Protein 6QP3 (pdb70)

Structure (mmCIF, N/CA/C/O backbone):
data_6QP3
#
_entry.id   6QP3
#
_cell.length_a   75.279
_cell.length_b   105.526
_cell.length_c   209.576
_cell.angle_alpha   90.000
_cell.angle_beta   90.000
_cell.angle_gamma   90.000
#
_symmetry.space_group_name_H-M   'P 21 21 21'
#
loop_
_entity.id
_entity.type
_entity.pdbx_description
1 polymer 'Cystathionine beta-lyase PatB'
2 non-polymer 'ACETATE ION'
3 non-polymer "PYRIDOXAL-5'-PHOSPHATE"
4 water water
#
loop_
_atom_site.group_PDB
_atom_site.id
_atom_site.type_symbol
_atom_site.label_atom_id
_atom_site.label_alt_id
_atom_site.label_comp_id
_atom_site.label_asym_id
_atom_site.label_entity_id
_atom_site.label_seq_id
_atom_site.pdbx_PDB_ins_code
_atom_site.Cartn_x
_atom_site.Cartn_y
_atom_site.Cartn_z
_atom_site.occupancy
_atom_site.B_iso_or_equiv
_atom_site.auth_seq_id
_atom_site.auth_comp_id
_atom_site.auth_asym_id
_atom_site.auth_atom_id
_atom_site.pdbx_PDB_model_num
ATOM 1 N N . MET A 1 1 ? -1.650 -21.272 -1.973 1.00 68.86 1 MET A N 1
ATOM 2 C CA . MET A 1 1 ? -3.026 -21.813 -1.914 1.00 67.94 1 MET A CA 1
ATOM 3 C C . MET A 1 1 ? -3.667 -21.597 -3.292 1.00 65.78 1 MET A C 1
ATOM 4 O O . MET A 1 1 ? -2.968 -21.107 -4.215 1.00 56.29 1 MET A O 1
ATOM 9 N N . ASN A 1 2 ? -4.946 -21.956 -3.426 1.00 61.33 2 ASN A N 1
ATOM 10 C CA . ASN A 1 2 ? -5.647 -22.037 -4.727 1.00 51.86 2 ASN A CA 1
ATOM 11 C C . ASN A 1 2 ? -7.117 -21.698 -4.502 1.00 42.19 2 ASN A C 1
ATOM 12 O O . ASN A 1 2 ? -7.900 -22.627 -4.313 1.00 36.48 2 ASN A O 1
ATOM 17 N N . PHE A 1 3 ? -7.487 -20.417 -4.555 1.00 38.97 3 PHE A N 1
ATOM 18 C CA . PHE A 1 3 ? -8.850 -19.954 -4.171 1.00 34.48 3 PHE A CA 1
ATOM 19 C C . PHE A 1 3 ? -9.793 -20.031 -5.371 1.00 36.83 3 PHE A C 1
ATOM 20 O O . PHE A 1 3 ? -11.022 -19.778 -5.171 1.00 34.25 3 PHE A O 1
ATOM 28 N N . ASP A 1 4 ? -9.240 -20.366 -6.553 1.00 39.73 4 ASP A N 1
ATOM 29 C CA . ASP A 1 4 ? -9.949 -20.482 -7.863 1.00 41.07 4 ASP A CA 1
ATOM 30 C C . ASP A 1 4 ? -10.557 -21.883 -7.998 1.00 43.65 4 ASP A C 1
ATOM 31 O O . ASP A 1 4 ? -11.590 -22.005 -8.689 1.00 44.27 4 ASP A O 1
ATOM 36 N N . LYS A 1 5 ? -9.921 -22.881 -7.371 1.00 48.21 5 LYS A N 1
ATOM 37 C CA . LYS A 1 5 ? -10.467 -24.242 -7.105 1.00 53.51 5 LYS A CA 1
ATOM 38 C C . LYS A 1 5 ? -11.985 -24.132 -6.863 1.00 52.51 5 LYS A C 1
ATOM 39 O O . LYS A 1 5 ? -12.422 -23.267 -6.087 1.00 50.89 5 LYS A O 1
ATOM 45 N N . ARG A 1 6 ? -12.777 -24.954 -7.540 1.00 55.31 6 ARG A N 1
ATOM 46 C CA . ARG A 1 6 ? -14.263 -24.876 -7.499 1.00 58.14 6 ARG A CA 1
ATOM 47 C C . ARG A 1 6 ? -14.741 -25.965 -6.530 1.00 55.65 6 ARG A C 1
ATOM 48 O O . ARG A 1 6 ? -14.358 -27.136 -6.721 1.00 56.73 6 ARG A O 1
ATOM 56 N N . GLU A 1 7 ? -15.500 -25.585 -5.501 1.00 45.73 7 GLU A N 1
ATOM 57 C CA . GLU A 1 7 ? -15.978 -26.498 -4.433 1.00 42.93 7 GLU A CA 1
ATOM 58 C C . GLU A 1 7 ? -17.464 -26.775 -4.646 1.00 43.22 7 GLU A C 1
ATOM 59 O O . GLU A 1 7 ? -18.182 -25.838 -5.018 1.00 41.85 7 GLU A O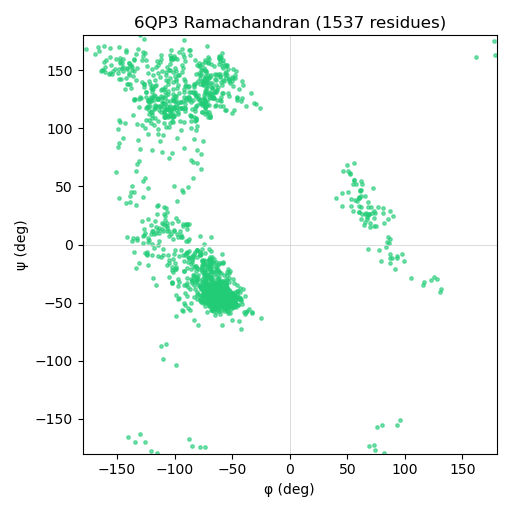 1
ATOM 65 N N . GLU A 1 8 ? -17.918 -28.006 -4.420 1.00 43.96 8 GLU A N 1
ATOM 66 C CA . GLU A 1 8 ? -19.374 -28.292 -4.353 1.00 44.96 8 GLU A CA 1
ATOM 67 C C . GLU A 1 8 ? -19.816 -28.277 -2.884 1.00 38.56 8 GLU A C 1
ATOM 68 O O . GLU A 1 8 ? -19.340 -29.107 -2.123 1.00 34.87 8 GLU A O 1
ATOM 74 N N . ARG A 1 9 ? -20.708 -27.347 -2.531 1.00 36.42 9 ARG A N 1
ATOM 75 C CA . ARG A 1 9 ? -21.200 -27.114 -1.153 1.00 34.76 9 ARG A CA 1
ATOM 76 C C . ARG A 1 9 ? -22.661 -27.555 -1.031 1.00 33.82 9 ARG A C 1
ATOM 77 O O . ARG A 1 9 ? -23.173 -27.578 0.099 1.00 33.21 9 ARG A O 1
ATOM 85 N N . LEU A 1 10 ? -23.328 -27.881 -2.135 1.00 33.99 10 LEU A N 1
ATOM 86 C CA . LEU A 1 10 ? -24.721 -28.403 -2.084 1.00 36.72 10 LEU A CA 1
ATOM 87 C C . LEU A 1 10 ? -24.701 -29.815 -1.465 1.00 33.12 10 LEU A C 1
ATOM 88 O O . LEU A 1 10 ? -23.940 -30.655 -1.959 1.00 30.04 10 LEU A O 1
ATOM 93 N N . GLY A 1 11 ? -25.488 -30.031 -0.418 1.00 30.97 11 GLY A N 1
ATOM 94 C CA . GLY A 1 11 ? -25.527 -31.311 0.300 1.00 30.55 11 GLY A CA 1
ATOM 95 C C . GLY A 1 11 ? -24.519 -31.370 1.431 1.00 32.16 11 GLY A C 1
ATOM 96 O O . GLY A 1 11 ? -24.123 -32.466 1.783 1.00 29.42 11 GLY A O 1
ATOM 97 N N . THR A 1 12 ? -24.113 -30.224 1.976 1.00 31.41 12 THR A N 1
ATOM 98 C CA . THR A 1 12 ? -23.154 -30.233 3.109 1.00 31.36 12 THR A CA 1
ATOM 99 C C . THR A 1 12 ? -23.809 -29.657 4.361 1.00 29.27 12 THR A C 1
ATOM 100 O O . THR A 1 12 ? -23.092 -29.380 5.280 1.00 31.28 12 THR A O 1
ATOM 104 N N . GLN A 1 13 ? -25.129 -29.534 4.358 1.00 27.97 13 GLN A N 1
ATOM 105 C CA . GLN A 1 13 ? -25.932 -28.940 5.454 1.00 27.72 13 GLN A CA 1
ATOM 106 C C . GLN A 1 13 ? -25.499 -27.491 5.655 1.00 27.27 13 GLN A C 1
ATOM 107 O O . GLN A 1 13 ? -25.613 -27.001 6.763 1.00 24.81 13 GLN A O 1
ATOM 113 N N . SER A 1 14 ? -25.008 -26.880 4.583 1.00 26.90 14 SER A N 1
ATOM 114 C CA . SER A 1 14 ? -24.566 -25.458 4.578 1.00 28.29 14 SER A CA 1
ATOM 115 C C . SER A 1 14 ? -25.798 -24.552 4.580 1.00 27.27 14 SER A C 1
ATOM 116 O O . SER A 1 14 ? -26.600 -24.619 3.625 1.00 28.20 14 SER A O 1
ATOM 119 N N . VAL A 1 15 ? -25.907 -23.703 5.596 1.00 25.24 15 VAL A N 1
ATOM 120 C CA . VAL A 1 15 ? -26.967 -22.662 5.713 1.00 24.38 15 VAL A CA 1
ATOM 121 C C . VAL A 1 15 ? -26.947 -21.828 4.433 1.00 22.23 15 VAL A C 1
ATOM 122 O O . VAL A 1 15 ? -28.011 -21.620 3.895 1.00 21.90 15 VAL A O 1
ATOM 126 N N . LYS A 1 16 ? -25.771 -21.452 3.932 1.00 22.46 16 LYS A N 1
ATOM 127 C CA . LYS A 1 16 ? -25.587 -20.567 2.745 1.00 24.44 16 LYS A CA 1
ATOM 128 C C . LYS A 1 16 ? -26.134 -21.219 1.460 1.00 25.05 16 LYS A C 1
ATOM 129 O O . LYS A 1 16 ? -26.804 -20.519 0.689 1.00 28.49 16 LYS A O 1
ATOM 135 N N . TRP A 1 17 ? -25.849 -22.496 1.201 1.00 27.31 17 TRP A N 1
ATOM 136 C CA . TRP A 1 17 ? -26.128 -23.179 -0.100 1.00 25.27 17 TRP A CA 1
ATOM 137 C C . TRP A 1 17 ? -27.366 -24.080 -0.044 1.00 26.15 17 TRP A C 1
ATOM 138 O O . TRP A 1 17 ? -28.026 -24.227 -1.112 1.00 26.52 17 TRP A O 1
ATOM 149 N N . ASP A 1 18 ? -27.627 -24.687 1.125 1.00 27.40 18 ASP A N 1
ATOM 150 C CA . ASP A 1 18 ? -28.594 -25.806 1.302 1.00 29.09 18 ASP A CA 1
ATOM 151 C C . ASP A 1 18 ? -29.885 -25.315 1.969 1.00 29.88 18 ASP A C 1
ATOM 152 O O . ASP A 1 18 ? -30.819 -26.055 1.923 1.00 29.08 18 ASP A O 1
ATOM 157 N N . LYS A 1 19 ? -29.950 -24.117 2.558 1.00 35.14 19 LYS A N 1
ATOM 158 C CA . LYS A 1 19 ? -31.194 -23.617 3.217 1.00 37.20 19 LYS A CA 1
ATOM 159 C C . LYS A 1 19 ? -31.823 -22.474 2.402 1.00 35.93 19 LYS A C 1
ATOM 160 O O . LYS A 1 19 ? -32.439 -21.594 3.031 1.00 31.72 19 LYS A O 1
ATOM 166 N N . THR A 1 20 ? -31.712 -22.466 1.067 1.00 33.37 20 THR A N 1
ATOM 167 C CA . THR A 1 20 ? -32.177 -21.313 0.252 1.00 31.98 20 THR A CA 1
ATOM 168 C C . THR A 1 20 ? -33.685 -21.455 0.045 1.00 34.85 20 THR A C 1
ATOM 169 O O . THR A 1 20 ? -34.396 -20.412 0.094 1.00 38.66 20 THR A O 1
ATOM 173 N N . GLY A 1 21 ? -34.154 -22.684 -0.160 1.00 37.13 21 GLY A N 1
ATOM 174 C CA . GLY A 1 21 ? -35.589 -23.027 -0.229 1.00 40.61 21 GLY A CA 1
ATOM 175 C C . GLY A 1 21 ? -36.340 -22.488 0.974 1.00 42.94 21 GLY A C 1
ATOM 176 O O . GLY A 1 21 ? -37.244 -21.653 0.770 1.00 47.80 21 GLY A O 1
ATOM 177 N N . GLU A 1 22 ? -35.949 -22.902 2.184 1.00 46.40 22 GLU A N 1
ATOM 178 C CA . GLU A 1 22 ? -36.605 -22.499 3.464 1.00 51.11 22 GLU A CA 1
ATOM 179 C C . GLU A 1 22 ? -36.642 -20.967 3.566 1.00 50.59 22 GLU A C 1
ATOM 180 O O . GLU A 1 22 ? -37.699 -20.445 3.951 1.00 48.80 22 GLU A O 1
ATOM 186 N N . LEU A 1 23 ? -35.538 -20.279 3.243 1.00 45.79 23 LEU A N 1
ATOM 187 C CA . LEU A 1 23 ? -35.265 -18.899 3.729 1.00 45.26 23 LEU A CA 1
ATOM 188 C C . LEU A 1 23 ? -35.549 -17.830 2.657 1.00 42.76 23 LEU A C 1
ATOM 189 O O . LEU A 1 23 ? -35.788 -16.673 3.080 1.00 31.58 23 LEU A O 1
ATOM 194 N N . PHE A 1 24 ? -35.604 -18.200 1.364 1.00 43.53 24 PHE A N 1
ATOM 195 C CA . PHE A 1 24 ? -35.700 -17.262 0.204 1.00 41.58 24 PHE A CA 1
ATOM 196 C C . PHE A 1 24 ? -36.760 -17.656 -0.847 1.00 39.70 24 PHE A C 1
ATOM 197 O O . PHE A 1 24 ? -37.137 -16.790 -1.635 1.00 43.25 24 PHE A O 1
ATOM 205 N N . GLY A 1 25 ? -37.215 -18.907 -0.911 1.00 38.81 25 GLY A N 1
ATOM 206 C CA . GLY A 1 25 ? -38.232 -19.349 -1.891 1.00 40.21 25 GLY A CA 1
ATOM 207 C C . GLY A 1 25 ? -37.651 -19.637 -3.275 1.00 39.80 25 GLY A C 1
ATOM 208 O O . GLY A 1 25 ? -38.389 -19.507 -4.271 1.00 41.85 25 GLY A O 1
ATOM 209 N N . VAL A 1 26 ? -36.371 -20.012 -3.353 1.00 39.45 26 VAL A N 1
ATOM 210 C CA . VAL A 1 26 ? -35.683 -20.378 -4.629 1.00 39.13 26 VAL A CA 1
ATOM 211 C C . VAL A 1 26 ? -34.623 -21.442 -4.325 1.00 39.77 26 VAL A C 1
ATOM 212 O O . VAL A 1 26 ? -34.117 -21.473 -3.157 1.00 36.31 26 VAL A O 1
ATOM 216 N N . THR A 1 27 ? -34.353 -22.289 -5.330 1.00 38.59 27 THR A N 1
ATOM 217 C CA . THR A 1 27 ? -33.441 -23.462 -5.273 1.00 35.49 27 THR A CA 1
ATOM 218 C C . THR A 1 27 ? -32.383 -23.301 -6.373 1.00 35.19 27 THR A C 1
ATOM 219 O O . THR A 1 27 ? -31.419 -24.061 -6.346 1.00 35.34 27 THR A O 1
ATOM 223 N N . ASP A 1 28 ? -32.537 -22.324 -7.277 1.00 36.39 28 ASP A N 1
ATOM 224 C CA . ASP A 1 28 ? -31.741 -22.209 -8.537 1.00 36.93 28 ASP A CA 1
ATOM 225 C C . ASP A 1 28 ? -30.944 -20.898 -8.553 1.00 35.53 28 ASP A C 1
ATOM 226 O O . ASP A 1 28 ? -30.380 -20.545 -9.621 1.00 31.35 28 ASP A O 1
ATOM 231 N N . ALA A 1 29 ? -30.874 -20.204 -7.416 1.00 33.65 29 ALA A N 1
ATOM 232 C CA . ALA A 1 29 ? -30.149 -18.917 -7.306 1.00 32.48 29 ALA A CA 1
ATOM 233 C C . ALA A 1 29 ? -28.731 -19.121 -6.729 1.00 28.95 29 ALA A C 1
ATOM 234 O O . ALA A 1 29 ? -28.535 -19.986 -5.881 1.00 28.58 29 ALA A O 1
ATOM 236 N N . LEU A 1 30 ? -27.774 -18.313 -7.180 1.00 28.40 30 LEU A N 1
ATOM 237 C CA . LEU A 1 30 ? -26.385 -18.259 -6.644 1.00 29.30 30 LEU A CA 1
ATOM 238 C C . LEU A 1 30 ? -26.393 -17.605 -5.251 1.00 29.18 30 LEU A C 1
ATOM 239 O O . LEU A 1 30 ? -26.709 -16.415 -5.117 1.00 26.82 30 LEU A O 1
ATOM 244 N N . PRO A 1 31 ? -26.076 -18.363 -4.165 1.00 26.53 31 PRO A N 1
ATOM 245 C CA . PRO A 1 31 ? -26.040 -17.828 -2.806 1.00 25.14 31 PRO A CA 1
ATOM 246 C C . PRO A 1 31 ? -24.761 -17.008 -2.572 1.00 23.12 31 PRO A C 1
ATOM 247 O O . PRO A 1 31 ? -23.668 -17.519 -2.783 1.00 21.61 31 PRO A O 1
ATOM 251 N N . MET A 1 32 ? -24.963 -15.740 -2.205 1.00 22.47 32 MET A N 1
ATOM 252 C CA . MET A 1 32 ? -23.913 -14.721 -1.950 1.00 24.33 32 MET A CA 1
ATOM 253 C C . MET A 1 32 ? -24.341 -13.846 -0.755 1.00 24.42 32 MET A C 1
ATOM 254 O O . MET A 1 32 ? -24.048 -12.615 -0.710 1.00 22.25 32 MET A O 1
ATOM 259 N N . TRP A 1 33 ? -25.002 -14.475 0.215 1.00 24.41 33 TRP A N 1
ATOM 260 C CA . TRP A 1 33 ? -25.692 -13.746 1.298 1.00 25.54 33 TRP A CA 1
ATOM 261 C C . TRP A 1 33 ? -24.919 -13.982 2.598 1.00 23.85 33 TRP A C 1
ATOM 262 O O . TRP A 1 33 ? -23.953 -13.238 2.799 1.00 24.35 33 TRP A O 1
ATOM 273 N N . VAL A 1 34 ? -25.359 -14.914 3.434 1.00 24.02 34 VAL A N 1
ATOM 274 C CA . VAL A 1 34 ? -24.750 -15.177 4.768 1.00 24.60 34 VAL A CA 1
ATOM 275 C C . VAL A 1 34 ? -23.216 -15.125 4.707 1.00 23.71 34 VAL A C 1
ATOM 276 O O . VAL A 1 34 ? -22.657 -15.642 3.760 1.00 22.32 34 VAL A O 1
ATOM 280 N N . ALA A 1 35 ? -22.592 -14.553 5.735 1.00 23.39 35 ALA A N 1
ATOM 281 C CA . ALA A 1 35 ? -21.126 -14.364 5.811 1.00 24.04 35 ALA A CA 1
ATOM 282 C C . ALA A 1 35 ? -20.351 -15.604 6.248 1.00 24.81 35 ALA A C 1
ATOM 283 O O . ALA A 1 35 ? -20.047 -15.757 7.402 1.00 26.09 35 ALA A O 1
ATOM 285 N N . ASP A 1 36 ? -20.135 -16.464 5.279 1.00 26.36 36 ASP A N 1
ATOM 286 C CA . ASP A 1 36 ? -19.211 -17.622 5.249 1.00 25.08 36 ASP A CA 1
ATOM 287 C C . ASP A 1 36 ? -18.647 -17.626 3.818 1.00 25.06 36 ASP A C 1
ATOM 288 O O . ASP A 1 36 ? -19.293 -17.112 2.902 1.00 22.76 36 ASP A O 1
ATOM 293 N N . MET A 1 37 ? -17.438 -18.130 3.660 1.00 24.66 37 MET A N 1
ATOM 294 C CA . MET A 1 37 ? -16.704 -18.078 2.381 1.00 23.38 37 MET A CA 1
ATOM 295 C C . MET A 1 37 ? -17.015 -19.380 1.654 1.00 24.01 37 MET A C 1
ATOM 296 O O . MET A 1 37 ? -17.505 -20.293 2.321 1.00 23.82 37 MET A O 1
ATOM 301 N N . ASP A 1 38 ? -16.754 -19.449 0.347 1.00 23.11 38 ASP A N 1
ATOM 302 C CA . ASP A 1 38 ? -16.910 -20.692 -0.451 1.00 24.78 38 ASP A CA 1
ATOM 303 C C . ASP A 1 38 ? -15.584 -21.478 -0.401 1.00 24.91 38 ASP A C 1
ATOM 304 O O . ASP A 1 38 ? -15.419 -22.362 -1.230 1.00 31.36 38 ASP A O 1
ATOM 309 N N . PHE A 1 39 ? -14.666 -21.197 0.535 1.00 25.47 39 PHE A N 1
ATOM 310 C CA . PHE A 1 39 ? -13.262 -21.720 0.521 1.00 24.72 39 PHE A CA 1
ATOM 311 C C . PHE A 1 39 ? -13.030 -22.794 1.605 1.00 24.44 39 PHE A C 1
ATOM 312 O O . PHE A 1 39 ? -13.651 -22.799 2.672 1.00 24.86 39 PHE A O 1
ATOM 320 N N . ARG A 1 40 ? -12.183 -23.759 1.274 1.00 25.46 40 ARG A N 1
ATOM 321 C CA . ARG A 1 40 ? -11.634 -24.744 2.222 1.00 26.82 40 ARG A CA 1
ATOM 322 C C . ARG A 1 40 ? -10.905 -23.966 3.307 1.00 24.68 40 ARG A C 1
ATOM 323 O O . ARG A 1 40 ? -10.235 -22.964 2.975 1.00 19.98 40 ARG A O 1
ATOM 331 N N . ALA A 1 41 ? -11.089 -24.384 4.559 1.00 25.04 41 ALA A N 1
ATOM 332 C CA . ALA A 1 41 ? -10.331 -23.851 5.699 1.00 24.72 41 ALA A CA 1
ATOM 333 C C . ALA A 1 41 ? -8.874 -24.030 5.312 1.00 27.15 41 ALA A C 1
ATOM 334 O O . ALA A 1 41 ? -8.581 -24.874 4.481 1.00 28.65 41 ALA A O 1
ATOM 336 N N . PRO A 1 42 ? -7.913 -23.238 5.822 1.00 29.80 42 PRO A N 1
ATOM 337 C CA . PRO A 1 42 ? -6.506 -23.533 5.573 1.00 30.18 42 PRO A CA 1
ATOM 338 C C . PRO A 1 42 ? -6.146 -24.961 6.009 1.00 30.49 42 PRO A C 1
ATOM 339 O O . PRO A 1 42 ? -6.756 -25.460 6.956 1.00 30.93 42 PRO A O 1
ATOM 343 N N . GLU A 1 43 ? -5.183 -25.573 5.307 1.00 32.68 43 GLU A N 1
ATOM 344 C CA . GLU A 1 43 ? -4.643 -26.931 5.600 1.00 32.88 43 GLU A CA 1
ATOM 345 C C . GLU A 1 43 ? -4.064 -26.936 7.021 1.00 30.58 43 GLU A C 1
ATOM 346 O O . GLU A 1 43 ? -4.188 -27.956 7.681 1.00 32.55 43 GLU A O 1
ATOM 352 N N . ALA A 1 44 ? -3.528 -25.822 7.515 1.00 30.95 44 ALA A N 1
ATOM 353 C CA . ALA A 1 44 ? -3.012 -25.738 8.905 1.00 29.75 44 ALA A CA 1
ATOM 354 C C . ALA A 1 44 ? -4.135 -26.045 9.905 1.00 27.23 44 ALA A C 1
ATOM 355 O O . ALA A 1 44 ? -3.854 -26.742 10.863 1.00 31.17 44 ALA A O 1
ATOM 357 N N . ILE A 1 45 ? -5.379 -25.639 9.658 1.00 25.44 45 ILE A N 1
ATOM 358 C CA . ILE A 1 45 ? -6.517 -25.983 10.564 1.00 23.32 45 ILE A CA 1
ATOM 359 C C . ILE A 1 45 ? -6.968 -27.436 10.364 1.00 23.10 45 ILE A C 1
ATOM 360 O O . ILE A 1 45 ? -7.190 -28.094 11.378 1.00 21.31 45 ILE A O 1
ATOM 365 N N . THR A 1 46 ? -7.183 -27.897 9.124 1.00 25.01 46 THR A N 1
ATOM 366 C CA . THR A 1 46 ? -7.764 -29.242 8.826 1.00 26.65 46 THR A CA 1
ATOM 367 C C . THR A 1 46 ? -6.765 -30.343 9.234 1.00 27.48 46 THR A C 1
ATOM 368 O O . THR A 1 46 ? -7.241 -31.303 9.879 1.00 27.68 46 THR A O 1
ATOM 372 N N . GLU A 1 47 ? -5.454 -30.207 8.931 1.00 28.19 47 GLU A N 1
ATOM 373 C CA . GLU A 1 47 ? -4.373 -31.100 9.446 1.00 31.51 47 GLU A CA 1
ATOM 374 C C . GLU A 1 47 ? -4.699 -31.431 10.912 1.00 31.32 47 GLU A C 1
ATOM 375 O O . GLU A 1 47 ? -4.857 -32.618 11.251 1.00 29.04 47 GLU A O 1
ATOM 381 N N . ALA A 1 48 ? -4.777 -30.392 11.751 1.00 29.80 48 ALA A N 1
ATOM 382 C CA . ALA A 1 48 ? -4.886 -30.517 13.215 1.00 27.87 48 ALA A CA 1
ATOM 383 C C . ALA A 1 48 ? -6.277 -31.053 13.574 1.00 26.41 48 ALA A C 1
ATOM 384 O O . ALA A 1 48 ? -6.356 -31.865 14.503 1.00 29.78 48 ALA A O 1
ATOM 386 N N . LEU A 1 49 ? -7.341 -30.699 12.859 1.00 23.05 49 LEU A N 1
ATOM 387 C CA . LEU A 1 49 ? -8.649 -31.344 13.157 1.00 23.50 49 LEU A CA 1
ATOM 388 C C . LEU A 1 49 ? -8.542 -32.856 12.885 1.00 23.90 49 LEU A C 1
ATOM 389 O O . LEU A 1 49 ? -8.962 -33.650 13.753 1.00 21.94 49 LEU A O 1
ATOM 394 N N . LYS A 1 50 ? -7.961 -33.256 11.750 1.00 26.48 50 LYS A N 1
ATOM 395 C CA . LYS A 1 50 ? -7.805 -34.692 11.389 1.00 28.33 50 LYS A CA 1
ATOM 396 C C . LYS A 1 50 ? -6.997 -35.397 12.482 1.00 29.25 50 LYS A C 1
ATOM 397 O O . LYS A 1 50 ? -7.333 -36.540 12.826 1.00 28.86 50 LYS A O 1
ATOM 403 N N . GLU A 1 51 ? -5.978 -34.723 13.006 1.00 30.52 51 GLU A N 1
ATOM 404 C CA . GLU A 1 51 ? -5.169 -35.163 14.164 1.00 33.14 51 GLU A CA 1
ATOM 405 C C . GLU A 1 51 ? -6.107 -35.390 15.367 1.00 33.71 51 GLU A C 1
ATOM 406 O O . GLU A 1 51 ? -6.030 -36.457 15.973 1.00 35.14 51 GLU A O 1
ATOM 412 N N . ARG A 1 52 ? -7.001 -34.453 15.684 1.00 31.05 52 ARG A N 1
ATOM 413 C CA . ARG A 1 52 ? -7.930 -34.609 16.831 1.00 31.24 52 ARG A CA 1
ATOM 414 C C . ARG A 1 52 ? -8.874 -35.782 16.559 1.00 30.13 52 ARG A C 1
ATOM 415 O O . ARG A 1 52 ? -9.174 -36.535 17.498 1.00 29.68 52 ARG A O 1
ATOM 423 N N . LEU A 1 53 ? -9.361 -35.916 15.333 1.00 27.33 53 LEU A N 1
ATOM 424 C CA . LEU A 1 53 ? -10.248 -37.046 14.996 1.00 29.81 53 LEU A CA 1
ATOM 425 C C . LEU A 1 53 ? -9.481 -38.356 15.245 1.00 29.78 53 LEU A C 1
ATOM 426 O O . LEU A 1 53 ? -10.061 -39.286 15.814 1.00 31.71 53 LEU A O 1
ATOM 431 N N . ASP A 1 54 ? -8.205 -38.422 14.871 1.00 31.08 54 ASP A N 1
ATOM 432 C CA . ASP A 1 54 ? -7.407 -39.676 14.924 1.00 29.87 54 ASP A CA 1
ATOM 433 C C . ASP A 1 54 ? -7.275 -40.163 16.370 1.00 28.66 54 ASP A C 1
ATOM 434 O O . ASP A 1 54 ? -7.260 -41.382 16.541 1.00 26.44 54 ASP A O 1
ATOM 439 N N . HIS A 1 55 ? -7.187 -39.273 17.372 1.00 28.52 55 HIS A N 1
ATOM 440 C CA . HIS A 1 55 ? -7.055 -39.687 18.793 1.00 27.46 55 HIS A CA 1
ATOM 441 C C . HIS A 1 55 ? -8.315 -40.476 19.167 1.00 27.63 55 HIS A C 1
ATOM 442 O O . HIS A 1 55 ? -8.158 -41.487 19.874 1.00 29.26 55 HIS A O 1
ATOM 449 N N . GLY A 1 56 ? -9.494 -40.082 18.665 1.00 25.05 56 GLY A N 1
ATOM 450 C CA . GLY A 1 56 ? -10.700 -40.935 18.649 1.00 24.53 56 GLY A CA 1
ATOM 451 C C . GLY A 1 56 ? -11.556 -40.821 19.899 1.00 26.13 56 GLY A C 1
ATOM 452 O O . GLY A 1 56 ? -12.728 -41.300 19.877 1.00 24.59 56 GLY A O 1
ATOM 453 N N . ILE A 1 57 ? -11.031 -40.179 20.944 1.00 28.04 57 ILE A N 1
ATOM 454 C CA . ILE A 1 57 ? -11.781 -39.880 22.203 1.00 29.09 57 ILE A CA 1
ATOM 455 C C . ILE A 1 57 ? -12.238 -38.414 22.198 1.00 25.56 57 ILE A C 1
ATOM 456 O O . ILE A 1 57 ? -11.391 -37.526 22.059 1.00 24.41 57 ILE A O 1
ATOM 461 N N . PHE A 1 58 ? -13.533 -38.190 22.400 1.00 24.51 58 PHE A N 1
ATOM 462 C CA . PHE A 1 58 ? -14.190 -36.861 22.385 1.00 23.12 58 PHE A CA 1
ATOM 463 C C . PHE A 1 58 ? -14.968 -36.646 23.682 1.00 22.73 58 PHE A C 1
ATOM 464 O O . PHE A 1 58 ? -16.171 -36.422 23.618 1.00 21.94 58 PHE A O 1
ATOM 472 N N . GLY A 1 59 ? -14.280 -36.738 24.820 1.00 23.25 59 GLY A N 1
ATOM 473 C CA . GLY A 1 59 ? -14.815 -36.345 26.135 1.00 24.69 59 GLY A CA 1
ATOM 474 C C . GLY A 1 59 ? -14.595 -34.864 26.434 1.00 24.71 59 GLY A C 1
ATOM 475 O O . GLY A 1 59 ? -14.292 -34.102 25.486 1.00 28.71 59 GLY A O 1
ATOM 476 N N . TYR A 1 60 ? -14.803 -34.454 27.692 1.00 24.16 60 TYR A N 1
ATOM 477 C CA . TYR A 1 60 ? -14.889 -33.028 28.104 1.00 23.88 60 TYR A CA 1
ATOM 478 C C . TYR A 1 60 ? -13.505 -32.444 27.828 1.00 24.09 60 TYR A C 1
ATOM 479 O O . TYR A 1 60 ? -12.494 -32.985 28.305 1.00 23.88 60 TYR A O 1
ATOM 488 N N . THR A 1 61 ? -13.475 -31.445 26.951 1.00 25.85 61 THR A N 1
ATOM 489 C CA . THR A 1 61 ? -12.248 -30.825 26.413 1.00 25.92 61 THR A CA 1
ATOM 490 C C . THR A 1 61 ? -12.262 -29.361 26.825 1.00 26.19 61 THR A C 1
ATOM 491 O O . THR A 1 61 ? -13.303 -28.720 26.714 1.00 29.40 61 THR A O 1
ATOM 495 N N . THR A 1 62 ? -11.133 -28.894 27.322 1.00 28.25 62 THR A N 1
ATOM 496 C CA . THR A 1 62 ? -10.920 -27.525 27.855 1.00 30.47 62 THR A CA 1
ATOM 497 C C . THR A 1 62 ? -9.720 -26.883 27.157 1.00 28.84 62 THR A C 1
ATOM 498 O O . THR A 1 62 ? -8.664 -27.500 27.006 1.00 25.69 62 THR A O 1
ATOM 502 N N . PRO A 1 63 ? -9.846 -25.607 26.737 1.00 29.32 63 PRO A N 1
ATOM 503 C CA . PRO A 1 63 ? -8.670 -24.770 26.455 1.00 29.58 63 PRO A CA 1
ATOM 504 C C . PRO A 1 63 ? -7.641 -24.685 27.604 1.00 32.09 63 PRO A C 1
ATOM 505 O O . PRO A 1 63 ? -8.006 -24.836 28.766 1.00 38.63 63 PRO A O 1
ATOM 509 N N . ASP A 1 64 ? -6.364 -24.479 27.288 1.00 31.35 64 ASP A N 1
ATOM 510 C CA . ASP A 1 64 ? -5.274 -24.638 28.287 1.00 35.12 64 ASP A CA 1
ATOM 511 C C . ASP A 1 64 ? -4.268 -23.517 28.042 1.00 36.61 64 ASP A C 1
ATOM 512 O O . ASP A 1 64 ? -4.626 -22.589 27.293 1.00 34.72 64 ASP A O 1
ATOM 517 N N . GLN A 1 65 ? -3.066 -23.606 28.619 1.00 38.52 65 GLN A N 1
ATOM 518 C CA . GLN A 1 65 ? -2.062 -22.518 28.520 1.00 44.14 65 GLN A CA 1
ATOM 519 C C . GLN A 1 65 ? -1.658 -22.282 27.054 1.00 43.22 65 GLN A C 1
ATOM 520 O O . GLN A 1 65 ? -1.379 -21.120 26.716 1.00 39.72 65 GLN A O 1
ATOM 526 N N . LYS A 1 66 ? -1.617 -23.318 26.214 1.00 42.59 66 LYS A N 1
ATOM 527 C CA . LYS A 1 66 ? -1.097 -23.209 24.820 1.00 43.96 66 LYS A CA 1
ATOM 528 C C . LYS A 1 66 ? -2.173 -22.597 23.910 1.00 38.01 66 LYS A C 1
ATOM 529 O O . LYS A 1 66 ? -1.772 -21.933 22.934 1.00 40.57 66 LYS A O 1
ATOM 535 N N . THR A 1 67 ? -3.469 -22.806 24.209 1.00 31.07 67 THR A N 1
ATOM 536 C CA . THR A 1 67 ? -4.637 -22.220 23.474 1.00 28.76 67 THR A CA 1
ATOM 537 C C . THR A 1 67 ? -4.652 -20.689 23.672 1.00 28.35 67 THR A C 1
ATOM 538 O O . THR A 1 67 ? -4.684 -19.932 22.680 1.00 27.78 67 THR A O 1
ATOM 542 N N . LYS A 1 68 ? -4.585 -20.238 24.924 1.00 28.84 68 LYS A N 1
ATOM 543 C CA . LYS A 1 68 ? -4.503 -18.806 25.290 1.00 28.99 68 LYS A CA 1
ATOM 544 C C . LYS A 1 68 ? -3.270 -18.161 24.624 1.00 28.68 68 LYS A C 1
ATOM 545 O O . LYS A 1 68 ? -3.450 -17.108 23.989 1.00 26.88 68 LYS A O 1
ATOM 551 N N . ASP A 1 69 ? -2.084 -18.786 24.687 1.00 28.53 69 ASP A N 1
ATOM 552 C CA . ASP A 1 69 ? -0.830 -18.237 24.097 1.00 29.23 69 ASP A CA 1
ATOM 553 C C . ASP A 1 69 ? -0.975 -18.076 22.579 1.00 28.85 69 ASP A C 1
ATOM 554 O O . ASP A 1 69 ? -0.369 -17.155 22.030 1.00 28.90 69 ASP A O 1
ATOM 559 N N . ALA A 1 70 ? -1.745 -18.923 21.901 1.00 27.72 70 ALA A N 1
ATOM 560 C CA . ALA A 1 70 ? -1.982 -18.761 20.449 1.00 28.25 70 ALA A CA 1
ATOM 561 C C . ALA A 1 70 ? -2.835 -17.500 20.232 1.00 25.81 70 ALA A C 1
ATOM 562 O O . ALA A 1 70 ? -2.481 -16.692 19.372 1.00 25.69 70 ALA A O 1
ATOM 564 N N . VAL A 1 71 ? -3.871 -17.289 21.038 1.00 22.61 71 VAL A N 1
ATOM 565 C CA . VAL A 1 71 ? -4.703 -16.051 20.971 1.00 22.21 71 VAL A CA 1
ATOM 566 C C . VAL A 1 71 ? -3.792 -14.835 21.240 1.00 23.17 71 VAL A C 1
ATOM 567 O O . VAL A 1 71 ? -3.692 -13.927 20.415 1.00 23.53 71 VAL A O 1
ATOM 571 N N . CYS A 1 72 ? -3.106 -14.824 22.363 1.00 23.86 72 CYS A N 1
ATOM 572 C CA . CYS A 1 72 ? -2.188 -13.728 22.733 1.00 25.61 72 CYS A CA 1
ATOM 573 C C . CYS A 1 72 ? -1.168 -13.506 21.615 1.00 25.34 72 CYS A C 1
ATOM 574 O O . CYS A 1 72 ? -1.000 -12.342 21.213 1.00 27.93 72 CYS A O 1
ATOM 577 N N . GLY A 1 73 ? -0.481 -14.562 21.203 1.00 22.68 73 GLY A N 1
ATOM 578 C CA . GLY A 1 73 ? 0.543 -14.466 20.160 1.00 22.27 73 GLY A CA 1
ATOM 579 C C . GLY A 1 73 ? 0.005 -13.836 18.899 1.00 21.28 73 GLY A C 1
ATOM 580 O O . GLY A 1 73 ? 0.658 -12.999 18.358 1.00 21.57 73 GLY A O 1
ATOM 581 N N . TRP A 1 74 ? -1.178 -14.247 18.498 1.00 19.29 74 TRP A N 1
ATOM 582 C CA . TRP A 1 74 ? -1.822 -13.724 17.279 1.00 20.69 74 TRP A CA 1
ATOM 583 C C . TRP A 1 74 ? -2.116 -12.219 17.408 1.00 20.95 74 TRP A C 1
ATOM 584 O O . TRP A 1 74 ? -1.820 -11.503 16.484 1.00 19.77 74 TRP A O 1
ATOM 595 N N . MET A 1 75 ? -2.669 -11.788 18.536 1.00 22.03 75 MET A N 1
ATOM 596 C CA . MET A 1 75 ? -3.061 -10.373 18.715 1.00 25.72 75 MET A CA 1
ATOM 597 C C . MET A 1 75 ? -1.818 -9.490 18.721 1.00 27.61 75 MET A C 1
ATOM 598 O O . MET A 1 75 ? -1.899 -8.383 18.225 1.00 28.65 75 MET A O 1
ATOM 603 N N . GLN A 1 76 ? -0.717 -10.006 19.249 1.00 30.45 76 GLN A N 1
ATOM 604 C CA . GLN A 1 76 ? 0.557 -9.252 19.305 1.00 31.98 76 GLN A CA 1
ATOM 605 C C . GLN A 1 76 ? 1.169 -9.182 17.910 1.00 31.57 76 GLN A C 1
ATOM 606 O O . GLN A 1 76 ? 1.613 -8.142 17.535 1.00 34.61 76 GLN A O 1
ATOM 612 N N . ASN A 1 77 ? 1.110 -10.274 17.171 1.00 34.41 77 ASN A N 1
ATOM 613 C CA . ASN A 1 77 ? 1.699 -10.372 15.818 1.00 39.00 77 ASN A CA 1
ATOM 614 C C . ASN A 1 77 ? 0.861 -9.656 14.760 1.00 33.59 77 ASN A C 1
ATOM 615 O O . ASN A 1 77 ? 1.444 -8.960 13.990 1.00 40.26 77 ASN A O 1
ATOM 620 N N . ARG A 1 78 ? -0.444 -9.806 14.784 1.00 30.57 78 ARG A N 1
ATOM 621 C CA . ARG A 1 78 ? -1.310 -9.210 13.751 1.00 31.18 78 ARG A CA 1
ATOM 622 C C . ARG A 1 78 ? -1.697 -7.776 14.083 1.00 30.22 78 ARG A C 1
ATOM 623 O O . ARG A 1 78 ? -1.708 -6.974 13.181 1.00 28.66 78 ARG A O 1
ATOM 631 N N . HIS A 1 79 ? -1.958 -7.491 15.355 1.00 32.40 79 HIS A N 1
ATOM 632 C CA . HIS A 1 79 ? -2.522 -6.169 15.727 1.00 29.20 79 HIS A CA 1
ATOM 633 C C . HIS A 1 79 ? -1.656 -5.345 16.673 1.00 28.78 79 HIS A C 1
ATOM 634 O O . HIS A 1 79 ? -2.115 -4.303 17.029 1.00 32.01 79 HIS A O 1
ATOM 641 N N . GLY A 1 80 ? -0.489 -5.821 17.083 1.00 26.84 80 GLY A N 1
ATOM 642 C CA . GLY A 1 80 ? 0.411 -5.056 17.983 1.00 26.97 80 GLY A CA 1
ATOM 643 C C . GLY A 1 80 ? -0.117 -4.901 19.417 1.00 27.00 80 GLY A C 1
ATOM 644 O O . GLY A 1 80 ? 0.517 -4.139 20.187 1.00 22.85 80 GLY A O 1
ATOM 645 N N . TRP A 1 81 ? -1.132 -5.703 19.796 1.00 27.04 81 TRP A N 1
ATOM 646 C CA . TRP A 1 81 ? -1.950 -5.609 21.036 1.00 26.45 81 TRP A CA 1
ATOM 647 C C . TRP A 1 81 ? -1.528 -6.689 22.056 1.00 28.11 81 TRP A C 1
ATOM 648 O O . TRP A 1 81 ? -1.606 -7.906 21.740 1.00 27.92 81 TRP A O 1
ATOM 659 N N . LYS A 1 82 ? -1.073 -6.261 23.239 1.00 29.63 82 LYS A N 1
ATOM 660 C CA . LYS A 1 82 ? -0.708 -7.164 24.364 1.00 30.60 82 LYS A CA 1
ATOM 661 C C . LYS A 1 82 ? -1.997 -7.585 25.085 1.00 28.20 82 LYS A C 1
ATOM 662 O O . LYS A 1 82 ? -2.775 -6.714 25.547 1.00 26.80 82 LYS A O 1
ATOM 668 N N . VAL A 1 83 ? -2.226 -8.897 25.109 1.00 26.65 83 VAL A N 1
ATOM 669 C CA . VAL A 1 83 ? -3.290 -9.578 25.894 1.00 26.40 83 VAL A CA 1
ATOM 670 C C . VAL A 1 83 ? -2.583 -10.525 26.858 1.00 25.81 83 VAL A C 1
ATOM 671 O O . VAL A 1 83 ? -1.682 -11.250 26.397 1.00 22.13 83 VAL A O 1
ATOM 675 N N . ASN A 1 84 ? -2.900 -10.405 28.154 1.00 30.27 84 ASN A N 1
ATOM 676 C CA . ASN A 1 84 ? -2.581 -11.409 29.201 1.00 32.24 84 ASN A CA 1
ATOM 677 C C . ASN A 1 84 ? -3.545 -12.572 29.012 1.00 29.94 84 ASN A C 1
ATOM 678 O O . ASN A 1 84 ? -4.752 -12.372 28.895 1.00 25.81 84 ASN A O 1
ATOM 683 N N . PRO A 1 85 ? -3.020 -13.812 28.941 1.00 28.57 85 PRO A N 1
ATOM 684 C CA . PRO A 1 85 ? -3.855 -15.009 28.849 1.00 29.25 85 PRO A CA 1
ATOM 685 C C . PRO A 1 85 ? -5.105 -14.967 29.736 1.00 28.13 85 PRO A C 1
ATOM 686 O O . PRO A 1 85 ? -6.135 -15.457 29.334 1.00 27.16 85 PRO A O 1
ATOM 690 N N . GLU A 1 86 ? -4.927 -14.405 30.931 1.00 30.15 86 GLU A N 1
ATOM 691 C CA . GLU A 1 86 ? -5.901 -14.343 32.045 1.00 31.73 86 GLU A CA 1
ATOM 692 C C . GLU A 1 86 ? -7.110 -13.467 31.634 1.00 27.37 86 GLU A C 1
ATOM 693 O O . GLU A 1 86 ? -8.216 -13.644 32.209 1.00 26.21 86 GLU A O 1
ATOM 699 N N . SER A 1 87 ? -6.931 -12.565 30.670 1.00 25.44 87 SER A N 1
ATOM 700 C CA . SER A 1 87 ? -8.004 -11.693 30.116 1.00 25.27 87 SER A CA 1
ATOM 701 C C . SER A 1 87 ? -9.014 -12.518 29.315 1.00 23.33 87 SER A C 1
ATOM 702 O O . SER A 1 87 ? -10.115 -11.982 29.096 1.00 22.44 87 SER A O 1
ATOM 705 N N . ILE A 1 88 ? -8.661 -13.731 28.863 1.00 21.04 88 ILE A N 1
ATOM 706 C CA . ILE A 1 88 ? -9.431 -14.434 27.798 1.00 20.76 88 ILE A CA 1
ATOM 707 C C . ILE A 1 88 ? -10.430 -15.385 28.432 1.00 20.49 88 ILE A C 1
ATOM 708 O O . ILE A 1 88 ? -9.987 -16.277 29.145 1.00 21.33 88 ILE A O 1
ATOM 713 N N . THR A 1 89 ? -11.711 -15.211 28.114 1.00 20.20 89 THR A N 1
ATOM 714 C CA . THR A 1 89 ? -12.784 -16.207 28.328 1.00 20.18 89 THR A CA 1
ATOM 715 C C . THR A 1 89 ? -13.198 -16.709 26.945 1.00 20.84 89 THR A C 1
ATOM 716 O O . THR A 1 89 ? -13.478 -15.867 26.101 1.00 21.46 89 THR A O 1
ATOM 720 N N . PHE A 1 90 ? -13.197 -18.017 26.717 1.00 19.89 90 PHE A N 1
ATOM 721 C CA . PHE A 1 90 ? -13.721 -18.622 25.471 1.00 21.17 90 PHE A CA 1
ATOM 722 C C . PHE A 1 90 ? -15.255 -18.658 25.496 1.00 20.59 90 PHE A C 1
ATOM 723 O O . PHE A 1 90 ? -15.863 -18.746 26.579 1.00 17.78 90 PHE A O 1
ATOM 731 N N . SER A 1 91 ? -15.850 -18.581 24.304 1.00 21.47 91 SER A N 1
ATOM 732 C CA . SER A 1 91 ? -17.309 -18.699 24.068 1.00 23.33 91 SER A CA 1
ATOM 733 C C . SER A 1 91 ? -17.561 -19.493 22.788 1.00 23.66 91 SER A C 1
ATOM 734 O O . SER A 1 91 ? -16.728 -19.488 21.871 1.00 21.08 91 SER A O 1
ATOM 737 N N . PRO A 1 92 ? -18.715 -20.206 22.695 1.00 23.70 92 PRO A N 1
ATOM 738 C CA . PRO A 1 92 ? -19.073 -20.935 21.483 1.00 24.03 92 PRO A CA 1
ATOM 739 C C . PRO A 1 92 ? -19.400 -20.026 20.290 1.00 23.89 92 PRO A C 1
ATOM 740 O O . PRO A 1 92 ? -19.758 -20.524 19.267 1.00 30.43 92 PRO A O 1
ATOM 744 N N . GLY A 1 93 ? -19.207 -18.717 20.414 1.00 24.26 93 GLY A N 1
ATOM 745 C CA . GLY A 1 93 ? -19.530 -17.759 19.344 1.00 22.59 93 GLY A CA 1
ATOM 746 C C . GLY A 1 93 ? -19.646 -16.352 19.879 1.00 23.78 93 GLY A C 1
ATOM 747 O O . GLY A 1 93 ? -19.825 -16.168 21.127 1.00 23.11 93 GLY A O 1
ATOM 748 N N . VAL A 1 94 ? -19.550 -15.379 18.980 1.00 22.05 94 VAL A N 1
ATOM 749 C CA . VAL A 1 94 ? -19.591 -13.941 19.340 1.00 22.99 94 VAL A CA 1
ATOM 750 C C . VAL A 1 94 ? -21.028 -13.492 19.615 1.00 22.57 94 VAL A C 1
ATOM 751 O O . VAL A 1 94 ? -21.228 -12.608 20.484 1.00 25.68 94 VAL A O 1
ATOM 755 N N . VAL A 1 95 ? -22.014 -14.038 18.921 1.00 21.52 95 VAL A N 1
ATOM 756 C CA . VAL A 1 95 ? -23.419 -13.629 19.183 1.00 21.46 95 VAL A CA 1
ATOM 757 C C . VAL A 1 95 ? -23.757 -14.021 20.627 1.00 21.01 95 VAL A C 1
ATOM 758 O O . VAL A 1 95 ? -24.382 -13.189 21.314 1.00 20.41 95 VAL A O 1
ATOM 762 N N . THR A 1 96 ? -23.295 -15.195 21.085 1.00 19.85 96 THR A N 1
ATOM 763 C CA . THR A 1 96 ? -23.482 -15.691 22.474 1.00 20.32 96 THR A CA 1
ATOM 764 C C . THR A 1 96 ? -22.840 -14.682 23.434 1.00 21.10 96 THR A C 1
ATOM 765 O O . THR A 1 96 ? -23.514 -14.255 24.387 1.00 20.21 96 THR A O 1
ATOM 769 N N . ALA A 1 97 ? -21.605 -14.268 23.146 1.00 21.08 97 ALA A N 1
ATOM 770 C CA . ALA A 1 97 ? -20.841 -13.280 23.941 1.00 21.08 97 ALA A CA 1
ATOM 771 C C . ALA A 1 97 ? -21.612 -11.954 23.959 1.00 21.60 97 ALA A C 1
ATOM 772 O O . ALA A 1 97 ? -21.747 -11.394 25.052 1.00 22.54 97 ALA A O 1
ATOM 774 N N . LEU A 1 98 ? -22.132 -11.487 22.819 1.00 22.50 98 LEU A N 1
ATOM 775 C CA . LEU A 1 98 ? -22.986 -10.264 22.802 1.00 22.97 98 LEU A CA 1
ATOM 776 C C . LEU A 1 98 ? -24.081 -10.465 23.847 1.00 22.65 98 LEU A C 1
ATOM 777 O O . LEU A 1 98 ? -24.197 -9.594 24.695 1.00 22.97 98 LEU A O 1
ATOM 782 N N . SER A 1 99 ? -24.809 -11.593 23.821 1.00 21.71 99 SER A N 1
ATOM 783 C CA . SER A 1 99 ? -25.930 -11.861 24.756 1.00 20.26 99 SER A CA 1
ATOM 784 C C . SER A 1 99 ? -25.416 -11.841 26.190 1.00 19.83 99 SER A C 1
ATOM 785 O O . SER A 1 99 ? -26.096 -11.266 27.071 1.00 20.06 99 SER A O 1
ATOM 788 N N . MET A 1 100 ? -24.307 -12.524 26.430 1.00 19.68 100 MET A N 1
ATOM 789 C CA . MET A 1 100 ? -23.790 -12.673 27.807 1.00 20.98 100 MET A CA 1
ATOM 790 C C . MET A 1 100 ? -23.456 -11.265 28.311 1.00 21.97 100 MET A C 1
ATOM 791 O O . MET A 1 100 ? -23.819 -10.964 29.465 1.00 23.20 100 MET A O 1
ATOM 796 N N . ALA A 1 101 ? -22.792 -10.447 27.482 1.00 20.56 101 ALA A N 1
ATOM 797 C CA . ALA A 1 101 ? -22.307 -9.094 27.857 1.00 20.60 101 ALA A CA 1
ATOM 798 C C . ALA A 1 101 ? -23.515 -8.198 28.173 1.00 20.78 101 ALA A C 1
ATOM 799 O O . ALA A 1 101 ? -23.473 -7.372 29.117 1.00 18.52 101 ALA A O 1
ATOM 801 N N . VAL A 1 102 ? -24.593 -8.353 27.412 1.00 20.94 102 VAL A N 1
ATOM 802 C CA . VAL A 1 102 ? -25.805 -7.537 27.655 1.00 19.92 102 VAL A CA 1
ATOM 803 C C . VAL A 1 102 ? -26.248 -7.894 29.073 1.00 22.13 102 VAL A C 1
ATOM 804 O O . VAL A 1 102 ? -26.458 -6.983 29.892 1.00 22.14 102 VAL A O 1
ATOM 808 N N . GLN A 1 103 ? -26.332 -9.189 29.347 1.00 22.36 103 GLN A N 1
ATOM 809 C CA . GLN A 1 103 ? -26.948 -9.699 30.579 1.00 23.55 103 GLN A CA 1
ATOM 810 C C . GLN A 1 103 ? -26.072 -9.287 31.760 1.00 23.22 103 GLN A C 1
ATOM 811 O O . GLN A 1 103 ? -26.636 -9.040 32.823 1.00 23.33 103 GLN A O 1
ATOM 817 N N . ALA A 1 104 ? -24.752 -9.250 31.573 1.00 22.03 104 ALA A N 1
ATOM 818 C CA . ALA A 1 104 ? -23.750 -9.067 32.645 1.00 20.04 104 ALA A CA 1
ATOM 819 C C . ALA A 1 104 ? -23.639 -7.589 33.002 1.00 20.18 104 ALA A C 1
ATOM 820 O O . ALA A 1 104 ? -23.542 -7.323 34.192 1.00 22.20 104 ALA A O 1
ATOM 822 N N . PHE A 1 105 ? -23.662 -6.668 32.025 1.00 20.46 105 PHE A N 1
ATOM 823 C CA . PHE A 1 105 ? -23.239 -5.242 32.197 1.00 18.81 105 PHE A CA 1
ATOM 824 C C . PHE A 1 105 ? -24.384 -4.251 32.055 1.00 18.66 105 PHE A C 1
ATOM 825 O O . PHE A 1 105 ? -24.040 -3.051 31.975 1.00 22.23 105 PHE A O 1
ATOM 833 N N . THR A 1 106 ? -25.636 -4.704 32.009 1.00 18.90 106 THR A N 1
ATOM 834 C CA . THR A 1 106 ? -26.848 -3.842 31.919 1.00 20.54 106 THR A CA 1
ATOM 835 C C . THR A 1 106 ? -27.983 -4.472 32.714 1.00 22.29 106 THR A C 1
ATOM 836 O O . THR A 1 106 ? -27.951 -5.691 32.899 1.00 22.41 106 THR A O 1
ATOM 840 N N . GLU A 1 107 ? -28.978 -3.674 33.094 1.00 24.99 107 GLU A N 1
ATOM 841 C CA . GLU A 1 107 ? -30.167 -4.163 33.827 1.00 27.85 107 GLU A CA 1
ATOM 842 C C . GLU A 1 107 ? -31.362 -4.171 32.891 1.00 26.72 107 GLU A C 1
ATOM 843 O O . GLU A 1 107 ? -31.412 -3.381 31.960 1.00 26.81 107 GLU A O 1
ATOM 849 N N . PRO A 1 108 ? -32.364 -5.046 33.112 1.00 25.90 108 PRO A N 1
ATOM 850 C CA . PRO A 1 108 ? -33.627 -4.948 32.393 1.00 25.98 108 PRO A CA 1
ATOM 851 C C . PRO A 1 108 ? -34.103 -3.487 32.377 1.00 24.89 108 PRO A C 1
ATOM 852 O O . PRO A 1 108 ? -34.149 -2.893 33.408 1.00 20.77 108 PRO A O 1
ATOM 856 N N . GLY A 1 109 ? -34.398 -2.950 31.192 1.00 25.18 109 GLY A N 1
ATOM 857 C CA . GLY A 1 109 ? -34.953 -1.599 31.019 1.00 25.82 109 GLY A CA 1
ATOM 858 C C . GLY A 1 109 ? -33.885 -0.591 30.637 1.00 26.32 109 GLY A C 1
ATOM 859 O O . GLY A 1 109 ? -34.270 0.491 30.188 1.00 27.34 109 GLY A O 1
ATOM 860 N N . ASP A 1 110 ? -32.598 -0.926 30.781 1.00 24.74 110 ASP A N 1
ATOM 861 C CA . ASP A 1 110 ? -31.481 -0.061 30.318 1.00 24.92 110 ASP A CA 1
ATOM 862 C C . ASP A 1 110 ? -31.640 0.169 28.807 1.00 23.47 110 ASP A C 1
ATOM 863 O O . ASP A 1 110 ? -32.444 -0.562 28.193 1.00 20.76 110 ASP A O 1
ATOM 868 N N . GLN A 1 111 ? -30.921 1.167 28.267 1.00 22.14 111 GLN A N 1
ATOM 869 C CA . GLN A 1 111 ? -30.748 1.431 26.814 1.00 20.85 111 GLN A CA 1
ATOM 870 C C . GLN A 1 111 ? -29.312 1.048 26.400 1.00 21.05 111 GLN A C 1
ATOM 871 O O . GLN A 1 111 ? -28.355 1.216 27.200 1.00 17.22 111 GLN A O 1
ATOM 877 N N . VAL A 1 112 ? -29.189 0.474 25.199 1.00 21.00 112 VAL A N 1
ATOM 878 C CA . VAL A 1 112 ? -27.891 0.096 24.572 1.00 21.29 112 VAL A CA 1
ATOM 879 C C . VAL A 1 112 ? -27.770 0.848 23.256 1.00 20.34 112 VAL A C 1
ATOM 880 O O . VAL A 1 112 ? -28.684 0.722 22.421 1.00 21.24 112 VAL A O 1
ATOM 884 N N . VAL A 1 113 ? -26.671 1.568 23.060 1.00 20.10 113 VAL A N 1
ATOM 885 C CA . VAL A 1 113 ? -26.477 2.344 21.808 1.00 19.95 113 VAL A CA 1
ATOM 886 C C . VAL A 1 113 ? -25.720 1.468 20.806 1.00 19.40 113 VAL A C 1
ATOM 887 O O . VAL A 1 113 ? -24.708 0.866 21.170 1.00 20.24 113 VAL A O 1
ATOM 891 N N . VAL A 1 114 ? -26.234 1.403 19.580 1.00 20.39 114 VAL A N 1
ATOM 892 C CA . VAL A 1 114 ? -25.574 0.831 18.372 1.00 20.41 114 VAL A CA 1
ATOM 893 C C . VAL A 1 114 ? -25.619 1.880 17.254 1.00 19.41 114 VAL A C 1
ATOM 894 O O . VAL A 1 114 ? -26.294 2.876 17.381 1.00 18.97 114 VAL A O 1
ATOM 898 N N . GLN A 1 115 ? -24.841 1.679 16.208 1.00 21.58 115 GLN A N 1
ATOM 899 C CA . GLN A 1 115 ? -24.729 2.639 15.091 1.00 21.27 115 GLN A CA 1
ATOM 900 C C . GLN A 1 115 ? -25.306 1.960 13.861 1.00 21.43 115 GLN A C 1
ATOM 901 O O . GLN A 1 115 ? -24.593 1.201 13.216 1.00 23.38 115 GLN A O 1
ATOM 907 N N . PRO A 1 116 ? -26.598 2.176 13.519 1.00 20.03 116 PRO A N 1
ATOM 908 C CA . PRO A 1 116 ? -27.220 1.486 12.390 1.00 20.12 116 PRO A CA 1
ATOM 909 C C . PRO A 1 116 ? -26.868 2.121 11.050 1.00 21.36 116 PRO A C 1
ATOM 910 O O . PRO A 1 116 ? -26.578 3.315 10.990 1.00 24.68 116 PRO A O 1
ATOM 914 N N . PRO A 1 117 ? -26.899 1.376 9.925 1.00 22.03 117 PRO A N 1
ATOM 915 C CA . PRO A 1 117 ? -27.240 -0.049 9.910 1.00 21.29 117 PRO A CA 1
ATOM 916 C C . PRO A 1 117 ? -26.135 -0.940 10.467 1.00 20.55 117 PRO A C 1
ATOM 917 O O . PRO A 1 117 ? -24.973 -0.610 10.392 1.00 21.83 117 PRO A O 1
ATOM 921 N N . VAL A 1 118 ? -26.517 -2.059 11.048 1.00 20.20 118 VAL A N 1
ATOM 922 C CA . VAL A 1 118 ? -25.513 -2.913 11.724 1.00 20.93 118 VAL A CA 1
ATOM 923 C C . VAL A 1 118 ? -26.052 -4.337 11.741 1.00 21.48 118 VAL A C 1
ATOM 924 O O . VAL A 1 118 ? -27.301 -4.508 11.621 1.00 17.98 118 VAL A O 1
ATOM 928 N N . TYR A 1 119 ? -25.109 -5.287 11.814 1.00 22.57 119 TYR A N 1
ATOM 929 C CA . TYR A 1 119 ? -25.312 -6.737 12.076 1.00 23.63 119 TYR A CA 1
ATOM 930 C C . TYR A 1 119 ? -26.564 -6.927 12.946 1.00 23.85 119 TYR A C 1
ATOM 931 O O . TYR A 1 119 ? -26.592 -6.372 14.099 1.00 23.04 119 TYR A O 1
ATOM 940 N N . THR A 1 120 ? -27.548 -7.684 12.421 1.00 21.06 120 THR A N 1
ATOM 941 C CA . THR A 1 120 ? -28.916 -7.852 12.992 1.00 20.40 120 THR A CA 1
ATOM 942 C C . THR A 1 120 ? -28.889 -8.344 14.441 1.00 19.43 120 THR A C 1
ATOM 943 O O . THR A 1 120 ? -29.596 -7.809 15.282 1.00 21.58 120 THR A O 1
ATOM 947 N N . PRO A 1 121 ? -28.135 -9.394 14.815 1.00 19.16 121 PRO A N 1
ATOM 948 C CA . PRO A 1 121 ? -28.099 -9.827 16.214 1.00 18.00 121 PRO A CA 1
ATOM 949 C C . PRO A 1 121 ? -27.783 -8.751 17.262 1.00 17.59 121 PRO A C 1
ATOM 950 O O . PRO A 1 121 ? -28.137 -8.959 18.384 1.00 17.44 121 PRO A O 1
ATOM 954 N N . PHE A 1 122 ? -27.129 -7.648 16.899 1.00 16.82 122 PHE A N 1
ATOM 955 C CA . PHE A 1 122 ? -26.955 -6.507 17.829 1.00 18.07 122 PHE A CA 1
ATOM 956 C C . PHE A 1 122 ? -28.333 -6.081 18.371 1.00 18.81 122 PHE A C 1
ATOM 957 O O . PHE A 1 122 ? -28.448 -5.771 19.576 1.00 17.13 122 PHE A O 1
ATOM 965 N N . TYR A 1 123 ? -29.343 -6.036 17.505 1.00 18.95 123 TYR A N 1
ATOM 966 C CA . TYR A 1 123 ? -30.716 -5.605 17.882 1.00 20.42 123 TYR A CA 1
ATOM 967 C C . TYR A 1 123 ? -31.288 -6.678 18.791 1.00 20.23 123 TYR A C 1
ATOM 968 O O . TYR A 1 123 ? -31.679 -6.368 19.922 1.00 23.17 123 TYR A O 1
ATOM 977 N N . HIS A 1 124 ? -31.237 -7.911 18.304 1.00 18.68 124 HIS A N 1
ATOM 978 C CA . HIS A 1 124 ? -31.881 -9.096 18.910 1.00 20.04 124 HIS A CA 1
ATOM 979 C C . HIS A 1 124 ? -31.322 -9.354 20.328 1.00 19.87 124 HIS A C 1
ATOM 980 O O . HIS A 1 124 ? -32.145 -9.530 21.245 1.00 19.18 124 HIS A O 1
ATOM 987 N N . MET A 1 125 ? -30.002 -9.274 20.552 1.00 19.67 125 MET A N 1
ATOM 988 C CA . MET A 1 125 ? -29.386 -9.663 21.849 1.00 20.50 125 MET A CA 1
ATOM 989 C C . MET A 1 125 ? -29.664 -8.604 22.933 1.00 21.05 125 MET A C 1
ATOM 990 O O . MET A 1 125 ? -29.507 -8.909 24.154 1.00 20.37 125 MET A O 1
ATOM 995 N N . VAL A 1 126 ? -30.130 -7.430 22.511 1.00 22.80 126 VAL A N 1
ATOM 996 C CA . VAL A 1 126 ? -30.585 -6.319 23.383 1.00 22.55 126 VAL A CA 1
ATOM 997 C C . VAL A 1 126 ? -32.090 -6.462 23.567 1.00 24.67 126 VAL A C 1
ATOM 998 O O . VAL A 1 126 ? -32.518 -6.556 24.729 1.00 25.42 126 VAL A O 1
ATOM 1002 N N . GLU A 1 127 ? -32.861 -6.492 22.474 1.00 28.12 127 GLU A N 1
ATOM 1003 C CA . GLU A 1 127 ? -34.352 -6.451 22.551 1.00 31.47 127 GLU A CA 1
ATOM 1004 C C . GLU A 1 127 ? -34.841 -7.736 23.238 1.00 28.56 127 GLU A C 1
ATOM 1005 O O . GLU A 1 127 ? -35.691 -7.628 24.157 1.00 24.89 127 GLU A O 1
ATOM 1011 N N . LYS A 1 128 ? -34.308 -8.902 22.856 1.00 26.29 128 LYS A N 1
ATOM 1012 C CA . LYS A 1 128 ? -34.825 -10.201 23.351 1.00 26.49 128 LYS A CA 1
ATOM 1013 C C . LYS A 1 128 ? -34.464 -10.363 24.833 1.00 24.20 128 LYS A C 1
ATOM 1014 O O . LYS A 1 128 ? -35.080 -11.180 25.465 1.00 19.96 128 LYS A O 1
ATOM 1020 N N . ASN A 1 129 ? -33.569 -9.543 25.389 1.00 24.58 129 ASN A N 1
ATOM 1021 C CA . ASN A 1 129 ? -33.235 -9.563 26.841 1.00 24.13 129 ASN A CA 1
ATOM 1022 C C . ASN A 1 129 ? -33.919 -8.402 27.599 1.00 24.66 129 ASN A C 1
ATOM 1023 O O . ASN A 1 129 ? -33.492 -8.100 28.733 1.00 24.59 129 ASN A O 1
ATOM 1028 N N . GLY A 1 130 ? -34.960 -7.780 27.028 1.00 23.23 130 GLY A N 1
ATOM 1029 C CA . GLY A 1 130 ? -35.718 -6.705 27.681 1.00 23.55 130 GLY A CA 1
ATOM 1030 C C . GLY A 1 130 ? -34.888 -5.451 27.945 1.00 25.52 130 GLY A C 1
ATOM 1031 O O . GLY A 1 130 ? -35.347 -4.645 28.762 1.00 30.07 130 GLY A O 1
ATOM 1032 N N . ARG A 1 131 ? -33.726 -5.277 27.300 1.00 24.26 131 ARG A N 1
ATOM 1033 C CA . ARG A 1 131 ? -33.037 -3.964 27.113 1.00 23.60 131 ARG A CA 1
ATOM 1034 C C . ARG A 1 131 ? -33.555 -3.272 25.824 1.00 22.74 131 ARG A C 1
ATOM 1035 O O . ARG A 1 131 ? -34.220 -3.941 25.039 1.00 22.87 131 ARG A O 1
ATOM 1043 N N . HIS A 1 132 ? -33.253 -1.978 25.621 1.00 21.68 132 HIS A N 1
ATOM 1044 C CA . HIS A 1 132 ? -33.789 -1.114 24.538 1.00 22.18 132 HIS A CA 1
ATOM 1045 C C . HIS A 1 132 ? -32.652 -0.526 23.697 1.00 21.90 132 HIS A C 1
ATOM 1046 O O . HIS A 1 132 ? -31.784 0.175 24.269 1.00 23.38 132 HIS A O 1
ATOM 1053 N N . ILE A 1 133 ? -32.701 -0.775 22.387 1.00 20.61 133 ILE A N 1
ATOM 1054 C CA . ILE A 1 133 ? -31.847 -0.142 21.338 1.00 20.01 133 ILE A CA 1
ATOM 1055 C C . ILE A 1 133 ? -32.082 1.377 21.361 1.00 21.20 133 ILE A C 1
ATOM 1056 O O . ILE A 1 133 ? -33.250 1.816 21.276 1.00 20.18 133 ILE A O 1
ATOM 1061 N N . LEU A 1 134 ? -31.007 2.162 21.466 1.00 22.56 134 LEU A N 1
ATOM 1062 C CA . LEU A 1 134 ? -31.010 3.597 21.107 1.00 22.48 134 LEU A CA 1
ATOM 1063 C C . LEU A 1 134 ? -30.047 3.782 19.932 1.00 21.84 134 LEU A C 1
ATOM 1064 O O . LEU A 1 134 ? -28.867 3.484 20.098 1.00 20.63 134 LEU A O 1
ATOM 1069 N N . HIS A 1 135 ? -30.543 4.244 18.798 1.00 23.87 135 HIS A N 1
ATOM 1070 C CA . HIS A 1 135 ? -29.695 4.356 17.589 1.00 22.61 135 HIS A CA 1
ATOM 1071 C C . HIS A 1 135 ? -28.872 5.645 17.535 1.00 22.06 135 HIS A C 1
ATOM 1072 O O . HIS A 1 135 ? -29.387 6.666 17.903 1.00 20.33 135 HIS A O 1
ATOM 1079 N N . ASN A 1 136 ? -27.586 5.492 17.250 1.00 22.36 136 ASN A N 1
ATOM 1080 C CA . ASN A 1 136 ? -26.668 6.568 16.786 1.00 22.27 136 ASN A CA 1
ATOM 1081 C C . ASN A 1 136 ? -26.403 6.398 15.281 1.00 24.02 136 ASN A C 1
ATOM 1082 O O . ASN A 1 136 ? -25.322 5.956 14.887 1.00 22.37 136 ASN A O 1
ATOM 1087 N N . PRO A 1 137 ? -27.365 6.736 14.384 1.00 24.03 137 PRO A N 1
ATOM 1088 C CA . PRO A 1 137 ? -27.197 6.479 12.956 1.00 24.28 137 PRO A CA 1
ATOM 1089 C C . PRO A 1 137 ? -25.824 6.954 12.459 1.00 25.51 137 PRO A C 1
ATOM 1090 O O . PRO A 1 137 ? -25.334 7.972 12.927 1.00 26.07 137 PRO A O 1
ATOM 1094 N N . LEU A 1 138 ? -25.237 6.195 11.534 1.00 26.67 138 LEU A N 1
ATOM 1095 C CA . LEU A 1 138 ? -24.016 6.613 10.802 1.00 27.63 138 LEU A CA 1
ATOM 1096 C C . LEU A 1 138 ? -24.430 7.577 9.702 1.00 27.93 138 LEU A C 1
ATOM 1097 O O . LEU A 1 138 ? -25.582 7.490 9.242 1.00 25.41 138 LEU A O 1
ATOM 1102 N N . LEU A 1 139 ? -23.507 8.454 9.318 1.00 31.80 139 LEU A N 1
ATOM 1103 C CA . LEU A 1 139 ? -23.677 9.450 8.225 1.00 35.82 139 LEU A CA 1
ATOM 1104 C C . LEU A 1 139 ? -22.970 8.932 6.984 1.00 35.71 139 LEU A C 1
ATOM 1105 O O . LEU A 1 139 ? -21.815 8.493 7.124 1.00 37.85 139 LEU A O 1
ATOM 1110 N N . GLU A 1 140 ? -23.631 9.002 5.833 1.00 37.08 140 GLU A N 1
ATOM 1111 C CA . GLU A 1 140 ? -22.985 8.769 4.524 1.00 41.56 140 GLU A CA 1
ATOM 1112 C C . GLU A 1 140 ? -22.304 10.088 4.165 1.00 41.86 140 GLU A C 1
ATOM 1113 O O . GLU A 1 140 ? -23.033 11.056 3.953 1.00 40.72 140 GLU A O 1
ATOM 1119 N N . LYS A 1 141 ? -20.970 10.136 4.205 1.00 44.58 141 LYS A N 1
ATOM 1120 C CA . LYS A 1 141 ? -20.159 11.325 3.820 1.00 51.86 141 LYS A CA 1
ATOM 1121 C C . LYS A 1 141 ? -19.105 10.873 2.809 1.00 51.43 141 LYS A C 1
ATOM 1122 O O . LYS A 1 141 ? -18.112 10.236 3.251 1.00 47.21 141 LYS A O 1
ATOM 1128 N N . ASP A 1 142 ? -19.341 11.176 1.520 1.00 51.17 142 ASP A N 1
ATOM 1129 C CA . ASP A 1 142 ? -18.383 10.984 0.394 1.00 51.96 142 ASP A CA 1
ATOM 1130 C C . ASP A 1 142 ? -18.248 9.495 0.066 1.00 46.29 142 ASP A C 1
ATOM 1131 O O . ASP A 1 142 ? -17.091 9.023 -0.005 1.00 43.65 142 ASP A O 1
ATOM 1136 N N . GLY A 1 143 ? -19.374 8.786 -0.088 1.00 43.92 143 GLY A N 1
ATOM 1137 C CA . GLY A 1 143 ? -19.413 7.344 -0.420 1.00 45.49 143 GLY A CA 1
ATOM 1138 C C . GLY A 1 143 ? -18.768 6.452 0.641 1.00 42.68 143 GLY A C 1
ATOM 1139 O O . GLY A 1 143 ? -18.401 5.293 0.310 1.00 44.31 143 GLY A O 1
ATOM 1140 N N . ALA A 1 144 ? -18.655 6.943 1.883 1.00 38.00 144 ALA A N 1
ATOM 1141 C CA . ALA A 1 144 ? -18.170 6.183 3.058 1.00 33.61 144 ALA A CA 1
ATOM 1142 C C . ALA A 1 144 ? -18.914 6.624 4.323 1.00 29.81 144 ALA A C 1
ATOM 1143 O O . ALA A 1 144 ? -19.424 7.758 4.413 1.00 29.65 144 ALA A O 1
ATOM 1145 N N . TYR A 1 145 ? -19.014 5.724 5.285 1.00 28.06 145 TYR A N 1
ATOM 1146 C CA . TYR A 1 145 ? -19.755 5.995 6.536 1.00 25.25 145 TYR A CA 1
ATOM 1147 C C . TYR A 1 145 ? -18.799 6.741 7.460 1.00 23.85 145 TYR A C 1
ATOM 1148 O O . TYR A 1 145 ? -17.591 6.381 7.465 1.00 24.12 145 TYR A O 1
ATOM 1157 N N . ALA A 1 146 ? -19.310 7.779 8.132 1.00 22.75 146 ALA A N 1
ATOM 1158 C CA . ALA A 1 146 ? -18.632 8.473 9.251 1.00 22.69 146 ALA A CA 1
ATOM 1159 C C . ALA A 1 146 ? -19.560 8.421 10.468 1.00 22.01 146 ALA A C 1
ATOM 1160 O O . ALA A 1 146 ? -20.773 8.373 10.288 1.00 22.42 146 ALA A O 1
ATOM 1162 N N . ILE A 1 147 ? -18.989 8.352 11.661 1.00 24.06 147 ILE A N 1
ATOM 1163 C CA . ILE A 1 147 ? -19.717 8.422 12.958 1.00 23.72 147 ILE A CA 1
ATOM 1164 C C . ILE A 1 147 ? -20.191 9.859 13.166 1.00 24.45 147 ILE A C 1
ATOM 1165 O O . ILE A 1 147 ? -19.393 10.765 12.906 1.00 23.84 147 ILE A O 1
ATOM 1170 N N . ASP A 1 148 ? -21.412 10.046 13.692 1.00 27.30 148 ASP A N 1
ATOM 1171 C CA . ASP A 1 148 ? -22.011 11.367 14.055 1.00 26.59 148 ASP A CA 1
ATOM 1172 C C . ASP A 1 148 ? -21.824 11.624 15.560 1.00 27.24 148 ASP A C 1
ATOM 1173 O O . ASP A 1 148 ? -22.709 11.225 16.359 1.00 27.06 148 ASP A O 1
ATOM 1178 N N . PHE A 1 149 ? -20.730 12.286 15.943 1.00 27.00 149 PHE A N 1
ATOM 1179 C CA . PHE A 1 149 ? -20.307 12.441 17.362 1.00 29.50 149 PHE A CA 1
ATOM 1180 C C . PHE A 1 149 ? -21.268 13.315 18.175 1.00 32.67 149 PHE A C 1
ATOM 1181 O O . PHE A 1 149 ? -21.341 13.051 19.396 1.00 36.84 149 PHE A O 1
ATOM 1189 N N . GLU A 1 150 ? -21.988 14.267 17.560 1.00 36.89 150 GLU A N 1
ATOM 1190 C CA . GLU A 1 150 ? -22.910 15.211 18.267 1.00 36.72 150 GLU A CA 1
ATOM 1191 C C . GLU A 1 150 ? -24.117 14.405 18.756 1.00 33.64 150 GLU A C 1
ATOM 1192 O O . GLU A 1 150 ? -24.502 14.565 19.932 1.00 33.22 150 GLU A O 1
ATOM 1198 N N . ASP A 1 151 ? -24.673 13.568 17.879 1.00 30.77 151 ASP A N 1
ATOM 1199 C CA . ASP A 1 151 ? -25.791 12.642 18.189 1.00 33.43 151 ASP A CA 1
ATOM 1200 C C . ASP A 1 151 ? -25.348 11.650 19.282 1.00 32.18 151 ASP A C 1
ATOM 1201 O O . ASP A 1 151 ? -26.086 11.482 20.270 1.00 33.83 151 ASP A O 1
ATOM 1206 N N . LEU A 1 152 ? -24.165 11.055 19.133 1.00 29.39 152 LEU A N 1
ATOM 1207 C CA . LEU A 1 152 ? -23.628 10.034 20.068 1.00 29.86 152 LEU A CA 1
ATOM 1208 C C . LEU A 1 152 ? -23.574 10.625 21.489 1.00 30.10 152 LEU A C 1
ATOM 1209 O O . LEU A 1 152 ? -24.186 10.021 22.380 1.00 28.56 152 LEU A O 1
ATOM 1214 N N . GLU A 1 153 ? -22.908 11.774 21.690 1.00 32.44 153 GLU A N 1
ATOM 1215 C CA . GLU A 1 153 ? -22.848 12.499 22.994 1.00 32.05 153 GLU A CA 1
ATOM 1216 C C . GLU A 1 153 ? -24.266 12.707 23.539 1.00 31.05 153 GLU A C 1
ATOM 1217 O O . GLU A 1 153 ? -24.496 12.388 24.723 1.00 32.03 153 GLU A O 1
ATOM 1223 N N . THR A 1 154 ? -25.192 13.203 22.716 1.00 30.40 154 THR A N 1
ATOM 1224 C CA . THR A 1 154 ? -26.603 13.392 23.139 1.00 32.04 154 THR A CA 1
ATOM 1225 C C . THR A 1 154 ? -27.141 12.056 23.641 1.00 33.00 154 THR A C 1
ATOM 1226 O O . THR A 1 154 ? -27.775 12.066 24.699 1.00 32.82 154 THR A O 1
ATOM 1230 N N . LYS A 1 155 ? -26.921 10.984 22.882 1.00 31.72 155 LYS A N 1
ATOM 1231 C CA . LYS A 1 155 ? -27.467 9.639 23.187 1.00 30.57 155 LYS A CA 1
ATOM 1232 C C . LYS A 1 155 ? -26.774 8.984 24.388 1.00 29.25 155 LYS A C 1
ATOM 1233 O O . LYS A 1 155 ? -27.485 8.485 25.218 1.00 28.44 155 LYS A O 1
ATOM 1239 N N . LEU A 1 156 ? -25.441 9.053 24.466 1.00 26.90 156 LEU A N 1
ATOM 1240 C CA . LEU A 1 156 ? -24.593 8.406 25.499 1.00 24.67 156 LEU A CA 1
ATOM 1241 C C . LEU A 1 156 ? -24.795 9.021 26.884 1.00 26.47 156 LEU A C 1
ATOM 1242 O O . LEU A 1 156 ? -24.498 8.349 27.836 1.00 27.20 156 LEU A O 1
ATOM 1247 N N . SER A 1 157 ? -25.280 10.255 26.961 1.00 27.74 157 SER A N 1
ATOM 1248 C CA . SER A 1 157 ? -25.423 10.993 28.232 1.00 30.79 157 SER A CA 1
ATOM 1249 C C . SER A 1 157 ? -26.772 10.755 28.903 1.00 30.29 157 SER A C 1
ATOM 1250 O O . SER A 1 157 ? -26.943 11.241 29.985 1.00 30.85 157 SER A O 1
ATOM 1253 N N . ASP A 1 158 ? -27.688 10.061 28.252 1.00 30.00 158 ASP A N 1
ATOM 1254 C CA . ASP A 1 158 ? -28.961 9.710 28.922 1.00 30.81 158 ASP A CA 1
ATOM 1255 C C . ASP A 1 158 ? -28.593 8.694 30.012 1.00 28.98 158 ASP A C 1
ATOM 1256 O O . ASP A 1 158 ? -27.897 7.758 29.703 1.00 29.16 158 ASP A O 1
ATOM 1261 N N . PRO A 1 159 ? -29.017 8.873 31.275 1.00 27.43 159 PRO A N 1
ATOM 1262 C CA . PRO A 1 159 ? -28.637 7.999 32.390 1.00 26.90 159 PRO A CA 1
ATOM 1263 C C . PRO A 1 159 ? -28.989 6.503 32.310 1.00 25.83 159 PRO A C 1
ATOM 1264 O O . PRO A 1 159 ? -28.344 5.745 32.930 1.00 23.63 159 PRO A O 1
ATOM 1268 N N . SER A 1 160 ? -30.006 6.150 31.538 1.00 25.73 160 SER A N 1
ATOM 1269 C CA . SER A 1 160 ? -30.416 4.736 31.368 1.00 26.96 160 SER A CA 1
ATOM 1270 C C . SER A 1 160 ? -29.539 4.049 30.315 1.00 28.28 160 SER A C 1
ATOM 1271 O O . SER A 1 160 ? -29.683 2.871 30.120 1.00 26.57 160 SER A O 1
ATOM 1274 N N . VAL A 1 161 ? -28.683 4.807 29.638 1.00 29.11 161 VAL A N 1
ATOM 1275 C CA . VAL A 1 161 ? -27.722 4.198 28.669 1.00 28.91 161 VAL A CA 1
ATOM 1276 C C . VAL A 1 161 ? -26.472 3.717 29.432 1.00 29.38 161 VAL A C 1
ATOM 1277 O O . VAL A 1 161 ? -25.712 4.570 29.952 1.00 26.40 161 VAL A O 1
ATOM 1281 N N . THR A 1 162 ? -26.267 2.412 29.388 1.00 27.33 162 THR A N 1
ATOM 1282 C CA . THR A 1 162 ? -25.256 1.697 30.178 1.00 27.63 162 THR A CA 1
ATOM 1283 C C . THR A 1 162 ? -24.308 0.893 29.279 1.00 25.62 162 THR A C 1
ATOM 1284 O O . THR A 1 162 ? -23.320 0.386 29.785 1.00 23.36 162 THR A O 1
ATOM 1288 N N . LEU A 1 163 ? -24.613 0.807 27.990 1.00 24.21 163 LEU A N 1
ATOM 1289 C CA . LEU A 1 163 ? -23.826 -0.030 27.061 1.00 22.93 163 LEU A CA 1
ATOM 1290 C C . LEU A 1 163 ? -23.821 0.555 25.652 1.00 22.90 163 LEU A C 1
ATOM 1291 O O . LEU A 1 163 ? -24.790 1.147 25.246 1.00 21.94 163 LEU A O 1
ATOM 1296 N N . PHE A 1 164 ? -22.716 0.340 24.960 1.00 22.60 164 PHE A N 1
ATOM 1297 C CA . PHE A 1 164 ? -22.516 0.742 23.557 1.00 22.67 164 PHE A CA 1
ATOM 1298 C C . PHE A 1 164 ? -21.865 -0.436 22.838 1.00 21.87 164 PHE A C 1
ATOM 1299 O O . PHE A 1 164 ? -20.852 -0.907 23.307 1.00 22.86 164 PHE A O 1
ATOM 1307 N N . ILE A 1 165 ? -22.461 -0.896 21.752 1.00 19.08 165 ILE A N 1
ATOM 1308 C CA . ILE A 1 165 ? -21.836 -2.022 21.001 1.00 19.41 165 ILE A CA 1
ATOM 1309 C C . ILE A 1 165 ? -21.195 -1.463 19.729 1.00 19.33 165 ILE A C 1
ATOM 1310 O O . ILE A 1 165 ? -21.906 -0.971 18.860 1.00 19.71 165 ILE A O 1
ATOM 1315 N N . LEU A 1 166 ? -19.873 -1.567 19.656 1.00 19.92 166 LEU A N 1
ATOM 1316 C CA . LEU A 1 166 ? -19.057 -1.096 18.517 1.00 22.26 166 LEU A CA 1
ATOM 1317 C C . LEU A 1 166 ? -18.819 -2.293 17.606 1.00 22.72 166 LEU A C 1
ATOM 1318 O O . LEU A 1 166 ? -18.461 -3.364 18.098 1.00 26.39 166 LEU A O 1
ATOM 1323 N N . CYS A 1 167 ? -19.065 -2.114 16.324 1.00 23.47 167 CYS A N 1
ATOM 1324 C CA . CYS A 1 167 ? -18.723 -3.078 15.257 1.00 21.21 167 CYS A CA 1
ATOM 1325 C C . CYS A 1 167 ? -17.568 -2.480 14.464 1.00 20.13 167 CYS A C 1
ATOM 1326 O O . CYS A 1 167 ? -17.766 -1.428 13.893 1.00 18.67 167 CYS A O 1
ATOM 1329 N N . ASN A 1 168 ? -16.380 -3.058 14.582 1.00 19.77 168 ASN A N 1
ATOM 1330 C CA . ASN A 1 168 ? -15.122 -2.496 14.032 1.00 18.78 168 ASN A CA 1
ATOM 1331 C C . ASN A 1 168 ? -14.230 -3.670 13.642 1.00 17.76 168 ASN A C 1
ATOM 1332 O O . ASN A 1 168 ? -13.630 -4.295 14.515 1.00 16.20 168 ASN A O 1
ATOM 1337 N N . PRO A 1 169 ? -14.076 -3.985 12.335 1.00 16.67 169 PRO A N 1
ATOM 1338 C CA . PRO A 1 169 ? -14.790 -3.312 11.260 1.00 16.20 169 PRO A CA 1
ATOM 1339 C C . PRO A 1 169 ? -16.317 -3.434 11.341 1.00 17.96 169 PRO A C 1
ATOM 1340 O O . PRO A 1 169 ? -16.840 -4.439 11.771 1.00 19.13 169 PRO A O 1
ATOM 1344 N N . HIS A 1 170 ? -16.990 -2.384 10.896 1.00 19.58 170 HIS A N 1
ATOM 1345 C CA . HIS A 1 170 ? -18.464 -2.273 10.874 1.00 19.85 170 HIS A CA 1
ATOM 1346 C C . HIS A 1 170 ? -19.093 -3.173 9.803 1.00 21.64 170 HIS A C 1
ATOM 1347 O O . HIS A 1 170 ? -18.618 -3.200 8.698 1.00 24.85 170 HIS A O 1
ATOM 1354 N N . ASN A 1 171 ? -20.157 -3.868 10.179 1.00 23.38 171 ASN A N 1
ATOM 1355 C CA . ASN A 1 171 ? -20.945 -4.772 9.313 1.00 22.58 171 ASN A CA 1
ATOM 1356 C C . ASN A 1 171 ? -22.397 -4.293 9.291 1.00 21.92 171 ASN A C 1
ATOM 1357 O O . ASN A 1 171 ? -23.025 -4.381 10.302 1.00 22.93 171 ASN A O 1
ATOM 1362 N N . PRO A 1 172 ? -22.934 -3.788 8.165 1.00 20.46 172 PRO A N 1
ATOM 1363 C CA . PRO A 1 172 ? -22.252 -3.833 6.881 1.00 20.65 172 PRO A CA 1
ATOM 1364 C C . PRO A 1 172 ? -21.390 -2.592 6.579 1.00 21.08 172 PRO A C 1
ATOM 1365 O O . PRO A 1 172 ? -21.390 -1.743 7.408 1.00 19.90 172 PRO A O 1
ATOM 1369 N N . SER A 1 173 ? -20.686 -2.630 5.440 1.00 19.59 173 SER A N 1
ATOM 1370 C CA . SER A 1 173 ? -19.768 -1.667 4.761 1.00 21.14 173 SER A CA 1
ATOM 1371 C C . SER A 1 173 ? -18.300 -2.065 4.886 1.00 21.35 173 SER A C 1
ATOM 1372 O O . SER A 1 173 ? -17.546 -1.679 4.025 1.00 23.29 173 SER A O 1
ATOM 1375 N N . GLY A 1 174 ? -17.931 -2.756 5.949 1.00 20.74 174 GLY A N 1
ATOM 1376 C CA . GLY A 1 174 ? -16.523 -3.078 6.198 1.00 21.36 174 GLY A CA 1
ATOM 1377 C C . GLY A 1 174 ? -15.716 -1.844 6.555 1.00 22.14 174 GLY A C 1
ATOM 1378 O O . GLY A 1 174 ? -14.557 -1.847 6.269 1.00 22.12 174 GLY A O 1
ATOM 1379 N N . ARG A 1 175 ? -16.344 -0.807 7.109 1.00 23.24 175 ARG A N 1
ATOM 1380 C CA . ARG A 1 175 ? -15.632 0.425 7.538 1.00 27.09 175 ARG A CA 1
ATOM 1381 C C . ARG A 1 175 ? -14.725 0.107 8.725 1.00 25.17 175 ARG A C 1
ATOM 1382 O O . ARG A 1 175 ? -15.235 -0.457 9.697 1.00 23.80 175 ARG A O 1
ATOM 1390 N N . SER A 1 176 ? -13.442 0.462 8.625 1.00 24.26 176 SER A N 1
ATOM 1391 C CA . SER A 1 176 ? -12.443 0.378 9.714 1.00 24.40 176 SER A CA 1
ATOM 1392 C C . SER A 1 176 ? -12.353 1.763 10.343 1.00 25.59 176 SER A C 1
ATOM 1393 O O . SER A 1 176 ? -11.945 2.727 9.648 1.00 26.03 176 SER A O 1
ATOM 1396 N N . TRP A 1 177 ? -12.770 1.880 11.601 1.00 26.78 177 TRP A N 1
ATOM 1397 C CA . TRP A 1 177 ? -12.778 3.188 12.305 1.00 24.59 177 TRP A CA 1
ATOM 1398 C C . TRP A 1 177 ? -11.332 3.644 12.551 1.00 23.35 177 TRP A C 1
ATOM 1399 O O . TRP A 1 177 ? -10.447 2.798 12.674 1.00 20.00 177 TRP A O 1
ATOM 1410 N N . SER A 1 178 ? -11.101 4.956 12.495 1.00 26.74 178 SER A N 1
ATOM 1411 C CA . SER A 1 178 ? -9.775 5.596 12.702 1.00 28.36 178 SER A CA 1
ATOM 1412 C C . SER A 1 178 ? -9.437 5.547 14.198 1.00 30.65 178 SER A C 1
ATOM 1413 O O . SER A 1 178 ? -10.366 5.397 15.035 1.00 25.32 178 SER A O 1
ATOM 1416 N N . ARG A 1 179 ? -8.155 5.668 14.526 1.00 33.56 179 ARG A N 1
ATOM 1417 C CA . ARG A 1 179 ? -7.729 5.796 15.934 1.00 34.98 179 ARG A CA 1
ATOM 1418 C C . ARG A 1 179 ? -8.566 6.920 16.556 1.00 30.11 179 ARG A C 1
ATOM 1419 O O . ARG A 1 179 ? -9.197 6.669 17.584 1.00 28.82 179 ARG A O 1
ATOM 1427 N N . GLU A 1 180 ? -8.698 8.058 15.885 1.00 28.52 180 GLU A N 1
ATOM 1428 C CA . GLU A 1 180 ? -9.288 9.280 16.506 1.00 33.33 180 GLU A CA 1
ATOM 1429 C C . GLU A 1 180 ? -10.783 9.044 16.781 1.00 28.54 180 GLU A C 1
ATOM 1430 O O . GLU A 1 180 ? -11.242 9.473 17.856 1.00 27.04 180 GLU A O 1
ATOM 1436 N N . ASP A 1 181 ? -11.500 8.357 15.882 1.00 24.69 181 ASP A N 1
ATOM 1437 C CA . ASP A 1 181 ? -12.921 7.959 16.073 1.00 24.46 181 ASP A CA 1
ATOM 1438 C C . ASP A 1 181 ? -13.057 7.180 17.404 1.00 23.62 181 ASP A C 1
ATOM 1439 O O . ASP A 1 181 ? -13.959 7.502 18.224 1.00 21.22 181 ASP A O 1
ATOM 1444 N N . LEU A 1 182 ? -12.166 6.215 17.652 1.00 21.74 182 LEU A N 1
ATOM 1445 C CA . LEU A 1 182 ? -12.251 5.286 18.806 1.00 22.13 182 LEU A CA 1
ATOM 1446 C C . LEU A 1 182 ? -11.979 6.057 20.099 1.00 21.21 182 LEU A C 1
ATOM 1447 O O . LEU A 1 182 ? -12.793 5.924 21.045 1.00 19.47 182 LEU A O 1
ATOM 1452 N N . LEU A 1 183 ? -10.871 6.810 20.120 1.00 21.87 183 LEU A N 1
ATOM 1453 C CA . LEU A 1 183 ? -10.524 7.791 21.187 1.00 23.32 183 LEU A CA 1
ATOM 1454 C C . LEU A 1 183 ? -11.715 8.719 21.498 1.00 22.14 183 LEU A C 1
ATOM 1455 O O . LEU A 1 183 ? -11.974 8.946 22.670 1.00 20.89 183 LEU A O 1
ATOM 1460 N N . LYS A 1 184 ? -12.421 9.249 20.510 1.00 21.61 184 LYS A N 1
ATOM 1461 C CA . LYS A 1 184 ? -13.576 10.140 20.797 1.00 25.06 184 LYS A CA 1
ATOM 1462 C C . LYS A 1 184 ? -14.683 9.294 21.445 1.00 24.25 184 LYS A C 1
ATOM 1463 O O . LYS A 1 184 ? -15.252 9.723 22.455 1.00 23.46 184 LYS A O 1
ATOM 1469 N N . LEU A 1 185 ? -14.956 8.120 20.897 1.00 25.51 185 LEU A N 1
ATOM 1470 C CA . LEU A 1 185 ? -15.997 7.215 21.424 1.00 26.19 185 LEU A CA 1
ATOM 1471 C C . LEU A 1 185 ? -15.666 6.820 22.860 1.00 26.81 185 LEU A C 1
ATOM 1472 O O . LEU A 1 185 ? -16.553 6.903 23.704 1.00 24.08 185 LEU A O 1
ATOM 1477 N N . GLY A 1 186 ? -14.428 6.378 23.068 1.00 26.48 186 GLY A N 1
ATOM 1478 C CA . GLY A 1 186 ? -13.933 5.935 24.376 1.00 28.34 186 GLY A CA 1
ATOM 1479 C C . GLY A 1 186 ? -14.102 6.990 25.444 1.00 30.12 186 GLY A C 1
ATOM 1480 O O . GLY A 1 186 ? -14.614 6.666 26.482 1.00 32.84 186 GLY A O 1
ATOM 1481 N N . GLU A 1 187 ? -13.683 8.216 25.169 1.00 29.98 187 GLU A N 1
ATOM 1482 C CA . GLU A 1 187 ? -13.767 9.286 26.179 1.00 31.71 187 GLU A CA 1
ATOM 1483 C C . GLU A 1 187 ? -15.221 9.559 26.518 1.00 27.75 187 GLU A C 1
ATOM 1484 O O . GLU A 1 187 ? -15.492 9.762 27.663 1.00 26.70 187 GLU A O 1
ATOM 1490 N N . LEU A 1 188 ? -16.092 9.572 25.525 1.00 25.82 188 LEU A N 1
ATOM 1491 C CA . LEU A 1 188 ? -17.536 9.808 25.763 1.00 25.82 188 LEU A CA 1
ATOM 1492 C C . LEU A 1 188 ? -18.080 8.744 26.717 1.00 24.13 188 LEU A C 1
ATOM 1493 O O . LEU A 1 188 ? -18.781 9.090 27.621 1.00 21.36 188 LEU A O 1
ATOM 1498 N N . CYS A 1 189 ? -17.691 7.498 26.482 1.00 24.83 189 CYS A N 1
ATOM 1499 C CA . CYS A 1 189 ? -18.138 6.316 27.252 1.00 24.73 189 CYS A CA 1
ATOM 1500 C C . CYS A 1 189 ? -17.571 6.362 28.684 1.00 26.25 189 CYS A C 1
ATOM 1501 O O . CYS A 1 189 ? -18.333 6.031 29.637 1.00 25.71 189 CYS A O 1
ATOM 1504 N N . LEU A 1 190 ? -16.318 6.785 28.852 1.00 27.88 190 LEU A N 1
ATOM 1505 C CA . LEU A 1 190 ? -15.755 6.912 30.221 1.00 28.01 190 LEU A CA 1
ATOM 1506 C C . LEU A 1 190 ? -16.589 7.960 30.965 1.00 29.34 190 LEU A C 1
ATOM 1507 O O . LEU A 1 190 ? -17.119 7.665 32.013 1.00 29.78 190 LEU A O 1
ATOM 1512 N N . GLU A 1 191 ? -16.678 9.147 30.385 1.00 31.32 191 GLU A N 1
ATOM 1513 C CA . GLU A 1 191 ? -17.426 10.305 30.914 1.00 32.98 191 GLU A CA 1
ATOM 1514 C C . GLU A 1 191 ? -18.832 9.896 31.327 1.00 30.41 191 GLU A C 1
ATOM 1515 O O . GLU A 1 191 ? -19.202 10.209 32.428 1.00 31.22 191 GLU A O 1
ATOM 1521 N N . HIS A 1 192 ? -19.546 9.190 30.462 1.00 29.00 192 HIS A N 1
ATOM 1522 C CA . HIS A 1 192 ? -20.972 8.849 30.679 1.00 27.67 192 HIS A CA 1
ATOM 1523 C C . HIS A 1 192 ? -21.219 7.489 31.338 1.00 26.65 192 HIS A C 1
ATOM 1524 O O . HIS A 1 192 ? -22.375 7.129 31.436 1.00 24.92 192 HIS A O 1
ATOM 1531 N N . GLY A 1 193 ? -20.178 6.781 31.773 1.00 26.73 193 GLY A N 1
ATOM 1532 C CA . GLY A 1 193 ? -20.319 5.485 32.465 1.00 26.31 193 GLY A CA 1
ATOM 1533 C C . GLY A 1 193 ? -20.975 4.420 31.613 1.00 26.18 193 GLY A C 1
ATOM 1534 O O . GLY A 1 193 ? -21.939 3.794 32.031 1.00 27.17 193 GLY A O 1
ATOM 1535 N N . VAL A 1 194 ? -20.416 4.205 30.448 1.00 24.59 194 VAL A N 1
ATOM 1536 C CA . VAL A 1 194 ? -20.959 3.230 29.478 1.00 21.58 194 VAL A CA 1
ATOM 1537 C C . VAL A 1 194 ? -19.905 2.175 29.186 1.00 20.18 194 VAL A C 1
ATOM 1538 O O . VAL A 1 194 ? -18.813 2.546 28.784 1.00 19.16 194 VAL A O 1
ATOM 1542 N N . THR A 1 195 ? -20.249 0.914 29.413 1.00 20.94 195 THR A N 1
ATOM 1543 C CA . THR A 1 195 ? -19.374 -0.222 29.044 1.00 20.63 195 THR A CA 1
ATOM 1544 C C . THR A 1 195 ? -19.447 -0.361 27.525 1.00 18.47 195 THR A C 1
ATOM 1545 O O . THR A 1 195 ? -20.527 -0.127 26.964 1.00 15.85 195 THR A O 1
ATOM 1549 N N . VAL A 1 196 ? -18.317 -0.704 26.937 1.00 18.28 196 VAL A N 1
ATOM 1550 C CA . VAL A 1 196 ? -18.144 -0.886 25.477 1.00 19.32 196 VAL A CA 1
ATOM 1551 C C . VAL A 1 196 ? -17.939 -2.359 25.111 1.00 19.49 196 VAL A C 1
ATOM 1552 O O . VAL A 1 196 ? -17.013 -2.966 25.606 1.00 19.55 196 VAL A O 1
ATOM 1556 N N . VAL A 1 197 ? -18.816 -2.881 24.267 1.00 19.35 197 VAL A N 1
ATOM 1557 C CA . VAL A 1 197 ? -18.599 -4.212 23.651 1.00 18.84 197 VAL A CA 1
ATOM 1558 C C . VAL A 1 197 ? -18.075 -3.919 22.241 1.00 20.21 197 VAL A C 1
ATOM 1559 O O . VAL A 1 197 ? -18.740 -3.230 21.505 1.00 20.58 197 VAL A O 1
ATOM 1563 N N . SER A 1 198 ? -16.859 -4.361 21.954 1.00 22.05 198 SER A N 1
ATOM 1564 C CA . SER A 1 198 ? -16.217 -4.191 20.633 1.00 21.41 198 SER A CA 1
ATOM 1565 C C . SER A 1 198 ? -16.270 -5.528 19.894 1.00 23.37 198 SER A C 1
ATOM 1566 O O . SER A 1 198 ? -15.715 -6.497 20.362 1.00 22.65 198 SER A O 1
ATOM 1569 N N . ASP A 1 199 ? -17.004 -5.548 18.796 1.00 24.33 199 ASP A N 1
ATOM 1570 C CA . ASP A 1 199 ? -17.135 -6.764 17.948 1.00 22.95 199 ASP A CA 1
ATOM 1571 C C . ASP A 1 199 ? -16.087 -6.609 16.859 1.00 19.57 199 ASP A C 1
ATOM 1572 O O . ASP A 1 199 ? -16.319 -5.829 15.970 1.00 18.39 199 ASP A O 1
ATOM 1577 N N . GLU A 1 200 ? -14.943 -7.263 17.033 1.00 19.20 200 GLU A N 1
ATOM 1578 C CA . GLU A 1 200 ? -13.774 -7.155 16.144 1.00 18.57 200 GLU A CA 1
ATOM 1579 C C . GLU A 1 200 ? -13.617 -8.426 15.314 1.00 17.95 200 GLU A C 1
ATOM 1580 O O . GLU A 1 200 ? -12.477 -8.650 14.906 1.00 17.90 200 GLU A O 1
ATOM 1586 N N . ILE A 1 201 ? -14.710 -9.122 14.962 1.00 17.49 201 ILE A N 1
ATOM 1587 C CA . ILE A 1 201 ? -14.686 -10.448 14.265 1.00 18.66 201 ILE A CA 1
ATOM 1588 C C . ILE A 1 201 ? -14.164 -10.316 12.828 1.00 18.01 201 ILE A C 1
ATOM 1589 O O . ILE A 1 201 ? -13.579 -11.290 12.352 1.00 17.34 201 ILE A O 1
ATOM 1594 N N . HIS A 1 202 ? -14.364 -9.178 12.157 1.00 17.52 202 HIS A N 1
ATOM 1595 C CA . HIS A 1 202 ? -13.840 -8.940 10.783 1.00 17.21 202 HIS A CA 1
ATOM 1596 C C . HIS A 1 202 ? -12.424 -8.346 10.803 1.00 15.99 202 HIS A C 1
ATOM 1597 O O . HIS A 1 202 ? -11.931 -8.024 9.697 1.00 13.66 202 HIS A O 1
ATOM 1604 N N . SER A 1 203 ? -11.816 -8.167 11.982 1.00 16.36 203 SER A N 1
ATOM 1605 C CA . SER A 1 203 ? -10.628 -7.284 12.167 1.00 18.08 203 SER A CA 1
ATOM 1606 C C . SER A 1 203 ? -9.360 -7.904 11.585 1.00 18.31 203 SER A C 1
ATOM 1607 O O . SER A 1 203 ? -8.402 -7.165 11.459 1.00 22.06 203 SER A O 1
ATOM 1610 N N . ASP A 1 204 ? -9.326 -9.191 11.259 1.00 20.35 204 ASP A N 1
ATOM 1611 C CA . ASP A 1 204 ? -8.102 -9.844 10.708 1.00 21.99 204 ASP A CA 1
ATOM 1612 C C . ASP A 1 204 ? -8.079 -9.644 9.192 1.00 22.48 204 ASP A C 1
ATOM 1613 O O . ASP A 1 204 ? -6.969 -9.724 8.609 1.00 23.15 204 ASP A O 1
ATOM 1618 N N . LEU A 1 205 ? -9.249 -9.371 8.601 1.00 23.51 205 LEU A N 1
ATOM 1619 C CA . LEU A 1 205 ? -9.477 -9.360 7.121 1.00 25.50 205 LEU A CA 1
ATOM 1620 C C . LEU A 1 205 ? -9.270 -7.943 6.561 1.00 26.41 205 LEU A C 1
ATOM 1621 O O . LEU A 1 205 ? -10.141 -7.479 5.779 1.00 26.32 205 LEU A O 1
ATOM 1626 N N . MET A 1 206 ? -8.189 -7.266 6.976 1.00 25.78 206 MET A N 1
ATOM 1627 C CA . MET A 1 206 ? -7.930 -5.845 6.645 1.00 24.68 206 MET A CA 1
ATOM 1628 C C . MET A 1 206 ? -7.403 -5.792 5.199 1.00 25.81 206 MET A C 1
ATOM 1629 O O . MET A 1 206 ? -6.399 -6.496 4.905 1.00 25.72 206 MET A O 1
ATOM 1634 N N . LEU A 1 207 ? -8.044 -5.004 4.325 1.00 24.00 207 LEU A N 1
ATOM 1635 C CA . LEU A 1 207 ? -7.686 -4.858 2.879 1.00 25.39 207 LEU A CA 1
ATOM 1636 C C . LEU A 1 207 ? -6.791 -3.625 2.638 1.00 25.99 207 LEU A C 1
ATOM 1637 O O . LEU A 1 207 ? -7.000 -2.599 3.301 1.00 27.02 207 LEU A O 1
ATOM 1642 N N . TYR A 1 208 ? -5.862 -3.712 1.683 1.00 26.85 208 TYR A N 1
ATOM 1643 C CA . TYR A 1 208 ? -5.057 -2.584 1.128 1.00 28.79 208 TYR A CA 1
ATOM 1644 C C . TYR A 1 208 ? -4.095 -2.008 2.191 1.00 30.05 208 TYR A C 1
ATOM 1645 O O . TYR A 1 208 ? -3.675 -0.875 2.046 1.00 34.90 208 TYR A O 1
ATOM 1654 N N . GLY A 1 209 ? -3.738 -2.762 3.231 1.00 32.17 209 GLY A N 1
ATOM 1655 C CA . GLY A 1 209 ? -2.909 -2.283 4.355 1.00 30.88 209 GLY A CA 1
ATOM 1656 C C . GLY A 1 209 ? -3.629 -1.243 5.211 1.00 31.90 209 GLY A C 1
ATOM 1657 O O . GLY A 1 209 ? -2.959 -0.438 5.878 1.00 29.67 209 GLY A O 1
ATOM 1658 N N . HIS A 1 210 ? -4.960 -1.247 5.229 1.00 33.59 210 HIS A N 1
ATOM 1659 C CA . HIS A 1 210 ? -5.747 -0.607 6.313 1.00 33.65 210 HIS A CA 1
ATOM 1660 C C . HIS A 1 210 ? -5.328 -1.217 7.661 1.00 32.94 210 HIS A C 1
ATOM 1661 O O . HIS A 1 210 ? -5.046 -2.427 7.738 1.00 35.85 210 HIS A O 1
ATOM 1668 N N . LYS A 1 211 ? -5.234 -0.388 8.691 1.00 33.15 211 LYS A N 1
ATOM 1669 C CA . LYS A 1 211 ? -4.718 -0.778 10.021 1.00 32.49 211 LYS A CA 1
ATOM 1670 C C . LYS A 1 211 ? -5.907 -0.874 10.967 1.00 29.52 211 LYS A C 1
ATOM 1671 O O . LYS A 1 211 ? -6.761 0.045 10.975 1.00 27.37 211 LYS A O 1
ATOM 1677 N N . HIS A 1 212 ? -5.987 -1.995 11.672 1.00 26.48 212 HIS A N 1
ATOM 1678 C CA . HIS A 1 212 ? -7.031 -2.224 12.692 1.00 25.38 212 HIS A CA 1
ATOM 1679 C C . HIS A 1 212 ? -6.486 -1.743 14.034 1.00 24.51 212 HIS A C 1
ATOM 1680 O O . HIS A 1 212 ? -5.319 -2.040 14.365 1.00 26.07 212 HIS A O 1
ATOM 1687 N N . THR A 1 213 ? -7.315 -1.041 14.782 1.00 22.77 213 THR A N 1
ATOM 1688 C CA . THR A 1 213 ? -6.985 -0.556 16.140 1.00 23.01 213 THR A CA 1
ATOM 1689 C C . THR A 1 213 ? -8.015 -1.163 17.086 1.00 22.35 213 THR A C 1
ATOM 1690 O O . THR A 1 213 ? -9.197 -0.787 17.081 1.00 20.75 213 THR A O 1
ATOM 1694 N N . PRO A 1 214 ? -7.636 -2.187 17.874 1.00 21.14 214 PRO A N 1
ATOM 1695 C CA . PRO A 1 214 ? -8.562 -2.729 18.861 1.00 21.54 214 PRO A CA 1
ATOM 1696 C C . PRO A 1 214 ? -8.774 -1.625 19.921 1.00 20.87 214 PRO A C 1
ATOM 1697 O O . PRO A 1 214 ? -7.796 -1.055 20.402 1.00 19.71 214 PRO A O 1
ATOM 1701 N N . PHE A 1 215 ? -10.033 -1.275 20.174 1.00 19.37 215 PHE A N 1
ATOM 1702 C CA . PHE A 1 215 ? -10.475 -0.245 21.152 1.00 19.46 215 PHE A CA 1
ATOM 1703 C C . PHE A 1 215 ? -9.727 -0.360 22.493 1.00 19.01 215 PHE A C 1
ATOM 1704 O O . PHE A 1 215 ? -9.255 0.655 23.015 1.00 18.29 215 PHE A O 1
ATOM 1712 N N . ALA A 1 216 ? -9.585 -1.578 23.001 1.00 20.37 216 ALA A N 1
ATOM 1713 C CA . ALA A 1 216 ? -9.001 -1.875 24.327 1.00 24.37 216 ALA A CA 1
ATOM 1714 C C . ALA A 1 216 ? -7.491 -1.603 24.325 1.00 25.04 216 ALA A C 1
ATOM 1715 O O . ALA A 1 216 ? -6.931 -1.447 25.428 1.00 26.24 216 ALA A O 1
ATOM 1717 N N . SER A 1 217 ? -6.862 -1.516 23.151 1.00 23.36 217 SER A N 1
ATOM 1718 C CA . SER A 1 217 ? -5.389 -1.346 22.996 1.00 22.54 217 SER A CA 1
ATOM 1719 C C . SER A 1 217 ? -4.965 0.098 23.296 1.00 20.55 217 SER A C 1
ATOM 1720 O O . SER A 1 217 ? -3.760 0.331 23.446 1.00 20.12 217 SER A O 1
ATOM 1723 N N . LEU A 1 218 ? -5.921 1.031 23.346 1.00 21.71 218 LEU A N 1
ATOM 1724 C CA . LEU A 1 218 ? -5.684 2.500 23.269 1.00 22.90 218 LEU A CA 1
ATOM 1725 C C . LEU A 1 218 ? -5.340 3.098 24.633 1.00 24.54 218 LEU A C 1
ATOM 1726 O O . LEU A 1 218 ? -4.566 4.043 24.639 1.00 25.35 218 LEU A O 1
ATOM 1731 N N . SER A 1 219 ? -5.879 2.578 25.736 1.00 27.01 219 SER A N 1
ATOM 1732 C CA . SER A 1 219 ? -5.462 2.972 27.113 1.00 28.23 219 SER A CA 1
ATOM 1733 C C . SER A 1 219 ? -5.901 1.907 28.112 1.00 28.83 219 SER A C 1
ATOM 1734 O O . SER A 1 219 ? -6.848 1.178 27.816 1.00 31.96 219 SER A O 1
ATOM 1737 N N . ASP A 1 220 ? -5.234 1.865 29.256 1.00 28.38 220 ASP A N 1
ATOM 1738 C CA . ASP A 1 220 ? -5.731 1.224 30.498 1.00 31.68 220 ASP A CA 1
ATOM 1739 C C . ASP A 1 220 ? -7.243 1.429 30.678 1.00 29.61 220 ASP A C 1
ATOM 1740 O O . ASP A 1 220 ? -7.961 0.429 30.876 1.00 28.76 220 ASP A O 1
ATOM 1745 N N . ASP A 1 221 ? -7.667 2.687 30.707 1.00 29.27 221 ASP A N 1
ATOM 1746 C CA . ASP A 1 221 ? -9.070 3.082 30.969 1.00 30.83 221 ASP A CA 1
ATOM 1747 C C . ASP A 1 221 ? -10.009 2.400 29.985 1.00 28.10 221 ASP A C 1
ATOM 1748 O O . ASP A 1 221 ? -11.036 1.938 30.419 1.00 30.14 221 ASP A O 1
ATOM 1753 N N . PHE A 1 222 ? -9.651 2.404 28.708 1.00 27.29 222 PHE A N 1
ATOM 1754 C CA . PHE A 1 222 ? -10.471 1.782 27.649 1.00 25.39 222 PHE A CA 1
ATOM 1755 C C . PHE A 1 222 ? -10.544 0.279 27.928 1.00 25.20 222 PHE A C 1
ATOM 1756 O O . PHE A 1 222 ? -11.637 -0.267 27.880 1.00 23.51 222 PHE A O 1
ATOM 1764 N N . ALA A 1 223 ? -9.388 -0.320 28.201 1.00 22.09 223 ALA A N 1
ATOM 1765 C CA . ALA A 1 223 ? -9.255 -1.760 28.507 1.00 24.69 223 ALA A CA 1
ATOM 1766 C C . ALA A 1 223 ? -10.215 -2.105 29.669 1.00 24.61 223 ALA A C 1
ATOM 1767 O O . ALA A 1 223 ? -10.997 -3.090 29.521 1.00 26.34 223 ALA A O 1
ATOM 1769 N N . ASP A 1 224 ? -10.297 -1.246 30.694 1.00 24.16 224 ASP A N 1
ATOM 1770 C CA . ASP A 1 224 ? -11.095 -1.510 31.925 1.00 24.16 224 ASP A CA 1
ATOM 1771 C C . ASP A 1 224 ? -12.585 -1.332 31.698 1.00 22.20 224 ASP A C 1
ATOM 1772 O O . ASP A 1 224 ? -13.332 -1.788 32.566 1.00 19.37 224 ASP A O 1
ATOM 1777 N N . ILE A 1 225 ? -13.015 -0.731 30.590 1.00 22.77 225 ILE A N 1
ATOM 1778 C CA . ILE A 1 225 ? -14.481 -0.666 30.293 1.00 22.92 225 ILE A CA 1
ATOM 1779 C C . ILE A 1 225 ? -14.844 -1.477 29.033 1.00 21.85 225 ILE A C 1
ATOM 1780 O O . ILE A 1 225 ? -16.006 -1.345 28.585 1.00 20.23 225 ILE A O 1
ATOM 1785 N N . SER A 1 226 ? -13.945 -2.320 28.497 1.00 21.62 226 SER A N 1
ATOM 1786 C CA . SER A 1 226 ? -14.191 -3.001 27.187 1.00 22.03 226 SER A CA 1
ATOM 1787 C C . SER A 1 226 ? -14.326 -4.519 27.323 1.00 19.59 226 SER A C 1
ATOM 1788 O O . SER A 1 226 ? -13.792 -5.114 28.256 1.00 20.25 226 SER A O 1
ATOM 1791 N N . VAL A 1 227 ? -15.037 -5.072 26.358 1.00 18.18 227 VAL A N 1
ATOM 1792 C CA . VAL A 1 227 ? -15.261 -6.513 26.106 1.00 17.90 227 VAL A CA 1
ATOM 1793 C C . VAL A 1 227 ? -14.992 -6.672 24.609 1.00 20.07 227 VAL A C 1
ATOM 1794 O O . VAL A 1 227 ? -15.767 -6.149 23.797 1.00 21.66 227 VAL A O 1
ATOM 1798 N N . THR A 1 228 ? -13.842 -7.216 24.241 1.00 20.88 228 THR A N 1
ATOM 1799 C CA . THR A 1 228 ? -13.481 -7.379 22.820 1.00 20.08 228 THR A CA 1
ATOM 1800 C C . THR A 1 228 ? -13.882 -8.781 22.401 1.00 19.80 228 THR A C 1
ATOM 1801 O O . THR A 1 228 ? -13.413 -9.729 23.056 1.00 20.38 228 THR A O 1
ATOM 1805 N N . CYS A 1 229 ? -14.729 -8.900 21.384 1.00 19.38 229 CYS A N 1
ATOM 1806 C CA . CYS A 1 229 ? -15.117 -10.210 20.787 1.00 19.27 229 CYS A CA 1
ATOM 1807 C C . CYS A 1 229 ? -14.265 -10.412 19.528 1.00 19.53 229 CYS A C 1
ATOM 1808 O O . CYS A 1 229 ? -14.343 -9.552 18.625 1.00 17.43 229 CYS A O 1
ATOM 1811 N N . ALA A 1 230 ? -13.408 -11.443 19.558 1.00 20.10 230 ALA A N 1
ATOM 1812 C CA . ALA A 1 230 ? -12.501 -11.889 18.475 1.00 21.03 230 ALA A CA 1
ATOM 1813 C C . ALA A 1 230 ? -12.805 -13.359 18.185 1.00 20.67 230 ALA A C 1
ATOM 1814 O O . ALA A 1 230 ? -13.307 -14.020 19.085 1.00 19.37 230 ALA A O 1
ATOM 1816 N N . ALA A 1 231 ? -12.544 -13.843 16.973 1.00 22.20 231 ALA A N 1
ATOM 1817 C CA . ALA A 1 231 ? -12.784 -15.250 16.592 1.00 23.83 231 ALA A CA 1
ATOM 1818 C C . ALA A 1 231 ? -12.002 -15.573 15.338 1.00 25.07 231 ALA A C 1
ATOM 1819 O O . ALA A 1 231 ? -11.753 -14.703 14.520 1.00 25.12 231 ALA A O 1
ATOM 1821 N N . PRO A 1 232 ? -11.586 -16.841 15.172 1.00 25.68 232 PRO A N 1
ATOM 1822 C CA . PRO A 1 232 ? -10.999 -17.287 13.924 1.00 25.50 232 PRO A CA 1
ATOM 1823 C C . PRO A 1 232 ? -12.056 -17.526 12.860 1.00 25.96 232 PRO A C 1
ATOM 1824 O O . PRO A 1 232 ? -11.630 -17.866 11.771 1.00 26.54 232 PRO A O 1
ATOM 1828 N N . SER A 1 233 ? -13.334 -17.473 13.216 1.00 26.98 233 SER A N 1
ATOM 1829 C CA . SER A 1 233 ? -14.415 -17.938 12.309 1.00 29.75 233 SER A CA 1
ATOM 1830 C C . SER A 1 233 ? -14.549 -17.170 10.991 1.00 28.83 233 SER A C 1
ATOM 1831 O O . SER A 1 233 ? -14.726 -17.791 9.990 1.00 27.44 233 SER A O 1
ATOM 1834 N N . LYS A 1 234 ? -14.459 -15.856 11.013 1.00 20.00 234 LYS A N 1
ATOM 1835 C CA . LYS A 1 234 ? -14.642 -15.126 9.746 1.00 20.00 234 LYS A CA 1
ATOM 1836 C C . LYS A 1 234 ? -13.348 -15.101 8.951 1.00 20.00 234 LYS A C 1
ATOM 1837 O O . LYS A 1 234 ? -13.561 -15.264 7.693 1.00 20.00 234 LYS A O 1
ATOM 1843 N N . THR A 1 235 ? -12.287 -15.023 9.777 1.00 21.08 235 THR A N 1
ATOM 1844 C CA . THR A 1 235 ? -10.928 -14.988 9.216 1.00 21.29 235 THR A CA 1
ATOM 1845 C C . THR A 1 235 ? -10.607 -16.277 8.465 1.00 22.13 235 THR A C 1
ATOM 1846 O O . THR A 1 235 ? -10.090 -16.177 7.374 1.00 23.71 235 THR A O 1
ATOM 1850 N N . PHE A 1 236 ? -11.000 -17.420 9.001 1.00 21.08 236 PHE A N 1
ATOM 1851 C CA . PHE A 1 236 ? -10.524 -18.712 8.426 1.00 21.07 236 PHE A CA 1
ATOM 1852 C C . PHE A 1 236 ? -11.702 -19.577 7.938 1.00 20.14 236 PHE A C 1
ATOM 1853 O O . PHE A 1 236 ? -11.524 -20.754 7.611 1.00 18.34 236 PHE A O 1
ATOM 1861 N N . ASN A 1 237 ? -12.886 -18.981 7.864 1.00 21.02 237 ASN A N 1
ATOM 1862 C CA . ASN A 1 237 ? -14.139 -19.629 7.418 1.00 22.35 237 ASN A CA 1
ATOM 1863 C C . ASN A 1 237 ? -14.360 -20.914 8.213 1.00 23.48 237 ASN A C 1
ATOM 1864 O O . ASN A 1 237 ? -14.424 -21.976 7.612 1.00 26.70 237 ASN A O 1
ATOM 1869 N N . ILE A 1 238 ? -14.490 -20.805 9.531 1.00 24.96 238 ILE A N 1
ATOM 1870 C CA . ILE A 1 238 ? -14.776 -21.955 10.437 1.00 24.11 238 ILE A CA 1
ATOM 1871 C C . ILE A 1 238 ? -15.862 -21.531 11.432 1.00 23.48 238 ILE A C 1
ATOM 1872 O O . ILE A 1 238 ? -15.733 -21.853 12.636 1.00 24.45 238 ILE A O 1
ATOM 1877 N N . ALA A 1 239 ? -16.924 -20.879 10.954 1.00 22.97 239 ALA A N 1
ATOM 1878 C CA . ALA A 1 239 ? -18.075 -20.513 11.807 1.00 23.04 239 ALA A CA 1
ATOM 1879 C C . ALA A 1 239 ? -18.679 -21.809 12.328 1.00 22.61 239 ALA A C 1
ATOM 1880 O O . ALA A 1 239 ? -19.334 -21.805 13.377 1.00 22.70 239 ALA A O 1
ATOM 1882 N N . GLY A 1 240 ? -18.448 -22.890 11.600 1.00 23.06 240 GLY A N 1
ATOM 1883 C CA . GLY A 1 240 ? -19.108 -24.177 11.870 1.00 23.55 240 GLY A CA 1
ATOM 1884 C C . GLY A 1 240 ? -18.594 -24.786 13.153 1.00 21.67 240 GLY A C 1
ATOM 1885 O O . GLY A 1 240 ? -19.244 -25.695 13.683 1.00 21.24 240 GLY A O 1
ATOM 1886 N N . LEU A 1 241 ? -17.481 -24.274 13.647 1.00 20.24 241 LEU A N 1
ATOM 1887 C CA . LEU A 1 241 ? -16.762 -24.899 14.770 1.00 20.91 241 LEU A CA 1
ATOM 1888 C C . LEU A 1 241 ? -17.139 -24.270 16.115 1.00 20.90 241 LEU A C 1
ATOM 1889 O O . LEU A 1 241 ? -16.758 -24.874 17.143 1.00 20.54 241 LEU A O 1
ATOM 1894 N N . GLN A 1 242 ? -17.882 -23.151 16.125 1.00 20.39 242 GLN A N 1
ATOM 1895 C CA . GLN A 1 242 ? -18.309 -22.422 17.367 1.00 20.52 242 GLN A CA 1
ATOM 1896 C C . GLN A 1 242 ? -17.100 -22.191 18.283 1.00 19.62 242 GLN A C 1
ATOM 1897 O O . GLN A 1 242 ? -17.028 -22.870 19.348 1.00 18.21 242 GLN A O 1
ATOM 1903 N N . ALA A 1 243 ? -16.162 -21.333 17.846 1.00 18.90 243 ALA A N 1
ATOM 1904 C CA . ALA A 1 243 ? -14.953 -20.908 18.598 1.00 20.61 243 ALA A CA 1
ATOM 1905 C C . ALA A 1 243 ? -14.826 -19.378 18.619 1.00 20.41 243 ALA A C 1
ATOM 1906 O O . ALA A 1 243 ? -14.804 -18.766 17.532 1.00 22.29 243 ALA A O 1
ATOM 1908 N N . SER A 1 244 ? -14.712 -18.809 19.827 1.00 21.29 244 SER A N 1
ATOM 1909 C CA . SER A 1 244 ? -14.594 -17.358 20.150 1.00 20.97 244 SER A CA 1
ATOM 1910 C C . SER A 1 244 ? -13.605 -17.204 21.297 1.00 20.66 244 SER A C 1
ATOM 1911 O O . SER A 1 244 ? -13.688 -18.032 22.215 1.00 17.72 244 SER A O 1
ATOM 1914 N N . ALA A 1 245 ? -12.727 -16.193 21.229 1.00 19.95 245 ALA A N 1
ATOM 1915 C CA . ALA A 1 245 ? -11.965 -15.664 22.380 1.00 20.89 245 ALA A CA 1
ATOM 1916 C C . ALA A 1 245 ? -12.572 -14.309 22.741 1.00 20.95 245 ALA A C 1
ATOM 1917 O O . ALA A 1 245 ? -12.523 -13.396 21.886 1.00 25.71 245 ALA A O 1
ATOM 1919 N N . ILE A 1 246 ? -13.142 -14.168 23.931 1.00 18.98 246 ILE A N 1
ATOM 1920 C CA . ILE A 1 246 ? -13.687 -12.864 24.412 1.00 18.30 246 ILE A CA 1
ATOM 1921 C C . ILE A 1 246 ? -12.714 -12.252 25.419 1.00 18.47 246 ILE A C 1
ATOM 1922 O O . ILE A 1 246 ? -12.504 -12.853 26.478 1.00 20.15 246 ILE A O 1
ATOM 1927 N N . ILE A 1 247 ? -12.140 -11.099 25.089 1.00 18.51 247 ILE A N 1
ATOM 1928 C CA . ILE A 1 247 ? -11.087 -10.436 25.909 1.00 18.41 247 ILE A CA 1
ATOM 1929 C C . ILE A 1 247 ? -11.696 -9.317 26.767 1.00 18.90 247 ILE A C 1
ATOM 1930 O O . ILE A 1 247 ? -12.495 -8.514 26.244 1.00 18.32 247 ILE A O 1
ATOM 1935 N N . ILE A 1 248 ? -11.409 -9.367 28.074 1.00 19.34 248 ILE A N 1
ATOM 1936 C CA . ILE A 1 248 ? -11.990 -8.489 29.123 1.00 19.47 248 ILE A CA 1
ATOM 1937 C C . ILE A 1 248 ? -10.940 -8.325 30.199 1.00 20.08 248 ILE A C 1
ATOM 1938 O O . ILE A 1 248 ? -10.949 -9.054 31.182 1.00 20.34 248 ILE A O 1
ATOM 1943 N N . PRO A 1 249 ? -10.002 -7.380 30.000 1.00 21.01 249 PRO A N 1
ATOM 1944 C CA . PRO A 1 249 ? -8.938 -7.094 30.963 1.00 19.80 249 PRO A CA 1
ATOM 1945 C C . PRO A 1 249 ? -9.385 -6.765 32.395 1.00 20.90 249 PRO A C 1
ATOM 1946 O O . PRO A 1 249 ? -8.668 -7.079 33.276 1.00 20.69 249 PRO A O 1
ATOM 1950 N N . ASP A 1 250 ? -10.552 -6.167 32.609 1.00 23.75 250 ASP A N 1
ATOM 1951 C CA . ASP A 1 250 ? -11.019 -5.880 33.995 1.00 24.13 250 ASP A CA 1
ATOM 1952 C C . ASP A 1 250 ? -11.463 -7.198 34.652 1.00 24.06 250 ASP A C 1
ATOM 1953 O O . ASP A 1 250 ? -12.376 -7.874 34.115 1.00 22.25 250 ASP A O 1
ATOM 1958 N N . ARG A 1 251 ? -10.875 -7.524 35.799 1.00 25.29 251 ARG A N 1
ATOM 1959 C CA . ARG A 1 251 ? -11.180 -8.783 36.508 1.00 25.86 251 ARG A CA 1
ATOM 1960 C C . ARG A 1 251 ? -12.670 -8.808 36.860 1.00 23.87 251 ARG A C 1
ATOM 1961 O O . ARG A 1 251 ? -13.323 -9.805 36.561 1.00 23.68 251 ARG A O 1
ATOM 1969 N N . LEU A 1 252 ? -13.199 -7.740 37.458 1.00 23.50 252 LEU A N 1
ATOM 1970 C CA . LEU A 1 252 ? -14.631 -7.683 37.857 1.00 22.79 252 LEU A CA 1
ATOM 1971 C C . LEU A 1 252 ? -15.516 -7.883 36.618 1.00 21.92 252 LEU A C 1
ATOM 1972 O O . LEU A 1 252 ? -16.451 -8.670 36.694 1.00 20.54 252 LEU A O 1
ATOM 1977 N N . LYS A 1 253 ? -15.250 -7.179 35.520 1.00 22.86 253 LYS A N 1
ATOM 1978 C CA . LYS A 1 253 ? -16.051 -7.349 34.275 1.00 22.43 253 LYS A CA 1
ATOM 1979 C C . LYS A 1 253 ? -15.923 -8.792 33.766 1.00 19.98 253 LYS A C 1
ATOM 1980 O O . LYS A 1 253 ? -16.969 -9.357 33.400 1.00 18.17 253 LYS A O 1
ATOM 1986 N N . ARG A 1 254 ? -14.727 -9.390 33.775 1.00 19.20 254 ARG A N 1
ATOM 1987 C CA . ARG A 1 254 ? -14.524 -10.797 33.336 1.00 18.81 254 ARG A CA 1
ATOM 1988 C C . ARG A 1 254 ? -15.383 -11.733 34.197 1.00 18.64 254 ARG A C 1
ATOM 1989 O O . ARG A 1 254 ? -16.030 -12.620 33.616 1.00 19.81 254 ARG A O 1
ATOM 1997 N N . ALA A 1 255 ? -15.383 -11.561 35.530 1.00 19.32 255 ALA A N 1
ATOM 1998 C CA . ALA A 1 255 ? -16.099 -12.423 36.500 1.00 18.77 255 ALA A CA 1
ATOM 1999 C C . ALA A 1 255 ? -17.610 -12.301 36.270 1.00 19.21 255 ALA A C 1
ATOM 2000 O O . ALA A 1 255 ? -18.353 -13.327 36.445 1.00 18.68 255 ALA A O 1
ATOM 2002 N N . LYS A 1 256 ? -18.066 -11.110 35.880 1.00 18.39 256 LYS A N 1
ATOM 2003 C CA . LYS A 1 256 ? -19.503 -10.877 35.632 1.00 20.17 256 LYS A CA 1
ATOM 2004 C C . LYS A 1 256 ? -19.911 -11.611 34.350 1.00 21.02 256 LYS A C 1
ATOM 2005 O O . LYS A 1 256 ? -21.033 -12.188 34.311 1.00 19.28 256 LYS A O 1
ATOM 2011 N N . PHE A 1 257 ? -19.040 -11.554 33.343 1.00 21.11 257 PHE A N 1
ATOM 2012 C CA . PHE A 1 257 ? -19.254 -12.184 32.023 1.00 22.58 257 PHE A CA 1
ATOM 2013 C C . PHE A 1 257 ? -19.251 -13.711 32.218 1.00 23.74 257 PHE A C 1
ATOM 2014 O O . PHE A 1 257 ? -20.228 -14.345 31.754 1.00 24.14 257 PHE A O 1
ATOM 2022 N N . SER A 1 258 ? -18.267 -14.265 32.947 1.00 26.01 258 SER A N 1
ATOM 2023 C CA . SER A 1 258 ? -18.153 -15.718 33.301 1.00 26.11 258 SER A CA 1
ATOM 2024 C C . SER A 1 258 ? -19.425 -16.204 33.988 1.00 26.52 258 SER A C 1
ATOM 2025 O O . SER A 1 258 ? -19.948 -17.256 33.587 1.00 25.06 258 SER A O 1
ATOM 2028 N N . ALA A 1 259 ? -19.884 -15.438 34.984 1.00 28.28 259 ALA A N 1
ATOM 2029 C CA . ALA A 1 259 ? -21.114 -15.685 35.775 1.00 26.91 259 ALA A CA 1
ATOM 2030 C C . ALA A 1 259 ? -22.305 -15.796 34.833 1.00 25.32 259 ALA A C 1
ATOM 2031 O O . ALA A 1 259 ? -23.124 -16.716 35.029 1.00 23.75 259 ALA A O 1
ATOM 2033 N N . SER A 1 260 ? -22.415 -14.903 33.849 1.00 25.05 260 SER A N 1
ATOM 2034 C CA . SER A 1 260 ? -23.513 -15.000 32.843 1.00 25.19 260 SER A CA 1
ATOM 2035 C C . SER A 1 260 ? -23.407 -16.327 32.086 1.00 22.75 260 SER A C 1
ATOM 2036 O O . SER A 1 260 ? -24.441 -16.971 31.932 1.00 20.27 260 SER A O 1
ATOM 2039 N N . LEU A 1 261 ? -22.196 -16.732 31.688 1.00 23.53 261 LEU A N 1
ATOM 2040 C CA . LEU A 1 261 ? -21.969 -18.029 30.981 1.00 24.98 261 LEU A CA 1
ATOM 2041 C C . LEU A 1 261 ? -22.467 -19.181 31.872 1.00 26.74 261 LEU A C 1
ATOM 2042 O O . LEU A 1 261 ? -23.301 -19.990 31.377 1.00 25.77 261 LEU A O 1
ATOM 2047 N N . GLN A 1 262 ? -22.005 -19.220 33.135 1.00 29.60 262 GLN A N 1
ATOM 2048 C CA . GLN A 1 262 ? -22.269 -20.309 34.119 1.00 30.32 262 GLN A CA 1
ATOM 2049 C C . GLN A 1 262 ? -23.779 -20.466 34.267 1.00 26.59 262 GLN A C 1
ATOM 2050 O O . GLN A 1 262 ? -24.269 -21.574 34.054 1.00 27.13 262 GLN A O 1
ATOM 2056 N N . ARG A 1 263 ? -24.462 -19.364 34.559 1.00 24.82 263 ARG A N 1
ATOM 2057 C CA . ARG A 1 263 ? -25.932 -19.245 34.784 1.00 24.56 263 ARG A CA 1
ATOM 2058 C C . ARG A 1 263 ? -26.739 -19.903 33.662 1.00 23.34 263 ARG A C 1
ATOM 2059 O O . ARG A 1 263 ? -27.712 -20.597 33.969 1.00 22.51 263 ARG A O 1
ATOM 2067 N N . ASN A 1 264 ? -26.350 -19.669 32.405 1.00 24.50 264 ASN A N 1
ATOM 2068 C CA . ASN A 1 264 ? -27.043 -20.150 31.179 1.00 23.60 264 ASN A CA 1
ATOM 2069 C C . ASN A 1 264 ? -26.530 -21.534 30.750 1.00 24.10 264 ASN A C 1
ATOM 2070 O O . ASN A 1 264 ? -26.826 -21.953 29.586 1.00 24.86 264 ASN A O 1
ATOM 2075 N N . GLY A 1 265 ? -25.782 -22.222 31.620 1.00 23.72 265 GLY A N 1
ATOM 2076 C CA . GLY A 1 265 ? -25.231 -23.569 31.357 1.00 23.99 265 GLY A CA 1
ATOM 2077 C C . GLY A 1 265 ? -24.261 -23.606 30.187 1.00 25.29 265 GLY A C 1
ATOM 2078 O O . GLY A 1 265 ? -24.374 -24.530 29.337 1.00 25.16 265 GLY A O 1
ATOM 2079 N N . LEU A 1 266 ? -23.321 -22.654 30.145 1.00 27.01 266 LEU A N 1
ATOM 2080 C CA . LEU A 1 266 ? -22.278 -22.522 29.084 1.00 24.89 266 LEU A CA 1
ATOM 2081 C C . LEU A 1 266 ? -20.906 -22.369 29.719 1.00 25.02 266 LEU A C 1
ATOM 2082 O O . LEU A 1 266 ? -20.816 -22.301 30.968 1.00 24.75 266 LEU A O 1
ATOM 2087 N N . GLY A 1 267 ? -19.894 -22.244 28.866 1.00 28.31 267 GLY A N 1
ATOM 2088 C CA . GLY A 1 267 ? -18.477 -22.116 29.257 1.00 29.07 267 GLY A CA 1
ATOM 2089 C C . GLY A 1 267 ? -17.629 -23.170 28.576 1.00 29.45 267 GLY A C 1
ATOM 2090 O O . GLY A 1 267 ? -16.439 -22.912 28.368 1.00 30.72 267 GLY A O 1
ATOM 2091 N N . GLY A 1 268 ? -18.206 -24.325 28.234 1.00 29.94 268 GLY A N 1
ATOM 2092 C CA . GLY A 1 268 ? -17.471 -25.324 27.439 1.00 30.67 268 GLY A CA 1
ATOM 2093 C C . GLY A 1 268 ? -17.302 -24.870 25.998 1.00 31.00 268 GLY A C 1
ATOM 2094 O O . GLY A 1 268 ? -18.264 -24.235 25.477 1.00 31.00 268 GLY A O 1
ATOM 2095 N N . LEU A 1 269 ? -16.136 -25.154 25.378 1.00 28.83 269 LEU A N 1
ATOM 2096 C CA . LEU A 1 269 ? -15.987 -25.261 23.892 1.00 25.63 269 LEU A CA 1
ATOM 2097 C C . LEU A 1 269 ? -16.015 -26.747 23.512 1.00 23.63 269 LEU A C 1
ATOM 2098 O O . LEU A 1 269 ? -15.421 -27.543 24.227 1.00 20.23 269 LEU A O 1
ATOM 2103 N N . ASN A 1 270 ? -16.588 -27.106 22.368 1.00 22.40 270 ASN A N 1
ATOM 2104 C CA . ASN A 1 270 ? -16.403 -28.466 21.800 1.00 20.24 270 ASN A CA 1
ATOM 2105 C C . ASN A 1 270 ? -14.914 -28.699 21.510 1.00 18.18 270 ASN A C 1
ATOM 2106 O O . ASN A 1 270 ? -14.193 -27.736 21.369 1.00 15.82 270 ASN A O 1
ATOM 2111 N N . ALA A 1 271 ? -14.506 -29.957 21.374 1.00 17.73 271 ALA A N 1
ATOM 2112 C CA . ALA A 1 271 ? -13.094 -30.395 21.277 1.00 18.70 271 ALA A CA 1
ATOM 2113 C C . ALA A 1 271 ? -12.468 -29.935 19.959 1.00 18.88 271 ALA A C 1
ATOM 2114 O O . ALA A 1 271 ? -11.259 -29.706 19.912 1.00 19.03 271 ALA A O 1
ATOM 2116 N N . PHE A 1 272 ? -13.268 -29.810 18.908 1.00 20.38 272 PHE A N 1
ATOM 2117 C CA . PHE A 1 272 ? -12.797 -29.334 17.586 1.00 20.63 272 PHE A CA 1
ATOM 2118 C C . PHE A 1 272 ? -12.552 -27.829 17.660 1.00 20.38 272 PHE A C 1
ATOM 2119 O O . PHE A 1 272 ? -11.454 -27.383 17.217 1.00 17.87 272 PHE A O 1
ATOM 2127 N N . ALA A 1 273 ? -13.482 -27.087 18.278 1.00 19.88 273 ALA A N 1
ATOM 2128 C CA . ALA A 1 273 ? -13.280 -25.652 18.594 1.00 21.21 273 ALA A CA 1
ATOM 2129 C C . ALA A 1 273 ? -11.895 -25.450 19.229 1.00 21.94 273 ALA A C 1
ATOM 2130 O O . ALA A 1 273 ? -11.166 -24.555 18.789 1.00 20.17 273 ALA A O 1
ATOM 2132 N N . VAL A 1 274 ? -11.526 -26.289 20.197 1.00 22.16 274 VAL A N 1
ATOM 2133 C CA . VAL A 1 274 ? -10.300 -26.086 21.019 1.00 25.31 274 VAL A CA 1
ATOM 2134 C C . VAL A 1 274 ? -9.057 -26.304 20.153 1.00 23.51 274 VAL A C 1
ATOM 2135 O O . VAL A 1 274 ? -8.146 -25.461 20.207 1.00 23.70 274 VAL A O 1
ATOM 2139 N N . THR A 1 275 ? -9.032 -27.372 19.360 1.00 24.71 275 THR A N 1
ATOM 2140 C CA . THR A 1 275 ? -7.969 -27.615 18.343 1.00 24.20 275 THR A CA 1
ATOM 2141 C C . THR A 1 275 ? -7.955 -26.471 17.307 1.00 23.36 275 THR A C 1
ATOM 2142 O O . THR A 1 275 ? -6.866 -26.004 16.949 1.00 23.79 275 THR A O 1
ATOM 2146 N N . ALA A 1 276 ? -9.119 -26.031 16.830 1.00 22.55 276 ALA A N 1
ATOM 2147 C CA . ALA A 1 276 ? -9.239 -25.129 15.666 1.00 23.46 276 ALA A CA 1
ATOM 2148 C C . ALA A 1 276 ? -8.638 -23.756 15.986 1.00 23.55 276 ALA A C 1
ATOM 2149 O O . ALA A 1 276 ? -8.014 -23.164 15.105 1.00 24.59 276 ALA A O 1
ATOM 2151 N N . ILE A 1 277 ? -8.855 -23.249 17.190 1.00 25.87 277 ILE A N 1
ATOM 2152 C CA . ILE A 1 277 ? -8.490 -21.847 17.561 1.00 28.07 277 ILE A CA 1
ATOM 2153 C C . ILE A 1 277 ? -7.000 -21.809 17.894 1.00 27.11 277 ILE A C 1
ATOM 2154 O O . ILE A 1 277 ? -6.366 -20.810 17.637 1.00 30.49 277 ILE A O 1
ATOM 2159 N N . GLU A 1 278 ? -6.445 -22.900 18.390 1.00 27.84 278 GLU A N 1
ATOM 2160 C CA . GLU A 1 278 ? -4.980 -23.041 18.546 1.00 29.70 278 GLU A CA 1
ATOM 2161 C C . GLU A 1 278 ? -4.310 -23.125 17.165 1.00 27.49 278 GLU A C 1
ATOM 2162 O O . GLU A 1 278 ? -3.339 -22.393 16.957 1.00 24.67 278 GLU A O 1
ATOM 2168 N N . ALA A 1 279 ? -4.783 -23.979 16.250 1.00 25.86 279 ALA A N 1
ATOM 2169 C CA . ALA A 1 279 ? -4.146 -24.158 14.917 1.00 25.52 279 ALA A CA 1
ATOM 2170 C C . ALA A 1 279 ? -4.232 -22.845 14.127 1.00 24.99 279 ALA A C 1
ATOM 2171 O O . ALA A 1 279 ? -3.184 -22.393 13.597 1.00 22.63 279 ALA A O 1
ATOM 2173 N N . ALA A 1 280 ? -5.426 -22.236 14.113 1.00 24.77 280 ALA A N 1
ATOM 2174 C CA . ALA A 1 280 ? -5.764 -21.012 13.345 1.00 24.70 280 ALA A CA 1
ATOM 2175 C C . ALA A 1 280 ? -4.843 -19.856 13.732 1.00 25.38 280 ALA A C 1
ATOM 2176 O O . ALA A 1 280 ? -4.297 -19.179 12.841 1.00 25.25 280 ALA A O 1
ATOM 2178 N N . TYR A 1 281 ? -4.708 -19.598 15.023 1.00 25.39 281 TYR A N 1
ATOM 2179 C CA . TYR A 1 281 ? -3.980 -18.403 15.510 1.00 26.89 281 TYR A CA 1
ATOM 2180 C C . TYR A 1 281 ? -2.471 -18.712 15.552 1.00 27.49 281 TYR A C 1
ATOM 2181 O O . TYR A 1 281 ? -1.673 -17.776 15.748 1.00 30.92 281 TYR A O 1
ATOM 2190 N N . SER A 1 282 ? -2.090 -19.984 15.360 1.00 29.13 282 SER A N 1
ATOM 2191 C CA . SER A 1 282 ? -0.692 -20.499 15.393 1.00 29.66 282 SER A CA 1
ATOM 2192 C C . SER A 1 282 ? -0.100 -20.465 13.987 1.00 30.87 282 SER A C 1
ATOM 2193 O O . SER A 1 282 ? 1.038 -19.950 13.859 1.00 28.76 282 SER A O 1
ATOM 2196 N N . LYS A 1 283 ? -0.828 -21.027 13.004 1.00 32.67 283 LYS A N 1
ATOM 2197 C CA . LYS A 1 283 ? -0.293 -21.294 11.641 1.00 35.73 283 LYS A CA 1
ATOM 2198 C C . LYS A 1 283 ? -1.182 -20.704 10.536 1.00 31.68 283 LYS A C 1
ATOM 2199 O O . LYS A 1 283 ? -0.857 -20.913 9.346 1.00 31.24 283 LYS A O 1
ATOM 2205 N N . GLY A 1 284 ? -2.203 -19.929 10.897 1.00 28.02 284 GLY A N 1
ATOM 2206 C CA . GLY A 1 284 ? -3.139 -19.302 9.941 1.00 27.74 284 GLY A CA 1
ATOM 2207 C C . GLY A 1 284 ? -2.517 -18.171 9.126 1.00 27.74 284 GLY A C 1
ATOM 2208 O O . GLY A 1 284 ? -3.014 -17.915 8.010 1.00 29.61 284 GLY A O 1
ATOM 2209 N N . GLY A 1 285 ? -1.486 -17.505 9.646 1.00 26.32 285 GLY A N 1
ATOM 2210 C CA . GLY A 1 285 ? -0.929 -16.289 9.049 1.00 25.69 285 GLY A CA 1
ATOM 2211 C C . GLY A 1 285 ? -0.825 -16.407 7.529 1.00 26.76 285 GLY A C 1
ATOM 2212 O O . GLY A 1 285 ? -1.570 -15.754 6.798 1.00 24.47 285 GLY A O 1
ATOM 2213 N N . PRO A 1 286 ? 0.134 -17.215 7.028 1.00 27.17 286 PRO A N 1
ATOM 2214 C CA . PRO A 1 286 ? 0.449 -17.267 5.597 1.00 26.49 286 PRO A CA 1
ATOM 2215 C C . PRO A 1 286 ? -0.769 -17.382 4.661 1.00 26.69 286 PRO A C 1
ATOM 2216 O O . PRO A 1 286 ? -0.806 -16.711 3.612 1.00 25.83 286 PRO A O 1
ATOM 2220 N N . TRP A 1 287 ? -1.742 -18.208 5.051 1.00 25.53 287 TRP A N 1
ATOM 2221 C CA . TRP A 1 287 ? -3.005 -18.416 4.303 1.00 24.47 287 TRP A CA 1
ATOM 2222 C C . TRP A 1 287 ? -3.845 -17.138 4.328 1.00 25.79 287 TRP A C 1
ATOM 2223 O O . TRP A 1 287 ? -4.256 -16.695 3.251 1.00 29.80 287 TRP A O 1
ATOM 2234 N N . LEU A 1 288 ? -4.036 -16.521 5.491 1.00 24.96 288 LEU A N 1
ATOM 2235 C CA . LEU A 1 288 ? -4.715 -15.204 5.583 1.00 24.73 288 LEU A CA 1
ATOM 2236 C C . LEU A 1 288 ? -4.069 -14.227 4.598 1.00 24.38 288 LEU A C 1
ATOM 2237 O O . LEU A 1 288 ? -4.816 -13.512 3.919 1.00 24.26 288 LEU A O 1
ATOM 2242 N N . ASP A 1 289 ? -2.743 -14.140 4.547 1.00 25.65 289 ASP A N 1
ATOM 2243 C CA . ASP A 1 289 ? -2.083 -13.066 3.755 1.00 29.50 289 ASP A CA 1
ATOM 2244 C C . ASP A 1 289 ? -2.384 -13.278 2.264 1.00 29.35 289 ASP A C 1
ATOM 2245 O O . ASP A 1 289 ? -2.510 -12.275 1.579 1.00 29.46 289 ASP A O 1
ATOM 2250 N N . GLU A 1 290 ? -2.535 -14.527 1.815 1.00 30.27 290 GLU A N 1
ATOM 2251 C CA . GLU A 1 290 ? -2.948 -14.891 0.429 1.00 34.28 290 GLU A CA 1
ATOM 2252 C C . GLU A 1 290 ? -4.434 -14.595 0.232 1.00 33.56 290 GLU A C 1
ATOM 2253 O O . GLU A 1 290 ? -4.779 -14.190 -0.883 1.00 38.49 290 GLU A O 1
ATOM 2259 N N . LEU A 1 291 ? -5.273 -14.802 1.254 1.00 29.81 291 LEU A N 1
ATOM 2260 C CA . LEU A 1 291 ? -6.731 -14.498 1.187 1.00 29.36 291 LEU A CA 1
ATOM 2261 C C . LEU A 1 291 ? -6.942 -12.984 1.010 1.00 27.89 291 LEU A C 1
ATOM 2262 O O . LEU A 1 291 ? -7.780 -12.604 0.184 1.00 27.36 291 LEU A O 1
ATOM 2267 N N . ILE A 1 292 ? -6.218 -12.149 1.756 1.00 27.52 292 ILE A N 1
ATOM 2268 C CA . ILE A 1 292 ? -6.322 -10.667 1.654 1.00 26.15 292 ILE A CA 1
ATOM 2269 C C . ILE A 1 292 ? -6.122 -10.297 0.178 1.00 25.34 292 ILE A C 1
ATOM 2270 O O . ILE A 1 292 ? -7.036 -9.743 -0.430 1.00 25.93 292 ILE A O 1
ATOM 2275 N N . THR A 1 293 ? -4.980 -10.653 -0.399 1.00 24.94 293 THR A N 1
ATOM 2276 C CA . THR A 1 293 ? -4.599 -10.334 -1.805 1.00 24.94 293 THR A CA 1
ATOM 2277 C C . THR A 1 293 ? -5.700 -10.785 -2.761 1.00 24.46 293 THR A C 1
ATOM 2278 O O . THR A 1 293 ? -5.992 -10.060 -3.730 1.00 21.74 293 THR A O 1
ATOM 2282 N N . TYR A 1 294 ? -6.241 -11.977 -2.505 1.00 24.38 294 TYR A N 1
ATOM 2283 C CA . TYR A 1 294 ? -7.326 -12.576 -3.302 1.00 23.56 294 TYR A CA 1
ATOM 2284 C C . TYR A 1 294 ? -8.576 -11.727 -3.152 1.00 24.67 294 TYR A C 1
ATOM 2285 O O . TYR A 1 294 ? -9.244 -11.487 -4.174 1.00 25.90 294 TYR A O 1
ATOM 2294 N N . ILE A 1 295 ? -8.885 -11.287 -1.932 1.00 24.92 295 ILE A N 1
ATOM 2295 C CA . ILE A 1 295 ? -10.118 -10.489 -1.675 1.00 25.36 295 ILE A CA 1
ATOM 2296 C C . ILE A 1 295 ? -9.902 -9.094 -2.275 1.00 24.26 295 ILE A C 1
ATOM 2297 O O . ILE A 1 295 ? -10.845 -8.568 -2.850 1.00 25.72 295 ILE A O 1
ATOM 2302 N N . GLU A 1 296 ? -8.708 -8.515 -2.154 1.00 23.56 296 GLU A N 1
ATOM 2303 C CA . GLU A 1 296 ? -8.382 -7.198 -2.756 1.00 24.29 296 GLU A CA 1
ATOM 2304 C C . GLU A 1 296 ? -8.754 -7.258 -4.248 1.00 24.26 296 GLU A C 1
ATOM 2305 O O . GLU A 1 296 ? -9.473 -6.384 -4.712 1.00 24.31 296 GLU A O 1
ATOM 2311 N N . LYS A 1 297 ? -8.279 -8.276 -4.972 1.00 26.19 297 LYS A N 1
ATOM 2312 C CA . LYS A 1 297 ? -8.446 -8.416 -6.443 1.00 25.69 297 LYS A CA 1
ATOM 2313 C C . LYS A 1 297 ? -9.911 -8.670 -6.771 1.00 24.36 297 LYS A C 1
ATOM 2314 O O . LYS A 1 297 ? -10.305 -8.319 -7.880 1.00 27.49 297 LYS A O 1
ATOM 2320 N N . ASN A 1 298 ? -10.659 -9.307 -5.874 1.00 21.79 298 ASN A N 1
ATOM 2321 C CA . ASN A 1 298 ? -12.118 -9.488 -6.040 1.00 22.23 298 ASN A CA 1
ATOM 2322 C C . ASN A 1 298 ? -12.820 -8.143 -5.890 1.00 22.29 298 ASN A C 1
ATOM 2323 O O . ASN A 1 298 ? -13.732 -7.872 -6.649 1.00 23.98 298 ASN A O 1
ATOM 2328 N N . MET A 1 299 ? -12.429 -7.360 -4.893 1.00 24.24 299 MET A N 1
ATOM 2329 C CA . MET A 1 299 ? -12.983 -6.013 -4.621 1.00 24.61 299 MET A CA 1
ATOM 2330 C C . MET A 1 299 ? -12.640 -5.055 -5.784 1.00 26.47 299 MET A C 1
ATOM 2331 O O . MET A 1 299 ? -13.521 -4.237 -6.168 1.00 29.68 299 MET A O 1
ATOM 2336 N N . ASN A 1 300 ? -11.446 -5.147 -6.364 1.00 25.60 300 ASN A N 1
ATOM 2337 C CA . ASN A 1 300 ? -11.052 -4.298 -7.525 1.00 26.62 300 ASN A CA 1
ATOM 2338 C C . ASN A 1 300 ? -11.936 -4.657 -8.732 1.00 27.19 300 ASN A C 1
ATOM 2339 O O . ASN A 1 300 ? -12.339 -3.745 -9.467 1.00 27.48 300 ASN A O 1
ATOM 2344 N N . GLU A 1 301 ? -12.271 -5.935 -8.902 1.00 26.09 301 GLU A N 1
ATOM 2345 C CA . GLU A 1 301 ? -13.081 -6.408 -10.046 1.00 27.42 301 GLU A CA 1
ATOM 2346 C C . GLU A 1 301 ? -14.532 -5.925 -9.893 1.00 26.22 301 GLU A C 1
ATOM 2347 O O . GLU A 1 301 ? -15.143 -5.546 -10.907 1.00 25.80 301 GLU A O 1
ATOM 2353 N N . ALA A 1 302 ? -15.094 -5.961 -8.688 1.00 23.29 302 ALA A N 1
ATOM 2354 C CA . ALA A 1 302 ? -16.498 -5.564 -8.445 1.00 24.50 302 ALA A CA 1
ATOM 2355 C C . ALA A 1 302 ? -16.633 -4.050 -8.692 1.00 25.06 302 ALA A C 1
ATOM 2356 O O . ALA A 1 302 ? -17.651 -3.611 -9.243 1.00 23.50 302 ALA A O 1
ATOM 2358 N N . GLU A 1 303 ? -15.636 -3.284 -8.238 1.00 27.46 303 GLU A N 1
ATOM 2359 C CA . GLU A 1 303 ? -15.548 -1.805 -8.363 1.00 28.75 303 GLU A CA 1
ATOM 2360 C C . GLU A 1 303 ? -15.376 -1.468 -9.848 1.00 29.26 303 GLU A C 1
ATOM 2361 O O . GLU A 1 303 ? -16.231 -0.735 -10.371 1.00 30.79 303 GLU A O 1
ATOM 2367 N N . ALA A 1 304 ? -14.352 -2.012 -10.518 1.00 28.29 304 ALA A N 1
ATOM 2368 C CA . ALA A 1 304 ? -14.219 -1.934 -11.997 1.00 25.76 304 ALA A CA 1
ATOM 2369 C C . ALA A 1 304 ? -15.620 -2.114 -12.615 1.00 25.79 304 ALA A C 1
ATOM 2370 O O . ALA A 1 304 ? -16.126 -1.196 -13.274 1.00 26.99 304 ALA A O 1
ATOM 2372 N N . PHE A 1 305 ? -16.285 -3.225 -12.331 1.00 26.04 305 PHE A N 1
ATOM 2373 C CA . PHE A 1 305 ? -17.443 -3.694 -13.122 1.00 26.84 305 PHE A CA 1
ATOM 2374 C C . PHE A 1 305 ? -18.645 -2.779 -12.855 1.00 30.49 305 PHE A C 1
ATOM 2375 O O . PHE A 1 305 ? -19.314 -2.384 -13.815 1.00 29.24 305 PHE A O 1
ATOM 2383 N N . LEU A 1 306 ? -18.951 -2.468 -11.595 1.00 34.75 306 LEU A N 1
ATOM 2384 C CA . LEU A 1 306 ? -20.195 -1.726 -11.251 1.00 36.73 306 LEU A CA 1
ATOM 2385 C C . LEU A 1 306 ? -20.095 -0.297 -11.796 1.00 40.72 306 LEU A C 1
ATOM 2386 O O . LEU A 1 306 ? -21.133 0.214 -12.296 1.00 43.48 306 LEU A O 1
ATOM 2391 N N . SER A 1 307 ? -18.904 0.317 -11.730 1.00 39.60 307 SER A N 1
ATOM 2392 C CA . SER A 1 307 ? -18.699 1.747 -12.080 1.00 43.70 307 SER A CA 1
ATOM 2393 C C . SER A 1 307 ? -18.745 1.906 -13.607 1.00 41.43 307 SER A C 1
ATOM 2394 O O . SER A 1 307 ? -19.122 2.992 -14.084 1.00 46.07 307 SER A O 1
ATOM 2397 N N . THR A 1 308 ? -18.392 0.845 -14.326 1.00 40.61 308 THR A N 1
ATOM 2398 C CA . THR A 1 308 ? -18.487 0.708 -15.802 1.00 40.51 308 THR A CA 1
ATOM 2399 C C . THR A 1 308 ? -19.923 0.368 -16.189 1.00 39.35 308 THR A C 1
ATOM 2400 O O . THR A 1 308 ? -20.586 1.259 -16.690 1.00 47.37 308 THR A O 1
ATOM 2404 N N . GLU A 1 309 ? -20.379 -0.849 -15.857 1.00 37.10 309 GLU A N 1
ATOM 2405 C CA . GLU A 1 309 ? -21.618 -1.508 -16.344 1.00 33.30 309 GLU A CA 1
ATOM 2406 C C . GLU A 1 309 ? -22.882 -1.069 -15.602 1.00 31.47 309 GLU A C 1
ATOM 2407 O O . GLU A 1 309 ? -23.943 -1.136 -16.251 1.00 29.66 309 GLU A O 1
ATOM 2413 N N . LEU A 1 310 ? -22.809 -0.718 -14.303 1.00 32.56 310 LEU A N 1
ATOM 2414 C CA . LEU A 1 310 ? -23.999 -0.408 -13.444 1.00 32.76 310 LEU A CA 1
ATOM 2415 C C . LEU A 1 310 ? -23.819 0.898 -12.689 1.00 33.80 310 LEU A C 1
ATOM 2416 O O . LEU A 1 310 ? -23.720 0.914 -11.472 1.00 35.93 310 LEU A O 1
ATOM 2421 N N . PRO A 1 311 ? -23.888 2.043 -13.384 1.00 36.75 311 PRO A N 1
ATOM 2422 C CA . PRO A 1 311 ? -23.471 3.320 -12.807 1.00 34.64 311 PRO A CA 1
ATOM 2423 C C . PRO A 1 311 ? -24.486 3.970 -11.839 1.00 32.29 311 PRO A C 1
ATOM 2424 O O . PRO A 1 311 ? -24.156 4.944 -11.192 1.00 28.72 311 PRO A O 1
ATOM 2428 N N . LYS A 1 312 ? -25.700 3.430 -11.756 1.00 32.34 312 LYS A N 1
ATOM 2429 C CA . LYS A 1 312 ? -26.723 3.842 -10.762 1.00 32.08 312 LYS A CA 1
ATOM 2430 C C . LYS A 1 312 ? -26.549 3.042 -9.459 1.00 31.66 312 LYS A C 1
ATOM 2431 O O . LYS A 1 312 ? -27.162 3.406 -8.444 1.00 31.79 312 LYS A O 1
ATOM 2437 N N . VAL A 1 313 ? -25.740 1.988 -9.470 1.00 31.12 313 VAL A N 1
ATOM 2438 C CA . VAL A 1 313 ? -25.416 1.217 -8.238 1.00 31.96 313 VAL A CA 1
ATOM 2439 C C . VAL A 1 313 ? -24.173 1.853 -7.621 1.00 33.28 313 VAL A C 1
ATOM 2440 O O . VAL A 1 313 ? -23.177 1.978 -8.353 1.00 33.74 313 VAL A O 1
ATOM 2444 N N . LYS A 1 314 ? -24.236 2.266 -6.349 1.00 33.34 314 LYS A N 1
ATOM 2445 C CA . LYS A 1 314 ? -23.076 2.903 -5.661 1.00 35.89 314 LYS A CA 1
ATOM 2446 C C . LYS A 1 314 ? -22.532 1.911 -4.631 1.00 29.26 314 LYS A C 1
ATOM 2447 O O . LYS A 1 314 ? -23.252 1.557 -3.687 1.00 27.57 314 LYS A O 1
ATOM 2453 N N . MET A 1 315 ? -21.298 1.476 -4.868 1.00 25.56 315 MET A N 1
ATOM 2454 C CA . MET A 1 315 ? -20.572 0.475 -4.074 1.00 24.53 315 MET A CA 1
ATOM 2455 C C . MET A 1 315 ? -19.660 1.216 -3.102 1.00 27.12 315 MET A C 1
ATOM 2456 O O . MET A 1 315 ? -18.766 1.921 -3.575 1.00 28.11 315 MET A O 1
ATOM 2461 N N . MET A 1 316 ? -19.882 1.032 -1.802 1.00 29.19 316 MET A N 1
ATOM 2462 C CA . MET A 1 316 ? -18.874 1.278 -0.746 1.00 30.38 316 MET A CA 1
ATOM 2463 C C . MET A 1 316 ? -17.810 0.199 -0.874 1.00 30.66 316 MET A C 1
ATOM 2464 O O . MET A 1 316 ? -18.129 -0.980 -0.680 1.00 29.82 316 MET A O 1
ATOM 2469 N N . LYS A 1 317 ? -16.606 0.615 -1.222 1.00 31.12 317 LYS A N 1
ATOM 2470 C CA . LYS A 1 317 ? -15.434 -0.271 -1.208 1.00 32.79 317 LYS A CA 1
ATOM 2471 C C . LYS A 1 317 ? -15.084 -0.511 0.260 1.00 32.84 317 LYS A C 1
ATOM 2472 O O . LYS A 1 317 ? -14.803 0.447 0.975 1.00 37.11 317 LYS A O 1
ATOM 2478 N N . PRO A 1 318 ? -15.096 -1.766 0.767 1.00 26.84 318 PRO A N 1
ATOM 2479 C CA . PRO A 1 318 ? -14.802 -2.007 2.170 1.00 26.07 318 PRO A CA 1
ATOM 2480 C C . PRO A 1 318 ? -13.307 -1.838 2.456 1.00 26.02 318 PRO A C 1
ATOM 2481 O O . PRO A 1 318 ? -12.507 -2.128 1.600 1.00 25.24 318 PRO A O 1
ATOM 2485 N N . ASP A 1 319 ? -12.995 -1.327 3.651 1.00 26.51 319 ASP A N 1
ATOM 2486 C CA . ASP A 1 319 ? -11.618 -1.245 4.203 1.00 24.67 319 ASP A CA 1
ATOM 2487 C C . ASP A 1 319 ? -11.214 -2.632 4.685 1.00 23.09 319 ASP A C 1
ATOM 2488 O O . ASP A 1 319 ? -10.010 -2.904 4.778 1.00 21.33 319 ASP A O 1
ATOM 2493 N N . ALA A 1 320 ? -12.200 -3.469 4.992 1.00 22.57 320 ALA A N 1
ATOM 2494 C CA . ALA A 1 320 ? -11.957 -4.838 5.478 1.00 22.00 320 ALA A CA 1
ATOM 2495 C C . ALA A 1 320 ? -13.088 -5.790 5.095 1.00 22.16 320 ALA A C 1
ATOM 2496 O O . ALA A 1 320 ? -14.236 -5.368 4.858 1.00 20.24 320 ALA A O 1
ATOM 2498 N N . SER A 1 321 ? -12.715 -7.065 5.135 1.00 22.75 321 SER A N 1
ATOM 2499 C CA . SER A 1 321 ? -13.584 -8.248 5.012 1.00 23.22 321 SER A CA 1
ATOM 2500 C C . SER A 1 321 ? -14.027 -8.386 3.543 1.00 22.98 321 SER A C 1
ATOM 2501 O O . SER A 1 321 ? -13.443 -7.715 2.668 1.00 21.20 321 SER A O 1
ATOM 2504 N N . TYR A 1 322 ? -14.946 -9.307 3.276 1.00 22.26 322 TYR A N 1
ATOM 2505 C CA . TYR A 1 322 ? -15.223 -9.829 1.918 1.00 21.72 322 TYR A CA 1
ATOM 2506 C C . TYR A 1 322 ? -16.679 -9.542 1.593 1.00 20.90 322 TYR A C 1
ATOM 2507 O O . TYR A 1 322 ? -17.136 -9.994 0.562 1.00 24.73 322 TYR A O 1
ATOM 2516 N N . LEU A 1 323 ? -17.351 -8.760 2.424 1.00 21.92 323 LEU A N 1
ATOM 2517 C CA . LEU A 1 323 ? -18.757 -8.339 2.189 1.00 25.35 323 LEU A CA 1
ATOM 2518 C C . LEU A 1 323 ? -18.815 -6.894 1.651 1.00 26.23 323 LEU A C 1
ATOM 2519 O O . LEU A 1 323 ? -18.191 -6.001 2.250 1.00 28.67 323 LEU A O 1
ATOM 2524 N N . ILE A 1 324 ? -19.553 -6.697 0.554 1.00 23.91 324 ILE A N 1
ATOM 2525 C CA . ILE A 1 324 ? -19.712 -5.396 -0.133 1.00 21.56 324 ILE A CA 1
ATOM 2526 C C . ILE A 1 324 ? -21.139 -4.911 0.099 1.00 21.04 324 ILE A C 1
ATOM 2527 O O . ILE A 1 324 ? -22.073 -5.517 -0.453 1.00 21.43 324 ILE A O 1
ATOM 2532 N N . TRP A 1 325 ? -21.280 -3.809 0.824 1.00 20.79 325 TRP A N 1
ATOM 2533 C CA . TRP A 1 325 ? -22.540 -3.041 0.977 1.00 19.46 325 TRP A CA 1
ATOM 2534 C C . TRP A 1 325 ? -22.813 -2.248 -0.306 1.00 19.93 325 TRP A C 1
ATOM 2535 O O . TRP A 1 325 ? -21.952 -1.378 -0.637 1.00 19.81 325 TRP A O 1
ATOM 2546 N N . LEU A 1 326 ? -23.949 -2.499 -0.968 1.00 19.76 326 LEU A N 1
ATOM 2547 C CA . LEU A 1 326 ? -24.285 -1.888 -2.290 1.00 22.12 326 LEU A CA 1
ATOM 2548 C C . LEU A 1 326 ? -25.531 -1.020 -2.204 1.00 21.21 326 LEU A C 1
ATOM 2549 O O . LEU A 1 326 ? -26.522 -1.500 -1.681 1.00 21.39 326 LEU A O 1
ATOM 2554 N N . ASP A 1 327 ? -25.494 0.159 -2.820 1.00 23.68 327 ASP A N 1
ATOM 2555 C CA . ASP A 1 327 ? -26.605 1.148 -2.801 1.00 24.78 327 ASP A CA 1
ATOM 2556 C C . ASP A 1 327 ? -27.358 1.094 -4.130 1.00 23.15 327 ASP A C 1
ATOM 2557 O O . ASP A 1 327 ? -26.763 1.483 -5.128 1.00 24.68 327 ASP A O 1
ATOM 2562 N N . PHE A 1 328 ? -28.620 0.643 -4.123 1.00 24.34 328 PHE A N 1
ATOM 2563 C CA . PHE A 1 328 ? -29.552 0.618 -5.293 1.00 24.25 328 PHE A CA 1
ATOM 2564 C C . PHE A 1 328 ? -30.661 1.695 -5.200 1.00 25.40 328 PHE A C 1
ATOM 2565 O O . PHE A 1 328 ? -31.604 1.623 -6.008 1.00 25.36 328 PHE A O 1
ATOM 2573 N N . SER A 1 329 ? -30.567 2.658 -4.270 1.00 27.56 329 SER A N 1
ATOM 2574 C CA . SER A 1 329 ? -31.484 3.827 -4.092 1.00 27.79 329 SER A CA 1
ATOM 2575 C C . SER A 1 329 ? -31.883 4.474 -5.422 1.00 26.39 329 SER A C 1
ATOM 2576 O O . SER A 1 329 ? -33.059 4.793 -5.617 1.00 26.66 329 SER A O 1
ATOM 2579 N N . ALA A 1 330 ? -30.904 4.703 -6.283 1.00 27.21 330 ALA A N 1
ATOM 2580 C CA . ALA A 1 330 ? -31.063 5.388 -7.582 1.00 27.63 330 ALA A CA 1
ATOM 2581 C C . ALA A 1 330 ? -32.155 4.725 -8.433 1.00 26.40 330 ALA A C 1
ATOM 2582 O O . ALA A 1 330 ? -32.625 5.377 -9.343 1.00 30.24 330 ALA A O 1
ATOM 2584 N N . TYR A 1 331 ? -32.523 3.469 -8.193 1.00 27.96 331 TYR A N 1
ATOM 2585 C CA . TYR A 1 331 ? -33.491 2.718 -9.041 1.00 25.62 331 TYR A CA 1
ATOM 2586 C C . TYR A 1 331 ? -34.924 3.003 -8.591 1.00 25.04 331 TYR A C 1
ATOM 2587 O O . TYR A 1 331 ? -35.816 2.689 -9.377 1.00 25.38 331 TYR A O 1
ATOM 2596 N N . GLY A 1 332 ? -35.128 3.547 -7.378 1.00 25.28 332 GLY A N 1
ATOM 2597 C CA . GLY A 1 332 ? -36.453 3.961 -6.854 1.00 24.36 332 GLY A CA 1
ATOM 2598 C C . GLY A 1 332 ? -37.382 2.785 -6.596 1.00 23.88 332 GLY A C 1
ATOM 2599 O O . GLY A 1 332 ? -38.600 2.955 -6.707 1.00 23.97 332 GLY A O 1
ATOM 2600 N N . LEU A 1 333 ? -36.823 1.640 -6.211 1.00 24.62 333 LEU A N 1
ATOM 2601 C CA . LEU A 1 333 ? -37.546 0.371 -5.951 1.00 25.19 333 LEU A CA 1
ATOM 2602 C C . LEU A 1 333 ? -37.728 0.149 -4.447 1.00 24.73 333 LEU A C 1
ATOM 2603 O O . LEU A 1 333 ? -36.871 0.552 -3.664 1.00 22.36 333 LEU A O 1
ATOM 2608 N N . SER A 1 334 ? -38.818 -0.506 -4.058 1.00 25.80 334 SER A N 1
ATOM 2609 C CA . SER A 1 334 ? -38.994 -1.022 -2.680 1.00 25.11 334 SER A CA 1
ATOM 2610 C C . SER A 1 334 ? -37.869 -2.035 -2.433 1.00 27.89 334 SER A C 1
ATOM 2611 O O . SER A 1 334 ? -37.276 -2.510 -3.421 1.00 28.81 334 SER A O 1
ATOM 2614 N N . ASP A 1 335 ? -37.572 -2.326 -1.161 1.00 30.45 335 ASP A N 1
ATOM 2615 C CA . ASP A 1 335 ? -36.660 -3.411 -0.723 1.00 29.39 335 ASP A CA 1
ATOM 2616 C C . ASP A 1 335 ? -37.308 -4.757 -1.097 1.00 30.89 335 ASP A C 1
ATOM 2617 O O . ASP A 1 335 ? -36.553 -5.685 -1.575 1.00 27.71 335 ASP A O 1
ATOM 2622 N N . ALA A 1 336 ? -38.647 -4.837 -0.975 1.00 30.00 336 ALA A N 1
ATOM 2623 C CA . ALA A 1 336 ? -39.447 -6.026 -1.347 1.00 31.37 336 ALA A CA 1
ATOM 2624 C C . ALA A 1 336 ? -39.221 -6.350 -2.836 1.00 36.58 336 ALA A C 1
ATOM 2625 O O . ALA A 1 336 ? -38.946 -7.547 -3.129 1.00 40.17 336 ALA A O 1
ATOM 2627 N N . GLU A 1 337 ? -39.275 -5.335 -3.727 1.00 34.71 337 GLU A N 1
ATOM 2628 C CA . GLU A 1 337 ? -39.139 -5.486 -5.213 1.00 32.82 337 GLU A CA 1
ATOM 2629 C C . GLU A 1 337 ? -37.664 -5.711 -5.584 1.00 27.05 337 GLU A C 1
ATOM 2630 O O . GLU A 1 337 ? -37.363 -6.621 -6.326 1.00 26.88 337 GLU A O 1
ATOM 2636 N N . LEU A 1 338 ? -36.747 -4.942 -5.037 1.00 28.79 338 LEU A N 1
ATOM 2637 C CA . LEU A 1 338 ? -35.299 -5.158 -5.290 1.00 29.23 338 LEU A CA 1
ATOM 2638 C C . LEU A 1 338 ? -34.995 -6.647 -5.086 1.00 28.70 338 LEU A C 1
ATOM 2639 O O . LEU A 1 338 ? -34.445 -7.258 -5.999 1.00 25.90 338 LEU A O 1
ATOM 2644 N N . GLN A 1 339 ? -35.415 -7.225 -3.960 1.00 32.20 339 GLN A N 1
ATOM 2645 C CA . GLN A 1 339 ? -35.033 -8.611 -3.583 1.00 35.06 339 GLN A CA 1
ATOM 2646 C C . GLN A 1 339 ? -35.647 -9.617 -4.551 1.00 32.67 339 GLN A C 1
ATOM 2647 O O . GLN A 1 339 ? -34.960 -10.597 -4.813 1.00 33.70 339 GLN A O 1
ATOM 2653 N N . GLN A 1 340 ? -36.870 -9.389 -5.035 1.00 35.82 340 GLN A N 1
ATOM 2654 C CA . GLN A 1 340 ? -37.563 -10.315 -5.981 1.00 39.41 340 GLN A CA 1
ATOM 2655 C C . GLN A 1 340 ? -36.847 -10.272 -7.337 1.00 39.47 340 GLN A C 1
ATOM 2656 O O . GLN A 1 340 ? -36.701 -11.338 -7.943 1.00 41.03 340 GLN A O 1
ATOM 2662 N N . ARG A 1 341 ? -36.383 -9.092 -7.765 1.00 39.98 341 ARG A N 1
ATOM 2663 C CA . ARG A 1 341 ? -35.596 -8.914 -9.009 1.00 36.26 341 ARG A CA 1
ATOM 2664 C C . ARG A 1 341 ? -34.269 -9.676 -8.879 1.00 35.35 341 ARG A C 1
ATOM 2665 O O . ARG A 1 341 ? -33.817 -10.285 -9.865 1.00 36.58 341 ARG A O 1
ATOM 2673 N N . MET A 1 342 ? -33.661 -9.707 -7.700 1.00 34.56 342 MET A N 1
ATOM 2674 C CA . MET A 1 342 ? -32.402 -10.473 -7.519 1.00 33.32 342 MET A CA 1
ATOM 2675 C C . MET A 1 342 ? -32.708 -11.975 -7.470 1.00 32.24 342 MET A C 1
ATOM 2676 O O . MET A 1 342 ? -31.994 -12.725 -8.181 1.00 27.40 342 MET A O 1
ATOM 2681 N N . LEU A 1 343 ? -33.755 -12.380 -6.735 1.00 31.97 343 LEU A N 1
ATOM 2682 C CA . LEU A 1 343 ? -34.125 -13.816 -6.546 1.00 36.18 343 LEU A CA 1
ATOM 2683 C C . LEU A 1 343 ? -34.671 -14.426 -7.848 1.00 37.83 343 LEU A C 1
ATOM 2684 O O . LEU A 1 343 ? -34.150 -15.466 -8.244 1.00 39.88 343 LEU A O 1
ATOM 2689 N N . LYS A 1 344 ? -35.664 -13.815 -8.489 1.00 39.01 344 LYS A N 1
ATOM 2690 C CA . LYS A 1 344 ? -36.404 -14.417 -9.629 1.00 40.07 344 LYS A CA 1
ATOM 2691 C C . LYS A 1 344 ? -35.741 -14.052 -10.973 1.00 38.83 344 LYS A C 1
ATOM 2692 O O . LYS A 1 344 ? -35.647 -14.946 -11.829 1.00 35.54 344 LYS A O 1
ATOM 2698 N N . LYS A 1 345 ? -35.285 -12.807 -11.178 1.00 40.61 345 LYS A N 1
ATOM 2699 C CA . LYS A 1 345 ? -34.802 -12.328 -12.510 1.00 39.76 345 LYS A CA 1
ATOM 2700 C C . LYS A 1 345 ? -33.264 -12.413 -12.644 1.00 38.88 345 LYS A C 1
ATOM 2701 O O . LYS A 1 345 ? -32.762 -12.683 -13.738 1.00 42.23 345 LYS A O 1
ATOM 2707 N N . GLY A 1 346 ? -32.482 -12.179 -11.606 1.00 36.33 346 GLY A N 1
ATOM 2708 C CA . GLY A 1 346 ? -31.021 -12.364 -11.733 1.00 35.44 346 GLY A CA 1
ATOM 2709 C C . GLY A 1 346 ? -30.579 -13.767 -11.332 1.00 32.09 346 GLY A C 1
ATOM 2710 O O . GLY A 1 346 ? -29.483 -14.185 -11.756 1.00 27.07 346 GLY A O 1
ATOM 2711 N N . LYS A 1 347 ? -31.385 -14.447 -10.511 1.00 30.55 347 LYS A N 1
ATOM 2712 C CA . LYS A 1 347 ? -31.065 -15.772 -9.911 1.00 32.39 347 LYS A CA 1
ATOM 2713 C C . LYS A 1 347 ? -29.872 -15.603 -8.956 1.00 30.23 347 LYS A C 1
ATOM 2714 O O . LYS A 1 347 ? -28.977 -16.479 -8.972 1.00 34.54 347 LYS A O 1
ATOM 2720 N N . VAL A 1 348 ? -29.834 -14.531 -8.161 1.00 24.56 348 VAL A N 1
ATOM 2721 C CA . VAL A 1 348 ? -28.740 -14.320 -7.176 1.00 24.16 348 VAL A CA 1
ATOM 2722 C C . VAL A 1 348 ? -29.364 -13.908 -5.823 1.00 24.54 348 VAL A C 1
ATOM 2723 O O . VAL A 1 348 ? -30.375 -13.195 -5.833 1.00 23.54 348 VAL A O 1
ATOM 2727 N N . ILE A 1 349 ? -28.799 -14.404 -4.708 1.00 24.65 349 ILE A N 1
ATOM 2728 C CA . ILE A 1 349 ? -29.209 -14.127 -3.296 1.00 23.63 349 ILE A CA 1
ATOM 2729 C C . ILE A 1 349 ? -28.149 -13.243 -2.614 1.00 22.47 349 ILE A C 1
ATOM 2730 O O . ILE A 1 349 ? -27.040 -13.749 -2.270 1.00 20.22 349 ILE A O 1
ATOM 2735 N N . LEU A 1 350 ? -28.481 -11.959 -2.446 1.00 22.55 350 LEU A N 1
ATOM 2736 C CA . LEU A 1 350 ? -27.745 -10.992 -1.591 1.00 23.78 350 LEU A CA 1
ATOM 2737 C C . LEU A 1 350 ? -28.522 -10.851 -0.274 1.00 22.72 350 LEU A C 1
ATOM 2738 O O . LEU A 1 350 ? -29.741 -11.222 -0.259 1.00 22.73 350 LEU A O 1
ATOM 2743 N N . GLU A 1 351 ? -27.881 -10.332 0.781 1.00 22.24 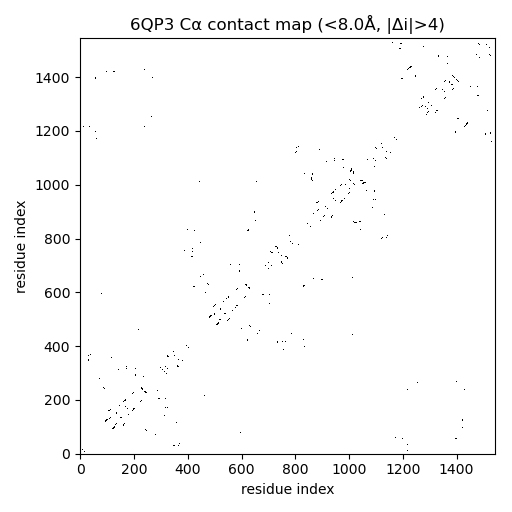351 GLU A N 1
ATOM 2744 C CA . GLU A 1 351 ? -28.580 -9.979 2.049 1.00 23.08 351 GLU A CA 1
ATOM 2745 C C . GLU A 1 351 ? -29.366 -8.699 1.780 1.00 21.85 351 GLU A C 1
ATOM 2746 O O . GLU A 1 351 ? -28.815 -7.712 1.286 1.00 21.60 351 GLU A O 1
ATOM 2752 N N . PRO A 1 352 ? -30.695 -8.695 2.036 1.00 22.60 352 PRO A N 1
ATOM 2753 C CA . PRO A 1 352 ? -31.492 -7.475 1.932 1.00 22.72 352 PRO A CA 1
ATOM 2754 C C . PRO A 1 352 ? -31.107 -6.470 3.023 1.00 22.02 352 PRO A C 1
ATOM 2755 O O . PRO A 1 352 ? -30.953 -6.849 4.141 1.00 23.41 352 PRO A O 1
ATOM 2759 N N . GLY A 1 353 ? -30.934 -5.208 2.668 1.00 22.59 353 GLY A N 1
ATOM 2760 C CA . GLY A 1 353 ? -30.359 -4.192 3.568 1.00 23.51 353 GLY A CA 1
ATOM 2761 C C . GLY A 1 353 ? -31.267 -3.820 4.738 1.00 24.77 353 GLY A C 1
ATOM 2762 O O . GLY A 1 353 ? -30.719 -3.278 5.722 1.00 22.06 353 GLY A O 1
ATOM 2763 N N . THR A 1 354 ? -32.588 -4.059 4.643 1.00 26.56 354 THR A N 1
ATOM 2764 C CA . THR A 1 354 ? -33.581 -3.819 5.734 1.00 29.64 354 THR A CA 1
ATOM 2765 C C . THR A 1 354 ? -33.278 -4.697 6.963 1.00 30.50 354 THR A C 1
ATOM 2766 O O . THR A 1 354 ? -33.568 -4.271 8.079 1.00 31.55 354 THR A O 1
ATOM 2770 N N . LYS A 1 355 ? -32.690 -5.873 6.757 1.00 33.06 355 LYS A N 1
ATOM 2771 C CA . LYS A 1 355 ? -32.130 -6.771 7.804 1.00 32.93 355 LYS A CA 1
ATOM 2772 C C . LYS A 1 355 ? -31.344 -5.954 8.835 1.00 29.23 355 LYS A C 1
ATOM 2773 O O . LYS A 1 355 ? -31.388 -6.319 10.031 1.00 30.36 355 LYS A O 1
ATOM 2779 N N . TYR A 1 356 ? -30.623 -4.920 8.401 1.00 23.47 356 TYR A N 1
ATOM 2780 C CA . TYR A 1 356 ? -29.665 -4.187 9.261 1.00 24.01 356 TYR A CA 1
ATOM 2781 C C . TYR A 1 356 ? -30.311 -2.953 9.911 1.00 23.09 356 TYR A C 1
ATOM 2782 O O . TYR A 1 356 ? -29.580 -2.194 10.535 1.00 20.56 356 TYR A O 1
ATOM 2791 N N . GLY A 1 357 ? -31.631 -2.766 9.796 1.00 24.44 357 GLY A N 1
ATOM 2792 C CA . GLY A 1 357 ? -32.374 -1.650 10.430 1.00 26.07 357 GLY A CA 1
ATOM 2793 C C . GLY A 1 357 ? -32.192 -0.291 9.743 1.00 26.17 357 GLY A C 1
ATOM 2794 O O . GLY A 1 357 ? -31.861 -0.214 8.567 1.00 27.91 357 GLY A O 1
ATOM 2795 N N . PRO A 1 358 ? -32.415 0.841 10.448 1.00 28.35 358 PRO A N 1
ATOM 2796 C CA . PRO A 1 358 ? -32.442 2.163 9.814 1.00 27.57 358 PRO A CA 1
ATOM 2797 C C . PRO A 1 358 ? -31.156 2.546 9.073 1.00 27.64 358 PRO A C 1
ATOM 2798 O O . PRO A 1 358 ? -30.111 2.478 9.697 1.00 28.80 358 PRO A O 1
ATOM 2802 N N . GLY A 1 359 ? -31.287 2.998 7.814 1.00 25.54 359 GLY A N 1
ATOM 2803 C CA . GLY A 1 359 ? -30.172 3.283 6.888 1.00 23.23 359 GLY A CA 1
ATOM 2804 C C . GLY A 1 359 ? -29.920 2.116 5.934 1.00 22.51 359 GLY A C 1
ATOM 2805 O O . GLY A 1 359 ? -29.146 2.278 5.004 1.00 20.86 359 GLY A O 1
ATOM 2806 N N . GLY A 1 360 ? -30.573 0.977 6.139 1.00 22.18 360 GLY A N 1
ATOM 2807 C CA . GLY A 1 360 ? -30.413 -0.210 5.281 1.00 23.87 360 GLY A CA 1
ATOM 2808 C C . GLY A 1 360 ? -31.294 -0.187 4.044 1.00 24.19 360 GLY A C 1
ATOM 2809 O O . GLY A 1 360 ? -31.034 -0.999 3.133 1.00 22.46 360 GLY A O 1
ATOM 2810 N N . GLU A 1 361 ? -32.276 0.724 4.016 1.00 27.49 361 GLU A N 1
ATOM 2811 C CA . GLU A 1 361 ? -33.252 0.985 2.911 1.00 28.39 361 GLU A CA 1
ATOM 2812 C C . GLU A 1 361 ? -32.513 1.223 1.579 1.00 25.75 361 GLU A C 1
ATOM 2813 O O . GLU A 1 361 ? -31.577 2.036 1.547 1.00 23.72 361 GLU A O 1
ATOM 2819 N N . GLY A 1 362 ? -32.899 0.494 0.532 1.00 25.13 362 GLY A N 1
ATOM 2820 C CA . GLY A 1 362 ? -32.301 0.628 -0.811 1.00 25.53 362 GLY A CA 1
ATOM 2821 C C . GLY A 1 362 ? -30.940 -0.055 -0.954 1.00 24.42 362 GLY A C 1
ATOM 2822 O O . GLY A 1 362 ? -30.411 -0.078 -2.083 1.00 25.87 362 GLY A O 1
ATOM 2823 N N . PHE A 1 363 ? -30.369 -0.610 0.108 1.00 22.16 363 PHE A N 1
ATOM 2824 C CA . PHE A 1 363 ? -29.084 -1.343 0.002 1.00 22.94 363 PHE A CA 1
ATOM 2825 C C . PHE A 1 363 ? -29.338 -2.852 0.032 1.00 21.35 363 PHE A C 1
ATOM 2826 O O . PHE A 1 363 ? -30.415 -3.325 0.475 1.00 22.48 363 PHE A O 1
ATOM 2834 N N . MET A 1 364 ? -28.357 -3.577 -0.482 1.00 20.26 364 MET A N 1
ATOM 2835 C CA . MET A 1 364 ? -28.183 -5.029 -0.284 1.00 21.31 364 MET A CA 1
ATOM 2836 C C . MET A 1 364 ? -26.691 -5.291 -0.079 1.00 21.33 364 MET A C 1
ATOM 2837 O O . MET A 1 364 ? -25.877 -4.398 -0.454 1.00 18.35 364 MET A O 1
ATOM 2842 N N . ARG A 1 365 ? -26.359 -6.407 0.594 1.00 21.18 365 ARG A N 1
ATOM 2843 C CA . ARG A 1 365 ? -24.953 -6.840 0.846 1.00 21.75 365 ARG A CA 1
ATOM 2844 C C . ARG A 1 365 ? -24.583 -8.076 0.009 1.00 21.20 365 ARG A C 1
ATOM 2845 O O . ARG A 1 365 ? -25.341 -9.057 0.054 1.00 24.18 365 ARG A O 1
ATOM 2853 N N . LEU A 1 366 ? -23.416 -8.059 -0.640 1.00 20.62 366 LEU A N 1
ATOM 2854 C CA . LEU A 1 366 ? -22.939 -9.094 -1.603 1.00 20.57 366 LEU A CA 1
ATOM 2855 C C . LEU A 1 366 ? -21.713 -9.820 -1.033 1.00 19.83 366 LEU A C 1
ATOM 2856 O O . LEU A 1 366 ? -20.727 -9.152 -0.701 1.00 21.66 366 LEU A O 1
ATOM 2861 N N . ASN A 1 367 ? -21.768 -11.150 -0.953 1.00 20.11 367 ASN A N 1
ATOM 2862 C CA . ASN A 1 367 ? -20.693 -11.993 -0.378 1.00 18.39 367 ASN A CA 1
ATOM 2863 C C . ASN A 1 367 ? -19.696 -12.272 -1.491 1.00 18.41 367 ASN A C 1
ATOM 2864 O O . ASN A 1 367 ? -19.955 -13.142 -2.274 1.00 19.32 367 ASN A O 1
ATOM 2869 N N . ALA A 1 368 ? -18.590 -11.534 -1.508 1.00 19.33 368 ALA A N 1
ATOM 2870 C CA . ALA A 1 368 ? -17.486 -11.660 -2.487 1.00 20.12 368 ALA A CA 1
ATOM 2871 C C . ALA A 1 368 ? -16.426 -12.671 -2.017 1.00 19.80 368 ALA A C 1
ATOM 2872 O O . ALA A 1 368 ? -15.262 -12.567 -2.477 1.00 19.71 368 ALA A O 1
ATOM 2874 N N . GLY A 1 369 ? -16.781 -13.530 -1.063 1.00 21.75 369 GLY A N 1
ATOM 2875 C CA . GLY A 1 369 ? -15.886 -14.531 -0.450 1.00 22.52 369 GLY A CA 1
ATOM 2876 C C . GLY A 1 369 ? -15.915 -15.827 -1.237 1.00 23.77 369 GLY A C 1
ATOM 2877 O O . GLY A 1 369 ? -16.137 -16.903 -0.652 1.00 24.13 369 GLY A O 1
ATOM 2878 N N . CYS A 1 370 ? -15.749 -15.702 -2.545 1.00 25.81 370 CYS A N 1
ATOM 2879 C CA . CYS A 1 370 ? -15.882 -16.782 -3.540 1.00 24.76 370 CYS A CA 1
ATOM 2880 C C . CYS A 1 370 ? -14.812 -16.546 -4.586 1.00 23.91 370 CYS A C 1
ATOM 2881 O O . CYS A 1 370 ? -14.222 -15.491 -4.546 1.00 23.54 370 CYS A O 1
ATOM 2884 N N . SER A 1 371 ? -14.569 -17.527 -5.438 1.00 24.55 371 SER A N 1
ATOM 2885 C CA . SER A 1 371 ? -13.619 -17.436 -6.568 1.00 25.76 371 SER A CA 1
ATOM 2886 C C . SER A 1 371 ? -14.005 -16.238 -7.431 1.00 26.94 371 SER A C 1
ATOM 2887 O O . SER A 1 371 ? -15.227 -15.996 -7.597 1.00 27.74 371 SER A O 1
ATOM 2890 N N . LEU A 1 372 ? -13.011 -15.537 -7.974 1.00 27.68 372 LEU A N 1
ATOM 2891 C CA . LEU A 1 372 ? -13.217 -14.514 -9.032 1.00 30.03 372 LEU A CA 1
ATOM 2892 C C . LEU A 1 372 ? -14.397 -14.927 -9.929 1.00 31.56 372 LEU A C 1
ATOM 2893 O O . LEU A 1 372 ? -15.398 -14.172 -10.005 1.00 33.20 372 LEU A O 1
ATOM 2898 N N . ALA A 1 373 ? -14.312 -16.107 -10.545 1.00 31.33 373 ALA A N 1
ATOM 2899 C CA . ALA A 1 373 ? -15.320 -16.662 -11.476 1.00 30.64 373 ALA A CA 1
ATOM 2900 C C . ALA A 1 373 ? -16.739 -16.582 -10.869 1.00 30.57 373 ALA A C 1
ATOM 2901 O O . ALA A 1 373 ? -17.678 -16.151 -11.590 1.00 33.07 373 ALA A O 1
ATOM 2903 N N . THR A 1 374 ? -16.935 -16.992 -9.612 1.00 27.48 374 THR A N 1
ATOM 2904 C CA . THR A 1 374 ? -18.266 -16.938 -8.955 1.00 25.74 374 THR A CA 1
ATOM 2905 C C . THR A 1 374 ? -18.674 -15.465 -8.817 1.00 24.62 374 THR A C 1
ATOM 2906 O O . THR A 1 374 ? -19.825 -15.130 -9.180 1.00 24.71 374 THR A O 1
ATOM 2910 N N . LEU A 1 375 ? -17.748 -14.590 -8.424 1.00 22.84 375 LEU A N 1
ATOM 2911 C CA . LEU A 1 375 ? -18.030 -13.127 -8.330 1.00 21.97 375 LEU A CA 1
ATOM 2912 C C . LEU A 1 375 ? -18.473 -12.549 -9.694 1.00 22.04 375 LEU A C 1
ATOM 2913 O O . LEU A 1 375 ? -19.553 -11.896 -9.747 1.00 21.24 375 LEU A O 1
ATOM 2918 N N . GLN A 1 376 ? -17.700 -12.782 -10.763 1.00 23.38 376 GLN A N 1
ATOM 2919 C CA . GLN A 1 376 ? -18.052 -12.379 -12.161 1.00 24.11 376 GLN A CA 1
ATOM 2920 C C . GLN A 1 376 ? -19.460 -12.877 -12.531 1.00 22.24 376 GLN A C 1
ATOM 2921 O O . GLN A 1 376 ? -20.251 -12.100 -13.068 1.00 22.85 376 GLN A O 1
ATOM 2927 N N . ASP A 1 377 ? -19.804 -14.104 -12.187 1.00 22.28 377 ASP A N 1
ATOM 2928 C CA . ASP A 1 377 ? -21.146 -14.663 -12.482 1.00 22.73 377 ASP A CA 1
ATOM 2929 C C . ASP A 1 377 ? -22.200 -13.828 -11.741 1.00 23.46 377 ASP A C 1
ATOM 2930 O O . ASP A 1 377 ? -23.222 -13.492 -12.351 1.00 22.44 377 ASP A O 1
ATOM 2935 N N . GLY A 1 378 ? -21.964 -13.539 -10.458 1.00 23.48 378 GLY A N 1
ATOM 2936 C CA . GLY A 1 378 ? -22.907 -12.833 -9.582 1.00 23.37 378 GLY A CA 1
ATOM 2937 C C . GLY A 1 378 ? -23.087 -11.399 -10.027 1.00 24.21 378 GLY A C 1
ATOM 2938 O O . GLY A 1 378 ? -24.231 -10.917 -10.042 1.00 25.44 378 GLY A O 1
ATOM 2939 N N . LEU A 1 379 ? -22.002 -10.729 -10.403 1.00 25.40 379 LEU A N 1
ATOM 2940 C CA . LEU A 1 379 ? -22.062 -9.333 -10.928 1.00 25.59 379 LEU A CA 1
ATOM 2941 C C . LEU A 1 379 ? -22.965 -9.283 -12.168 1.00 26.18 379 LEU A C 1
ATOM 2942 O O . LEU A 1 379 ? -23.831 -8.389 -12.190 1.00 24.99 379 LEU A O 1
ATOM 2947 N N . ARG A 1 380 ? -22.791 -10.221 -13.118 1.00 27.97 380 ARG A N 1
ATOM 2948 C CA . ARG A 1 380 ? -23.644 -10.392 -14.323 1.00 32.09 380 ARG A CA 1
ATOM 2949 C C . ARG A 1 380 ? -25.095 -10.643 -13.886 1.00 32.47 380 ARG A C 1
ATOM 2950 O O . ARG A 1 380 ? -26.023 -10.108 -14.529 1.00 34.39 380 ARG A O 1
ATOM 2958 N N . ARG A 1 381 ? -25.311 -11.390 -12.810 1.00 29.63 381 ARG A N 1
ATOM 2959 C CA . ARG A 1 381 ? -26.684 -11.681 -12.317 1.00 31.61 381 ARG A CA 1
ATOM 2960 C C . ARG A 1 381 ? -27.329 -10.400 -11.750 1.00 29.96 381 ARG A C 1
ATOM 2961 O O . ARG A 1 381 ? -28.574 -10.188 -11.949 1.00 27.07 381 ARG A O 1
ATOM 2969 N N . ILE A 1 382 ? -26.533 -9.558 -11.088 1.00 27.42 382 ILE A N 1
ATOM 2970 C CA . ILE A 1 382 ? -27.034 -8.262 -10.544 1.00 27.70 382 ILE A CA 1
ATOM 2971 C C . ILE A 1 382 ? -27.422 -7.382 -11.741 1.00 26.00 382 ILE A C 1
ATOM 2972 O O . ILE A 1 382 ? -28.514 -6.832 -11.711 1.00 27.27 382 ILE A O 1
ATOM 2977 N N . LYS A 1 383 ? -26.584 -7.284 -12.772 1.00 26.97 383 LYS A N 1
ATOM 2978 C CA . LYS A 1 383 ? -26.895 -6.469 -13.985 1.00 30.18 383 LYS A CA 1
ATOM 2979 C C . LYS A 1 383 ? -28.197 -6.975 -14.619 1.00 27.75 383 LYS A C 1
ATOM 2980 O O . LYS A 1 383 ? -29.101 -6.163 -14.864 1.00 28.61 383 LYS A O 1
ATOM 2986 N N . ALA A 1 384 ? -28.273 -8.280 -14.856 1.00 25.18 384 ALA A N 1
ATOM 2987 C CA . ALA A 1 384 ? -29.462 -8.984 -15.376 1.00 24.39 384 ALA A CA 1
ATOM 2988 C C . ALA A 1 384 ? -30.664 -8.583 -14.531 1.00 24.98 384 ALA A C 1
ATOM 2989 O O . ALA A 1 384 ? -31.710 -8.268 -15.108 1.00 27.35 384 ALA A O 1
ATOM 2991 N N . ALA A 1 385 ? -30.509 -8.571 -13.207 1.00 25.53 385 ALA A N 1
ATOM 2992 C CA . ALA A 1 385 ? -31.621 -8.335 -12.257 1.00 26.57 385 ALA A CA 1
ATOM 2993 C C . ALA A 1 385 ? -32.317 -7.006 -12.581 1.00 27.89 385 ALA A C 1
ATOM 2994 O O . ALA A 1 385 ? -33.554 -6.933 -12.417 1.00 27.39 385 ALA A O 1
ATOM 2996 N N . LEU A 1 386 ? -31.550 -6.021 -13.057 1.00 31.08 386 LEU A N 1
ATOM 2997 C CA . LEU A 1 386 ? -31.990 -4.631 -13.359 1.00 35.37 386 LEU A CA 1
ATOM 2998 C C . LEU A 1 386 ? -32.103 -4.444 -14.896 1.00 41.41 386 LEU A C 1
ATOM 2999 O O . LEU A 1 386 ? -31.066 -4.580 -15.573 1.00 45.29 386 LEU A O 1
ATOM 3004 N N . SER A 1 387 ? -33.314 -4.180 -15.440 1.00 47.32 387 SER A N 1
ATOM 3005 C CA . SER A 1 387 ? -33.754 -4.542 -16.830 1.00 45.25 387 SER A CA 1
ATOM 3006 C C . SER A 1 387 ? -32.591 -4.415 -17.815 1.00 44.17 387 SER A C 1
ATOM 3007 O O . SER A 1 387 ? -31.815 -5.371 -17.830 1.00 41.50 387 SER A O 1
ATOM 3010 N N . ASN B 1 2 ? -1.566 17.781 2.875 1.00 47.27 2 ASN B N 1
ATOM 3011 C CA . ASN B 1 2 ? -0.987 17.711 1.485 1.00 46.39 2 ASN B CA 1
ATOM 3012 C C . ASN B 1 2 ? 0.553 17.828 1.514 1.00 42.30 2 ASN B C 1
ATOM 3013 O O . ASN B 1 2 ? 1.065 18.978 1.578 1.00 36.82 2 ASN B O 1
ATOM 3018 N N . PHE B 1 3 ? 1.266 16.693 1.387 1.00 35.06 3 PHE B N 1
ATOM 3019 C CA . PHE B 1 3 ? 2.752 16.591 1.459 1.00 31.88 3 PHE B CA 1
ATOM 3020 C C . PHE B 1 3 ? 3.390 16.834 0.081 1.00 32.12 3 PHE B C 1
ATOM 3021 O O . PHE B 1 3 ? 4.618 16.692 -0.049 1.00 31.35 3 PHE B O 1
ATOM 3029 N N . ASP B 1 4 ? 2.587 17.192 -0.923 1.00 36.44 4 ASP B N 1
ATOM 3030 C CA . ASP B 1 4 ? 3.020 17.337 -2.343 1.00 39.83 4 ASP B CA 1
ATOM 3031 C C . ASP B 1 4 ? 3.440 18.786 -2.621 1.00 42.18 4 ASP B C 1
ATOM 3032 O O . ASP B 1 4 ? 4.173 19.011 -3.599 1.00 41.08 4 ASP B O 1
ATOM 3037 N N . LYS B 1 5 ? 2.959 19.735 -1.820 1.00 48.95 5 LYS B N 1
ATOM 3038 C CA . LYS B 1 5 ? 3.470 21.128 -1.818 1.00 57.10 5 LYS B CA 1
ATOM 3039 C C . LYS B 1 5 ? 4.993 21.073 -1.915 1.00 61.07 5 LYS B C 1
ATOM 3040 O O . LYS B 1 5 ? 5.609 20.370 -1.088 1.00 60.94 5 LYS B O 1
ATOM 3046 N N . ARG B 1 6 ? 5.545 21.743 -2.930 1.00 68.48 6 ARG B N 1
ATOM 3047 C CA . ARG B 1 6 ? 6.968 22.171 -3.002 1.00 72.63 6 ARG B CA 1
ATOM 3048 C C . ARG B 1 6 ? 7.158 23.236 -1.912 1.00 60.08 6 ARG B C 1
ATOM 3049 O O . ARG B 1 6 ? 6.247 24.061 -1.763 1.00 52.00 6 ARG B O 1
ATOM 3057 N N . GLU B 1 7 ? 8.236 23.154 -1.122 1.00 52.70 7 GLU B N 1
ATOM 3058 C CA . GLU B 1 7 ? 8.557 24.114 -0.027 1.00 49.72 7 GLU B CA 1
ATOM 3059 C C . GLU B 1 7 ? 10.001 24.597 -0.227 1.00 51.57 7 GLU B C 1
ATOM 3060 O O . GLU B 1 7 ? 10.862 23.772 -0.611 1.00 49.24 7 GLU B O 1
ATOM 3066 N N . GLU B 1 8 ? 10.252 25.893 -0.000 1.00 54.34 8 GLU B N 1
ATOM 3067 C CA . GLU B 1 8 ? 11.609 26.505 -0.063 1.00 53.84 8 GLU B CA 1
ATOM 3068 C C . GLU B 1 8 ? 12.253 26.448 1.334 1.00 42.55 8 GLU B C 1
ATOM 3069 O O . GLU B 1 8 ? 11.695 27.053 2.278 1.00 33.15 8 GLU B O 1
ATOM 3075 N N . ARG B 1 9 ? 13.377 25.730 1.443 1.00 34.62 9 ARG B N 1
ATOM 3076 C CA . ARG B 1 9 ? 14.134 25.578 2.704 1.00 34.05 9 ARG B CA 1
ATOM 3077 C C . ARG B 1 9 ? 15.495 26.296 2.596 1.00 34.47 9 ARG B C 1
ATOM 3078 O O . ARG B 1 9 ? 16.107 26.512 3.680 1.00 31.76 9 ARG B O 1
ATOM 3086 N N . LEU B 1 10 ? 15.877 26.719 1.392 1.00 32.93 10 LEU B N 1
ATOM 3087 C CA . LEU B 1 10 ? 17.089 27.553 1.233 1.00 36.53 10 LEU B CA 1
ATOM 3088 C C . LEU B 1 10 ? 16.788 28.903 1.888 1.00 35.53 10 LEU B C 1
ATOM 3089 O O . LEU B 1 10 ? 15.709 29.423 1.679 1.00 36.32 10 LEU B O 1
ATOM 3094 N N . GLY B 1 11 ? 17.718 29.435 2.661 1.00 37.21 11 GLY B N 1
ATOM 3095 C CA . GLY B 1 11 ? 17.523 30.721 3.349 1.00 38.60 11 GLY B CA 1
ATOM 3096 C C . GLY B 1 11 ? 16.630 30.605 4.571 1.00 37.41 11 GLY B C 1
ATOM 3097 O O . GLY B 1 11 ? 15.907 31.546 4.858 1.00 36.99 11 GLY B O 1
ATOM 3098 N N . THR B 1 12 ? 16.680 29.470 5.252 1.00 35.11 12 THR B N 1
ATOM 3099 C CA . THR B 1 12 ? 15.907 29.276 6.496 1.00 33.19 12 THR B CA 1
ATOM 3100 C C . THR B 1 12 ? 16.856 28.844 7.611 1.00 32.01 12 THR B C 1
ATOM 3101 O O . THR B 1 12 ? 16.365 28.487 8.672 1.00 33.55 12 THR B O 1
ATOM 3105 N N . GLN B 1 13 ? 18.161 28.918 7.355 1.00 30.57 13 GLN B N 1
ATOM 3106 C CA . GLN B 1 13 ? 19.240 28.487 8.282 1.00 27.69 13 GLN B CA 1
ATOM 3107 C C . GLN B 1 13 ? 19.085 26.995 8.575 1.00 26.82 13 GLN B C 1
ATOM 3108 O O . GLN B 1 13 ? 19.371 26.573 9.675 1.00 27.38 13 GLN B O 1
ATOM 3114 N N . SER B 1 14 ? 18.604 26.252 7.592 1.00 26.12 14 SER B N 1
ATOM 3115 C CA . SER B 1 14 ? 18.455 24.777 7.704 1.00 27.35 14 SER B CA 1
ATOM 3116 C C . SER B 1 14 ? 19.847 24.115 7.619 1.00 27.93 14 SER B C 1
ATOM 3117 O O . SER B 1 14 ? 20.622 24.455 6.696 1.00 24.86 14 SER B O 1
ATOM 3120 N N . VAL B 1 15 ? 20.191 23.210 8.542 1.00 27.83 15 VAL B N 1
ATOM 3121 C CA . VAL B 1 15 ? 21.449 22.401 8.432 1.00 27.79 15 VAL B CA 1
ATOM 3122 C C . VAL B 1 15 ? 21.378 21.605 7.115 1.00 28.26 15 VAL B C 1
ATOM 3123 O O . VAL B 1 15 ? 22.374 21.613 6.364 1.00 30.24 15 VAL B O 1
ATOM 3127 N N . LYS B 1 16 ? 20.231 20.987 6.824 1.00 26.11 16 LYS B N 1
ATOM 3128 C CA . LYS B 1 16 ? 20.036 20.096 5.653 1.00 26.74 16 LYS B CA 1
ATOM 3129 C C . LYS B 1 16 ? 20.268 20.866 4.346 1.00 26.77 16 LYS B C 1
ATOM 3130 O O . LYS B 1 16 ? 21.024 20.353 3.524 1.00 27.88 16 LYS B O 1
ATOM 3136 N N . TRP B 1 17 ? 19.680 22.056 4.182 1.00 27.19 17 TRP B N 1
ATOM 3137 C CA . TRP B 1 17 ? 19.633 22.820 2.896 1.00 26.85 17 TRP B CA 1
ATOM 3138 C C . TRP B 1 17 ? 20.682 23.954 2.802 1.00 26.35 17 TRP B C 1
ATOM 3139 O O . TRP B 1 17 ? 21.013 24.356 1.656 1.00 28.79 17 TRP B O 1
ATOM 3150 N N . ASP B 1 18 ? 21.225 24.466 3.913 1.00 25.41 18 ASP B N 1
ATOM 3151 C CA . ASP B 1 18 ? 22.019 25.734 3.905 1.00 24.95 18 ASP B CA 1
ATOM 3152 C C . ASP B 1 18 ? 23.476 25.529 4.350 1.00 25.45 18 ASP B C 1
ATOM 3153 O O . ASP B 1 18 ? 24.246 26.486 4.220 1.00 25.26 18 ASP B O 1
ATOM 3158 N N . LYS B 1 19 ? 23.871 24.319 4.746 1.00 26.69 19 LYS B N 1
ATOM 3159 C CA . LYS B 1 19 ? 25.236 24.028 5.257 1.00 31.57 19 LYS B CA 1
ATOM 3160 C C . LYS B 1 19 ? 25.874 22.913 4.404 1.00 30.28 19 LYS B C 1
ATOM 3161 O O . LYS B 1 19 ? 26.873 22.307 4.852 1.00 29.45 19 LYS B O 1
ATOM 3167 N N . THR B 1 20 ? 25.384 22.715 3.176 1.00 29.21 20 THR B N 1
ATOM 3168 C CA . THR B 1 20 ? 25.928 21.744 2.187 1.00 27.62 20 THR B CA 1
ATOM 3169 C C . THR B 1 20 ? 27.313 22.218 1.732 1.00 29.13 20 THR B C 1
ATOM 3170 O O . THR B 1 20 ? 28.171 21.359 1.450 1.00 29.66 20 THR B O 1
ATOM 3174 N N . GLY B 1 21 ? 27.509 23.537 1.641 1.00 32.24 21 GLY B N 1
ATOM 3175 C CA . GLY B 1 21 ? 28.800 24.179 1.310 1.00 33.19 21 GLY B CA 1
ATOM 3176 C C . GLY B 1 21 ? 29.864 23.794 2.313 1.00 34.70 21 GLY B C 1
ATOM 3177 O O . GLY B 1 21 ? 30.748 23.012 1.943 1.00 33.36 21 GLY B O 1
ATOM 3178 N N . GLU B 1 22 ? 29.724 24.287 3.549 1.00 40.13 22 GLU B N 1
ATOM 3179 C CA . GLU B 1 22 ? 30.600 24.005 4.716 1.00 41.94 22 GLU B CA 1
ATOM 3180 C C . GLU B 1 22 ? 30.831 22.497 4.842 1.00 41.07 22 GLU B C 1
ATOM 3181 O O . GLU B 1 22 ? 31.994 22.094 5.029 1.00 38.57 22 GLU B O 1
ATOM 3187 N N . LEU B 1 23 ? 29.772 21.686 4.765 1.00 38.46 23 LEU B N 1
ATOM 3188 C CA . LEU B 1 23 ? 29.816 20.291 5.280 1.00 38.99 23 LEU B CA 1
ATOM 3189 C C . LEU B 1 23 ? 30.233 19.280 4.204 1.00 37.12 23 LEU B C 1
ATOM 3190 O O . LEU B 1 23 ? 30.924 18.343 4.596 1.00 32.58 23 LEU B O 1
ATOM 3195 N N . PHE B 1 24 ? 29.854 19.451 2.924 1.00 36.03 24 PHE B N 1
ATOM 3196 C CA . PHE B 1 24 ? 30.079 18.454 1.830 1.00 32.67 24 PHE B CA 1
ATOM 3197 C C . PHE B 1 24 ? 30.819 19.055 0.620 1.00 33.11 24 PHE B C 1
ATOM 3198 O O . PHE B 1 24 ? 31.126 18.299 -0.349 1.00 33.99 24 PHE B O 1
ATOM 3206 N N . GLY B 1 25 ? 31.034 20.374 0.625 1.00 32.16 25 GLY B N 1
ATOM 3207 C CA . GLY B 1 25 ? 31.757 21.115 -0.424 1.00 32.97 25 GLY B CA 1
ATOM 3208 C C . GLY B 1 25 ? 30.975 21.235 -1.726 1.00 30.99 25 GLY B C 1
ATOM 3209 O O . GLY B 1 25 ? 31.616 21.389 -2.772 1.00 29.38 25 GLY B O 1
ATOM 3210 N N . VAL B 1 26 ? 29.643 21.200 -1.677 1.00 31.35 26 VAL B N 1
ATOM 3211 C CA . VAL B 1 26 ? 28.781 21.483 -2.864 1.00 31.37 26 VAL B CA 1
ATOM 3212 C C . VAL B 1 26 ? 27.587 22.346 -2.463 1.00 31.72 26 VAL B C 1
ATOM 3213 O O . VAL B 1 26 ? 27.145 22.260 -1.291 1.00 34.72 26 VAL B O 1
ATOM 3217 N N . THR B 1 27 ? 27.040 23.090 -3.421 1.00 29.90 27 THR B N 1
ATOM 3218 C CA . THR B 1 27 ? 25.822 23.908 -3.208 1.00 29.40 27 THR B CA 1
ATOM 3219 C C . THR B 1 27 ? 24.808 23.708 -4.339 1.00 28.57 27 THR B C 1
ATOM 3220 O O . THR B 1 27 ? 23.773 24.402 -4.273 1.00 30.27 27 THR B O 1
ATOM 3224 N N . ASP B 1 28 ? 25.073 22.813 -5.306 1.00 28.06 28 ASP B N 1
ATOM 3225 C CA . ASP B 1 28 ? 24.175 22.491 -6.458 1.00 29.88 28 ASP B CA 1
ATOM 3226 C C . ASP B 1 28 ? 23.553 21.081 -6.362 1.00 29.01 28 ASP B C 1
ATOM 3227 O O . ASP B 1 28 ? 22.979 20.618 -7.356 1.00 32.95 28 ASP B O 1
ATOM 3232 N N . ALA B 1 29 ? 23.659 20.402 -5.224 1.00 28.08 29 ALA B N 1
ATOM 3233 C CA . ALA B 1 29 ? 23.143 19.029 -5.020 1.00 26.65 29 ALA B CA 1
ATOM 3234 C C . ALA B 1 29 ? 21.803 19.110 -4.312 1.00 25.42 29 ALA B C 1
ATOM 3235 O O . ALA B 1 29 ? 21.619 20.055 -3.589 1.00 28.43 29 ALA B O 1
ATOM 3237 N N . LEU B 1 30 ? 20.912 18.165 -4.571 1.00 24.24 30 LEU B N 1
ATOM 3238 C CA . LEU B 1 30 ? 19.672 17.963 -3.800 1.00 24.96 30 LEU B CA 1
ATOM 3239 C C . LEU B 1 30 ? 20.048 17.332 -2.456 1.00 25.93 30 LEU B C 1
ATOM 3240 O O . LEU B 1 30 ? 20.544 16.208 -2.428 1.00 25.79 30 LEU B O 1
ATOM 3245 N N . PRO B 1 31 ? 19.896 18.030 -1.302 1.00 25.26 31 PRO B N 1
ATOM 3246 C CA . PRO B 1 31 ? 20.194 17.424 0.002 1.00 24.47 31 PRO B CA 1
ATOM 3247 C C . PRO B 1 31 ? 19.155 16.395 0.505 1.00 23.26 31 PRO B C 1
ATOM 3248 O O . PRO B 1 31 ? 17.960 16.704 0.579 1.00 21.17 31 PRO B O 1
ATOM 3252 N N . MET B 1 32 ? 19.620 15.173 0.769 1.00 22.07 32 MET B N 1
ATOM 3253 C CA . MET B 1 32 ? 18.770 14.048 1.249 1.00 24.46 32 MET B CA 1
ATOM 3254 C C . MET B 1 32 ? 19.531 13.285 2.334 1.00 25.58 32 MET B C 1
ATOM 3255 O O . MET B 1 32 ? 19.428 12.088 2.387 1.00 27.44 32 MET B O 1
ATOM 3260 N N . TRP B 1 33 ? 20.287 14.004 3.148 1.00 25.01 33 TRP B N 1
ATOM 3261 C CA . TRP B 1 33 ? 21.172 13.382 4.160 1.00 25.68 33 TRP B CA 1
ATOM 3262 C C . TRP B 1 33 ? 20.529 13.368 5.564 1.00 22.57 33 TRP B C 1
ATOM 3263 O O . TRP B 1 33 ? 19.665 12.568 5.771 1.00 21.53 33 TRP B O 1
ATOM 3274 N N . VAL B 1 34 ? 20.941 14.252 6.462 1.00 22.69 34 VAL B N 1
ATOM 3275 C CA . VAL B 1 34 ? 20.522 14.466 7.871 1.00 23.09 34 VAL B CA 1
ATOM 3276 C C . VAL B 1 34 ? 19.006 14.329 8.021 1.00 21.59 34 VAL B C 1
ATOM 3277 O O . VAL B 1 34 ? 18.256 14.893 7.238 1.00 20.19 34 VAL B O 1
ATOM 3281 N N . ALA B 1 35 ? 18.622 13.652 9.086 1.00 21.62 35 ALA B N 1
ATOM 3282 C CA . ALA B 1 35 ? 17.213 13.290 9.334 1.00 22.58 35 ALA B CA 1
ATOM 3283 C C . ALA B 1 35 ? 16.282 14.386 9.862 1.00 20.82 35 ALA B C 1
ATOM 3284 O O . ALA B 1 35 ? 16.097 14.461 11.047 1.00 19.59 35 ALA B O 1
ATOM 3286 N N . ASP B 1 36 ? 15.846 15.259 8.967 1.00 20.85 36 ASP B N 1
ATOM 3287 C CA . ASP B 1 36 ? 14.622 16.083 9.140 1.00 19.90 36 ASP B CA 1
ATOM 3288 C C . ASP B 1 36 ? 13.926 16.042 7.778 1.00 20.05 36 ASP B C 1
ATOM 3289 O O . ASP B 1 36 ? 14.599 15.798 6.751 1.00 18.21 36 ASP B O 1
ATOM 3294 N N . MET B 1 37 ? 12.607 16.148 7.794 1.00 22.68 37 MET B N 1
ATOM 3295 C CA . MET B 1 37 ? 11.745 16.083 6.597 1.00 22.89 37 MET B CA 1
ATOM 3296 C C . MET B 1 37 ? 11.651 17.492 5.996 1.00 23.23 37 MET B C 1
ATOM 3297 O O . MET B 1 37 ? 11.956 18.440 6.723 1.00 22.67 37 MET B O 1
ATOM 3302 N N . ASP B 1 38 ? 11.218 17.578 4.731 1.00 22.50 38 ASP B N 1
ATOM 3303 C CA . ASP B 1 38 ? 10.993 18.799 3.932 1.00 23.16 38 ASP B CA 1
ATOM 3304 C C . ASP B 1 38 ? 9.536 19.227 4.068 1.00 23.52 38 ASP B C 1
ATOM 3305 O O . ASP B 1 38 ? 9.079 19.989 3.194 1.00 25.41 38 ASP B O 1
ATOM 3310 N N . PHE B 1 39 ? 8.819 18.712 5.062 1.00 23.16 39 PHE B N 1
ATOM 3311 C CA . PHE B 1 39 ? 7.372 18.981 5.252 1.00 23.74 39 PHE B CA 1
ATOM 3312 C C . PHE B 1 39 ? 7.183 19.950 6.417 1.00 25.17 39 PHE B C 1
ATOM 3313 O O . PHE B 1 39 ? 7.986 19.966 7.380 1.00 22.82 39 PHE B O 1
ATOM 3321 N N . ARG B 1 40 ? 6.110 20.728 6.306 1.00 27.28 40 ARG B N 1
ATOM 3322 C CA . ARG B 1 40 ? 5.576 21.602 7.367 1.00 27.51 40 ARG B CA 1
ATOM 3323 C C . ARG B 1 40 ? 5.121 20.721 8.522 1.00 26.65 40 ARG B C 1
ATOM 3324 O O . ARG B 1 40 ? 4.427 19.735 8.268 1.00 27.98 40 ARG B O 1
ATOM 3332 N N . ALA B 1 41 ? 5.500 21.070 9.745 1.00 26.43 41 ALA B N 1
ATOM 3333 C CA . ALA B 1 41 ? 4.882 20.515 10.961 1.00 27.49 41 ALA B CA 1
ATOM 3334 C C . ALA B 1 41 ? 3.369 20.554 10.790 1.00 26.29 41 ALA B C 1
ATOM 3335 O O . ALA B 1 41 ? 2.854 21.400 10.073 1.00 28.74 41 ALA B O 1
ATOM 3337 N N . PRO B 1 42 ? 2.625 19.607 11.398 1.00 27.69 42 PRO B N 1
ATOM 3338 C CA . PRO B 1 42 ? 1.163 19.612 11.369 1.00 28.40 42 PRO B CA 1
ATOM 3339 C C . PRO B 1 42 ? 0.530 20.912 11.878 1.00 29.86 42 PRO B C 1
ATOM 3340 O O . PRO B 1 42 ? 1.125 21.559 12.720 1.00 27.47 42 PRO B O 1
ATOM 3344 N N . GLU B 1 43 ? -0.683 21.230 11.420 1.00 31.51 43 GLU B N 1
ATOM 3345 C CA . GLU B 1 43 ? -1.336 22.504 11.804 1.00 32.76 43 GLU B CA 1
ATOM 3346 C C . GLU B 1 43 ? -1.681 22.476 13.301 1.00 29.64 43 GLU B C 1
ATOM 3347 O O . GLU B 1 43 ? -1.901 23.525 13.843 1.00 30.14 43 GLU B O 1
ATOM 3353 N N . ALA B 1 44 ? -1.662 21.330 13.980 1.00 29.88 44 ALA B N 1
ATOM 3354 C CA . ALA B 1 44 ? -2.016 21.239 15.415 1.00 26.34 44 ALA B CA 1
ATOM 3355 C C . ALA B 1 44 ? -0.863 21.826 16.199 1.00 27.37 44 ALA B C 1
ATOM 3356 O O . ALA B 1 44 ? -1.111 22.547 17.195 1.00 28.66 44 ALA B O 1
ATOM 3358 N N . ILE B 1 45 ? 0.358 21.541 15.760 1.00 27.38 45 ILE B N 1
ATOM 3359 C CA . ILE B 1 45 ? 1.560 22.089 16.447 1.00 27.10 45 ILE B CA 1
ATOM 3360 C C . ILE B 1 45 ? 1.633 23.599 16.159 1.00 27.74 45 ILE B C 1
ATOM 3361 O O . ILE B 1 45 ? 1.737 24.370 17.137 1.00 26.39 45 ILE B O 1
ATOM 3366 N N . THR B 1 46 ? 1.488 24.022 14.894 1.00 29.34 46 THR B N 1
ATOM 3367 C CA . THR B 1 46 ? 1.799 25.401 14.437 1.00 29.32 46 THR B CA 1
ATOM 3368 C C . THR B 1 46 ? 0.718 26.365 14.930 1.00 29.22 46 THR B C 1
ATOM 3369 O O . THR B 1 46 ? 1.092 27.482 15.178 1.00 34.97 46 THR B O 1
ATOM 3373 N N . GLU B 1 47 ? -0.546 25.963 15.081 1.00 30.98 47 GLU B N 1
ATOM 3374 C CA . GLU B 1 47 ? -1.599 26.826 15.694 1.00 35.85 47 GLU B CA 1
ATOM 3375 C C . GLU B 1 47 ? -1.300 27.018 17.192 1.00 35.75 47 GLU B C 1
ATOM 3376 O O . GLU B 1 47 ? -1.529 28.148 17.706 1.00 35.16 47 GLU B O 1
ATOM 3382 N N . ALA B 1 48 ? -0.810 25.979 17.884 1.00 31.19 48 ALA B N 1
ATOM 3383 C CA . ALA B 1 48 ? -0.467 26.072 19.319 1.00 27.52 48 ALA B CA 1
ATOM 3384 C C . ALA B 1 48 ? 0.734 27.013 19.476 1.00 25.86 48 ALA B C 1
ATOM 3385 O O . ALA B 1 48 ? 0.713 27.799 20.422 1.00 30.04 48 ALA B O 1
ATOM 3387 N N . LEU B 1 49 ? 1.706 26.993 18.564 1.00 23.88 49 LEU B N 1
ATOM 3388 C CA . LEU B 1 49 ? 2.868 27.920 18.614 1.00 25.26 49 LEU B CA 1
ATOM 3389 C C . LEU B 1 49 ? 2.392 29.362 18.368 1.00 28.90 49 LEU B C 1
ATOM 3390 O O . LEU B 1 49 ? 2.849 30.248 19.135 1.00 26.74 49 LEU B O 1
ATOM 3395 N N . LYS B 1 50 ? 1.515 29.567 17.365 1.00 30.14 50 LYS B N 1
ATOM 3396 C CA . LYS B 1 50 ? 0.852 30.859 17.037 1.00 32.78 50 LYS B CA 1
ATOM 3397 C C . LYS B 1 50 ? 0.225 31.449 18.291 1.00 33.55 50 LYS B C 1
ATOM 3398 O O . LYS B 1 50 ? 0.419 32.637 18.516 1.00 38.21 50 LYS B O 1
ATOM 3404 N N . GLU B 1 51 ? -0.505 30.646 19.057 1.00 36.40 51 GLU B N 1
ATOM 3405 C CA . GLU B 1 51 ? -1.290 31.133 20.213 1.00 39.78 51 GLU B CA 1
ATOM 3406 C C . GLU B 1 51 ? -0.316 31.516 21.329 1.00 36.43 51 GLU B C 1
ATOM 3407 O O . GLU B 1 51 ? -0.526 32.545 21.973 1.00 38.40 51 GLU B O 1
ATOM 3413 N N . ARG B 1 52 ? 0.771 30.776 21.456 1.00 33.82 52 ARG B N 1
ATOM 3414 C CA . ARG B 1 52 ? 1.832 31.131 22.419 1.00 36.55 52 ARG B CA 1
ATOM 3415 C C . ARG B 1 52 ? 2.447 32.457 21.961 1.00 36.61 52 ARG B C 1
ATOM 3416 O O . ARG B 1 52 ? 2.711 33.298 22.780 1.00 35.55 52 ARG B O 1
ATOM 3424 N N . LEU B 1 53 ? 2.627 32.610 20.657 1.00 36.92 53 LEU B N 1
ATOM 3425 C CA . LEU B 1 53 ? 3.206 33.834 20.074 1.00 39.21 53 LEU B CA 1
ATOM 3426 C C . LEU B 1 53 ? 2.227 34.988 20.279 1.00 39.23 53 LEU B C 1
ATOM 3427 O O . LEU B 1 53 ? 2.685 36.058 20.590 1.00 44.11 53 LEU B O 1
ATOM 3432 N N . ASP B 1 54 ? 0.932 34.762 20.079 1.00 35.83 54 ASP B N 1
ATOM 3433 C CA . ASP B 1 54 ? -0.081 35.822 20.277 1.00 35.61 54 ASP B CA 1
ATOM 3434 C C . ASP B 1 54 ? -0.056 36.316 21.732 1.00 32.60 54 ASP B C 1
ATOM 3435 O O . ASP B 1 54 ? -0.119 37.499 21.914 1.00 28.33 54 ASP B O 1
ATOM 3440 N N . HIS B 1 55 ? 0.004 35.423 22.714 1.00 30.81 55 HIS B N 1
ATOM 3441 C CA . HIS B 1 55 ? 0.106 35.827 24.141 1.00 33.58 55 HIS B CA 1
ATOM 3442 C C . HIS B 1 55 ? 1.248 36.852 24.325 1.00 32.59 55 HIS B C 1
ATOM 3443 O O . HIS B 1 55 ? 1.025 37.826 25.074 1.00 33.25 55 HIS B O 1
ATOM 3450 N N . GLY B 1 56 ? 2.413 36.661 23.681 1.00 29.41 56 GLY B N 1
ATOM 3451 C CA . GLY B 1 56 ? 3.472 37.688 23.525 1.00 28.22 56 GLY B CA 1
ATOM 3452 C C . GLY B 1 56 ? 4.587 37.699 24.584 1.00 27.72 56 GLY B C 1
ATOM 3453 O O . GLY B 1 56 ? 5.623 38.409 24.363 1.00 25.15 56 GLY B O 1
ATOM 3454 N N . ILE B 1 57 ? 4.435 36.974 25.700 1.00 26.97 57 ILE B N 1
ATOM 3455 C CA . ILE B 1 57 ? 5.438 36.959 26.813 1.00 26.62 57 ILE B CA 1
ATOM 3456 C C . ILE B 1 57 ? 6.170 35.617 26.808 1.00 24.57 57 ILE B C 1
ATOM 3457 O O . ILE B 1 57 ? 5.483 34.590 26.849 1.00 21.77 57 ILE B O 1
ATOM 3462 N N . PHE B 1 58 ? 7.508 35.641 26.819 1.00 25.21 58 PHE B N 1
ATOM 3463 C CA . PHE B 1 58 ? 8.380 34.442 26.663 1.00 27.86 58 PHE B CA 1
ATOM 3464 C C . PHE B 1 58 ? 9.392 34.360 27.804 1.00 26.41 58 PHE B C 1
ATOM 3465 O O . PHE B 1 58 ? 10.611 34.233 27.564 1.00 24.39 58 PHE B O 1
ATOM 3473 N N . GLY B 1 59 ? 8.857 34.379 29.024 1.00 26.57 59 GLY B N 1
ATOM 3474 C CA . GLY B 1 59 ? 9.602 34.149 30.275 1.00 25.17 59 GLY B CA 1
ATOM 3475 C C . GLY B 1 59 ? 9.720 32.668 30.583 1.00 24.00 59 GLY B C 1
ATOM 3476 O O . GLY B 1 59 ? 9.331 31.841 29.751 1.00 24.29 59 GLY B O 1
ATOM 3477 N N . TYR B 1 60 ? 10.247 32.352 31.758 1.00 25.10 60 TYR B N 1
ATOM 3478 C CA . TYR B 1 60 ? 10.499 30.979 32.259 1.00 23.85 60 TYR B CA 1
ATOM 3479 C C . TYR B 1 60 ? 9.186 30.197 32.229 1.00 24.77 60 TYR B C 1
ATOM 3480 O O . TYR B 1 60 ? 8.198 30.532 32.927 1.00 25.69 60 TYR B O 1
ATOM 3489 N N . THR B 1 61 ? 9.182 29.162 31.399 1.00 27.51 61 THR B N 1
ATOM 3490 C CA . THR B 1 61 ? 8.041 28.258 31.152 1.00 27.05 61 THR B CA 1
ATOM 3491 C C . THR B 1 61 ? 8.460 26.875 31.627 1.00 28.15 61 THR B C 1
ATOM 3492 O O . THR B 1 61 ? 9.625 26.474 31.359 1.00 26.17 61 THR B O 1
ATOM 3496 N N . THR B 1 62 ? 7.561 26.175 32.311 1.00 30.52 62 THR B N 1
ATOM 3497 C CA . THR B 1 62 ? 7.807 24.784 32.781 1.00 33.18 62 THR B CA 1
ATOM 3498 C C . THR B 1 62 ? 6.749 23.821 32.235 1.00 32.81 62 THR B C 1
ATOM 3499 O O . THR B 1 62 ? 5.551 24.108 32.189 1.00 31.00 62 THR B O 1
ATOM 3503 N N . PRO B 1 63 ? 7.169 22.604 31.844 1.00 35.21 63 PRO B N 1
ATOM 3504 C CA . PRO B 1 63 ? 6.223 21.499 31.699 1.00 35.51 63 PRO B CA 1
ATOM 3505 C C . PRO B 1 63 ? 5.353 21.364 32.965 1.00 34.38 63 PRO B C 1
ATOM 3506 O O . PRO B 1 63 ? 5.830 21.600 34.053 1.00 30.14 63 PRO B O 1
ATOM 3510 N N . ASP B 1 64 ? 4.085 21.004 32.802 1.00 34.44 64 ASP B N 1
ATOM 3511 C CA . ASP B 1 64 ? 3.179 20.767 33.948 1.00 35.72 64 ASP B CA 1
ATOM 3512 C C . ASP B 1 64 ? 2.485 19.408 33.744 1.00 37.88 64 ASP B C 1
ATOM 3513 O O . ASP B 1 64 ? 2.964 18.587 32.919 1.00 37.59 64 ASP B O 1
ATOM 3518 N N . GLN B 1 65 ? 1.392 19.179 34.467 1.00 39.04 65 GLN B N 1
ATOM 3519 C CA . GLN B 1 65 ? 0.669 17.885 34.496 1.00 41.44 65 GLN B CA 1
ATOM 3520 C C . GLN B 1 65 ? 0.083 17.636 33.108 1.00 37.92 65 GLN B C 1
ATOM 3521 O O . GLN B 1 65 ? 0.177 16.497 32.658 1.00 35.62 65 GLN B O 1
ATOM 3527 N N . LYS B 1 66 ? -0.463 18.671 32.466 1.00 37.22 66 LYS B N 1
ATOM 3528 C CA . LYS B 1 66 ? -1.044 18.601 31.099 1.00 40.01 66 LYS B CA 1
ATOM 3529 C C . LYS B 1 66 ? 0.027 18.154 30.099 1.00 36.36 66 LYS B C 1
ATOM 3530 O O . LYS B 1 66 ? -0.320 17.384 29.186 1.00 37.04 66 LYS B O 1
ATOM 3536 N N . THR B 1 67 ? 1.273 18.607 30.261 1.00 33.04 67 THR B N 1
ATOM 3537 C CA . THR B 1 67 ? 2.406 18.225 29.381 1.00 31.87 67 THR B CA 1
ATOM 3538 C C . THR B 1 67 ? 2.750 16.739 29.569 1.00 31.93 67 THR B C 1
ATOM 3539 O O . THR B 1 67 ? 2.758 15.983 28.561 1.00 29.10 67 THR B O 1
ATOM 3543 N N . LYS B 1 68 ? 3.042 16.344 30.807 1.00 32.70 68 LYS B N 1
ATOM 3544 C CA . LYS B 1 68 ? 3.281 14.934 31.211 1.00 31.51 68 LYS B CA 1
ATOM 3545 C C . LYS B 1 68 ? 2.107 14.034 30.770 1.00 27.82 68 LYS B C 1
ATOM 3546 O O . LYS B 1 68 ? 2.382 12.910 30.318 1.00 23.31 68 LYS B O 1
ATOM 3552 N N . ASP B 1 69 ? 0.855 14.504 30.852 1.00 26.93 69 ASP B N 1
ATOM 3553 C CA . ASP B 1 69 ? -0.359 13.686 30.554 1.00 27.66 69 ASP B CA 1
ATOM 3554 C C . ASP B 1 69 ? -0.501 13.427 29.041 1.00 26.45 69 ASP B C 1
ATOM 3555 O O . ASP B 1 69 ? -1.010 12.359 28.669 1.00 23.40 69 ASP B O 1
ATOM 3560 N N . ALA B 1 70 ? -0.102 14.366 28.186 1.00 25.62 70 ALA B N 1
ATOM 3561 C CA . ALA B 1 70 ? -0.114 14.167 26.724 1.00 25.33 70 ALA B CA 1
ATOM 3562 C C . ALA B 1 70 ? 0.966 13.130 26.354 1.00 25.88 70 ALA B C 1
ATOM 3563 O O . ALA B 1 70 ? 0.703 12.265 25.452 1.00 25.73 70 ALA B O 1
ATOM 3565 N N . VAL B 1 71 ? 2.121 13.150 27.039 1.00 21.97 71 VAL B N 1
ATOM 3566 C CA . VAL B 1 71 ? 3.133 12.084 26.828 1.00 21.72 71 VAL B CA 1
ATOM 3567 C C . VAL B 1 71 ? 2.508 10.734 27.211 1.00 21.35 71 VAL B C 1
ATOM 3568 O O . VAL B 1 71 ? 2.570 9.810 26.394 1.00 20.54 71 VAL B O 1
ATOM 3572 N N . CYS B 1 72 ? 1.871 10.611 28.372 1.00 21.24 72 CYS B N 1
ATOM 3573 C CA . CYS B 1 72 ? 1.331 9.308 28.832 1.00 22.66 72 CYS B CA 1
ATOM 3574 C C . CYS B 1 72 ? 0.209 8.864 27.901 1.00 21.85 72 CYS B C 1
ATOM 3575 O O . CYS B 1 72 ? 0.238 7.722 27.483 1.00 25.89 72 CYS B O 1
ATOM 3578 N N . GLY B 1 73 ? -0.762 9.745 27.665 1.00 22.25 73 GLY B N 1
ATOM 3579 C CA . GLY B 1 73 ? -1.849 9.589 26.681 1.00 21.99 73 GLY B CA 1
ATOM 3580 C C . GLY B 1 73 ? -1.308 9.088 25.358 1.00 22.09 73 GLY B C 1
ATOM 3581 O O . GLY B 1 73 ? -1.920 8.176 24.798 1.00 22.02 73 GLY B O 1
ATOM 3582 N N . TRP B 1 74 ? -0.170 9.621 24.903 1.00 21.73 74 TRP B N 1
ATOM 3583 C CA . TRP B 1 74 ? 0.484 9.182 23.642 1.00 21.84 74 TRP B CA 1
ATOM 3584 C C . TRP B 1 74 ? 0.988 7.739 23.758 1.00 22.91 74 TRP B C 1
ATOM 3585 O O . TRP B 1 74 ? 0.746 6.960 22.808 1.00 22.10 74 TRP B O 1
ATOM 3596 N N . MET B 1 75 ? 1.702 7.393 24.837 1.00 23.04 75 MET B N 1
ATOM 3597 C CA . MET B 1 75 ? 2.400 6.081 24.931 1.00 23.69 75 MET B CA 1
ATOM 3598 C C . MET B 1 75 ? 1.362 4.963 25.120 1.00 23.23 75 MET B C 1
ATOM 3599 O O . MET B 1 75 ? 1.593 3.843 24.623 1.00 21.49 75 MET B O 1
ATOM 3604 N N . GLN B 1 76 ? 0.218 5.266 25.732 1.00 24.03 76 GLN B N 1
ATOM 3605 C CA . GLN B 1 76 ? -0.932 4.326 25.804 1.00 25.91 76 GLN B CA 1
ATOM 3606 C C . GLN B 1 76 ? -1.566 4.165 24.415 1.00 26.03 76 GLN B C 1
ATOM 3607 O O . GLN B 1 76 ? -1.782 2.991 23.999 1.00 28.28 76 GLN B O 1
ATOM 3613 N N . ASN B 1 77 ? -1.854 5.270 23.721 1.00 25.68 77 ASN B N 1
ATOM 3614 C CA . ASN B 1 77 ? -2.696 5.289 22.488 1.00 28.12 77 ASN B CA 1
ATOM 3615 C C . ASN B 1 77 ? -1.934 4.648 21.326 1.00 28.53 77 ASN B C 1
ATOM 3616 O O . ASN B 1 77 ? -2.520 3.777 20.624 1.00 27.53 77 ASN B O 1
ATOM 3621 N N . ARG B 1 78 ? -0.673 5.042 21.190 1.00 28.66 78 ARG B N 1
ATOM 3622 C CA . ARG B 1 78 ? 0.260 4.674 20.105 1.00 28.45 78 ARG B CA 1
ATOM 3623 C C . ARG B 1 78 ? 1.079 3.415 20.397 1.00 30.24 78 ARG B C 1
ATOM 3624 O O . ARG B 1 78 ? 1.321 2.692 19.444 1.00 31.04 78 ARG B O 1
ATOM 3632 N N . HIS B 1 79 ? 1.476 3.155 21.640 1.00 29.14 79 HIS B N 1
ATOM 3633 C CA . HIS B 1 79 ? 2.329 1.963 21.896 1.00 30.49 79 HIS B CA 1
ATOM 3634 C C . HIS B 1 79 ? 1.746 0.970 22.909 1.00 29.01 79 HIS B C 1
ATOM 3635 O O . HIS B 1 79 ? 2.390 -0.017 23.167 1.00 29.57 79 HIS B O 1
ATOM 3642 N N . GLY B 1 80 ? 0.545 1.206 23.398 1.00 29.02 80 GLY B N 1
ATOM 3643 C CA . GLY B 1 80 ? -0.101 0.323 24.391 1.00 31.27 80 GLY B CA 1
ATOM 3644 C C . GLY B 1 80 ? 0.752 0.188 25.651 1.00 32.08 80 GLY B C 1
ATOM 3645 O O . GLY B 1 80 ? 0.819 -0.912 26.221 1.00 34.33 80 GLY B O 1
ATOM 3646 N N . TRP B 1 81 ? 1.399 1.284 26.057 1.00 30.20 81 TRP B N 1
ATOM 3647 C CA . TRP B 1 81 ? 2.427 1.338 27.126 1.00 27.24 81 TRP B CA 1
ATOM 3648 C C . TRP B 1 81 ? 1.967 2.326 28.211 1.00 26.58 81 TRP B C 1
ATOM 3649 O O . TRP B 1 81 ? 1.963 3.549 27.959 1.00 27.96 81 TRP B O 1
ATOM 3660 N N . LYS B 1 82 ? 1.562 1.803 29.367 1.00 27.97 82 LYS B N 1
ATOM 3661 C CA . LYS B 1 82 ? 1.188 2.588 30.574 1.00 29.79 82 LYS B CA 1
ATOM 3662 C C . LYS B 1 82 ? 2.469 3.157 31.206 1.00 27.42 82 LYS B C 1
ATOM 3663 O O . LYS B 1 82 ? 3.325 2.380 31.649 1.00 26.85 82 LYS B O 1
ATOM 3669 N N . VAL B 1 83 ? 2.592 4.476 31.209 1.00 27.05 83 VAL B N 1
ATOM 3670 C CA . VAL B 1 83 ? 3.701 5.237 31.846 1.00 28.15 83 VAL B CA 1
ATOM 3671 C C . VAL B 1 83 ? 3.074 6.118 32.921 1.00 28.18 83 VAL B C 1
ATOM 3672 O O . VAL B 1 83 ? 2.082 6.798 32.619 1.00 30.18 83 VAL B O 1
ATOM 3676 N N . ASN B 1 84 ? 3.610 6.054 34.132 1.00 28.30 84 ASN B N 1
ATOM 3677 C CA . ASN B 1 84 ? 3.282 6.974 35.246 1.00 28.51 84 ASN B CA 1
ATOM 3678 C C . ASN B 1 84 ? 3.902 8.336 34.919 1.00 28.20 84 ASN B C 1
ATOM 3679 O O . ASN B 1 84 ? 5.075 8.413 34.533 1.00 26.25 84 ASN B O 1
ATOM 3684 N N . PRO B 1 85 ? 3.117 9.439 34.994 1.00 27.60 85 PRO B N 1
ATOM 3685 C CA . PRO B 1 85 ? 3.644 10.792 34.812 1.00 29.65 85 PRO B CA 1
ATOM 3686 C C . PRO B 1 85 ? 4.983 11.098 35.519 1.00 30.65 85 PRO B C 1
ATOM 3687 O O . PRO B 1 85 ? 5.846 11.689 34.870 1.00 29.92 85 PRO B O 1
ATOM 3691 N N . GLU B 1 86 ? 5.137 10.726 36.804 1.00 29.10 86 GLU B N 1
ATOM 3692 C CA . GLU B 1 86 ? 6.397 10.932 37.564 1.00 30.99 86 GLU B CA 1
ATOM 3693 C C . GLU B 1 86 ? 7.581 10.238 36.871 1.00 29.21 86 GLU B C 1
ATOM 3694 O O . GLU B 1 86 ? 8.741 10.513 37.265 1.00 32.34 86 GLU B O 1
ATOM 3700 N N . SER B 1 87 ? 7.335 9.324 35.927 1.00 28.93 87 SER B N 1
ATOM 3701 C CA . SER B 1 87 ? 8.395 8.573 35.197 1.00 27.97 87 SER B CA 1
ATOM 3702 C C . SER B 1 87 ? 9.164 9.528 34.270 1.00 26.37 87 SER B C 1
ATOM 3703 O O . SER B 1 87 ? 10.311 9.180 33.868 1.00 22.42 87 SER B O 1
ATOM 3706 N N . ILE B 1 88 ? 8.547 10.653 33.890 1.00 24.54 88 ILE B N 1
ATOM 3707 C CA . ILE B 1 88 ? 9.043 11.516 32.775 1.00 25.22 88 ILE B CA 1
ATOM 3708 C C . ILE B 1 88 ? 10.009 12.566 33.328 1.00 24.63 88 ILE B C 1
ATOM 3709 O O . ILE B 1 88 ? 9.664 13.203 34.302 1.00 25.17 88 ILE B O 1
ATOM 3714 N N . THR B 1 89 ? 11.094 12.779 32.611 1.00 24.14 89 THR B N 1
ATOM 3715 C CA . THR B 1 89 ? 12.024 13.900 32.835 1.00 22.90 89 THR B CA 1
ATOM 3716 C C . THR B 1 89 ? 12.236 14.529 31.458 1.00 22.44 89 THR B C 1
ATOM 3717 O O . THR B 1 89 ? 12.673 13.847 30.574 1.00 26.15 89 THR B O 1
ATOM 3721 N N . PHE B 1 90 ? 11.865 15.777 31.284 1.00 20.01 90 PHE B N 1
ATOM 3722 C CA . PHE B 1 90 ? 12.032 16.448 29.978 1.00 19.03 90 PHE B CA 1
ATOM 3723 C C . PHE B 1 90 ? 13.512 16.733 29.692 1.00 17.87 90 PHE B C 1
ATOM 3724 O O . PHE B 1 90 ? 14.291 16.962 30.591 1.00 17.17 90 PHE B O 1
ATOM 3732 N N . SER B 1 91 ? 13.856 16.651 28.417 1.00 17.20 91 SER B N 1
ATOM 3733 C CA . SER B 1 91 ? 15.218 16.903 27.908 1.00 18.45 91 SER B CA 1
ATOM 3734 C C . SER B 1 91 ? 15.131 17.776 26.657 1.00 19.23 91 SER B C 1
ATOM 3735 O O . SER B 1 91 ? 14.200 17.641 25.918 1.00 18.48 91 SER B O 1
ATOM 3738 N N . PRO B 1 92 ? 16.131 18.627 26.367 1.00 18.86 92 PRO B N 1
ATOM 3739 C CA . PRO B 1 92 ? 16.112 19.457 25.184 1.00 20.60 92 PRO B CA 1
ATOM 3740 C C . PRO B 1 92 ? 16.387 18.656 23.899 1.00 21.67 92 PRO B C 1
ATOM 3741 O O . PRO B 1 92 ? 16.109 19.141 22.886 1.00 22.50 92 PRO B O 1
ATOM 3745 N N . GLY B 1 93 ? 16.944 17.452 24.027 1.00 20.52 93 GLY B N 1
ATOM 3746 C CA . GLY B 1 93 ? 17.214 16.530 22.920 1.00 19.58 93 GLY B CA 1
ATOM 3747 C C . GLY B 1 93 ? 17.512 15.141 23.429 1.00 18.33 93 GLY B C 1
ATOM 3748 O O . GLY B 1 93 ? 17.723 14.985 24.600 1.00 16.10 93 GLY B O 1
ATOM 3749 N N . VAL B 1 94 ? 17.492 14.177 22.528 1.00 17.58 94 VAL B N 1
ATOM 3750 C CA . VAL B 1 94 ? 17.750 12.751 22.834 1.00 18.08 94 VAL B CA 1
ATOM 3751 C C . VAL B 1 94 ? 19.262 12.514 22.853 1.00 19.09 94 VAL B C 1
ATOM 3752 O O . VAL B 1 94 ? 19.701 11.630 23.585 1.00 19.17 94 VAL B O 1
ATOM 3756 N N . VAL B 1 95 ? 20.031 13.298 22.108 1.00 20.64 95 VAL B N 1
ATOM 3757 C CA . VAL B 1 95 ? 21.520 13.193 22.117 1.00 23.12 95 VAL B CA 1
ATOM 3758 C C . VAL B 1 95 ? 21.981 13.685 23.492 1.00 22.90 95 VAL B C 1
ATOM 3759 O O . VAL B 1 95 ? 22.923 13.077 24.061 1.00 22.36 95 VAL B O 1
ATOM 3763 N N . THR B 1 96 ? 21.324 14.723 24.012 1.00 20.41 96 THR B N 1
ATOM 3764 C CA . THR B 1 96 ? 21.654 15.317 25.331 1.00 20.02 96 THR B CA 1
ATOM 3765 C C . THR B 1 96 ? 21.435 14.219 26.383 1.00 19.63 96 THR B C 1
ATOM 3766 O O . THR B 1 96 ? 22.371 13.902 27.103 1.00 20.09 96 THR B O 1
ATOM 3770 N N . ALA B 1 97 ? 20.266 13.579 26.357 1.00 20.13 97 ALA B N 1
ATOM 3771 C CA . ALA B 1 97 ? 19.861 12.447 27.216 1.00 19.97 97 ALA B CA 1
ATOM 3772 C C . ALA B 1 97 ? 20.882 11.311 27.138 1.00 22.16 97 ALA B C 1
ATOM 3773 O O . ALA B 1 97 ? 21.226 10.758 28.204 1.00 25.29 97 ALA B O 1
ATOM 3775 N N . LEU B 1 98 ? 21.333 10.919 25.943 1.00 23.25 98 LEU B N 1
ATOM 3776 C CA . LEU B 1 98 ? 22.304 9.794 25.830 1.00 23.32 98 LEU B CA 1
ATOM 3777 C C . LEU B 1 98 ? 23.510 10.158 26.685 1.00 23.27 98 LEU B C 1
ATOM 3778 O O . LEU B 1 98 ? 23.867 9.341 27.534 1.00 23.05 98 LEU B O 1
ATOM 3783 N N . SER B 1 99 ? 24.034 11.376 26.521 1.00 21.99 99 SER B N 1
ATOM 3784 C CA . SER B 1 99 ? 25.228 11.863 27.254 1.00 23.03 99 SER B CA 1
ATOM 3785 C C . SER B 1 99 ? 24.921 11.830 28.751 1.00 23.48 99 SER B C 1
ATOM 3786 O O . SER B 1 99 ? 25.782 11.344 29.524 1.00 25.01 99 SER B O 1
ATOM 3789 N N . MET B 1 100 ? 23.756 12.343 29.149 1.00 21.51 100 MET B N 1
ATOM 3790 C CA . MET B 1 100 ? 23.363 12.345 30.572 1.00 20.97 100 MET B CA 1
ATOM 3791 C C . MET B 1 100 ? 23.291 10.878 31.056 1.00 20.88 100 MET B C 1
ATOM 3792 O O . MET B 1 100 ? 23.807 10.583 32.148 1.00 20.80 100 MET B O 1
ATOM 3797 N N . ALA B 1 101 ? 22.726 9.952 30.279 1.00 20.94 101 ALA B N 1
ATOM 3798 C CA . ALA B 1 101 ? 22.591 8.524 30.682 1.00 20.69 101 ALA B CA 1
ATOM 3799 C C . ALA B 1 101 ? 23.972 7.868 30.875 1.00 20.96 101 ALA B C 1
ATOM 3800 O O . ALA B 1 101 ? 24.142 7.097 31.865 1.00 21.24 101 ALA B O 1
ATOM 3802 N N . VAL B 1 102 ? 24.945 8.166 30.007 1.00 20.31 102 VAL B N 1
ATOM 3803 C CA . VAL B 1 102 ? 26.335 7.629 30.129 1.00 20.48 102 VAL B CA 1
ATOM 3804 C C . VAL B 1 102 ? 26.941 8.163 31.429 1.00 20.99 102 VAL B C 1
ATOM 3805 O O . VAL B 1 102 ? 27.699 7.436 32.093 1.00 25.89 102 VAL B O 1
ATOM 3809 N N . GLN B 1 103 ? 26.670 9.414 31.768 1.00 19.62 103 GLN B N 1
ATOM 3810 C CA . GLN B 1 103 ? 27.290 10.047 32.954 1.00 19.64 103 GLN B CA 1
ATOM 3811 C C . GLN B 1 103 ? 26.630 9.468 34.204 1.00 18.73 103 GLN B C 1
ATOM 3812 O O . GLN B 1 103 ? 27.328 9.186 35.137 1.00 18.78 103 GLN B O 1
ATOM 3818 N N . ALA B 1 104 ? 25.316 9.267 34.186 1.00 19.10 104 ALA B N 1
ATOM 3819 C CA . ALA B 1 104 ? 24.525 8.862 35.364 1.00 19.46 104 ALA B CA 1
ATOM 3820 C C . ALA B 1 104 ? 24.724 7.370 35.692 1.00 19.26 104 ALA B C 1
ATOM 3821 O O . ALA B 1 104 ? 24.751 7.079 36.870 1.00 19.39 104 ALA B O 1
ATOM 3823 N N . PHE B 1 105 ? 24.896 6.471 34.716 1.00 20.16 105 PHE B N 1
ATOM 3824 C CA . PHE B 1 105 ? 24.708 5.003 34.911 1.00 21.34 105 PHE B CA 1
ATOM 3825 C C . PHE B 1 105 ? 25.990 4.202 34.671 1.00 22.66 105 PHE B C 1
ATOM 3826 O O . PHE B 1 105 ? 25.910 2.962 34.710 1.00 26.27 105 PHE B O 1
ATOM 3834 N N . THR B 1 106 ? 27.127 4.863 34.505 1.00 21.74 106 THR B N 1
ATOM 3835 C CA . THR B 1 106 ? 28.440 4.227 34.248 1.00 23.53 106 THR B CA 1
ATOM 3836 C C . THR B 1 106 ? 29.539 5.082 34.883 1.00 24.31 106 THR B C 1
ATOM 3837 O O . THR B 1 106 ? 29.284 6.281 35.126 1.00 24.47 106 THR B O 1
ATOM 3841 N N . GLU B 1 107 ? 30.718 4.505 35.106 1.00 26.69 107 GLU B N 1
ATOM 3842 C CA . GLU B 1 107 ? 31.885 5.219 35.686 1.00 30.99 107 GLU B CA 1
ATOM 3843 C C . GLU B 1 107 ? 32.835 5.501 34.538 1.00 28.17 107 GLU B C 1
ATOM 3844 O O . GLU B 1 107 ? 32.854 4.748 33.589 1.00 28.99 107 GLU B O 1
ATOM 3850 N N . PRO B 1 108 ? 33.708 6.521 34.631 1.00 27.97 108 PRO B N 1
ATOM 3851 C CA . PRO B 1 108 ? 34.749 6.692 33.627 1.00 27.18 108 PRO B CA 1
ATOM 3852 C C . PRO B 1 108 ? 35.474 5.345 33.520 1.00 26.62 108 PRO B C 1
ATOM 3853 O O . PRO B 1 108 ? 35.666 4.725 34.547 1.00 27.21 108 PRO B O 1
ATOM 3857 N N . GLY B 1 109 ? 35.811 4.929 32.292 1.00 25.47 109 GLY B N 1
ATOM 3858 C CA . GLY B 1 109 ? 36.579 3.709 31.971 1.00 23.65 109 GLY B CA 1
ATOM 3859 C C . GLY B 1 109 ? 35.681 2.515 31.694 1.00 22.73 109 GLY B C 1
ATOM 3860 O O . GLY B 1 109 ? 36.200 1.484 31.286 1.00 23.39 109 GLY B O 1
ATOM 3861 N N . ASP B 1 110 ? 34.379 2.621 31.960 1.00 22.69 110 ASP B N 1
ATOM 3862 C CA . ASP B 1 110 ? 33.419 1.495 31.808 1.00 23.15 110 ASP B CA 1
ATOM 3863 C C . ASP B 1 110 ? 33.218 1.268 30.308 1.00 23.62 110 ASP B C 1
ATOM 3864 O O . ASP B 1 110 ? 33.639 2.131 29.491 1.00 21.12 110 ASP B O 1
ATOM 3869 N N . GLN B 1 111 ? 32.541 0.184 29.985 1.00 22.26 111 GLN B N 1
ATOM 3870 C CA . GLN B 1 111 ? 32.234 -0.139 28.584 1.00 23.97 111 GLN B CA 1
ATOM 3871 C C . GLN B 1 111 ? 30.741 0.026 28.364 1.00 23.78 111 GLN B C 1
ATOM 3872 O O . GLN B 1 111 ? 29.990 -0.159 29.299 1.00 22.26 111 GLN B O 1
ATOM 3878 N N . VAL B 1 112 ? 30.388 0.394 27.144 1.00 22.27 112 VAL B N 1
ATOM 3879 C CA . VAL B 1 112 ? 28.987 0.573 26.700 1.00 21.35 112 VAL B CA 1
ATOM 3880 C C . VAL B 1 112 ? 28.834 -0.187 25.387 1.00 20.97 112 VAL B C 1
ATOM 3881 O O . VAL B 1 112 ? 29.607 0.056 24.495 1.00 19.14 112 VAL B O 1
ATOM 3885 N N . VAL B 1 113 ? 27.864 -1.089 25.341 1.00 20.05 113 VAL B N 1
ATOM 3886 C CA . VAL B 1 113 ? 27.574 -1.935 24.156 1.00 20.27 113 VAL B CA 1
ATOM 3887 C C . VAL B 1 113 ? 26.610 -1.226 23.204 1.00 20.43 113 VAL B C 1
ATOM 3888 O O . VAL B 1 113 ? 25.595 -0.740 23.640 1.00 19.43 113 VAL B O 1
ATOM 3892 N N . VAL B 1 114 ? 27.028 -1.141 21.951 1.00 20.45 114 VAL B N 1
ATOM 3893 C CA . VAL B 1 114 ? 26.225 -0.612 20.817 1.00 20.62 114 VAL B CA 1
ATOM 3894 C C . VAL B 1 114 ? 26.271 -1.662 19.700 1.00 19.69 114 VAL B C 1
ATOM 3895 O O . VAL B 1 114 ? 27.149 -2.511 19.716 1.00 19.57 114 VAL B O 1
ATOM 3899 N N . GLN B 1 115 ? 25.309 -1.610 18.793 1.00 19.53 115 GLN B N 1
ATOM 3900 C CA . GLN B 1 115 ? 25.157 -2.604 17.700 1.00 19.75 115 GLN B CA 1
ATOM 3901 C C . GLN B 1 115 ? 25.433 -1.903 16.374 1.00 19.99 115 GLN B C 1
ATOM 3902 O O . GLN B 1 115 ? 24.498 -1.398 15.745 1.00 21.71 115 GLN B O 1
ATOM 3908 N N . PRO B 1 116 ? 26.696 -1.856 15.884 1.00 20.33 116 PRO B N 1
ATOM 3909 C CA . PRO B 1 116 ? 27.000 -1.195 14.617 1.00 20.40 116 PRO B CA 1
ATOM 3910 C C . PRO B 1 116 ? 26.453 -1.974 13.433 1.00 20.35 116 PRO B C 1
ATOM 3911 O O . PRO B 1 116 ? 26.126 -3.154 13.560 1.00 20.49 116 PRO B O 1
ATOM 3915 N N . PRO B 1 117 ? 26.281 -1.317 12.269 1.00 21.20 117 PRO B N 1
ATOM 3916 C CA . PRO B 1 117 ? 26.444 0.137 12.168 1.00 21.85 117 PRO B CA 1
ATOM 3917 C C . PRO B 1 117 ? 25.267 0.845 12.850 1.00 21.76 117 PRO B C 1
ATOM 3918 O O . PRO B 1 117 ? 24.162 0.263 12.905 1.00 21.61 117 PRO B O 1
ATOM 3922 N N . VAL B 1 118 ? 25.524 2.041 13.398 1.00 22.36 118 VAL B N 1
ATOM 3923 C CA . VAL B 1 118 ? 24.544 2.783 14.250 1.00 21.09 118 VAL B CA 1
ATOM 3924 C C . VAL B 1 118 ? 24.847 4.285 14.244 1.00 20.68 118 VAL B C 1
ATOM 3925 O O . VAL B 1 118 ? 26.038 4.680 14.144 1.00 18.62 118 VAL B O 1
ATOM 3929 N N . TYR B 1 119 ? 23.769 5.068 14.353 1.00 21.35 119 TYR B N 1
ATOM 3930 C CA . TYR B 1 119 ? 23.721 6.545 14.565 1.00 22.15 119 TYR B CA 1
ATOM 3931 C C . TYR B 1 119 ? 24.978 7.069 15.281 1.00 20.99 119 TYR B C 1
ATOM 3932 O O . TYR B 1 119 ? 25.187 6.745 16.454 1.00 22.32 119 TYR B O 1
ATOM 3941 N N . THR B 1 120 ? 25.742 7.933 14.618 1.00 18.70 120 THR B N 1
ATOM 3942 C CA . THR B 1 120 ? 27.119 8.324 15.007 1.00 18.26 120 THR B CA 1
ATOM 3943 C C . THR B 1 120 ? 27.198 8.850 16.444 1.00 18.09 120 THR B C 1
ATOM 3944 O O . THR B 1 120 ? 28.109 8.459 17.172 1.00 17.33 120 THR B O 1
ATOM 3948 N N . PRO B 1 121 ? 26.317 9.760 16.923 1.00 18.55 121 PRO B N 1
ATOM 3949 C CA . PRO B 1 121 ? 26.448 10.284 18.282 1.00 18.80 121 PRO B CA 1
ATOM 3950 C C . PRO B 1 121 ? 26.489 9.176 19.347 1.00 19.30 121 PRO B C 1
ATOM 3951 O O . PRO B 1 121 ? 27.039 9.461 20.390 1.00 20.65 121 PRO B O 1
ATOM 3955 N N . PHE B 1 122 ? 25.956 7.966 19.084 1.00 19.55 122 PHE B N 1
ATOM 3956 C CA . PHE B 1 122 ? 26.092 6.795 20.004 1.00 18.57 122 PHE B CA 1
ATOM 3957 C C . PHE B 1 122 ? 27.574 6.650 20.359 1.00 20.21 122 PHE B C 1
ATOM 3958 O O . PHE B 1 122 ? 27.877 6.626 21.554 1.00 20.72 122 PHE B O 1
ATOM 3966 N N . TYR B 1 123 ? 28.481 6.661 19.380 1.00 21.62 123 TYR B N 1
ATOM 3967 C CA . TYR B 1 123 ? 29.948 6.539 19.645 1.00 23.58 123 TYR B CA 1
ATOM 3968 C C . TYR B 1 123 ? 30.422 7.729 20.479 1.00 25.04 123 TYR B C 1
ATOM 3969 O O . TYR B 1 123 ? 31.137 7.497 21.458 1.00 28.16 123 TYR B O 1
ATOM 3978 N N . HIS B 1 124 ? 30.048 8.960 20.114 1.00 26.53 124 HIS B N 1
ATOM 3979 C CA . HIS B 1 124 ? 30.685 10.200 20.658 1.00 27.35 124 HIS B CA 1
ATOM 3980 C C . HIS B 1 124 ? 30.272 10.438 22.121 1.00 25.83 124 HIS B C 1
ATOM 3981 O O . HIS B 1 124 ? 31.110 10.919 22.933 1.00 25.77 124 HIS B O 1
ATOM 3988 N N . MET B 1 125 ? 29.041 10.077 22.467 1.00 23.88 125 MET B N 1
ATOM 3989 C CA . MET B 1 125 ? 28.450 10.378 23.798 1.00 22.82 125 MET B CA 1
ATOM 3990 C C . MET B 1 125 ? 29.054 9.413 24.824 1.00 22.77 125 MET B C 1
ATOM 3991 O O . MET B 1 125 ? 29.218 9.818 26.007 1.00 24.22 125 MET B O 1
ATOM 3996 N N . VAL B 1 126 ? 29.417 8.207 24.365 1.00 21.69 126 VAL B N 1
ATOM 3997 C CA . VAL B 1 126 ? 30.252 7.232 25.117 1.00 19.56 126 VAL B CA 1
ATOM 3998 C C . VAL B 1 126 ? 31.697 7.756 25.165 1.00 19.61 126 VAL B C 1
ATOM 3999 O O . VAL B 1 126 ? 32.217 7.987 26.292 1.00 20.50 126 VAL B O 1
ATOM 4003 N N . GLU B 1 127 ? 32.325 7.993 24.023 1.00 19.36 127 GLU B N 1
ATOM 4004 C CA . GLU B 1 127 ? 33.807 8.166 23.949 1.00 21.75 127 GLU B CA 1
ATOM 4005 C C . GLU B 1 127 ? 34.220 9.519 24.523 1.00 21.47 127 GLU B C 1
ATOM 4006 O O . GLU B 1 127 ? 35.220 9.560 25.250 1.00 23.12 127 GLU B O 1
ATOM 4012 N N . LYS B 1 128 ? 33.469 10.583 24.249 1.00 22.30 128 LYS B N 1
ATOM 4013 C CA . LYS B 1 128 ? 33.836 11.948 24.724 1.00 21.97 128 LYS B CA 1
ATOM 4014 C C . LYS B 1 128 ? 33.648 12.049 26.258 1.00 21.60 128 LYS B C 1
ATOM 4015 O O . LYS B 1 128 ? 34.254 12.976 26.839 1.00 20.11 128 LYS B O 1
ATOM 4021 N N . ASN B 1 129 ? 32.875 11.151 26.908 1.00 20.64 129 ASN B N 1
ATOM 4022 C CA . ASN B 1 129 ? 32.733 11.107 28.395 1.00 19.15 129 ASN B CA 1
ATOM 4023 C C . ASN B 1 129 ? 33.666 10.081 29.026 1.00 20.73 129 ASN B C 1
ATOM 4024 O O . ASN B 1 129 ? 33.351 9.657 30.166 1.00 21.16 129 ASN B O 1
ATOM 4029 N N . GLY B 1 130 ? 34.727 9.678 28.303 1.00 23.26 130 GLY B N 1
ATOM 4030 C CA . GLY B 1 130 ? 35.797 8.762 28.748 1.00 23.20 130 GLY B CA 1
ATOM 4031 C C . GLY B 1 130 ? 35.331 7.339 29.032 1.00 22.79 130 GLY B C 1
ATOM 4032 O O . GLY B 1 130 ? 36.069 6.648 29.737 1.00 26.46 130 GLY B O 1
ATOM 4033 N N . ARG B 1 131 ? 34.176 6.903 28.525 1.00 20.96 131 ARG B N 1
ATOM 4034 C CA . ARG B 1 131 ? 33.792 5.464 28.444 1.00 20.78 131 ARG B CA 1
ATOM 4035 C C . ARG B 1 131 ? 34.182 4.879 27.065 1.00 22.67 131 ARG B C 1
ATOM 4036 O O . ARG B 1 131 ? 34.249 5.637 26.062 1.00 23.03 131 ARG B O 1
ATOM 4044 N N . HIS B 1 132 ? 34.392 3.562 26.992 1.00 22.09 132 HIS B N 1
ATOM 4045 C CA . HIS B 1 132 ? 34.805 2.827 25.770 1.00 20.68 132 HIS B CA 1
ATOM 4046 C C . HIS B 1 132 ? 33.595 2.175 25.110 1.00 21.24 132 HIS B C 1
ATOM 4047 O O . HIS B 1 132 ? 32.696 1.645 25.841 1.00 19.25 132 HIS B O 1
ATOM 4054 N N . ILE B 1 133 ? 33.602 2.189 23.775 1.00 22.23 133 ILE B N 1
ATOM 4055 C CA . ILE B 1 133 ? 32.586 1.485 22.952 1.00 21.03 133 ILE B CA 1
ATOM 4056 C C . ILE B 1 133 ? 33.012 0.025 22.823 1.00 21.23 133 ILE B C 1
ATOM 4057 O O . ILE B 1 133 ? 34.173 -0.230 22.535 1.00 20.46 133 ILE B O 1
ATOM 4062 N N . LEU B 1 134 ? 32.090 -0.892 23.099 1.00 21.96 134 LEU B N 1
ATOM 4063 C CA . LEU B 1 134 ? 32.247 -2.321 22.790 1.00 24.00 134 LEU B CA 1
ATOM 4064 C C . LEU B 1 134 ? 31.103 -2.706 21.837 1.00 24.28 134 LEU B C 1
ATOM 4065 O O . LEU B 1 134 ? 29.915 -2.619 22.236 1.00 22.44 134 LEU B O 1
ATOM 4070 N N . HIS B 1 135 ? 31.470 -3.010 20.583 1.00 26.03 135 HIS B N 1
ATOM 4071 C CA . HIS B 1 135 ? 30.553 -3.294 19.448 1.00 24.71 135 HIS B CA 1
ATOM 4072 C C . HIS B 1 135 ? 29.912 -4.675 19.635 1.00 26.10 135 HIS B C 1
ATOM 4073 O O . HIS B 1 135 ? 30.667 -5.637 19.955 1.00 29.20 135 HIS B O 1
ATOM 4080 N N . ASN B 1 136 ? 28.596 -4.790 19.431 1.00 23.78 136 ASN B N 1
ATOM 4081 C CA . ASN B 1 136 ? 27.896 -6.084 19.185 1.00 23.09 136 ASN B CA 1
ATOM 4082 C C . ASN B 1 136 ? 27.421 -6.068 17.734 1.00 22.93 136 ASN B C 1
ATOM 4083 O O . ASN B 1 136 ? 26.249 -5.782 17.493 1.00 23.68 136 ASN B O 1
ATOM 4088 N N . PRO B 1 137 ? 28.278 -6.345 16.717 1.00 21.80 137 PRO B N 1
ATOM 4089 C CA . PRO B 1 137 ? 27.911 -6.042 15.334 1.00 23.23 137 PRO B CA 1
ATOM 4090 C C . PRO B 1 137 ? 26.585 -6.730 14.964 1.00 23.18 137 PRO B C 1
ATOM 4091 O O . PRO B 1 137 ? 26.285 -7.778 15.535 1.00 24.01 137 PRO B O 1
ATOM 4095 N N . LEU B 1 138 ? 25.781 -6.070 14.124 1.00 23.31 138 LEU B N 1
ATOM 4096 C CA . LEU B 1 138 ? 24.537 -6.666 13.558 1.00 25.11 138 LEU B CA 1
ATOM 4097 C C . LEU B 1 138 ? 24.948 -7.604 12.416 1.00 24.54 138 LEU B C 1
ATOM 4098 O O . LEU B 1 138 ? 25.984 -7.345 11.771 1.00 21.03 138 LEU B O 1
ATOM 4103 N N . LEU B 1 139 ? 24.184 -8.680 12.216 1.00 26.80 139 LEU B N 1
ATOM 4104 C CA . LEU B 1 139 ? 24.393 -9.637 11.100 1.00 29.14 139 LEU B CA 1
ATOM 4105 C C . LEU B 1 139 ? 23.404 -9.274 10.007 1.00 29.89 139 LEU B C 1
ATOM 4106 O O . LEU B 1 139 ? 22.232 -8.967 10.345 1.00 27.65 139 LEU B O 1
ATOM 4111 N N . GLU B 1 140 ? 23.835 -9.347 8.757 1.00 32.99 140 GLU B N 1
ATOM 4112 C CA . GLU B 1 140 ? 22.897 -9.193 7.625 1.00 36.00 140 GLU B CA 1
ATOM 4113 C C . GLU B 1 140 ? 22.448 -10.599 7.244 1.00 36.58 140 GLU B C 1
ATOM 4114 O O . GLU B 1 140 ? 23.322 -11.373 6.923 1.00 32.68 140 GLU B O 1
ATOM 4120 N N . LYS B 1 141 ? 21.163 -10.927 7.360 1.00 42.15 141 LYS B N 1
ATOM 4121 C CA . LYS B 1 141 ? 20.613 -12.251 6.959 1.00 51.28 141 LYS B CA 1
ATOM 4122 C C . LYS B 1 141 ? 19.381 -12.025 6.077 1.00 49.46 141 LYS B C 1
ATOM 4123 O O . LYS B 1 141 ? 18.483 -11.309 6.546 1.00 47.27 141 LYS B O 1
ATOM 4129 N N . ASP B 1 142 ? 19.335 -12.624 4.875 1.00 48.59 142 ASP B N 1
ATOM 4130 C CA . ASP B 1 142 ? 18.193 -12.513 3.920 1.00 48.97 142 ASP B CA 1
ATOM 4131 C C . ASP B 1 142 ? 17.840 -11.034 3.733 1.00 43.77 142 ASP B C 1
ATOM 4132 O O . ASP B 1 142 ? 16.638 -10.706 3.842 1.00 42.40 142 ASP B O 1
ATOM 4137 N N . GLY B 1 143 ? 18.852 -10.175 3.541 1.00 43.73 143 GLY B N 1
ATOM 4138 C CA . GLY B 1 143 ? 18.714 -8.749 3.152 1.00 42.17 143 GLY B CA 1
ATOM 4139 C C . GLY B 1 143 ? 18.205 -7.830 4.265 1.00 38.11 143 GLY B C 1
ATOM 4140 O O . GLY B 1 143 ? 17.663 -6.770 3.932 1.00 38.11 143 GLY B O 1
ATOM 4141 N N . ALA B 1 144 ? 18.364 -8.212 5.537 1.00 34.15 144 ALA B N 1
ATOM 4142 C CA . ALA B 1 144 ? 17.848 -7.492 6.730 1.00 29.09 144 ALA B CA 1
ATOM 4143 C C . ALA B 1 144 ? 18.781 -7.796 7.896 1.00 27.07 144 ALA B C 1
ATOM 4144 O O . ALA B 1 144 ? 19.397 -8.867 7.910 1.00 29.75 144 ALA B O 1
ATOM 4146 N N . TYR B 1 145 ? 18.893 -6.874 8.832 1.00 26.82 145 TYR B N 1
ATOM 4147 C CA . TYR B 1 145 ? 19.781 -7.012 10.006 1.00 25.02 145 TYR B CA 1
ATOM 4148 C C . TYR B 1 145 ? 19.055 -7.910 10.995 1.00 25.74 145 TYR B C 1
ATOM 4149 O O . TYR B 1 145 ? 17.796 -7.794 11.070 1.00 26.03 145 TYR B O 1
ATOM 4158 N N . ALA B 1 146 ? 19.802 -8.796 11.665 1.00 25.52 146 ALA B N 1
ATOM 4159 C CA . ALA B 1 146 ? 19.352 -9.528 12.875 1.00 26.07 146 ALA B CA 1
ATOM 4160 C C . ALA B 1 146 ? 20.350 -9.284 13.998 1.00 23.98 146 ALA B C 1
ATOM 4161 O O . ALA B 1 146 ? 21.525 -8.958 13.687 1.00 23.89 146 ALA B O 1
ATOM 4163 N N . ILE B 1 147 ? 19.919 -9.484 15.245 1.00 23.56 147 ILE B N 1
ATOM 4164 C CA . ILE B 1 147 ? 20.810 -9.375 16.437 1.00 23.28 147 ILE B CA 1
ATOM 4165 C C . ILE B 1 147 ? 21.582 -10.696 16.577 1.00 25.10 147 ILE B C 1
ATOM 4166 O O . ILE B 1 147 ? 20.931 -11.758 16.529 1.00 24.41 147 ILE B O 1
ATOM 4171 N N . ASP B 1 148 ? 22.919 -10.625 16.680 1.00 27.15 148 ASP B N 1
ATOM 4172 C CA . ASP B 1 148 ? 23.821 -11.745 17.070 1.00 26.82 148 ASP B CA 1
ATOM 4173 C C . ASP B 1 148 ? 23.868 -11.858 18.608 1.00 30.05 148 ASP B C 1
ATOM 4174 O O . ASP B 1 148 ? 24.774 -11.235 19.244 1.00 29.85 148 ASP B O 1
ATOM 4179 N N . PHE B 1 149 ? 22.960 -12.669 19.164 1.00 29.97 149 PHE B N 1
ATOM 4180 C CA . PHE B 1 149 ? 22.674 -12.863 20.608 1.00 31.20 149 PHE B CA 1
ATOM 4181 C C . PHE B 1 149 ? 23.755 -13.674 21.335 1.00 30.37 149 PHE B C 1
ATOM 4182 O O . PHE B 1 149 ? 23.829 -13.562 22.570 1.00 32.78 149 PHE B O 1
ATOM 4190 N N . GLU B 1 150 ? 24.534 -14.504 20.651 1.00 30.29 150 GLU B N 1
ATOM 4191 C CA . GLU B 1 150 ? 25.642 -15.251 21.313 1.00 34.02 150 GLU B CA 1
ATOM 4192 C C . GLU B 1 150 ? 26.813 -14.287 21.511 1.00 32.60 150 GLU B C 1
ATOM 4193 O O . GLU B 1 150 ? 27.338 -14.260 22.639 1.00 35.73 150 GLU B O 1
ATOM 4199 N N . ASP B 1 151 ? 27.204 -13.522 20.479 1.00 30.36 151 ASP B N 1
ATOM 4200 C CA . ASP B 1 151 ? 28.205 -12.422 20.618 1.00 27.76 151 ASP B CA 1
ATOM 4201 C C . ASP B 1 151 ? 27.726 -11.530 21.768 1.00 26.02 151 ASP B C 1
ATOM 4202 O O . ASP B 1 151 ? 28.530 -11.182 22.608 1.00 25.77 151 ASP B O 1
ATOM 4207 N N . LEU B 1 152 ? 26.436 -11.229 21.822 1.00 25.09 152 LEU B N 1
ATOM 4208 C CA . LEU B 1 152 ? 25.894 -10.305 22.834 1.00 29.01 152 LEU B CA 1
ATOM 4209 C C . LEU B 1 152 ? 26.011 -10.918 24.253 1.00 31.21 152 LEU B C 1
ATOM 4210 O O . LEU B 1 152 ? 26.595 -10.231 25.129 1.00 28.60 152 LEU B O 1
ATOM 4215 N N . GLU B 1 153 ? 25.465 -12.127 24.484 1.00 33.29 153 GLU B N 1
ATOM 4216 C CA . GLU B 1 153 ? 25.577 -12.915 25.751 1.00 36.48 153 GLU B CA 1
ATOM 4217 C C . GLU B 1 153 ? 27.030 -12.857 26.235 1.00 38.12 153 GLU B C 1
ATOM 4218 O O . GLU B 1 153 ? 27.258 -12.563 27.425 1.00 36.24 153 GLU B O 1
ATOM 4224 N N . THR B 1 154 ? 27.979 -13.086 25.325 1.00 37.54 154 THR B N 1
ATOM 4225 C CA . THR B 1 154 ? 29.430 -13.063 25.622 1.00 37.02 154 THR B CA 1
ATOM 4226 C C . THR B 1 154 ? 29.816 -11.654 26.093 1.00 37.02 154 THR B C 1
ATOM 4227 O O . THR B 1 154 ? 30.357 -11.519 27.210 1.00 41.34 154 THR B O 1
ATOM 4231 N N . LYS B 1 155 ? 29.517 -10.631 25.302 1.00 36.46 155 LYS B N 1
ATOM 4232 C CA . LYS B 1 155 ? 30.024 -9.252 25.539 1.00 34.07 155 LYS B CA 1
ATOM 4233 C C . LYS B 1 155 ? 29.397 -8.706 26.837 1.00 32.70 155 LYS B C 1
ATOM 4234 O O . LYS B 1 155 ? 30.109 -8.041 27.598 1.00 32.49 155 LYS B O 1
ATOM 4240 N N . LEU B 1 156 ? 28.119 -9.004 27.099 1.00 33.17 156 LEU B N 1
ATOM 4241 C CA . LEU B 1 156 ? 27.366 -8.515 28.286 1.00 34.41 156 LEU B CA 1
ATOM 4242 C C . LEU B 1 156 ? 27.882 -9.150 29.589 1.00 40.87 156 LEU B C 1
ATOM 4243 O O . LEU B 1 156 ? 27.544 -8.596 30.663 1.00 42.63 156 LEU B O 1
ATOM 4248 N N . SER B 1 157 ? 28.644 -10.253 29.518 1.00 44.90 157 SER B N 1
ATOM 4249 C CA . SER B 1 157 ? 29.177 -11.011 30.687 1.00 45.88 157 SER B CA 1
ATOM 4250 C C . SER B 1 157 ? 30.091 -10.111 31.514 1.00 39.66 157 SER B C 1
ATOM 4251 O O . SER B 1 157 ? 29.836 -9.941 32.706 1.00 44.26 157 SER B O 1
ATOM 4254 N N . ASP B 1 158 ? 31.114 -9.578 30.851 1.00 40.45 158 ASP B N 1
ATOM 4255 C CA . ASP B 1 158 ? 32.268 -8.831 31.414 1.00 38.51 158 ASP B CA 1
ATOM 4256 C C . ASP B 1 158 ? 31.717 -7.823 32.426 1.00 37.59 158 ASP B C 1
ATOM 4257 O O . ASP B 1 158 ? 30.837 -7.023 32.117 1.00 33.30 158 ASP B O 1
ATOM 4262 N N . PRO B 1 159 ? 32.186 -7.857 33.692 1.00 38.76 159 PRO B N 1
ATOM 4263 C CA . PRO B 1 159 ? 31.657 -6.971 34.736 1.00 37.32 159 PRO B CA 1
ATOM 4264 C C . PRO B 1 159 ? 31.890 -5.465 34.502 1.00 36.01 159 PRO B C 1
ATOM 4265 O O . PRO B 1 159 ? 31.240 -4.668 35.170 1.00 36.81 159 PRO B O 1
ATOM 4269 N N . SER B 1 160 ? 32.786 -5.085 33.579 1.00 35.73 160 SER B N 1
ATOM 4270 C CA . SER B 1 160 ? 33.070 -3.659 33.265 1.00 33.27 160 SER B CA 1
ATOM 4271 C C . SER B 1 160 ? 32.130 -3.184 32.152 1.00 30.46 160 SER B C 1
ATOM 4272 O O . SER B 1 160 ? 32.256 -2.027 31.766 1.00 30.43 160 SER B O 1
ATOM 4275 N N . VAL B 1 161 ? 31.206 -4.020 31.685 1.00 27.20 161 VAL B N 1
ATOM 4276 C CA . VAL B 1 161 ? 30.092 -3.549 30.823 1.00 27.97 161 VAL B CA 1
ATOM 4277 C C . VAL B 1 161 ? 28.882 -3.262 31.709 1.00 27.34 161 VAL B C 1
ATOM 4278 O O . VAL B 1 161 ? 28.352 -4.220 32.247 1.00 24.12 161 VAL B O 1
ATOM 4282 N N . THR B 1 162 ? 28.427 -2.012 31.748 1.00 27.96 162 THR B N 1
ATOM 4283 C CA . THR B 1 162 ? 27.318 -1.575 32.628 1.00 24.13 162 THR B CA 1
ATOM 4284 C C . THR B 1 162 ? 26.187 -0.914 31.837 1.00 22.15 162 THR B C 1
ATOM 4285 O O . THR B 1 162 ? 25.158 -0.661 32.416 1.00 20.02 162 THR B O 1
ATOM 4289 N N . LEU B 1 163 ? 26.378 -0.696 30.546 1.00 21.38 163 LEU B N 1
ATOM 4290 C CA . LEU B 1 163 ? 25.354 0.010 29.746 1.00 21.84 163 LEU B CA 1
ATOM 4291 C C . LEU B 1 163 ? 25.221 -0.551 28.324 1.00 21.22 163 LEU B C 1
ATOM 4292 O O . LEU B 1 163 ? 26.201 -0.765 27.661 1.00 21.57 163 LEU B O 1
ATOM 4297 N N . PHE B 1 164 ? 23.991 -0.757 27.908 1.00 20.52 164 PHE B N 1
ATOM 4298 C CA . PHE B 1 164 ? 23.674 -1.192 26.538 1.00 21.50 164 PHE B CA 1
ATOM 4299 C C . PHE B 1 164 ? 22.746 -0.135 25.945 1.00 20.50 164 PHE B C 1
ATOM 4300 O O . PHE B 1 164 ? 21.763 0.165 26.567 1.00 20.49 164 PHE B O 1
ATOM 4308 N N . ILE B 1 165 ? 23.116 0.445 24.815 1.00 19.97 165 ILE B N 1
ATOM 4309 C CA . ILE B 1 165 ? 22.263 1.483 24.179 1.00 19.94 165 ILE B CA 1
ATOM 4310 C C . ILE B 1 165 ? 21.628 0.817 22.971 1.00 19.21 165 ILE B C 1
ATOM 4311 O O . ILE B 1 165 ? 22.354 0.464 22.040 1.00 16.81 165 ILE B O 1
ATOM 4316 N N . LEU B 1 166 ? 20.324 0.593 23.094 1.00 18.97 166 LEU B N 1
ATOM 4317 C CA . LEU B 1 166 ? 19.458 0.008 22.056 1.00 20.42 166 LEU B CA 1
ATOM 4318 C C . LEU B 1 166 ? 18.977 1.171 21.200 1.00 20.59 166 LEU B C 1
ATOM 4319 O O . LEU B 1 166 ? 18.605 2.206 21.806 1.00 20.40 166 LEU B O 1
ATOM 4324 N N . CYS B 1 167 ? 19.077 1.041 19.873 1.00 20.45 167 CYS B N 1
ATOM 4325 C CA . CYS B 1 167 ? 18.401 1.939 18.907 1.00 20.28 167 CYS B CA 1
ATOM 4326 C C . CYS B 1 167 ? 17.242 1.133 18.323 1.00 20.19 167 CYS B C 1
ATOM 4327 O O . CYS B 1 167 ? 17.545 0.136 17.687 1.00 20.21 167 CYS B O 1
ATOM 4330 N N . ASN B 1 168 ? 15.990 1.499 18.630 1.00 19.93 168 ASN B N 1
ATOM 4331 C CA . ASN B 1 168 ? 14.774 0.747 18.223 1.00 19.06 168 ASN B CA 1
ATOM 4332 C C . ASN B 1 168 ? 13.598 1.698 18.013 1.00 18.59 168 ASN B C 1
ATOM 4333 O O . ASN B 1 168 ? 12.988 2.161 18.992 1.00 18.48 168 ASN B O 1
ATOM 4338 N N . PRO B 1 169 ? 13.179 1.945 16.749 1.00 16.75 169 PRO B N 1
ATOM 4339 C CA . PRO B 1 169 ? 13.817 1.380 15.563 1.00 17.05 169 PRO B CA 1
ATOM 4340 C C . PRO B 1 169 ? 15.274 1.795 15.374 1.00 17.85 169 PRO B C 1
ATOM 4341 O O . PRO B 1 169 ? 15.677 2.814 15.884 1.00 17.43 169 PRO B O 1
ATOM 4345 N N . HIS B 1 170 ? 16.028 0.966 14.655 1.00 18.57 170 HIS B N 1
ATOM 4346 C CA . HIS B 1 170 ? 17.498 1.102 14.511 1.00 18.20 170 HIS B CA 1
ATOM 4347 C C . HIS B 1 170 ? 17.797 2.038 13.333 1.00 21.08 170 HIS B C 1
ATOM 4348 O O . HIS B 1 170 ? 17.162 1.919 12.253 1.00 21.30 170 HIS B O 1
ATOM 4355 N N . ASN B 1 171 ? 18.759 2.939 13.550 1.00 23.43 171 ASN B N 1
ATOM 4356 C CA . ASN B 1 171 ? 19.271 3.941 12.590 1.00 23.10 171 ASN B CA 1
ATOM 4357 C C . ASN B 1 171 ? 20.755 3.653 12.389 1.00 22.58 171 ASN B C 1
ATOM 4358 O O . ASN B 1 171 ? 21.550 3.772 13.321 1.00 22.71 171 ASN B O 1
ATOM 4363 N N . PRO B 1 172 ? 21.207 3.235 11.185 1.00 23.87 172 PRO B N 1
ATOM 4364 C CA . PRO B 1 172 ? 20.357 3.129 10.000 1.00 23.42 172 PRO B CA 1
ATOM 4365 C C . PRO B 1 172 ? 19.697 1.752 9.785 1.00 22.32 172 PRO B C 1
ATOM 4366 O O . PRO B 1 172 ? 20.177 0.779 10.330 1.00 20.63 172 PRO B O 1
ATOM 4370 N N . SER B 1 173 ? 18.639 1.733 8.960 1.00 22.19 173 SER B N 1
ATOM 4371 C CA . SER B 1 173 ? 17.937 0.562 8.351 1.00 20.84 173 SER B CA 1
ATOM 4372 C C . SER B 1 173 ? 16.437 0.742 8.565 1.00 21.22 173 SER B C 1
ATOM 4373 O O . SER B 1 173 ? 15.650 0.421 7.654 1.00 22.68 173 SER B O 1
ATOM 4376 N N . GLY B 1 174 ? 16.070 1.263 9.736 1.00 21.86 174 GLY B N 1
ATOM 4377 C CA . GLY B 1 174 ? 14.667 1.461 10.142 1.00 23.30 174 GLY B CA 1
ATOM 4378 C C . GLY B 1 174 ? 14.118 0.198 10.764 1.00 24.99 174 GLY B C 1
ATOM 4379 O O . GLY B 1 174 ? 12.880 -0.011 10.757 1.00 25.01 174 GLY B O 1
ATOM 4380 N N . ARG B 1 175 ? 15.025 -0.647 11.249 1.00 27.73 175 ARG B N 1
ATOM 4381 C CA . ARG B 1 175 ? 14.705 -2.035 11.656 1.00 28.96 175 ARG B CA 1
ATOM 4382 C C . ARG B 1 175 ? 14.021 -1.982 13.025 1.00 28.26 175 ARG B C 1
ATOM 4383 O O . ARG B 1 175 ? 14.605 -1.411 13.990 1.00 27.01 175 ARG B O 1
ATOM 4391 N N . SER B 1 176 ? 12.805 -2.515 13.081 1.00 26.15 176 SER B N 1
ATOM 4392 C CA . SER B 1 176 ? 11.980 -2.629 14.302 1.00 26.59 176 SER B CA 1
ATOM 4393 C C . SER B 1 176 ? 12.230 -4.013 14.906 1.00 27.20 176 SER B C 1
ATOM 4394 O O . SER B 1 176 ? 11.953 -5.034 14.196 1.00 27.48 176 SER B O 1
ATOM 4397 N N . TRP B 1 177 ? 12.769 -4.066 16.136 1.00 27.13 177 TRP B N 1
ATOM 4398 C CA . TRP B 1 177 ? 13.116 -5.340 16.838 1.00 23.26 177 TRP B CA 1
ATOM 4399 C C . TRP B 1 177 ? 11.829 -6.025 17.304 1.00 22.03 177 TRP B C 1
ATOM 4400 O O . TRP B 1 177 ? 10.868 -5.318 17.676 1.00 22.53 177 TRP B O 1
ATOM 4411 N N . SER B 1 178 ? 11.775 -7.355 17.181 1.00 22.70 178 SER B N 1
ATOM 4412 C CA . SER B 1 178 ? 10.608 -8.194 17.577 1.00 22.72 178 SER B CA 1
ATOM 4413 C C . SER B 1 178 ? 10.496 -8.168 19.092 1.00 23.64 178 SER B C 1
ATOM 4414 O O . SER B 1 178 ? 11.523 -7.953 19.753 1.00 24.98 178 SER B O 1
ATOM 4417 N N . ARG B 1 179 ? 9.298 -8.403 19.611 1.00 26.60 179 ARG B N 1
ATOM 4418 C CA . ARG B 1 179 ? 9.066 -8.723 21.043 1.00 28.21 179 ARG B CA 1
ATOM 4419 C C . ARG B 1 179 ? 10.104 -9.770 21.507 1.00 28.61 179 ARG B C 1
ATOM 4420 O O . ARG B 1 179 ? 10.610 -9.656 22.654 1.00 29.04 179 ARG B O 1
ATOM 4428 N N . GLU B 1 180 ? 10.404 -10.757 20.661 1.00 28.12 180 GLU B N 1
ATOM 4429 C CA . GLU B 1 180 ? 11.207 -11.951 21.028 1.00 30.80 180 GLU B CA 1
ATOM 4430 C C . GLU B 1 180 ? 12.635 -11.450 21.166 1.00 27.96 180 GLU B C 1
ATOM 4431 O O . GLU B 1 180 ? 13.275 -11.766 22.149 1.00 25.67 180 GLU B O 1
ATOM 4437 N N . ASP B 1 181 ? 13.086 -10.660 20.198 1.00 27.36 181 ASP B N 1
ATOM 4438 C CA . ASP B 1 181 ? 14.410 -9.989 20.252 1.00 28.20 181 ASP B CA 1
ATOM 4439 C C . ASP B 1 181 ? 14.536 -9.315 21.627 1.00 28.31 181 ASP B C 1
ATOM 4440 O O . ASP B 1 181 ? 15.535 -9.535 22.314 1.00 29.42 181 ASP B O 1
ATOM 4445 N N . LEU B 1 182 ? 13.551 -8.507 22.004 1.00 26.93 182 LEU B N 1
ATOM 4446 C CA . LEU B 1 182 ? 13.681 -7.565 23.133 1.00 29.63 182 LEU B CA 1
ATOM 4447 C C . LEU B 1 182 ? 13.692 -8.375 24.424 1.00 31.79 182 LEU B C 1
ATOM 4448 O O . LEU B 1 182 ? 14.498 -8.025 25.295 1.00 32.24 182 LEU B O 1
ATOM 4453 N N . LEU B 1 183 ? 12.836 -9.406 24.519 1.00 31.71 183 LEU B N 1
ATOM 4454 C CA . LEU B 1 183 ? 12.716 -10.293 25.708 1.00 29.89 183 LEU B CA 1
ATOM 4455 C C . LEU B 1 183 ? 14.080 -10.918 25.975 1.00 29.97 183 LEU B C 1
ATOM 4456 O O . LEU B 1 183 ? 14.508 -10.928 27.135 1.00 32.14 183 LEU B O 1
ATOM 4461 N N . LYS B 1 184 ? 14.767 -11.354 24.930 1.00 32.74 184 LYS B N 1
ATOM 4462 C CA . LYS B 1 184 ? 16.092 -12.017 25.071 1.00 36.77 184 LYS B CA 1
ATOM 4463 C C . LYS B 1 184 ? 17.150 -11.003 25.547 1.00 30.88 184 LYS B C 1
ATOM 4464 O O . LYS B 1 184 ? 17.900 -11.307 26.484 1.00 31.74 184 LYS B O 1
ATOM 4470 N N . LEU B 1 185 ? 17.222 -9.846 24.913 1.00 27.88 185 LEU B N 1
ATOM 4471 C CA . LEU B 1 185 ? 18.119 -8.748 25.334 1.00 27.72 185 LEU B CA 1
ATOM 4472 C C . LEU B 1 185 ? 17.899 -8.429 26.825 1.00 26.58 185 LEU B C 1
ATOM 4473 O O . LEU B 1 185 ? 18.891 -8.350 27.592 1.00 25.98 185 LEU B O 1
ATOM 4478 N N . GLY B 1 186 ? 16.644 -8.257 27.237 1.00 26.87 186 GLY B N 1
ATOM 4479 C CA . GLY B 1 186 ? 16.277 -7.973 28.638 1.00 29.12 186 GLY B CA 1
ATOM 4480 C C . GLY B 1 186 ? 16.796 -9.029 29.613 1.00 32.41 186 GLY B C 1
ATOM 4481 O O . GLY B 1 186 ? 17.392 -8.632 30.604 1.00 30.53 186 GLY B O 1
ATOM 4482 N N . GLU B 1 187 ? 16.562 -10.323 29.339 1.00 34.75 187 GLU B N 1
ATOM 4483 C CA . GLU B 1 187 ? 17.039 -11.471 30.149 1.00 37.71 187 GLU B CA 1
ATOM 4484 C C . GLU B 1 187 ? 18.559 -11.365 30.330 1.00 33.93 187 GLU B C 1
ATOM 4485 O O . GLU B 1 187 ? 19.013 -11.514 31.452 1.00 32.51 187 GLU B O 1
ATOM 4491 N N . LEU B 1 188 ? 19.315 -11.086 29.271 1.00 29.19 188 LEU B N 1
ATOM 4492 C CA . LEU B 1 188 ? 20.795 -10.967 29.352 1.00 28.30 188 LEU B CA 1
ATOM 4493 C C . LEU B 1 188 ? 21.196 -9.741 30.172 1.00 29.17 188 LEU B C 1
ATOM 4494 O O . LEU B 1 188 ? 22.194 -9.824 30.898 1.00 31.11 188 LEU B O 1
ATOM 4499 N N . CYS B 1 189 ? 20.469 -8.632 30.028 1.00 28.07 189 CYS B N 1
ATOM 4500 C CA . CYS B 1 189 ? 20.784 -7.351 30.705 1.00 29.88 189 CYS B CA 1
ATOM 4501 C C . CYS B 1 189 ? 20.400 -7.422 32.202 1.00 32.38 189 CYS B C 1
ATOM 4502 O O . CYS B 1 189 ? 21.229 -7.026 33.050 1.00 31.19 189 CYS B O 1
ATOM 4505 N N . LEU B 1 190 ? 19.223 -7.965 32.519 1.00 33.85 190 LEU B N 1
ATOM 4506 C CA . LEU B 1 190 ? 18.779 -8.296 33.900 1.00 37.03 190 LEU B CA 1
ATOM 4507 C C . LEU B 1 190 ? 19.864 -9.163 34.546 1.00 41.80 190 LEU B C 1
ATOM 4508 O O . LEU B 1 190 ? 20.364 -8.786 35.614 1.00 48.39 190 LEU B O 1
ATOM 4513 N N . GLU B 1 191 ? 20.264 -10.238 33.867 1.00 41.96 191 GLU B N 1
ATOM 4514 C CA . GLU B 1 191 ? 21.185 -11.276 34.387 1.00 41.29 191 GLU B CA 1
ATOM 4515 C C . GLU B 1 191 ? 22.563 -10.673 34.665 1.00 37.15 191 GLU B C 1
ATOM 4516 O O . GLU B 1 191 ? 23.117 -11.026 35.702 1.00 34.25 191 GLU B O 1
ATOM 4522 N N . HIS B 1 192 ? 23.081 -9.823 33.778 1.00 33.19 192 HIS B N 1
ATOM 4523 C CA . HIS B 1 192 ? 24.463 -9.292 33.924 1.00 30.89 192 HIS B CA 1
ATOM 4524 C C . HIS B 1 192 ? 24.540 -7.874 34.504 1.00 29.40 192 HIS B C 1
ATOM 4525 O O . HIS B 1 192 ? 25.604 -7.268 34.398 1.00 29.18 192 HIS B O 1
ATOM 4532 N N . GLY B 1 193 ? 23.437 -7.365 35.034 1.00 25.29 193 GLY B N 1
ATOM 4533 C CA . GLY B 1 193 ? 23.353 -6.060 35.720 1.00 24.98 193 GLY B CA 1
ATOM 4534 C C . GLY B 1 193 ? 23.739 -4.892 34.819 1.00 25.85 193 GLY B C 1
ATOM 4535 O O . GLY B 1 193 ? 24.441 -3.963 35.299 1.00 25.43 193 GLY B O 1
ATOM 4536 N N . VAL B 1 194 ? 23.301 -4.931 33.557 1.00 25.61 194 VAL B N 1
ATOM 4537 C CA . VAL B 1 194 ? 23.497 -3.849 32.544 1.00 23.85 194 VAL B CA 1
ATOM 4538 C C . VAL B 1 194 ? 22.216 -3.008 32.423 1.00 22.20 194 VAL B C 1
ATOM 4539 O O . VAL B 1 194 ? 21.132 -3.556 32.130 1.00 20.25 194 VAL B O 1
ATOM 4543 N N . THR B 1 195 ? 22.346 -1.701 32.619 1.00 22.04 195 THR B N 1
ATOM 4544 C CA . THR B 1 195 ? 21.290 -0.681 32.362 1.00 21.56 195 THR B CA 1
ATOM 4545 C C . THR B 1 195 ? 21.053 -0.557 30.836 1.00 21.76 195 THR B C 1
ATOM 4546 O O . THR B 1 195 ? 22.045 -0.589 30.066 1.00 18.58 195 THR B O 1
ATOM 4550 N N . VAL B 1 196 ? 19.782 -0.441 30.416 1.00 22.09 196 VAL B N 1
ATOM 4551 C CA . VAL B 1 196 ? 19.337 -0.364 28.991 1.00 21.92 196 VAL B CA 1
ATOM 4552 C C . VAL B 1 196 ? 18.917 1.072 28.714 1.00 21.97 196 VAL B C 1
ATOM 4553 O O . VAL B 1 196 ? 18.008 1.566 29.359 1.00 26.43 196 VAL B O 1
ATOM 4557 N N . VAL B 1 197 ? 19.579 1.726 27.787 1.00 22.99 197 VAL B N 1
ATOM 4558 C CA . VAL B 1 197 ? 19.071 2.973 27.170 1.00 22.41 197 VAL B CA 1
ATOM 4559 C C . VAL B 1 197 ? 18.502 2.543 25.825 1.00 22.40 197 VAL B C 1
ATOM 4560 O O . VAL B 1 197 ? 19.241 1.931 25.046 1.00 24.43 197 VAL B O 1
ATOM 4564 N N . SER B 1 198 ? 17.196 2.730 25.649 1.00 23.57 198 SER B N 1
ATOM 4565 C CA . SER B 1 198 ? 16.414 2.456 24.421 1.00 23.96 198 SER B CA 1
ATOM 4566 C C . SER B 1 198 ? 16.056 3.815 23.791 1.00 24.24 198 SER B C 1
ATOM 4567 O O . SER B 1 198 ? 15.324 4.633 24.419 1.00 24.86 198 SER B O 1
ATOM 4570 N N . ASP B 1 199 ? 16.649 4.086 22.632 1.00 22.69 199 ASP B N 1
ATOM 4571 C CA . ASP B 1 199 ? 16.410 5.296 21.821 1.00 21.30 199 ASP B CA 1
ATOM 4572 C C . ASP B 1 199 ? 15.293 4.938 20.840 1.00 20.05 199 ASP B C 1
ATOM 4573 O O . ASP B 1 199 ? 15.568 4.197 19.896 1.00 18.96 199 ASP B O 1
ATOM 4578 N N . GLU B 1 200 ? 14.084 5.450 21.095 1.00 20.56 200 GLU B N 1
ATOM 4579 C CA . GLU B 1 200 ? 12.815 5.114 20.405 1.00 20.01 200 GLU B CA 1
ATOM 4580 C C . GLU B 1 200 ? 12.314 6.362 19.666 1.00 19.90 200 GLU B C 1
ATOM 4581 O O . GLU B 1 200 ? 11.101 6.474 19.392 1.00 20.21 200 GLU B O 1
ATOM 4587 N N . ILE B 1 201 ? 13.222 7.254 19.288 1.00 19.95 201 ILE B N 1
ATOM 4588 C CA . ILE B 1 201 ? 12.864 8.501 18.552 1.00 20.26 201 ILE B CA 1
ATOM 4589 C C . ILE B 1 201 ? 12.241 8.148 17.187 1.00 21.28 201 ILE B C 1
ATOM 4590 O O . ILE B 1 201 ? 11.501 9.016 16.652 1.00 24.06 201 ILE B O 1
ATOM 4595 N N . HIS B 1 202 ? 12.457 6.944 16.619 1.00 21.21 202 HIS B N 1
ATOM 4596 C CA . HIS B 1 202 ? 11.844 6.603 15.298 1.00 21.05 202 HIS B CA 1
ATOM 4597 C C . HIS B 1 202 ? 10.558 5.792 15.479 1.00 20.43 202 HIS B C 1
ATOM 4598 O O . HIS B 1 202 ? 9.996 5.392 14.458 1.00 20.11 202 HIS B O 1
ATOM 4605 N N . SER B 1 203 ? 10.081 5.612 16.704 1.00 20.83 203 SER B N 1
ATOM 4606 C CA . SER B 1 203 ? 9.065 4.584 17.067 1.00 23.03 203 SER B CA 1
ATOM 4607 C C . SER B 1 203 ? 7.662 4.932 16.543 1.00 23.68 203 SER B C 1
ATOM 4608 O O . SER B 1 203 ? 6.874 4.007 16.336 1.00 26.12 203 SER B O 1
ATOM 4611 N N . ASP B 1 204 ? 7.335 6.197 16.308 1.00 25.37 204 ASP B N 1
ATOM 4612 C CA . ASP B 1 204 ? 5.945 6.603 15.930 1.00 25.15 204 ASP B CA 1
ATOM 4613 C C . ASP B 1 204 ? 5.724 6.397 14.424 1.00 24.97 204 ASP B C 1
ATOM 4614 O O . ASP B 1 204 ? 4.555 6.374 13.970 1.00 27.99 204 ASP B O 1
ATOM 4619 N N . LEU B 1 205 ? 6.797 6.291 13.652 1.00 23.61 205 LEU B N 1
ATOM 4620 C CA . LEU B 1 205 ? 6.713 6.231 12.181 1.00 22.63 205 LEU B CA 1
ATOM 4621 C C . LEU B 1 205 ? 6.789 4.767 11.770 1.00 23.77 205 LEU B C 1
ATOM 4622 O O . LEU B 1 205 ? 7.414 4.506 10.731 1.00 24.63 205 LEU B O 1
ATOM 4627 N N . MET B 1 206 ? 6.174 3.859 12.540 1.00 23.22 206 MET B N 1
ATOM 4628 C CA . MET B 1 206 ? 5.971 2.449 12.106 1.00 26.42 206 MET B CA 1
ATOM 4629 C C . MET B 1 206 ? 5.264 2.423 10.739 1.00 27.57 206 MET B C 1
ATOM 4630 O O . MET B 1 206 ? 4.212 3.091 10.572 1.00 29.02 206 MET B O 1
ATOM 4635 N N . LEU B 1 207 ? 5.814 1.659 9.795 1.00 28.97 207 LEU B N 1
ATOM 4636 C CA . LEU B 1 207 ? 5.269 1.478 8.418 1.00 28.32 207 LEU B CA 1
ATOM 4637 C C . LEU B 1 207 ? 4.497 0.157 8.310 1.00 29.15 207 LEU B C 1
ATOM 4638 O O . LEU B 1 207 ? 4.823 -0.756 9.057 1.00 28.14 207 LEU B O 1
ATOM 4643 N N . TYR B 1 208 ? 3.651 0.066 7.292 1.00 31.92 208 TYR B N 1
ATOM 4644 C CA . TYR B 1 208 ? 2.915 -1.149 6.876 1.00 34.33 208 TYR B CA 1
ATOM 4645 C C . TYR B 1 208 ? 2.399 -1.955 8.057 1.00 35.47 208 TYR B C 1
ATOM 4646 O O . TYR B 1 208 ? 2.455 -3.161 8.004 1.00 35.56 208 TYR B O 1
ATOM 4655 N N . GLY B 1 209 ? 1.897 -1.299 9.082 1.00 38.39 209 GLY B N 1
ATOM 4656 C CA . GLY B 1 209 ? 1.426 -2.083 10.229 1.00 47.04 209 GLY B CA 1
ATOM 4657 C C . GLY B 1 209 ? 2.505 -2.915 10.915 1.00 47.03 209 GLY B C 1
ATOM 4658 O O . GLY B 1 209 ? 2.206 -4.022 11.303 1.00 53.50 209 GLY B O 1
ATOM 4659 N N . HIS B 1 210 ? 3.748 -2.456 10.935 1.00 44.92 210 HIS B N 1
ATOM 4660 C CA . HIS B 1 210 ? 4.767 -3.073 11.817 1.00 42.80 210 HIS B CA 1
ATOM 4661 C C . HIS B 1 210 ? 4.438 -2.537 13.217 1.00 41.56 210 HIS B C 1
ATOM 4662 O O . HIS B 1 210 ? 3.864 -1.454 13.333 1.00 41.46 210 HIS B O 1
ATOM 4669 N N . LYS B 1 211 ? 4.809 -3.241 14.270 1.00 38.38 211 LYS B N 1
ATOM 4670 C CA . LYS B 1 211 ? 4.404 -2.767 15.619 1.00 37.39 211 LYS B CA 1
ATOM 4671 C C . LYS B 1 211 ? 5.663 -2.519 16.448 1.00 31.04 211 LYS B C 1
ATOM 4672 O O . LYS B 1 211 ? 6.519 -3.391 16.492 1.00 30.57 211 LYS B O 1
ATOM 4678 N N . HIS B 1 212 ? 5.799 -1.327 17.011 1.00 26.15 212 HIS B N 1
ATOM 4679 C CA . HIS B 1 212 ? 6.912 -0.987 17.925 1.00 25.29 212 HIS B CA 1
ATOM 4680 C C . HIS B 1 212 ? 6.608 -1.550 19.306 1.00 25.43 212 HIS B C 1
ATOM 4681 O O . HIS B 1 212 ? 5.511 -1.296 19.859 1.00 24.31 212 HIS B O 1
ATOM 4688 N N . THR B 1 213 ? 7.571 -2.275 19.853 1.00 26.22 213 THR B N 1
ATOM 4689 C CA . THR B 1 213 ? 7.504 -2.737 21.252 1.00 24.36 213 THR B CA 1
ATOM 4690 C C . THR B 1 213 ? 8.468 -1.875 22.044 1.00 24.51 213 THR B C 1
ATOM 4691 O O . THR B 1 213 ? 9.689 -1.979 21.863 1.00 25.87 213 THR B O 1
ATOM 4695 N N . PRO B 1 214 ? 7.949 -0.992 22.931 1.00 25.47 214 PRO B N 1
ATOM 4696 C CA . PRO B 1 214 ? 8.806 -0.246 23.848 1.00 24.06 214 PRO B CA 1
ATOM 4697 C C . PRO B 1 214 ? 9.375 -1.283 24.815 1.00 22.62 214 PRO B C 1
ATOM 4698 O O . PRO B 1 214 ? 8.606 -2.100 25.340 1.00 22.80 214 PRO B O 1
ATOM 4702 N N . PHE B 1 215 ? 10.695 -1.299 24.949 1.00 21.42 215 PHE B N 1
ATOM 4703 C CA . PHE B 1 215 ? 11.427 -2.313 25.737 1.00 22.24 215 PHE B CA 1
ATOM 4704 C C . PHE B 1 215 ? 11.020 -2.286 27.217 1.00 21.06 215 PHE B C 1
ATOM 4705 O O . PHE B 1 215 ? 11.207 -3.295 27.855 1.00 21.17 215 PHE B O 1
ATOM 4713 N N . ALA B 1 216 ? 10.505 -1.188 27.747 1.00 21.09 216 ALA B N 1
ATOM 4714 C CA . ALA B 1 216 ? 10.112 -1.067 29.166 1.00 23.30 216 ALA B CA 1
ATOM 4715 C C . ALA B 1 216 ? 8.685 -1.590 29.409 1.00 24.69 216 ALA B C 1
ATOM 4716 O O . ALA B 1 216 ? 8.297 -1.761 30.615 1.00 23.78 216 ALA B O 1
ATOM 4718 N N . SER B 1 217 ? 7.934 -1.873 28.339 1.00 24.50 217 SER B N 1
ATOM 4719 C CA . SER B 1 217 ? 6.502 -2.284 28.405 1.00 25.06 217 SER B CA 1
ATOM 4720 C C . SER B 1 217 ? 6.376 -3.788 28.693 1.00 25.47 217 SER B C 1
ATOM 4721 O O . SER B 1 217 ? 5.215 -4.260 28.903 1.00 26.15 217 SER B O 1
ATOM 4724 N N . LEU B 1 218 ? 7.500 -4.513 28.668 1.00 25.23 218 LEU B N 1
ATOM 4725 C CA . LEU B 1 218 ? 7.535 -6.000 28.605 1.00 25.51 218 LEU B CA 1
ATOM 4726 C C . LEU B 1 218 ? 7.409 -6.620 30.006 1.00 28.57 218 LEU B C 1
ATOM 4727 O O . LEU B 1 218 ? 6.832 -7.747 30.110 1.00 28.97 218 LEU B O 1
ATOM 4732 N N . SER B 1 219 ? 7.893 -5.930 31.048 1.00 28.06 219 SER B N 1
ATOM 4733 C CA . SER B 1 219 ? 7.666 -6.321 32.460 1.00 28.96 219 SER B CA 1
ATOM 4734 C C . SER B 1 219 ? 8.106 -5.204 33.401 1.00 29.70 219 SER B C 1
ATOM 4735 O O . SER B 1 219 ? 8.865 -4.314 32.982 1.00 30.89 219 SER B O 1
ATOM 4738 N N . ASP B 1 220 ? 7.653 -5.292 34.645 1.00 31.18 220 ASP B N 1
ATOM 4739 C CA . ASP B 1 220 ? 8.084 -4.413 35.754 1.00 33.91 220 ASP B CA 1
ATOM 4740 C C . ASP B 1 220 ? 9.620 -4.428 35.824 1.00 30.79 220 ASP B C 1
ATOM 4741 O O . ASP B 1 220 ? 10.196 -3.356 35.957 1.00 29.99 220 ASP B O 1
ATOM 4746 N N . ASP B 1 221 ? 10.258 -5.587 35.688 1.00 30.71 221 ASP B N 1
ATOM 4747 C CA . ASP B 1 221 ? 11.731 -5.758 35.797 1.00 32.14 221 ASP B CA 1
ATOM 4748 C C . ASP B 1 221 ? 12.450 -5.068 34.640 1.00 31.30 221 ASP B C 1
ATOM 4749 O O . ASP B 1 221 ? 13.555 -4.533 34.853 1.00 32.41 221 ASP B O 1
ATOM 4754 N N . PHE B 1 222 ? 11.872 -5.102 33.444 1.00 28.95 222 PHE B N 1
ATOM 4755 C CA . PHE B 1 222 ? 12.455 -4.437 32.250 1.00 28.30 222 PHE B CA 1
ATOM 4756 C C . PHE B 1 222 ? 12.360 -2.928 32.472 1.00 27.48 222 PHE B C 1
ATOM 4757 O O . PHE B 1 222 ? 13.388 -2.240 32.338 1.00 26.65 222 PHE B O 1
ATOM 4765 N N . ALA B 1 223 ? 11.178 -2.474 32.894 1.00 26.00 223 ALA B N 1
ATOM 4766 C CA . ALA B 1 223 ? 10.890 -1.068 33.252 1.00 27.13 223 ALA B CA 1
ATOM 4767 C C . ALA B 1 223 ? 11.975 -0.541 34.191 1.00 27.86 223 ALA B C 1
ATOM 4768 O O . ALA B 1 223 ? 12.479 0.576 33.940 1.00 31.20 223 ALA B O 1
ATOM 4770 N N . ASP B 1 224 ? 12.352 -1.339 35.189 1.00 27.78 224 ASP B N 1
ATOM 4771 C CA . ASP B 1 224 ? 13.174 -0.905 36.349 1.00 27.96 224 ASP B CA 1
ATOM 4772 C C . ASP B 1 224 ? 14.646 -0.751 35.959 1.00 25.18 224 ASP B C 1
ATOM 4773 O O . ASP B 1 224 ? 15.346 -0.037 36.680 1.00 24.93 224 ASP B O 1
ATOM 4778 N N . ILE B 1 225 ? 15.112 -1.369 34.876 1.00 25.19 225 ILE B N 1
ATOM 4779 C CA . ILE B 1 225 ? 16.543 -1.240 34.452 1.00 25.62 225 ILE B CA 1
ATOM 4780 C C . ILE B 1 225 ? 16.660 -0.352 33.206 1.00 24.41 225 ILE B C 1
ATOM 4781 O O . ILE B 1 225 ? 17.764 -0.367 32.609 1.00 22.56 225 ILE B O 1
ATOM 4786 N N . SER B 1 226 ? 15.599 0.393 32.848 1.00 24.08 226 SER B N 1
ATOM 4787 C CA . SER B 1 226 ? 15.410 0.972 31.490 1.00 25.19 226 SER B CA 1
ATOM 4788 C C . SER B 1 226 ? 15.292 2.497 31.540 1.00 24.08 226 SER B C 1
ATOM 4789 O O . SER B 1 226 ? 14.593 3.041 32.399 1.00 25.57 226 SER B O 1
ATOM 4792 N N . VAL B 1 227 ? 15.958 3.131 30.587 1.0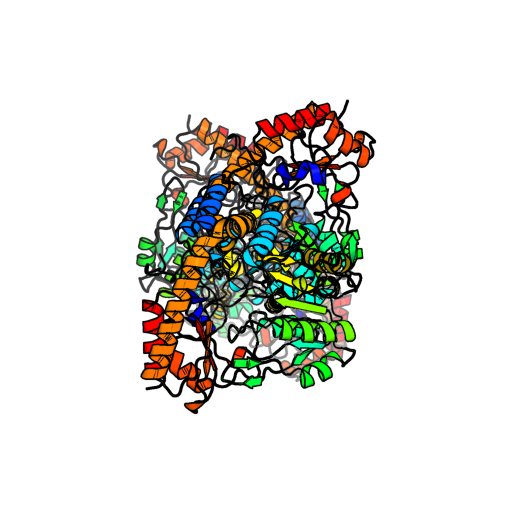0 23.63 227 VAL B N 1
ATOM 4793 C CA . VAL B 1 227 ? 15.866 4.576 30.250 1.00 22.81 227 VAL B CA 1
ATOM 4794 C C . VAL B 1 227 ? 15.352 4.667 28.808 1.00 23.66 227 VAL B C 1
ATOM 4795 O O . VAL B 1 227 ? 16.054 4.159 27.893 1.00 20.48 227 VAL B O 1
ATOM 4799 N N . THR B 1 228 ? 14.162 5.255 28.602 1.00 23.63 228 THR B N 1
ATOM 4800 C CA . THR B 1 228 ? 13.518 5.302 27.269 1.00 22.00 228 THR B CA 1
ATOM 4801 C C . THR B 1 228 ? 13.536 6.726 26.739 1.00 22.03 228 THR B C 1
ATOM 4802 O O . THR B 1 228 ? 12.958 7.589 27.362 1.00 22.37 228 THR B O 1
ATOM 4806 N N . CYS B 1 229 ? 14.135 6.928 25.575 1.00 23.02 229 CYS B N 1
ATOM 4807 C CA . CYS B 1 229 ? 14.218 8.257 24.920 1.00 22.61 229 CYS B CA 1
ATOM 4808 C C . CYS B 1 229 ? 13.191 8.305 23.811 1.00 22.52 229 CYS B C 1
ATOM 4809 O O . CYS B 1 229 ? 13.364 7.574 22.795 1.00 19.81 229 CYS B O 1
ATOM 4812 N N . ALA B 1 230 ? 12.162 9.117 24.065 1.00 24.46 230 ALA B N 1
ATOM 4813 C CA . ALA B 1 230 ? 11.024 9.425 23.179 1.00 25.68 230 ALA B CA 1
ATOM 4814 C C . ALA B 1 230 ? 11.020 10.928 22.899 1.00 25.78 230 ALA B C 1
ATOM 4815 O O . ALA B 1 230 ? 11.477 11.692 23.769 1.00 27.01 230 ALA B O 1
ATOM 4817 N N . ALA B 1 231 ? 10.520 11.341 21.737 1.00 26.12 231 ALA B N 1
ATOM 4818 C CA . ALA B 1 231 ? 10.437 12.768 21.328 1.00 25.69 231 ALA B CA 1
ATOM 4819 C C . ALA B 1 231 ? 9.396 12.918 20.226 1.00 25.90 231 ALA B C 1
ATOM 4820 O O . ALA B 1 231 ? 8.989 11.938 19.605 1.00 29.22 231 ALA B O 1
ATOM 4822 N N . PRO B 1 232 ? 8.856 14.134 20.017 1.00 25.74 232 PRO B N 1
ATOM 4823 C CA . PRO B 1 232 ? 8.056 14.414 18.834 1.00 22.84 232 PRO B CA 1
ATOM 4824 C C . PRO B 1 232 ? 8.940 14.794 17.647 1.00 21.95 232 PRO B C 1
ATOM 4825 O O . PRO B 1 232 ? 8.378 14.807 16.574 1.00 21.66 232 PRO B O 1
ATOM 4829 N N . SER B 1 233 ? 10.215 15.112 17.881 1.00 21.79 233 SER B N 1
ATOM 4830 C CA . SER B 1 233 ? 11.200 15.608 16.880 1.00 25.41 233 SER B CA 1
ATOM 4831 C C . SER B 1 233 ? 11.072 14.943 15.498 1.00 25.23 233 SER B C 1
ATOM 4832 O O . SER B 1 233 ? 10.919 15.637 14.527 1.00 26.40 233 SER B O 1
ATOM 4835 N N . LYS B 1 234 ? 11.185 13.627 15.444 1.00 20.00 234 LYS B N 1
ATOM 4836 C CA . LYS B 1 234 ? 11.328 12.929 14.158 1.00 20.00 234 LYS B CA 1
ATOM 4837 C C . LYS B 1 234 ? 9.954 12.720 13.534 1.00 20.00 234 LYS B C 1
ATOM 4838 O O . LYS B 1 234 ? 9.960 13.055 12.295 1.00 20.00 234 LYS B O 1
ATOM 4844 N N . THR B 1 235 ? 9.072 12.276 14.453 1.00 20.98 235 THR B N 1
ATOM 4845 C CA . THR B 1 235 ? 7.663 12.000 14.115 1.00 21.78 235 THR B CA 1
ATOM 4846 C C . THR B 1 235 ? 7.005 13.227 13.487 1.00 21.96 235 THR B C 1
ATOM 4847 O O . THR B 1 235 ? 6.279 13.060 12.548 1.00 23.09 235 THR B O 1
ATOM 4851 N N . PHE B 1 236 ? 7.402 14.417 13.910 1.00 21.65 236 PHE B N 1
ATOM 4852 C CA . PHE B 1 236 ? 6.621 15.612 13.477 1.00 22.45 236 PHE B CA 1
ATOM 4853 C C . PHE B 1 236 ? 7.504 16.649 12.759 1.00 21.27 236 PHE B C 1
ATOM 4854 O O . PHE B 1 236 ? 6.992 17.739 12.419 1.00 19.35 236 PHE B O 1
ATOM 4862 N N . ASN B 1 237 ? 8.780 16.314 12.521 1.00 21.42 237 ASN B N 1
ATOM 4863 C CA . ASN B 1 237 ? 9.762 17.213 11.867 1.00 21.25 237 ASN B CA 1
ATOM 4864 C C . ASN B 1 237 ? 9.852 18.499 12.677 1.00 20.93 237 ASN B C 1
ATOM 4865 O O . ASN B 1 237 ? 9.662 19.531 12.087 1.00 20.84 237 ASN B O 1
ATOM 4870 N N . ILE B 1 238 ? 10.086 18.408 13.990 1.00 23.30 238 ILE B N 1
ATOM 4871 C CA . ILE B 1 238 ? 10.201 19.565 14.931 1.00 23.31 238 ILE B CA 1
ATOM 4872 C C . ILE B 1 238 ? 11.428 19.380 15.830 1.00 22.81 238 ILE B C 1
ATOM 4873 O O . ILE B 1 238 ? 11.374 19.856 16.977 1.00 23.55 238 ILE B O 1
ATOM 4878 N N . ALA B 1 239 ? 12.510 18.788 15.317 1.00 21.98 239 ALA B N 1
ATOM 4879 C CA . ALA B 1 239 ? 13.850 18.772 15.959 1.00 22.88 239 ALA B CA 1
ATOM 4880 C C . ALA B 1 239 ? 14.317 20.205 16.266 1.00 24.61 239 ALA B C 1
ATOM 4881 O O . ALA B 1 239 ? 15.171 20.381 17.168 1.00 25.93 239 ALA B O 1
ATOM 4883 N N . GLY B 1 240 ? 13.838 21.202 15.517 1.00 23.82 240 GLY B N 1
ATOM 4884 C CA . GLY B 1 240 ? 14.264 22.596 15.709 1.00 23.81 240 GLY B CA 1
ATOM 4885 C C . GLY B 1 240 ? 13.756 23.177 17.021 1.00 23.14 240 GLY B C 1
ATOM 4886 O O . GLY B 1 240 ? 14.209 24.285 17.390 1.00 23.03 240 GLY B O 1
ATOM 4887 N N . LEU B 1 241 ? 12.844 22.480 17.708 1.00 22.01 241 LEU B N 1
ATOM 4888 C CA . LEU B 1 241 ? 12.159 23.005 18.917 1.00 21.55 241 LEU B CA 1
ATOM 4889 C C . LEU B 1 241 ? 12.775 22.450 20.203 1.00 20.56 241 LEU B C 1
ATOM 4890 O O . LEU B 1 241 ? 12.415 22.982 21.272 1.00 22.35 241 LEU B O 1
ATOM 4895 N N . GLN B 1 242 ? 13.687 21.484 20.103 1.00 18.14 242 GLN B N 1
ATOM 4896 C CA . GLN B 1 242 ? 14.476 20.959 21.241 1.00 18.89 242 GLN B CA 1
ATOM 4897 C C . GLN B 1 242 ? 13.536 20.461 22.347 1.00 18.05 242 GLN B C 1
ATOM 4898 O O . GLN B 1 242 ? 13.506 21.058 23.417 1.00 18.38 242 GLN B O 1
ATOM 4904 N N . ALA B 1 243 ? 12.838 19.359 22.096 1.00 18.52 243 ALA B N 1
ATOM 4905 C CA . ALA B 1 243 ? 11.839 18.743 22.997 1.00 18.97 243 ALA B CA 1
ATOM 4906 C C . ALA B 1 243 ? 12.077 17.229 23.053 1.00 19.62 243 ALA B C 1
ATOM 4907 O O . ALA B 1 243 ? 12.079 16.625 21.992 1.00 19.48 243 ALA B O 1
ATOM 4909 N N . SER B 1 244 ? 12.242 16.659 24.250 1.00 21.00 244 SER B N 1
ATOM 4910 C CA . SER B 1 244 ? 12.403 15.205 24.528 1.00 21.60 244 SER B CA 1
ATOM 4911 C C . SER B 1 244 ? 11.619 14.859 25.783 1.00 21.84 244 SER B C 1
ATOM 4912 O O . SER B 1 244 ? 11.639 15.725 26.695 1.00 22.41 244 SER B O 1
ATOM 4915 N N . ALA B 1 245 ? 11.044 13.645 25.835 1.00 19.82 245 ALA B N 1
ATOM 4916 C CA . ALA B 1 245 ? 10.510 13.001 27.059 1.00 19.25 245 ALA B CA 1
ATOM 4917 C C . ALA B 1 245 ? 11.310 11.724 27.335 1.00 19.00 245 ALA B C 1
ATOM 4918 O O . ALA B 1 245 ? 11.282 10.778 26.536 1.00 21.01 245 ALA B O 1
ATOM 4920 N N . ILE B 1 246 ? 11.989 11.701 28.467 1.00 19.30 246 ILE B N 1
ATOM 4921 C CA . ILE B 1 246 ? 12.892 10.600 28.905 1.00 19.41 246 ILE B CA 1
ATOM 4922 C C . ILE B 1 246 ? 12.196 9.886 30.065 1.00 18.98 246 ILE B C 1
ATOM 4923 O O . ILE B 1 246 ? 12.001 10.513 31.129 1.00 19.46 246 ILE B O 1
ATOM 4928 N N . ILE B 1 247 ? 11.798 8.639 29.817 1.00 20.65 247 ILE B N 1
ATOM 4929 C CA . ILE B 1 247 ? 10.927 7.815 30.690 1.00 21.90 247 ILE B CA 1
ATOM 4930 C C . ILE B 1 247 ? 11.812 6.804 31.414 1.00 22.47 247 ILE B C 1
ATOM 4931 O O . ILE B 1 247 ? 12.403 5.949 30.721 1.00 24.63 247 ILE B O 1
ATOM 4936 N N . ILE B 1 248 ? 11.942 6.977 32.739 1.00 21.66 248 ILE B N 1
ATOM 4937 C CA . ILE B 1 248 ? 12.770 6.142 33.657 1.00 21.94 248 ILE B CA 1
ATOM 4938 C C . ILE B 1 248 ? 11.924 5.778 34.860 1.00 23.05 248 ILE B C 1
ATOM 4939 O O . ILE B 1 248 ? 11.883 6.554 35.823 1.00 23.10 248 ILE B O 1
ATOM 4944 N N . PRO B 1 249 ? 11.192 4.642 34.801 1.00 22.42 249 PRO B N 1
ATOM 4945 C CA . PRO B 1 249 ? 10.236 4.270 35.845 1.00 22.57 249 PRO B CA 1
ATOM 4946 C C . PRO B 1 249 ? 10.889 4.026 37.210 1.00 21.69 249 PRO B C 1
ATOM 4947 O O . PRO B 1 249 ? 10.237 4.250 38.190 1.00 21.45 249 PRO B O 1
ATOM 4951 N N . ASP B 1 250 ? 12.157 3.623 37.250 1.00 21.50 250 ASP B N 1
ATOM 4952 C CA . ASP B 1 250 ? 12.882 3.445 38.531 1.00 21.08 250 ASP B CA 1
ATOM 4953 C C . ASP B 1 250 ? 13.215 4.824 39.097 1.00 22.24 250 ASP B C 1
ATOM 4954 O O . ASP B 1 250 ? 13.996 5.545 38.461 1.00 24.14 250 ASP B O 1
ATOM 4959 N N . ARG B 1 251 ? 12.691 5.146 40.274 1.00 23.19 251 ARG B N 1
ATOM 4960 C CA . ARG B 1 251 ? 12.926 6.440 40.967 1.00 24.21 251 ARG B CA 1
ATOM 4961 C C . ARG B 1 251 ? 14.436 6.669 41.179 1.00 22.91 251 ARG B C 1
ATOM 4962 O O . ARG B 1 251 ? 14.888 7.789 40.940 1.00 19.47 251 ARG B O 1
ATOM 4970 N N . LEU B 1 252 ? 15.214 5.669 41.590 1.00 22.79 252 LEU B N 1
ATOM 4971 C CA . LEU B 1 252 ? 16.658 5.890 41.864 1.00 24.97 252 LEU B CA 1
ATOM 4972 C C . LEU B 1 252 ? 17.337 6.310 40.564 1.00 25.16 252 LEU B C 1
ATOM 4973 O O . LEU B 1 252 ? 18.036 7.362 40.531 1.00 27.67 252 LEU B O 1
ATOM 4978 N N . LYS B 1 253 ? 17.126 5.510 39.529 1.00 23.96 253 LYS B N 1
ATOM 4979 C CA . LYS B 1 253 ? 17.676 5.787 38.185 1.00 23.29 253 LYS B CA 1
ATOM 4980 C C . LYS B 1 253 ? 17.274 7.195 37.762 1.00 21.90 253 LYS B C 1
ATOM 4981 O O . LYS B 1 253 ? 18.146 7.900 37.279 1.00 20.01 253 LYS B O 1
ATOM 4987 N N . ARG B 1 254 ? 16.000 7.535 37.902 1.00 22.65 254 ARG B N 1
ATOM 4988 C CA . ARG B 1 254 ? 15.462 8.846 37.482 1.00 22.03 254 ARG B CA 1
ATOM 4989 C C . ARG B 1 254 ? 16.196 9.994 38.182 1.00 21.82 254 ARG B C 1
ATOM 4990 O O . ARG B 1 254 ? 16.385 10.983 37.540 1.00 23.41 254 ARG B O 1
ATOM 4998 N N . ALA B 1 255 ? 16.633 9.804 39.423 1.00 21.89 255 ALA B N 1
ATOM 4999 C CA . ALA B 1 255 ? 17.277 10.866 40.240 1.00 23.03 255 ALA B CA 1
ATOM 5000 C C . ALA B 1 255 ? 18.732 11.068 39.788 1.00 22.14 255 ALA B C 1
ATOM 5001 O O . ALA B 1 255 ? 19.178 12.226 39.778 1.00 19.98 255 ALA B O 1
ATOM 5003 N N . LYS B 1 256 ? 19.428 9.979 39.442 1.00 22.79 256 LYS B N 1
ATOM 5004 C CA . LYS B 1 256 ? 20.802 10.012 38.882 1.00 23.13 256 LYS B CA 1
ATOM 5005 C C . LYS B 1 256 ? 20.816 10.774 37.544 1.00 24.28 256 LYS B C 1
ATOM 5006 O O . LYS B 1 256 ? 21.811 11.529 37.274 1.00 23.62 256 LYS B O 1
ATOM 5012 N N . PHE B 1 257 ? 19.776 10.573 36.725 1.00 23.24 257 PHE B N 1
ATOM 5013 C CA . PHE B 1 257 ? 19.593 11.225 35.399 1.00 22.03 257 PHE B CA 1
ATOM 5014 C C . PHE B 1 257 ? 19.312 12.709 35.648 1.00 22.46 257 PHE B C 1
ATOM 5015 O O . PHE B 1 257 ? 19.920 13.549 34.997 1.00 25.41 257 PHE B O 1
ATOM 5023 N N . SER B 1 258 ? 18.392 13.005 36.565 1.00 23.32 258 SER B N 1
ATOM 5024 C CA . SER B 1 258 ? 18.015 14.381 36.980 1.00 23.20 258 SER B CA 1
ATOM 5025 C C . SER B 1 258 ? 19.238 15.091 37.563 1.00 22.77 258 SER B C 1
ATOM 5026 O O . SER B 1 258 ? 19.395 16.280 37.281 1.00 23.12 258 SER B O 1
ATOM 5029 N N . ALA B 1 259 ? 20.084 14.384 38.316 1.00 22.56 259 ALA B N 1
ATOM 5030 C CA . ALA B 1 259 ? 21.297 14.973 38.921 1.00 22.69 259 ALA B CA 1
ATOM 5031 C C . ALA B 1 259 ? 22.229 15.347 37.768 1.00 24.35 259 ALA B C 1
ATOM 5032 O O . ALA B 1 259 ? 22.717 16.476 37.767 1.00 24.02 259 ALA B O 1
ATOM 5034 N N . SER B 1 260 ? 22.330 14.497 36.740 1.00 27.03 260 SER B N 1
ATOM 5035 C CA . SER B 1 260 ? 23.158 14.758 35.535 1.00 26.32 260 SER B CA 1
ATOM 5036 C C . SER B 1 260 ? 22.635 15.986 34.786 1.00 26.94 260 SER B C 1
ATOM 5037 O O . SER B 1 260 ? 23.465 16.831 34.419 1.00 25.71 260 SER B O 1
ATOM 5040 N N . LEU B 1 261 ? 21.323 16.092 34.563 1.00 26.11 261 LEU B N 1
ATOM 5041 C CA . LEU B 1 261 ? 20.745 17.286 33.905 1.00 26.99 261 LEU B CA 1
ATOM 5042 C C . LEU B 1 261 ? 21.086 18.536 34.727 1.00 29.47 261 LEU B C 1
ATOM 5043 O O . LEU B 1 261 ? 21.583 19.511 34.091 1.00 28.97 261 LEU B O 1
ATOM 5048 N N . GLN B 1 262 ? 20.764 18.531 36.046 1.00 30.88 262 GLN B N 1
ATOM 5049 C CA . GLN B 1 262 ? 20.933 19.677 36.982 1.00 31.16 262 GLN B CA 1
ATOM 5050 C C . GLN B 1 262 ? 22.360 20.212 37.022 1.00 27.66 262 GLN B C 1
ATOM 5051 O O . GLN B 1 262 ? 22.529 21.383 36.828 1.00 30.33 262 GLN B O 1
ATOM 5057 N N . ARG B 1 263 ? 23.320 19.317 37.229 1.00 24.59 263 ARG B N 1
ATOM 5058 C CA . ARG B 1 263 ? 24.782 19.528 37.305 1.00 23.82 263 ARG B CA 1
ATOM 5059 C C . ARG B 1 263 ? 25.289 20.245 36.048 1.00 23.90 263 ARG B C 1
ATOM 5060 O O . ARG B 1 263 ? 26.102 21.109 36.163 1.00 24.90 263 ARG B O 1
ATOM 5068 N N . ASN B 1 264 ? 24.762 19.895 34.892 1.00 22.20 264 ASN B N 1
ATOM 5069 C CA . ASN B 1 264 ? 25.169 20.456 33.575 1.00 22.85 264 ASN B CA 1
ATOM 5070 C C . ASN B 1 264 ? 24.343 21.683 33.205 1.00 23.98 264 ASN B C 1
ATOM 5071 O O . ASN B 1 264 ? 24.307 22.017 32.058 1.00 27.17 264 ASN B O 1
ATOM 5076 N N . GLY B 1 265 ? 23.679 22.281 34.177 1.00 24.03 265 GLY B N 1
ATOM 5077 C CA . GLY B 1 265 ? 22.917 23.526 34.024 1.00 22.53 265 GLY B CA 1
ATOM 5078 C C . GLY B 1 265 ? 21.788 23.345 33.044 1.00 22.20 265 GLY B C 1
ATOM 5079 O O . GLY B 1 265 ? 21.562 24.274 32.275 1.00 22.89 265 GLY B O 1
ATOM 5080 N N . LEU B 1 266 ? 21.092 22.207 33.109 1.00 22.27 266 LEU B N 1
ATOM 5081 C CA . LEU B 1 266 ? 19.975 21.819 32.196 1.00 21.67 266 LEU B CA 1
ATOM 5082 C C . LEU B 1 266 ? 18.731 21.444 32.996 1.00 20.81 266 LEU B C 1
ATOM 5083 O O . LEU B 1 266 ? 18.839 21.364 34.211 1.00 22.02 266 LEU B O 1
ATOM 5088 N N . GLY B 1 267 ? 17.633 21.133 32.302 1.00 21.44 267 GLY B N 1
ATOM 5089 C CA . GLY B 1 267 ? 16.356 20.671 32.877 1.00 22.31 267 GLY B CA 1
ATOM 5090 C C . GLY B 1 267 ? 15.196 21.495 32.371 1.00 22.15 267 GLY B C 1
ATOM 5091 O O . GLY B 1 267 ? 14.101 20.969 32.292 1.00 22.83 267 GLY B O 1
ATOM 5092 N N . GLY B 1 268 ? 15.426 22.759 32.046 1.00 26.32 268 GLY B N 1
ATOM 5093 C CA . GLY B 1 268 ? 14.439 23.625 31.365 1.00 29.71 268 GLY B CA 1
ATOM 5094 C C . GLY B 1 268 ? 14.078 23.147 29.950 1.00 31.48 268 GLY B C 1
ATOM 5095 O O . GLY B 1 268 ? 14.959 22.562 29.256 1.00 30.97 268 GLY B O 1
ATOM 5096 N N . LEU B 1 269 ? 12.815 23.355 29.541 1.00 28.75 269 LEU B N 1
ATOM 5097 C CA . LEU B 1 269 ? 12.401 23.418 28.114 1.00 27.73 269 LEU B CA 1
ATOM 5098 C C . LEU B 1 269 ? 12.115 24.872 27.725 1.00 26.26 269 LEU B C 1
ATOM 5099 O O . LEU B 1 269 ? 11.458 25.595 28.497 1.00 24.72 269 LEU B O 1
ATOM 5104 N N . ASN B 1 270 ? 12.546 25.288 26.543 1.00 23.96 270 ASN B N 1
ATOM 5105 C CA . ASN B 1 270 ? 12.118 26.591 25.988 1.00 22.75 270 ASN B CA 1
ATOM 5106 C C . ASN B 1 270 ? 10.589 26.577 25.905 1.00 22.50 270 ASN B C 1
ATOM 5107 O O . ASN B 1 270 ? 10.007 25.479 25.933 1.00 21.86 270 ASN B O 1
ATOM 5112 N N . ALA B 1 271 ? 9.963 27.754 25.846 1.00 22.59 271 ALA B N 1
ATOM 5113 C CA . ALA B 1 271 ? 8.493 27.935 25.907 1.00 22.58 271 ALA B CA 1
ATOM 5114 C C . ALA B 1 271 ? 7.801 27.213 24.741 1.00 22.25 271 ALA B C 1
ATOM 5115 O O . ALA B 1 271 ? 6.692 26.647 24.950 1.00 21.93 271 ALA B O 1
ATOM 5117 N N . PHE B 1 272 ? 8.393 27.252 23.546 1.00 21.98 272 PHE B N 1
ATOM 5118 C CA . PHE B 1 272 ? 7.801 26.651 22.320 1.00 22.68 272 PHE B CA 1
ATOM 5119 C C . PHE B 1 272 ? 7.833 25.122 22.387 1.00 21.34 272 PHE B C 1
ATOM 5120 O O . PHE B 1 272 ? 6.834 24.515 22.067 1.00 20.77 272 PHE B O 1
ATOM 5128 N N . ALA B 1 273 ? 8.947 24.527 22.801 1.00 21.56 273 ALA B N 1
ATOM 5129 C CA . ALA B 1 273 ? 9.042 23.081 23.097 1.00 22.34 273 ALA B CA 1
ATOM 5130 C C . ALA B 1 273 ? 7.888 22.671 24.003 1.00 21.91 273 ALA B C 1
ATOM 5131 O O . ALA B 1 273 ? 7.262 21.629 23.702 1.00 22.19 273 ALA B O 1
ATOM 5133 N N . VAL B 1 274 ? 7.627 23.436 25.064 1.00 20.81 274 VAL B N 1
ATOM 5134 C CA . VAL B 1 274 ? 6.609 23.043 26.081 1.00 21.65 274 VAL B CA 1
ATOM 5135 C C . VAL B 1 274 ? 5.238 22.950 25.423 1.00 22.35 274 VAL B C 1
ATOM 5136 O O . VAL B 1 274 ? 4.494 21.999 25.731 1.00 21.86 274 VAL B O 1
ATOM 5140 N N . THR B 1 275 ? 4.890 23.906 24.566 1.00 23.60 275 THR B N 1
ATOM 5141 C CA . THR B 1 275 ? 3.568 23.892 23.900 1.00 24.01 275 THR B CA 1
ATOM 5142 C C . THR B 1 275 ? 3.630 22.912 22.730 1.00 23.75 275 THR B C 1
ATOM 5143 O O . THR B 1 275 ? 2.616 22.222 22.524 1.00 26.49 275 THR B O 1
ATOM 5147 N N . ALA B 1 276 ? 4.763 22.777 22.031 1.00 22.51 276 ALA B N 1
ATOM 5148 C CA . ALA B 1 276 ? 4.876 21.871 20.847 1.00 23.16 276 ALA B CA 1
ATOM 5149 C C . ALA B 1 276 ? 4.640 20.410 21.265 1.00 24.45 276 ALA B C 1
ATOM 5150 O O . ALA B 1 276 ? 3.882 19.696 20.583 1.00 22.03 276 ALA B O 1
ATOM 5152 N N . ILE B 1 277 ? 5.277 19.987 22.361 1.00 26.05 277 ILE B N 1
ATOM 5153 C CA . ILE B 1 277 ? 5.306 18.568 22.796 1.00 26.07 277 ILE B CA 1
ATOM 5154 C C . ILE B 1 277 ? 3.902 18.169 23.248 1.00 25.69 277 ILE B C 1
ATOM 5155 O O . ILE B 1 277 ? 3.481 17.065 22.902 1.00 26.37 277 ILE B O 1
ATOM 5160 N N . GLU B 1 278 ? 3.179 19.034 23.944 1.00 27.32 278 GLU B N 1
ATOM 5161 C CA . GLU B 1 278 ? 1.796 18.684 24.355 1.00 29.03 278 GLU B CA 1
ATOM 5162 C C . GLU B 1 278 ? 0.843 18.722 23.154 1.00 26.68 278 GLU B C 1
ATOM 5163 O O . GLU B 1 278 ? -0.058 17.928 23.114 1.00 27.95 278 GLU B O 1
ATOM 5169 N N . ALA B 1 279 ? 1.071 19.615 22.205 1.00 25.61 279 ALA B N 1
ATOM 5170 C CA . ALA B 1 279 ? 0.197 19.720 21.018 1.00 23.29 279 ALA B CA 1
ATOM 5171 C C . ALA B 1 279 ? 0.443 18.505 20.096 1.00 22.93 279 ALA B C 1
ATOM 5172 O O . ALA B 1 279 ? -0.550 17.844 19.682 1.00 22.09 279 ALA B O 1
ATOM 5174 N N . ALA B 1 280 ? 1.714 18.216 19.785 1.00 21.55 280 ALA B N 1
ATOM 5175 C CA . ALA B 1 280 ? 2.137 17.044 18.992 1.00 21.78 280 ALA B CA 1
ATOM 5176 C C . ALA B 1 280 ? 1.386 15.817 19.504 1.00 23.70 280 ALA B C 1
ATOM 5177 O O . ALA B 1 280 ? 0.747 15.121 18.688 1.00 23.65 280 ALA B O 1
ATOM 5179 N N . TYR B 1 281 ? 1.439 15.591 20.820 1.00 23.95 281 TYR B N 1
ATOM 5180 C CA . TYR B 1 281 ? 1.083 14.300 21.444 1.00 23.44 281 TYR B CA 1
ATOM 5181 C C . TYR B 1 281 ? -0.423 14.267 21.754 1.00 26.57 281 TYR B C 1
ATOM 5182 O O . TYR B 1 281 ? -0.926 13.152 21.978 1.00 31.60 281 TYR B O 1
ATOM 5191 N N . SER B 1 282 ? -1.149 15.387 21.745 1.00 26.87 282 SER B N 1
ATOM 5192 C CA . SER B 1 282 ? -2.627 15.354 21.953 1.00 26.46 282 SER B CA 1
ATOM 5193 C C . SER B 1 282 ? -3.399 15.500 20.636 1.00 24.05 282 SER B C 1
ATOM 5194 O O . SER B 1 282 ? -4.538 15.051 20.630 1.00 24.41 282 SER B O 1
ATOM 5197 N N . LYS B 1 283 ? -2.830 16.051 19.560 1.00 22.89 283 LYS B N 1
ATOM 5198 C CA . LYS B 1 283 ? -3.589 16.270 18.294 1.00 23.98 283 LYS B CA 1
ATOM 5199 C C . LYS B 1 283 ? -2.792 15.888 17.034 1.00 21.91 283 LYS B C 1
ATOM 5200 O O . LYS B 1 283 ? -3.316 16.055 15.930 1.00 18.78 283 LYS B O 1
ATOM 5206 N N . GLY B 1 284 ? -1.581 15.354 17.186 1.00 22.43 284 GLY B N 1
ATOM 5207 C CA . GLY B 1 284 ? -0.689 14.988 16.073 1.00 22.33 284 GLY B CA 1
ATOM 5208 C C . GLY B 1 284 ? -1.156 13.763 15.321 1.00 21.95 284 GLY B C 1
ATOM 5209 O O . GLY B 1 284 ? -0.713 13.622 14.195 1.00 18.92 284 GLY B O 1
ATOM 5210 N N . GLY B 1 285 ? -2.029 12.938 15.921 1.00 23.71 285 GLY B N 1
ATOM 5211 C CA . GLY B 1 285 ? -2.402 11.585 15.457 1.00 23.39 285 GLY B CA 1
ATOM 5212 C C . GLY B 1 285 ? -2.800 11.516 13.977 1.00 23.76 285 GLY B C 1
ATOM 5213 O O . GLY B 1 285 ? -2.154 10.827 13.171 1.00 20.89 285 GLY B O 1
ATOM 5214 N N . PRO B 1 286 ? -3.916 12.179 13.598 1.00 24.25 286 PRO B N 1
ATOM 5215 C CA . PRO B 1 286 ? -4.398 12.174 12.207 1.00 23.42 286 PRO B CA 1
ATOM 5216 C C . PRO B 1 286 ? -3.368 12.547 11.116 1.00 23.75 286 PRO B C 1
ATOM 5217 O O . PRO B 1 286 ? -3.326 11.844 10.111 1.00 23.68 286 PRO B O 1
ATOM 5221 N N . TRP B 1 287 ? -2.572 13.610 11.317 1.00 23.11 287 TRP B N 1
ATOM 5222 C CA . TRP B 1 287 ? -1.475 14.012 10.398 1.00 21.87 287 TRP B CA 1
ATOM 5223 C C . TRP B 1 287 ? -0.402 12.928 10.369 1.00 22.73 287 TRP B C 1
ATOM 5224 O O . TRP B 1 287 ? 0.149 12.675 9.269 1.00 24.14 287 TRP B O 1
ATOM 5235 N N . LEU B 1 288 ? -0.094 12.315 11.514 1.00 23.58 288 LEU B N 1
ATOM 5236 C CA . LEU B 1 288 ? 0.890 11.199 11.546 1.00 24.05 288 LEU B CA 1
ATOM 5237 C C . LEU B 1 288 ? 0.349 10.026 10.712 1.00 25.61 288 LEU B C 1
ATOM 5238 O O . LEU B 1 288 ? 1.127 9.476 9.940 1.00 26.77 288 LEU B O 1
ATOM 5243 N N . ASP B 1 289 ? -0.937 9.683 10.784 1.00 28.09 289 ASP B N 1
ATOM 5244 C CA . ASP B 1 289 ? -1.430 8.463 10.085 1.00 28.90 289 ASP B CA 1
ATOM 5245 C C . ASP B 1 289 ? -1.393 8.671 8.567 1.00 30.78 289 ASP B C 1
ATOM 5246 O O . ASP B 1 289 ? -1.244 7.664 7.827 1.00 32.43 289 ASP B O 1
ATOM 5251 N N . GLU B 1 290 ? -1.502 9.924 8.121 1.00 31.91 290 GLU B N 1
ATOM 5252 C CA . GLU B 1 290 ? -1.436 10.309 6.687 1.00 30.25 290 GLU B CA 1
ATOM 5253 C C . GLU B 1 290 ? 0.017 10.476 6.253 1.00 26.95 290 GLU B C 1
ATOM 5254 O O . GLU B 1 290 ? 0.305 10.233 5.074 1.00 27.97 290 GLU B O 1
ATOM 5260 N N . LEU B 1 291 ? 0.893 10.903 7.154 1.00 24.93 291 LEU B N 1
ATOM 5261 C CA . LEU B 1 291 ? 2.349 10.907 6.863 1.00 25.35 291 LEU B CA 1
ATOM 5262 C C . LEU B 1 291 ? 2.832 9.464 6.672 1.00 23.63 291 LEU B C 1
ATOM 5263 O O . LEU B 1 291 ? 3.593 9.235 5.720 1.00 22.71 291 LEU B O 1
ATOM 5268 N N . ILE B 1 292 ? 2.433 8.542 7.555 1.00 23.13 292 ILE B N 1
ATOM 5269 C CA . ILE B 1 292 ? 2.752 7.091 7.405 1.00 22.40 292 ILE B CA 1
ATOM 5270 C C . ILE B 1 292 ? 2.290 6.651 6.008 1.00 21.90 292 ILE B C 1
ATOM 5271 O O . ILE B 1 292 ? 3.104 6.049 5.282 1.00 24.21 292 ILE B O 1
ATOM 5276 N N . THR B 1 293 ? 1.074 6.981 5.587 1.00 20.69 293 THR B N 1
ATOM 5277 C CA . THR B 1 293 ? 0.572 6.547 4.258 1.00 22.25 293 THR B CA 1
ATOM 5278 C C . THR B 1 293 ? 1.483 7.109 3.159 1.00 21.05 293 THR B C 1
ATOM 5279 O O . THR B 1 293 ? 1.762 6.375 2.201 1.00 20.77 293 THR B O 1
ATOM 5283 N N . TYR B 1 294 ? 1.951 8.351 3.310 1.00 22.78 294 TYR B N 1
ATOM 5284 C CA . TYR B 1 294 ? 2.824 9.042 2.322 1.00 24.04 294 TYR B CA 1
ATOM 5285 C C . TYR B 1 294 ? 4.225 8.413 2.326 1.00 22.33 294 TYR B C 1
ATOM 5286 O O . TYR B 1 294 ? 4.720 8.165 1.215 1.00 23.33 294 TYR B O 1
ATOM 5295 N N . ILE B 1 295 ? 4.844 8.195 3.491 1.00 20.87 295 ILE B N 1
ATOM 5296 C CA . ILE B 1 295 ? 6.171 7.514 3.592 1.00 23.55 295 ILE B CA 1
ATOM 5297 C C . ILE B 1 295 ? 6.096 6.184 2.838 1.00 23.52 295 ILE B C 1
ATOM 5298 O O . ILE B 1 295 ? 7.069 5.886 2.131 1.00 22.77 295 ILE B O 1
ATOM 5303 N N . GLU B 1 296 ? 5.030 5.401 3.081 1.00 25.36 296 GLU B N 1
ATOM 5304 C CA . GLU B 1 296 ? 4.784 4.044 2.512 1.00 27.94 296 GLU B CA 1
ATOM 5305 C C . GLU B 1 296 ? 4.840 4.136 0.983 1.00 29.93 296 GLU B C 1
ATOM 5306 O O . GLU B 1 296 ? 5.569 3.316 0.347 1.00 27.90 296 GLU B O 1
ATOM 5312 N N . LYS B 1 297 ? 4.117 5.103 0.406 1.00 29.03 297 LYS B N 1
ATOM 5313 C CA . LYS B 1 297 ? 4.074 5.263 -1.072 1.00 29.10 297 LYS B CA 1
ATOM 5314 C C . LYS B 1 297 ? 5.487 5.594 -1.562 1.00 27.07 297 LYS B C 1
ATOM 5315 O O . LYS B 1 297 ? 5.882 5.006 -2.581 1.00 32.70 297 LYS B O 1
ATOM 5321 N N . ASN B 1 298 ? 6.241 6.423 -0.838 1.00 22.96 298 ASN B N 1
ATOM 5322 C CA . ASN B 1 298 ? 7.640 6.804 -1.194 1.00 22.74 298 ASN B CA 1
ATOM 5323 C C . ASN B 1 298 ? 8.558 5.579 -1.113 1.00 21.85 298 ASN B C 1
ATOM 5324 O O . ASN B 1 298 ? 9.491 5.484 -1.933 1.00 20.85 298 ASN B O 1
ATOM 5329 N N . MET B 1 299 ? 8.350 4.706 -0.127 1.00 22.10 299 MET B N 1
ATOM 5330 C CA . MET B 1 299 ? 9.131 3.444 -0.016 1.00 22.67 299 MET B CA 1
ATOM 5331 C C . MET B 1 299 ? 8.767 2.534 -1.202 1.00 22.88 299 MET B C 1
ATOM 5332 O O . MET B 1 299 ? 9.708 2.051 -1.866 1.00 23.17 299 MET B O 1
ATOM 5337 N N . ASN B 1 300 ? 7.478 2.383 -1.545 1.00 24.25 300 ASN B N 1
ATOM 5338 C CA . ASN B 1 300 ? 7.051 1.521 -2.685 1.00 25.36 300 ASN B CA 1
ATOM 5339 C C . ASN B 1 300 ? 7.747 2.019 -3.963 1.00 27.28 300 ASN B C 1
ATOM 5340 O O . ASN B 1 300 ? 8.262 1.175 -4.737 1.00 29.83 300 ASN B O 1
ATOM 5345 N N . GLU B 1 301 ? 7.861 3.336 -4.132 1.00 29.17 301 GLU B N 1
ATOM 5346 C CA . GLU B 1 301 ? 8.444 3.959 -5.345 1.00 30.07 301 GLU B CA 1
ATOM 5347 C C . GLU B 1 301 ? 9.949 3.667 -5.398 1.00 28.20 301 GLU B C 1
ATOM 5348 O O . GLU B 1 301 ? 10.455 3.220 -6.438 1.00 26.65 301 GLU B O 1
ATOM 5354 N N . ALA B 1 302 ? 10.650 3.973 -4.321 1.00 27.67 302 ALA B N 1
ATOM 5355 C CA . ALA B 1 302 ? 12.096 3.737 -4.169 1.00 27.84 302 ALA B CA 1
ATOM 5356 C C . ALA B 1 302 ? 12.412 2.248 -4.417 1.00 29.43 302 ALA B C 1
ATOM 5357 O O . ALA B 1 302 ? 13.494 1.936 -4.995 1.00 28.07 302 ALA B O 1
ATOM 5359 N N . GLU B 1 303 ? 11.511 1.349 -3.993 1.00 31.13 303 GLU B N 1
ATOM 5360 C CA . GLU B 1 303 ? 11.668 -0.118 -4.164 1.00 31.10 303 GLU B CA 1
ATOM 5361 C C . GLU B 1 303 ? 11.512 -0.472 -5.644 1.00 28.47 303 GLU B C 1
ATOM 5362 O O . GLU B 1 303 ? 12.388 -1.186 -6.154 1.00 26.04 303 GLU B O 1
ATOM 5368 N N . ALA B 1 304 ? 10.449 -0.002 -6.304 1.00 27.79 304 ALA B N 1
ATOM 5369 C CA . ALA B 1 304 ? 10.159 -0.319 -7.727 1.00 29.03 304 ALA B CA 1
ATOM 5370 C C . ALA B 1 304 ? 11.281 0.234 -8.622 1.00 29.08 304 ALA B C 1
ATOM 5371 O O . ALA B 1 304 ? 11.744 -0.477 -9.550 1.00 28.36 304 ALA B O 1
ATOM 5373 N N . PHE B 1 305 ? 11.678 1.481 -8.368 1.00 27.98 305 PHE B N 1
ATOM 5374 C CA . PHE B 1 305 ? 12.703 2.221 -9.140 1.00 25.35 305 PHE B CA 1
ATOM 5375 C C . PHE B 1 305 ? 14.054 1.517 -8.982 1.00 27.10 305 PHE B C 1
ATOM 5376 O O . PHE B 1 305 ? 14.706 1.248 -9.999 1.00 25.91 305 PHE B O 1
ATOM 5384 N N . LEU B 1 306 ? 14.507 1.261 -7.745 1.00 26.06 306 LEU B N 1
ATOM 5385 C CA . LEU B 1 306 ? 15.874 0.714 -7.552 1.00 24.63 306 LEU B CA 1
ATOM 5386 C C . LEU B 1 306 ? 15.966 -0.704 -8.125 1.00 25.81 306 LEU B C 1
ATOM 5387 O O . LEU B 1 306 ? 16.968 -0.963 -8.767 1.00 28.88 306 LEU B O 1
ATOM 5392 N N . SER B 1 307 ? 14.966 -1.577 -7.924 1.00 24.12 307 SER B N 1
ATOM 5393 C CA . SER B 1 307 ? 15.024 -3.014 -8.291 1.00 25.03 307 SER B CA 1
ATOM 5394 C C . SER B 1 307 ? 14.808 -3.233 -9.800 1.00 25.62 307 SER B C 1
ATOM 5395 O O . SER B 1 307 ? 14.974 -4.386 -10.227 1.00 28.42 307 SER B O 1
ATOM 5398 N N . THR B 1 308 ? 14.479 -2.182 -10.559 1.00 26.15 308 THR B N 1
ATOM 5399 C CA . THR B 1 308 ? 14.216 -2.185 -12.031 1.00 26.35 308 THR B CA 1
ATOM 5400 C C . THR B 1 308 ? 15.265 -1.339 -12.780 1.00 24.13 308 THR B C 1
ATOM 5401 O O . THR B 1 308 ? 15.573 -1.685 -13.924 1.00 24.97 308 THR B O 1
ATOM 5405 N N . GLU B 1 309 ? 15.756 -0.243 -12.203 1.00 22.00 309 GLU B N 1
ATOM 5406 C CA . GLU B 1 309 ? 16.722 0.680 -12.867 1.00 23.01 309 GLU B CA 1
ATOM 5407 C C . GLU B 1 309 ? 18.143 0.441 -12.344 1.00 22.00 309 GLU B C 1
ATOM 5408 O O . GLU B 1 309 ? 19.104 0.675 -13.112 1.00 20.13 309 GLU B O 1
ATOM 5414 N N . LEU B 1 310 ? 18.277 0.062 -11.065 1.00 22.94 310 LEU B N 1
ATOM 5415 C CA . LEU B 1 310 ? 19.589 -0.206 -10.397 1.00 25.90 310 LEU B CA 1
ATOM 5416 C C . LEU B 1 310 ? 19.549 -1.515 -9.596 1.00 25.96 310 LEU B C 1
ATOM 5417 O O . LEU B 1 310 ? 19.721 -1.524 -8.373 1.00 26.00 310 LEU B O 1
ATOM 5422 N N . PRO B 1 311 ? 19.354 -2.669 -10.274 1.00 23.57 311 PRO B N 1
ATOM 5423 C CA . PRO B 1 311 ? 19.200 -3.947 -9.587 1.00 23.93 311 PRO B CA 1
ATOM 5424 C C . PRO B 1 311 ? 20.354 -4.306 -8.638 1.00 24.15 311 PRO B C 1
ATOM 5425 O O . PRO B 1 311 ? 20.086 -5.000 -7.667 1.00 21.37 311 PRO B O 1
ATOM 5429 N N . LYS B 1 312 ? 21.575 -3.827 -8.947 1.00 23.85 312 LYS B N 1
ATOM 5430 C CA . LYS B 1 312 ? 22.815 -4.053 -8.164 1.00 24.59 312 LYS B CA 1
ATOM 5431 C C . LYS B 1 312 ? 22.760 -3.314 -6.817 1.00 26.61 312 LYS B C 1
ATOM 5432 O O . LYS B 1 312 ? 23.560 -3.646 -5.928 1.00 26.87 312 LYS B O 1
ATOM 5438 N N . VAL B 1 313 ? 21.889 -2.310 -6.678 1.00 28.24 313 VAL B N 1
ATOM 5439 C CA . VAL B 1 313 ? 21.643 -1.610 -5.383 1.00 28.34 313 VAL B CA 1
ATOM 5440 C C . VAL B 1 313 ? 20.626 -2.441 -4.590 1.00 27.03 313 VAL B C 1
ATOM 5441 O O . VAL B 1 313 ? 19.565 -2.783 -5.139 1.00 26.69 313 VAL B O 1
ATOM 5445 N N . LYS B 1 314 ? 21.001 -2.816 -3.374 1.00 26.11 314 LYS B N 1
ATOM 5446 C CA . LYS B 1 314 ? 20.136 -3.561 -2.428 1.00 30.00 314 LYS B CA 1
ATOM 5447 C C . LYS B 1 314 ? 19.569 -2.560 -1.421 1.00 27.81 314 LYS B C 1
ATOM 5448 O O . LYS B 1 314 ? 20.343 -2.053 -0.561 1.00 25.04 314 LYS B O 1
ATOM 5454 N N . MET B 1 315 ? 18.266 -2.332 -1.515 1.00 24.55 315 MET B N 1
ATOM 5455 C CA . MET B 1 315 ? 17.499 -1.499 -0.574 1.00 23.84 315 MET B CA 1
ATOM 5456 C C . MET B 1 315 ? 16.956 -2.381 0.549 1.00 23.42 315 MET B C 1
ATOM 5457 O O . MET B 1 315 ? 16.106 -3.251 0.246 1.00 22.44 315 MET B O 1
ATOM 5462 N N . MET B 1 316 ? 17.385 -2.119 1.788 1.00 23.55 316 MET B N 1
ATOM 5463 C CA . MET B 1 316 ? 16.647 -2.500 3.023 1.00 23.92 316 MET B CA 1
ATOM 5464 C C . MET B 1 316 ? 15.378 -1.664 3.142 1.00 25.08 316 MET B C 1
ATOM 5465 O O . MET B 1 316 ? 15.475 -0.460 3.407 1.00 25.52 316 MET B O 1
ATOM 5470 N N . LYS B 1 317 ? 14.238 -2.312 2.960 1.00 30.28 317 LYS B N 1
ATOM 5471 C CA . LYS B 1 317 ? 12.873 -1.748 3.092 1.00 31.60 317 LYS B CA 1
ATOM 5472 C C . LYS B 1 317 ? 12.617 -1.494 4.575 1.00 28.58 317 LYS B C 1
ATOM 5473 O O . LYS B 1 317 ? 12.517 -2.400 5.395 1.00 27.23 317 LYS B O 1
ATOM 5479 N N . PRO B 1 318 ? 12.562 -0.225 4.987 1.00 27.04 318 PRO B N 1
ATOM 5480 C CA . PRO B 1 318 ? 12.466 0.086 6.408 1.00 26.44 318 PRO B CA 1
ATOM 5481 C C . PRO B 1 318 ? 11.161 -0.429 7.027 1.00 24.93 318 PRO B C 1
ATOM 5482 O O . PRO B 1 318 ? 10.158 -0.357 6.387 1.00 27.91 318 PRO B O 1
ATOM 5486 N N . ASP B 1 319 ? 11.234 -0.936 8.261 1.00 23.92 319 ASP B N 1
ATOM 5487 C CA . ASP B 1 319 ? 10.061 -1.223 9.123 1.00 22.69 319 ASP B CA 1
ATOM 5488 C C . ASP B 1 319 ? 9.477 0.087 9.668 1.00 21.70 319 ASP B C 1
ATOM 5489 O O . ASP B 1 319 ? 8.280 0.101 9.979 1.00 19.14 319 ASP B O 1
ATOM 5494 N N . ALA B 1 320 ? 10.293 1.149 9.770 1.00 22.32 320 ALA B N 1
ATOM 5495 C CA . ALA B 1 320 ? 9.947 2.416 10.453 1.00 22.27 320 ALA B CA 1
ATOM 5496 C C . ALA B 1 320 ? 10.722 3.600 9.877 1.00 23.72 320 ALA B C 1
ATOM 5497 O O . ALA B 1 320 ? 11.880 3.424 9.403 1.00 23.44 320 ALA B O 1
ATOM 5499 N N . SER B 1 321 ? 10.081 4.766 9.935 1.00 21.16 321 SER B N 1
ATOM 5500 C CA . SER B 1 321 ? 10.674 6.067 9.583 1.00 22.36 321 SER B CA 1
ATOM 5501 C C . SER B 1 321 ? 10.944 6.178 8.076 1.00 22.16 321 SER B C 1
ATOM 5502 O O . SER B 1 321 ? 10.470 5.322 7.283 1.00 20.76 321 SER B O 1
ATOM 5505 N N . TYR B 1 322 ? 11.614 7.266 7.693 1.00 21.53 322 TYR B N 1
ATOM 5506 C CA . TYR B 1 322 ? 11.612 7.793 6.305 1.00 21.71 322 TYR B CA 1
ATOM 5507 C C . TYR B 1 322 ? 13.015 7.715 5.712 1.00 21.67 322 TYR B C 1
ATOM 5508 O O . TYR B 1 322 ? 13.187 8.253 4.619 1.00 21.23 322 TYR B O 1
ATOM 5517 N N . LEU B 1 323 ? 13.950 7.032 6.386 1.00 22.76 323 LEU B N 1
ATOM 5518 C CA . LEU B 1 323 ? 15.371 6.914 5.943 1.00 24.59 323 LEU B CA 1
ATOM 5519 C C . LEU B 1 323 ? 15.620 5.507 5.397 1.00 25.13 323 LEU B C 1
ATOM 5520 O O . LEU B 1 323 ? 15.185 4.546 6.042 1.00 27.72 323 LEU B O 1
ATOM 5525 N N . ILE B 1 324 ? 16.246 5.409 4.224 1.00 24.20 324 ILE B N 1
ATOM 5526 C CA . ILE B 1 324 ? 16.490 4.112 3.537 1.00 22.28 324 ILE B CA 1
ATOM 5527 C C . ILE B 1 324 ? 17.978 3.822 3.536 1.00 20.58 324 ILE B C 1
ATOM 5528 O O . ILE B 1 324 ? 18.757 4.671 3.125 1.00 22.09 324 ILE B O 1
ATOM 5533 N N . TRP B 1 325 ? 18.341 2.649 3.996 1.00 19.86 325 TRP B N 1
ATOM 5534 C CA . TRP B 1 325 ? 19.739 2.171 4.004 1.00 20.14 325 TRP B CA 1
ATOM 5535 C C . TRP B 1 325 ? 19.956 1.425 2.677 1.00 20.72 325 TRP B C 1
ATOM 5536 O O . TRP B 1 325 ? 19.160 0.512 2.379 1.00 20.96 325 TRP B O 1
ATOM 5547 N N . LEU B 1 326 ? 20.910 1.873 1.856 1.00 20.39 326 LEU B N 1
ATOM 5548 C CA . LEU B 1 326 ? 21.142 1.362 0.474 1.00 20.32 326 LEU B CA 1
ATOM 5549 C C . LEU B 1 326 ? 22.558 0.795 0.404 1.00 21.30 326 LEU B C 1
ATOM 5550 O O . LEU B 1 326 ? 23.485 1.501 0.805 1.00 21.94 326 LEU B O 1
ATOM 5555 N N . ASP B 1 327 ? 22.709 -0.414 -0.126 1.00 22.21 327 ASP B N 1
ATOM 5556 C CA . ASP B 1 327 ? 24.003 -1.124 -0.284 1.00 23.46 327 ASP B CA 1
ATOM 5557 C C . ASP B 1 327 ? 24.491 -0.984 -1.737 1.00 23.40 327 ASP B C 1
ATOM 5558 O O . ASP B 1 327 ? 23.854 -1.557 -2.635 1.00 21.25 327 ASP B O 1
ATOM 5563 N N . PHE B 1 328 ? 25.567 -0.221 -1.962 1.00 25.10 328 PHE B N 1
ATOM 5564 C CA . PHE B 1 328 ? 26.208 -0.023 -3.291 1.00 27.24 328 PHE B CA 1
ATOM 5565 C C . PHE B 1 328 ? 27.419 -0.951 -3.458 1.00 29.27 328 PHE B C 1
ATOM 5566 O O . PHE B 1 328 ? 28.112 -0.737 -4.479 1.00 31.33 328 PHE B O 1
ATOM 5574 N N . SER B 1 329 ? 27.636 -1.909 -2.530 1.00 28.25 329 SER B N 1
ATOM 5575 C CA . SER B 1 329 ? 28.737 -2.915 -2.506 1.00 29.21 329 SER B CA 1
ATOM 5576 C C . SER B 1 329 ? 29.030 -3.429 -3.910 1.00 25.32 329 SER B C 1
ATOM 5577 O O . SER B 1 329 ? 30.209 -3.574 -4.256 1.00 23.97 329 SER B O 1
ATOM 5580 N N . ALA B 1 330 ? 27.965 -3.732 -4.642 1.00 23.02 330 ALA B N 1
ATOM 5581 C CA . ALA B 1 330 ? 27.992 -4.543 -5.871 1.00 22.37 330 ALA B CA 1
ATOM 5582 C C . ALA B 1 330 ? 28.630 -3.755 -7.028 1.00 20.46 330 ALA B C 1
ATOM 5583 O O . ALA B 1 330 ? 29.033 -4.399 -8.014 1.00 19.40 330 ALA B O 1
ATOM 5585 N N . TYR B 1 331 ? 28.737 -2.426 -6.905 1.00 20.10 331 TYR B N 1
ATOM 5586 C CA . TYR B 1 331 ? 29.373 -1.526 -7.903 1.00 20.22 331 TYR B CA 1
ATOM 5587 C C . TYR B 1 331 ? 30.893 -1.526 -7.743 1.00 19.64 331 TYR B C 1
ATOM 5588 O O . TYR B 1 331 ? 31.570 -1.037 -8.664 1.00 18.82 331 TYR B O 1
ATOM 5597 N N . GLY B 1 332 ? 31.389 -1.975 -6.590 1.00 18.79 332 GLY B N 1
ATOM 5598 C CA . GLY B 1 332 ? 32.831 -2.159 -6.329 1.00 20.89 332 GLY B CA 1
ATOM 5599 C C . GLY B 1 332 ? 33.622 -0.856 -6.284 1.00 22.40 332 GLY B C 1
ATOM 5600 O O . GLY B 1 332 ? 34.838 -0.896 -6.506 1.00 23.37 332 GLY B O 1
ATOM 5601 N N . LEU B 1 333 ? 32.965 0.263 -5.991 1.00 26.28 333 LEU B N 1
ATOM 5602 C CA . LEU B 1 333 ? 33.586 1.604 -5.849 1.00 26.81 333 LEU B CA 1
ATOM 5603 C C . LEU B 1 333 ? 33.951 1.813 -4.375 1.00 25.73 333 LEU B C 1
ATOM 5604 O O . LEU B 1 333 ? 33.182 1.353 -3.527 1.00 26.38 333 LEU B O 1
ATOM 5609 N N . SER B 1 334 ? 35.086 2.453 -4.082 1.00 24.37 334 SER B N 1
ATOM 5610 C CA . SER B 1 334 ? 35.486 2.849 -2.701 1.00 23.88 334 SER B CA 1
ATOM 5611 C C . SER B 1 334 ? 34.385 3.755 -2.125 1.00 24.92 334 SER B C 1
ATOM 5612 O O . SER B 1 334 ? 33.624 4.356 -2.941 1.00 21.29 334 SER B O 1
ATOM 5615 N N . ASP B 1 335 ? 34.278 3.830 -0.786 1.00 25.14 335 ASP B N 1
ATOM 5616 C CA . ASP B 1 335 ? 33.315 4.730 -0.090 1.00 25.38 335 ASP B CA 1
ATOM 5617 C C . ASP B 1 335 ? 33.562 6.202 -0.479 1.00 24.63 335 ASP B C 1
ATOM 5618 O O . ASP B 1 335 ? 32.549 6.934 -0.655 1.00 24.48 335 ASP B O 1
ATOM 5623 N N . ALA B 1 336 ? 34.828 6.624 -0.618 1.00 24.48 336 ALA B N 1
ATOM 5624 C CA . ALA B 1 336 ? 35.242 7.975 -1.082 1.00 27.13 336 ALA B CA 1
ATOM 5625 C C . ALA B 1 336 ? 34.762 8.213 -2.515 1.00 29.61 336 ALA B C 1
ATOM 5626 O O . ALA B 1 336 ? 34.221 9.319 -2.810 1.00 31.65 336 ALA B O 1
ATOM 5628 N N . GLU B 1 337 ? 34.987 7.230 -3.388 1.00 30.26 337 GLU B N 1
ATOM 5629 C CA . GLU B 1 337 ? 34.702 7.371 -4.837 1.00 29.71 337 GLU B CA 1
ATOM 5630 C C . GLU B 1 337 ? 33.186 7.342 -5.049 1.00 28.78 337 GLU B C 1
ATOM 5631 O O . GLU B 1 337 ? 32.697 8.145 -5.823 1.00 30.38 337 GLU B O 1
ATOM 5637 N N . LEU B 1 338 ? 32.462 6.458 -4.369 1.00 27.52 338 LEU B N 1
ATOM 5638 C CA . LEU B 1 338 ? 30.979 6.438 -4.412 1.00 26.81 338 LEU B CA 1
ATOM 5639 C C . LEU B 1 338 ? 30.439 7.808 -4.011 1.00 28.60 338 LEU B C 1
ATOM 5640 O O . LEU B 1 338 ? 29.559 8.340 -4.726 1.00 29.75 338 LEU B O 1
ATOM 5645 N N . GLN B 1 339 ? 30.886 8.327 -2.878 1.00 30.37 339 GLN B N 1
ATOM 5646 C CA . GLN B 1 339 ? 30.388 9.634 -2.403 1.00 32.15 339 GLN B CA 1
ATOM 5647 C C . GLN B 1 339 ? 30.712 10.724 -3.431 1.00 30.95 339 GLN B C 1
ATOM 5648 O O . GLN B 1 339 ? 29.836 11.505 -3.697 1.00 28.31 339 GLN B O 1
ATOM 5654 N N . GLN B 1 340 ? 31.929 10.738 -3.975 1.00 31.36 340 GLN B N 1
ATOM 5655 C CA . GLN B 1 340 ? 32.350 11.744 -4.997 1.00 33.93 340 GLN B CA 1
ATOM 5656 C C . GLN B 1 340 ? 31.382 11.723 -6.190 1.00 30.75 340 GLN B C 1
ATOM 5657 O O . GLN B 1 340 ? 31.015 12.807 -6.675 1.00 27.86 340 GLN B O 1
ATOM 5663 N N . ARG B 1 341 ? 30.938 10.550 -6.632 1.00 29.37 341 ARG B N 1
ATOM 5664 C CA . ARG B 1 341 ? 30.044 10.450 -7.816 1.00 32.54 341 ARG B CA 1
ATOM 5665 C C . ARG B 1 341 ? 28.641 10.938 -7.452 1.00 33.05 341 ARG B C 1
ATOM 5666 O O . ARG B 1 341 ? 27.954 11.525 -8.320 1.00 35.24 341 ARG B O 1
ATOM 5674 N N . MET B 1 342 ? 28.230 10.729 -6.212 1.00 31.14 342 MET B N 1
ATOM 5675 C CA . MET B 1 342 ? 26.891 11.159 -5.763 1.00 30.96 342 MET B CA 1
ATOM 5676 C C . MET B 1 342 ? 26.815 12.692 -5.738 1.00 30.89 342 MET B C 1
ATOM 5677 O O . MET B 1 342 ? 25.871 13.235 -6.312 1.00 32.37 342 MET B O 1
ATOM 5682 N N . LEU B 1 343 ? 27.823 13.360 -5.190 1.00 30.06 343 LEU B N 1
ATOM 5683 C CA . LEU B 1 343 ? 27.857 14.839 -5.055 1.00 30.20 343 LEU B CA 1
ATOM 5684 C C . LEU B 1 343 ? 28.133 15.516 -6.403 1.00 31.50 343 LEU B C 1
ATOM 5685 O O . LEU B 1 343 ? 27.530 16.585 -6.633 1.00 30.90 343 LEU B O 1
ATOM 5690 N N . LYS B 1 344 ? 29.044 14.963 -7.220 1.00 36.83 344 LYS B N 1
ATOM 5691 C CA . LYS B 1 344 ? 29.636 15.636 -8.419 1.00 43.02 344 LYS B CA 1
ATOM 5692 C C . LYS B 1 344 ? 28.919 15.220 -9.710 1.00 41.81 344 LYS B C 1
ATOM 5693 O O . LYS B 1 344 ? 28.653 16.114 -10.533 1.00 45.67 344 LYS B O 1
ATOM 5699 N N . LYS B 1 345 ? 28.679 13.927 -9.936 1.00 41.09 345 LYS B N 1
ATOM 5700 C CA . LYS B 1 345 ? 27.989 13.484 -11.176 1.00 41.17 345 LYS B CA 1
ATOM 5701 C C . LYS B 1 345 ? 26.460 13.465 -10.939 1.00 38.30 345 LYS B C 1
ATOM 5702 O O . LYS B 1 345 ? 25.736 13.954 -11.818 1.00 37.90 345 LYS B O 1
ATOM 5708 N N . GLY B 1 346 ? 25.954 12.944 -9.815 1.00 34.49 346 GLY B N 1
ATOM 5709 C CA . GLY B 1 346 ? 24.497 12.888 -9.567 1.00 31.23 346 GLY B CA 1
ATOM 5710 C C . GLY B 1 346 ? 23.979 14.191 -8.984 1.00 29.21 346 GLY B C 1
ATOM 5711 O O . GLY B 1 346 ? 22.786 14.499 -9.126 1.00 25.04 346 GLY B O 1
ATOM 5712 N N . LYS B 1 347 ? 24.850 14.923 -8.296 1.00 31.12 347 LYS B N 1
ATOM 5713 C CA . LYS B 1 347 ? 24.474 16.129 -7.518 1.00 33.43 347 LYS B CA 1
ATOM 5714 C C . LYS B 1 347 ? 23.324 15.728 -6.585 1.00 32.06 347 LYS B C 1
ATOM 5715 O O . LYS B 1 347 ? 22.186 16.262 -6.716 1.00 31.09 347 LYS B O 1
ATOM 5721 N N . VAL B 1 348 ? 23.619 14.783 -5.694 1.00 29.14 348 VAL B N 1
ATOM 5722 C CA . VAL B 1 348 ? 22.707 14.378 -4.592 1.00 30.46 348 VAL B CA 1
ATOM 5723 C C . VAL B 1 348 ? 23.567 14.134 -3.348 1.00 30.39 348 VAL B C 1
ATOM 5724 O O . VAL B 1 348 ? 24.673 13.555 -3.502 1.00 28.21 348 VAL B O 1
ATOM 5728 N N . ILE B 1 349 ? 23.087 14.593 -2.182 1.00 30.37 349 ILE B N 1
ATOM 5729 C CA . ILE B 1 349 ? 23.759 14.424 -0.854 1.00 31.20 349 ILE B CA 1
ATOM 5730 C C . ILE B 1 349 ? 23.029 13.335 -0.066 1.00 29.37 349 ILE B C 1
ATOM 5731 O O . ILE B 1 349 ? 21.903 13.557 0.470 1.00 26.07 349 ILE B O 1
ATOM 5736 N N . LEU B 1 350 ? 23.672 12.189 -0.023 1.00 30.95 350 LEU B N 1
ATOM 5737 C CA . LEU B 1 350 ? 23.238 11.092 0.854 1.00 27.73 350 LEU B CA 1
ATOM 5738 C C . LEU B 1 350 ? 24.202 11.097 2.042 1.00 25.79 350 LEU B C 1
ATOM 5739 O O . LEU B 1 350 ? 25.288 11.680 1.942 1.00 24.25 350 LEU B O 1
ATOM 5744 N N . GLU B 1 351 ? 23.797 10.484 3.144 1.00 23.44 351 GLU B N 1
ATOM 5745 C CA . GLU B 1 351 ? 24.726 10.302 4.276 1.00 26.17 351 GLU B CA 1
ATOM 5746 C C . GLU B 1 351 ? 25.643 9.109 3.946 1.00 26.28 351 GLU B C 1
ATOM 5747 O O . GLU B 1 351 ? 25.118 8.087 3.586 1.00 27.32 351 GLU B O 1
ATOM 5753 N N . PRO B 1 352 ? 26.985 9.231 3.962 1.00 25.43 352 PRO B N 1
ATOM 5754 C CA . PRO B 1 352 ? 27.876 8.103 3.723 1.00 26.52 352 PRO B CA 1
ATOM 5755 C C . PRO B 1 352 ? 27.892 7.131 4.913 1.00 27.90 352 PRO B C 1
ATOM 5756 O O . PRO B 1 352 ? 28.034 7.574 6.055 1.00 26.06 352 PRO B O 1
ATOM 5760 N N . GLY B 1 353 ? 27.757 5.838 4.618 1.00 25.98 353 GLY B N 1
ATOM 5761 C CA . GLY B 1 353 ? 27.544 4.781 5.609 1.00 25.94 353 GLY B CA 1
ATOM 5762 C C . GLY B 1 353 ? 28.697 4.685 6.582 1.00 27.85 353 GLY B C 1
ATOM 5763 O O . GLY B 1 353 ? 28.441 4.203 7.706 1.00 30.84 353 GLY B O 1
ATOM 5764 N N . THR B 1 354 ? 29.896 5.066 6.149 1.00 27.27 354 THR B N 1
ATOM 5765 C CA . THR B 1 354 ? 31.124 5.023 6.981 1.00 30.93 354 THR B CA 1
ATOM 5766 C C . THR B 1 354 ? 30.895 5.762 8.305 1.00 31.01 354 THR B C 1
ATOM 5767 O O . THR B 1 354 ? 31.380 5.313 9.326 1.00 29.90 354 THR B O 1
ATOM 5771 N N . LYS B 1 355 ? 30.072 6.798 8.273 1.00 33.02 355 LYS B N 1
ATOM 5772 C CA . LYS B 1 355 ? 29.607 7.576 9.445 1.00 34.46 355 LYS B CA 1
ATOM 5773 C C . LYS B 1 355 ? 29.173 6.666 10.590 1.00 32.90 355 LYS B C 1
ATOM 5774 O O . LYS B 1 355 ? 29.501 6.984 11.716 1.00 33.78 355 LYS B O 1
ATOM 5780 N N . TYR B 1 356 ? 28.381 5.642 10.282 1.00 26.62 356 TYR B N 1
ATOM 5781 C CA . TYR B 1 356 ? 27.809 4.700 11.261 1.00 23.47 356 TYR B CA 1
ATOM 5782 C C . TYR B 1 356 ? 28.798 3.639 11.744 1.00 21.53 356 TYR B C 1
ATOM 5783 O O . TYR B 1 356 ? 28.356 2.775 12.443 1.00 18.51 356 TYR B O 1
ATOM 5792 N N . GLY B 1 357 ? 30.076 3.731 11.392 1.00 22.35 357 GLY B N 1
ATOM 5793 C CA . GLY B 1 357 ? 31.070 2.769 11.917 1.00 23.92 357 GLY B CA 1
ATOM 5794 C C . GLY B 1 357 ? 31.056 1.435 11.165 1.00 25.24 357 GLY B C 1
ATOM 5795 O O . GLY B 1 357 ? 30.689 1.371 9.988 1.00 24.69 357 GLY B O 1
ATOM 5796 N N . PRO B 1 358 ? 31.506 0.333 11.810 1.00 27.83 358 PRO B N 1
ATOM 5797 C CA . PRO B 1 358 ? 31.605 -0.974 11.159 1.00 27.63 358 PRO B CA 1
ATOM 5798 C C . PRO B 1 358 ? 30.264 -1.549 10.683 1.00 26.54 358 PRO B C 1
ATOM 5799 O O . PRO B 1 358 ? 29.276 -1.505 11.446 1.00 23.13 358 PRO B O 1
ATOM 5803 N N . GLY B 1 359 ? 30.301 -2.080 9.449 1.00 26.13 359 GLY B N 1
ATOM 5804 C CA . GLY B 1 359 ? 29.137 -2.459 8.626 1.00 27.84 359 GLY B CA 1
ATOM 5805 C C . GLY B 1 359 ? 28.593 -1.296 7.793 1.00 28.77 359 GLY B C 1
ATOM 5806 O O . GLY B 1 359 ? 27.539 -1.468 7.149 1.00 34.63 359 GLY B O 1
ATOM 5807 N N . GLY B 1 360 ? 29.250 -0.138 7.806 1.00 26.98 360 GLY B N 1
ATOM 5808 C CA . GLY B 1 360 ? 28.817 1.039 7.029 1.00 27.52 360 GLY B CA 1
ATOM 5809 C C . GLY B 1 360 ? 29.422 1.026 5.641 1.00 25.92 360 GLY B C 1
ATOM 5810 O O . GLY B 1 360 ? 28.804 1.582 4.741 1.00 26.73 360 GLY B O 1
ATOM 5811 N N . GLU B 1 361 ? 30.599 0.423 5.504 1.00 23.97 361 GLU B N 1
ATOM 5812 C CA . GLU B 1 361 ? 31.321 0.219 4.228 1.00 26.63 361 GLU B CA 1
ATOM 5813 C C . GLU B 1 361 ? 30.310 -0.196 3.163 1.00 25.63 361 GLU B C 1
ATOM 5814 O O . GLU B 1 361 ? 29.541 -1.134 3.411 1.00 28.15 361 GLU B O 1
ATOM 5820 N N . GLY B 1 362 ? 30.282 0.520 2.042 1.00 24.49 362 GLY B N 1
ATOM 5821 C CA . GLY B 1 362 ? 29.494 0.156 0.856 1.00 23.61 362 GLY B CA 1
ATOM 5822 C C . GLY B 1 362 ? 28.070 0.680 0.916 1.00 23.18 362 GLY B C 1
ATOM 5823 O O . GLY B 1 362 ? 27.389 0.666 -0.124 1.00 25.29 362 GLY B O 1
ATOM 5824 N N . PHE B 1 363 ? 27.627 1.165 2.069 1.00 21.77 363 PHE B N 1
ATOM 5825 C CA . PHE B 1 363 ? 26.252 1.699 2.253 1.00 21.60 363 PHE B CA 1
ATOM 5826 C C . PHE B 1 363 ? 26.231 3.230 2.134 1.00 20.95 363 PHE B C 1
ATOM 5827 O O . PHE B 1 363 ? 27.276 3.908 2.266 1.00 20.15 363 PHE B O 1
ATOM 5835 N N . MET B 1 364 ? 25.042 3.763 1.868 1.00 21.24 364 MET B N 1
ATOM 5836 C CA . MET B 1 364 ? 24.713 5.201 2.006 1.00 23.07 364 MET B CA 1
ATOM 5837 C C . MET B 1 364 ? 23.256 5.275 2.465 1.00 22.55 364 MET B C 1
ATOM 5838 O O . MET B 1 364 ? 22.501 4.359 2.103 1.00 22.96 364 MET B O 1
ATOM 5843 N N . ARG B 1 365 ? 22.869 6.327 3.196 1.00 21.85 365 ARG B N 1
ATOM 5844 C CA . ARG B 1 365 ? 21.484 6.495 3.714 1.00 21.62 365 ARG B CA 1
ATOM 5845 C C . ARG B 1 365 ? 20.791 7.620 2.931 1.00 21.56 365 ARG B C 1
ATOM 5846 O O . ARG B 1 365 ? 21.386 8.712 2.768 1.00 23.18 365 ARG B O 1
ATOM 5854 N N . LEU B 1 366 ? 19.571 7.346 2.465 1.00 20.87 366 LEU B N 1
ATOM 5855 C CA . LEU B 1 366 ? 18.767 8.240 1.591 1.00 21.72 366 LEU B CA 1
ATOM 5856 C C . LEU B 1 366 ? 17.549 8.753 2.376 1.00 22.20 366 LEU B C 1
ATOM 5857 O O . LEU B 1 366 ? 16.704 7.921 2.800 1.00 22.96 366 LEU B O 1
ATOM 5862 N N . ASN B 1 367 ? 17.455 10.079 2.557 1.00 20.69 367 ASN B N 1
ATOM 5863 C CA . ASN B 1 367 ? 16.337 10.717 3.298 1.00 18.93 367 ASN B CA 1
ATOM 5864 C C . ASN B 1 367 ? 15.174 10.843 2.319 1.00 19.70 367 ASN B C 1
ATOM 5865 O O . ASN B 1 367 ? 15.243 11.654 1.352 1.00 20.87 367 ASN B O 1
ATOM 5870 N N . ALA B 1 368 ? 14.177 9.989 2.511 1.00 20.10 368 ALA B N 1
ATOM 5871 C CA . ALA B 1 368 ? 12.961 9.955 1.677 1.00 20.98 368 ALA B CA 1
ATOM 5872 C C . ALA B 1 368 ? 11.843 10.713 2.405 1.00 21.61 368 ALA B C 1
ATOM 5873 O O . ALA B 1 368 ? 10.666 10.436 2.128 1.00 20.85 368 ALA B O 1
ATOM 5875 N N . GLY B 1 369 ? 12.224 11.618 3.320 1.00 23.09 369 GLY B N 1
ATOM 5876 C CA . GLY B 1 369 ? 11.331 12.541 4.048 1.00 23.85 369 GLY B CA 1
ATOM 5877 C C . GLY B 1 369 ? 11.027 13.798 3.240 1.00 23.51 369 GLY B C 1
ATOM 5878 O O . GLY B 1 369 ? 11.278 14.923 3.740 1.00 21.04 369 GLY B O 1
ATOM 5879 N N . CYS B 1 370 ? 10.486 13.602 2.043 1.00 22.83 370 CYS B N 1
ATOM 5880 C CA . CYS B 1 370 ? 10.258 14.634 1.007 1.00 23.41 370 CYS B CA 1
ATOM 5881 C C . CYS B 1 370 ? 9.020 14.288 0.177 1.00 22.58 370 CYS B C 1
ATOM 5882 O O . CYS B 1 370 ? 8.463 13.169 0.338 1.00 23.75 370 CYS B O 1
ATOM 5885 N N . SER B 1 371 ? 8.578 15.224 -0.653 1.00 22.23 371 SER B N 1
ATOM 5886 C CA . SER B 1 371 ? 7.517 14.982 -1.667 1.00 24.05 371 SER B CA 1
ATOM 5887 C C . SER B 1 371 ? 7.966 13.819 -2.551 1.00 23.53 371 SER B C 1
ATOM 5888 O O . SER B 1 371 ? 9.187 13.721 -2.811 1.00 22.64 371 SER B O 1
ATOM 5891 N N . LEU B 1 372 ? 7.016 13.021 -3.042 1.00 24.53 372 LEU B N 1
ATOM 5892 C CA . LEU B 1 372 ? 7.290 12.010 -4.098 1.00 23.66 372 LEU B CA 1
ATOM 5893 C C . LEU B 1 372 ? 8.145 12.625 -5.225 1.00 22.17 372 LEU B C 1
ATOM 5894 O O . LEU B 1 372 ? 9.139 11.988 -5.598 1.00 22.05 372 LEU B O 1
ATOM 5899 N N . ALA B 1 373 ? 7.822 13.827 -5.708 1.00 21.90 373 ALA B N 1
ATOM 5900 C CA . ALA B 1 373 ? 8.546 14.482 -6.827 1.00 23.26 373 ALA B CA 1
ATOM 5901 C C . ALA B 1 373 ? 10.047 14.542 -6.521 1.00 24.25 373 ALA B C 1
ATOM 5902 O O . ALA B 1 373 ? 10.854 14.197 -7.397 1.00 25.82 373 ALA B O 1
ATOM 5904 N N . THR B 1 374 ? 10.408 15.012 -5.334 1.00 24.37 374 THR B N 1
ATOM 5905 C CA . THR B 1 374 ? 11.815 15.245 -4.923 1.00 25.03 374 THR B CA 1
ATOM 5906 C C . THR B 1 374 ? 12.519 13.880 -4.877 1.00 24.44 374 THR B C 1
ATOM 5907 O O . THR B 1 374 ? 13.714 13.759 -5.299 1.00 23.22 374 THR B O 1
ATOM 5911 N N . LEU B 1 375 ? 11.832 12.888 -4.323 1.00 24.26 375 LEU B N 1
ATOM 5912 C CA . LEU B 1 375 ? 12.404 11.529 -4.185 1.00 24.85 375 LEU B CA 1
ATOM 5913 C C . LEU B 1 375 ? 12.681 11.008 -5.590 1.00 23.54 375 LEU B C 1
ATOM 5914 O O . LEU B 1 375 ? 13.835 10.683 -5.856 1.00 24.32 375 LEU B O 1
ATOM 5919 N N . GLN B 1 376 ? 11.677 11.014 -6.461 1.00 22.47 376 GLN B N 1
ATOM 5920 C CA . GLN B 1 376 ? 11.849 10.600 -7.875 1.00 22.08 376 GLN B CA 1
ATOM 5921 C C . GLN B 1 376 ? 13.024 11.371 -8.468 1.00 21.09 376 GLN B C 1
ATOM 5922 O O . GLN B 1 376 ? 13.752 10.788 -9.208 1.00 24.09 376 GLN B O 1
ATOM 5928 N N . ASP B 1 377 ? 13.151 12.651 -8.140 1.00 20.82 377 ASP B N 1
ATOM 5929 C CA . ASP B 1 377 ? 14.316 13.456 -8.608 1.00 21.07 377 ASP B CA 1
ATOM 5930 C C . ASP B 1 377 ? 15.596 12.837 -8.014 1.00 19.87 377 ASP B C 1
ATOM 5931 O O . ASP B 1 377 ? 16.501 12.538 -8.786 1.00 18.47 377 ASP B O 1
ATOM 5936 N N . GLY B 1 378 ? 15.645 12.612 -6.699 1.00 20.90 378 GLY B N 1
ATOM 5937 C CA . GLY B 1 378 ? 16.745 11.899 -6.015 1.00 21.36 378 GLY B CA 1
ATOM 5938 C C . GLY B 1 378 ? 17.099 10.566 -6.663 1.00 21.29 378 GLY B C 1
ATOM 5939 O O . GLY B 1 378 ? 18.291 10.281 -6.861 1.00 20.93 378 GLY B O 1
ATOM 5940 N N . LEU B 1 379 ? 16.106 9.753 -6.982 1.00 22.97 379 LEU B N 1
ATOM 5941 C CA . LEU B 1 379 ? 16.347 8.441 -7.624 1.00 26.06 379 LEU B CA 1
ATOM 5942 C C . LEU B 1 379 ? 16.998 8.614 -9.007 1.00 26.04 379 LEU B C 1
ATOM 5943 O O . LEU B 1 379 ? 17.978 7.872 -9.289 1.00 24.23 379 LEU B O 1
ATOM 5948 N N . ARG B 1 380 ? 16.519 9.541 -9.847 1.00 27.81 380 ARG B N 1
ATOM 5949 C CA . ARG B 1 380 ? 17.119 9.747 -11.197 1.00 29.38 380 ARG B CA 1
ATOM 5950 C C . ARG B 1 380 ? 18.576 10.184 -11.010 1.00 28.53 380 ARG B C 1
ATOM 5951 O O . ARG B 1 380 ? 19.426 9.819 -11.856 1.00 30.66 380 ARG B O 1
ATOM 5959 N N . ARG B 1 381 ? 18.858 10.914 -9.923 1.00 28.80 381 ARG B N 1
ATOM 5960 C CA . ARG B 1 381 ? 20.195 11.496 -9.614 1.00 27.63 381 ARG B CA 1
ATOM 5961 C C . ARG B 1 381 ? 21.151 10.415 -9.109 1.00 26.33 381 ARG B C 1
ATOM 5962 O O . ARG B 1 381 ? 22.342 10.463 -9.455 1.00 24.85 381 ARG B O 1
ATOM 5970 N N . ILE B 1 382 ? 20.659 9.475 -8.305 1.00 27.96 382 ILE B N 1
ATOM 5971 C CA . ILE B 1 382 ? 21.461 8.280 -7.915 1.00 27.88 382 ILE B CA 1
ATOM 5972 C C . ILE B 1 382 ? 21.757 7.499 -9.191 1.00 27.02 382 ILE B C 1
ATOM 5973 O O . ILE B 1 382 ? 22.870 7.049 -9.328 1.00 26.76 382 ILE B O 1
ATOM 5978 N N . LYS B 1 383 ? 20.794 7.346 -10.098 1.00 29.78 383 LYS B N 1
ATOM 5979 C CA . LYS B 1 383 ? 21.024 6.588 -11.360 1.00 31.96 383 LYS B CA 1
ATOM 5980 C C . LYS B 1 383 ? 22.118 7.275 -12.190 1.00 27.73 383 LYS B C 1
ATOM 5981 O O . LYS B 1 383 ? 22.993 6.587 -12.709 1.00 26.31 383 LYS B O 1
ATOM 5987 N N . ALA B 1 384 ? 22.051 8.594 -12.300 1.00 26.57 384 ALA B N 1
ATOM 5988 C CA . ALA B 1 384 ? 22.993 9.429 -13.071 1.00 26.42 384 ALA B CA 1
ATOM 5989 C C . ALA B 1 384 ? 24.405 9.243 -12.517 1.00 26.24 384 ALA B C 1
ATOM 5990 O O . ALA B 1 384 ? 25.369 9.171 -13.306 1.00 27.60 384 ALA B O 1
ATOM 5992 N N . ALA B 1 385 ? 24.514 9.180 -11.198 1.00 26.49 385 ALA B N 1
ATOM 5993 C CA . ALA B 1 385 ? 25.799 9.038 -10.483 1.00 27.95 385 ALA B CA 1
ATOM 5994 C C . ALA B 1 385 ? 26.479 7.698 -10.779 1.00 26.32 385 ALA B C 1
ATOM 5995 O O . ALA B 1 385 ? 27.685 7.651 -10.777 1.00 25.09 385 ALA B O 1
ATOM 5997 N N . LEU B 1 386 ? 25.696 6.664 -11.049 1.00 27.06 386 LEU B N 1
ATOM 5998 C CA . LEU B 1 386 ? 26.251 5.304 -11.214 1.00 27.51 386 LEU B CA 1
ATOM 5999 C C . LEU B 1 386 ? 26.372 4.929 -12.689 1.00 29.23 386 LEU B C 1
ATOM 6000 O O . LEU B 1 386 ? 26.849 3.844 -12.956 1.00 30.68 386 LEU B O 1
ATOM 6005 N N . SER B 1 387 ? 26.075 5.857 -13.591 1.00 34.06 387 SER B N 1
ATOM 6006 C CA . SER B 1 387 ? 26.081 5.572 -15.048 1.00 35.46 387 SER B CA 1
ATOM 6007 C C . SER B 1 387 ? 27.385 4.932 -15.524 1.00 32.39 387 SER B C 1
ATOM 6008 O O . SER B 1 387 ? 28.297 5.664 -15.705 1.00 34.27 387 SER B O 1
ATOM 6011 N N . MET C 1 1 ? 6.872 51.095 24.092 1.00 65.55 1 MET C N 1
ATOM 6012 C CA . MET C 1 1 ? 5.513 50.479 23.894 1.00 75.07 1 MET C CA 1
ATOM 6013 C C . MET C 1 1 ? 4.562 50.943 25.011 1.00 70.53 1 MET C C 1
ATOM 6014 O O . MET C 1 1 ? 4.849 51.998 25.624 1.00 63.23 1 MET C O 1
ATOM 6019 N N . ASN C 1 2 ? 3.471 50.191 25.242 1.00 66.04 2 ASN C N 1
ATOM 6020 C CA . ASN C 1 2 ? 2.419 50.457 26.268 1.00 63.12 2 ASN C CA 1
ATOM 6021 C C . ASN C 1 2 ? 2.631 49.529 27.481 1.00 54.29 2 ASN C C 1
ATOM 6022 O O . ASN C 1 2 ? 1.900 48.522 27.618 1.00 50.31 2 ASN C O 1
ATOM 6027 N N . PHE C 1 3 ? 3.583 49.870 28.354 1.00 48.63 3 PHE C N 1
ATOM 6028 C CA . PHE C 1 3 ? 3.962 49.066 29.550 1.00 43.63 3 PHE C CA 1
ATOM 6029 C C . PHE C 1 3 ? 2.887 49.113 30.641 1.00 44.23 3 PHE C C 1
ATOM 6030 O O . PHE C 1 3 ? 2.915 48.210 31.500 1.00 46.21 3 PHE C O 1
ATOM 6038 N N . ASP C 1 4 ? 2.001 50.116 30.644 1.00 43.79 4 ASP C N 1
ATOM 6039 C CA . ASP C 1 4 ? 0.974 50.266 31.708 1.00 48.90 4 ASP C CA 1
ATOM 6040 C C . ASP C 1 4 ? -0.060 49.148 31.519 1.00 55.34 4 ASP C C 1
ATOM 6041 O O . ASP C 1 4 ? -0.594 48.685 32.548 1.00 58.18 4 ASP C O 1
ATOM 6046 N N . LYS C 1 5 ? -0.271 48.683 30.273 1.00 65.71 5 LYS C N 1
ATOM 6047 C CA . LYS C 1 5 ? -1.187 47.553 29.938 1.00 67.66 5 LYS C CA 1
ATOM 6048 C C . LYS C 1 5 ? -0.731 46.317 30.709 1.00 67.11 5 LYS C C 1
ATOM 6049 O O . LYS C 1 5 ? 0.438 45.873 30.560 1.00 60.48 5 LYS C O 1
ATOM 6055 N N . ARG C 1 6 ? -1.630 45.833 31.555 1.00 67.98 6 ARG C N 1
ATOM 6056 C CA . ARG C 1 6 ? -1.385 44.672 32.427 1.00 67.85 6 ARG C CA 1
ATOM 6057 C C . ARG C 1 6 ? -1.779 43.428 31.627 1.00 64.43 6 ARG C C 1
ATOM 6058 O O . ARG C 1 6 ? -2.892 43.390 31.039 1.00 51.59 6 ARG C O 1
ATOM 6066 N N . GLU C 1 7 ? -0.849 42.480 31.557 1.00 56.97 7 GLU C N 1
ATOM 6067 C CA . GLU C 1 7 ? -0.984 41.235 30.771 1.00 49.34 7 GLU C CA 1
ATOM 6068 C C . GLU C 1 7 ? -1.434 40.139 31.746 1.00 46.62 7 GLU C C 1
ATOM 6069 O O . GLU C 1 7 ? -0.915 40.115 32.888 1.00 49.96 7 GLU C O 1
ATOM 6075 N N . GLU C 1 8 ? -2.429 39.341 31.356 1.00 41.66 8 GLU C N 1
ATOM 6076 C CA . GLU C 1 8 ? -2.800 38.084 32.052 1.00 43.56 8 GLU C CA 1
ATOM 6077 C C . GLU C 1 8 ? -1.681 37.045 31.838 1.00 42.50 8 GLU C C 1
ATOM 6078 O O . GLU C 1 8 ? -1.525 36.564 30.691 1.00 42.02 8 GLU C O 1
ATOM 6084 N N . ARG C 1 9 ? -0.922 36.707 32.891 1.00 36.95 9 ARG C N 1
ATOM 6085 C CA . ARG C 1 9 ? 0.144 35.671 32.835 1.00 33.92 9 ARG C CA 1
ATOM 6086 C C . ARG C 1 9 ? -0.300 34.386 33.541 1.00 35.30 9 ARG C C 1
ATOM 6087 O O . ARG C 1 9 ? 0.421 33.378 33.401 1.00 38.22 9 ARG C O 1
ATOM 6095 N N . LEU C 1 10 ? -1.434 34.391 34.250 1.00 35.97 10 LEU C N 1
ATOM 6096 C CA . LEU C 1 10 ? -2.020 33.155 34.835 1.00 36.54 10 LEU C CA 1
ATOM 6097 C C . LEU C 1 10 ? -2.374 32.210 33.684 1.00 35.69 10 LEU C C 1
ATOM 6098 O O . LEU C 1 10 ? -2.712 32.712 32.585 1.00 35.62 10 LEU C O 1
ATOM 6103 N N . GLY C 1 11 ? -2.249 30.900 33.916 1.00 34.54 11 GLY C N 1
ATOM 6104 C CA . GLY C 1 11 ? -2.620 29.853 32.944 1.00 33.19 11 GLY C CA 1
ATOM 6105 C C . GLY C 1 11 ? -1.709 29.811 31.729 1.00 31.52 11 GLY C C 1
ATOM 6106 O O . GLY C 1 11 ? -2.176 29.335 30.711 1.00 32.32 11 GLY C O 1
ATOM 6107 N N . THR C 1 12 ? -0.446 30.246 31.834 1.00 32.12 12 THR C N 1
ATOM 6108 C CA . THR C 1 12 ? 0.515 30.308 30.689 1.00 33.93 12 THR C CA 1
ATOM 6109 C C . THR C 1 12 ? 1.771 29.449 30.948 1.00 32.05 12 THR C C 1
ATOM 6110 O O . THR C 1 12 ? 2.781 29.635 30.243 1.00 28.57 12 THR C O 1
ATOM 6114 N N . GLN C 1 13 ? 1.710 28.539 31.919 1.00 33.05 13 GLN C N 1
ATOM 6115 C CA . GLN C 1 13 ? 2.837 27.669 32.349 1.00 34.18 13 GLN C CA 1
ATOM 6116 C C . GLN C 1 13 ? 4.051 28.556 32.678 1.00 30.15 13 GLN C C 1
ATOM 6117 O O . GLN C 1 13 ? 5.188 28.089 32.512 1.00 27.41 13 GLN C O 1
ATOM 6123 N N . SER C 1 14 ? 3.802 29.766 33.198 1.00 28.04 14 SER C N 1
ATOM 6124 C CA . SER C 1 14 ? 4.820 30.668 33.798 1.00 28.36 14 SER C CA 1
ATOM 6125 C C . SER C 1 14 ? 5.317 30.086 35.122 1.00 26.87 14 SER C C 1
ATOM 6126 O O . SER C 1 14 ? 4.446 29.749 35.951 1.00 27.37 14 SER C O 1
ATOM 6129 N N . VAL C 1 15 ? 6.641 30.026 35.324 1.00 23.82 15 VAL C N 1
ATOM 6130 C CA . VAL C 1 15 ? 7.240 29.643 36.637 1.00 24.69 15 VAL C CA 1
ATOM 6131 C C . VAL C 1 15 ? 6.756 30.671 37.661 1.00 23.41 15 VAL C C 1
ATOM 6132 O O . VAL C 1 15 ? 6.189 30.259 38.659 1.00 23.47 15 VAL C O 1
ATOM 6136 N N . LYS C 1 16 ? 6.926 31.958 37.363 1.00 24.20 16 LYS C N 1
ATOM 6137 C CA . LYS C 1 16 ? 6.600 33.119 38.237 1.00 25.32 16 LYS C CA 1
ATOM 6138 C C . LYS C 1 16 ? 5.140 33.088 38.682 1.00 24.75 16 LYS C C 1
ATOM 6139 O O . LYS C 1 16 ? 4.909 33.184 39.879 1.00 24.21 16 LYS C O 1
ATOM 6145 N N . TRP C 1 17 ? 4.204 32.933 37.748 1.00 25.77 17 TRP C N 1
ATOM 6146 C CA . TRP C 1 17 ? 2.749 33.105 38.009 1.00 28.21 17 TRP C CA 1
ATOM 6147 C C . TRP C 1 17 ? 2.055 31.774 38.301 1.00 29.14 17 TRP C C 1
ATOM 6148 O O . TRP C 1 17 ? 1.082 31.825 39.082 1.00 33.69 17 TRP C O 1
ATOM 6159 N N . ASP C 1 18 ? 2.492 30.648 37.723 1.00 28.21 18 ASP C N 1
ATOM 6160 C CA . ASP C 1 18 ? 1.683 29.402 37.792 1.00 29.67 18 ASP C CA 1
ATOM 6161 C C . ASP C 1 18 ? 2.264 28.389 38.791 1.00 30.76 18 ASP C C 1
ATOM 6162 O O . ASP C 1 18 ? 1.546 27.459 39.164 1.00 32.41 18 ASP C O 1
ATOM 6167 N N . LYS C 1 19 ? 3.504 28.537 39.229 1.00 32.65 19 LYS C N 1
ATOM 6168 C CA . LYS C 1 19 ? 4.156 27.497 40.063 1.00 36.80 19 LYS C CA 1
ATOM 6169 C C . LYS C 1 19 ? 4.253 27.981 41.513 1.00 34.75 19 LYS C C 1
ATOM 6170 O O . LYS C 1 19 ? 5.190 27.521 42.196 1.00 32.66 19 LYS C O 1
ATOM 6176 N N . THR C 1 20 ? 3.332 28.850 41.966 1.00 34.57 20 THR C N 1
ATOM 6177 C CA . THR C 1 20 ? 3.364 29.478 43.323 1.00 33.51 20 THR C CA 1
ATOM 6178 C C . THR C 1 20 ? 2.914 28.459 44.386 1.00 34.34 20 THR C C 1
ATOM 6179 O O . THR C 1 20 ? 3.526 28.470 45.459 1.00 33.69 20 THR C O 1
ATOM 6183 N N . GLY C 1 21 ? 1.911 27.609 44.103 1.00 37.56 21 GLY C N 1
ATOM 6184 C CA . GLY C 1 21 ? 1.423 26.523 44.992 1.00 37.81 21 GLY C CA 1
ATOM 6185 C C . GLY C 1 21 ? 2.526 25.537 45.363 1.00 41.98 21 GLY C C 1
ATOM 6186 O O . GLY C 1 21 ? 2.739 25.287 46.583 1.00 42.19 21 GLY C O 1
ATOM 6187 N N . GLU C 1 22 ? 3.246 25.051 44.347 1.00 41.98 22 GLU C N 1
ATOM 6188 C CA . GLU C 1 22 ? 4.354 24.064 44.448 1.00 41.76 22 GLU C CA 1
ATOM 6189 C C . GLU C 1 22 ? 5.552 24.655 45.223 1.00 38.48 22 GLU C C 1
ATOM 6190 O O . GLU C 1 22 ? 6.096 23.927 46.093 1.00 38.11 22 GLU C O 1
ATOM 6196 N N . LEU C 1 23 ? 5.965 25.910 44.969 1.00 34.37 23 LEU C N 1
ATOM 6197 C CA . LEU C 1 23 ? 7.272 26.433 45.482 1.00 32.16 23 LEU C CA 1
ATOM 6198 C C . LEU C 1 23 ? 7.101 27.324 46.723 1.00 30.08 23 LEU C C 1
ATOM 6199 O O . LEU C 1 23 ? 8.093 27.461 47.467 1.00 28.50 23 LEU C O 1
ATOM 6204 N N . PHE C 1 24 ? 5.932 27.934 46.945 1.00 29.34 24 PHE C N 1
ATOM 6205 C CA . PHE C 1 24 ? 5.692 28.851 48.100 1.00 29.91 24 PHE C CA 1
ATOM 6206 C C . PHE C 1 24 ? 4.371 28.531 48.825 1.00 32.16 24 PHE C C 1
ATOM 6207 O O . PHE C 1 24 ? 4.042 29.283 49.733 1.00 35.78 24 PHE C O 1
ATOM 6215 N N . GLY C 1 25 ? 3.642 27.466 48.467 1.00 35.43 25 GLY C N 1
ATOM 6216 C CA . GLY C 1 25 ? 2.432 27.016 49.193 1.00 34.76 25 GLY C CA 1
ATOM 6217 C C . GLY C 1 25 ? 1.314 28.057 49.237 1.00 36.01 25 GLY C C 1
ATOM 6218 O O . GLY C 1 25 ? 0.514 28.001 50.194 1.00 35.30 25 GLY C O 1
ATOM 6219 N N . VAL C 1 26 ? 1.215 28.961 48.250 1.00 34.98 26 VAL C N 1
ATOM 6220 C CA . VAL C 1 26 ? 0.100 29.958 48.129 1.00 35.79 26 VAL C CA 1
ATOM 6221 C C . VAL C 1 26 ? -0.328 30.109 46.651 1.00 37.37 26 VAL C C 1
ATOM 6222 O O . VAL C 1 26 ? 0.487 29.798 45.763 1.00 36.97 26 VAL C O 1
ATOM 6226 N N . THR C 1 27 ? -1.570 30.554 46.395 1.00 38.54 27 THR C N 1
ATOM 6227 C CA . THR C 1 27 ? -2.133 30.869 45.048 1.00 38.76 27 THR C CA 1
ATOM 6228 C C . THR C 1 27 ? -3.025 32.128 45.104 1.00 38.90 27 THR C C 1
ATOM 6229 O O . THR C 1 27 ? -3.627 32.471 44.065 1.00 38.09 27 THR C O 1
ATOM 6233 N N . ASP C 1 28 ? -3.067 32.821 46.242 1.00 35.04 28 ASP C N 1
ATOM 6234 C CA . ASP C 1 28 ? -3.763 34.122 46.408 1.00 39.66 28 ASP C CA 1
ATOM 6235 C C . ASP C 1 28 ? -2.727 35.250 46.558 1.00 37.26 28 ASP C C 1
ATOM 6236 O O . ASP C 1 28 ? -3.075 36.271 47.190 1.00 38.67 28 ASP C O 1
ATOM 6241 N N . ALA C 1 29 ? -1.511 35.089 46.008 1.00 33.66 29 ALA C N 1
ATOM 6242 C CA . ALA C 1 29 ? -0.365 35.999 46.252 1.00 32.23 29 ALA C CA 1
ATOM 6243 C C . ALA C 1 29 ? 0.127 36.637 44.947 1.00 31.29 29 ALA C C 1
ATOM 6244 O O . ALA C 1 29 ? 0.217 35.933 43.948 1.00 30.31 29 ALA C O 1
ATOM 6246 N N . LEU C 1 30 ? 0.410 37.947 44.967 1.00 32.10 30 LEU C N 1
ATOM 6247 C CA . LEU C 1 30 ? 1.036 38.679 43.839 1.00 28.94 30 LEU C CA 1
ATOM 6248 C C . LEU C 1 30 ? 2.487 38.228 43.675 1.00 29.17 30 LEU C C 1
ATOM 6249 O O . LEU C 1 30 ? 3.337 38.499 44.527 1.00 27.35 30 LEU C O 1
ATOM 6254 N N . PRO C 1 31 ? 2.828 37.520 42.577 1.00 28.42 31 PRO C N 1
ATOM 6255 C CA . PRO C 1 31 ? 4.188 37.022 42.371 1.00 28.16 31 PRO C CA 1
ATOM 6256 C C . PRO C 1 31 ? 5.162 38.083 41.849 1.00 27.13 31 PRO C C 1
ATOM 6257 O O . PRO C 1 31 ? 4.898 38.642 40.834 1.00 29.64 31 PRO C O 1
ATOM 6261 N N . MET C 1 32 ? 6.280 38.287 42.549 1.00 26.98 32 MET C N 1
ATOM 6262 C CA . MET C 1 32 ? 7.271 39.352 42.259 1.00 26.18 32 MET C CA 1
ATOM 6263 C C . MET C 1 32 ? 8.658 38.830 42.654 1.00 27.20 32 MET C C 1
ATOM 6264 O O . MET C 1 32 ? 9.518 39.637 43.182 1.00 25.24 32 MET C O 1
ATOM 6269 N N . TRP C 1 33 ? 8.894 37.548 42.350 1.00 25.12 33 TRP C N 1
ATOM 6270 C CA . TRP C 1 33 ? 10.084 36.789 42.815 1.00 25.15 33 TRP C CA 1
ATOM 6271 C C . TRP C 1 33 ? 11.050 36.569 41.641 1.00 26.43 33 TRP C C 1
ATOM 6272 O O . TRP C 1 33 ? 11.951 37.415 41.447 1.00 26.06 33 TRP C O 1
ATOM 6283 N N . VAL C 1 34 ? 10.843 35.514 40.843 1.00 28.66 34 VAL C N 1
ATOM 6284 C CA . VAL C 1 34 ? 11.823 35.032 39.822 1.00 28.16 34 VAL C CA 1
ATOM 6285 C C . VAL C 1 34 ? 11.962 36.135 38.771 1.00 24.86 34 VAL C C 1
ATOM 6286 O O . VAL C 1 34 ? 10.940 36.815 38.519 1.00 23.77 34 VAL C O 1
ATOM 6290 N N . ALA C 1 35 ? 13.166 36.276 38.203 1.00 21.90 35 ALA C N 1
ATOM 6291 C CA . ALA C 1 35 ? 13.555 37.381 37.303 1.00 22.49 35 ALA C CA 1
ATOM 6292 C C . ALA C 1 35 ? 13.151 37.074 35.850 1.00 23.79 35 ALA C C 1
ATOM 6293 O O . ALA C 1 35 ? 14.030 36.768 35.024 1.00 26.74 35 ALA C O 1
ATOM 6295 N N . ASP C 1 36 ? 11.845 37.138 35.557 1.00 25.56 36 ASP C N 1
ATOM 6296 C CA . ASP C 1 36 ? 11.272 37.447 34.215 1.00 26.84 36 ASP C CA 1
ATOM 6297 C C . ASP C 1 36 ? 10.304 38.637 34.418 1.00 27.89 36 ASP C C 1
ATOM 6298 O O . ASP C 1 36 ? 9.995 38.952 35.617 1.00 24.65 36 ASP C O 1
ATOM 6303 N N . MET C 1 37 ? 9.882 39.327 33.341 1.00 25.60 37 MET C N 1
ATOM 6304 C CA . MET C 1 37 ? 9.044 40.553 33.477 1.00 26.29 37 MET C CA 1
ATOM 6305 C C . MET C 1 37 ? 7.589 40.230 33.131 1.00 25.89 37 MET C C 1
ATOM 6306 O O . MET C 1 37 ? 7.359 39.227 32.438 1.00 25.13 37 MET C O 1
ATOM 6311 N N . ASP C 1 38 ? 6.653 41.099 33.516 1.00 27.03 38 ASP C N 1
ATOM 6312 C CA . ASP C 1 38 ? 5.216 40.949 33.166 1.00 30.07 38 ASP C CA 1
ATOM 6313 C C . ASP C 1 38 ? 4.924 41.614 31.803 1.00 30.47 38 ASP C C 1
ATOM 6314 O O . ASP C 1 38 ? 3.729 41.844 31.509 1.00 34.15 38 ASP C O 1
ATOM 6319 N N . PHE C 1 39 ? 5.937 41.889 30.970 1.00 29.88 39 PHE C N 1
ATOM 6320 C CA . PHE C 1 39 ? 5.776 42.627 29.683 1.00 30.99 39 PHE C CA 1
ATOM 6321 C C . PHE C 1 39 ? 5.937 41.742 28.434 1.00 31.86 39 PHE C C 1
ATOM 6322 O O . PHE C 1 39 ? 6.938 40.972 28.328 1.00 29.57 39 PHE C O 1
ATOM 6330 N N . ARG C 1 40 ? 5.013 41.941 27.479 1.00 31.75 40 ARG C N 1
ATOM 6331 C CA . ARG C 1 40 ? 5.119 41.470 26.073 1.00 31.79 40 ARG C CA 1
ATOM 6332 C C . ARG C 1 40 ? 6.534 41.779 25.602 1.00 28.88 40 ARG C C 1
ATOM 6333 O O . ARG C 1 40 ? 6.990 42.880 25.859 1.00 29.30 40 ARG C O 1
ATOM 6341 N N . ALA C 1 41 ? 7.202 40.833 24.955 1.00 29.13 41 ALA C N 1
ATOM 6342 C CA . ALA C 1 41 ? 8.513 41.071 24.312 1.00 28.67 41 ALA C CA 1
ATOM 6343 C C . ALA C 1 41 ? 8.347 42.141 23.237 1.00 26.25 41 ALA C C 1
ATOM 6344 O O . ALA C 1 41 ? 7.223 42.423 22.825 1.00 24.99 41 ALA C O 1
ATOM 6346 N N . PRO C 1 42 ? 9.451 42.787 22.790 1.00 25.15 42 PRO C N 1
ATOM 6347 C CA . PRO C 1 42 ? 9.411 43.763 21.703 1.00 27.82 42 PRO C CA 1
ATOM 6348 C C . PRO C 1 42 ? 8.667 43.283 20.450 1.00 29.60 42 PRO C C 1
ATOM 6349 O O . PRO C 1 42 ? 8.686 42.110 20.196 1.00 28.96 42 PRO C O 1
ATOM 6353 N N . GLU C 1 43 ? 8.071 44.195 19.681 1.00 33.96 43 GLU C N 1
ATOM 6354 C CA . GLU C 1 43 ? 7.444 43.829 18.386 1.00 38.52 43 GLU C CA 1
ATOM 6355 C C . GLU C 1 43 ? 8.550 43.239 17.493 1.00 35.04 43 GLU C C 1
ATOM 6356 O O . GLU C 1 43 ? 8.300 42.209 16.868 1.00 34.50 43 GLU C O 1
ATOM 6362 N N . ALA C 1 44 ? 9.750 43.816 17.489 1.00 28.46 44 ALA C N 1
ATOM 6363 C CA . ALA C 1 44 ? 10.880 43.368 16.653 1.00 26.27 44 ALA C CA 1
ATOM 6364 C C . ALA C 1 44 ? 11.095 41.860 16.790 1.00 26.86 44 ALA C C 1
ATOM 6365 O O . ALA C 1 44 ? 11.162 41.214 15.752 1.00 26.83 44 ALA C O 1
ATOM 6367 N N . ILE C 1 45 ? 11.227 41.329 18.015 1.00 26.99 45 ILE C N 1
ATOM 6368 C CA . ILE C 1 45 ? 11.395 39.864 18.260 1.00 26.55 45 ILE C CA 1
ATOM 6369 C C . ILE C 1 45 ? 10.127 39.104 17.829 1.00 27.39 45 ILE C C 1
ATOM 6370 O O . ILE C 1 45 ? 10.266 38.122 17.067 1.00 29.35 45 ILE C O 1
ATOM 6375 N N . THR C 1 46 ? 8.933 39.472 18.291 1.00 26.35 46 THR C N 1
ATOM 6376 C CA . THR C 1 46 ? 7.718 38.657 17.987 1.00 30.57 46 THR C CA 1
ATOM 6377 C C . THR C 1 46 ? 7.437 38.651 16.475 1.00 27.59 46 THR C C 1
ATOM 6378 O O . THR C 1 46 ? 6.978 37.616 15.988 1.00 23.13 46 THR C O 1
ATOM 6382 N N . GLU C 1 47 ? 7.688 39.756 15.768 1.00 29.39 47 GLU C N 1
ATOM 6383 C CA . GLU C 1 47 ? 7.497 39.831 14.295 1.00 30.32 47 GLU C CA 1
ATOM 6384 C C . GLU C 1 47 ? 8.374 38.759 13.660 1.00 27.39 47 GLU C C 1
ATOM 6385 O O . GLU C 1 47 ? 7.832 38.024 12.832 1.00 26.43 47 GLU C O 1
ATOM 6391 N N . ALA C 1 48 ? 9.656 38.687 14.037 1.00 25.13 48 ALA C N 1
ATOM 6392 C CA . ALA C 1 48 ? 10.654 37.741 13.484 1.00 23.88 48 ALA C CA 1
ATOM 6393 C C . ALA C 1 48 ? 10.230 36.278 13.737 1.00 25.47 48 ALA C C 1
ATOM 6394 O O . ALA C 1 48 ? 10.438 35.424 12.836 1.00 24.43 48 ALA C O 1
ATOM 6396 N N . LEU C 1 49 ? 9.621 35.994 14.897 1.00 24.99 49 LEU C N 1
ATOM 6397 C CA . LEU C 1 49 ? 9.137 34.642 15.287 1.00 23.65 49 LEU C CA 1
ATOM 6398 C C . LEU C 1 49 ? 7.889 34.253 14.495 1.00 25.44 49 LEU C C 1
ATOM 6399 O O . LEU C 1 49 ? 7.797 33.042 14.173 1.00 25.25 49 LEU C O 1
ATOM 6404 N N . LYS C 1 50 ? 7.033 35.211 14.188 1.00 29.46 50 LYS C N 1
ATOM 6405 C CA . LYS C 1 50 ? 5.842 34.955 13.366 1.00 35.86 50 LYS C CA 1
ATOM 6406 C C . LYS C 1 50 ? 6.301 34.635 11.938 1.00 36.68 50 LYS C C 1
ATOM 6407 O O . LYS C 1 50 ? 5.614 33.913 11.256 1.00 36.63 50 LYS C O 1
ATOM 6413 N N . GLU C 1 51 ? 7.470 35.126 11.552 1.00 36.33 51 GLU C N 1
ATOM 6414 C CA . GLU C 1 51 ? 8.037 34.931 10.188 1.00 41.39 51 GLU C CA 1
ATOM 6415 C C . GLU C 1 51 ? 8.558 33.497 10.077 1.00 39.45 51 GLU C C 1
ATOM 6416 O O . GLU C 1 51 ? 8.216 32.818 9.086 1.00 34.67 51 GLU C O 1
ATOM 6422 N N . ARG C 1 52 ? 9.339 33.057 11.068 1.00 35.51 52 ARG C N 1
ATOM 6423 C CA . ARG C 1 52 ? 9.805 31.655 11.155 1.00 33.22 52 ARG C CA 1
ATOM 6424 C C . ARG C 1 52 ? 8.583 30.738 11.264 1.00 30.73 52 ARG C C 1
ATOM 6425 O O . ARG C 1 52 ? 8.605 29.640 10.667 1.00 26.25 52 ARG C O 1
ATOM 6433 N N . LEU C 1 53 ? 7.550 31.182 11.963 1.00 30.03 53 LEU C N 1
ATOM 6434 C CA . LEU C 1 53 ? 6.343 30.355 12.176 1.00 33.97 53 LEU C CA 1
ATOM 6435 C C . LEU C 1 53 ? 5.532 30.216 10.889 1.00 33.68 53 LEU C C 1
ATOM 6436 O O . LEU C 1 53 ? 4.953 29.175 10.705 1.00 35.12 53 LEU C O 1
ATOM 6441 N N . ASP C 1 54 ? 5.512 31.239 10.043 1.00 36.12 54 ASP C N 1
ATOM 6442 C CA . ASP C 1 54 ? 4.765 31.192 8.759 1.00 35.99 54 ASP C CA 1
ATOM 6443 C C . ASP C 1 54 ? 5.455 30.211 7.817 1.00 30.56 54 ASP C C 1
ATOM 6444 O O . ASP C 1 54 ? 4.773 29.581 7.063 1.00 28.16 54 ASP C O 1
ATOM 6449 N N . HIS C 1 55 ? 6.776 30.112 7.903 1.00 28.91 55 HIS C N 1
ATOM 6450 C CA . HIS C 1 55 ? 7.564 29.142 7.106 1.00 28.55 55 HIS C CA 1
ATOM 6451 C C . HIS C 1 55 ? 7.043 27.720 7.370 1.00 27.75 55 HIS C C 1
ATOM 6452 O O . HIS C 1 55 ? 6.938 26.978 6.423 1.00 29.02 55 HIS C O 1
ATOM 6459 N N . GLY C 1 56 ? 6.776 27.370 8.629 1.00 23.94 56 GLY C N 1
ATOM 6460 C CA . GLY C 1 56 ? 6.093 26.126 9.014 1.00 21.94 56 GLY C CA 1
ATOM 6461 C C . GLY C 1 56 ? 6.971 24.907 9.134 1.00 23.15 56 GLY C C 1
ATOM 6462 O O . GLY C 1 56 ? 6.436 23.858 9.402 1.00 20.96 56 GLY C O 1
ATOM 6463 N N . ILE C 1 57 ? 8.270 25.061 8.925 1.00 23.01 57 ILE C N 1
ATOM 6464 C CA . ILE C 1 57 ? 9.199 23.900 8.954 1.00 23.13 57 ILE C CA 1
ATOM 6465 C C . ILE C 1 57 ? 10.216 24.169 10.052 1.00 22.24 57 ILE C C 1
ATOM 6466 O O . ILE C 1 57 ? 10.861 25.189 9.996 1.00 21.89 57 ILE C O 1
ATOM 6471 N N . PHE C 1 58 ? 10.329 23.233 10.983 1.00 23.02 58 PHE C N 1
ATOM 6472 C CA . PHE C 1 58 ? 11.164 23.355 12.205 1.00 24.37 58 PHE C CA 1
ATOM 6473 C C . PHE C 1 58 ? 12.190 22.220 12.316 1.00 23.91 58 PHE C C 1
ATOM 6474 O O . PHE C 1 58 ? 12.345 21.679 13.409 1.00 29.52 58 PHE C O 1
ATOM 6482 N N . GLY C 1 59 ? 12.936 21.944 11.248 1.00 23.07 59 GLY C N 1
ATOM 6483 C CA . GLY C 1 59 ? 14.100 21.038 11.249 1.00 21.38 59 GLY C CA 1
ATOM 6484 C C . GLY C 1 59 ? 15.306 21.654 11.929 1.00 21.69 59 GLY C C 1
ATOM 6485 O O . GLY C 1 59 ? 15.178 22.746 12.511 1.00 20.17 59 GLY C O 1
ATOM 6486 N N . TYR C 1 60 ? 16.445 20.959 11.881 1.00 22.75 60 TYR C N 1
ATOM 6487 C CA . TYR C 1 60 ? 17.733 21.398 12.486 1.00 23.62 60 TYR C CA 1
ATOM 6488 C C . TYR C 1 60 ? 18.079 22.789 11.932 1.00 24.62 60 TYR C C 1
ATOM 6489 O O . TYR C 1 60 ? 18.249 22.921 10.708 1.00 25.01 60 TYR C O 1
ATOM 6498 N N . THR C 1 61 ? 18.111 23.783 12.820 1.00 24.17 61 THR C N 1
ATOM 6499 C CA . THR C 1 61 ? 18.421 25.210 12.554 1.00 25.66 61 THR C CA 1
ATOM 6500 C C . THR C 1 61 ? 19.690 25.599 13.316 1.00 26.98 61 THR C C 1
ATOM 6501 O O . THR C 1 61 ? 19.874 25.154 14.460 1.00 29.22 61 THR C O 1
ATOM 6505 N N . THR C 1 62 ? 20.531 26.411 12.693 1.00 28.45 62 THR C N 1
ATOM 6506 C CA . THR C 1 62 ? 21.909 26.700 13.157 1.00 28.75 62 THR C CA 1
ATOM 6507 C C . THR C 1 62 ? 22.187 28.196 13.000 1.00 30.44 62 THR C C 1
ATOM 6508 O O . THR C 1 62 ? 21.867 28.811 11.982 1.00 30.12 62 THR C O 1
ATOM 6512 N N . PRO C 1 63 ? 22.785 28.858 14.007 1.00 31.87 63 PRO C N 1
ATOM 6513 C CA . PRO C 1 63 ? 23.233 30.236 13.825 1.00 32.68 63 PRO C CA 1
ATOM 6514 C C . PRO C 1 63 ? 24.175 30.324 12.617 1.00 31.33 63 PRO C C 1
ATOM 6515 O O . PRO C 1 63 ? 24.779 29.327 12.277 1.00 30.63 63 PRO C O 1
ATOM 6519 N N . ASP C 1 64 ? 24.256 31.499 11.993 1.00 33.05 64 ASP C N 1
ATOM 6520 C CA . ASP C 1 64 ? 25.228 31.794 10.908 1.00 33.87 64 ASP C CA 1
ATOM 6521 C C . ASP C 1 64 ? 25.846 33.163 11.186 1.00 35.00 64 ASP C C 1
ATOM 6522 O O . ASP C 1 64 ? 25.614 33.699 12.290 1.00 32.01 64 ASP C O 1
ATOM 6527 N N . GLN C 1 65 ? 26.581 33.685 10.200 1.00 38.56 65 GLN C N 1
ATOM 6528 C CA . GLN C 1 65 ? 27.336 34.957 10.258 1.00 37.98 65 GLN C CA 1
ATOM 6529 C C . GLN C 1 65 ? 26.432 36.095 10.726 1.00 39.78 65 GLN C C 1
ATOM 6530 O O . GLN C 1 65 ? 26.898 36.856 11.585 1.00 41.16 65 GLN C O 1
ATOM 6536 N N . LYS C 1 66 ? 25.207 36.217 10.201 1.00 38.37 66 LYS C N 1
ATOM 6537 C CA . LYS C 1 66 ? 24.356 37.407 10.490 1.00 40.94 66 LYS C CA 1
ATOM 6538 C C . LYS C 1 66 ? 23.795 37.288 11.930 1.00 37.54 66 LYS C C 1
ATOM 6539 O O . LYS C 1 66 ? 23.314 38.315 12.486 1.00 40.08 66 LYS C O 1
ATOM 6545 N N . THR C 1 67 ? 23.877 36.100 12.540 1.00 30.80 67 THR C N 1
ATOM 6546 C CA . THR C 1 67 ? 23.493 35.847 13.950 1.00 27.62 67 THR C CA 1
ATOM 6547 C C . THR C 1 67 ? 24.617 36.397 14.836 1.00 26.39 67 THR C C 1
ATOM 6548 O O . THR C 1 67 ? 24.331 37.142 15.788 1.00 25.24 67 THR C O 1
ATOM 6552 N N . LYS C 1 68 ? 25.850 36.023 14.517 1.00 26.62 68 LYS C N 1
ATOM 6553 C CA . LYS C 1 68 ? 27.088 36.411 15.234 1.00 28.73 68 LYS C CA 1
ATOM 6554 C C . LYS C 1 68 ? 27.300 37.916 15.053 1.00 30.21 68 LYS C C 1
ATOM 6555 O O . LYS C 1 68 ? 27.865 38.543 15.962 1.00 32.41 68 LYS C O 1
ATOM 6561 N N . ASP C 1 69 ? 26.899 38.468 13.907 1.00 32.38 69 ASP C N 1
ATOM 6562 C CA . ASP C 1 69 ? 27.155 39.892 13.553 1.00 32.27 69 ASP C CA 1
ATOM 6563 C C . ASP C 1 69 ? 26.192 40.739 14.374 1.00 29.39 69 ASP C C 1
ATOM 6564 O O . ASP C 1 69 ? 26.630 41.758 14.866 1.00 31.07 69 ASP C O 1
ATOM 6569 N N . ALA C 1 70 ? 24.938 40.301 14.516 1.00 28.46 70 ALA C N 1
ATOM 6570 C CA . ALA C 1 70 ? 23.876 40.984 15.297 1.00 27.31 70 ALA C CA 1
ATOM 6571 C C . ALA C 1 70 ? 24.355 41.207 16.747 1.00 28.46 70 ALA C C 1
ATOM 6572 O O . ALA C 1 70 ? 24.004 42.266 17.331 1.00 30.69 70 ALA C O 1
ATOM 6574 N N . VAL C 1 71 ? 25.153 40.262 17.276 1.00 28.12 71 VAL C N 1
ATOM 6575 C CA . VAL C 1 71 ? 25.730 40.222 18.657 1.00 27.76 71 VAL C CA 1
ATOM 6576 C C . VAL C 1 71 ? 26.881 41.228 18.711 1.00 26.91 71 VAL C C 1
ATOM 6577 O O . VAL C 1 71 ? 26.978 41.977 19.696 1.00 20.89 71 VAL C O 1
ATOM 6581 N N . CYS C 1 72 ? 27.767 41.127 17.730 1.00 29.65 72 CYS C N 1
ATOM 6582 C CA . CYS C 1 72 ? 29.020 41.922 17.662 1.00 29.96 72 CYS C CA 1
ATOM 6583 C C . CYS C 1 72 ? 28.654 43.396 17.543 1.00 30.56 72 CYS C C 1
ATOM 6584 O O . CYS C 1 72 ? 29.299 44.203 18.195 1.00 32.28 72 CYS C O 1
ATOM 6587 N N . GLY C 1 73 ? 27.606 43.668 16.771 1.00 28.83 73 GLY C N 1
ATOM 6588 C CA . GLY C 1 73 ? 27.061 45.005 16.539 1.00 27.74 73 GLY C CA 1
ATOM 6589 C C . GLY C 1 73 ? 26.502 45.568 17.808 1.00 26.35 73 GLY C C 1
ATOM 6590 O O . GLY C 1 73 ? 26.798 46.677 18.088 1.00 26.53 73 GLY C O 1
ATOM 6591 N N . TRP C 1 74 ? 25.772 44.756 18.559 1.00 27.10 74 TRP C N 1
ATOM 6592 C CA . TRP C 1 74 ? 25.145 45.185 19.831 1.00 26.83 74 TRP C CA 1
ATOM 6593 C C . TRP C 1 74 ? 26.225 45.504 20.865 1.00 26.50 74 TRP C C 1
ATOM 6594 O O . TRP C 1 74 ? 26.133 46.526 21.467 1.00 30.53 74 TRP C O 1
ATOM 6605 N N . MET C 1 75 ? 27.252 44.682 20.974 1.00 27.05 75 MET C N 1
ATOM 6606 C CA . MET C 1 75 ? 28.353 44.913 21.934 1.00 31.15 75 MET C CA 1
ATOM 6607 C C . MET C 1 75 ? 29.079 46.231 21.627 1.00 33.64 75 MET C C 1
ATOM 6608 O O . MET C 1 75 ? 29.477 46.910 22.559 1.00 32.29 75 MET C O 1
ATOM 6613 N N . GLN C 1 76 ? 29.253 46.534 20.347 1.00 36.58 76 GLN C N 1
ATOM 6614 C CA . GLN C 1 76 ? 29.886 47.773 19.848 1.00 36.55 76 GLN C CA 1
ATOM 6615 C C . GLN C 1 76 ? 28.957 48.964 20.084 1.00 36.69 76 GLN C C 1
ATOM 6616 O O . GLN C 1 76 ? 29.416 49.924 20.643 1.00 36.43 76 GLN C O 1
ATOM 6622 N N . ASN C 1 77 ? 27.688 48.857 19.711 1.00 34.14 77 ASN C N 1
ATOM 6623 C CA . ASN C 1 77 ? 26.729 49.983 19.791 1.00 33.45 77 ASN C CA 1
ATOM 6624 C C . ASN C 1 77 ? 26.402 50.369 21.229 1.00 34.82 77 ASN C C 1
ATOM 6625 O O . ASN C 1 77 ? 26.594 51.515 21.556 1.00 37.61 77 ASN C O 1
ATOM 6630 N N . ARG C 1 78 ? 25.928 49.423 22.036 1.00 36.51 78 ARG C N 1
ATOM 6631 C CA . ARG C 1 78 ? 25.463 49.659 23.423 1.00 32.97 78 ARG C CA 1
ATOM 6632 C C . ARG C 1 78 ? 26.584 49.729 24.453 1.00 33.84 78 ARG C C 1
ATOM 6633 O O . ARG C 1 78 ? 26.379 50.451 25.391 1.00 34.18 78 ARG C O 1
ATOM 6641 N N . HIS C 1 79 ? 27.698 49.010 24.294 1.00 33.59 79 HIS C N 1
ATOM 6642 C CA . HIS C 1 79 ? 28.752 49.006 25.346 1.00 31.58 79 HIS C CA 1
ATOM 6643 C C . HIS C 1 79 ? 30.130 49.435 24.834 1.00 31.47 79 HIS C C 1
ATOM 6644 O O . HIS C 1 79 ? 31.075 49.305 25.579 1.00 33.39 79 HIS C O 1
ATOM 6651 N N . GLY C 1 80 ? 30.265 49.810 23.569 1.00 28.57 80 GLY C N 1
ATOM 6652 C CA . GLY C 1 80 ? 31.545 50.280 23.009 1.00 27.62 80 GLY C CA 1
ATOM 6653 C C . GLY C 1 80 ? 32.633 49.230 22.972 1.00 27.27 80 GLY C C 1
ATOM 6654 O O . GLY C 1 80 ? 33.787 49.599 22.892 1.00 27.38 80 GLY C O 1
ATOM 6655 N N . TRP C 1 81 ? 32.248 47.968 22.918 1.00 26.85 81 TRP C N 1
ATOM 6656 C CA . TRP C 1 81 ? 33.162 46.817 23.010 1.00 26.30 81 TRP C CA 1
ATOM 6657 C C . TRP C 1 81 ? 33.228 46.122 21.662 1.00 30.02 81 TRP C C 1
ATOM 6658 O O . TRP C 1 81 ? 32.223 45.892 21.040 1.00 30.55 81 TRP C O 1
ATOM 6669 N N . LYS C 1 82 ? 34.435 45.823 21.260 1.00 35.43 82 LYS C N 1
ATOM 6670 C CA . LYS C 1 82 ? 34.669 45.188 19.961 1.00 43.36 82 LYS C CA 1
ATOM 6671 C C . LYS C 1 82 ? 34.898 43.686 20.142 1.00 43.18 82 LYS C C 1
ATOM 6672 O O . LYS C 1 82 ? 35.877 43.300 20.746 1.00 43.93 82 LYS C O 1
ATOM 6678 N N . VAL C 1 83 ? 34.028 42.893 19.546 1.00 39.79 83 VAL C N 1
ATOM 6679 C CA . VAL C 1 83 ? 34.034 41.415 19.639 1.00 35.93 83 VAL C CA 1
ATOM 6680 C C . VAL C 1 83 ? 34.247 40.860 18.220 1.00 34.64 83 VAL C C 1
ATOM 6681 O O . VAL C 1 83 ? 33.471 41.243 17.314 1.00 30.12 83 VAL C O 1
ATOM 6685 N N . ASN C 1 84 ? 35.271 40.031 18.014 1.00 34.59 84 ASN C N 1
ATOM 6686 C CA . ASN C 1 84 ? 35.403 39.226 16.777 1.00 40.53 84 ASN C CA 1
ATOM 6687 C C . ASN C 1 84 ? 34.277 38.214 16.791 1.00 39.71 84 ASN C C 1
ATOM 6688 O O . ASN C 1 84 ? 34.027 37.623 17.835 1.00 36.65 84 ASN C O 1
ATOM 6693 N N . PRO C 1 85 ? 33.622 37.949 15.641 1.00 40.66 85 PRO C N 1
ATOM 6694 C CA . PRO C 1 85 ? 32.566 36.939 15.579 1.00 38.45 85 PRO C CA 1
ATOM 6695 C C . PRO C 1 85 ? 33.095 35.535 15.920 1.00 35.76 85 PRO C C 1
ATOM 6696 O O . PRO C 1 85 ? 32.290 34.702 16.334 1.00 30.53 85 PRO C O 1
ATOM 6700 N N . GLU C 1 86 ? 34.411 35.313 15.784 1.00 34.40 86 GLU C N 1
ATOM 6701 C CA . GLU C 1 86 ? 35.040 33.975 15.953 1.00 35.59 86 GLU C CA 1
ATOM 6702 C C . GLU C 1 86 ? 35.081 33.598 17.443 1.00 31.74 86 GLU C C 1
ATOM 6703 O O . GLU C 1 86 ? 35.131 32.377 17.747 1.00 28.17 86 GLU C O 1
ATOM 6709 N N . SER C 1 87 ? 35.006 34.604 18.323 1.00 29.34 87 SER C N 1
ATOM 6710 C CA . SER C 1 87 ? 35.040 34.508 19.812 1.00 26.31 87 SER C CA 1
ATOM 6711 C C . SER C 1 87 ? 33.713 33.993 20.362 1.00 24.64 87 SER C C 1
ATOM 6712 O O . SER C 1 87 ? 33.689 33.611 21.522 1.00 27.02 87 SER C O 1
ATOM 6715 N N . ILE C 1 88 ? 32.642 34.030 19.580 1.00 23.54 88 ILE C N 1
ATOM 6716 C CA . ILE C 1 88 ? 31.266 33.736 20.066 1.00 24.01 88 ILE C CA 1
ATOM 6717 C C . ILE C 1 88 ? 30.955 32.230 19.995 1.00 23.78 88 ILE C C 1
ATOM 6718 O O . ILE C 1 88 ? 30.978 31.669 18.880 1.00 23.03 88 ILE C O 1
ATOM 6723 N N . THR C 1 89 ? 30.567 31.617 21.124 1.00 22.38 89 THR C N 1
ATOM 6724 C CA . THR C 1 89 ? 29.908 30.287 21.149 1.00 20.40 89 THR C CA 1
ATOM 6725 C C . THR C 1 89 ? 28.485 30.469 21.663 1.00 20.30 89 THR C C 1
ATOM 6726 O O . THR C 1 89 ? 28.323 31.067 22.737 1.00 20.45 89 THR C O 1
ATOM 6730 N N . PHE C 1 90 ? 27.479 30.015 20.928 1.00 20.36 90 PHE C N 1
ATOM 6731 C CA . PHE C 1 90 ? 26.084 30.019 21.439 1.00 24.72 90 PHE C CA 1
ATOM 6732 C C . PHE C 1 90 ? 25.938 28.946 22.544 1.00 24.70 90 PHE C C 1
ATOM 6733 O O . PHE C 1 90 ? 26.767 28.021 22.613 1.00 26.21 90 PHE C O 1
ATOM 6741 N N . SER C 1 91 ? 24.949 29.143 23.425 1.00 23.12 91 SER C N 1
ATOM 6742 C CA . SER C 1 91 ? 24.601 28.309 24.603 1.00 22.43 91 SER C CA 1
ATOM 6743 C C . SER C 1 91 ? 23.091 28.414 24.793 1.00 21.41 91 SER C C 1
ATOM 6744 O O . SER C 1 91 ? 22.513 29.469 24.520 1.00 22.63 91 SER C O 1
ATOM 6747 N N . PRO C 1 92 ? 22.381 27.338 25.190 1.00 20.29 92 PRO C N 1
ATOM 6748 C CA . PRO C 1 92 ? 20.947 27.450 25.466 1.00 20.02 92 PRO C CA 1
ATOM 6749 C C . PRO C 1 92 ? 20.662 28.265 26.740 1.00 21.12 92 PRO C C 1
ATOM 6750 O O . PRO C 1 92 ? 19.506 28.528 27.049 1.00 22.85 92 PRO C O 1
ATOM 6754 N N . GLY C 1 93 ? 21.700 28.679 27.458 1.00 21.72 93 GLY C N 1
ATOM 6755 C CA . GLY C 1 93 ? 21.535 29.679 28.533 1.00 22.50 93 GLY C CA 1
ATOM 6756 C C . GLY C 1 93 ? 22.831 29.963 29.272 1.00 23.70 93 GLY C C 1
ATOM 6757 O O . GLY C 1 93 ? 23.851 29.308 29.038 1.00 24.51 93 GLY C O 1
ATOM 6758 N N . VAL C 1 94 ? 22.779 30.925 30.179 1.00 26.31 94 VAL C N 1
ATOM 6759 C CA . VAL C 1 94 ? 23.949 31.375 30.973 1.00 24.99 94 VAL C CA 1
ATOM 6760 C C . VAL C 1 94 ? 24.268 30.304 32.011 1.00 22.45 94 VAL C C 1
ATOM 6761 O O . VAL C 1 94 ? 25.433 29.931 32.078 1.00 22.01 94 VAL C O 1
ATOM 6765 N N . VAL C 1 95 ? 23.262 29.848 32.771 1.00 22.55 95 VAL C N 1
ATOM 6766 C CA . VAL C 1 95 ? 23.377 28.763 33.801 1.00 23.79 95 VAL C CA 1
ATOM 6767 C C . VAL C 1 95 ? 24.121 27.551 33.188 1.00 21.94 95 VAL C C 1
ATOM 6768 O O . VAL C 1 95 ? 25.062 27.060 33.829 1.00 22.71 95 VAL C O 1
ATOM 6772 N N . THR C 1 96 ? 23.728 27.095 31.992 1.00 21.20 96 THR C N 1
ATOM 6773 C CA . THR C 1 96 ? 24.400 26.003 31.231 1.00 20.56 96 THR C CA 1
ATOM 6774 C C . THR C 1 96 ? 25.848 26.411 30.963 1.00 20.16 96 THR C C 1
ATOM 6775 O O . THR C 1 96 ? 26.728 25.562 31.179 1.00 19.40 96 THR C O 1
ATOM 6779 N N . ALA C 1 97 ? 26.069 27.654 30.514 1.00 19.76 97 ALA C N 1
ATOM 6780 C CA . ALA C 1 97 ? 27.403 28.238 30.235 1.00 19.74 97 ALA C CA 1
ATOM 6781 C C . ALA C 1 97 ? 28.283 28.174 31.495 1.00 20.41 97 ALA C C 1
ATOM 6782 O O . ALA C 1 97 ? 29.468 27.698 31.411 1.00 21.20 97 ALA C O 1
ATOM 6784 N N . LEU C 1 98 ? 27.725 28.576 32.634 1.00 21.72 98 LEU C N 1
ATOM 6785 C CA . LEU C 1 98 ? 28.405 28.527 33.961 1.00 22.81 98 LEU C CA 1
ATOM 6786 C C . LEU C 1 98 ? 28.886 27.104 34.221 1.00 22.04 98 LEU C C 1
ATOM 6787 O O . LEU C 1 98 ? 30.089 26.913 34.535 1.00 23.09 98 LEU C O 1
ATOM 6792 N N . SER C 1 99 ? 28.000 26.132 34.040 1.00 20.99 99 SER C N 1
ATOM 6793 C CA . SER C 1 99 ? 28.327 24.702 34.226 1.00 21.58 99 SER C CA 1
ATOM 6794 C C . SER C 1 99 ? 29.465 24.301 33.281 1.00 22.01 99 SER C C 1
ATOM 6795 O O . SER C 1 99 ? 30.458 23.724 33.751 1.00 23.52 99 SER C O 1
ATOM 6798 N N . MET C 1 100 ? 29.336 24.565 31.978 1.00 21.82 100 MET C N 1
ATOM 6799 C CA . MET C 1 100 ? 30.366 24.149 30.990 1.00 20.34 100 MET C CA 1
ATOM 6800 C C . MET C 1 100 ? 31.700 24.790 31.393 1.00 19.78 100 MET C C 1
ATOM 6801 O O . MET C 1 100 ? 32.749 24.150 31.225 1.00 18.26 100 MET C O 1
ATOM 6806 N N . ALA C 1 101 ? 31.662 26.019 31.906 1.00 19.99 101 ALA C N 1
ATOM 6807 C CA . ALA C 1 101 ? 32.883 26.784 32.238 1.00 21.65 101 ALA C CA 1
ATOM 6808 C C . ALA C 1 101 ? 33.538 26.155 33.466 1.00 22.32 101 ALA C C 1
ATOM 6809 O O . ALA C 1 101 ? 34.781 26.030 33.508 1.00 23.18 101 ALA C O 1
ATOM 6811 N N . VAL C 1 102 ? 32.736 25.747 34.445 1.00 23.13 102 VAL C N 1
ATOM 6812 C CA . VAL C 1 102 ? 33.284 25.010 35.623 1.00 22.86 102 VAL C CA 1
ATOM 6813 C C . VAL C 1 102 ? 33.994 23.750 35.098 1.00 24.41 102 VAL C C 1
ATOM 6814 O O . VAL C 1 102 ? 35.138 23.465 35.525 1.00 24.47 102 VAL C O 1
ATOM 6818 N N . GLN C 1 103 ? 33.311 22.997 34.248 1.00 24.41 103 GLN C N 1
ATOM 6819 C CA . GLN C 1 103 ? 33.835 21.716 33.732 1.00 25.19 103 GLN C CA 1
ATOM 6820 C C . GLN C 1 103 ? 35.056 21.948 32.856 1.00 26.35 103 GLN C C 1
ATOM 6821 O O . GLN C 1 103 ? 35.971 21.190 32.967 1.00 27.68 103 GLN C O 1
ATOM 6827 N N . ALA C 1 104 ? 35.047 23.008 32.069 1.00 26.72 104 ALA C N 1
ATOM 6828 C CA . ALA C 1 104 ? 36.155 23.356 31.159 1.00 27.14 104 ALA C CA 1
ATOM 6829 C C . ALA C 1 104 ? 37.402 23.805 31.920 1.00 27.77 104 ALA C C 1
ATOM 6830 O O . ALA C 1 104 ? 38.489 23.404 31.473 1.00 27.32 104 ALA C O 1
ATOM 6832 N N . PHE C 1 105 ? 37.275 24.647 32.963 1.00 28.46 105 PHE C N 1
ATOM 6833 C CA . PHE C 1 105 ? 38.407 25.503 33.437 1.00 27.83 105 PHE C CA 1
ATOM 6834 C C . PHE C 1 105 ? 38.889 25.098 34.828 1.00 28.12 105 PHE C C 1
ATOM 6835 O O . PHE C 1 105 ? 39.819 25.746 35.328 1.00 29.86 105 PHE C O 1
ATOM 6843 N N . THR C 1 106 ? 38.316 24.047 35.411 1.00 28.64 106 THR C N 1
ATOM 6844 C CA . THR C 1 106 ? 38.664 23.581 36.773 1.00 30.36 106 THR C CA 1
ATOM 6845 C C . THR C 1 106 ? 38.767 22.055 36.767 1.00 34.40 106 THR C C 1
ATOM 6846 O O . THR C 1 106 ? 38.125 21.410 35.936 1.00 34.34 106 THR C O 1
ATOM 6850 N N . GLU C 1 107 ? 39.579 21.513 37.667 1.00 38.79 107 GLU C N 1
ATOM 6851 C CA . GLU C 1 107 ? 39.603 20.071 37.988 1.00 35.83 107 GLU C CA 1
ATOM 6852 C C . GLU C 1 107 ? 38.653 19.851 39.160 1.00 32.88 107 GLU C C 1
ATOM 6853 O O . GLU C 1 107 ? 38.413 20.747 39.963 1.00 29.38 107 GLU C O 1
ATOM 6859 N N . PRO C 1 108 ? 38.056 18.649 39.270 1.00 29.68 108 PRO C N 1
ATOM 6860 C CA . PRO C 1 108 ? 37.312 18.263 40.465 1.00 28.64 108 PRO C CA 1
ATOM 6861 C C . PRO C 1 108 ? 38.136 18.510 41.734 1.00 27.36 108 PRO C C 1
ATOM 6862 O O . PRO C 1 108 ? 39.327 18.310 41.695 1.00 29.60 108 PRO C O 1
ATOM 6866 N N . GLY C 1 109 ? 37.492 18.987 42.801 1.00 27.20 109 GLY C N 1
ATOM 6867 C CA . GLY C 1 109 ? 38.150 19.300 44.084 1.00 28.24 109 GLY C CA 1
ATOM 6868 C C . GLY C 1 109 ? 38.714 20.708 44.109 1.00 28.09 109 GLY C C 1
ATOM 6869 O O . GLY C 1 109 ? 38.995 21.215 45.230 1.00 31.08 109 GLY C O 1
ATOM 6870 N N . ASP C 1 110 ? 38.849 21.335 42.939 1.00 25.69 110 ASP C N 1
ATOM 6871 C CA . ASP C 1 110 ? 39.294 22.745 42.824 1.00 25.34 110 ASP C CA 1
ATOM 6872 C C . ASP C 1 110 ? 38.300 23.654 43.552 1.00 24.83 110 ASP C C 1
ATOM 6873 O O . ASP C 1 110 ? 37.126 23.264 43.760 1.00 27.69 110 ASP C O 1
ATOM 6878 N N . GLN C 1 111 ? 38.770 24.839 43.938 1.00 23.77 111 GLN C N 1
ATOM 6879 C CA . GLN C 1 111 ? 37.950 25.841 44.634 1.00 23.51 111 GLN C CA 1
ATOM 6880 C C . GLN C 1 111 ? 37.571 26.938 43.644 1.00 23.54 111 GLN C C 1
ATOM 6881 O O . GLN C 1 111 ? 38.399 27.279 42.803 1.00 21.52 111 GLN C O 1
ATOM 6887 N N . VAL C 1 112 ? 36.352 27.445 43.786 1.00 25.39 112 VAL C N 1
ATOM 6888 C CA . VAL C 1 112 ? 35.794 28.562 42.983 1.00 24.37 112 VAL C CA 1
ATOM 6889 C C . VAL C 1 112 ? 35.309 29.663 43.924 1.00 25.16 112 VAL C C 1
ATOM 6890 O O . VAL C 1 112 ? 34.535 29.388 44.822 1.00 24.93 112 VAL C O 1
ATOM 6894 N N . VAL C 1 113 ? 35.793 30.868 43.673 1.00 23.78 113 VAL C N 1
ATOM 6895 C CA . VAL C 1 113 ? 35.456 32.069 44.476 1.00 22.85 113 VAL C CA 1
ATOM 6896 C C . VAL C 1 113 ? 34.250 32.764 43.850 1.00 22.07 113 VAL C C 1
ATOM 6897 O O . VAL C 1 113 ? 34.212 32.900 42.632 1.00 24.01 113 VAL C O 1
ATOM 6901 N N . VAL C 1 114 ? 33.288 33.124 44.685 1.00 21.59 114 VAL C N 1
ATOM 6902 C CA . VAL C 1 114 ? 32.086 33.933 44.328 1.00 20.30 114 VAL C CA 1
ATOM 6903 C C . VAL C 1 114 ? 31.927 35.010 45.405 1.00 20.30 114 VAL C C 1
ATOM 6904 O O . VAL C 1 114 ? 32.509 34.896 46.455 1.00 21.14 114 VAL C O 1
ATOM 6908 N N . GLN C 1 115 ? 31.143 36.028 45.144 1.00 19.65 115 GLN C N 1
ATOM 6909 C CA . GLN C 1 115 ? 30.999 37.102 46.144 1.00 20.43 115 GLN C CA 1
ATOM 6910 C C . GLN C 1 115 ? 29.567 37.142 46.677 1.00 21.13 115 GLN C C 1
ATOM 6911 O O . GLN C 1 115 ? 28.727 37.698 46.020 1.00 18.63 115 GLN C O 1
ATOM 6917 N N . PRO C 1 116 ? 29.294 36.558 47.863 1.00 21.46 116 PRO C N 1
ATOM 6918 C CA . PRO C 1 116 ? 27.951 36.549 48.444 1.00 20.47 116 PRO C CA 1
ATOM 6919 C C . PRO C 1 116 ? 27.522 37.907 49.020 1.00 20.19 116 PRO C C 1
ATOM 6920 O O . PRO C 1 116 ? 28.350 38.674 49.501 1.00 19.17 116 PRO C O 1
ATOM 6924 N N . PRO C 1 117 ? 26.200 38.211 49.044 1.00 18.45 117 PRO C N 1
ATOM 6925 C CA . PRO C 1 117 ? 25.183 37.299 48.516 1.00 20.01 117 PRO C CA 1
ATOM 6926 C C . PRO C 1 117 ? 25.157 37.318 46.974 1.00 20.83 117 PRO C C 1
ATOM 6927 O O . PRO C 1 117 ? 25.509 38.315 46.384 1.00 21.25 117 PRO C O 1
ATOM 6931 N N . VAL C 1 118 ? 24.778 36.205 46.346 1.00 21.59 118 VAL C N 1
ATOM 6932 C CA . VAL C 1 118 ? 24.944 36.019 44.879 1.00 21.85 118 VAL C CA 1
ATOM 6933 C C . VAL C 1 118 ? 23.900 35.023 44.373 1.00 21.29 118 VAL C C 1
ATOM 6934 O O . VAL C 1 118 ? 23.525 34.135 45.139 1.00 19.49 118 VAL C O 1
ATOM 6938 N N . TYR C 1 119 ? 23.440 35.230 43.133 1.00 21.23 119 TYR C N 1
ATOM 6939 C CA . TYR C 1 119 ? 22.595 34.312 42.318 1.00 21.02 119 TYR C CA 1
ATOM 6940 C C . TYR C 1 119 ? 22.906 32.851 42.679 1.00 19.98 119 TYR C C 1
ATOM 6941 O O . TYR C 1 119 ? 24.073 32.410 42.555 1.00 19.56 119 TYR C O 1
ATOM 6950 N N . THR C 1 120 ? 21.863 32.136 43.106 1.00 20.50 120 THR C N 1
ATOM 6951 C CA . THR C 1 120 ? 21.886 30.794 43.758 1.00 21.03 120 THR C CA 1
ATOM 6952 C C . THR C 1 120 ? 22.538 29.746 42.854 1.00 21.53 120 THR C C 1
ATOM 6953 O O . THR C 1 120 ? 23.221 28.858 43.355 1.00 20.32 120 THR C O 1
ATOM 6957 N N . PRO C 1 121 ? 22.302 29.734 41.514 1.00 21.76 121 PRO C N 1
ATOM 6958 C CA . PRO C 1 121 ? 22.971 28.767 40.640 1.00 19.95 121 PRO C CA 1
ATOM 6959 C C . PRO C 1 121 ? 24.510 28.841 40.569 1.00 19.70 121 PRO C C 1
ATOM 6960 O O . PRO C 1 121 ? 25.105 27.874 40.173 1.00 21.34 121 PRO C O 1
ATOM 6964 N N . PHE C 1 122 ? 25.150 29.928 40.974 1.00 19.01 122 PHE C N 1
ATOM 6965 C CA . PHE C 1 122 ? 26.641 29.998 41.065 1.00 19.92 122 PHE C CA 1
ATOM 6966 C C . PHE C 1 122 ? 27.155 28.881 41.996 1.00 20.86 122 PHE C C 1
ATOM 6967 O O . PHE C 1 122 ? 28.134 28.196 41.665 1.00 18.90 122 PHE C O 1
ATOM 6975 N N . TYR C 1 123 ? 26.481 28.710 43.148 1.00 22.88 123 TYR C N 1
ATOM 6976 C CA . TYR C 1 123 ? 26.771 27.706 44.205 1.00 24.12 123 TYR C CA 1
ATOM 6977 C C . TYR C 1 123 ? 26.537 26.304 43.630 1.00 25.95 123 TYR C C 1
ATOM 6978 O O . TYR C 1 123 ? 27.480 25.490 43.548 1.00 27.65 123 TYR C O 1
ATOM 6987 N N . HIS C 1 124 ? 25.306 26.040 43.201 1.00 27.04 124 HIS C N 1
ATOM 6988 C CA . HIS C 1 124 ? 24.907 24.770 42.536 1.00 28.72 124 HIS C CA 1
ATOM 6989 C C . HIS C 1 124 ? 25.877 24.395 41.408 1.00 29.35 124 HIS C C 1
ATOM 6990 O O . HIS C 1 124 ? 26.395 23.252 41.451 1.00 32.84 124 HIS C O 1
ATOM 6997 N N . MET C 1 125 ? 26.154 25.274 40.445 1.00 27.23 125 MET C N 1
ATOM 6998 C CA . MET C 1 125 ? 26.928 24.838 39.249 1.00 27.68 125 MET C CA 1
ATOM 6999 C C . MET C 1 125 ? 28.372 24.518 39.659 1.00 26.80 125 MET C C 1
ATOM 7000 O O . MET C 1 125 ? 29.042 23.796 38.878 1.00 23.83 125 MET C O 1
ATOM 7005 N N . VAL C 1 126 ? 28.821 24.978 40.844 1.00 24.58 126 VAL C N 1
ATOM 7006 C CA . VAL C 1 126 ? 30.185 24.658 41.365 1.00 25.26 126 VAL C CA 1
ATOM 7007 C C . VAL C 1 126 ? 30.122 23.344 42.158 1.00 26.60 126 VAL C C 1
ATOM 7008 O O . VAL C 1 126 ? 30.911 22.422 41.843 1.00 23.83 126 VAL C O 1
ATOM 7012 N N . GLU C 1 127 ? 29.232 23.278 43.153 1.00 28.27 127 GLU C N 1
ATOM 7013 C CA . GLU C 1 127 ? 29.170 22.187 44.172 1.00 32.01 127 GLU C CA 1
ATOM 7014 C C . GLU C 1 127 ? 28.772 20.855 43.520 1.00 28.41 127 GLU C C 1
ATOM 7015 O O . GLU C 1 127 ? 29.381 19.850 43.844 1.00 26.71 127 GLU C O 1
ATOM 7021 N N . LYS C 1 128 ? 27.761 20.882 42.661 1.00 26.66 128 LYS C N 1
ATOM 7022 C CA . LYS C 1 128 ? 27.218 19.696 41.970 1.00 26.61 128 LYS C CA 1
ATOM 7023 C C . LYS C 1 128 ? 28.242 19.139 40.990 1.00 26.46 128 LYS C C 1
ATOM 7024 O O . LYS C 1 128 ? 28.111 17.993 40.630 1.00 27.46 128 LYS C O 1
ATOM 7030 N N . ASN C 1 129 ? 29.228 19.929 40.588 1.00 23.90 129 ASN C N 1
ATOM 7031 C CA . ASN C 1 129 ? 30.273 19.384 39.690 1.00 23.08 129 ASN C CA 1
ATOM 7032 C C . ASN C 1 129 ? 31.466 18.903 40.522 1.00 21.97 129 ASN C C 1
ATOM 7033 O O . ASN C 1 129 ? 32.436 18.527 39.954 1.00 21.88 129 ASN C O 1
ATOM 7038 N N . GLY C 1 130 ? 31.353 18.904 41.839 1.00 23.00 130 GLY C N 1
ATOM 7039 C CA . GLY C 1 130 ? 32.440 18.430 42.700 1.00 23.91 130 GLY C CA 1
ATOM 7040 C C . GLY C 1 130 ? 33.499 19.482 42.923 1.00 27.62 130 GLY C C 1
ATOM 7041 O O . GLY C 1 130 ? 34.611 19.127 43.183 1.00 28.73 130 GLY C O 1
ATOM 7042 N N . ARG C 1 131 ? 33.167 20.735 42.679 1.00 27.59 131 ARG C N 1
ATOM 7043 C CA . ARG C 1 131 ? 34.089 21.854 43.017 1.00 26.79 131 ARG C CA 1
ATOM 7044 C C . ARG C 1 131 ? 33.528 22.484 44.281 1.00 25.85 131 ARG C C 1
ATOM 7045 O O . ARG C 1 131 ? 32.340 22.188 44.597 1.00 23.77 131 ARG C O 1
ATOM 7053 N N . HIS C 1 132 ? 34.360 23.229 45.003 1.00 25.73 132 HIS C N 1
ATOM 7054 C CA . HIS C 1 132 ? 33.996 23.787 46.329 1.00 26.91 132 HIS C CA 1
ATOM 7055 C C . HIS C 1 132 ? 33.940 25.311 46.237 1.00 27.06 132 HIS C C 1
ATOM 7056 O O . HIS C 1 132 ? 34.951 25.925 45.842 1.00 26.88 132 HIS C O 1
ATOM 7063 N N . ILE C 1 133 ? 32.813 25.869 46.648 1.00 27.47 133 ILE C N 1
ATOM 7064 C CA . ILE C 1 133 ? 32.562 27.333 46.641 1.00 26.72 133 ILE C CA 1
ATOM 7065 C C . ILE C 1 133 ? 33.425 28.013 47.704 1.00 27.33 133 ILE C C 1
ATOM 7066 O O . ILE C 1 133 ? 33.446 27.580 48.831 1.00 30.97 133 ILE C O 1
ATOM 7071 N N . LEU C 1 134 ? 34.138 29.052 47.326 1.00 28.24 134 LEU C N 1
ATOM 7072 C CA . LEU C 1 134 ? 34.932 29.802 48.324 1.00 28.15 134 LEU C CA 1
ATOM 7073 C C . LEU C 1 134 ? 34.444 31.256 48.321 1.00 28.94 134 LEU C C 1
ATOM 7074 O O . LEU C 1 134 ? 34.596 31.942 47.336 1.00 27.70 134 LEU C O 1
ATOM 7079 N N . HIS C 1 135 ? 33.854 31.673 49.429 1.00 30.51 135 HIS C N 1
ATOM 7080 C CA . HIS C 1 135 ? 33.267 33.023 49.571 1.00 33.39 135 HIS C CA 1
ATOM 7081 C C . HIS C 1 135 ? 34.312 34.132 49.725 1.00 31.17 135 HIS C C 1
ATOM 7082 O O . HIS C 1 135 ? 35.326 33.922 50.357 1.00 28.69 135 HIS C O 1
ATOM 7089 N N . ASN C 1 136 ? 34.031 35.249 49.075 1.00 28.71 136 ASN C N 1
ATOM 7090 C CA . ASN C 1 136 ? 34.730 36.546 49.198 1.00 28.96 136 ASN C CA 1
ATOM 7091 C C . ASN C 1 136 ? 33.558 37.493 49.401 1.00 29.49 136 ASN C C 1
ATOM 7092 O O . ASN C 1 136 ? 33.123 38.101 48.449 1.00 28.92 136 ASN C O 1
ATOM 7097 N N . PRO C 1 137 ? 33.061 37.598 50.643 1.00 27.61 137 PRO C N 1
ATOM 7098 C CA . PRO C 1 137 ? 31.816 38.291 50.952 1.00 27.06 137 PRO C CA 1
ATOM 7099 C C . PRO C 1 137 ? 31.871 39.794 50.653 1.00 27.06 137 PRO C C 1
ATOM 7100 O O . PRO C 1 137 ? 32.869 40.425 50.994 1.00 24.60 137 PRO C O 1
ATOM 7104 N N . LEU C 1 138 ? 30.788 40.314 50.064 1.00 26.57 138 LEU C N 1
ATOM 7105 C CA . LEU C 1 138 ? 30.602 41.762 49.829 1.00 27.88 138 LEU C CA 1
ATOM 7106 C C . LEU C 1 138 ? 30.393 42.480 51.170 1.00 30.51 138 LEU C C 1
ATOM 7107 O O . LEU C 1 138 ? 29.797 41.880 52.074 1.00 27.20 138 LEU C O 1
ATOM 7112 N N . LEU C 1 139 ? 30.935 43.704 51.259 1.00 33.99 139 LEU C N 1
ATOM 7113 C CA . LEU C 1 139 ? 30.803 44.686 52.365 1.00 34.52 139 LEU C CA 1
ATOM 7114 C C . LEU C 1 139 ? 29.741 45.704 51.986 1.00 32.00 139 LEU C C 1
ATOM 7115 O O . LEU C 1 139 ? 29.873 46.271 50.899 1.00 29.02 139 LEU C O 1
ATOM 7120 N N . GLU C 1 140 ? 28.757 45.918 52.858 1.00 34.94 140 GLU C N 1
ATOM 7121 C CA . GLU C 1 140 ? 27.701 46.964 52.725 1.00 36.88 140 GLU C CA 1
ATOM 7122 C C . GLU C 1 140 ? 28.293 48.300 53.199 1.00 38.66 140 GLU C C 1
ATOM 7123 O O . GLU C 1 140 ? 28.431 48.457 54.413 1.00 40.25 140 GLU C O 1
ATOM 7129 N N . LYS C 1 141 ? 28.680 49.190 52.270 1.00 44.30 141 LYS C N 1
ATOM 7130 C CA . LYS C 1 141 ? 29.319 50.517 52.525 1.00 47.61 141 LYS C CA 1
ATOM 7131 C C . LYS C 1 141 ? 28.440 51.637 51.960 1.00 48.86 141 LYS C C 1
ATOM 7132 O O . LYS C 1 141 ? 28.374 51.787 50.720 1.00 46.40 141 LYS C O 1
ATOM 7138 N N . ASP C 1 142 ? 27.809 52.402 52.850 1.00 54.29 142 ASP C N 1
ATOM 7139 C CA . ASP C 1 142 ? 27.045 53.634 52.522 1.00 56.16 142 ASP C CA 1
ATOM 7140 C C . ASP C 1 142 ? 25.783 53.249 51.731 1.00 56.15 142 ASP C C 1
ATOM 7141 O O . ASP C 1 142 ? 25.380 54.022 50.820 1.00 49.81 142 ASP C O 1
ATOM 7146 N N . GLY C 1 143 ? 25.167 52.111 52.085 1.00 52.47 143 GLY C N 1
ATOM 7147 C CA . GLY C 1 143 ? 23.903 51.633 51.486 1.00 50.79 143 GLY C CA 1
ATOM 7148 C C . GLY C 1 143 ? 24.097 51.105 50.074 1.00 44.38 143 GLY C C 1
ATOM 7149 O O . GLY C 1 143 ? 23.100 50.978 49.357 1.00 45.51 143 GLY C O 1
ATOM 7150 N N . ALA C 1 144 ? 25.340 50.827 49.677 1.00 41.91 144 ALA C N 1
ATOM 7151 C CA . ALA C 1 144 ? 25.676 50.080 48.443 1.00 41.24 144 ALA C CA 1
ATOM 7152 C C . ALA C 1 144 ? 26.768 49.038 48.749 1.00 36.00 144 ALA C C 1
ATOM 7153 O O . ALA C 1 144 ? 27.458 49.150 49.779 1.00 35.49 144 ALA C O 1
ATOM 7155 N N . TYR C 1 145 ? 26.900 48.025 47.897 1.00 32.07 145 TYR C N 1
ATOM 7156 C CA . TYR C 1 145 ? 27.882 46.930 48.080 1.00 29.52 145 TYR C CA 1
ATOM 7157 C C . TYR C 1 145 ? 29.231 47.446 47.560 1.00 28.22 145 TYR C C 1
ATOM 7158 O O . TYR C 1 145 ? 29.204 48.405 46.814 1.00 31.98 145 TYR C O 1
ATOM 7167 N N . ALA C 1 146 ? 30.351 46.857 47.989 1.00 26.33 146 ALA C N 1
ATOM 7168 C CA . ALA C 1 146 ? 31.738 47.209 47.599 1.00 27.23 146 ALA C CA 1
ATOM 7169 C C . ALA C 1 146 ? 32.633 45.986 47.837 1.00 26.87 146 ALA C C 1
ATOM 7170 O O . ALA C 1 146 ? 32.369 45.228 48.772 1.00 28.37 146 ALA C O 1
ATOM 7172 N N . ILE C 1 147 ? 33.656 45.783 47.027 1.00 26.34 147 ILE C N 1
ATOM 7173 C CA . ILE C 1 147 ? 34.440 44.524 47.081 1.00 27.81 147 ILE C CA 1
ATOM 7174 C C . ILE C 1 147 ? 35.466 44.642 48.209 1.00 29.28 147 ILE C C 1
ATOM 7175 O O . ILE C 1 147 ? 36.162 45.669 48.276 1.00 33.53 147 ILE C O 1
ATOM 7180 N N . ASP C 1 148 ? 35.538 43.619 49.057 1.00 28.34 148 ASP C N 1
ATOM 7181 C CA . ASP C 1 148 ? 36.635 43.383 50.028 1.00 29.06 148 ASP C CA 1
ATOM 7182 C C . ASP C 1 148 ? 37.868 42.849 49.301 1.00 26.98 148 ASP C C 1
ATOM 7183 O O . ASP C 1 148 ? 38.026 41.628 49.255 1.00 27.50 148 ASP C O 1
ATOM 7188 N N . PHE C 1 149 ? 38.738 43.728 48.825 1.00 26.61 149 PHE C N 1
ATOM 7189 C CA . PHE C 1 149 ? 39.901 43.376 47.977 1.00 29.03 149 PHE C CA 1
ATOM 7190 C C . PHE C 1 149 ? 41.008 42.671 48.783 1.00 30.66 149 PHE C C 1
ATOM 7191 O O . PHE C 1 149 ? 41.756 41.881 48.165 1.00 30.17 149 PHE C O 1
ATOM 7199 N N . GLU C 1 150 ? 41.141 42.948 50.087 1.00 35.39 150 GLU C N 1
ATOM 7200 C CA . GLU C 1 150 ? 42.168 42.317 50.969 1.00 37.46 150 GLU C CA 1
ATOM 7201 C C . GLU C 1 150 ? 41.729 40.876 51.257 1.00 36.29 150 GLU C C 1
ATOM 7202 O O . GLU C 1 150 ? 42.601 39.969 51.282 1.00 32.45 150 GLU C O 1
ATOM 7208 N N . ASP C 1 151 ? 40.428 40.643 51.430 1.00 32.92 151 ASP C N 1
ATOM 7209 C CA . ASP C 1 151 ? 39.912 39.258 51.567 1.00 34.88 151 ASP C CA 1
ATOM 7210 C C . ASP C 1 151 ? 40.107 38.521 50.233 1.00 35.88 151 ASP C C 1
ATOM 7211 O O . ASP C 1 151 ? 40.653 37.373 50.224 1.00 38.67 151 ASP C O 1
ATOM 7216 N N . LEU C 1 152 ? 39.691 39.164 49.141 1.00 34.28 152 LEU C N 1
ATOM 7217 C CA . LEU C 1 152 ? 39.770 38.598 47.777 1.00 33.79 152 LEU C CA 1
ATOM 7218 C C . LEU C 1 152 ? 41.205 38.241 47.454 1.00 32.60 152 LEU C C 1
ATOM 7219 O O . LEU C 1 152 ? 41.381 37.178 46.877 1.00 37.10 152 LEU C O 1
ATOM 7224 N N . GLU C 1 153 ? 42.153 39.137 47.734 1.00 33.76 153 GLU C N 1
ATOM 7225 C CA . GLU C 1 153 ? 43.591 38.865 47.502 1.00 34.81 153 GLU C CA 1
ATOM 7226 C C . GLU C 1 153 ? 43.940 37.572 48.239 1.00 31.48 153 GLU C C 1
ATOM 7227 O O . GLU C 1 153 ? 44.372 36.654 47.568 1.00 33.00 153 GLU C O 1
ATOM 7233 N N . THR C 1 154 ? 43.719 37.496 49.553 1.00 30.82 154 THR C N 1
ATOM 7234 C CA . THR C 1 154 ? 43.957 36.273 50.373 1.00 33.85 154 THR C CA 1
ATOM 7235 C C . THR C 1 154 ? 43.352 35.043 49.673 1.00 33.03 154 THR C C 1
ATOM 7236 O O . THR C 1 154 ? 44.078 34.042 49.492 1.00 27.45 154 THR C O 1
ATOM 7240 N N . LYS C 1 155 ? 42.067 35.105 49.321 1.00 32.41 155 LYS C N 1
ATOM 7241 C CA . LYS C 1 155 ? 41.337 33.932 48.770 1.00 35.47 155 LYS C CA 1
ATOM 7242 C C . LYS C 1 155 ? 41.878 33.541 47.370 1.00 35.09 155 LYS C C 1
ATOM 7243 O O . LYS C 1 155 ? 42.121 32.341 47.168 1.00 30.37 155 LYS C O 1
ATOM 7249 N N . LEU C 1 156 ? 42.173 34.473 46.456 1.00 33.12 156 LEU C N 1
ATOM 7250 C CA . LEU C 1 156 ? 42.642 34.093 45.093 1.00 35.22 156 LEU C CA 1
ATOM 7251 C C . LEU C 1 156 ? 44.046 33.464 45.158 1.00 37.33 156 LEU C C 1
ATOM 7252 O O . LEU C 1 156 ? 44.461 32.851 44.161 1.00 35.54 156 LEU C O 1
ATOM 7257 N N . SER C 1 157 ? 44.761 33.594 46.273 1.00 39.99 157 SER C N 1
ATOM 7258 C CA . SER C 1 157 ? 46.185 33.183 46.390 1.00 43.13 157 SER C CA 1
ATOM 7259 C C . SER C 1 157 ? 46.255 31.745 46.898 1.00 43.54 157 SER C C 1
ATOM 7260 O O . SER C 1 157 ? 47.329 31.124 46.795 1.00 45.09 157 SER C O 1
ATOM 7263 N N . ASP C 1 158 ? 45.149 31.224 47.419 1.00 44.50 158 ASP C N 1
ATOM 7264 C CA . ASP C 1 158 ? 45.048 29.784 47.768 1.00 47.31 158 ASP C CA 1
ATOM 7265 C C . ASP C 1 158 ? 45.271 29.021 46.461 1.00 47.66 158 ASP C C 1
ATOM 7266 O O . ASP C 1 158 ? 44.596 29.294 45.470 1.00 46.75 158 ASP C O 1
ATOM 7271 N N . PRO C 1 159 ? 46.255 28.088 46.392 1.00 47.02 159 PRO C N 1
ATOM 7272 C CA . PRO C 1 159 ? 46.610 27.445 45.121 1.00 39.89 159 PRO C CA 1
ATOM 7273 C C . PRO C 1 159 ? 45.535 26.504 44.542 1.00 36.63 159 PRO C C 1
ATOM 7274 O O . PRO C 1 159 ? 45.651 26.117 43.397 1.00 34.69 159 PRO C O 1
ATOM 7278 N N . SER C 1 160 ? 44.517 26.129 45.320 1.00 35.01 160 SER C N 1
ATOM 7279 C CA . SER C 1 160 ? 43.375 25.314 44.825 1.00 35.44 160 SER C CA 1
ATOM 7280 C C . SER C 1 160 ? 42.302 26.202 44.162 1.00 32.95 160 SER C C 1
ATOM 7281 O O . SER C 1 160 ? 41.412 25.644 43.508 1.00 31.41 160 SER C O 1
ATOM 7284 N N . VAL C 1 161 ? 42.369 27.532 44.308 1.00 31.06 161 VAL C N 1
ATOM 7285 C CA . VAL C 1 161 ? 41.484 28.483 43.566 1.00 29.36 161 VAL C CA 1
ATOM 7286 C C . VAL C 1 161 ? 41.964 28.560 42.114 1.00 28.92 161 VAL C C 1
ATOM 7287 O O . VAL C 1 161 ? 43.144 28.811 41.886 1.00 29.42 161 VAL C O 1
ATOM 7291 N N . THR C 1 162 ? 41.065 28.307 41.173 1.00 27.53 162 THR C N 1
ATOM 7292 C CA . THR C 1 162 ? 41.346 28.201 39.722 1.00 27.60 162 THR C CA 1
ATOM 7293 C C . THR C 1 162 ? 40.349 29.046 38.935 1.00 23.18 162 THR C C 1
ATOM 7294 O O . THR C 1 162 ? 40.584 29.306 37.791 1.00 26.65 162 THR C O 1
ATOM 7298 N N . LEU C 1 163 ? 39.256 29.448 39.549 1.00 23.69 163 LEU C N 1
ATOM 7299 C CA . LEU C 1 163 ? 38.137 30.120 38.866 1.00 23.91 163 LEU C CA 1
ATOM 7300 C C . LEU C 1 163 ? 37.515 31.133 39.822 1.00 22.96 163 LEU C C 1
ATOM 7301 O O . LEU C 1 163 ? 37.440 30.865 41.037 1.00 21.41 163 LEU C O 1
ATOM 7306 N N . PHE C 1 164 ? 37.110 32.258 39.245 1.00 21.34 164 PHE C N 1
ATOM 7307 C CA . PHE C 1 164 ? 36.304 33.310 39.885 1.00 22.01 164 PHE C CA 1
ATOM 7308 C C . PHE C 1 164 ? 35.055 33.544 39.036 1.00 21.56 164 PHE C C 1
ATOM 7309 O O . PHE C 1 164 ? 35.239 33.800 37.818 1.00 21.25 164 PHE C O 1
ATOM 7317 N N . ILE C 1 165 ? 33.871 33.568 39.653 1.00 21.15 165 ILE C N 1
ATOM 7318 C CA . ILE C 1 165 ? 32.590 33.923 38.961 1.00 21.92 165 ILE C CA 1
ATOM 7319 C C . ILE C 1 165 ? 32.091 35.293 39.419 1.00 21.14 165 ILE C C 1
ATOM 7320 O O . ILE C 1 165 ? 31.624 35.436 40.560 1.00 19.55 165 ILE C O 1
ATOM 7325 N N . LEU C 1 166 ? 32.169 36.254 38.497 1.00 22.53 166 LEU C N 1
ATOM 7326 C CA . LEU C 1 166 ? 31.743 37.659 38.670 1.00 20.88 166 LEU C CA 1
ATOM 7327 C C . LEU C 1 166 ? 30.294 37.752 38.224 1.00 22.32 166 LEU C C 1
ATOM 7328 O O . LEU C 1 166 ? 29.943 37.143 37.204 1.00 23.13 166 LEU C O 1
ATOM 7333 N N . CYS C 1 167 ? 29.489 38.520 38.936 1.00 22.57 167 CYS C N 1
ATOM 7334 C CA . CYS C 1 167 ? 28.121 38.883 38.512 1.00 21.29 167 CYS C CA 1
ATOM 7335 C C . CYS C 1 167 ? 28.121 40.406 38.335 1.00 22.31 167 CYS C C 1
ATOM 7336 O O . CYS C 1 167 ? 28.292 41.123 39.349 1.00 21.41 167 CYS C O 1
ATOM 7339 N N . ASN C 1 168 ? 28.048 40.882 37.084 1.00 22.17 168 ASN C N 1
ATOM 7340 C CA . ASN C 1 168 ? 28.248 42.316 36.740 1.00 22.10 168 ASN C CA 1
ATOM 7341 C C . ASN C 1 168 ? 27.305 42.738 35.621 1.00 22.47 168 ASN C C 1
ATOM 7342 O O . ASN C 1 168 ? 27.577 42.395 34.474 1.00 24.90 168 ASN C O 1
ATOM 7347 N N . PRO C 1 169 ? 26.211 43.505 35.897 1.00 22.87 169 PRO C N 1
ATOM 7348 C CA . PRO C 1 169 ? 25.769 43.815 37.265 1.00 23.81 169 PRO C CA 1
ATOM 7349 C C . PRO C 1 169 ? 25.460 42.585 38.151 1.00 24.04 169 PRO C C 1
ATOM 7350 O O . PRO C 1 169 ? 25.113 41.523 37.640 1.00 21.85 169 PRO C O 1
ATOM 7354 N N . HIS C 1 170 ? 25.635 42.772 39.469 1.00 25.32 170 HIS C N 1
ATOM 7355 C CA . HIS C 1 170 ? 25.569 41.742 40.540 1.00 23.05 170 HIS C CA 1
ATOM 7356 C C . HIS C 1 170 ? 24.107 41.500 40.901 1.00 22.00 170 HIS C C 1
ATOM 7357 O O . HIS C 1 170 ? 23.390 42.457 41.150 1.00 25.08 170 HIS C O 1
ATOM 7364 N N . ASN C 1 171 ? 23.699 40.245 40.879 1.00 22.19 171 ASN C N 1
ATOM 7365 C CA . ASN C 1 171 ? 22.365 39.764 41.304 1.00 21.30 171 ASN C CA 1
ATOM 7366 C C . ASN C 1 171 ? 22.610 39.044 42.627 1.00 20.49 171 ASN C C 1
ATOM 7367 O O . ASN C 1 171 ? 23.381 38.092 42.649 1.00 22.21 171 ASN C O 1
ATOM 7372 N N . PRO C 1 172 ? 22.058 39.489 43.776 1.00 19.37 172 PRO C N 1
ATOM 7373 C CA . PRO C 1 172 ? 21.107 40.598 43.854 1.00 20.33 172 PRO C CA 1
ATOM 7374 C C . PRO C 1 172 ? 21.768 41.965 44.149 1.00 20.55 172 PRO C C 1
ATOM 7375 O O . PRO C 1 172 ? 22.968 41.986 44.453 1.00 19.66 172 PRO C O 1
ATOM 7379 N N . SER C 1 173 ? 20.991 43.054 43.990 1.00 20.40 173 SER C N 1
ATOM 7380 C CA . SER C 1 173 ? 21.366 44.484 44.221 1.00 22.79 173 SER C CA 1
ATOM 7381 C C . SER C 1 173 ? 21.307 45.291 42.908 1.00 25.38 173 SER C C 1
ATOM 7382 O O . SER C 1 173 ? 20.980 46.492 42.988 1.00 23.38 173 SER C O 1
ATOM 7385 N N . GLY C 1 174 ? 21.605 44.657 41.758 1.00 28.38 174 GLY C N 1
ATOM 7386 C CA . GLY C 1 174 ? 21.830 45.325 40.458 1.00 30.22 174 GLY C CA 1
ATOM 7387 C C . GLY C 1 174 ? 23.039 46.267 40.487 1.00 31.31 174 GLY C C 1
ATOM 7388 O O . GLY C 1 174 ? 23.092 47.257 39.703 1.00 31.72 174 GLY C O 1
ATOM 7389 N N . ARG C 1 175 ? 23.986 45.987 41.370 1.00 30.81 175 ARG C N 1
ATOM 7390 C CA . ARG C 1 175 ? 25.222 46.772 41.508 1.00 29.94 175 ARG C CA 1
ATOM 7391 C C . ARG C 1 175 ? 26.018 46.632 40.213 1.00 28.76 175 ARG C C 1
ATOM 7392 O O . ARG C 1 175 ? 26.383 45.503 39.885 1.00 27.87 175 ARG C O 1
ATOM 7400 N N . SER C 1 176 ? 26.285 47.746 39.518 1.00 29.03 176 SER C N 1
ATOM 7401 C CA . SER C 1 176 ? 27.226 47.826 38.374 1.00 26.27 176 SER C CA 1
ATOM 7402 C C . SER C 1 176 ? 28.582 48.234 38.917 1.00 25.71 176 SER C C 1
ATOM 7403 O O . SER C 1 176 ? 28.624 49.279 39.567 1.00 27.59 176 SER C O 1
ATOM 7406 N N . TRP C 1 177 ? 29.630 47.443 38.680 1.00 25.58 177 TRP C N 1
ATOM 7407 C CA . TRP C 1 177 ? 30.963 47.673 39.298 1.00 27.05 177 TRP C CA 1
ATOM 7408 C C . TRP C 1 177 ? 31.663 48.819 38.582 1.00 26.12 177 TRP C C 1
ATOM 7409 O O . TRP C 1 177 ? 31.543 48.902 37.369 1.00 29.14 177 TRP C O 1
ATOM 7420 N N . SER C 1 178 ? 32.453 49.606 39.302 1.00 26.57 178 SER C N 1
ATOM 7421 C CA . SER C 1 178 ? 33.409 50.570 38.688 1.00 26.46 178 SER C CA 1
ATOM 7422 C C . SER C 1 178 ? 34.452 49.822 37.833 1.00 28.34 178 SER C C 1
ATOM 7423 O O . SER C 1 178 ? 34.616 48.591 37.962 1.00 28.69 178 SER C O 1
ATOM 7426 N N . ARG C 1 179 ? 35.129 50.550 36.954 1.00 30.28 179 ARG C N 1
ATOM 7427 C CA . ARG C 1 179 ? 36.253 50.029 36.138 1.00 31.65 179 ARG C CA 1
ATOM 7428 C C . ARG C 1 179 ? 37.428 49.725 37.076 1.00 31.72 179 ARG C C 1
ATOM 7429 O O . ARG C 1 179 ? 38.139 48.716 36.824 1.00 29.81 179 ARG C O 1
ATOM 7437 N N . GLU C 1 180 ? 37.624 50.569 38.102 1.00 31.80 180 GLU C N 1
ATOM 7438 C CA . GLU C 1 180 ? 38.690 50.425 39.135 1.00 33.19 180 GLU C CA 1
ATOM 7439 C C . GLU C 1 180 ? 38.532 49.059 39.812 1.00 28.85 180 GLU C C 1
ATOM 7440 O O . GLU C 1 180 ? 39.531 48.309 39.852 1.00 28.57 180 GLU C O 1
ATOM 7446 N N . ASP C 1 181 ? 37.314 48.751 40.269 1.00 29.20 181 ASP C N 1
ATOM 7447 C CA . ASP C 1 181 ? 36.894 47.432 40.843 1.00 28.38 181 ASP C CA 1
ATOM 7448 C C . ASP C 1 181 ? 37.361 46.289 39.918 1.00 26.60 181 ASP C C 1
ATOM 7449 O O . ASP C 1 181 ? 38.079 45.382 40.403 1.00 24.13 181 ASP C O 1
ATOM 7454 N N . LEU C 1 182 ? 37.045 46.371 38.612 1.00 27.76 182 LEU C N 1
ATOM 7455 C CA . LEU C 1 182 ? 37.225 45.272 37.608 1.00 26.26 182 LEU C CA 1
ATOM 7456 C C . LEU C 1 182 ? 38.715 45.055 37.284 1.00 27.10 182 LEU C C 1
ATOM 7457 O O . LEU C 1 182 ? 39.118 43.882 37.141 1.00 22.59 182 LEU C O 1
ATOM 7462 N N . LEU C 1 183 ? 39.490 46.147 37.226 1.00 28.00 183 LEU C N 1
ATOM 7463 C CA . LEU C 1 183 ? 40.951 46.185 36.946 1.00 28.45 183 LEU C CA 1
ATOM 7464 C C . LEU C 1 183 ? 41.755 45.579 38.106 1.00 32.15 183 LEU C C 1
ATOM 7465 O O . LEU C 1 183 ? 42.750 44.852 37.816 1.00 29.53 183 LEU C O 1
ATOM 7470 N N . LYS C 1 184 ? 41.380 45.878 39.365 1.00 33.31 184 LYS C N 1
ATOM 7471 C CA . LYS C 1 184 ? 42.004 45.250 40.565 1.00 34.10 184 LYS C CA 1
ATOM 7472 C C . LYS C 1 184 ? 41.641 43.764 40.557 1.00 32.41 184 LYS C C 1
ATOM 7473 O O . LYS C 1 184 ? 42.517 42.901 40.741 1.00 32.79 184 LYS C O 1
ATOM 7479 N N . LEU C 1 185 ? 40.359 43.476 40.361 1.00 33.57 185 LEU C 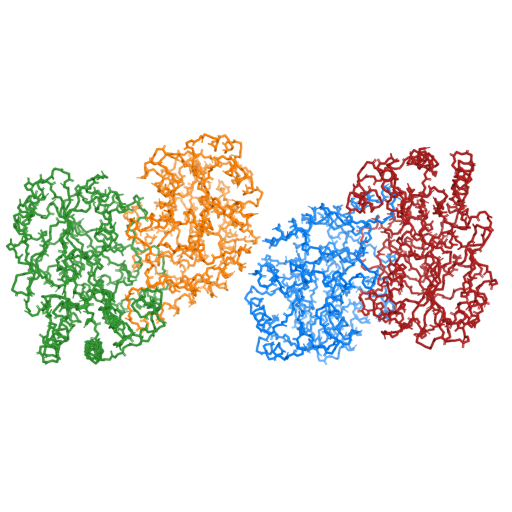N 1
ATOM 7480 C CA . LEU C 1 185 ? 39.878 42.084 40.230 1.00 33.17 185 LEU C CA 1
ATOM 7481 C C . LEU C 1 185 ? 40.760 41.352 39.215 1.00 33.13 185 LEU C C 1
ATOM 7482 O O . LEU C 1 185 ? 41.286 40.269 39.566 1.00 33.47 185 LEU C O 1
ATOM 7487 N N . GLY C 1 186 ? 40.901 41.929 38.012 1.00 32.27 186 GLY C N 1
ATOM 7488 C CA . GLY C 1 186 ? 41.697 41.383 36.891 1.00 32.41 186 GLY C CA 1
ATOM 7489 C C . GLY C 1 186 ? 43.164 41.168 37.253 1.00 34.61 186 GLY C C 1
ATOM 7490 O O . GLY C 1 186 ? 43.698 40.087 36.932 1.00 35.35 186 GLY C O 1
ATOM 7491 N N . GLU C 1 187 ? 43.798 42.171 37.872 1.00 38.37 187 GLU C N 1
ATOM 7492 C CA . GLU C 1 187 ? 45.228 42.184 38.298 1.00 40.35 187 GLU C CA 1
ATOM 7493 C C . GLU C 1 187 ? 45.481 40.996 39.246 1.00 36.55 187 GLU C C 1
ATOM 7494 O O . GLU C 1 187 ? 46.577 40.363 39.166 1.00 31.74 187 GLU C O 1
ATOM 7500 N N . LEU C 1 188 ? 44.507 40.684 40.106 1.00 31.16 188 LEU C N 1
ATOM 7501 C CA . LEU C 1 188 ? 44.643 39.582 41.095 1.00 31.61 188 LEU C CA 1
ATOM 7502 C C . LEU C 1 188 ? 44.489 38.218 40.397 1.00 29.88 188 LEU C C 1
ATOM 7503 O O . LEU C 1 188 ? 45.385 37.337 40.593 1.00 27.79 188 LEU C O 1
ATOM 7508 N N . CYS C 1 189 ? 43.445 38.049 39.575 1.00 29.45 189 CYS C N 1
ATOM 7509 C CA . CYS C 1 189 ? 43.148 36.773 38.866 1.00 28.37 189 CYS C CA 1
ATOM 7510 C C . CYS C 1 189 ? 44.296 36.397 37.935 1.00 30.40 189 CYS C C 1
ATOM 7511 O O . CYS C 1 189 ? 44.583 35.182 37.845 1.00 29.65 189 CYS C O 1
ATOM 7514 N N . LEU C 1 190 ? 44.915 37.388 37.276 1.00 33.00 190 LEU C N 1
ATOM 7515 C CA . LEU C 1 190 ? 46.011 37.158 36.297 1.00 35.13 190 LEU C CA 1
ATOM 7516 C C . LEU C 1 190 ? 47.253 36.709 37.062 1.00 35.30 190 LEU C C 1
ATOM 7517 O O . LEU C 1 190 ? 47.838 35.662 36.693 1.00 33.47 190 LEU C O 1
ATOM 7522 N N . GLU C 1 191 ? 47.584 37.439 38.128 1.00 40.31 191 GLU C N 1
ATOM 7523 C CA . GLU C 1 191 ? 48.788 37.186 38.960 1.00 44.20 191 GLU C CA 1
ATOM 7524 C C . GLU C 1 191 ? 48.691 35.795 39.582 1.00 40.18 191 GLU C C 1
ATOM 7525 O O . GLU C 1 191 ? 49.737 35.151 39.731 1.00 36.81 191 GLU C O 1
ATOM 7531 N N . HIS C 1 192 ? 47.487 35.349 39.927 1.00 37.22 192 HIS C N 1
ATOM 7532 C CA . HIS C 1 192 ? 47.308 34.069 40.661 1.00 41.15 192 HIS C CA 1
ATOM 7533 C C . HIS C 1 192 ? 46.708 32.973 39.769 1.00 35.83 192 HIS C C 1
ATOM 7534 O O . HIS C 1 192 ? 46.264 31.980 40.332 1.00 35.96 192 HIS C O 1
ATOM 7541 N N . GLY C 1 193 ? 46.723 33.128 38.439 1.00 34.42 193 GLY C N 1
ATOM 7542 C CA . GLY C 1 193 ? 46.426 32.043 37.481 1.00 31.62 193 GLY C CA 1
ATOM 7543 C C . GLY C 1 193 ? 45.000 31.546 37.634 1.00 30.51 193 GLY C C 1
ATOM 7544 O O . GLY C 1 193 ? 44.798 30.335 37.773 1.00 28.70 193 GLY C O 1
ATOM 7545 N N . VAL C 1 194 ? 44.041 32.468 37.611 1.00 30.09 194 VAL C N 1
ATOM 7546 C CA . VAL C 1 194 ? 42.594 32.219 37.881 1.00 29.53 194 VAL C CA 1
ATOM 7547 C C . VAL C 1 194 ? 41.816 32.681 36.657 1.00 27.43 194 VAL C C 1
ATOM 7548 O O . VAL C 1 194 ? 41.970 33.846 36.263 1.00 29.46 194 VAL C O 1
ATOM 7552 N N . THR C 1 195 ? 41.018 31.787 36.091 1.00 24.44 195 THR C N 1
ATOM 7553 C CA . THR C 1 195 ? 40.079 32.109 34.998 1.00 23.34 195 THR C CA 1
ATOM 7554 C C . THR C 1 195 ? 38.878 32.856 35.596 1.00 21.78 195 THR C C 1
ATOM 7555 O O . THR C 1 195 ? 38.378 32.458 36.662 1.00 21.96 195 THR C O 1
ATOM 7559 N N . VAL C 1 196 ? 38.438 33.902 34.906 1.00 20.95 196 VAL C N 1
ATOM 7560 C CA . VAL C 1 196 ? 37.287 34.781 35.270 1.00 20.46 196 VAL C CA 1
ATOM 7561 C C . VAL C 1 196 ? 36.122 34.407 34.364 1.00 19.31 196 VAL C C 1
ATOM 7562 O O . VAL C 1 196 ? 36.310 34.490 33.145 1.00 22.88 196 VAL C O 1
ATOM 7566 N N . VAL C 1 197 ? 34.984 34.039 34.936 1.00 17.79 197 VAL C N 1
ATOM 7567 C CA . VAL C 1 197 ? 33.694 33.922 34.205 1.00 19.19 197 VAL C CA 1
ATOM 7568 C C . VAL C 1 197 ? 32.796 35.091 34.615 1.00 18.33 197 VAL C C 1
ATOM 7569 O O . VAL C 1 197 ? 32.525 35.212 35.809 1.00 20.02 197 VAL C O 1
ATOM 7573 N N . SER C 1 198 ? 32.326 35.892 33.666 1.00 17.80 198 SER C N 1
ATOM 7574 C CA . SER C 1 198 ? 31.611 37.160 33.946 1.00 18.86 198 SER C CA 1
ATOM 7575 C C . SER C 1 198 ? 30.166 37.033 33.461 1.00 20.44 198 SER C C 1
ATOM 7576 O O . SER C 1 198 ? 29.941 36.930 32.260 1.00 23.98 198 SER C O 1
ATOM 7579 N N . ASP C 1 199 ? 29.228 36.886 34.389 1.00 22.22 199 ASP C N 1
ATOM 7580 C CA . ASP C 1 199 ? 27.785 36.760 34.088 1.00 22.32 199 ASP C CA 1
ATOM 7581 C C . ASP C 1 199 ? 27.332 38.206 33.884 1.00 23.91 199 ASP C C 1
ATOM 7582 O O . ASP C 1 199 ? 27.353 38.944 34.890 1.00 24.71 199 ASP C O 1
ATOM 7587 N N . GLU C 1 200 ? 27.042 38.607 32.635 1.00 23.40 200 GLU C N 1
ATOM 7588 C CA . GLU C 1 200 ? 26.700 40.009 32.266 1.00 24.19 200 GLU C CA 1
ATOM 7589 C C . GLU C 1 200 ? 25.243 40.089 31.769 1.00 23.35 200 GLU C C 1
ATOM 7590 O O . GLU C 1 200 ? 24.962 40.893 30.882 1.00 24.90 200 GLU C O 1
ATOM 7596 N N . ILE C 1 201 ? 24.338 39.283 32.321 1.00 23.57 201 ILE C N 1
ATOM 7597 C CA . ILE C 1 201 ? 22.984 39.035 31.735 1.00 24.58 201 ILE C CA 1
ATOM 7598 C C . ILE C 1 201 ? 22.098 40.239 32.018 1.00 24.21 201 ILE C C 1
ATOM 7599 O O . ILE C 1 201 ? 21.215 40.499 31.195 1.00 24.72 201 ILE C O 1
ATOM 7604 N N . HIS C 1 202 ? 22.331 40.906 33.152 1.00 23.34 202 HIS C N 1
ATOM 7605 C CA . HIS C 1 202 ? 21.649 42.160 33.554 1.00 24.19 202 HIS C CA 1
ATOM 7606 C C . HIS C 1 202 ? 22.268 43.380 32.853 1.00 23.44 202 HIS C C 1
ATOM 7607 O O . HIS C 1 202 ? 21.671 44.449 32.970 1.00 24.65 202 HIS C O 1
ATOM 7614 N N . SER C 1 203 ? 23.351 43.211 32.091 1.00 23.60 203 SER C N 1
ATOM 7615 C CA . SER C 1 203 ? 24.307 44.289 31.725 1.00 26.59 203 SER C CA 1
ATOM 7616 C C . SER C 1 203 ? 23.744 45.262 30.691 1.00 28.75 203 SER C C 1
ATOM 7617 O O . SER C 1 203 ? 24.495 46.190 30.370 1.00 34.59 203 SER C O 1
ATOM 7620 N N . ASP C 1 204 ? 22.563 45.009 30.109 1.00 29.24 204 ASP C N 1
ATOM 7621 C CA . ASP C 1 204 ? 21.982 45.863 29.040 1.00 27.00 204 ASP C CA 1
ATOM 7622 C C . ASP C 1 204 ? 20.963 46.798 29.686 1.00 28.71 204 ASP C C 1
ATOM 7623 O O . ASP C 1 204 ? 20.627 47.833 29.090 1.00 26.79 204 ASP C O 1
ATOM 7628 N N . LEU C 1 205 ? 20.505 46.443 30.885 1.00 30.21 205 LEU C N 1
ATOM 7629 C CA . LEU C 1 205 ? 19.417 47.161 31.579 1.00 28.85 205 LEU C CA 1
ATOM 7630 C C . LEU C 1 205 ? 20.010 48.213 32.517 1.00 27.87 205 LEU C C 1
ATOM 7631 O O . LEU C 1 205 ? 19.530 48.298 33.672 1.00 26.39 205 LEU C O 1
ATOM 7636 N N . MET C 1 206 ? 20.968 49.002 32.010 1.00 27.34 206 MET C N 1
ATOM 7637 C CA . MET C 1 206 ? 21.614 50.121 32.751 1.00 28.37 206 MET C CA 1
ATOM 7638 C C . MET C 1 206 ? 20.600 51.261 32.986 1.00 27.57 206 MET C C 1
ATOM 7639 O O . MET C 1 206 ? 19.905 51.663 32.009 1.00 26.63 206 MET C O 1
ATOM 7644 N N . LEU C 1 207 ? 20.505 51.729 34.244 1.00 24.85 207 LEU C N 1
ATOM 7645 C CA . LEU C 1 207 ? 19.623 52.839 34.694 1.00 26.90 207 LEU C CA 1
ATOM 7646 C C . LEU C 1 207 ? 20.435 54.130 34.849 1.00 27.51 207 LEU C C 1
ATOM 7647 O O . LEU C 1 207 ? 21.681 54.036 34.967 1.00 27.66 207 LEU C O 1
ATOM 7652 N N . TYR C 1 208 ? 19.749 55.281 34.842 1.00 27.90 208 TYR C N 1
ATOM 7653 C CA . TYR C 1 208 ? 20.219 56.591 35.387 1.00 29.16 208 TYR C CA 1
ATOM 7654 C C . TYR C 1 208 ? 21.585 56.966 34.807 1.00 29.70 208 TYR C C 1
ATOM 7655 O O . TYR C 1 208 ? 22.422 57.422 35.573 1.00 31.97 208 TYR C O 1
ATOM 7664 N N . GLY C 1 209 ? 21.814 56.711 33.520 1.00 32.75 209 GLY C N 1
ATOM 7665 C CA . GLY C 1 209 ? 23.078 57.008 32.817 1.00 35.47 209 GLY C CA 1
ATOM 7666 C C . GLY C 1 209 ? 24.286 56.171 33.260 1.00 39.55 209 GLY C C 1
ATOM 7667 O O . GLY C 1 209 ? 25.349 56.331 32.622 1.00 41.26 209 GLY C O 1
ATOM 7668 N N . HIS C 1 210 ? 24.182 55.298 34.276 1.00 41.85 210 HIS C N 1
ATOM 7669 C CA . HIS C 1 210 ? 25.252 54.315 34.628 1.00 40.36 210 HIS C CA 1
ATOM 7670 C C . HIS C 1 210 ? 25.694 53.562 33.360 1.00 39.01 210 HIS C C 1
ATOM 7671 O O . HIS C 1 210 ? 24.839 53.301 32.477 1.00 33.36 210 HIS C O 1
ATOM 7678 N N . LYS C 1 211 ? 26.989 53.249 33.251 1.00 40.84 211 LYS C N 1
ATOM 7679 C CA . LYS C 1 211 ? 27.597 52.636 32.037 1.00 41.41 211 LYS C CA 1
ATOM 7680 C C . LYS C 1 211 ? 28.259 51.306 32.416 1.00 35.03 211 LYS C C 1
ATOM 7681 O O . LYS C 1 211 ? 29.161 51.304 33.264 1.00 33.66 211 LYS C O 1
ATOM 7687 N N . HIS C 1 212 ? 27.833 50.227 31.755 1.00 32.15 212 HIS C N 1
ATOM 7688 C CA . HIS C 1 212 ? 28.348 48.848 31.940 1.00 29.20 212 HIS C CA 1
ATOM 7689 C C . HIS C 1 212 ? 29.755 48.746 31.376 1.00 26.22 212 HIS C C 1
ATOM 7690 O O . HIS C 1 212 ? 29.979 49.291 30.303 1.00 27.55 212 HIS C O 1
ATOM 7697 N N . THR C 1 213 ? 30.620 47.995 32.045 1.00 25.33 213 THR C N 1
ATOM 7698 C CA . THR C 1 213 ? 32.027 47.762 31.633 1.00 26.44 213 THR C CA 1
ATOM 7699 C C . THR C 1 213 ? 32.311 46.266 31.554 1.00 28.02 213 THR C C 1
ATOM 7700 O O . THR C 1 213 ? 32.592 45.608 32.558 1.00 32.00 213 THR C O 1
ATOM 7704 N N . PRO C 1 214 ? 32.304 45.670 30.350 1.00 27.97 214 PRO C N 1
ATOM 7705 C CA . PRO C 1 214 ? 32.540 44.239 30.240 1.00 26.54 214 PRO C CA 1
ATOM 7706 C C . PRO C 1 214 ? 33.981 43.974 30.701 1.00 26.05 214 PRO C C 1
ATOM 7707 O O . PRO C 1 214 ? 34.865 44.656 30.246 1.00 26.87 214 PRO C O 1
ATOM 7711 N N . PHE C 1 215 ? 34.190 43.004 31.585 1.00 25.87 215 PHE C N 1
ATOM 7712 C CA . PHE C 1 215 ? 35.535 42.591 32.062 1.00 26.87 215 PHE C CA 1
ATOM 7713 C C . PHE C 1 215 ? 36.499 42.431 30.873 1.00 28.36 215 PHE C C 1
ATOM 7714 O O . PHE C 1 215 ? 37.618 42.951 30.914 1.00 28.66 215 PHE C O 1
ATOM 7722 N N . ALA C 1 216 ? 36.101 41.675 29.849 1.00 31.70 216 ALA C N 1
ATOM 7723 C CA . ALA C 1 216 ? 36.966 41.297 28.702 1.00 31.86 216 ALA C CA 1
ATOM 7724 C C . ALA C 1 216 ? 37.377 42.539 27.901 1.00 32.28 216 ALA C C 1
ATOM 7725 O O . ALA C 1 216 ? 38.409 42.455 27.226 1.00 32.11 216 ALA C O 1
ATOM 7727 N N . SER C 1 217 ? 36.618 43.643 27.989 1.00 30.97 217 SER C N 1
ATOM 7728 C CA . SER C 1 217 ? 36.868 44.905 27.242 1.00 32.99 217 SER C CA 1
ATOM 7729 C C . SER C 1 217 ? 38.030 45.725 27.825 1.00 33.29 217 SER C C 1
ATOM 7730 O O . SER C 1 217 ? 38.349 46.761 27.234 1.00 38.32 217 SER C O 1
ATOM 7733 N N . LEU C 1 218 ? 38.642 45.313 28.932 1.00 34.55 218 LEU C N 1
ATOM 7734 C CA . LEU C 1 218 ? 39.553 46.182 29.729 1.00 36.80 218 LEU C CA 1
ATOM 7735 C C . LEU C 1 218 ? 40.952 46.239 29.089 1.00 36.80 218 LEU C C 1
ATOM 7736 O O . LEU C 1 218 ? 41.513 47.341 28.969 1.00 39.79 218 LEU C O 1
ATOM 7741 N N . SER C 1 219 ? 41.505 45.094 28.705 1.00 36.06 219 SER C N 1
ATOM 7742 C CA . SER C 1 219 ? 42.871 44.958 28.142 1.00 35.59 219 SER C CA 1
ATOM 7743 C C . SER C 1 219 ? 42.943 43.617 27.418 1.00 38.01 219 SER C C 1
ATOM 7744 O O . SER C 1 219 ? 42.000 42.828 27.602 1.00 34.53 219 SER C O 1
ATOM 7747 N N . ASP C 1 220 ? 44.026 43.365 26.670 1.00 40.74 220 ASP C N 1
ATOM 7748 C CA . ASP C 1 220 ? 44.266 42.081 25.954 1.00 44.82 220 ASP C CA 1
ATOM 7749 C C . ASP C 1 220 ? 44.427 40.947 26.977 1.00 45.46 220 ASP C C 1
ATOM 7750 O O . ASP C 1 220 ? 43.760 39.910 26.820 1.00 41.64 220 ASP C O 1
ATOM 7755 N N . ASP C 1 221 ? 45.255 41.156 28.002 1.00 46.06 221 ASP C N 1
ATOM 7756 C CA . ASP C 1 221 ? 45.519 40.174 29.086 1.00 42.47 221 ASP C CA 1
ATOM 7757 C C . ASP C 1 221 ? 44.200 39.693 29.703 1.00 39.09 221 ASP C C 1
ATOM 7758 O O . ASP C 1 221 ? 44.067 38.489 29.957 1.00 40.89 221 ASP C O 1
ATOM 7763 N N . PHE C 1 222 ? 43.256 40.598 29.939 1.00 41.04 222 PHE C N 1
ATOM 7764 C CA . PHE C 1 222 ? 42.009 40.317 30.707 1.00 43.25 222 PHE C CA 1
ATOM 7765 C C . PHE C 1 222 ? 40.979 39.607 29.814 1.00 39.47 222 PHE C C 1
ATOM 7766 O O . PHE C 1 222 ? 40.323 38.654 30.300 1.00 39.68 222 PHE C O 1
ATOM 7774 N N . ALA C 1 223 ? 40.828 40.054 28.569 1.00 30.97 223 ALA C N 1
ATOM 7775 C CA . ALA C 1 223 ? 40.075 39.337 27.529 1.00 31.96 223 ALA C CA 1
ATOM 7776 C C . ALA C 1 223 ? 40.548 37.873 27.493 1.00 33.27 223 ALA C C 1
ATOM 7777 O O . ALA C 1 223 ? 39.670 36.964 27.500 1.00 32.78 223 ALA C O 1
ATOM 7779 N N . ASP C 1 224 ? 41.874 37.647 27.551 1.00 34.63 224 ASP C N 1
ATOM 7780 C CA . ASP C 1 224 ? 42.531 36.330 27.288 1.00 35.07 224 ASP C CA 1
ATOM 7781 C C . ASP C 1 224 ? 42.330 35.364 28.456 1.00 32.68 224 ASP C C 1
ATOM 7782 O O . ASP C 1 224 ? 42.531 34.169 28.252 1.00 37.02 224 ASP C O 1
ATOM 7787 N N . ILE C 1 225 ? 41.948 35.834 29.638 1.00 31.40 225 ILE C N 1
ATOM 7788 C CA . ILE C 1 225 ? 41.637 34.906 30.759 1.00 29.25 225 ILE C CA 1
ATOM 7789 C C . ILE C 1 225 ? 40.129 34.947 31.057 1.00 27.58 225 ILE C C 1
ATOM 7790 O O . ILE C 1 225 ? 39.759 34.466 32.108 1.00 27.36 225 ILE C O 1
ATOM 7795 N N . SER C 1 226 ? 39.275 35.436 30.147 1.00 28.17 226 SER C N 1
ATOM 7796 C CA . SER C 1 226 ? 37.837 35.720 30.445 1.00 26.31 226 SER C CA 1
ATOM 7797 C C . SER C 1 226 ? 36.893 34.802 29.659 1.00 22.05 226 SER C C 1
ATOM 7798 O O . SER C 1 226 ? 37.131 34.538 28.469 1.00 19.59 226 SER C O 1
ATOM 7801 N N . VAL C 1 227 ? 35.765 34.505 30.284 1.00 20.27 227 VAL C N 1
ATOM 7802 C CA . VAL C 1 227 ? 34.567 33.910 29.643 1.00 20.94 227 VAL C CA 1
ATOM 7803 C C . VAL C 1 227 ? 33.378 34.822 29.950 1.00 20.40 227 VAL C C 1
ATOM 7804 O O . VAL C 1 227 ? 33.068 34.998 31.104 1.00 22.75 227 VAL C O 1
ATOM 7808 N N . THR C 1 228 ? 32.751 35.418 28.954 1.00 20.39 228 THR C N 1
ATOM 7809 C CA . THR C 1 228 ? 31.747 36.490 29.181 1.00 21.25 228 THR C CA 1
ATOM 7810 C C . THR C 1 228 ? 30.386 35.937 28.779 1.00 19.36 228 THR C C 1
ATOM 7811 O O . THR C 1 228 ? 30.224 35.628 27.623 1.00 19.39 228 THR C O 1
ATOM 7815 N N . CYS C 1 229 ? 29.466 35.776 29.712 1.00 19.68 229 CYS C N 1
ATOM 7816 C CA . CYS C 1 229 ? 28.119 35.233 29.412 1.00 21.83 229 CYS C CA 1
ATOM 7817 C C . CYS C 1 229 ? 27.197 36.437 29.198 1.00 22.23 229 CYS C C 1
ATOM 7818 O O . CYS C 1 229 ? 26.912 37.172 30.168 1.00 22.52 229 CYS C O 1
ATOM 7821 N N . ALA C 1 230 ? 26.826 36.707 27.951 1.00 22.78 230 ALA C N 1
ATOM 7822 C CA . ALA C 1 230 ? 25.801 37.727 27.610 1.00 21.27 230 ALA C CA 1
ATOM 7823 C C . ALA C 1 230 ? 24.583 37.021 27.046 1.00 20.36 230 ALA C C 1
ATOM 7824 O O . ALA C 1 230 ? 24.712 35.869 26.558 1.00 21.37 230 ALA C O 1
ATOM 7826 N N . ALA C 1 231 ? 23.432 37.660 27.125 1.00 20.23 231 ALA C N 1
ATOM 7827 C CA . ALA C 1 231 ? 22.191 37.065 26.596 1.00 21.65 231 ALA C CA 1
ATOM 7828 C C . ALA C 1 231 ? 21.128 38.131 26.447 1.00 22.25 231 ALA C C 1
ATOM 7829 O O . ALA C 1 231 ? 21.113 39.116 27.175 1.00 24.27 231 ALA C O 1
ATOM 7831 N N . PRO C 1 232 ? 20.233 37.969 25.454 1.00 24.03 232 PRO C N 1
ATOM 7832 C CA . PRO C 1 232 ? 19.080 38.855 25.328 1.00 23.87 232 PRO C CA 1
ATOM 7833 C C . PRO C 1 232 ? 17.965 38.514 26.324 1.00 21.64 232 PRO C C 1
ATOM 7834 O O . PRO C 1 232 ? 17.006 39.246 26.357 1.00 23.07 232 PRO C O 1
ATOM 7838 N N . SER C 1 233 ? 18.071 37.398 27.021 1.00 22.58 233 SER C N 1
ATOM 7839 C CA . SER C 1 233 ? 16.936 36.907 27.846 1.00 24.17 233 SER C CA 1
ATOM 7840 C C . SER C 1 233 ? 16.472 37.871 28.940 1.00 24.05 233 SER C C 1
ATOM 7841 O O . SER C 1 233 ? 15.297 38.047 29.041 1.00 23.51 233 SER C O 1
ATOM 7844 N N . LYS C 1 234 ? 17.365 38.458 29.729 1.00 20.00 234 LYS C N 1
ATOM 7845 C CA . LYS C 1 234 ? 16.884 39.364 30.804 1.00 20.00 234 LYS C CA 1
ATOM 7846 C C . LYS C 1 234 ? 16.439 40.708 30.234 1.00 20.00 234 LYS C C 1
ATOM 7847 O O . LYS C 1 234 ? 15.360 41.128 30.804 1.00 20.00 234 LYS C O 1
ATOM 7853 N N . THR C 1 235 ? 17.234 41.102 29.212 1.00 22.99 235 THR C N 1
ATOM 7854 C CA . THR C 1 235 ? 17.076 42.408 28.545 1.00 21.23 235 THR C CA 1
ATOM 7855 C C . THR C 1 235 ? 15.706 42.551 27.882 1.00 21.12 235 THR C C 1
ATOM 7856 O O . THR C 1 235 ? 15.102 43.577 28.044 1.00 17.60 235 THR C O 1
ATOM 7860 N N . PHE C 1 236 ? 15.182 41.462 27.344 1.00 21.15 236 PHE C N 1
ATOM 7861 C CA . PHE C 1 236 ? 14.032 41.557 26.416 1.00 21.15 236 PHE C CA 1
ATOM 7862 C C . PHE C 1 236 ? 12.903 40.644 26.882 1.00 20.64 236 PHE C C 1
ATOM 7863 O O . PHE C 1 236 ? 11.913 40.521 26.122 1.00 22.01 236 PHE C O 1
ATOM 7871 N N . ASN C 1 237 ? 13.038 40.065 28.081 1.00 19.99 237 ASN C N 1
ATOM 7872 C CA . ASN C 1 237 ? 12.014 39.195 28.714 1.00 19.00 237 ASN C CA 1
ATOM 7873 C C . ASN C 1 237 ? 11.767 37.976 27.823 1.00 18.59 237 ASN C C 1
ATOM 7874 O O . ASN C 1 237 ? 10.562 37.647 27.578 1.00 18.67 237 ASN C O 1
ATOM 7879 N N . ILE C 1 238 ? 12.850 37.342 27.356 1.00 18.18 238 ILE C N 1
ATOM 7880 C CA . ILE C 1 238 ? 12.785 36.117 26.499 1.00 20.95 238 ILE C CA 1
ATOM 7881 C C . ILE C 1 238 ? 13.644 34.962 27.061 1.00 21.64 238 ILE C C 1
ATOM 7882 O O . ILE C 1 238 ? 14.263 34.230 26.231 1.00 20.34 238 ILE C O 1
ATOM 7887 N N . ALA C 1 239 ? 13.625 34.770 28.393 1.00 21.23 239 ALA C N 1
ATOM 7888 C CA . ALA C 1 239 ? 14.233 33.652 29.144 1.00 20.49 239 ALA C CA 1
ATOM 7889 C C . ALA C 1 239 ? 13.686 32.331 28.595 1.00 20.86 239 ALA C C 1
ATOM 7890 O O . ALA C 1 239 ? 14.407 31.355 28.535 1.00 20.45 239 ALA C O 1
ATOM 7892 N N . GLY C 1 240 ? 12.437 32.325 28.172 1.00 22.43 240 GLY C N 1
ATOM 7893 C CA . GLY C 1 240 ? 11.796 31.129 27.609 1.00 24.84 240 GLY C CA 1
ATOM 7894 C C . GLY C 1 240 ? 12.404 30.674 26.287 1.00 25.51 240 GLY C C 1
ATOM 7895 O O . GLY C 1 240 ? 12.110 29.519 25.874 1.00 22.99 240 GLY C O 1
ATOM 7896 N N . LEU C 1 241 ? 13.191 31.528 25.626 1.00 25.39 241 LEU C N 1
ATOM 7897 C CA . LEU C 1 241 ? 13.708 31.238 24.267 1.00 28.03 241 LEU C CA 1
ATOM 7898 C C . LEU C 1 241 ? 15.043 30.475 24.339 1.00 27.55 241 LEU C C 1
ATOM 7899 O O . LEU C 1 241 ? 15.472 29.985 23.290 1.00 28.76 241 LEU C O 1
ATOM 7904 N N . GLN C 1 242 ? 15.673 30.362 25.508 1.00 26.90 242 GLN C N 1
ATOM 7905 C CA . GLN C 1 242 ? 16.981 29.663 25.693 1.00 26.31 242 GLN C CA 1
ATOM 7906 C C . GLN C 1 242 ? 17.966 30.107 24.603 1.00 26.32 242 GLN C C 1
ATOM 7907 O O . GLN C 1 242 ? 18.411 29.248 23.806 1.00 28.89 242 GLN C O 1
ATOM 7913 N N . ALA C 1 243 ? 18.312 31.394 24.590 1.00 23.32 243 ALA C N 1
ATOM 7914 C CA . ALA C 1 243 ? 19.328 31.976 23.689 1.00 21.99 243 ALA C CA 1
ATOM 7915 C C . ALA C 1 243 ? 20.376 32.707 24.522 1.00 23.71 243 ALA C C 1
ATOM 7916 O O . ALA C 1 243 ? 20.014 33.494 25.416 1.00 25.12 243 ALA C O 1
ATOM 7918 N N . SER C 1 244 ? 21.651 32.459 24.274 1.00 23.56 244 SER C N 1
ATOM 7919 C CA . SER C 1 244 ? 22.720 33.167 25.006 1.00 23.20 244 SER C CA 1
ATOM 7920 C C . SER C 1 244 ? 23.972 33.138 24.154 1.00 22.26 244 SER C C 1
ATOM 7921 O O . SER C 1 244 ? 24.020 32.352 23.224 1.00 21.70 244 SER C O 1
ATOM 7924 N N . ALA C 1 245 ? 24.913 34.025 24.437 1.00 22.87 245 ALA C N 1
ATOM 7925 C CA . ALA C 1 245 ? 26.103 34.230 23.586 1.00 23.49 245 ALA C CA 1
ATOM 7926 C C . ALA C 1 245 ? 27.274 34.324 24.538 1.00 21.37 245 ALA C C 1
ATOM 7927 O O . ALA C 1 245 ? 27.291 35.289 25.338 1.00 19.56 245 ALA C O 1
ATOM 7929 N N . ILE C 1 246 ? 28.129 33.310 24.483 1.00 21.09 246 ILE C N 1
ATOM 7930 C CA . ILE C 1 246 ? 29.307 33.158 25.371 1.00 21.26 246 ILE C CA 1
ATOM 7931 C C . ILE C 1 246 ? 30.513 33.562 24.544 1.00 21.99 246 ILE C C 1
ATOM 7932 O O . ILE C 1 246 ? 30.887 32.804 23.595 1.00 20.65 246 ILE C O 1
ATOM 7937 N N . ILE C 1 247 ? 31.025 34.747 24.875 1.00 22.66 247 ILE C N 1
ATOM 7938 C CA . ILE C 1 247 ? 32.254 35.355 24.295 1.00 23.18 247 ILE C CA 1
ATOM 7939 C C . ILE C 1 247 ? 33.479 34.869 25.064 1.00 22.75 247 ILE C C 1
ATOM 7940 O O . ILE C 1 247 ? 33.517 35.091 26.264 1.00 24.10 247 ILE C O 1
ATOM 7945 N N . ILE C 1 248 ? 34.448 34.294 24.357 1.00 24.18 248 ILE C N 1
ATOM 7946 C CA . ILE C 1 248 ? 35.722 33.715 24.879 1.00 24.48 248 ILE C CA 1
ATOM 7947 C C . ILE C 1 248 ? 36.794 33.995 23.829 1.00 28.00 248 ILE C C 1
ATOM 7948 O O . ILE C 1 248 ? 36.986 33.193 22.898 1.00 28.80 248 ILE C O 1
ATOM 7953 N N . PRO C 1 249 ? 37.511 35.133 23.949 1.00 29.32 249 PRO C N 1
ATOM 7954 C CA . PRO C 1 249 ? 38.585 35.494 23.014 1.00 30.80 249 PRO C CA 1
ATOM 7955 C C . PRO C 1 249 ? 39.804 34.553 22.919 1.00 29.86 249 PRO C C 1
ATOM 7956 O O . PRO C 1 249 ? 40.298 34.417 21.835 1.00 30.14 249 PRO C O 1
ATOM 7960 N N . ASP C 1 250 ? 40.269 33.928 24.004 1.00 32.35 250 ASP C N 1
ATOM 7961 C CA . ASP C 1 250 ? 41.420 32.980 23.936 1.00 34.28 250 ASP C CA 1
ATOM 7962 C C . ASP C 1 250 ? 41.018 31.690 23.211 1.00 37.09 250 ASP C C 1
ATOM 7963 O O . ASP C 1 250 ? 40.129 30.975 23.723 1.00 39.18 250 ASP C O 1
ATOM 7968 N N . ARG C 1 251 ? 41.702 31.372 22.106 1.00 41.59 251 ARG C N 1
ATOM 7969 C CA . ARG C 1 251 ? 41.401 30.229 21.189 1.00 41.92 251 ARG C CA 1
ATOM 7970 C C . ARG C 1 251 ? 41.430 28.905 21.969 1.00 37.35 251 ARG C C 1
ATOM 7971 O O . ARG C 1 251 ? 40.524 28.059 21.761 1.00 32.63 251 ARG C O 1
ATOM 7979 N N . LEU C 1 252 ? 42.432 28.717 22.830 1.00 36.75 252 LEU C N 1
ATOM 7980 C CA . LEU C 1 252 ? 42.605 27.439 23.559 1.00 36.23 252 LEU C CA 1
ATOM 7981 C C . LEU C 1 252 ? 41.381 27.266 24.464 1.00 33.06 252 LEU C C 1
ATOM 7982 O O . LEU C 1 252 ? 40.690 26.243 24.362 1.00 33.95 252 LEU C O 1
ATOM 7987 N N . LYS C 1 253 ? 41.071 28.285 25.247 1.00 30.66 253 LYS C N 1
ATOM 7988 C CA . LYS C 1 253 ? 39.929 28.272 26.184 1.00 30.27 253 LYS C CA 1
ATOM 7989 C C . LYS C 1 253 ? 38.623 28.094 25.402 1.00 28.93 253 LYS C C 1
ATOM 7990 O O . LYS C 1 253 ? 37.712 27.422 25.946 1.00 29.00 253 LYS C O 1
ATOM 7996 N N . ARG C 1 254 ? 38.521 28.655 24.204 1.00 28.02 254 ARG C N 1
ATOM 7997 C CA . ARG C 1 254 ? 37.288 28.503 23.398 1.00 30.07 254 ARG C CA 1
ATOM 7998 C C . ARG C 1 254 ? 37.066 27.028 23.045 1.00 29.37 254 ARG C C 1
ATOM 7999 O O . ARG C 1 254 ? 35.960 26.598 23.126 1.00 32.59 254 ARG C O 1
ATOM 8007 N N . ALA C 1 255 ? 38.117 26.311 22.670 1.00 30.78 255 ALA C N 1
ATOM 8008 C CA . ALA C 1 255 ? 38.085 24.866 22.320 1.00 30.27 255 ALA C CA 1
ATOM 8009 C C . ALA C 1 255 ? 37.595 24.042 23.529 1.00 31.50 255 ALA C C 1
ATOM 8010 O O . ALA C 1 255 ? 36.672 23.204 23.355 1.00 30.48 255 ALA C O 1
ATOM 8012 N N . LYS C 1 256 ? 38.184 24.272 24.710 1.00 30.71 256 LYS C N 1
ATOM 8013 C CA . LYS C 1 256 ? 37.780 23.626 25.986 1.00 28.97 256 LYS C CA 1
ATOM 8014 C C . LYS C 1 256 ? 36.289 23.879 26.269 1.00 26.86 256 LYS C C 1
ATOM 8015 O O . LYS C 1 256 ? 35.599 22.954 26.721 1.00 25.73 256 LYS C O 1
ATOM 8021 N N . PHE C 1 257 ? 35.777 25.084 26.028 1.00 24.88 257 PHE C N 1
ATOM 8022 C CA . PHE C 1 257 ? 34.364 25.395 26.353 1.00 23.93 257 PHE C CA 1
ATOM 8023 C C . PHE C 1 257 ? 33.473 24.542 25.454 1.00 25.83 257 PHE C C 1
ATOM 8024 O O . PHE C 1 257 ? 32.523 23.931 25.961 1.00 24.02 257 PHE C O 1
ATOM 8032 N N . SER C 1 258 ? 33.808 24.512 24.160 1.00 28.35 258 SER C N 1
ATOM 8033 C CA . SER C 1 258 ? 33.139 23.731 23.088 1.00 29.41 258 SER C CA 1
ATOM 8034 C C . SER C 1 258 ? 33.196 22.235 23.397 1.00 26.84 258 SER C C 1
ATOM 8035 O O . SER C 1 258 ? 32.146 21.554 23.292 1.00 27.20 258 SER C O 1
ATOM 8038 N N . ALA C 1 259 ? 34.389 21.729 23.702 1.00 25.09 259 ALA C N 1
ATOM 8039 C CA . ALA C 1 259 ? 34.626 20.313 24.057 1.00 25.49 259 ALA C CA 1
ATOM 8040 C C . ALA C 1 259 ? 33.621 19.900 25.144 1.00 26.85 259 ALA C C 1
ATOM 8041 O O . ALA C 1 259 ? 33.076 18.775 25.058 1.00 31.01 259 ALA C O 1
ATOM 8043 N N . SER C 1 260 ? 33.374 20.777 26.128 1.00 26.00 260 SER C N 1
ATOM 8044 C CA . SER C 1 260 ? 32.460 20.512 27.269 1.00 26.56 260 SER C CA 1
ATOM 8045 C C . SER C 1 260 ? 30.996 20.489 26.793 1.00 25.39 260 SER C C 1
ATOM 8046 O O . SER C 1 260 ? 30.249 19.592 27.226 1.00 24.93 260 SER C O 1
ATOM 8049 N N . LEU C 1 261 ? 30.589 21.420 25.933 1.00 25.77 261 LEU C N 1
ATOM 8050 C CA . LEU C 1 261 ? 29.260 21.385 25.262 1.00 25.64 261 LEU C CA 1
ATOM 8051 C C . LEU C 1 261 ? 29.070 20.070 24.493 1.00 25.89 261 LEU C C 1
ATOM 8052 O O . LEU C 1 261 ? 28.064 19.345 24.742 1.00 24.88 261 LEU C O 1
ATOM 8057 N N . GLN C 1 262 ? 29.988 19.748 23.595 1.00 28.75 262 GLN C N 1
ATOM 8058 C CA . GLN C 1 262 ? 29.841 18.540 22.741 1.00 30.56 262 GLN C CA 1
ATOM 8059 C C . GLN C 1 262 ? 29.651 17.325 23.646 1.00 26.55 262 GLN C C 1
ATOM 8060 O O . GLN C 1 262 ? 28.652 16.624 23.483 1.00 24.83 262 GLN C O 1
ATOM 8066 N N . ARG C 1 263 ? 30.599 17.119 24.558 1.00 24.63 263 ARG C N 1
ATOM 8067 C CA . ARG C 1 263 ? 30.622 16.025 25.563 1.00 23.29 263 ARG C CA 1
ATOM 8068 C C . ARG C 1 263 ? 29.247 15.890 26.224 1.00 21.66 263 ARG C C 1
ATOM 8069 O O . ARG C 1 263 ? 28.840 14.772 26.525 1.00 21.69 263 ARG C O 1
ATOM 8077 N N . ASN C 1 264 ? 28.550 16.998 26.422 1.00 20.09 264 ASN C N 1
ATOM 8078 C CA . ASN C 1 264 ? 27.237 17.005 27.107 1.00 20.50 264 ASN C CA 1
ATOM 8079 C C . ASN C 1 264 ? 26.069 16.951 26.114 1.00 20.45 264 ASN C C 1
ATOM 8080 O O . ASN C 1 264 ? 24.960 17.121 26.530 1.00 19.75 264 ASN C O 1
ATOM 8085 N N . GLY C 1 265 ? 26.356 16.677 24.847 1.00 20.46 265 GLY C N 1
ATOM 8086 C CA . GLY C 1 265 ? 25.350 16.595 23.769 1.00 20.11 265 GLY C CA 1
ATOM 8087 C C . GLY C 1 265 ? 24.612 17.908 23.596 1.00 20.77 265 GLY C C 1
ATOM 8088 O O . GLY C 1 265 ? 23.388 17.865 23.415 1.00 17.77 265 GLY C O 1
ATOM 8089 N N . LEU C 1 266 ? 25.351 19.023 23.691 1.00 22.73 266 LEU C N 1
ATOM 8090 C CA . LEU C 1 266 ? 24.865 20.415 23.506 1.00 23.46 266 LEU C CA 1
ATOM 8091 C C . LEU C 1 266 ? 25.626 21.098 22.367 1.00 24.99 266 LEU C C 1
ATOM 8092 O O . LEU C 1 266 ? 26.549 20.468 21.801 1.00 26.25 266 LEU C O 1
ATOM 8097 N N . GLY C 1 267 ? 25.306 22.382 22.146 1.00 26.90 267 GLY C N 1
ATOM 8098 C CA . GLY C 1 267 ? 25.945 23.294 21.177 1.00 26.02 267 GLY C CA 1
ATOM 8099 C C . GLY C 1 267 ? 24.891 23.813 20.225 1.00 25.61 267 GLY C C 1
ATOM 8100 O O . GLY C 1 267 ? 24.990 24.950 19.731 1.00 28.51 267 GLY C O 1
ATOM 8101 N N . GLY C 1 268 ? 23.891 22.985 19.993 1.00 25.83 268 GLY C N 1
ATOM 8102 C CA . GLY C 1 268 ? 22.761 23.320 19.129 1.00 24.93 268 GLY C CA 1
ATOM 8103 C C . GLY C 1 268 ? 21.863 24.297 19.838 1.00 24.57 268 GLY C C 1
ATOM 8104 O O . GLY C 1 268 ? 21.643 24.136 21.060 1.00 22.67 268 GLY C O 1
ATOM 8105 N N . LEU C 1 269 ? 21.317 25.229 19.069 1.00 23.32 269 LEU C N 1
ATOM 8106 C CA . LEU C 1 269 ? 20.338 26.229 19.535 1.00 22.89 269 LEU C CA 1
ATOM 8107 C C . LEU C 1 269 ? 18.996 25.944 18.877 1.00 19.88 269 LEU C C 1
ATOM 8108 O O . LEU C 1 269 ? 18.996 25.598 17.730 1.00 15.46 269 LEU C O 1
ATOM 8113 N N . ASN C 1 270 ? 17.888 26.159 19.574 1.00 22.12 270 ASN C N 1
ATOM 8114 C CA . ASN C 1 270 ? 16.546 25.908 18.982 1.00 24.61 270 ASN C CA 1
ATOM 8115 C C . ASN C 1 270 ? 16.253 26.979 17.925 1.00 26.86 270 ASN C C 1
ATOM 8116 O O . ASN C 1 270 ? 16.903 28.066 17.944 1.00 29.23 270 ASN C O 1
ATOM 8121 N N . ALA C 1 271 ? 15.362 26.658 16.990 1.00 28.21 271 ALA C N 1
ATOM 8122 C CA . ALA C 1 271 ? 15.116 27.449 15.756 1.00 28.96 271 ALA C CA 1
ATOM 8123 C C . ALA C 1 271 ? 14.647 28.865 16.127 1.00 28.38 271 ALA C C 1
ATOM 8124 O O . ALA C 1 271 ? 15.055 29.821 15.433 1.00 27.08 271 ALA C O 1
ATOM 8126 N N . PHE C 1 272 ? 13.863 28.987 17.205 1.00 26.14 272 PHE C N 1
ATOM 8127 C CA . PHE C 1 272 ? 13.279 30.270 17.674 1.00 26.71 272 PHE C CA 1
ATOM 8128 C C . PHE C 1 272 ? 14.364 31.093 18.396 1.00 25.35 272 PHE C C 1
ATOM 8129 O O . PHE C 1 272 ? 14.361 32.333 18.236 1.00 23.93 272 PHE C O 1
ATOM 8137 N N . ALA C 1 273 ? 15.276 30.455 19.138 1.00 24.47 273 ALA C N 1
ATOM 8138 C CA . ALA C 1 273 ? 16.457 31.129 19.736 1.00 24.17 273 ALA C CA 1
ATOM 8139 C C . ALA C 1 273 ? 17.194 31.839 18.601 1.00 24.34 273 ALA C C 1
ATOM 8140 O O . ALA C 1 273 ? 17.487 33.036 18.719 1.00 26.55 273 ALA C O 1
ATOM 8142 N N . VAL C 1 274 ? 17.429 31.140 17.500 1.00 24.40 274 VAL C N 1
ATOM 8143 C CA . VAL C 1 274 ? 18.311 31.665 16.421 1.00 25.33 274 VAL C CA 1
ATOM 8144 C C . VAL C 1 274 ? 17.686 32.933 15.819 1.00 24.39 274 VAL C C 1
ATOM 8145 O O . VAL C 1 274 ? 18.406 33.946 15.705 1.00 25.59 274 VAL C O 1
ATOM 8149 N N . THR C 1 275 ? 16.397 32.905 15.499 1.00 24.60 275 THR C N 1
ATOM 8150 C CA . THR C 1 275 ? 15.630 34.102 15.067 1.00 26.22 275 THR C CA 1
ATOM 8151 C C . THR C 1 275 ? 15.715 35.186 16.143 1.00 25.22 275 THR C C 1
ATOM 8152 O O . THR C 1 275 ? 16.163 36.277 15.826 1.00 25.40 275 THR C O 1
ATOM 8156 N N . ALA C 1 276 ? 15.295 34.862 17.372 1.00 26.72 276 ALA C N 1
ATOM 8157 C CA . ALA C 1 276 ? 15.075 35.805 18.501 1.00 24.84 276 ALA C CA 1
ATOM 8158 C C . ALA C 1 276 ? 16.349 36.615 18.782 1.00 23.07 276 ALA C C 1
ATOM 8159 O O . ALA C 1 276 ? 16.246 37.843 18.840 1.00 23.02 276 ALA C O 1
ATOM 8161 N N . ILE C 1 277 ? 17.496 35.953 18.913 1.00 22.30 277 ILE C N 1
ATOM 8162 C CA . ILE C 1 277 ? 18.789 36.588 19.311 1.00 23.14 277 ILE C CA 1
ATOM 8163 C C . ILE C 1 277 ? 19.184 37.580 18.222 1.00 22.26 277 ILE C C 1
ATOM 8164 O O . ILE C 1 277 ? 19.532 38.721 18.555 1.00 22.24 277 ILE C O 1
ATOM 8169 N N . GLU C 1 278 ? 19.030 37.198 16.957 1.00 22.81 278 GLU C N 1
ATOM 8170 C CA . GLU C 1 278 ? 19.348 38.074 15.806 1.00 22.48 278 GLU C CA 1
ATOM 8171 C C . GLU C 1 278 ? 18.445 39.315 15.807 1.00 20.73 278 GLU C C 1
ATOM 8172 O O . GLU C 1 278 ? 18.986 40.421 15.619 1.00 21.30 278 GLU C O 1
ATOM 8178 N N . ALA C 1 279 ? 17.125 39.149 15.937 1.00 18.57 279 ALA C N 1
ATOM 8179 C CA . ALA C 1 279 ? 16.141 40.261 15.912 1.00 19.75 279 ALA C CA 1
ATOM 8180 C C . ALA C 1 279 ? 16.377 41.199 17.101 1.00 21.75 279 ALA C C 1
ATOM 8181 O O . ALA C 1 279 ? 16.388 42.404 16.879 1.00 21.72 279 ALA C O 1
ATOM 8183 N N . ALA C 1 280 ? 16.505 40.674 18.328 1.00 23.13 280 ALA C N 1
ATOM 8184 C CA . ALA C 1 280 ? 16.670 41.479 19.566 1.00 24.18 280 ALA C CA 1
ATOM 8185 C C . ALA C 1 280 ? 17.889 42.424 19.450 1.00 24.77 280 ALA C C 1
ATOM 8186 O O . ALA C 1 280 ? 17.776 43.672 19.695 1.00 23.01 280 ALA C O 1
ATOM 8188 N N . TYR C 1 281 ? 19.044 41.871 19.096 1.00 23.75 281 TYR C N 1
ATOM 8189 C CA . TYR C 1 281 ? 20.307 42.628 19.111 1.00 25.53 281 TYR C CA 1
ATOM 8190 C C . TYR C 1 281 ? 20.416 43.590 17.914 1.00 28.10 281 TYR C C 1
ATOM 8191 O O . TYR C 1 281 ? 21.257 44.493 17.993 1.00 31.63 281 TYR C O 1
ATOM 8200 N N . SER C 1 282 ? 19.641 43.442 16.835 1.00 27.72 282 SER C N 1
ATOM 8201 C CA . SER C 1 282 ? 19.716 44.373 15.669 1.00 26.36 282 SER C CA 1
ATOM 8202 C C . SER C 1 282 ? 18.550 45.362 15.684 1.00 26.60 282 SER C C 1
ATOM 8203 O O . SER C 1 282 ? 18.749 46.481 15.242 1.00 32.60 282 SER C O 1
ATOM 8206 N N . LYS C 1 283 ? 17.386 44.980 16.182 1.00 25.98 283 LYS C N 1
ATOM 8207 C CA . LYS C 1 283 ? 16.171 45.829 16.110 1.00 28.53 283 LYS C CA 1
ATOM 8208 C C . LYS C 1 283 ? 15.612 46.190 17.503 1.00 27.60 283 LYS C C 1
ATOM 8209 O O . LYS C 1 283 ? 14.686 46.987 17.542 1.00 26.49 283 LYS C O 1
ATOM 8215 N N . GLY C 1 284 ? 16.091 45.622 18.613 1.00 26.91 284 GLY C N 1
ATOM 8216 C CA . GLY C 1 284 ? 15.436 45.822 19.928 1.00 27.55 284 GLY C CA 1
ATOM 8217 C C . GLY C 1 284 ? 15.774 47.141 20.631 1.00 26.53 284 GLY C C 1
ATOM 8218 O O . GLY C 1 284 ? 15.041 47.493 21.554 1.00 30.50 284 GLY C O 1
ATOM 8219 N N . GLY C 1 285 ? 16.885 47.793 20.274 1.00 26.97 285 GLY C N 1
ATOM 8220 C CA . GLY C 1 285 ? 17.409 49.042 20.868 1.00 27.45 285 GLY C CA 1
ATOM 8221 C C . GLY C 1 285 ? 16.329 50.009 21.360 1.00 26.72 285 GLY C C 1
ATOM 8222 O O . GLY C 1 285 ? 16.372 50.421 22.508 1.00 26.36 285 GLY C O 1
ATOM 8223 N N . PRO C 1 286 ? 15.404 50.495 20.501 1.00 27.04 286 PRO C N 1
ATOM 8224 C CA . PRO C 1 286 ? 14.377 51.456 20.924 1.00 27.07 286 PRO C CA 1
ATOM 8225 C C . PRO C 1 286 ? 13.495 50.960 22.070 1.00 26.75 286 PRO C C 1
ATOM 8226 O O . PRO C 1 286 ? 13.358 51.706 23.008 1.00 28.16 286 PRO C O 1
ATOM 8230 N N . TRP C 1 287 ? 12.923 49.753 21.960 1.00 27.09 287 TRP C N 1
ATOM 8231 C CA . TRP C 1 287 ? 12.125 49.117 23.040 1.00 26.98 287 TRP C CA 1
ATOM 8232 C C . TRP C 1 287 ? 12.896 49.158 24.372 1.00 27.58 287 TRP C C 1
ATOM 8233 O O . TRP C 1 287 ? 12.262 49.450 25.397 1.00 27.56 287 TRP C O 1
ATOM 8244 N N . LEU C 1 288 ? 14.204 48.877 24.341 1.00 27.76 288 LEU C N 1
ATOM 8245 C CA . LEU C 1 288 ? 15.070 48.832 25.541 1.00 29.33 288 LEU C CA 1
ATOM 8246 C C . LEU C 1 288 ? 15.229 50.242 26.134 1.00 29.63 288 LEU C C 1
ATOM 8247 O O . LEU C 1 288 ? 15.039 50.399 27.355 1.00 27.31 288 LEU C O 1
ATOM 8252 N N . ASP C 1 289 ? 15.578 51.242 25.332 1.00 31.21 289 ASP C N 1
ATOM 8253 C CA . ASP C 1 289 ? 15.643 52.651 25.815 1.00 29.72 289 ASP C CA 1
ATOM 8254 C C . ASP C 1 289 ? 14.320 52.965 26.523 1.00 27.22 289 ASP C C 1
ATOM 8255 O O . ASP C 1 289 ? 14.390 53.518 27.616 1.00 26.81 289 ASP C O 1
ATOM 8260 N N . GLU C 1 290 ? 13.167 52.577 25.968 1.00 26.01 290 GLU C N 1
ATOM 8261 C CA . GLU C 1 290 ? 11.847 52.944 26.559 1.00 28.09 290 GLU C CA 1
ATOM 8262 C C . GLU C 1 290 ? 11.647 52.134 27.839 1.00 30.93 290 GLU C C 1
ATOM 8263 O O . GLU C 1 290 ? 11.090 52.710 28.816 1.00 32.12 290 GLU C O 1
ATOM 8269 N N . LEU C 1 291 ? 12.062 50.858 27.847 1.00 27.89 291 LEU C N 1
ATOM 8270 C CA . LEU C 1 291 ? 11.995 50.022 29.076 1.00 25.87 291 LEU C CA 1
ATOM 8271 C C . LEU C 1 291 ? 12.820 50.693 30.174 1.00 23.87 291 LEU C C 1
ATOM 8272 O O . LEU C 1 291 ? 12.255 50.841 31.276 1.00 24.41 291 LEU C O 1
ATOM 8277 N N . ILE C 1 292 ? 14.078 51.084 29.900 1.00 23.46 292 ILE C N 1
ATOM 8278 C CA . ILE C 1 292 ? 14.961 51.736 30.921 1.00 24.27 292 ILE C CA 1
ATOM 8279 C C . ILE C 1 292 ? 14.115 52.802 31.637 1.00 22.96 292 ILE C C 1
ATOM 8280 O O . ILE C 1 292 ? 14.033 52.748 32.864 1.00 22.34 292 ILE C O 1
ATOM 8285 N N . THR C 1 293 ? 13.464 53.677 30.864 1.00 23.09 293 THR C N 1
ATOM 8286 C CA . THR C 1 293 ? 12.720 54.874 31.339 1.00 25.50 293 THR C CA 1
ATOM 8287 C C . THR C 1 293 ? 11.614 54.443 32.294 1.00 25.08 293 THR C C 1
ATOM 8288 O O . THR C 1 293 ? 11.518 55.046 33.373 1.00 29.04 293 THR C O 1
ATOM 8292 N N . TYR C 1 294 ? 10.848 53.426 31.931 1.00 22.88 294 TYR C N 1
ATOM 8293 C CA . TYR C 1 294 ? 9.720 52.938 32.751 1.00 24.13 294 TYR C CA 1
ATOM 8294 C C . TYR C 1 294 ? 10.226 52.343 34.071 1.00 25.98 294 TYR C C 1
ATOM 8295 O O . TYR C 1 294 ? 9.498 52.432 35.088 1.00 26.00 294 TYR C O 1
ATOM 8304 N N . ILE C 1 295 ? 11.407 51.713 34.033 1.00 29.46 295 ILE C N 1
ATOM 8305 C CA . ILE C 1 295 ? 12.061 51.057 35.203 1.00 29.04 295 ILE C CA 1
ATOM 8306 C C . ILE C 1 295 ? 12.528 52.171 36.128 1.00 29.30 295 ILE C C 1
ATOM 8307 O O . ILE C 1 295 ? 12.269 52.069 37.337 1.00 27.62 295 ILE C O 1
ATOM 8312 N N . GLU C 1 296 ? 13.233 53.164 35.588 1.00 29.10 296 GLU C N 1
ATOM 8313 C CA . GLU C 1 296 ? 13.679 54.322 36.408 1.00 32.56 296 GLU C CA 1
ATOM 8314 C C . GLU C 1 296 ? 12.446 54.872 37.152 1.00 27.91 296 GLU C C 1
ATOM 8315 O O . GLU C 1 296 ? 12.492 54.901 38.369 1.00 25.82 296 GLU C O 1
ATOM 8321 N N . LYS C 1 297 ? 11.350 55.165 36.456 1.00 27.44 297 LYS C N 1
ATOM 8322 C CA . LYS C 1 297 ? 10.075 55.630 37.068 1.00 30.65 297 LYS C CA 1
ATOM 8323 C C . LYS C 1 297 ? 9.587 54.643 38.129 1.00 29.62 297 LYS C C 1
ATOM 8324 O O . LYS C 1 297 ? 9.126 55.109 39.162 1.00 30.09 297 LYS C O 1
ATOM 8330 N N . ASN C 1 298 ? 9.644 53.334 37.874 1.00 29.23 298 ASN C N 1
ATOM 8331 C CA . ASN C 1 298 ? 9.229 52.304 38.867 1.00 28.74 298 ASN C CA 1
ATOM 8332 C C . ASN C 1 298 ? 10.156 52.383 40.104 1.00 28.12 298 ASN C C 1
ATOM 8333 O O . ASN C 1 298 ? 9.641 52.332 41.220 1.00 29.31 298 ASN C O 1
ATOM 8338 N N . MET C 1 299 ? 11.471 52.549 39.931 1.00 28.07 299 MET C N 1
ATOM 8339 C CA . MET C 1 299 ? 12.454 52.595 41.047 1.00 30.52 299 MET C CA 1
ATOM 8340 C C . MET C 1 299 ? 12.266 53.892 41.841 1.00 30.95 299 MET C C 1
ATOM 8341 O O . MET C 1 299 ? 12.410 53.852 43.073 1.00 32.45 299 MET C O 1
ATOM 8346 N N . ASN C 1 300 ? 12.049 55.000 41.128 1.00 30.86 300 ASN C N 1
ATOM 8347 C CA . ASN C 1 300 ? 11.710 56.345 41.673 1.00 28.29 300 ASN C CA 1
ATOM 8348 C C . ASN C 1 300 ? 10.503 56.202 42.614 1.00 26.73 300 ASN C C 1
ATOM 8349 O O . ASN C 1 300 ? 10.638 56.593 43.810 1.00 23.00 300 ASN C O 1
ATOM 8354 N N . GLU C 1 301 ? 9.416 55.581 42.134 1.00 28.80 301 GLU C N 1
ATOM 8355 C CA . GLU C 1 301 ? 8.148 55.363 42.894 1.00 30.96 301 GLU C CA 1
ATOM 8356 C C . GLU C 1 301 ? 8.395 54.497 44.145 1.00 32.45 301 GLU C C 1
ATOM 8357 O O . GLU C 1 301 ? 7.694 54.724 45.178 1.00 28.82 301 GLU C O 1
ATOM 8363 N N . ALA C 1 302 ? 9.310 53.516 44.053 1.00 32.09 302 ALA C N 1
ATOM 8364 C CA . ALA C 1 302 ? 9.625 52.584 45.155 1.00 32.18 302 ALA C CA 1
ATOM 8365 C C . ALA C 1 302 ? 10.365 53.343 46.249 1.00 31.34 302 ALA C C 1
ATOM 8366 O O . ALA C 1 302 ? 9.976 53.169 47.431 1.00 30.22 302 ALA C O 1
ATOM 8368 N N . GLU C 1 303 ? 11.370 54.150 45.894 1.00 33.42 303 GLU C N 1
ATOM 8369 C CA . GLU C 1 303 ? 12.153 54.920 46.902 1.00 36.59 303 GLU C CA 1
ATOM 8370 C C . GLU C 1 303 ? 11.193 55.862 47.649 1.00 34.02 303 GLU C C 1
ATOM 8371 O O . GLU C 1 303 ? 11.120 55.757 48.884 1.00 34.18 303 GLU C O 1
ATOM 8377 N N . ALA C 1 304 ? 10.400 56.656 46.929 1.00 32.74 304 ALA C N 1
ATOM 8378 C CA . ALA C 1 304 ? 9.440 57.647 47.482 1.00 32.55 304 ALA C CA 1
ATOM 8379 C C . ALA C 1 304 ? 8.494 56.978 48.486 1.00 32.66 304 ALA C C 1
ATOM 8380 O O . ALA C 1 304 ? 8.348 57.505 49.628 1.00 31.69 304 ALA C O 1
ATOM 8382 N N . PHE C 1 305 ? 7.829 55.899 48.053 1.00 31.71 305 PHE C N 1
ATOM 8383 C CA . PHE C 1 305 ? 6.757 55.210 48.812 1.00 32.39 305 PHE C CA 1
ATOM 8384 C C . PHE C 1 305 ? 7.353 54.529 50.041 1.00 36.68 305 PHE C C 1
ATOM 8385 O O . PHE C 1 305 ? 6.694 54.623 51.089 1.00 39.70 305 PHE C O 1
ATOM 8393 N N . LEU C 1 306 ? 8.522 53.874 49.917 1.00 35.90 306 LEU C N 1
ATOM 8394 C CA . LEU C 1 306 ? 9.228 53.222 51.061 1.00 34.99 306 LEU C CA 1
ATOM 8395 C C . LEU C 1 306 ? 9.716 54.286 52.057 1.00 38.19 306 LEU C C 1
ATOM 8396 O O . LEU C 1 306 ? 9.323 54.188 53.248 1.00 38.27 306 LEU C O 1
ATOM 8401 N N . SER C 1 307 ? 10.526 55.263 51.631 1.00 38.33 307 SER C N 1
ATOM 8402 C CA . SER C 1 307 ? 11.100 56.282 52.561 1.00 39.28 307 SER C CA 1
ATOM 8403 C C . SER C 1 307 ? 9.985 57.154 53.185 1.00 34.33 307 SER C C 1
ATOM 8404 O O . SER C 1 307 ? 10.205 57.672 54.287 1.00 31.62 307 SER C O 1
ATOM 8407 N N . THR C 1 308 ? 8.792 57.182 52.592 1.00 31.36 308 THR C N 1
ATOM 8408 C CA . THR C 1 308 ? 7.577 57.845 53.138 1.00 31.72 308 THR C CA 1
ATOM 8409 C C . THR C 1 308 ? 6.827 56.896 54.078 1.00 31.50 308 THR C C 1
ATOM 8410 O O . THR C 1 308 ? 6.615 57.296 55.211 1.00 28.76 308 THR C O 1
ATOM 8414 N N . GLU C 1 309 ? 6.427 55.691 53.633 1.00 37.49 309 GLU C N 1
ATOM 8415 C CA . GLU C 1 309 ? 5.422 54.816 54.330 1.00 38.33 309 GLU C CA 1
ATOM 8416 C C . GLU C 1 309 ? 6.069 53.722 55.208 1.00 37.38 309 GLU C C 1
ATOM 8417 O O . GLU C 1 309 ? 5.415 53.318 56.201 1.00 36.53 309 GLU C O 1
ATOM 8423 N N . LEU C 1 310 ? 7.266 53.232 54.850 1.00 33.88 310 LEU C N 1
ATOM 8424 C CA . LEU C 1 310 ? 8.051 52.195 55.599 1.00 33.15 310 LEU C CA 1
ATOM 8425 C C . LEU C 1 310 ? 9.493 52.666 55.724 1.00 31.33 310 LEU C C 1
ATOM 8426 O O . LEU C 1 310 ? 10.357 52.122 55.046 1.00 33.51 310 LEU C O 1
ATOM 8431 N N . PRO C 1 311 ? 9.792 53.724 56.518 1.00 32.38 311 PRO C N 1
ATOM 8432 C CA . PRO C 1 311 ? 11.152 54.300 56.579 1.00 31.08 311 PRO C CA 1
ATOM 8433 C C . PRO C 1 311 ? 12.237 53.409 57.218 1.00 32.15 311 PRO C C 1
ATOM 8434 O O . PRO C 1 311 ? 13.420 53.749 57.149 1.00 29.79 311 PRO C O 1
ATOM 8438 N N . LYS C 1 312 ? 11.811 52.304 57.843 1.00 32.87 312 LYS C N 1
ATOM 8439 C CA . LYS C 1 312 ? 12.697 51.301 58.481 1.00 33.45 312 LYS C CA 1
ATOM 8440 C C . LYS C 1 312 ? 13.274 50.347 57.423 1.00 33.17 312 LYS C C 1
ATOM 8441 O O . LYS C 1 312 ? 14.419 49.913 57.630 1.00 34.71 312 LYS C O 1
ATOM 8447 N N . VAL C 1 313 ? 12.569 50.120 56.302 1.00 33.95 313 VAL C N 1
ATOM 8448 C CA . VAL C 1 313 ? 13.073 49.399 55.084 1.00 33.13 313 VAL C CA 1
ATOM 8449 C C . VAL C 1 313 ? 14.180 50.238 54.447 1.00 31.38 313 VAL C C 1
ATOM 8450 O O . VAL C 1 313 ? 13.934 51.417 54.255 1.00 35.19 313 VAL C O 1
ATOM 8454 N N . LYS C 1 314 ? 15.357 49.662 54.184 1.00 32.40 314 LYS C N 1
ATOM 8455 C CA . LYS C 1 314 ? 16.446 50.312 53.406 1.00 35.98 314 LYS C CA 1
ATOM 8456 C C . LYS C 1 314 ? 16.559 49.652 52.015 1.00 33.25 314 LYS C C 1
ATOM 8457 O O . LYS C 1 314 ? 17.118 48.548 51.899 1.00 27.46 314 LYS C O 1
ATOM 8463 N N . MET C 1 315 ? 16.009 50.326 51.005 1.00 30.38 315 MET C N 1
ATOM 8464 C CA . MET C 1 315 ? 16.132 50.001 49.565 1.00 29.36 315 MET C CA 1
ATOM 8465 C C . MET C 1 315 ? 17.543 50.366 49.100 1.00 28.73 315 MET C C 1
ATOM 8466 O O . MET C 1 315 ? 17.926 51.509 49.265 1.00 28.29 315 MET C O 1
ATOM 8471 N N . MET C 1 316 ? 18.302 49.413 48.563 1.00 31.22 316 MET C N 1
ATOM 8472 C CA . MET C 1 316 ? 19.483 49.717 47.717 1.00 35.72 316 MET C CA 1
ATOM 8473 C C . MET C 1 316 ? 18.941 50.134 46.342 1.00 38.45 316 MET C C 1
ATOM 8474 O O . MET C 1 316 ? 18.322 49.275 45.700 1.00 44.85 316 MET C O 1
ATOM 8479 N N . LYS C 1 317 ? 19.128 51.386 45.915 1.00 38.90 317 LYS C N 1
ATOM 8480 C CA . LYS C 1 317 ? 18.855 51.802 44.512 1.00 44.57 317 LYS C CA 1
ATOM 8481 C C . LYS C 1 317 ? 19.770 50.970 43.612 1.00 36.63 317 LYS C C 1
ATOM 8482 O O . LYS C 1 317 ? 20.989 50.953 43.800 1.00 33.33 317 LYS C O 1
ATOM 8488 N N . PRO C 1 318 ? 19.205 50.156 42.691 1.00 32.85 318 PRO C N 1
ATOM 8489 C CA . PRO C 1 318 ? 20.015 49.416 41.723 1.00 34.11 318 PRO C CA 1
ATOM 8490 C C . PRO C 1 318 ? 20.558 50.317 40.604 1.00 30.24 318 PRO C C 1
ATOM 8491 O O . PRO C 1 318 ? 19.824 51.155 40.126 1.00 31.35 318 PRO C O 1
ATOM 8495 N N . ASP C 1 319 ? 21.817 50.110 40.227 1.00 26.24 319 ASP C N 1
ATOM 8496 C CA . ASP C 1 319 ? 22.462 50.779 39.072 1.00 27.05 319 ASP C CA 1
ATOM 8497 C C . ASP C 1 319 ? 21.920 50.148 37.777 1.00 27.90 319 ASP C C 1
ATOM 8498 O O . ASP C 1 319 ? 21.909 50.841 36.729 1.00 25.36 319 ASP C O 1
ATOM 8503 N N . ALA C 1 320 ? 21.425 48.905 37.841 1.00 27.36 320 ALA C N 1
ATOM 8504 C CA . ALA C 1 320 ? 20.925 48.186 36.650 1.00 25.80 320 ALA C CA 1
ATOM 8505 C C . ALA C 1 320 ? 19.775 47.243 36.999 1.00 24.70 320 ALA C C 1
ATOM 8506 O O . ALA C 1 320 ? 19.671 46.810 38.127 1.00 26.82 320 ALA C O 1
ATOM 8508 N N . SER C 1 321 ? 18.961 46.949 35.994 1.00 24.34 321 SER C N 1
ATOM 8509 C CA . SER C 1 321 ? 17.938 45.881 35.954 1.00 23.49 321 SER C CA 1
ATOM 8510 C C . SER C 1 321 ? 16.736 46.257 36.812 1.00 23.12 321 SER C C 1
ATOM 8511 O O . SER C 1 321 ? 16.718 47.396 37.326 1.00 21.69 321 SER C O 1
ATOM 8514 N N . TYR C 1 322 ? 15.765 45.348 36.927 1.00 21.66 322 TYR C N 1
ATOM 8515 C CA . TYR C 1 322 ? 14.395 45.674 37.407 1.00 22.13 322 TYR C CA 1
ATOM 8516 C C . TYR C 1 322 ? 14.121 45.057 38.778 1.00 20.80 322 TYR C C 1
ATOM 8517 O O . TYR C 1 322 ? 12.926 45.051 39.197 1.00 22.10 322 TYR C O 1
ATOM 8526 N N . LEU C 1 323 ? 15.170 44.582 39.455 1.00 18.96 323 LEU C N 1
ATOM 8527 C CA . LEU C 1 323 ? 15.054 43.841 40.730 1.00 19.41 323 LEU C CA 1
ATOM 8528 C C . LEU C 1 323 ? 15.622 44.684 41.868 1.00 19.36 323 LEU C C 1
ATOM 8529 O O . LEU C 1 323 ? 16.771 45.147 41.739 1.00 17.61 323 LEU C O 1
ATOM 8534 N N . ILE C 1 324 ? 14.874 44.762 42.960 1.00 19.32 324 ILE C N 1
ATOM 8535 C CA . ILE C 1 324 ? 15.239 45.599 44.127 1.00 20.81 324 ILE C CA 1
ATOM 8536 C C . ILE C 1 324 ? 15.616 44.755 45.342 1.00 21.62 324 ILE C C 1
ATOM 8537 O O . ILE C 1 324 ? 14.823 43.958 45.763 1.00 23.12 324 ILE C O 1
ATOM 8542 N N . TRP C 1 325 ? 16.794 45.013 45.891 1.00 21.06 325 TRP C N 1
ATOM 8543 C CA . TRP C 1 325 ? 17.262 44.381 47.148 1.00 22.59 325 TRP C CA 1
ATOM 8544 C C . TRP C 1 325 ? 16.737 45.236 48.307 1.00 23.93 325 TRP C C 1
ATOM 8545 O O . TRP C 1 325 ? 17.154 46.356 48.413 1.00 30.09 325 TRP C O 1
ATOM 8556 N N . LEU C 1 326 ? 15.802 44.731 49.097 1.00 23.31 326 LEU C N 1
ATOM 8557 C CA . LEU C 1 326 ? 15.229 45.489 50.234 1.00 22.74 326 LEU C CA 1
ATOM 8558 C C . LEU C 1 326 ? 15.724 44.906 51.556 1.00 23.44 326 LEU C C 1
ATOM 8559 O O . LEU C 1 326 ? 15.611 43.727 51.730 1.00 22.41 326 LEU C O 1
ATOM 8564 N N . ASP C 1 327 ? 16.300 45.745 52.414 1.00 25.42 327 ASP C N 1
ATOM 8565 C CA . ASP C 1 327 ? 16.786 45.362 53.776 1.00 26.29 327 ASP C CA 1
ATOM 8566 C C . ASP C 1 327 ? 15.631 45.588 54.763 1.00 25.27 327 ASP C C 1
ATOM 8567 O O . ASP C 1 327 ? 15.211 46.749 54.900 1.00 25.93 327 ASP C O 1
ATOM 8572 N N . PHE C 1 328 ? 15.114 44.518 55.378 1.00 23.87 328 PHE C N 1
ATOM 8573 C CA . PHE C 1 328 ? 14.047 44.555 56.416 1.00 24.51 328 PHE C CA 1
ATOM 8574 C C . PHE C 1 328 ? 14.612 44.266 57.822 1.00 23.04 328 PHE C C 1
ATOM 8575 O O . PHE C 1 328 ? 13.849 43.966 58.726 1.00 27.40 328 PHE C O 1
ATOM 8583 N N . SER C 1 329 ? 15.917 44.332 58.030 1.00 22.58 329 SER C N 1
ATOM 8584 C CA . SER C 1 329 ? 16.545 43.848 59.287 1.00 24.33 329 SER C CA 1
ATOM 8585 C C . SER C 1 329 ? 16.183 44.780 60.461 1.00 24.33 329 SER C C 1
ATOM 8586 O O . SER C 1 329 ? 16.119 44.289 61.604 1.00 22.00 329 SER C O 1
ATOM 8589 N N . ALA C 1 330 ? 15.900 46.056 60.192 1.00 24.38 330 ALA C N 1
ATOM 8590 C CA . ALA C 1 330 ? 15.523 47.052 61.222 1.00 27.73 330 ALA C CA 1
ATOM 8591 C C . ALA C 1 330 ? 14.221 46.635 61.923 1.00 29.15 330 ALA C C 1
ATOM 8592 O O . ALA C 1 330 ? 13.927 47.213 62.978 1.00 26.05 330 ALA C O 1
ATOM 8594 N N . TYR C 1 331 ? 13.459 45.701 61.350 1.00 29.24 331 TYR C N 1
ATOM 8595 C CA . TYR C 1 331 ? 12.159 45.275 61.916 1.00 30.51 331 TYR C CA 1
ATOM 8596 C C . TYR C 1 331 ? 12.418 44.289 63.055 1.00 32.19 331 TYR C C 1
ATOM 8597 O O . TYR C 1 331 ? 11.555 44.191 63.961 1.00 30.22 331 TYR C O 1
ATOM 8606 N N . GLY C 1 332 ? 13.563 43.594 62.985 1.00 30.25 332 GLY C N 1
ATOM 8607 C CA . GLY C 1 332 ? 13.954 42.496 63.886 1.00 27.35 332 GLY C CA 1
ATOM 8608 C C . GLY C 1 332 ? 13.080 41.257 63.751 1.00 26.29 332 GLY C C 1
ATOM 8609 O O . GLY C 1 332 ? 12.984 40.487 64.753 1.00 23.67 332 GLY C O 1
ATOM 8610 N N . LEU C 1 333 ? 12.471 41.029 62.582 1.00 24.90 333 LEU C N 1
ATOM 8611 C CA . LEU C 1 333 ? 11.748 39.748 62.303 1.00 25.03 333 LEU C CA 1
ATOM 8612 C C . LEU C 1 333 ? 12.783 38.696 61.881 1.00 22.54 333 LEU C C 1
ATOM 8613 O O . LEU C 1 333 ? 13.762 39.086 61.274 1.00 20.75 333 LEU C O 1
ATOM 8618 N N . SER C 1 334 ? 12.596 37.416 62.198 1.00 24.19 334 SER C N 1
ATOM 8619 C CA . SER C 1 334 ? 13.452 36.339 61.615 1.00 25.42 334 SER C CA 1
ATOM 8620 C C . SER C 1 334 ? 13.187 36.270 60.100 1.00 25.66 334 SER C C 1
ATOM 8621 O O . SER C 1 334 ? 12.057 36.656 59.637 1.00 27.79 334 SER C O 1
ATOM 8624 N N . ASP C 1 335 ? 14.178 35.809 59.346 1.00 26.56 335 ASP C N 1
ATOM 8625 C CA . ASP C 1 335 ? 14.039 35.483 57.900 1.00 26.99 335 ASP C CA 1
ATOM 8626 C C . ASP C 1 335 ? 12.761 34.652 57.690 1.00 25.29 335 ASP C C 1
ATOM 8627 O O . ASP C 1 335 ? 11.978 35.065 56.856 1.00 26.73 335 ASP C O 1
ATOM 8632 N N . ALA C 1 336 ? 12.470 33.635 58.508 1.00 26.14 336 ALA C N 1
ATOM 8633 C CA . ALA C 1 336 ? 11.238 32.799 58.421 1.00 25.14 336 ALA C CA 1
ATOM 8634 C C . ALA C 1 336 ? 9.976 33.635 58.691 1.00 26.08 336 ALA C C 1
ATOM 8635 O O . ALA C 1 336 ? 8.996 33.493 57.921 1.00 25.48 336 ALA C O 1
ATOM 8637 N N . GLU C 1 337 ? 9.982 34.459 59.743 1.00 27.42 337 GLU C N 1
ATOM 8638 C CA . GLU C 1 337 ? 8.827 35.319 60.124 1.00 30.89 337 GLU C CA 1
ATOM 8639 C C . GLU C 1 337 ? 8.567 36.298 58.970 1.00 32.78 337 GLU C C 1
ATOM 8640 O O . GLU C 1 337 ? 7.396 36.419 58.515 1.00 31.86 337 GLU C O 1
ATOM 8646 N N . LEU C 1 338 ? 9.628 36.964 58.504 1.00 30.72 338 LEU C N 1
ATOM 8647 C CA . LEU C 1 338 ? 9.564 37.909 57.351 1.00 31.27 338 LEU C CA 1
ATOM 8648 C C . LEU C 1 338 ? 8.867 37.234 56.159 1.00 31.11 338 LEU C C 1
ATOM 8649 O O . LEU C 1 338 ? 7.818 37.754 55.691 1.00 29.63 338 LEU C O 1
ATOM 8654 N N . GLN C 1 339 ? 9.369 36.080 55.722 1.00 31.08 339 GLN C N 1
ATOM 8655 C CA . GLN C 1 339 ? 8.756 35.388 54.568 1.00 33.35 339 GLN C CA 1
ATOM 8656 C C . GLN C 1 339 ? 7.284 35.155 54.893 1.00 34.80 339 GLN C C 1
ATOM 8657 O O . GLN C 1 339 ? 6.467 35.621 54.103 1.00 37.15 339 GLN C O 1
ATOM 8663 N N . GLN C 1 340 ? 6.982 34.528 56.038 1.00 36.53 340 GLN C N 1
ATOM 8664 C CA . GLN C 1 340 ? 5.613 34.149 56.494 1.00 37.26 340 GLN C CA 1
ATOM 8665 C C . GLN C 1 340 ? 4.636 35.335 56.351 1.00 34.09 340 GLN C C 1
ATOM 8666 O O . GLN C 1 340 ? 3.519 35.135 55.808 1.00 30.19 340 GLN C O 1
ATOM 8672 N N . ARG C 1 341 ? 5.043 36.515 56.827 1.00 31.75 341 ARG C N 1
ATOM 8673 C CA . ARG C 1 341 ? 4.250 37.766 56.814 1.00 31.67 341 ARG C CA 1
ATOM 8674 C C . ARG C 1 341 ? 3.901 38.158 55.373 1.00 30.48 341 ARG C C 1
ATOM 8675 O O . ARG C 1 341 ? 2.717 38.507 55.147 1.00 30.88 341 ARG C O 1
ATOM 8683 N N . MET C 1 342 ? 4.865 38.111 54.445 1.00 27.27 342 MET C N 1
ATOM 8684 C CA . MET C 1 342 ? 4.653 38.519 53.022 1.00 27.74 342 MET C CA 1
ATOM 8685 C C . MET C 1 342 ? 3.664 37.559 52.344 1.00 27.68 342 MET C C 1
ATOM 8686 O O . MET C 1 342 ? 2.692 38.060 51.736 1.00 29.20 342 MET C O 1
ATOM 8691 N N . LEU C 1 343 ? 3.854 36.245 52.478 1.00 24.94 343 LEU C N 1
ATOM 8692 C CA . LEU C 1 343 ? 3.036 35.225 51.778 1.00 27.16 343 LEU C CA 1
ATOM 8693 C C . LEU C 1 343 ? 1.608 35.149 52.351 1.00 29.40 343 LEU C C 1
ATOM 8694 O O . LEU C 1 343 ? 0.644 34.996 51.531 1.00 25.09 343 LEU C O 1
ATOM 8699 N N . LYS C 1 344 ? 1.460 35.234 53.686 1.00 31.70 344 LYS C N 1
ATOM 8700 C CA . LYS C 1 344 ? 0.182 34.962 54.418 1.00 35.26 344 LYS C CA 1
ATOM 8701 C C . LYS C 1 344 ? -0.618 36.240 54.709 1.00 35.07 344 LYS C C 1
ATOM 8702 O O . LYS C 1 344 ? -1.851 36.205 54.539 1.00 35.65 344 LYS C O 1
ATOM 8708 N N . LYS C 1 345 ? 0.040 37.300 55.193 1.00 36.98 345 LYS C N 1
ATOM 8709 C CA . LYS C 1 345 ? -0.610 38.564 55.647 1.00 38.42 345 LYS C CA 1
ATOM 8710 C C . LYS C 1 345 ? -0.663 39.570 54.489 1.00 35.80 345 LYS C C 1
ATOM 8711 O O . LYS C 1 345 ? -1.760 39.989 54.169 1.00 35.44 345 LYS C O 1
ATOM 8717 N N . GLY C 1 346 ? 0.469 39.937 53.884 1.00 33.41 346 GLY C N 1
ATOM 8718 C CA . GLY C 1 346 ? 0.494 40.835 52.711 1.00 32.98 346 GLY C CA 1
ATOM 8719 C C . GLY C 1 346 ? 0.024 40.164 51.429 1.00 30.49 346 GLY C C 1
ATOM 8720 O O . GLY C 1 346 ? -0.434 40.879 50.544 1.00 28.40 346 GLY C O 1
ATOM 8721 N N . LYS C 1 347 ? 0.153 38.838 51.327 1.00 34.49 347 LYS C N 1
ATOM 8722 C CA . LYS C 1 347 ? -0.099 38.023 50.100 1.00 36.50 347 LYS C CA 1
ATOM 8723 C C . LYS C 1 347 ? 0.746 38.555 48.933 1.00 33.49 347 LYS C C 1
ATOM 8724 O O . LYS C 1 347 ? 0.174 38.792 47.866 1.00 36.21 347 LYS C O 1
ATOM 8730 N N . VAL C 1 348 ? 2.057 38.708 49.119 1.00 27.81 348 VAL C N 1
ATOM 8731 C CA . VAL C 1 348 ? 2.997 39.096 48.033 1.00 28.15 348 VAL C CA 1
ATOM 8732 C C . VAL C 1 348 ? 4.243 38.208 48.130 1.00 27.90 348 VAL C C 1
ATOM 8733 O O . VAL C 1 348 ? 4.636 37.843 49.261 1.00 28.84 348 VAL C O 1
ATOM 8737 N N . ILE C 1 349 ? 4.833 37.852 46.992 1.00 24.39 349 ILE C N 1
ATOM 8738 C CA . ILE C 1 349 ? 5.956 36.879 46.942 1.00 24.86 349 ILE C CA 1
ATOM 8739 C C . ILE C 1 349 ? 7.248 37.572 46.495 1.00 23.96 349 ILE C C 1
ATOM 8740 O O . ILE C 1 349 ? 7.357 37.948 45.328 1.00 24.03 349 ILE C O 1
ATOM 8745 N N . LEU C 1 350 ? 8.231 37.613 47.384 1.00 22.40 350 LEU C N 1
ATOM 8746 C CA . LEU C 1 350 ? 9.604 38.101 47.130 1.00 22.29 350 LEU C CA 1
ATOM 8747 C C . LEU C 1 350 ? 10.556 36.901 47.205 1.00 22.14 350 LEU C C 1
ATOM 8748 O O . LEU C 1 350 ? 10.169 35.887 47.814 1.00 25.29 350 LEU C O 1
ATOM 8753 N N . GLU C 1 351 ? 11.755 37.000 46.623 1.00 22.66 351 GLU C N 1
ATOM 8754 C CA . GLU C 1 351 ? 12.842 35.999 46.805 1.00 24.14 351 GLU C CA 1
ATOM 8755 C C . GLU C 1 351 ? 13.414 36.183 48.197 1.00 24.54 351 GLU C C 1
ATOM 8756 O O . GLU C 1 351 ? 13.958 37.243 48.488 1.00 26.18 351 GLU C O 1
ATOM 8762 N N . PRO C 1 352 ? 13.327 35.181 49.100 1.00 24.22 352 PRO C N 1
ATOM 8763 C CA . PRO C 1 352 ? 13.877 35.340 50.448 1.00 25.26 352 PRO C CA 1
ATOM 8764 C C . PRO C 1 352 ? 15.394 35.462 50.265 1.00 25.63 352 PRO C C 1
ATOM 8765 O O . PRO C 1 352 ? 15.984 34.674 49.508 1.00 24.92 352 PRO C O 1
ATOM 8769 N N . GLY C 1 353 ? 15.975 36.479 50.900 1.00 25.80 353 GLY C N 1
ATOM 8770 C CA . GLY C 1 353 ? 17.413 36.796 50.810 1.00 26.06 353 GLY C CA 1
ATOM 8771 C C . GLY C 1 353 ? 18.289 35.601 51.129 1.00 26.22 353 GLY C C 1
ATOM 8772 O O . GLY C 1 353 ? 19.436 35.563 50.634 1.00 26.72 353 GLY C O 1
ATOM 8773 N N . THR C 1 354 ? 17.777 34.645 51.896 1.00 25.15 354 THR C N 1
ATOM 8774 C CA . THR C 1 354 ? 18.559 33.476 52.353 1.00 28.31 354 THR C CA 1
ATOM 8775 C C . THR C 1 354 ? 19.005 32.664 51.130 1.00 27.93 354 THR C C 1
ATOM 8776 O O . THR C 1 354 ? 20.142 32.161 51.180 1.00 29.14 354 THR C O 1
ATOM 8780 N N . LYS C 1 355 ? 18.191 32.617 50.063 1.00 28.16 355 LYS C N 1
ATOM 8781 C CA . LYS C 1 355 ? 18.516 31.970 48.752 1.00 28.74 355 LYS C CA 1
ATOM 8782 C C . LYS C 1 355 ? 19.956 32.312 48.326 1.00 27.09 355 LYS C C 1
ATOM 8783 O O . LYS C 1 355 ? 20.617 31.435 47.763 1.00 25.95 355 LYS C O 1
ATOM 8789 N N . TYR C 1 356 ? 20.397 33.563 48.529 1.00 25.51 356 TYR C N 1
ATOM 8790 C CA . TYR C 1 356 ? 21.642 34.140 47.956 1.00 25.51 356 TYR C CA 1
ATOM 8791 C C . TYR C 1 356 ? 22.816 33.869 48.910 1.00 27.17 356 TYR C C 1
ATOM 8792 O O . TYR C 1 356 ? 23.955 34.083 48.495 1.00 26.83 356 TYR C O 1
ATOM 8801 N N . GLY C 1 357 ? 22.564 33.333 50.112 1.00 29.28 357 GLY C N 1
ATOM 8802 C CA . GLY C 1 357 ? 23.626 32.856 51.016 1.00 30.90 357 GLY C CA 1
ATOM 8803 C C . GLY C 1 357 ? 24.060 33.929 52.016 1.00 32.49 357 GLY C C 1
ATOM 8804 O O . GLY C 1 357 ? 23.288 34.813 52.351 1.00 34.11 357 GLY C O 1
ATOM 8805 N N . PRO C 1 358 ? 25.303 33.868 52.548 1.00 32.87 358 PRO C N 1
ATOM 8806 C CA . PRO C 1 358 ? 25.755 34.835 53.545 1.00 33.38 358 PRO C CA 1
ATOM 8807 C C . PRO C 1 358 ? 25.562 36.288 53.081 1.00 32.04 358 PRO C C 1
ATOM 8808 O O . PRO C 1 358 ? 25.800 36.573 51.929 1.00 32.69 358 PRO C O 1
ATOM 8812 N N . GLY C 1 359 ? 25.190 37.172 54.010 1.00 30.09 359 GLY C N 1
ATOM 8813 C CA . GLY C 1 359 ? 24.893 38.591 53.740 1.00 29.16 359 GLY C CA 1
ATOM 8814 C C . GLY C 1 359 ? 23.465 38.768 53.258 1.00 27.75 359 GLY C C 1
ATOM 8815 O O . GLY C 1 359 ? 23.044 39.934 53.052 1.00 30.90 359 GLY C O 1
ATOM 8816 N N . GLY C 1 360 ? 22.744 37.653 53.111 1.00 25.39 360 GLY C N 1
ATOM 8817 C CA . GLY C 1 360 ? 21.377 37.584 52.571 1.00 24.99 360 GLY C CA 1
ATOM 8818 C C . GLY C 1 360 ? 20.314 37.732 53.650 1.00 26.67 360 GLY C C 1
ATOM 8819 O O . GLY C 1 360 ? 19.174 38.076 53.279 1.00 24.95 360 GLY C O 1
ATOM 8820 N N . GLU C 1 361 ? 20.672 37.494 54.926 1.00 28.77 361 GLU C N 1
ATOM 8821 C CA . GLU C 1 361 ? 19.767 37.502 56.106 1.00 29.10 361 GLU C CA 1
ATOM 8822 C C . GLU C 1 361 ? 19.156 38.895 56.197 1.00 26.72 361 GLU C C 1
ATOM 8823 O O . GLU C 1 361 ? 19.882 39.859 55.920 1.00 27.81 361 GLU C O 1
ATOM 8829 N N . GLY C 1 362 ? 17.871 38.993 56.526 1.00 25.76 362 GLY C N 1
ATOM 8830 C CA . GLY C 1 362 ? 17.163 40.278 56.665 1.00 27.47 362 GLY C CA 1
ATOM 8831 C C . GLY C 1 362 ? 16.736 40.888 55.334 1.00 29.69 362 GLY C C 1
ATOM 8832 O O . GLY C 1 362 ? 15.918 41.828 55.371 1.00 31.78 362 GLY C O 1
ATOM 8833 N N . PHE C 1 363 ? 17.254 40.423 54.189 1.00 28.44 363 PHE C N 1
ATOM 8834 C CA . PHE C 1 363 ? 16.904 40.982 52.854 1.00 29.58 363 PHE C CA 1
ATOM 8835 C C . PHE C 1 363 ? 15.867 40.109 52.137 1.00 28.08 363 PHE C C 1
ATOM 8836 O O . PHE C 1 363 ? 15.792 38.909 52.356 1.00 27.53 363 PHE C O 1
ATOM 8844 N N . MET C 1 364 ? 15.070 40.730 51.279 1.00 26.58 364 MET C N 1
ATOM 8845 C CA . MET C 1 364 ? 14.286 40.036 50.231 1.00 25.72 364 MET C CA 1
ATOM 8846 C C . MET C 1 364 ? 14.442 40.834 48.933 1.00 25.24 364 MET C C 1
ATOM 8847 O O . MET C 1 364 ? 14.808 42.025 49.026 1.00 21.06 364 MET C O 1
ATOM 8852 N N . ARG C 1 365 ? 14.197 40.202 47.778 1.00 24.62 365 ARG C N 1
ATOM 8853 C CA . ARG C 1 365 ? 14.342 40.840 46.439 1.00 23.63 365 ARG C CA 1
ATOM 8854 C C . ARG C 1 365 ? 12.963 41.021 45.811 1.00 23.58 365 ARG C C 1
ATOM 8855 O O . ARG C 1 365 ? 12.237 40.009 45.686 1.00 22.24 365 ARG C O 1
ATOM 8863 N N . LEU C 1 366 ? 12.621 42.265 45.475 1.00 23.43 366 LEU C N 1
ATOM 8864 C CA . LEU C 1 366 ? 11.343 42.657 44.835 1.00 23.40 366 LEU C CA 1
ATOM 8865 C C . LEU C 1 366 ? 11.588 42.798 43.337 1.00 24.13 366 LEU C C 1
ATOM 8866 O O . LEU C 1 366 ? 12.494 43.589 42.956 1.00 27.74 366 LEU C O 1
ATOM 8871 N N . ASN C 1 367 ? 10.801 42.074 42.541 1.00 24.28 367 ASN C N 1
ATOM 8872 C CA . ASN C 1 367 ? 10.714 42.179 41.059 1.00 21.78 367 ASN C CA 1
ATOM 8873 C C . ASN C 1 367 ? 9.800 43.354 40.662 1.00 21.50 367 ASN C C 1
ATOM 8874 O O . ASN C 1 367 ? 8.530 43.207 40.778 1.00 20.65 367 ASN C O 1
ATOM 8879 N N . ALA C 1 368 ? 10.397 44.444 40.159 1.00 20.18 368 ALA C N 1
ATOM 8880 C CA . ALA C 1 368 ? 9.674 45.652 39.695 1.00 22.25 368 ALA C CA 1
ATOM 8881 C C . ALA C 1 368 ? 9.691 45.712 38.165 1.00 23.54 368 ALA C C 1
ATOM 8882 O O . ALA C 1 368 ? 9.453 46.811 37.621 1.00 24.33 368 ALA C O 1
ATOM 8884 N N . GLY C 1 369 ? 9.964 44.581 37.501 1.00 24.09 369 GLY C N 1
ATOM 8885 C CA . GLY C 1 369 ? 9.717 44.390 36.056 1.00 23.82 369 GLY C CA 1
ATOM 8886 C C . GLY C 1 369 ? 8.237 44.135 35.790 1.00 25.68 369 GLY C C 1
ATOM 8887 O O . GLY C 1 369 ? 7.873 43.010 35.316 1.00 25.93 369 GLY C O 1
ATOM 8888 N N . CYS C 1 370 ? 7.397 45.141 36.068 1.00 24.84 370 CYS C N 1
ATOM 8889 C CA . CYS C 1 370 ? 5.915 45.054 36.010 1.00 22.43 370 CYS C CA 1
ATOM 8890 C C . CYS C 1 370 ? 5.354 46.465 35.802 1.00 21.23 370 CYS C C 1
ATOM 8891 O O . CYS C 1 370 ? 6.133 47.439 35.893 1.00 18.44 370 CYS C O 1
ATOM 8894 N N . SER C 1 371 ? 4.061 46.557 35.508 1.00 21.18 371 SER C N 1
ATOM 8895 C CA . SER C 1 371 ? 3.321 47.834 35.424 1.00 22.99 371 SER C CA 1
ATOM 8896 C C . SER C 1 371 ? 3.528 48.565 36.736 1.00 26.23 371 SER C C 1
ATOM 8897 O O . SER C 1 371 ? 3.635 47.873 37.777 1.00 26.44 371 SER C O 1
ATOM 8900 N N . LEU C 1 372 ? 3.585 49.896 36.680 1.00 28.73 372 LEU C N 1
ATOM 8901 C CA . LEU C 1 372 ? 3.484 50.776 37.877 1.00 31.19 372 LEU C CA 1
ATOM 8902 C C . LEU C 1 372 ? 2.294 50.330 38.754 1.00 30.93 372 LEU C C 1
ATOM 8903 O O . LEU C 1 372 ? 2.539 50.058 39.934 1.00 35.28 372 LEU C O 1
ATOM 8908 N N . ALA C 1 373 ? 1.074 50.200 38.211 1.00 27.74 373 ALA C N 1
ATOM 8909 C CA . ALA C 1 373 ? -0.131 49.716 38.939 1.00 30.43 373 ALA C CA 1
ATOM 8910 C C . ALA C 1 373 ? 0.182 48.447 39.767 1.00 34.65 373 ALA C C 1
ATOM 8911 O O . ALA C 1 373 ? -0.286 48.373 40.929 1.00 33.94 373 ALA C O 1
ATOM 8913 N N . THR C 1 374 ? 0.894 47.467 39.185 1.00 33.32 374 THR C N 1
ATOM 8914 C CA . THR C 1 374 ? 1.265 46.171 39.820 1.00 31.58 374 THR C CA 1
ATOM 8915 C C . THR C 1 374 ? 2.259 46.418 40.957 1.00 29.67 374 THR C C 1
ATOM 8916 O O . THR C 1 374 ? 1.999 45.924 42.077 1.00 31.86 374 THR C O 1
ATOM 8920 N N . LEU C 1 375 ? 3.357 47.127 40.676 1.00 27.74 375 LEU C N 1
ATOM 8921 C CA . LEU C 1 375 ? 4.393 47.479 41.681 1.00 27.94 375 LEU C CA 1
ATOM 8922 C C . LEU C 1 375 ? 3.725 48.199 42.863 1.00 29.91 375 LEU C C 1
ATOM 8923 O O . LEU C 1 375 ? 4.033 47.855 44.009 1.00 29.84 375 LEU C O 1
ATOM 8928 N N . GLN C 1 376 ? 2.831 49.157 42.593 1.00 30.62 376 GLN C N 1
ATOM 8929 C CA . GLN C 1 376 ? 2.110 49.924 43.644 1.00 32.94 376 GLN C CA 1
ATOM 8930 C C . GLN C 1 376 ? 1.364 48.933 44.546 1.00 33.63 376 GLN C C 1
ATOM 8931 O O . GLN C 1 376 ? 1.411 49.116 45.790 1.00 36.42 376 GLN C O 1
ATOM 8937 N N . ASP C 1 377 ? 0.743 47.910 43.955 1.00 30.83 377 ASP C N 1
ATOM 8938 C CA . ASP C 1 377 ? -0.068 46.903 44.683 1.00 31.62 377 ASP C CA 1
ATOM 8939 C C . ASP C 1 377 ? 0.835 46.139 45.676 1.00 32.02 377 ASP C C 1
ATOM 8940 O O . ASP C 1 377 ? 0.426 45.922 46.838 1.00 31.96 377 ASP C O 1
ATOM 8945 N N . GLY C 1 378 ? 2.041 45.780 45.254 1.00 31.08 378 GLY C N 1
ATOM 8946 C CA . GLY C 1 378 ? 2.969 44.960 46.051 1.00 31.90 378 GLY C CA 1
ATOM 8947 C C . GLY C 1 378 ? 3.632 45.762 47.146 1.00 32.55 378 GLY C C 1
ATOM 8948 O O . GLY C 1 378 ? 3.855 45.199 48.238 1.00 31.83 378 GLY C O 1
ATOM 8949 N N . LEU C 1 379 ? 3.934 47.032 46.868 1.00 31.31 379 LEU C N 1
ATOM 8950 C CA . LEU C 1 379 ? 4.348 47.992 47.915 1.00 32.08 379 LEU C CA 1
ATOM 8951 C C . LEU C 1 379 ? 3.250 48.058 48.993 1.00 29.71 379 LEU C C 1
ATOM 8952 O O . LEU C 1 379 ? 3.593 47.854 50.134 1.00 30.49 379 LEU C O 1
ATOM 8957 N N . ARG C 1 380 ? 1.977 48.285 48.641 1.00 32.55 380 ARG C N 1
ATOM 8958 C CA . ARG C 1 380 ? 0.786 48.155 49.548 1.00 34.99 380 ARG C CA 1
ATOM 8959 C C . ARG C 1 380 ? 0.836 46.820 50.323 1.00 33.54 380 ARG C C 1
ATOM 8960 O O . ARG C 1 380 ? 0.564 46.802 51.559 1.00 30.95 380 ARG C O 1
ATOM 8968 N N . ARG C 1 381 ? 1.121 45.718 49.634 1.00 32.53 381 ARG C N 1
ATOM 8969 C CA . ARG C 1 381 ? 1.131 44.376 50.273 1.00 34.02 381 ARG C CA 1
ATOM 8970 C C . ARG C 1 381 ? 2.346 44.275 51.222 1.00 33.53 381 ARG C C 1
ATOM 8971 O O . ARG C 1 381 ? 2.165 43.702 52.331 1.00 31.07 381 ARG C O 1
ATOM 8979 N N . ILE C 1 382 ? 3.513 44.829 50.848 1.00 28.89 382 ILE C N 1
ATOM 8980 C CA . ILE C 1 382 ? 4.739 44.805 51.702 1.00 29.73 382 ILE C CA 1
ATOM 8981 C C . ILE C 1 382 ? 4.437 45.558 53.002 1.00 31.60 382 ILE C C 1
ATOM 8982 O O . ILE C 1 382 ? 4.835 45.029 54.067 1.00 30.03 382 ILE C O 1
ATOM 8987 N N . LYS C 1 383 ? 3.775 46.728 52.924 1.00 33.12 383 LYS C N 1
ATOM 8988 C CA . LYS C 1 383 ? 3.332 47.540 54.102 1.00 34.20 383 LYS C CA 1
ATOM 8989 C C . LYS C 1 383 ? 2.345 46.739 54.981 1.00 33.17 383 LYS C C 1
ATOM 8990 O O . LYS C 1 383 ? 2.631 46.543 56.193 1.00 29.54 383 LYS C O 1
ATOM 8996 N N . ALA C 1 384 ? 1.208 46.307 54.428 1.00 32.50 384 ALA C N 1
ATOM 8997 C CA . ALA C 1 384 ? 0.184 45.520 55.166 1.00 33.06 384 ALA C CA 1
ATOM 8998 C C . ALA C 1 384 ? 0.871 44.412 55.970 1.00 31.99 384 ALA C C 1
ATOM 8999 O O . ALA C 1 384 ? 0.450 44.141 57.108 1.00 32.46 384 ALA C O 1
ATOM 9001 N N . ALA C 1 385 ? 1.883 43.788 55.366 1.00 32.16 385 ALA C N 1
ATOM 9002 C CA . ALA C 1 385 ? 2.610 42.619 55.906 1.00 34.10 385 ALA C CA 1
ATOM 9003 C C . ALA C 1 385 ? 3.450 43.003 57.139 1.00 33.74 385 ALA C C 1
ATOM 9004 O O . ALA C 1 385 ? 3.665 42.079 57.956 1.00 31.29 385 ALA C O 1
ATOM 9006 N N . LEU C 1 386 ? 3.831 44.290 57.311 1.00 33.58 386 LEU C N 1
ATOM 9007 C CA . LEU C 1 386 ? 4.824 44.775 58.324 1.00 31.92 386 LEU C CA 1
ATOM 9008 C C . LEU C 1 386 ? 4.201 45.618 59.459 1.00 28.39 386 LEU C C 1
ATOM 9009 O O . LEU C 1 386 ? 3.023 45.621 59.809 1.00 27.72 386 LEU C O 1
ATOM 9014 N N . ASN D 1 2 ? -13.111 -52.607 20.119 1.00 54.64 2 ASN D N 1
ATOM 9015 C CA . ASN D 1 2 ? -12.390 -53.449 21.142 1.00 54.78 2 ASN D CA 1
ATOM 9016 C C . ASN D 1 2 ? -11.972 -52.645 22.394 1.00 50.78 2 ASN D C 1
ATOM 9017 O O . ASN D 1 2 ? -10.932 -51.954 22.345 1.00 61.44 2 ASN D O 1
ATOM 9022 N N . PHE D 1 3 ? -12.654 -52.829 23.526 1.00 41.43 3 PHE D N 1
ATOM 9023 C CA . PHE D 1 3 ? -12.540 -51.967 24.738 1.00 39.73 3 PHE D CA 1
ATOM 9024 C C . PHE D 1 3 ? -11.320 -52.289 25.623 1.00 38.75 3 PHE D C 1
ATOM 9025 O O . PHE D 1 3 ? -11.110 -51.562 26.595 1.00 38.90 3 PHE D O 1
ATOM 9033 N N . ASP D 1 4 ? -10.525 -53.316 25.334 1.00 40.37 4 ASP D N 1
ATOM 9034 C CA . ASP D 1 4 ? -9.334 -53.628 26.169 1.00 40.63 4 ASP D CA 1
ATOM 9035 C C . ASP D 1 4 ? -8.104 -52.890 25.623 1.00 41.98 4 ASP D C 1
ATOM 9036 O O . ASP D 1 4 ? -7.087 -52.930 26.294 1.00 44.95 4 ASP D O 1
ATOM 9041 N N . LYS D 1 5 ? -8.168 -52.259 24.450 1.00 48.36 5 LYS D N 1
ATOM 9042 C CA . LYS D 1 5 ? -7.020 -51.489 23.897 1.00 55.96 5 LYS D CA 1
ATOM 9043 C C . LYS D 1 5 ? -6.666 -50.367 24.887 1.00 53.32 5 LYS D C 1
ATOM 9044 O O . LYS D 1 5 ? -7.564 -49.576 25.238 1.00 45.85 5 LYS D O 1
ATOM 9050 N N . ARG D 1 6 ? -5.408 -50.328 25.340 1.00 57.78 6 ARG D N 1
ATOM 9051 C CA . ARG D 1 6 ? -4.845 -49.268 26.226 1.00 62.31 6 ARG D CA 1
ATOM 9052 C C . ARG D 1 6 ? -4.839 -47.968 25.423 1.00 52.75 6 ARG D C 1
ATOM 9053 O O . ARG D 1 6 ? -4.300 -47.978 24.303 1.00 50.24 6 ARG D O 1
ATOM 9061 N N . GLU D 1 7 ? -5.446 -46.915 25.967 1.00 47.63 7 GLU D N 1
ATOM 9062 C CA . GLU D 1 7 ? -5.749 -45.641 25.260 1.00 45.56 7 GLU D CA 1
ATOM 9063 C C . GLU D 1 7 ? -5.105 -44.511 26.075 1.00 43.27 7 GLU D C 1
ATOM 9064 O O . GLU D 1 7 ? -5.463 -44.392 27.249 1.00 49.29 7 GLU D O 1
ATOM 9070 N N . GLU D 1 8 ? -4.156 -43.757 25.509 1.00 41.36 8 GLU D N 1
ATOM 9071 C CA . GLU D 1 8 ? -3.450 -42.632 26.194 1.00 40.79 8 GLU D CA 1
ATOM 9072 C C . GLU D 1 8 ? -4.287 -41.341 26.137 1.00 40.11 8 GLU D C 1
ATOM 9073 O O . GLU D 1 8 ? -4.500 -40.831 25.015 1.00 44.82 8 GLU D O 1
ATOM 9079 N N . ARG D 1 9 ? -4.707 -40.799 27.288 1.00 33.44 9 ARG D N 1
ATOM 9080 C CA . ARG D 1 9 ? -5.539 -39.567 27.341 1.00 30.46 9 ARG D CA 1
ATOM 9081 C C . ARG D 1 9 ? -4.779 -38.410 27.996 1.00 29.27 9 ARG D C 1
ATOM 9082 O O . ARG D 1 9 ? -5.265 -37.281 27.881 1.00 24.82 9 ARG D O 1
ATOM 9090 N N . LEU D 1 10 ? -3.614 -38.651 28.605 1.00 31.48 10 LEU D N 1
ATOM 9091 C CA . LEU D 1 10 ? -2.735 -37.538 29.050 1.00 32.03 10 LEU D CA 1
ATOM 9092 C C . LEU D 1 10 ? -2.271 -36.773 27.807 1.00 30.50 10 LEU D C 1
ATOM 9093 O O . LEU D 1 10 ? -1.874 -37.424 26.809 1.00 32.26 10 LEU D O 1
ATOM 9098 N N . GLY D 1 11 ? -2.407 -35.444 27.864 1.00 31.83 11 GLY D N 1
ATOM 9099 C CA . GLY D 1 11 ? -1.941 -34.467 26.857 1.00 31.30 11 GLY D CA 1
ATOM 9100 C C . GLY D 1 11 ? -2.952 -34.228 25.749 1.00 29.91 11 GLY D C 1
ATOM 9101 O O . GLY D 1 11 ? -2.526 -33.881 24.663 1.00 33.70 11 GLY D O 1
ATOM 9102 N N . THR D 1 12 ? -4.248 -34.366 26.015 1.00 29.36 12 THR D N 1
ATOM 9103 C CA . THR D 1 12 ? -5.329 -34.364 24.993 1.00 28.96 12 THR D CA 1
ATOM 9104 C C . THR D 1 12 ? -6.409 -33.356 25.399 1.00 29.85 12 THR D C 1
ATOM 9105 O O . THR D 1 12 ? -7.592 -33.541 24.982 1.00 32.94 12 THR D O 1
ATOM 9109 N N . GLN D 1 13 ? -6.050 -32.403 26.272 1.00 31.81 13 GLN D N 1
ATOM 9110 C CA . GLN D 1 13 ? -6.945 -31.312 26.772 1.00 31.23 13 GLN D CA 1
ATOM 9111 C C . GLN D 1 13 ? -8.224 -31.909 27.387 1.00 30.02 13 GLN D C 1
ATOM 9112 O O . GLN D 1 13 ? -9.282 -31.255 27.353 1.00 25.63 13 GLN D O 1
ATOM 9118 N N . SER D 1 14 ? -8.111 -33.127 27.920 1.00 31.39 14 SER D N 1
ATOM 9119 C CA . SER D 1 14 ? -9.169 -33.868 28.652 1.00 29.76 14 SER D CA 1
ATOM 9120 C C . SER D 1 14 ? -9.272 -33.254 30.048 1.00 28.45 14 SER D C 1
ATOM 9121 O O . SER D 1 14 ? -8.253 -33.181 30.748 1.00 27.33 14 SER D O 1
ATOM 9124 N N . VAL D 1 15 ? -10.450 -32.763 30.408 1.00 30.03 15 VAL D N 1
ATOM 9125 C CA . VAL D 1 15 ? -10.765 -32.352 31.807 1.00 30.34 15 VAL D CA 1
ATOM 9126 C C . VAL D 1 15 ? -10.400 -33.536 32.710 1.00 29.41 15 VAL D C 1
ATOM 9127 O O . VAL D 1 15 ? -9.628 -33.359 33.654 1.00 29.24 15 VAL D O 1
ATOM 9131 N N . LYS D 1 16 ? -10.891 -34.724 32.381 1.00 28.84 16 LYS D N 1
ATOM 9132 C CA . LYS D 1 16 ? -10.742 -35.913 33.245 1.00 27.86 16 LYS D CA 1
ATOM 9133 C C . LYS D 1 16 ? -9.267 -36.172 33.586 1.00 27.21 16 LYS D C 1
ATOM 9134 O O . LYS D 1 16 ? -8.988 -36.457 34.777 1.00 30.00 16 LYS D O 1
ATOM 9140 N N . TRP D 1 17 ? -8.362 -36.097 32.607 1.00 25.55 17 TRP D N 1
ATOM 9141 C CA . TRP D 1 17 ? -6.966 -36.594 32.733 1.00 27.60 17 TRP D CA 1
ATOM 9142 C C . TRP D 1 17 ? -5.944 -35.451 32.902 1.00 29.28 17 TRP D C 1
ATOM 9143 O O . TRP D 1 17 ? -4.912 -35.726 33.526 1.00 33.01 17 TRP D O 1
ATOM 9154 N N . ASP D 1 18 ? -6.193 -34.234 32.391 1.00 29.57 18 ASP D N 1
ATOM 9155 C CA . ASP D 1 18 ? -5.196 -33.133 32.296 1.00 29.94 18 ASP D CA 1
ATOM 9156 C C . ASP D 1 18 ? -5.506 -31.973 33.266 1.00 32.73 18 ASP D C 1
ATOM 9157 O O . ASP D 1 18 ? -4.669 -31.019 33.329 1.00 30.13 18 ASP D O 1
ATOM 9162 N N . LYS D 1 19 ? -6.626 -32.016 34.004 1.00 32.84 19 LYS D N 1
ATOM 9163 C CA . LYS D 1 19 ? -7.076 -30.890 34.875 1.00 37.12 19 LYS D CA 1
ATOM 9164 C C . LYS D 1 19 ? -7.096 -31.308 36.360 1.00 36.30 19 LYS D C 1
ATOM 9165 O O . LYS D 1 19 ? -7.781 -30.625 37.172 1.00 35.02 19 LYS D O 1
ATOM 9171 N N . THR D 1 20 ? -6.370 -32.366 36.723 1.00 35.37 20 THR D N 1
ATOM 9172 C CA . THR D 1 20 ? -6.395 -32.952 38.088 1.00 35.69 20 THR D CA 1
ATOM 9173 C C . THR D 1 20 ? -5.625 -32.053 39.057 1.00 36.84 20 THR D C 1
ATOM 9174 O O . THR D 1 20 ? -6.130 -31.897 40.187 1.00 40.74 20 THR D O 1
ATOM 9178 N N . GLY D 1 21 ? -4.456 -31.535 38.636 1.00 39.07 21 GLY D N 1
ATOM 9179 C CA . GLY D 1 21 ? -3.610 -30.573 39.382 1.00 39.14 21 GLY D CA 1
ATOM 9180 C C . GLY D 1 21 ? -4.420 -29.410 39.932 1.00 40.92 21 GLY D C 1
ATOM 9181 O O . GLY D 1 21 ? -4.365 -29.181 41.167 1.00 37.25 21 GLY D O 1
ATOM 9182 N N . GLU D 1 22 ? -5.200 -28.760 39.051 1.00 44.76 22 GLU D N 1
ATOM 9183 C CA . GLU D 1 22 ? -6.094 -27.589 39.316 1.00 46.13 22 GLU D CA 1
ATOM 9184 C C . GLU D 1 22 ? -7.308 -27.986 40.163 1.00 43.92 22 GLU D C 1
ATOM 9185 O O . GLU D 1 22 ? -7.691 -27.169 41.010 1.00 39.76 22 GLU D O 1
ATOM 9191 N N . LEU D 1 23 ? -7.941 -29.142 39.914 1.00 41.63 23 LEU D N 1
ATOM 9192 C CA . LEU D 1 23 ? -9.269 -29.459 40.516 1.00 41.29 23 LEU D CA 1
ATOM 9193 C C . LEU D 1 23 ? -9.150 -30.354 41.756 1.00 38.61 23 LEU D C 1
ATOM 9194 O O . LEU D 1 23 ? -10.157 -30.374 42.500 1.00 35.31 23 LEU D O 1
ATOM 9199 N N . PHE D 1 24 ? -8.036 -31.094 41.948 1.00 36.35 24 PHE D N 1
ATOM 9200 C CA . PHE D 1 24 ? -7.869 -32.087 43.062 1.00 34.61 24 PHE D CA 1
ATOM 9201 C C . PHE D 1 24 ? -6.496 -31.985 43.747 1.00 33.14 24 PHE D C 1
ATOM 9202 O O . PHE D 1 24 ? -6.325 -32.666 44.733 1.00 37.97 24 PHE D O 1
ATOM 9210 N N . GLY D 1 25 ? -5.561 -31.172 43.255 1.00 35.06 25 GLY D N 1
ATOM 9211 C CA . GLY D 1 25 ? -4.255 -30.893 43.894 1.00 33.41 25 GLY D CA 1
ATOM 9212 C C . GLY D 1 25 ? -3.292 -32.058 43.767 1.00 33.10 25 GLY D C 1
ATOM 9213 O O . GLY D 1 25 ? -2.461 -32.232 44.668 1.00 33.42 25 GLY D O 1
ATOM 9214 N N . VAL D 1 26 ? -3.439 -32.875 42.723 1.00 35.67 26 VAL D N 1
ATOM 9215 C CA . VAL D 1 26 ? -2.566 -34.057 42.445 1.00 34.29 26 VAL D CA 1
ATOM 9216 C C . VAL D 1 26 ? -2.399 -34.212 40.931 1.00 33.72 26 VAL D C 1
ATOM 9217 O O . VAL D 1 26 ? -3.349 -33.845 40.196 1.00 30.84 26 VAL D O 1
ATOM 9221 N N . THR D 1 27 ? -1.240 -34.738 40.508 1.00 33.93 27 THR D N 1
ATOM 9222 C CA . THR D 1 27 ? -0.939 -35.156 39.111 1.00 35.51 27 THR D CA 1
ATOM 9223 C C . THR D 1 27 ? -0.416 -36.612 39.038 1.00 35.82 27 THR D C 1
ATOM 9224 O O . THR D 1 27 ? -0.176 -37.083 37.893 1.00 33.27 27 THR D O 1
ATOM 9228 N N . ASP D 1 28 ? -0.305 -37.342 40.162 1.00 34.64 28 ASP D N 1
ATOM 9229 C CA . ASP D 1 28 ? 0.198 -38.748 40.190 1.00 32.57 28 ASP D CA 1
ATOM 9230 C C . ASP D 1 28 ? -0.936 -39.751 40.486 1.00 32.13 28 ASP D C 1
ATOM 9231 O O . ASP D 1 28 ? -0.612 -40.862 40.940 1.00 34.29 28 ASP D O 1
ATOM 9236 N N . ALA D 1 29 ? -2.210 -39.428 40.209 1.00 29.80 29 ALA D N 1
ATOM 9237 C CA . ALA D 1 29 ? -3.372 -40.279 40.576 1.00 27.66 29 ALA D CA 1
ATOM 9238 C C . ALA D 1 29 ? -4.147 -40.724 39.333 1.00 28.98 29 ALA D C 1
ATOM 9239 O O . ALA D 1 29 ? -4.243 -39.965 38.358 1.00 30.58 29 ALA D O 1
ATOM 9241 N N . LEU D 1 30 ? -4.694 -41.937 39.374 1.00 29.72 30 LEU D N 1
ATOM 9242 C CA . LEU D 1 30 ? -5.571 -42.476 38.306 1.00 27.32 30 LEU D CA 1
ATOM 9243 C C . LEU D 1 30 ? -6.923 -41.766 38.397 1.00 28.17 30 LEU D C 1
ATOM 9244 O O . LEU D 1 30 ? -7.582 -41.839 39.431 1.00 27.62 30 LEU D O 1
ATOM 9249 N N . PRO D 1 31 ? -7.376 -41.036 37.352 1.00 25.66 31 PRO D N 1
ATOM 9250 C CA . PRO D 1 31 ? -8.628 -40.303 37.423 1.00 25.40 31 PRO D CA 1
ATOM 9251 C C . PRO D 1 31 ? -9.819 -41.186 37.052 1.00 25.72 31 PRO D C 1
ATOM 9252 O O . PRO D 1 31 ? -9.841 -41.692 35.953 1.00 25.16 31 PRO D O 1
ATOM 9256 N N . MET D 1 32 ? -10.787 -41.316 37.953 1.00 27.01 32 MET D N 1
ATOM 9257 C CA . MET D 1 32 ? -12.013 -42.130 37.723 1.00 28.67 32 MET D CA 1
ATOM 9258 C C . MET D 1 32 ? -13.246 -41.368 38.255 1.00 28.07 32 MET D C 1
ATOM 9259 O O . MET D 1 32 ? -14.166 -41.979 38.895 1.00 23.55 32 MET D O 1
ATOM 9264 N N . TRP D 1 33 ? -13.306 -40.074 37.923 1.00 26.60 33 TRP D N 1
ATOM 9265 C CA . TRP D 1 33 ? -14.274 -39.123 38.523 1.00 27.72 33 TRP D CA 1
ATOM 9266 C C . TRP D 1 33 ? -15.306 -38.674 37.470 1.00 29.19 33 TRP D C 1
ATOM 9267 O O . TRP D 1 33 ? -16.377 -39.334 37.394 1.00 28.97 33 TRP D O 1
ATOM 9278 N N . VAL D 1 34 ? -15.023 -37.627 36.684 1.00 29.38 34 VAL D N 1
ATOM 9279 C CA . VAL D 1 34 ? -16.022 -36.979 35.779 1.00 28.47 34 VAL D CA 1
ATOM 9280 C C . VAL D 1 34 ? -16.518 -38.022 34.774 1.00 24.04 34 VAL D C 1
ATOM 9281 O O . VAL D 1 34 ? -15.725 -38.881 34.388 1.00 22.47 34 VAL D O 1
ATOM 9285 N N . ALA D 1 35 ? -17.795 -37.942 34.397 1.00 22.57 35 ALA D N 1
ATOM 9286 C CA . ALA D 1 35 ? -18.505 -38.941 33.565 1.00 23.45 35 ALA D CA 1
ATOM 9287 C C . ALA D 1 35 ? -18.252 -38.695 32.058 1.00 22.54 35 ALA D C 1
ATOM 9288 O O . ALA D 1 35 ? -19.182 -38.242 31.344 1.00 21.26 35 ALA D O 1
ATOM 9290 N N . ASP D 1 36 ? -17.025 -38.967 31.607 1.00 20.33 36 ASP D N 1
ATOM 9291 C CA . ASP D 1 36 ? -16.738 -39.405 30.225 1.00 21.73 36 ASP D CA 1
ATOM 9292 C C . ASP D 1 36 ? -15.902 -40.692 30.327 1.00 21.82 36 ASP D C 1
ATOM 9293 O O . ASP D 1 36 ? -15.378 -40.975 31.437 1.00 18.41 36 ASP D O 1
ATOM 9298 N N . MET D 1 37 ? -15.828 -41.465 29.230 1.00 21.88 37 MET D N 1
ATOM 9299 C CA . MET D 1 37 ? -15.210 -42.821 29.241 1.00 21.89 37 MET D CA 1
ATOM 9300 C C . MET D 1 37 ? -13.760 -42.703 28.763 1.00 22.16 37 MET D C 1
ATOM 9301 O O . MET D 1 37 ? -13.441 -41.655 28.209 1.00 21.73 37 MET D O 1
ATOM 9306 N N . ASP D 1 38 ? -12.927 -43.734 28.965 1.00 23.67 38 ASP D N 1
ATOM 9307 C CA . ASP D 1 38 ? -11.542 -43.798 28.416 1.00 27.50 38 AS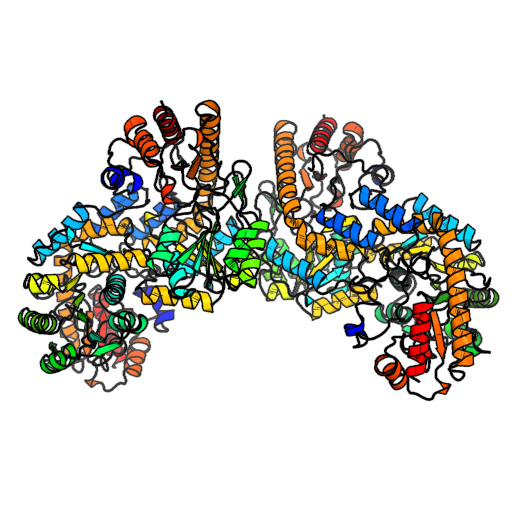P D CA 1
ATOM 9308 C C . ASP D 1 38 ? -11.513 -44.517 27.042 1.00 29.96 38 ASP D C 1
ATOM 9309 O O . ASP D 1 38 ? -10.403 -44.894 26.573 1.00 36.31 38 ASP D O 1
ATOM 9314 N N . PHE D 1 39 ? -12.648 -44.655 26.356 1.00 28.19 39 PHE D N 1
ATOM 9315 C CA . PHE D 1 39 ? -12.723 -45.388 25.064 1.00 29.78 39 PHE D CA 1
ATOM 9316 C C . PHE D 1 39 ? -12.913 -44.443 23.870 1.00 27.02 39 PHE D C 1
ATOM 9317 O O . PHE D 1 39 ? -13.642 -43.443 23.962 1.00 27.96 39 PHE D O 1
ATOM 9325 N N . ARG D 1 40 ? -12.360 -44.853 22.736 1.00 26.29 40 ARG D N 1
ATOM 9326 C CA . ARG D 1 40 ? -12.680 -44.327 21.392 1.00 27.91 40 ARG D CA 1
ATOM 9327 C C . ARG D 1 40 ? -14.199 -44.387 21.178 1.00 27.27 40 ARG D C 1
ATOM 9328 O O . ARG D 1 40 ? -14.866 -45.364 21.615 1.00 27.15 40 ARG D O 1
ATOM 9336 N N . ALA D 1 41 ? -14.736 -43.351 20.544 1.00 25.60 41 ALA D N 1
ATOM 9337 C CA . ALA D 1 41 ? -16.142 -43.279 20.083 1.00 24.87 41 ALA D CA 1
ATOM 9338 C C . ALA D 1 41 ? -16.400 -44.426 19.106 1.00 24.01 41 ALA D C 1
ATOM 9339 O O . ALA D 1 41 ? -15.469 -45.033 18.594 1.00 22.02 41 ALA D O 1
ATOM 9341 N N . PRO D 1 42 ? -17.670 -44.800 18.853 1.00 23.92 42 PRO D N 1
ATOM 9342 C CA . PRO D 1 42 ? -18.000 -45.708 17.764 1.00 24.03 42 PRO D CA 1
ATOM 9343 C C . PRO D 1 42 ? -17.436 -45.287 16.406 1.00 24.79 42 PRO D C 1
ATOM 9344 O O . PRO D 1 42 ? -17.435 -44.119 16.080 1.00 24.36 42 PRO D O 1
ATOM 9348 N N . GLU D 1 43 ? -17.014 -46.278 15.626 1.00 29.02 43 GLU D N 1
ATOM 9349 C CA . GLU D 1 43 ? -16.486 -46.077 14.253 1.00 26.97 43 GLU D CA 1
ATOM 9350 C C . GLU D 1 43 ? -17.586 -45.434 13.404 1.00 23.51 43 GLU D C 1
ATOM 9351 O O . GLU D 1 43 ? -17.235 -44.614 12.555 1.00 22.68 43 GLU D O 1
ATOM 9357 N N . ALA D 1 44 ? -18.859 -45.719 13.675 1.00 20.42 44 ALA D N 1
ATOM 9358 C CA . ALA D 1 44 ? -19.999 -45.163 12.920 1.00 19.90 44 ALA D CA 1
ATOM 9359 C C . ALA D 1 44 ? -20.017 -43.628 13.041 1.00 22.65 44 ALA D C 1
ATOM 9360 O O . ALA D 1 44 ? -20.466 -42.928 12.102 1.00 21.77 44 ALA D O 1
ATOM 9362 N N . ILE D 1 45 ? -19.540 -43.086 14.167 1.00 24.67 45 ILE D N 1
ATOM 9363 C CA . ILE D 1 45 ? -19.404 -41.613 14.352 1.00 23.00 45 ILE D CA 1
ATOM 9364 C C . ILE D 1 45 ? -18.061 -41.167 13.779 1.00 20.54 45 ILE D C 1
ATOM 9365 O O . ILE D 1 45 ? -18.068 -40.262 12.994 1.00 20.53 45 ILE D O 1
ATOM 9370 N N . THR D 1 46 ? -16.940 -41.792 14.110 1.00 21.19 46 THR D N 1
ATOM 9371 C CA . THR D 1 46 ? -15.620 -41.321 13.599 1.00 22.20 46 THR D CA 1
ATOM 9372 C C . THR D 1 46 ? -15.573 -41.377 12.057 1.00 23.76 46 THR D C 1
ATOM 9373 O O . THR D 1 46 ? -14.940 -40.493 11.466 1.00 25.01 46 THR D O 1
ATOM 9377 N N . GLU D 1 47 ? -16.224 -42.337 11.402 1.00 23.62 47 GLU D N 1
ATOM 9378 C CA . GLU D 1 47 ? -16.150 -42.448 9.921 1.00 24.69 47 GLU D CA 1
ATOM 9379 C C . GLU D 1 47 ? -16.944 -41.293 9.320 1.00 25.38 47 GLU D C 1
ATOM 9380 O O . GLU D 1 47 ? -16.471 -40.724 8.314 1.00 25.84 47 GLU D O 1
ATOM 9386 N N . ALA D 1 48 ? -18.097 -40.955 9.894 1.00 24.42 48 ALA D N 1
ATOM 9387 C CA . ALA D 1 48 ? -18.918 -39.851 9.363 1.00 25.51 48 ALA D CA 1
ATOM 9388 C C . ALA D 1 48 ? -18.208 -38.508 9.640 1.00 26.76 48 ALA D C 1
ATOM 9389 O O . ALA D 1 48 ? -18.261 -37.611 8.785 1.00 30.99 48 ALA D O 1
ATOM 9391 N N . LEU D 1 49 ? -17.514 -38.368 10.767 1.00 26.95 49 LEU D N 1
ATOM 9392 C CA . LEU D 1 49 ? -16.649 -37.189 11.044 1.00 26.61 49 LEU D CA 1
ATOM 9393 C C . LEU D 1 49 ? -15.572 -37.035 9.964 1.00 26.31 49 LEU D C 1
ATOM 9394 O O . LEU D 1 49 ? -15.431 -35.910 9.518 1.00 27.12 49 LEU D O 1
ATOM 9399 N N . LYS D 1 50 ? -14.849 -38.091 9.565 1.00 29.57 50 LYS D N 1
ATOM 9400 C CA . LYS D 1 50 ? -13.796 -38.038 8.497 1.00 35.98 50 LYS D CA 1
ATOM 9401 C C . LYS D 1 50 ? -14.396 -37.485 7.194 1.00 34.09 50 LYS D C 1
ATOM 9402 O O . LYS D 1 50 ? -13.694 -36.739 6.488 1.00 33.89 50 LYS D O 1
ATOM 9408 N N . GLU D 1 51 ? -15.629 -37.873 6.871 1.00 32.64 51 GLU D N 1
ATOM 9409 C CA . GLU D 1 51 ? -16.333 -37.471 5.629 1.00 32.76 51 GLU D CA 1
ATOM 9410 C C . GLU D 1 51 ? -16.458 -35.952 5.620 1.00 29.92 51 GLU D C 1
ATOM 9411 O O . GLU D 1 51 ? -16.092 -35.349 4.586 1.00 26.19 51 GLU D O 1
ATOM 9417 N N . ARG D 1 52 ? -16.920 -35.357 6.733 1.00 29.15 52 ARG D N 1
ATOM 9418 C CA . ARG D 1 52 ? -17.116 -33.887 6.822 1.00 29.10 52 ARG D CA 1
ATOM 9419 C C . ARG D 1 52 ? -15.751 -33.194 6.826 1.00 26.01 52 ARG D C 1
ATOM 9420 O O . ARG D 1 52 ? -15.648 -32.135 6.229 1.00 25.98 52 ARG D O 1
ATOM 9428 N N . LEU D 1 53 ? -14.745 -33.778 7.469 1.00 25.32 53 LEU D N 1
ATOM 9429 C CA . LEU D 1 53 ? -13.344 -33.271 7.458 1.00 25.52 53 LEU D CA 1
ATOM 9430 C C . LEU D 1 53 ? -12.803 -33.236 6.020 1.00 27.03 53 LEU D C 1
ATOM 9431 O O . LEU D 1 53 ? -12.095 -32.278 5.687 1.00 25.74 53 LEU D O 1
ATOM 9436 N N . ASP D 1 54 ? -13.078 -34.264 5.210 1.00 30.10 54 ASP D N 1
ATOM 9437 C CA . ASP D 1 54 ? -12.475 -34.411 3.853 1.00 31.32 54 ASP D CA 1
ATOM 9438 C C . ASP D 1 54 ? -13.099 -33.331 2.944 1.00 27.11 54 ASP D C 1
ATOM 9439 O O . ASP D 1 54 ? -12.363 -32.735 2.118 1.00 24.31 54 ASP D O 1
ATOM 9444 N N . HIS D 1 55 ? -14.384 -33.022 3.140 1.00 24.95 55 HIS D N 1
ATOM 9445 C CA . HIS D 1 55 ? -15.105 -31.957 2.392 1.00 24.91 55 HIS D CA 1
ATOM 9446 C C . HIS D 1 55 ? -14.434 -30.587 2.623 1.00 22.52 55 HIS D C 1
ATOM 9447 O O . HIS D 1 55 ? -14.430 -29.813 1.671 1.00 21.52 55 HIS D O 1
ATOM 9454 N N . GLY D 1 56 ? -13.878 -30.304 3.815 1.00 23.38 56 GLY D N 1
ATOM 9455 C CA . GLY D 1 56 ? -12.797 -29.297 4.044 1.00 22.95 56 GLY D CA 1
ATOM 9456 C C . GLY D 1 56 ? -13.293 -27.858 4.268 1.00 22.27 56 GLY D C 1
ATOM 9457 O O . GLY D 1 56 ? -12.433 -26.947 4.469 1.00 20.02 56 GLY D O 1
ATOM 9458 N N . ILE D 1 57 ? -14.617 -27.669 4.255 1.00 22.10 57 ILE D N 1
ATOM 9459 C CA . ILE D 1 57 ? -15.330 -26.384 4.478 1.00 23.61 57 ILE D CA 1
ATOM 9460 C C . ILE D 1 57 ? -16.248 -26.535 5.695 1.00 22.73 57 ILE D C 1
ATOM 9461 O O . ILE D 1 57 ? -16.959 -27.545 5.792 1.00 24.49 57 ILE D O 1
ATOM 9466 N N . PHE D 1 58 ? -16.215 -25.544 6.589 1.00 22.67 58 PHE D N 1
ATOM 9467 C CA . PHE D 1 58 ? -16.819 -25.576 7.951 1.00 21.68 58 PHE D CA 1
ATOM 9468 C C . PHE D 1 58 ? -17.512 -24.239 8.206 1.00 21.80 58 PHE D C 1
ATOM 9469 O O . PHE D 1 58 ? -17.325 -23.593 9.225 1.00 23.90 58 PHE D O 1
ATOM 9477 N N . GLY D 1 59 ? -18.338 -23.843 7.258 1.00 21.29 59 GLY D N 1
ATOM 9478 C CA . GLY D 1 59 ? -19.213 -22.681 7.435 1.00 21.38 59 GLY D CA 1
ATOM 9479 C C . GLY D 1 59 ? -20.403 -23.034 8.285 1.00 20.46 59 GLY D C 1
ATOM 9480 O O . GLY D 1 59 ? -20.427 -24.167 8.826 1.00 21.10 59 GLY D O 1
ATOM 9481 N N . TYR D 1 60 ? -21.330 -22.085 8.411 1.00 21.21 60 TYR D N 1
ATOM 9482 C CA . TYR D 1 60 ? -22.628 -22.260 9.101 1.00 23.93 60 TYR D CA 1
ATOM 9483 C C . TYR D 1 60 ? -23.267 -23.560 8.591 1.00 22.31 60 TYR D C 1
ATOM 9484 O O . TYR D 1 60 ? -23.551 -23.697 7.390 1.00 24.43 60 TYR D O 1
ATOM 9493 N N . THR D 1 61 ? -23.423 -24.513 9.506 1.00 22.23 61 THR D N 1
ATOM 9494 C CA . THR D 1 61 ? -24.017 -25.854 9.296 1.00 21.96 61 THR D CA 1
ATOM 9495 C C . THR D 1 61 ? -25.228 -26.027 10.199 1.00 22.94 61 THR D C 1
ATOM 9496 O O . THR D 1 61 ? -25.094 -25.732 11.397 1.00 25.49 61 THR D O 1
ATOM 9500 N N . THR D 1 62 ? -26.327 -26.538 9.666 1.00 24.55 62 THR D N 1
ATOM 9501 C CA . THR D 1 62 ? -27.621 -26.638 10.393 1.00 26.83 62 THR D CA 1
ATOM 9502 C C . THR D 1 62 ? -28.147 -28.070 10.345 1.00 29.09 62 THR D C 1
ATOM 9503 O O . THR D 1 62 ? -28.094 -28.716 9.284 1.00 26.96 62 THR D O 1
ATOM 9507 N N . PRO D 1 63 ? -28.694 -28.590 11.478 1.00 30.08 63 PRO D N 1
ATOM 9508 C CA . PRO D 1 63 ? -29.578 -29.760 11.442 1.00 32.38 63 PRO D CA 1
ATOM 9509 C C . PRO D 1 63 ? -30.662 -29.610 10.362 1.00 35.18 63 PRO D C 1
ATOM 9510 O O . PRO D 1 63 ? -31.070 -28.478 10.097 1.00 35.01 63 PRO D O 1
ATOM 9514 N N . ASP D 1 64 ? -31.037 -30.739 9.738 1.00 39.17 64 ASP D N 1
ATOM 9515 C CA . ASP D 1 64 ? -32.070 -30.877 8.668 1.00 37.76 64 ASP D CA 1
ATOM 9516 C C . ASP D 1 64 ? -33.071 -31.945 9.138 1.00 38.37 64 ASP D C 1
ATOM 9517 O O . ASP D 1 64 ? -32.994 -32.363 10.331 1.00 38.46 64 ASP D O 1
ATOM 9522 N N . GLN D 1 65 ? -33.970 -32.381 8.257 1.00 38.95 65 GLN D N 1
ATOM 9523 C CA . GLN D 1 65 ? -35.036 -33.370 8.574 1.00 41.08 65 GLN D CA 1
ATOM 9524 C C . GLN D 1 65 ? -34.388 -34.730 8.896 1.00 39.11 65 GLN D C 1
ATOM 9525 O O . GLN D 1 65 ? -34.862 -35.430 9.818 1.00 38.57 65 GLN D O 1
ATOM 9531 N N . LYS D 1 66 ? -33.291 -35.077 8.233 1.00 34.84 66 LYS D N 1
ATOM 9532 C CA . LYS D 1 66 ? -32.672 -36.417 8.389 1.00 38.80 66 LYS D CA 1
ATOM 9533 C C . LYS D 1 66 ? -31.907 -36.462 9.730 1.00 36.35 66 LYS D C 1
ATOM 9534 O O . LYS D 1 66 ? -31.755 -37.561 10.312 1.00 34.89 66 LYS D O 1
ATOM 9540 N N . THR D 1 67 ? -31.526 -35.312 10.281 1.00 34.16 67 THR D N 1
ATOM 9541 C CA . THR D 1 67 ? -31.018 -35.215 11.678 1.00 29.50 67 THR D CA 1
ATOM 9542 C C . THR D 1 67 ? -32.162 -35.547 12.648 1.00 24.71 67 THR D C 1
ATOM 9543 O O . THR D 1 67 ? -31.952 -36.323 13.568 1.00 23.57 67 THR D O 1
ATOM 9547 N N . LYS D 1 68 ? -33.358 -35.016 12.441 1.00 24.34 68 LYS D N 1
ATOM 9548 C CA . LYS D 1 68 ? -34.464 -35.210 13.409 1.00 25.02 68 LYS D CA 1
ATOM 9549 C C . LYS D 1 68 ? -34.988 -36.645 13.320 1.00 25.37 68 LYS D C 1
ATOM 9550 O O . LYS D 1 68 ? -35.421 -37.172 14.357 1.00 23.54 68 LYS D O 1
ATOM 9556 N N . ASP D 1 69 ? -34.956 -37.226 12.115 1.00 28.19 69 ASP D N 1
ATOM 9557 C CA . ASP D 1 69 ? -35.324 -38.630 11.782 1.00 29.23 69 ASP D CA 1
ATOM 9558 C C . ASP D 1 69 ? -34.415 -39.629 12.504 1.00 28.65 69 ASP D C 1
ATOM 9559 O O . ASP D 1 69 ? -34.954 -40.619 13.043 1.00 28.78 69 ASP D O 1
ATOM 9564 N N . ALA D 1 70 ? -33.096 -39.415 12.460 1.00 26.80 70 ALA D N 1
ATOM 9565 C CA . ALA D 1 70 ? -32.108 -40.167 13.269 1.00 27.17 70 ALA D CA 1
ATOM 9566 C C . ALA D 1 70 ? -32.607 -40.247 14.724 1.00 27.44 70 ALA D C 1
ATOM 9567 O O . ALA D 1 70 ? -32.702 -41.367 15.253 1.00 29.92 70 ALA D O 1
ATOM 9569 N N . VAL D 1 71 ? -32.973 -39.106 15.318 1.00 27.36 71 VAL D N 1
ATOM 9570 C CA . VAL D 1 71 ? -33.407 -38.980 16.742 1.00 27.81 71 VAL D CA 1
ATOM 9571 C C . VAL D 1 71 ? -34.710 -39.774 16.918 1.00 28.46 71 VAL D C 1
ATOM 9572 O O . VAL D 1 71 ? -34.756 -40.581 17.870 1.00 27.45 71 VAL D O 1
ATOM 9576 N N . CYS D 1 72 ? -35.723 -39.581 16.054 1.00 27.94 72 CYS D N 1
ATOM 9577 C CA . CYS D 1 72 ? -37.029 -40.317 16.140 1.00 28.84 72 CYS D CA 1
ATOM 9578 C C . CYS D 1 72 ? -36.834 -41.832 15.927 1.00 30.77 72 CYS D C 1
ATOM 9579 O O . CYS D 1 72 ? -37.562 -42.623 16.572 1.00 30.65 72 CYS D O 1
ATOM 9582 N N . GLY D 1 73 ? -35.892 -42.206 15.054 1.00 32.10 73 GLY D N 1
ATOM 9583 C CA . GLY D 1 73 ? -35.495 -43.597 14.767 1.00 33.14 73 GLY D CA 1
ATOM 9584 C C . GLY D 1 73 ? -35.011 -44.288 16.028 1.00 34.46 73 GLY D C 1
ATOM 9585 O O . GLY D 1 73 ? -35.504 -45.397 16.333 1.00 38.62 73 GLY D O 1
ATOM 9586 N N . TRP D 1 74 ? -34.126 -43.634 16.779 1.00 30.83 74 TRP D N 1
ATOM 9587 C CA . TRP D 1 74 ? -33.555 -44.163 18.046 1.00 26.66 74 TRP D CA 1
ATOM 9588 C C . TRP D 1 74 ? -34.653 -44.373 19.091 1.00 25.31 74 TRP D C 1
ATOM 9589 O O . TRP D 1 74 ? -34.671 -45.421 19.761 1.00 22.74 74 TRP D O 1
ATOM 9600 N N . MET D 1 75 ? -35.500 -43.367 19.267 1.00 25.16 75 MET D N 1
ATOM 9601 C CA . MET D 1 75 ? -36.499 -43.347 20.352 1.00 26.40 75 MET D CA 1
ATOM 9602 C C . MET D 1 75 ? -37.549 -44.428 20.066 1.00 29.85 75 MET D C 1
ATOM 9603 O O . MET D 1 75 ? -37.971 -45.127 21.021 1.00 26.23 75 MET D O 1
ATOM 9608 N N . GLN D 1 76 ? -37.900 -44.609 18.791 1.00 30.80 76 GLN D N 1
ATOM 9609 C CA . GLN D 1 76 ? -38.773 -45.711 18.332 1.00 32.22 76 GLN D CA 1
ATOM 9610 C C . GLN D 1 76 ? -38.055 -47.060 18.521 1.00 32.28 76 GLN D C 1
ATOM 9611 O O . GLN D 1 76 ? -38.644 -47.927 19.134 1.00 31.12 76 GLN D O 1
ATOM 9617 N N . ASN D 1 77 ? -36.831 -47.237 18.013 1.00 35.72 77 ASN D N 1
ATOM 9618 C CA . ASN D 1 77 ? -36.146 -48.564 17.968 1.00 36.52 77 ASN D CA 1
ATOM 9619 C C . ASN D 1 77 ? -35.677 -48.974 19.367 1.00 36.26 77 ASN D C 1
ATOM 9620 O O . ASN D 1 77 ? -35.942 -50.134 19.720 1.00 32.38 77 ASN D O 1
ATOM 9625 N N . ARG D 1 78 ? -35.017 -48.080 20.125 1.00 37.63 78 ARG D N 1
ATOM 9626 C CA . ARG D 1 78 ? -34.493 -48.395 21.480 1.00 34.32 78 ARG D CA 1
ATOM 9627 C C . ARG D 1 78 ? -35.611 -48.380 22.516 1.00 34.89 78 ARG D C 1
ATOM 9628 O O . ARG D 1 78 ? -35.491 -49.215 23.412 1.00 40.42 78 ARG D O 1
ATOM 9636 N N . HIS D 1 79 ? -36.630 -47.501 22.438 1.00 33.38 79 HIS D N 1
ATOM 9637 C CA . HIS D 1 79 ? -37.598 -47.271 23.557 1.00 31.68 79 HIS D CA 1
ATOM 9638 C C . HIS D 1 79 ? -39.052 -47.607 23.192 1.00 30.34 79 HIS D C 1
ATOM 9639 O O . HIS D 1 79 ? -39.785 -48.002 24.092 1.00 33.48 79 HIS D O 1
ATOM 9646 N N . GLY D 1 80 ? -39.475 -47.505 21.943 1.00 30.19 80 GLY D N 1
ATOM 9647 C CA . GLY D 1 80 ? -40.898 -47.701 21.608 1.00 30.75 80 GLY D CA 1
ATOM 9648 C C . GLY D 1 80 ? -41.673 -46.426 21.899 1.00 30.80 80 GLY D C 1
ATOM 9649 O O . GLY D 1 80 ? -42.863 -46.483 22.232 1.00 27.59 80 GLY D O 1
ATOM 9650 N N . TRP D 1 81 ? -41.004 -45.287 21.753 1.00 30.94 81 TRP D N 1
ATOM 9651 C CA . TRP D 1 81 ? -41.588 -43.942 21.987 1.00 31.32 81 TRP D CA 1
ATOM 9652 C C . TRP D 1 81 ? -41.753 -43.249 20.636 1.00 32.72 81 TRP D C 1
ATOM 9653 O O . TRP D 1 81 ? -40.707 -43.035 19.984 1.00 30.46 81 TRP D O 1
ATOM 9664 N N . LYS D 1 82 ? -42.996 -42.978 20.203 1.00 36.78 82 LYS D N 1
ATOM 9665 C CA . LYS D 1 82 ? -43.228 -42.176 18.968 1.00 42.45 82 LYS D CA 1
ATOM 9666 C C . LYS D 1 82 ? -42.973 -40.705 19.313 1.00 37.10 82 LYS D C 1
ATOM 9667 O O . LYS D 1 82 ? -43.627 -40.182 20.220 1.00 37.75 82 LYS D O 1
ATOM 9673 N N . VAL D 1 83 ? -42.015 -40.101 18.621 1.00 34.95 83 VAL D N 1
ATOM 9674 C CA . VAL D 1 83 ? -41.621 -38.666 18.734 1.00 32.97 83 VAL D CA 1
ATOM 9675 C C . VAL D 1 83 ? -41.800 -38.047 17.342 1.00 31.01 83 VAL D C 1
ATOM 9676 O O . VAL D 1 83 ? -41.191 -38.575 16.396 1.00 30.24 83 VAL D O 1
ATOM 9680 N N . ASN D 1 84 ? -42.668 -37.040 17.215 1.00 30.75 84 ASN D N 1
ATOM 9681 C CA . ASN D 1 84 ? -42.821 -36.226 15.984 1.00 32.83 84 ASN D CA 1
ATOM 9682 C C . ASN D 1 84 ? -41.604 -35.309 15.893 1.00 33.26 84 ASN D C 1
ATOM 9683 O O . ASN D 1 84 ? -41.282 -34.643 16.868 1.00 30.27 84 ASN D O 1
ATOM 9688 N N . PRO D 1 85 ? -40.928 -35.206 14.722 1.00 35.14 85 PRO D N 1
ATOM 9689 C CA . PRO D 1 85 ? -39.811 -34.269 14.525 1.00 37.16 85 PRO D CA 1
ATOM 9690 C C . PRO D 1 85 ? -40.002 -32.800 14.963 1.00 36.95 85 PRO D C 1
ATOM 9691 O O . PRO D 1 85 ? -39.046 -32.200 15.382 1.00 34.97 85 PRO D O 1
ATOM 9695 N N . GLU D 1 86 ? -41.221 -32.264 14.856 1.00 39.10 86 GLU D N 1
ATOM 9696 C CA . GLU D 1 86 ? -41.619 -30.886 15.265 1.00 40.91 86 GLU D CA 1
ATOM 9697 C C . GLU D 1 86 ? -41.297 -30.658 16.756 1.00 37.85 86 GLU D C 1
ATOM 9698 O O . GLU D 1 86 ? -41.055 -29.499 17.165 1.00 34.51 86 GLU D O 1
ATOM 9704 N N . SER D 1 87 ? -41.270 -31.735 17.539 1.00 34.07 87 SER D N 1
ATOM 9705 C CA . SER D 1 87 ? -41.065 -31.734 19.008 1.00 32.05 87 SER D CA 1
ATOM 9706 C C . SER D 1 87 ? -39.593 -31.502 19.359 1.00 26.88 87 SER D C 1
ATOM 9707 O O . SER D 1 87 ? -39.320 -31.183 20.517 1.00 26.19 87 SER D O 1
ATOM 9710 N N . ILE D 1 88 ? -38.673 -31.721 18.431 1.00 25.74 88 ILE D N 1
ATOM 9711 C CA . ILE D 1 88 ? -37.213 -31.701 18.749 1.00 27.13 88 ILE D CA 1
ATOM 9712 C C . ILE D 1 88 ? -36.651 -30.283 18.571 1.00 26.83 88 ILE D C 1
ATOM 9713 O O . ILE D 1 88 ? -36.762 -29.718 17.447 1.00 23.30 88 ILE D O 1
ATOM 9718 N N . THR D 1 89 ? -36.007 -29.776 19.622 1.00 23.56 89 THR D N 1
ATOM 9719 C CA . THR D 1 89 ? -35.142 -28.592 19.556 1.00 23.28 89 THR D CA 1
ATOM 9720 C C . THR D 1 89 ? -33.736 -29.033 19.933 1.00 24.28 89 THR D C 1
ATOM 9721 O O . THR D 1 89 ? -33.579 -29.658 20.988 1.00 25.84 89 THR D O 1
ATOM 9725 N N . PHE D 1 90 ? -32.755 -28.717 19.100 1.00 24.20 90 PHE D N 1
ATOM 9726 C CA . PHE D 1 90 ? -31.325 -29.006 19.362 1.00 23.42 90 PHE D CA 1
ATOM 9727 C C . PHE D 1 90 ? -30.772 -27.979 20.361 1.00 22.09 90 PHE D C 1
ATOM 9728 O O . PHE D 1 90 ? -31.233 -26.839 20.415 1.00 21.13 90 PHE D O 1
ATOM 9736 N N . SER D 1 91 ? -29.853 -28.456 21.194 1.00 22.47 91 SER D N 1
ATOM 9737 C CA . SER D 1 91 ? -29.123 -27.719 22.248 1.00 23.11 91 SER D CA 1
ATOM 9738 C C . SER D 1 91 ? -27.666 -28.175 22.261 1.00 22.89 91 SER D C 1
ATOM 9739 O O . SER D 1 91 ? -27.373 -29.335 21.968 1.00 21.52 91 SER D O 1
ATOM 9742 N N . PRO D 1 92 ? -26.692 -27.303 22.600 1.00 22.85 92 PRO D N 1
ATOM 9743 C CA . PRO D 1 92 ? -25.294 -27.733 22.680 1.00 24.31 92 PRO D CA 1
ATOM 9744 C C . PRO D 1 92 ? -25.008 -28.697 23.846 1.00 25.25 92 PRO D C 1
ATOM 9745 O O . PRO D 1 92 ? -23.902 -29.183 23.930 1.00 32.54 92 PRO D O 1
ATOM 9749 N N . GLY D 1 93 ? -25.976 -28.964 24.719 1.00 24.09 93 GLY D N 1
ATOM 9750 C CA . GLY D 1 93 ? -25.739 -29.792 25.917 1.00 23.98 93 GLY D CA 1
ATOM 9751 C C . GLY D 1 93 ? -26.982 -29.924 26.790 1.00 24.08 93 GLY D C 1
ATOM 9752 O O . GLY D 1 93 ? -27.891 -29.091 26.697 1.00 23.82 93 GLY D O 1
ATOM 9753 N N . VAL D 1 94 ? -27.007 -30.898 27.690 1.00 21.80 94 VAL D N 1
ATOM 9754 C CA . VAL D 1 94 ? -28.156 -31.065 28.608 1.00 21.74 94 VAL D CA 1
ATOM 9755 C C . VAL D 1 94 ? -28.093 -30.024 29.752 1.00 21.49 94 VAL D C 1
ATOM 9756 O O . VAL D 1 94 ? -29.141 -29.477 30.113 1.00 19.99 94 VAL D O 1
ATOM 9760 N N . VAL D 1 95 ? -26.923 -29.670 30.276 1.00 22.12 95 VAL D N 1
ATOM 9761 C CA . VAL D 1 95 ? -26.835 -28.587 31.303 1.00 21.96 95 VAL D CA 1
ATOM 9762 C C . VAL D 1 95 ? -27.402 -27.299 30.677 1.00 20.89 95 VAL D C 1
ATOM 9763 O O . VAL D 1 95 ? -28.320 -26.700 31.278 1.00 22.43 95 VAL D O 1
ATOM 9767 N N . THR D 1 96 ? -26.947 -26.921 29.481 1.00 19.49 96 THR D N 1
ATOM 9768 C CA . THR D 1 96 ? -27.511 -25.769 28.729 1.00 18.65 96 THR D CA 1
ATOM 9769 C C . THR D 1 96 ? -29.041 -25.905 28.670 1.00 17.91 96 THR D C 1
ATOM 9770 O O . THR D 1 96 ? -29.745 -24.931 28.955 1.00 20.14 96 THR D O 1
ATOM 9774 N N . ALA D 1 97 ? -29.559 -27.076 28.351 1.00 18.04 97 ALA D N 1
ATOM 9775 C CA . ALA D 1 97 ? -31.015 -27.305 28.239 1.00 20.02 97 ALA D CA 1
ATOM 9776 C C . ALA D 1 97 ? -31.673 -27.012 29.576 1.00 21.11 97 ALA D C 1
ATOM 9777 O O . ALA D 1 97 ? -32.729 -26.374 29.576 1.00 21.15 97 ALA D O 1
ATOM 9779 N N . LEU D 1 98 ? -31.057 -27.468 30.669 1.00 24.21 98 LEU D N 1
ATOM 9780 C CA . LEU D 1 98 ? -31.646 -27.375 32.026 1.00 25.30 98 LEU D CA 1
ATOM 9781 C C . LEU D 1 98 ? -31.773 -25.888 32.334 1.00 25.19 98 LEU D C 1
ATOM 9782 O O . LEU D 1 98 ? -32.903 -25.445 32.642 1.00 30.81 98 LEU D O 1
ATOM 9787 N N . SER D 1 99 ? -30.693 -25.128 32.165 1.00 22.86 99 SER D N 1
ATOM 9788 C CA . SER D 1 99 ? -30.707 -23.662 32.397 1.00 21.56 99 SER D CA 1
ATOM 9789 C C . SER D 1 99 ? -31.881 -23.029 31.638 1.00 21.37 99 SER D C 1
ATOM 9790 O O . SER D 1 99 ? -32.659 -22.306 32.260 1.00 21.93 99 SER D O 1
ATOM 9793 N N . MET D 1 100 ? -31.981 -23.317 30.339 1.00 21.23 100 MET D N 1
ATOM 9794 C CA . MET D 1 100 ? -33.003 -22.777 29.420 1.00 21.85 100 MET D CA 1
ATOM 9795 C C . MET D 1 100 ? -34.395 -23.163 29.948 1.00 24.12 100 MET D C 1
ATOM 9796 O O . MET D 1 100 ? -35.326 -22.294 29.939 1.00 24.16 100 MET D O 1
ATOM 9801 N N . ALA D 1 101 ? -34.569 -24.415 30.388 1.00 22.97 101 ALA D N 1
ATOM 9802 C CA . ALA D 1 101 ? -35.884 -24.909 30.847 1.00 22.27 101 ALA D CA 1
ATOM 9803 C C . ALA D 1 101 ? -36.282 -24.106 32.088 1.00 21.81 101 ALA D C 1
ATOM 9804 O O . ALA D 1 101 ? -37.441 -23.605 32.151 1.00 20.36 101 ALA D O 1
ATOM 9806 N N . VAL D 1 102 ? -35.341 -23.967 33.025 1.00 22.42 102 VAL D N 1
ATOM 9807 C CA . VAL D 1 102 ? -35.544 -23.200 34.292 1.00 23.63 102 VAL D CA 1
ATOM 9808 C C . VAL D 1 102 ? -35.987 -21.771 33.945 1.00 24.50 102 VAL D C 1
ATOM 9809 O O . VAL D 1 102 ? -36.924 -21.291 34.603 1.00 24.59 102 VAL D O 1
ATOM 9813 N N . GLN D 1 103 ? -35.343 -21.123 32.961 1.00 23.45 103 GLN D N 1
ATOM 9814 C CA . GLN D 1 103 ? -35.584 -19.697 32.619 1.00 22.65 103 GLN D CA 1
ATOM 9815 C C . GLN D 1 103 ? -36.929 -19.581 31.911 1.00 22.09 103 GLN D C 1
ATOM 9816 O O . GLN D 1 103 ? -37.552 -18.538 32.043 1.00 21.92 103 GLN D O 1
ATOM 9822 N N . ALA D 1 104 ? -37.357 -20.630 31.210 1.00 23.35 104 ALA D N 1
ATOM 9823 C CA . ALA D 1 104 ? -38.524 -20.600 30.298 1.00 23.87 104 ALA D CA 1
ATOM 9824 C C . ALA D 1 104 ? -39.800 -20.944 31.058 1.00 23.44 104 ALA D C 1
ATOM 9825 O O . ALA D 1 104 ? -40.849 -20.358 30.728 1.00 24.60 104 ALA D O 1
ATOM 9827 N N . PHE D 1 105 ? -39.689 -21.813 32.059 1.00 21.73 105 PHE D N 1
ATOM 9828 C CA . PHE D 1 105 ? -40.836 -22.520 32.668 1.00 23.42 105 PHE D CA 1
ATOM 9829 C C . PHE D 1 105 ? -41.066 -22.113 34.130 1.00 24.39 105 PHE D C 1
ATOM 9830 O O . PHE D 1 105 ? -42.041 -22.621 34.718 1.00 25.84 105 PHE D O 1
ATOM 9838 N N . THR D 1 106 ? -40.251 -21.211 34.688 1.00 26.76 106 THR D N 1
ATOM 9839 C CA . THR D 1 106 ? -40.413 -20.668 36.064 1.00 27.16 106 THR D CA 1
ATOM 9840 C C . THR D 1 106 ? -40.301 -19.132 36.057 1.00 30.70 106 THR D C 1
ATOM 9841 O O . THR D 1 106 ? -39.958 -18.526 35.029 1.00 25.85 106 THR D O 1
ATOM 9845 N N . GLU D 1 107 ? -40.674 -18.539 37.186 1.00 32.93 107 GLU D N 1
ATOM 9846 C CA . GLU D 1 107 ? -40.463 -17.116 37.500 1.00 35.18 107 GLU D CA 1
ATOM 9847 C C . GLU D 1 107 ? -39.299 -17.079 38.480 1.00 35.34 107 GLU D C 1
ATOM 9848 O O . GLU D 1 107 ? -39.130 -17.999 39.278 1.00 34.76 107 GLU D O 1
ATOM 9854 N N . PRO D 1 108 ? -38.492 -15.998 38.499 1.00 34.09 108 PRO D N 1
ATOM 9855 C CA . PRO D 1 108 ? -37.621 -15.738 39.647 1.00 30.87 108 PRO D CA 1
ATOM 9856 C C . PRO D 1 108 ? -38.399 -15.833 40.975 1.00 30.83 108 PRO D C 1
ATOM 9857 O O . PRO D 1 108 ? -39.523 -15.344 41.040 1.00 29.31 108 PRO D O 1
ATOM 9861 N N . GLY D 1 109 ? -37.821 -16.475 41.991 1.00 30.39 109 GLY D N 1
ATOM 9862 C CA . GLY D 1 109 ? -38.481 -16.705 43.292 1.00 30.68 109 GLY D CA 1
ATOM 9863 C C . GLY D 1 109 ? -39.235 -18.029 43.343 1.00 30.42 109 GLY D C 1
ATOM 9864 O O . GLY D 1 109 ? -39.496 -18.503 44.479 1.00 29.40 109 GLY D O 1
ATOM 9865 N N . ASP D 1 110 ? -39.599 -18.603 42.184 1.00 29.24 110 ASP D N 1
ATOM 9866 C CA . ASP D 1 110 ? -40.272 -19.929 42.102 1.00 30.85 110 ASP D CA 1
ATOM 9867 C C . ASP D 1 110 ? -39.387 -20.998 42.749 1.00 30.12 110 ASP D C 1
ATOM 9868 O O . ASP D 1 110 ? -38.144 -20.797 42.779 1.00 27.32 110 ASP D O 1
ATOM 9873 N N . GLN D 1 111 ? -40.014 -22.077 43.242 1.00 29.46 111 GLN D N 1
ATOM 9874 C CA . GLN D 1 111 ? -39.319 -23.235 43.850 1.00 30.76 111 GLN D CA 1
ATOM 9875 C C . GLN D 1 111 ? -39.264 -24.373 42.834 1.00 32.70 111 GLN D C 1
ATOM 9876 O O . GLN D 1 111 ? -40.230 -24.561 42.075 1.00 32.71 111 GLN D O 1
ATOM 9882 N N . VAL D 1 112 ? -38.126 -25.064 42.801 1.00 33.39 112 VAL D N 1
ATOM 9883 C CA . VAL D 1 112 ? -37.846 -26.207 41.890 1.00 30.17 112 VAL D CA 1
ATOM 9884 C C . VAL D 1 112 ? -37.480 -27.411 42.750 1.00 29.15 112 VAL D C 1
ATOM 9885 O O . VAL D 1 112 ? -36.460 -27.329 43.459 1.00 27.29 112 VAL D O 1
ATOM 9889 N N . VAL D 1 113 ? -38.263 -28.483 42.652 1.00 28.19 113 VAL D N 1
ATOM 9890 C CA . VAL D 1 113 ? -38.014 -29.766 43.366 1.00 28.82 113 VAL D CA 1
ATOM 9891 C C . VAL D 1 113 ? -36.971 -30.571 42.573 1.00 28.52 113 VAL D C 1
ATOM 9892 O O . VAL D 1 113 ? -36.994 -30.532 41.325 1.00 25.97 113 VAL D O 1
ATOM 9896 N N . VAL D 1 114 ? -36.047 -31.205 43.299 1.00 27.66 114 VAL D N 1
ATOM 9897 C CA . VAL D 1 114 ? -35.106 -32.235 42.783 1.00 27.33 114 VAL D CA 1
ATOM 9898 C C . VAL D 1 114 ? -34.962 -33.282 43.886 1.00 29.68 114 VAL D C 1
ATOM 9899 O O . VAL D 1 114 ? -35.373 -33.008 45.029 1.00 32.39 114 VAL D O 1
ATOM 9903 N N . GLN D 1 115 ? -34.409 -34.431 43.520 1.00 29.35 115 GLN D N 1
ATOM 9904 C CA . GLN D 1 115 ? -34.279 -35.590 44.418 1.00 29.02 115 GLN D CA 1
ATOM 9905 C C . GLN D 1 115 ? -32.810 -35.824 44.783 1.00 31.35 115 GLN D C 1
ATOM 9906 O O . GLN D 1 115 ? -32.104 -36.496 44.073 1.00 32.36 115 GLN D O 1
ATOM 9912 N N . PRO D 1 116 ? -32.332 -35.293 45.913 1.00 30.58 116 PRO D N 1
ATOM 9913 C CA . PRO D 1 116 ? -30.949 -35.496 46.321 1.00 28.71 116 PRO D CA 1
ATOM 9914 C C . PRO D 1 116 ? -30.715 -36.867 46.936 1.00 26.06 116 PRO D C 1
ATOM 9915 O O . PRO D 1 116 ? -31.628 -37.516 47.434 1.00 27.48 116 PRO D O 1
ATOM 9919 N N . PRO D 1 117 ? -29.477 -37.377 46.855 1.00 24.66 117 PRO D N 1
ATOM 9920 C CA . PRO D 1 117 ? -28.382 -36.659 46.204 1.00 24.81 117 PRO D CA 1
ATOM 9921 C C . PRO D 1 117 ? -28.472 -36.751 44.668 1.00 25.35 117 PRO D C 1
ATOM 9922 O O . PRO D 1 117 ? -28.869 -37.807 44.123 1.00 27.41 117 PRO D O 1
ATOM 9926 N N . VAL D 1 118 ? -28.116 -35.669 43.973 1.00 22.99 118 VAL D N 1
ATOM 9927 C CA . VAL D 1 118 ? -28.275 -35.594 42.492 1.00 19.66 118 VAL D CA 1
ATOM 9928 C C . VAL D 1 118 ? -27.169 -34.744 41.863 1.00 18.17 118 VAL D C 1
ATOM 9929 O O . VAL D 1 118 ? -26.504 -33.959 42.556 1.00 17.51 118 VAL D O 1
ATOM 9933 N N . TYR D 1 119 ? -26.947 -34.972 40.572 1.00 19.35 119 TYR D N 1
ATOM 9934 C CA . TYR D 1 119 ? -25.960 -34.281 39.701 1.00 19.24 119 TYR D CA 1
ATOM 9935 C C . TYR D 1 119 ? -25.940 -32.799 40.096 1.00 18.49 119 TYR D C 1
ATOM 9936 O O . TYR D 1 119 ? -26.984 -32.165 39.989 1.00 18.46 119 TYR D O 1
ATOM 9945 N N . THR D 1 120 ? -24.790 -32.298 40.546 1.00 19.37 120 THR D N 1
ATOM 9946 C CA . THR D 1 120 ? -24.504 -30.909 41.019 1.00 20.90 120 THR D CA 1
ATOM 9947 C C . THR D 1 120 ? -25.107 -29.795 40.135 1.00 22.64 120 THR D C 1
ATOM 9948 O O . THR D 1 120 ? -25.734 -28.908 40.652 1.00 19.69 120 THR D O 1
ATOM 9952 N N . PRO D 1 121 ? -24.989 -29.807 38.796 1.00 23.92 121 PRO D N 1
ATOM 9953 C CA . PRO D 1 121 ? -25.600 -28.781 37.954 1.00 24.22 121 PRO D CA 1
ATOM 9954 C C . PRO D 1 121 ? -27.104 -28.525 38.159 1.00 24.30 121 PRO D C 1
ATOM 9955 O O . PRO D 1 121 ? -27.492 -27.465 37.921 1.00 22.29 121 PRO D O 1
ATOM 9959 N N . PHE D 1 122 ? -27.885 -29.519 38.583 1.00 24.62 122 PHE D N 1
ATOM 9960 C CA . PHE D 1 122 ? -29.315 -29.351 38.909 1.00 26.60 122 PHE D CA 1
ATOM 9961 C C . PHE D 1 122 ? -29.475 -28.215 39.935 1.00 28.25 122 PHE D C 1
ATOM 9962 O O . PHE D 1 122 ? -30.426 -27.475 39.818 1.00 30.50 122 PHE D O 1
ATOM 9970 N N . TYR D 1 123 ? -28.577 -28.109 40.916 1.00 28.30 123 TYR D N 1
ATOM 9971 C CA . TYR D 1 123 ? -28.622 -27.072 41.974 1.00 29.49 123 TYR D CA 1
ATOM 9972 C C . TYR D 1 123 ? -28.218 -25.711 41.405 1.00 28.87 123 TYR D C 1
ATOM 9973 O O . TYR D 1 123 ? -28.946 -24.775 41.609 1.00 27.94 123 TYR D O 1
ATOM 9982 N N . HIS D 1 124 ? -27.067 -25.640 40.743 1.00 25.98 124 HIS D N 1
ATOM 9983 C CA . HIS D 1 124 ? -26.541 -24.420 40.096 1.00 27.92 124 HIS D CA 1
ATOM 9984 C C . HIS D 1 124 ? -27.549 -23.804 39.108 1.00 24.79 124 HIS D C 1
ATOM 9985 O O . HIS D 1 124 ? -27.692 -22.598 39.110 1.00 23.06 124 HIS D O 1
ATOM 9992 N N . MET D 1 125 ? -28.244 -24.585 38.293 1.00 24.85 125 MET D N 1
ATOM 9993 C CA . MET D 1 125 ? -29.045 -24.035 37.171 1.00 25.45 125 MET D CA 1
ATOM 9994 C C . MET D 1 125 ? -30.383 -23.523 37.700 1.00 26.66 125 MET D C 1
ATOM 9995 O O . MET D 1 125 ? -31.111 -22.841 36.968 1.00 28.92 125 MET D O 1
ATOM 10000 N N . VAL D 1 126 ? -30.683 -23.835 38.944 1.00 26.52 126 VAL D N 1
ATOM 10001 C CA . VAL D 1 126 ? -31.865 -23.294 39.645 1.00 27.27 126 VAL D CA 1
ATOM 10002 C C . VAL D 1 126 ? -31.379 -22.131 40.501 1.00 27.93 126 VAL D C 1
ATOM 10003 O O . VAL D 1 126 ? -31.814 -21.024 40.229 1.00 31.02 126 VAL D O 1
ATOM 10007 N N . GLU D 1 127 ? -30.486 -22.365 41.463 1.00 32.84 127 GLU D N 1
ATOM 10008 C CA . GLU D 1 127 ? -30.020 -21.318 42.426 1.00 35.43 127 GLU D CA 1
ATOM 10009 C C . GLU D 1 127 ? -29.414 -20.130 41.639 1.00 33.98 127 GLU D C 1
ATOM 10010 O O . GLU D 1 127 ? -29.896 -19.007 41.862 1.00 34.28 127 GLU D O 1
ATOM 10016 N N . LYS D 1 128 ? -28.497 -20.333 40.676 1.00 34.48 128 LYS D N 1
ATOM 10017 C CA . LYS D 1 128 ? -27.763 -19.216 39.982 1.00 33.96 128 LYS D CA 1
ATOM 10018 C C . LYS D 1 128 ? -28.703 -18.342 39.140 1.00 31.65 128 LYS D C 1
ATOM 10019 O O . LYS D 1 128 ? -28.253 -17.276 38.681 1.00 29.28 128 LYS D O 1
ATOM 10025 N N . ASN D 1 129 ? -29.941 -18.789 38.911 1.00 30.80 129 ASN D N 1
ATOM 10026 C CA . ASN D 1 129 ? -30.952 -18.088 38.072 1.00 29.24 129 ASN D CA 1
ATOM 10027 C C . ASN D 1 129 ? -32.019 -17.417 38.964 1.00 30.86 129 ASN D C 1
ATOM 10028 O O . ASN D 1 129 ? -33.076 -17.012 38.405 1.00 27.42 129 ASN D O 1
ATOM 10033 N N . GLY D 1 130 ? -31.799 -17.331 40.294 1.00 29.23 130 GLY D N 1
ATOM 10034 C CA . GLY D 1 130 ? -32.743 -16.690 41.245 1.00 29.00 130 GLY D CA 1
ATOM 10035 C C . GLY D 1 130 ? -34.006 -17.512 41.501 1.00 27.81 130 GLY D C 1
ATOM 10036 O O . GLY D 1 130 ? -35.037 -16.910 41.823 1.00 24.17 130 GLY D O 1
ATOM 10037 N N . ARG D 1 131 ? -33.912 -18.850 41.391 1.00 28.02 131 ARG D N 1
ATOM 10038 C CA . ARG D 1 131 ? -34.970 -19.825 41.786 1.00 25.98 131 ARG D CA 1
ATOM 10039 C C . ARG D 1 131 ? -34.466 -20.616 42.990 1.00 26.02 131 ARG D C 1
ATOM 10040 O O . ARG D 1 131 ? -33.239 -20.577 43.232 1.00 25.50 131 ARG D O 1
ATOM 10048 N N . HIS D 1 132 ? -35.377 -21.281 43.710 1.00 26.97 132 HIS D N 1
ATOM 10049 C CA . HIS D 1 132 ? -35.112 -21.908 45.037 1.00 27.67 132 HIS D CA 1
ATOM 10050 C C . HIS D 1 132 ? -35.315 -23.420 44.925 1.00 27.16 132 HIS D C 1
ATOM 10051 O O . HIS D 1 132 ? -36.434 -23.852 44.534 1.00 23.16 132 HIS D O 1
ATOM 10058 N N . ILE D 1 133 ? -34.224 -24.157 45.212 1.00 26.67 133 ILE D N 1
ATOM 10059 C CA . ILE D 1 133 ? -34.160 -25.640 45.328 1.00 25.53 133 ILE D CA 1
ATOM 10060 C C . ILE D 1 133 ? -34.976 -26.065 46.545 1.00 26.03 133 ILE D C 1
ATOM 10061 O O . ILE D 1 133 ? -34.734 -25.539 47.661 1.00 24.50 133 ILE D O 1
ATOM 10066 N N . LEU D 1 134 ? -35.912 -26.982 46.298 1.00 27.34 134 LEU D N 1
ATOM 10067 C CA . LEU D 1 134 ? -36.736 -27.697 47.295 1.00 26.82 134 LEU D CA 1
ATOM 10068 C C . LEU D 1 134 ? -36.391 -29.185 47.178 1.00 28.78 134 LEU D C 1
ATOM 10069 O O . LEU D 1 134 ? -36.614 -29.749 46.084 1.00 30.81 134 LEU D O 1
ATOM 10074 N N . HIS D 1 135 ? -35.855 -29.811 48.228 1.00 27.45 135 HIS D N 1
ATOM 10075 C CA . HIS D 1 135 ? -35.393 -31.224 48.185 1.00 28.95 135 HIS D CA 1
ATOM 10076 C C . HIS D 1 135 ? -36.562 -32.190 48.414 1.00 28.06 135 HIS D C 1
ATOM 10077 O O . HIS D 1 135 ? -37.304 -31.949 49.367 1.00 32.96 135 HIS D O 1
ATOM 10084 N N . ASN D 1 136 ? -36.600 -33.281 47.649 1.00 29.44 136 ASN D N 1
ATOM 10085 C CA . ASN D 1 136 ? -37.449 -34.486 47.859 1.00 27.80 136 ASN D CA 1
ATOM 10086 C C . ASN D 1 136 ? -36.415 -35.595 48.023 1.00 29.42 136 ASN D C 1
ATOM 10087 O O . ASN D 1 136 ? -36.075 -36.211 47.042 1.00 27.65 136 ASN D O 1
ATOM 10092 N N . PRO D 1 137 ? -35.820 -35.767 49.218 1.00 32.05 137 PRO D N 1
ATOM 10093 C CA . PRO D 1 137 ? -34.710 -36.706 49.398 1.00 32.61 137 PRO D CA 1
ATOM 10094 C C . PRO D 1 137 ? -35.111 -38.128 49.003 1.00 34.76 137 PRO D C 1
ATOM 10095 O O . PRO D 1 137 ? -36.251 -38.536 49.220 1.00 34.28 137 PRO D O 1
ATOM 10099 N N . LEU D 1 138 ? -34.173 -38.832 48.381 1.00 34.25 138 LEU D N 1
ATOM 10100 C CA . LEU D 1 138 ? -34.335 -40.281 48.114 1.00 34.33 138 LEU D CA 1
ATOM 10101 C C . LEU D 1 138 ? -34.107 -41.062 49.421 1.00 33.58 138 LEU D C 1
ATOM 10102 O O . LEU D 1 138 ? -33.225 -40.662 50.209 1.00 31.21 138 LEU D O 1
ATOM 10107 N N . LEU D 1 139 ? -34.905 -42.113 49.638 1.00 35.83 139 LEU D N 1
ATOM 10108 C CA . LEU D 1 139 ? -34.716 -43.149 50.689 1.00 37.23 139 LEU D CA 1
ATOM 10109 C C . LEU D 1 139 ? -33.822 -44.276 50.136 1.00 36.84 139 LEU D C 1
ATOM 10110 O O . LEU D 1 139 ? -34.013 -44.671 48.960 1.00 41.72 139 LEU D O 1
ATOM 10115 N N . GLU D 1 140 ? -32.849 -44.747 50.919 1.00 36.82 140 GLU D N 1
ATOM 10116 C CA . GLU D 1 140 ? -32.113 -46.025 50.669 1.00 38.94 140 GLU D CA 1
ATOM 10117 C C . GLU D 1 140 ? -32.981 -47.166 51.233 1.00 35.59 140 GLU D C 1
ATOM 10118 O O . GLU D 1 140 ? -33.216 -47.152 52.432 1.00 35.88 140 GLU D O 1
ATOM 10124 N N . LYS D 1 141 ? -33.489 -48.072 50.387 1.00 38.95 141 LYS D N 1
ATOM 10125 C CA . LYS D 1 141 ? -34.257 -49.285 50.786 1.00 47.14 141 LYS D CA 1
ATOM 10126 C C . LYS D 1 141 ? -33.759 -50.501 49.985 1.00 48.17 141 LYS D C 1
ATOM 10127 O O . LYS D 1 141 ? -33.791 -50.443 48.727 1.00 45.94 141 LYS D O 1
ATOM 10133 N N . ASP D 1 142 ? -33.337 -51.567 50.679 1.00 46.74 142 ASP D N 1
ATOM 10134 C CA . ASP D 1 142 ? -32.775 -52.791 50.045 1.00 50.55 142 ASP D CA 1
ATOM 10135 C C . ASP D 1 142 ? -31.509 -52.402 49.260 1.00 49.81 142 ASP D C 1
ATOM 10136 O O . ASP D 1 142 ? -31.413 -52.804 48.071 1.00 52.80 142 ASP D O 1
ATOM 10141 N N . GLY D 1 143 ? -30.611 -51.605 49.867 1.00 48.98 143 GLY D N 1
ATOM 10142 C CA . GLY D 1 143 ? -29.405 -51.027 49.226 1.00 48.85 143 GLY D CA 1
ATOM 10143 C C . GLY D 1 143 ? -29.650 -50.428 47.836 1.00 48.14 143 GLY D C 1
ATOM 10144 O O . GLY D 1 143 ? -28.714 -50.484 47.001 1.00 46.91 143 GLY D O 1
ATOM 10145 N N . ALA D 1 144 ? -30.839 -49.859 47.582 1.00 44.34 144 ALA D N 1
ATOM 10146 C CA . ALA D 1 144 ? -31.202 -49.138 46.331 1.00 42.29 144 ALA D CA 1
ATOM 10147 C C . ALA D 1 144 ? -32.020 -47.879 46.657 1.00 37.14 144 ALA D C 1
ATOM 10148 O O . ALA D 1 144 ? -32.741 -47.866 47.649 1.00 37.84 144 ALA D O 1
ATOM 10150 N N . TYR D 1 145 ? -31.991 -46.865 45.803 1.00 34.66 145 TYR D N 1
ATOM 10151 C CA . TYR D 1 145 ? -32.800 -45.636 46.011 1.00 30.18 145 TYR D CA 1
ATOM 10152 C C . TYR D 1 145 ? -34.261 -45.946 45.667 1.00 28.46 145 TYR D C 1
ATOM 10153 O O . TYR D 1 145 ? -34.518 -46.717 44.745 1.00 28.87 145 TYR D O 1
ATOM 10162 N N . ALA D 1 146 ? -35.191 -45.412 46.455 1.00 28.70 146 ALA D N 1
ATOM 10163 C CA . ALA D 1 146 ? -36.627 -45.300 46.108 1.00 30.11 146 ALA D CA 1
ATOM 10164 C C . ALA D 1 146 ? -37.107 -43.876 46.414 1.00 30.92 146 ALA D C 1
ATOM 10165 O O . ALA D 1 146 ? -36.551 -43.201 47.326 1.00 33.95 146 ALA D O 1
ATOM 10167 N N . ILE D 1 147 ? -38.122 -43.447 45.673 1.00 30.75 147 ILE D N 1
ATOM 10168 C CA . ILE D 1 147 ? -38.777 -42.121 45.807 1.00 31.44 147 ILE D CA 1
ATOM 10169 C C . ILE D 1 147 ? -39.617 -42.127 47.088 1.00 30.95 147 ILE D C 1
ATOM 10170 O O . ILE D 1 147 ? -40.282 -43.163 47.333 1.00 28.18 147 ILE D O 1
ATOM 10175 N N . ASP D 1 148 ? -39.585 -41.011 47.841 1.00 32.76 148 ASP D N 1
ATOM 10176 C CA . ASP D 1 148 ? -40.437 -40.746 49.036 1.00 30.71 148 ASP D CA 1
ATOM 10177 C C . ASP D 1 148 ? -41.696 -40.011 48.564 1.00 30.23 148 ASP D C 1
ATOM 10178 O O . ASP D 1 148 ? -41.769 -38.761 48.679 1.00 33.51 148 ASP D O 1
ATOM 10183 N N . PHE D 1 149 ? -42.688 -40.753 48.084 1.00 30.77 149 PHE D N 1
ATOM 10184 C CA . PHE D 1 149 ? -43.906 -40.169 47.466 1.00 31.87 149 PHE D CA 1
ATOM 10185 C C . PHE D 1 149 ? -44.704 -39.309 48.451 1.00 33.65 149 PHE D C 1
ATOM 10186 O O . PHE D 1 149 ? -45.236 -38.297 47.992 1.00 36.94 149 PHE D O 1
ATOM 10194 N N . GLU D 1 150 ? -44.787 -39.668 49.735 1.00 35.92 150 GLU D N 1
ATOM 10195 C CA . GLU D 1 150 ? -45.527 -38.866 50.750 1.00 39.36 150 GLU D CA 1
ATOM 10196 C C . GLU D 1 150 ? -44.876 -37.473 50.876 1.00 36.17 150 GLU D C 1
ATOM 10197 O O . GLU D 1 150 ? -45.603 -36.484 50.839 1.00 34.51 150 GLU D O 1
ATOM 10203 N N . ASP D 1 151 ? -43.551 -37.396 51.008 1.00 34.14 151 ASP D N 1
ATOM 10204 C CA . ASP D 1 151 ? -42.790 -36.122 51.119 1.00 33.73 151 ASP D CA 1
ATOM 10205 C C . ASP D 1 151 ? -42.943 -35.339 49.810 1.00 36.74 151 ASP D C 1
ATOM 10206 O O . ASP D 1 151 ? -43.218 -34.119 49.851 1.00 35.99 151 ASP D O 1
ATOM 10211 N N . LEU D 1 152 ? -42.756 -36.024 48.684 1.00 37.80 152 LEU D N 1
ATOM 10212 C CA . LEU D 1 152 ? -42.894 -35.436 47.331 1.00 38.57 152 LEU D CA 1
ATOM 10213 C C . LEU D 1 152 ? -44.279 -34.784 47.188 1.00 39.70 152 LEU D C 1
ATOM 10214 O O . LEU D 1 152 ? -44.338 -33.637 46.672 1.00 39.08 152 LEU D O 1
ATOM 10219 N N . GLU D 1 153 ? -45.352 -35.463 47.612 1.00 38.15 153 GLU D N 1
ATOM 10220 C CA . GLU D 1 153 ? -46.733 -34.924 47.477 1.00 40.56 153 GLU D CA 1
ATOM 10221 C C . GLU D 1 153 ? -46.805 -33.601 48.240 1.00 38.14 153 GLU D C 1
ATOM 10222 O O . GLU D 1 153 ? -47.300 -32.634 47.649 1.00 38.43 153 GLU D O 1
ATOM 10228 N N . THR D 1 154 ? -46.313 -33.550 49.482 1.00 38.72 154 THR D N 1
ATOM 10229 C CA . THR D 1 154 ? -46.324 -32.316 50.330 1.00 38.16 154 THR D CA 1
ATOM 10230 C C . THR D 1 154 ? -45.724 -31.155 49.535 1.00 38.43 154 THR D C 1
ATOM 10231 O O . THR D 1 154 ? -46.363 -30.060 49.507 1.00 39.29 154 THR D O 1
ATOM 10235 N N . LYS D 1 155 ? -44.555 -31.402 48.925 1.00 35.36 155 LYS D N 1
ATOM 10236 C CA . LYS D 1 155 ? -43.685 -30.364 48.316 1.00 38.21 155 LYS D CA 1
ATOM 10237 C C . LYS D 1 155 ? -44.285 -29.880 46.985 1.00 39.80 155 LYS D C 1
ATOM 10238 O O . LYS D 1 155 ? -44.456 -28.659 46.837 1.00 45.47 155 LYS D O 1
ATOM 10244 N N . LEU D 1 156 ? -44.679 -30.778 46.079 1.00 39.09 156 LEU D N 1
ATOM 10245 C CA . LEU D 1 156 ? -45.390 -30.399 44.824 1.00 41.67 156 LEU D CA 1
ATOM 10246 C C . LEU D 1 156 ? -46.700 -29.642 45.110 1.00 43.63 156 LEU D C 1
ATOM 10247 O O . LEU D 1 156 ? -47.310 -29.201 44.138 1.00 43.20 156 LEU D O 1
ATOM 10252 N N . SER D 1 157 ? -47.151 -29.536 46.365 1.00 47.33 157 SER D N 1
ATOM 10253 C CA . SER D 1 157 ? -48.446 -28.903 46.749 1.00 49.55 157 SER D CA 1
ATOM 10254 C C . SER D 1 157 ? -48.239 -27.405 46.979 1.00 49.93 157 SER D C 1
ATOM 10255 O O . SER D 1 157 ? -49.153 -26.624 46.630 1.00 51.88 157 SER D O 1
ATOM 10258 N N . ASP D 1 158 ? -47.078 -27.040 47.537 1.00 49.63 158 ASP D N 1
ATOM 10259 C CA . ASP D 1 158 ? -46.599 -25.641 47.697 1.00 47.65 158 ASP D CA 1
ATOM 10260 C C . ASP D 1 158 ? -46.848 -24.938 46.361 1.00 47.73 158 ASP D C 1
ATOM 10261 O O . ASP D 1 158 ? -46.484 -25.452 45.303 1.00 48.13 158 ASP D O 1
ATOM 10266 N N . PRO D 1 159 ? -47.557 -23.786 46.343 1.00 48.74 159 PRO D N 1
ATOM 10267 C CA . PRO D 1 159 ? -47.985 -23.185 45.079 1.00 46.18 159 PRO D CA 1
ATOM 10268 C C . PRO D 1 159 ? -46.867 -22.421 44.354 1.00 40.95 159 PRO D C 1
ATOM 10269 O O . PRO D 1 159 ? -46.993 -22.255 43.172 1.00 36.24 159 PRO D O 1
ATOM 10273 N N . SER D 1 160 ? -45.804 -22.002 45.050 1.00 39.00 160 SER D N 1
ATOM 10274 C CA . SER D 1 160 ? -44.624 -21.363 44.406 1.00 42.85 160 SER D CA 1
ATOM 10275 C C . SER D 1 160 ? -43.691 -22.437 43.807 1.00 40.05 160 SER D C 1
ATOM 10276 O O . SER D 1 160 ? -42.736 -22.058 43.118 1.00 43.19 160 SER D O 1
ATOM 10279 N N . VAL D 1 161 ? -43.973 -23.728 44.004 1.00 36.59 161 VAL D N 1
ATOM 10280 C CA . VAL D 1 161 ? -43.282 -24.842 43.288 1.00 35.16 161 VAL D CA 1
ATOM 10281 C C . VAL D 1 161 ? -43.917 -25.015 41.905 1.00 33.19 161 VAL D C 1
ATOM 10282 O O . VAL D 1 161 ? -45.112 -25.366 41.852 1.00 31.71 161 VAL D O 1
ATOM 10286 N N . THR D 1 162 ? -43.116 -24.842 40.849 1.00 31.23 162 THR D N 1
ATOM 10287 C CA . THR D 1 162 ? -43.547 -24.812 39.420 1.00 32.02 162 THR D CA 1
ATOM 10288 C C . THR D 1 162 ? -42.819 -25.867 38.561 1.00 29.68 162 THR D C 1
ATOM 10289 O O . THR D 1 162 ? -43.285 -26.130 37.456 1.00 28.70 162 THR D O 1
ATOM 10293 N N . LEU D 1 163 ? -41.696 -26.419 39.028 1.00 28.34 163 LEU D N 1
ATOM 10294 C CA . LEU D 1 163 ? -40.789 -27.271 38.222 1.00 28.51 163 LEU D CA 1
ATOM 10295 C C . LEU D 1 163 ? -40.290 -28.475 39.025 1.00 28.22 163 LEU D C 1
ATOM 10296 O O . LEU D 1 163 ? -39.878 -28.290 40.191 1.00 26.03 163 LEU D O 1
ATOM 10301 N N . PHE D 1 164 ? -40.255 -29.633 38.379 1.00 26.10 164 PHE D N 1
ATOM 10302 C CA . PHE D 1 164 ? -39.653 -30.858 38.942 1.00 28.53 164 PHE D CA 1
ATOM 10303 C C . PHE D 1 164 ? -38.566 -31.307 37.967 1.00 28.47 164 PHE D C 1
ATOM 10304 O O . PHE D 1 164 ? -38.843 -31.426 36.801 1.00 31.83 164 PHE D O 1
ATOM 10312 N N . ILE D 1 165 ? -37.346 -31.458 38.446 1.00 28.29 165 ILE D N 1
ATOM 10313 C CA . ILE D 1 165 ? -36.227 -31.936 37.586 1.00 28.62 165 ILE D CA 1
ATOM 10314 C C . ILE D 1 165 ? -35.922 -33.387 37.947 1.00 28.51 165 ILE D C 1
ATOM 10315 O O . ILE D 1 165 ? -35.257 -33.655 38.937 1.00 26.70 165 ILE D O 1
ATOM 10320 N N . LEU D 1 166 ? -36.422 -34.278 37.113 1.00 29.65 166 LEU D N 1
ATOM 10321 C CA . LEU D 1 166 ? -36.245 -35.730 37.254 1.00 28.88 166 LEU D CA 1
ATOM 10322 C C . LEU D 1 166 ? -34.936 -36.164 36.608 1.00 27.40 166 LEU D C 1
ATOM 10323 O O . LEU D 1 166 ? -34.647 -35.711 35.534 1.00 32.71 166 LEU D O 1
ATOM 10328 N N . CYS D 1 167 ? -34.146 -36.949 37.310 1.00 23.73 167 CYS D N 1
ATOM 10329 C CA . CYS D 1 167 ? -32.967 -37.614 36.695 1.00 23.44 167 CYS D CA 1
ATOM 10330 C C . CYS D 1 167 ? -33.345 -39.076 36.451 1.00 24.34 167 CYS D C 1
ATOM 10331 O O . CYS D 1 167 ? -33.659 -39.763 37.445 1.00 26.40 167 CYS D O 1
ATOM 10334 N N . ASN D 1 168 ? -33.398 -39.537 35.202 1.00 22.27 168 ASN D N 1
ATOM 10335 C CA . ASN D 1 168 ? -33.893 -40.906 34.913 1.00 22.85 168 ASN D CA 1
ATOM 10336 C C . ASN D 1 168 ? -33.217 -41.480 33.678 1.00 24.12 168 ASN D C 1
ATOM 10337 O O . ASN D 1 168 ? -33.690 -41.209 32.572 1.00 24.14 168 ASN D O 1
ATOM 10342 N N . PRO D 1 169 ? -32.179 -42.352 33.814 1.00 24.70 169 PRO D N 1
ATOM 10343 C CA . PRO D 1 169 ? -31.628 -42.768 35.110 1.00 24.38 169 PRO D CA 1
ATOM 10344 C C . PRO D 1 169 ? -31.043 -41.674 36.011 1.00 23.84 169 PRO D C 1
ATOM 10345 O O . PRO D 1 169 ? -30.675 -40.629 35.523 1.00 25.10 169 PRO D O 1
ATOM 10349 N N . HIS D 1 170 ? -30.940 -41.976 37.302 1.00 23.68 170 HIS D N 1
ATOM 10350 C CA . HIS D 1 170 ? -30.557 -41.006 38.351 1.00 22.95 170 HIS D CA 1
ATOM 10351 C C . HIS D 1 170 ? -29.039 -41.067 38.529 1.00 24.00 170 HIS D C 1
ATOM 10352 O O . HIS D 1 170 ? -28.513 -42.161 38.655 1.00 24.18 170 HIS D O 1
ATOM 10359 N N . ASN D 1 171 ? -28.366 -39.923 38.453 1.00 25.35 171 ASN D N 1
ATOM 10360 C CA . ASN D 1 171 ? -26.911 -39.769 38.715 1.00 25.78 171 ASN D CA 1
ATOM 10361 C C . ASN D 1 171 ? -26.795 -38.919 39.981 1.00 25.36 171 ASN D C 1
ATOM 10362 O O . ASN D 1 171 ? -27.285 -37.793 39.989 1.00 21.82 171 ASN D O 1
ATOM 10367 N N . PRO D 1 172 ? -26.191 -39.410 41.092 1.00 23.52 172 PRO D N 1
ATOM 10368 C CA . PRO D 1 172 ? -25.570 -40.737 41.160 1.00 23.81 172 PRO D CA 1
ATOM 10369 C C . PRO D 1 172 ? -26.487 -41.926 41.530 1.00 25.11 172 PRO D C 1
ATOM 10370 O O . PRO D 1 172 ? -27.587 -41.703 42.008 1.00 24.98 172 PRO D O 1
ATOM 10374 N N . SER D 1 173 ? -25.982 -43.159 41.337 1.00 25.08 173 SER D N 1
ATOM 10375 C CA . SER D 1 173 ? -26.610 -44.483 41.633 1.00 24.90 173 SER D CA 1
ATOM 10376 C C . SER D 1 173 ? -26.841 -45.268 40.325 1.00 27.10 173 SER D C 1
ATOM 10377 O O . SER D 1 173 ? -26.669 -46.488 40.320 1.00 28.06 173 SER D O 1
ATOM 10380 N N . GLY D 1 174 ? -27.165 -44.576 39.237 1.00 28.43 174 GLY D N 1
ATOM 10381 C CA . GLY D 1 174 ? -27.575 -45.173 37.960 1.00 27.95 174 GLY D CA 1
ATOM 10382 C C . GLY D 1 174 ? -28.995 -45.699 38.030 1.00 25.79 174 GLY D C 1
ATOM 10383 O O . GLY D 1 174 ? -29.368 -46.453 37.136 1.00 24.40 174 GLY D O 1
ATOM 10384 N N . ARG D 1 175 ? -29.781 -45.293 39.030 1.00 27.08 175 ARG D N 1
ATOM 10385 C CA . ARG D 1 175 ? -31.163 -45.826 39.202 1.00 29.23 175 ARG D CA 1
ATOM 10386 C C . ARG D 1 175 ? -32.056 -45.567 37.976 1.00 29.11 175 ARG D C 1
ATOM 10387 O O . ARG D 1 175 ? -32.099 -44.414 37.503 1.00 33.86 175 ARG D O 1
ATOM 10395 N N . SER D 1 176 ? -32.738 -46.619 37.496 1.00 29.90 176 SER D N 1
ATOM 10396 C CA . SER D 1 176 ? -33.730 -46.549 36.386 1.00 30.36 176 SER D CA 1
ATOM 10397 C C . SER D 1 176 ? -35.129 -46.622 36.985 1.00 30.18 176 SER D C 1
ATOM 10398 O O . SER D 1 176 ? -35.477 -47.689 37.516 1.00 28.74 176 SER D O 1
ATOM 10401 N N . TRP D 1 177 ? -35.888 -45.534 36.925 1.00 29.44 177 TRP D N 1
ATOM 10402 C CA . TRP D 1 177 ? -37.202 -45.468 37.607 1.00 30.30 177 TRP D CA 1
ATOM 10403 C C . TRP D 1 177 ? -38.189 -46.390 36.873 1.00 29.69 177 TRP D C 1
ATOM 10404 O O . TRP D 1 177 ? -38.080 -46.527 35.634 1.00 31.12 177 TRP D O 1
ATOM 10415 N N . SER D 1 178 ? -39.079 -47.039 37.633 1.00 30.78 178 SER D N 1
ATOM 10416 C CA . SER D 1 178 ? -40.125 -47.970 37.134 1.00 30.07 178 SER D CA 1
ATOM 10417 C C . SER D 1 178 ? -41.205 -47.146 36.463 1.00 30.66 178 SER D C 1
ATOM 10418 O O . SER D 1 178 ? -41.381 -45.965 36.849 1.00 27.19 178 SER D O 1
ATOM 10421 N N . ARG D 1 179 ? -41.936 -47.798 35.568 1.00 33.27 179 ARG D N 1
ATOM 10422 C CA . ARG D 1 179 ? -43.185 -47.263 34.971 1.00 32.97 179 ARG D CA 1
ATOM 10423 C C . ARG D 1 179 ? -44.050 -46.718 36.113 1.00 32.87 179 ARG D C 1
ATOM 10424 O O . ARG D 1 179 ? -44.488 -45.555 36.028 1.00 36.91 179 ARG D O 1
ATOM 10432 N N . GLU D 1 180 ? -44.235 -47.523 37.160 1.00 34.74 180 GLU D N 1
ATOM 10433 C CA . GLU D 1 180 ? -45.123 -47.231 38.316 1.00 36.50 180 GLU D CA 1
ATOM 10434 C C . GLU D 1 180 ? -44.631 -45.956 38.993 1.00 33.10 180 GLU D C 1
ATOM 10435 O O . GLU D 1 180 ? -45.446 -45.050 39.169 1.00 36.04 180 GLU D O 1
ATOM 10441 N N . ASP D 1 181 ? -43.347 -45.895 39.346 1.00 31.35 181 ASP D N 1
ATOM 10442 C CA . ASP D 1 181 ? -42.699 -44.695 39.944 1.00 31.72 181 ASP D CA 1
ATOM 10443 C C . ASP D 1 181 ? -43.089 -43.445 39.134 1.00 31.89 181 ASP D C 1
ATOM 10444 O O . ASP D 1 181 ? -43.480 -42.428 39.746 1.00 29.19 181 ASP D O 1
ATOM 10449 N N . LEU D 1 182 ? -43.016 -43.532 37.800 1.00 29.25 182 LEU D N 1
ATOM 10450 C CA . LEU D 1 182 ? -43.132 -42.377 36.881 1.00 29.64 182 LEU D CA 1
ATOM 10451 C C . LEU D 1 182 ? -44.598 -42.015 36.755 1.00 31.61 182 LEU D C 1
ATOM 10452 O O . LEU D 1 182 ? -44.898 -40.808 36.667 1.00 31.58 182 LEU D O 1
ATOM 10457 N N . LEU D 1 183 ? -45.476 -43.014 36.746 1.00 35.87 183 LEU D N 1
ATOM 10458 C CA . LEU D 1 183 ? -46.933 -42.757 36.620 1.00 37.87 183 LEU D CA 1
ATOM 10459 C C . LEU D 1 183 ? -47.413 -41.974 37.838 1.00 35.97 183 LEU D C 1
ATOM 10460 O O . LEU D 1 183 ? -48.214 -41.053 37.674 1.00 36.88 183 LEU D O 1
ATOM 10465 N N . LYS D 1 184 ? -46.903 -42.316 39.012 1.00 37.19 184 LYS D N 1
ATOM 10466 C CA . LYS D 1 184 ? -47.312 -41.683 40.287 1.00 38.63 184 LYS D CA 1
ATOM 10467 C C . LYS D 1 184 ? -46.758 -40.248 40.287 1.00 39.34 184 LYS D C 1
ATOM 10468 O O . LYS D 1 184 ? -47.537 -39.343 40.637 1.00 41.41 184 LYS D O 1
ATOM 10474 N N . LEU D 1 185 ? -45.514 -40.055 39.840 1.00 37.22 185 LEU D N 1
ATOM 10475 C CA . LEU D 1 185 ? -44.885 -38.711 39.747 1.00 36.13 185 LEU D CA 1
ATOM 10476 C C . LEU D 1 185 ? -45.660 -37.831 38.767 1.00 33.29 185 LEU D C 1
ATOM 10477 O O . LEU D 1 185 ? -45.833 -36.689 39.082 1.00 34.99 185 LEU D O 1
ATOM 10482 N N . GLY D 1 186 ? -46.045 -38.367 37.615 1.00 33.21 186 GLY D N 1
ATOM 10483 C CA . GLY D 1 186 ? -46.816 -37.610 36.623 1.00 31.76 186 GLY D CA 1
ATOM 10484 C C . GLY D 1 186 ? -48.141 -37.157 37.186 1.00 33.24 186 GLY D C 1
ATOM 10485 O O . GLY D 1 186 ? -48.430 -35.999 37.098 1.00 33.04 186 GLY D O 1
ATOM 10486 N N . GLU D 1 187 ? -48.887 -38.071 37.788 1.00 38.04 187 GLU D N 1
ATOM 10487 C CA . GLU D 1 187 ? -50.195 -37.788 38.422 1.00 43.12 187 GLU D CA 1
ATOM 10488 C C . GLU D 1 187 ? -50.102 -36.557 39.319 1.00 41.52 187 GLU D C 1
ATOM 10489 O O . GLU D 1 187 ? -50.947 -35.704 39.190 1.00 42.57 187 GLU D O 1
ATOM 10495 N N . LEU D 1 188 ? -49.104 -36.511 40.198 1.00 40.31 188 LEU D N 1
ATOM 10496 C CA . LEU D 1 188 ? -48.883 -35.405 41.157 1.00 38.59 188 LEU D CA 1
ATOM 10497 C C . LEU D 1 188 ? -48.585 -34.091 40.439 1.00 37.22 188 LEU D C 1
ATOM 10498 O O . LEU D 1 188 ? -49.129 -33.103 40.832 1.00 40.62 188 LEU D O 1
ATOM 10503 N N . CYS D 1 189 ? -47.724 -34.100 39.440 1.00 36.86 189 CYS D N 1
ATOM 10504 C CA . CYS D 1 189 ? -47.378 -32.862 38.700 1.00 36.21 189 CYS D CA 1
ATOM 10505 C C . CYS D 1 189 ? -48.585 -32.408 37.883 1.00 35.58 189 CYS D C 1
ATOM 10506 O O . CYS D 1 189 ? -48.780 -31.200 37.759 1.00 37.80 189 CYS D O 1
ATOM 10509 N N . LEU D 1 190 ? -49.371 -33.331 37.348 1.00 37.78 190 LEU D N 1
ATOM 10510 C CA . LEU D 1 190 ? -50.584 -32.958 36.575 1.00 43.98 190 LEU D CA 1
ATOM 10511 C C . LEU D 1 190 ? -51.593 -32.319 37.521 1.00 45.99 190 LEU D C 1
ATOM 10512 O O . LEU D 1 190 ? -52.213 -31.316 37.126 1.00 45.00 190 LEU D O 1
ATOM 10517 N N . GLU D 1 191 ? -51.742 -32.909 38.711 1.00 48.62 191 GLU D N 1
ATOM 10518 C CA . GLU D 1 191 ? -52.663 -32.444 39.778 1.00 51.47 191 GLU D CA 1
ATOM 10519 C C . GLU D 1 191 ? -52.278 -31.010 40.142 1.00 46.06 191 GLU D C 1
ATOM 10520 O O . GLU D 1 191 ? -53.186 -30.182 40.205 1.00 46.41 191 GLU D O 1
ATOM 10526 N N . HIS D 1 192 ? -50.976 -30.732 40.278 1.00 41.67 192 HIS D N 1
ATOM 10527 C CA . HIS D 1 192 ? -50.423 -29.507 40.916 1.00 39.72 192 HIS D CA 1
ATOM 10528 C C . HIS D 1 192 ? -49.748 -28.544 39.931 1.00 38.02 192 HIS D C 1
ATOM 10529 O O . HIS D 1 192 ? -48.993 -27.669 40.407 1.00 38.37 192 HIS D O 1
ATOM 10536 N N . GLY D 1 193 ? -50.017 -28.673 38.628 1.00 36.48 193 GLY D N 1
ATOM 10537 C CA . GLY D 1 193 ? -49.580 -27.712 37.596 1.00 33.81 193 GLY D CA 1
ATOM 10538 C C . GLY D 1 193 ? -48.076 -27.533 37.609 1.00 33.30 193 GLY D C 1
ATOM 10539 O O . GLY D 1 193 ? -47.625 -26.407 37.395 1.00 34.80 193 GLY D O 1
ATOM 10540 N N . VAL D 1 194 ? -47.315 -28.608 37.836 1.00 32.51 194 VAL D N 1
ATOM 10541 C CA . VAL D 1 194 ? -45.821 -28.559 37.797 1.00 32.06 194 VAL D CA 1
ATOM 10542 C C . VAL D 1 194 ? -45.330 -29.029 36.425 1.00 30.82 194 VAL D C 1
ATOM 10543 O O . VAL D 1 194 ? -45.860 -30.026 35.928 1.00 33.39 194 VAL D O 1
ATOM 10547 N N . THR D 1 195 ? -44.345 -28.335 35.852 1.00 25.28 195 THR D N 1
ATOM 10548 C CA . THR D 1 195 ? -43.682 -28.756 34.601 1.00 23.83 195 THR D CA 1
ATOM 10549 C C . THR D 1 195 ? -42.590 -29.782 34.943 1.00 24.33 195 THR D C 1
ATOM 10550 O O . THR D 1 195 ? -41.814 -29.562 35.900 1.00 22.55 195 THR D O 1
ATOM 10554 N N . VAL D 1 196 ? -42.507 -30.872 34.179 1.00 24.99 196 VAL D N 1
ATOM 10555 C CA . VAL D 1 196 ? -41.493 -31.946 34.411 1.00 25.79 196 VAL D CA 1
ATOM 10556 C C . VAL D 1 196 ? -40.359 -31.752 33.409 1.00 23.07 196 VAL D C 1
ATOM 10557 O O . VAL D 1 196 ? -40.644 -31.764 32.235 1.00 21.66 196 VAL D O 1
ATOM 10561 N N . VAL D 1 197 ? -39.140 -31.495 33.877 1.00 22.29 197 VAL D N 1
ATOM 10562 C CA . VAL D 1 197 ? -37.911 -31.624 33.049 1.00 22.34 197 VAL D CA 1
ATOM 10563 C C . VAL D 1 197 ? -37.320 -32.991 33.372 1.00 21.75 197 VAL D C 1
ATOM 10564 O O . VAL D 1 197 ? -37.016 -33.213 34.538 1.00 21.56 197 VAL D O 1
ATOM 10568 N N . SER D 1 198 ? -37.154 -33.853 32.375 1.00 21.79 198 SER D N 1
ATOM 10569 C CA . SER D 1 198 ? -36.579 -35.214 32.529 1.00 22.69 198 SER D CA 1
ATOM 10570 C C . SER D 1 198 ? -35.198 -35.230 31.886 1.00 22.04 198 SER D C 1
ATOM 10571 O O . SER D 1 198 ? -35.112 -35.147 30.647 1.00 25.45 198 SER D O 1
ATOM 10574 N N . ASP D 1 199 ? -34.150 -35.316 32.690 1.00 21.37 199 ASP D N 1
ATOM 10575 C CA . ASP D 1 199 ? -32.779 -35.538 32.172 1.00 20.62 199 ASP D CA 1
ATOM 10576 C C . ASP D 1 199 ? -32.642 -37.051 31.963 1.00 21.14 199 ASP D C 1
ATOM 10577 O O . ASP D 1 199 ? -32.594 -37.780 32.972 1.00 21.65 199 ASP D O 1
ATOM 10582 N N . GLU D 1 200 ? -32.592 -37.490 30.693 1.00 20.20 200 GLU D N 1
ATOM 10583 C CA . GLU D 1 200 ? -32.636 -38.909 30.255 1.00 20.33 200 GLU D CA 1
ATOM 10584 C C . GLU D 1 200 ? -31.295 -39.263 29.591 1.00 20.89 200 GLU D C 1
ATOM 10585 O O . GLU D 1 200 ? -31.272 -40.086 28.670 1.00 22.45 200 GLU D O 1
ATOM 10591 N N . ILE D 1 201 ? -30.196 -38.674 30.053 1.00 21.40 201 ILE D N 1
ATOM 10592 C CA . ILE D 1 201 ? -28.897 -38.706 29.318 1.00 20.93 201 ILE D CA 1
ATOM 10593 C C . ILE D 1 201 ? -28.136 -40.019 29.606 1.00 23.73 201 ILE D C 1
ATOM 10594 O O . ILE D 1 201 ? -27.240 -40.372 28.774 1.00 24.30 201 ILE D O 1
ATOM 10599 N N . HIS D 1 202 ? -28.488 -40.702 30.689 1.00 23.37 202 HIS D N 1
ATOM 10600 C CA . HIS D 1 202 ? -27.938 -42.016 31.094 1.00 22.80 202 HIS D CA 1
ATOM 10601 C C . HIS D 1 202 ? -28.846 -43.131 30.558 1.00 22.67 202 HIS D C 1
ATOM 10602 O O . HIS D 1 202 ? -28.454 -44.257 30.631 1.00 21.14 202 HIS D O 1
ATOM 10609 N N . SER D 1 203 ? -29.963 -42.761 29.935 1.00 22.43 203 SER D N 1
ATOM 10610 C CA . SER D 1 203 ? -31.037 -43.687 29.489 1.00 22.47 203 SER D CA 1
ATOM 10611 C C . SER D 1 203 ? -30.684 -44.731 28.412 1.00 23.45 203 SER D C 1
ATOM 10612 O O . SER D 1 203 ? -31.391 -45.677 28.356 1.00 25.92 203 SER D O 1
ATOM 10615 N N . ASP D 1 204 ? -29.627 -44.589 27.614 1.00 24.14 204 ASP D N 1
ATOM 10616 C CA . ASP D 1 204 ? -29.326 -45.618 26.583 1.00 22.61 204 ASP D CA 1
ATOM 10617 C C . ASP D 1 204 ? -28.362 -46.685 27.107 1.00 22.17 204 ASP D C 1
ATOM 10618 O O . ASP D 1 204 ? -28.172 -47.681 26.433 1.00 19.78 204 ASP D O 1
ATOM 10623 N N . LEU D 1 205 ? -27.800 -46.478 28.284 1.00 21.93 205 LEU D N 1
ATOM 10624 C CA . LEU D 1 205 ? -26.790 -47.432 28.809 1.00 23.60 205 LEU D CA 1
ATOM 10625 C C . LEU D 1 205 ? -27.450 -48.362 29.827 1.00 23.58 205 LEU D C 1
ATOM 10626 O O . LEU D 1 205 ? -26.927 -48.493 30.912 1.00 22.17 205 LEU D O 1
ATOM 10631 N N . MET D 1 206 ? -28.577 -48.963 29.464 1.00 26.74 206 MET D N 1
ATOM 10632 C CA . MET D 1 206 ? -29.371 -49.851 30.348 1.00 27.93 206 MET D CA 1
ATOM 10633 C C . MET D 1 206 ? -28.578 -51.158 30.514 1.00 26.79 206 MET D C 1
ATOM 10634 O O . MET D 1 206 ? -28.136 -51.686 29.484 1.00 26.03 206 MET D O 1
ATOM 10639 N N . LEU D 1 207 ? -28.272 -51.549 31.749 1.00 24.35 207 LEU D N 1
ATOM 10640 C CA . LEU D 1 207 ? -27.467 -52.764 32.014 1.00 24.00 207 LEU D CA 1
ATOM 10641 C C . LEU D 1 207 ? -28.382 -53.903 32.457 1.00 24.33 207 LEU D C 1
ATOM 10642 O O . LEU D 1 207 ? -29.504 -53.651 32.822 1.00 21.30 207 LEU D O 1
ATOM 10647 N N . TYR D 1 208 ? -27.875 -55.123 32.336 1.00 25.55 208 TYR D N 1
ATOM 10648 C CA . TYR D 1 208 ? -28.515 -56.375 32.809 1.00 28.24 208 TYR D CA 1
ATOM 10649 C C . TYR D 1 208 ? -29.998 -56.459 32.460 1.00 25.74 208 TYR D C 1
ATOM 10650 O O . TYR D 1 208 ? -30.745 -56.858 33.304 1.00 28.04 208 TYR D O 1
ATOM 10659 N N . GLY D 1 209 ? -30.390 -56.117 31.245 1.00 24.92 209 GLY D N 1
ATOM 10660 C CA . GLY D 1 209 ? -31.811 -56.148 30.890 1.00 24.57 209 GLY D CA 1
ATOM 10661 C C . GLY D 1 209 ? -32.644 -55.081 31.567 1.00 24.20 209 GLY D C 1
ATOM 10662 O O . GLY D 1 209 ? -33.836 -55.271 31.633 1.00 25.22 209 GLY D O 1
ATOM 10663 N N . HIS D 1 210 ? -32.039 -54.020 32.082 1.00 23.19 210 HIS D N 1
ATOM 10664 C CA . HIS D 1 210 ? -32.878 -52.929 32.617 1.00 25.34 210 HIS D CA 1
ATOM 10665 C C . HIS D 1 210 ? -33.485 -52.209 31.404 1.00 26.07 210 HIS D C 1
ATOM 10666 O O . HIS D 1 210 ? -32.849 -52.187 30.380 1.00 25.78 210 HIS D O 1
ATOM 10673 N N . LYS D 1 211 ? -34.688 -51.670 31.552 1.00 27.39 211 LYS D N 1
ATOM 10674 C CA . LYS D 1 211 ? -35.397 -50.996 30.439 1.00 30.57 211 LYS D CA 1
ATOM 10675 C C . LYS D 1 211 ? -35.745 -49.561 30.828 1.00 30.85 211 LYS D C 1
ATOM 10676 O O . LYS D 1 211 ? -36.416 -49.394 31.823 1.00 28.98 211 LYS D O 1
ATOM 10682 N N . HIS D 1 212 ? -35.312 -48.582 30.037 1.00 27.53 212 HIS D N 1
ATOM 10683 C CA . HIS D 1 212 ? -35.570 -47.150 30.327 1.00 26.60 212 HIS D CA 1
ATOM 10684 C C . HIS D 1 212 ? -37.024 -46.784 30.007 1.00 25.98 212 HIS D C 1
ATOM 10685 O O . HIS D 1 212 ? -37.520 -47.252 29.039 1.00 31.41 212 HIS D O 1
ATOM 10692 N N . THR D 1 213 ? -37.698 -46.003 30.833 1.00 23.58 213 THR D N 1
ATOM 10693 C CA . THR D 1 213 ? -39.074 -45.596 30.482 1.00 23.66 213 THR D CA 1
ATOM 10694 C C . THR D 1 213 ? -39.123 -44.071 30.327 1.00 23.64 213 THR D C 1
ATOM 10695 O O . THR D 1 213 ? -39.131 -43.412 31.307 1.00 23.28 213 THR D O 1
ATOM 10699 N N . PRO D 1 214 ? -39.154 -43.477 29.121 1.00 24.34 214 PRO D N 1
ATOM 10700 C CA . PRO D 1 214 ? -39.278 -42.027 28.998 1.00 23.88 214 PRO D CA 1
ATOM 10701 C C . PRO D 1 214 ? -40.625 -41.585 29.590 1.00 24.53 214 PRO D C 1
ATOM 10702 O O . PRO D 1 214 ? -41.666 -42.129 29.224 1.00 22.59 214 PRO D O 1
ATOM 10706 N N . PHE D 1 215 ? -40.544 -40.660 30.544 1.00 24.77 215 PHE D N 1
ATOM 10707 C CA . PHE D 1 215 ? -41.690 -40.020 31.212 1.00 26.19 215 PHE D CA 1
ATOM 10708 C C . PHE D 1 215 ? -42.761 -39.699 30.169 1.00 28.87 215 PHE D C 1
ATOM 10709 O O . PHE D 1 215 ? -43.943 -40.107 30.335 1.00 31.47 215 PHE D O 1
ATOM 10717 N N . ALA D 1 216 ? -42.333 -39.029 29.101 1.00 30.19 216 ALA D N 1
ATOM 10718 C CA . ALA D 1 216 ? -43.186 -38.441 28.040 1.00 32.76 216 ALA D CA 1
ATOM 10719 C C . ALA D 1 216 ? -44.025 -39.507 27.313 1.00 33.45 216 ALA D C 1
ATOM 10720 O O . ALA D 1 216 ? -45.161 -39.168 26.891 1.00 36.00 216 ALA D O 1
ATOM 10722 N N . SER D 1 217 ? -43.493 -40.731 27.190 1.00 33.61 217 SER D N 1
ATOM 10723 C CA . SER D 1 217 ? -44.057 -41.904 26.455 1.00 31.68 217 SER D CA 1
ATOM 10724 C C . SER D 1 217 ? -45.330 -42.474 27.108 1.00 29.78 217 SER D C 1
ATOM 10725 O O . SER D 1 217 ? -45.980 -43.297 26.451 1.00 29.98 217 SER D O 1
ATOM 10728 N N . LEU D 1 218 ? -45.665 -42.082 28.338 1.00 29.89 218 LEU D N 1
ATOM 10729 C CA . LEU D 1 218 ? -46.662 -42.781 29.187 1.00 32.79 218 LEU D CA 1
ATOM 10730 C C . LEU D 1 218 ? -48.096 -42.355 28.843 1.00 36.66 218 LEU D C 1
ATOM 10731 O O . LEU D 1 218 ? -49.012 -43.160 29.114 1.00 41.15 218 LEU D O 1
ATOM 10736 N N . SER D 1 219 ? -48.307 -41.148 28.304 1.00 39.90 219 SER D N 1
ATOM 10737 C CA . SER D 1 219 ? -49.635 -40.645 27.836 1.00 40.38 219 SER D CA 1
ATOM 10738 C C . SER D 1 219 ? -49.489 -39.258 27.198 1.00 41.59 219 SER D C 1
ATOM 10739 O O . SER D 1 219 ? -48.426 -38.631 27.357 1.00 41.44 219 SER D O 1
ATOM 10742 N N . ASP D 1 220 ? -50.533 -38.778 26.526 1.00 46.32 220 ASP D N 1
ATOM 10743 C CA . ASP D 1 220 ? -50.550 -37.421 25.908 1.00 49.32 220 ASP D CA 1
ATOM 10744 C C . ASP D 1 220 ? -50.486 -36.363 27.030 1.00 50.29 220 ASP D C 1
ATOM 10745 O O . ASP D 1 220 ? -49.764 -35.338 26.860 1.00 41.40 220 ASP D O 1
ATOM 10750 N N . ASP D 1 221 ? -51.193 -36.610 28.146 1.00 50.97 221 ASP D N 1
ATOM 10751 C CA . ASP D 1 221 ? -51.252 -35.706 29.328 1.00 46.57 221 ASP D CA 1
ATOM 10752 C C . ASP D 1 221 ? -49.816 -35.428 29.804 1.00 44.19 221 ASP D C 1
ATOM 10753 O O . ASP D 1 221 ? -49.490 -34.244 30.079 1.00 40.94 221 ASP D O 1
ATOM 10758 N N . PHE D 1 222 ? -48.985 -36.477 29.867 1.00 41.09 222 PHE D N 1
ATOM 10759 C CA . PHE D 1 222 ? -47.610 -36.444 30.430 1.00 38.72 222 PHE D CA 1
ATOM 10760 C C . PHE D 1 222 ? -46.679 -35.801 29.407 1.00 38.37 222 PHE D C 1
ATOM 10761 O O . PHE D 1 222 ? -45.831 -34.950 29.771 1.00 39.52 222 PHE D O 1
ATOM 10769 N N . ALA D 1 223 ? -46.806 -36.229 28.150 1.00 38.76 223 ALA D N 1
ATOM 10770 C CA . ALA D 1 223 ? -46.018 -35.680 27.030 1.00 35.28 223 ALA D CA 1
ATOM 10771 C C . ALA D 1 223 ? -46.115 -34.154 27.130 1.00 34.78 223 ALA D C 1
ATOM 10772 O O . ALA D 1 223 ? -45.052 -33.508 27.244 1.00 36.69 223 ALA D O 1
ATOM 10774 N N . ASP D 1 224 ? -47.347 -33.638 27.240 1.00 34.36 224 ASP D N 1
ATOM 10775 C CA . ASP D 1 224 ? -47.692 -32.194 27.107 1.00 40.21 224 ASP D CA 1
ATOM 10776 C C . ASP D 1 224 ? -47.183 -31.341 28.301 1.00 40.24 224 ASP D C 1
ATOM 10777 O O . ASP D 1 224 ? -47.130 -30.105 28.135 1.00 42.00 224 ASP D O 1
ATOM 10782 N N . ILE D 1 225 ? -46.764 -31.930 29.416 1.00 36.38 225 ILE D N 1
ATOM 10783 C CA . ILE D 1 225 ? -46.200 -31.096 30.516 1.00 33.41 225 ILE D CA 1
ATOM 10784 C C . ILE D 1 225 ? -44.713 -31.421 30.679 1.00 32.94 225 ILE D C 1
ATOM 10785 O O . ILE D 1 225 ? -44.155 -31.010 31.662 1.00 29.99 225 ILE D O 1
ATOM 10790 N N . SER D 1 226 ? -44.103 -32.105 29.717 1.00 28.72 226 SER D N 1
ATOM 10791 C CA . SER D 1 226 ? -42.702 -32.537 29.916 1.00 26.65 226 SER D CA 1
ATOM 10792 C C . SER D 1 226 ? -41.712 -31.917 28.937 1.00 24.48 226 SER D C 1
ATOM 10793 O O . SER D 1 226 ? -42.069 -31.590 27.835 1.00 27.99 226 SER D O 1
ATOM 10796 N N . VAL D 1 227 ? -40.483 -31.812 29.387 1.00 21.81 227 VAL D N 1
ATOM 10797 C CA . VAL D 1 227 ? -39.324 -31.341 28.594 1.00 21.49 227 VAL D CA 1
ATOM 10798 C C . VAL D 1 227 ? -38.305 -32.469 28.710 1.00 21.85 227 VAL D C 1
ATOM 10799 O O . VAL D 1 227 ? -37.764 -32.638 29.774 1.00 22.25 227 VAL D O 1
ATOM 10803 N N . THR D 1 228 ? -38.098 -33.228 27.642 1.00 22.46 228 THR D N 1
ATOM 10804 C CA . THR D 1 228 ? -37.191 -34.398 27.722 1.00 22.64 228 THR D CA 1
ATOM 10805 C C . THR D 1 228 ? -35.820 -34.045 27.161 1.00 23.08 228 THR D C 1
ATOM 10806 O O . THR D 1 228 ? -35.753 -33.720 26.019 1.00 25.70 228 THR D O 1
ATOM 10810 N N . CYS D 1 229 ? -34.781 -34.173 27.968 1.00 24.84 229 CYS D N 1
ATOM 10811 C CA . CYS D 1 229 ? -33.390 -33.856 27.540 1.00 25.18 229 CYS D CA 1
ATOM 10812 C C . CYS D 1 229 ? -32.654 -35.152 27.224 1.00 26.49 229 CYS D C 1
ATOM 10813 O O . CYS D 1 229 ? -32.309 -35.876 28.170 1.00 29.28 229 CYS D O 1
ATOM 10816 N N . ALA D 1 230 ? -32.456 -35.445 25.933 1.00 25.97 230 ALA D N 1
ATOM 10817 C CA . ALA D 1 230 ? -31.713 -36.629 25.443 1.00 25.86 230 ALA D CA 1
ATOM 10818 C C . ALA D 1 230 ? -30.451 -36.175 24.711 1.00 27.63 230 ALA D C 1
ATOM 10819 O O . ALA D 1 230 ? -30.439 -35.022 24.202 1.00 25.52 230 ALA D O 1
ATOM 10821 N N . ALA D 1 231 ? -29.455 -37.070 24.616 1.00 27.27 231 ALA D N 1
ATOM 10822 C CA . ALA D 1 231 ? -28.166 -36.806 23.945 1.00 25.89 231 ALA D CA 1
ATOM 10823 C C . ALA D 1 231 ? -27.433 -38.102 23.654 1.00 26.81 231 ALA D C 1
ATOM 10824 O O . ALA D 1 231 ? -27.567 -39.076 24.377 1.00 27.96 231 ALA D O 1
ATOM 10826 N N . PRO D 1 232 ? -26.625 -38.131 22.576 1.00 27.70 232 PRO D N 1
ATOM 10827 C CA . PRO D 1 232 ? -25.642 -39.192 22.383 1.00 26.70 232 PRO D CA 1
ATOM 10828 C C . PRO D 1 232 ? -24.358 -39.068 23.208 1.00 26.54 232 PRO D C 1
ATOM 10829 O O . PRO D 1 232 ? -23.516 -39.936 23.077 1.00 25.55 232 PRO D O 1
ATOM 10833 N N . SER D 1 233 ? -24.177 -37.954 23.900 1.00 27.89 233 SER D N 1
ATOM 10834 C CA . SER D 1 233 ? -22.879 -37.671 24.569 1.00 27.37 233 SER D CA 1
ATOM 10835 C C . SER D 1 233 ? -22.467 -38.701 25.620 1.00 25.27 233 SER D C 1
ATOM 10836 O O . SER D 1 233 ? -21.329 -39.033 25.610 1.00 25.31 233 SER D O 1
ATOM 10839 N N . LYS D 1 234 ? -23.351 -39.131 26.511 1.00 20.00 234 LYS D N 1
ATOM 10840 C CA . LYS D 1 234 ? -22.923 -40.168 27.490 1.00 20.00 234 LYS D CA 1
ATOM 10841 C C . LYS D 1 234 ? -22.867 -41.556 26.844 1.00 20.00 234 LYS D C 1
ATOM 10842 O O . LYS D 1 234 ? -21.789 -42.182 27.186 1.00 20.00 234 LYS D O 1
ATOM 10848 N N . THR D 1 235 ? -23.941 -41.806 26.055 1.00 22.58 235 THR D N 1
ATOM 10849 C CA . THR D 1 235 ? -24.117 -43.091 25.339 1.00 22.38 235 THR D CA 1
ATOM 10850 C C . THR D 1 235 ? -22.910 -43.439 24.461 1.00 21.99 235 THR D C 1
ATOM 10851 O O . THR D 1 235 ? -22.502 -44.570 24.494 1.00 20.64 235 THR D O 1
ATOM 10855 N N . PHE D 1 236 ? -22.283 -42.449 23.842 1.00 21.72 236 PHE D N 1
ATOM 10856 C CA . PHE D 1 236 ? -21.264 -42.772 22.811 1.00 20.83 236 PHE D CA 1
ATOM 10857 C C . PHE D 1 236 ? -19.922 -42.086 23.088 1.00 20.18 236 PHE D C 1
ATOM 10858 O O . PHE D 1 236 ? -19.073 -42.102 22.170 1.00 18.35 236 PHE D O 1
ATOM 10866 N N . ASN D 1 237 ? -19.736 -41.541 24.294 1.00 19.08 237 ASN D N 1
ATOM 10867 C CA . ASN D 1 237 ? -18.492 -40.858 24.744 1.00 20.82 237 ASN D CA 1
ATOM 10868 C C . ASN D 1 237 ? -18.119 -39.719 23.790 1.00 21.05 237 ASN D C 1
ATOM 10869 O O . ASN D 1 237 ? -16.974 -39.687 23.313 1.00 21.82 237 ASN D O 1
ATOM 10874 N N . ILE D 1 238 ? -19.047 -38.793 23.566 1.00 22.10 238 ILE D N 1
ATOM 10875 C CA . ILE D 1 238 ? -18.828 -37.610 22.681 1.00 22.26 238 ILE D CA 1
ATOM 10876 C C . ILE D 1 238 ? -19.445 -36.343 23.300 1.00 22.40 238 ILE D C 1
ATOM 10877 O O . ILE D 1 238 ? -20.081 -35.530 22.552 1.00 23.96 238 ILE D O 1
ATOM 10882 N N . ALA D 1 239 ? -19.273 -36.164 24.609 1.00 22.36 239 ALA D N 1
ATOM 10883 C CA . ALA D 1 239 ? -19.671 -34.930 25.334 1.00 24.17 239 ALA D CA 1
ATOM 10884 C C . ALA D 1 239 ? -18.942 -33.701 24.743 1.00 22.91 239 ALA D C 1
ATOM 10885 O O . ALA D 1 239 ? -19.574 -32.630 24.697 1.00 21.82 239 ALA D O 1
ATOM 10887 N N . GLY D 1 240 ? -17.703 -33.871 24.260 1.00 23.58 240 GLY D N 1
ATOM 10888 C CA . GLY D 1 240 ? -16.872 -32.833 23.615 1.00 24.71 240 GLY D CA 1
ATOM 10889 C C . GLY D 1 240 ? -17.313 -32.485 22.182 1.00 26.67 240 GLY D C 1
ATOM 10890 O O . GLY D 1 240 ? -16.670 -31.620 21.551 1.00 27.54 240 GLY D O 1
ATOM 10891 N N . LEU D 1 241 ? -18.365 -33.106 21.647 1.00 25.21 241 LEU D N 1
ATOM 10892 C CA . LEU D 1 241 ? -18.982 -32.616 20.397 1.00 24.45 241 LEU D CA 1
ATOM 10893 C C . LEU D 1 241 ? -20.238 -31.803 20.729 1.00 23.91 241 LEU D C 1
ATOM 10894 O O . LEU D 1 241 ? -20.799 -31.208 19.803 1.00 24.62 241 LEU D O 1
ATOM 10899 N N . GLN D 1 242 ? -20.651 -31.730 21.997 1.00 22.89 242 GLN D N 1
ATOM 10900 C CA . GLN D 1 242 ? -21.683 -30.748 22.444 1.00 22.67 242 GLN D CA 1
ATOM 10901 C C . GLN D 1 242 ? -22.885 -30.859 21.514 1.00 21.12 242 GLN D C 1
ATOM 10902 O O . GLN D 1 242 ? -23.122 -29.913 20.774 1.00 21.96 242 GLN D O 1
ATOM 10908 N N . ALA D 1 243 ? -23.542 -32.015 21.507 1.00 19.95 243 ALA D N 1
ATOM 10909 C CA . ALA D 1 243 ? -24.783 -32.303 20.765 1.00 19.19 243 ALA D CA 1
ATOM 10910 C C . ALA D 1 243 ? -25.805 -32.838 21.747 1.00 19.67 243 ALA D C 1
ATOM 10911 O O . ALA D 1 243 ? -25.405 -33.700 22.534 1.00 20.07 243 ALA D O 1
ATOM 10913 N N . SER D 1 244 ? -27.059 -32.394 21.636 1.00 19.89 244 SER D N 1
ATOM 10914 C CA . SER D 1 244 ? -28.216 -32.853 22.440 1.00 19.43 244 SER D CA 1
ATOM 10915 C C . SER D 1 244 ? -29.534 -32.505 21.738 1.00 20.09 244 SER D C 1
ATOM 10916 O O . SER D 1 244 ? -29.603 -31.522 20.970 1.00 18.91 244 SER D O 1
ATOM 10919 N N . ALA D 1 245 ? -30.555 -33.307 22.013 1.00 20.76 245 ALA D N 1
ATOM 10920 C CA . ALA D 1 245 ? -31.893 -33.248 21.401 1.00 21.65 245 ALA D CA 1
ATOM 10921 C C . ALA D 1 245 ? -32.911 -33.068 22.522 1.00 20.87 245 ALA D C 1
ATOM 10922 O O . ALA D 1 245 ? -32.972 -33.942 23.371 1.00 22.35 245 ALA D O 1
ATOM 10924 N N . ILE D 1 246 ? -33.624 -31.949 22.555 1.00 19.80 246 ILE D N 1
ATOM 10925 C CA . ILE D 1 246 ? -34.588 -31.608 23.641 1.00 19.67 246 ILE D CA 1
ATOM 10926 C C . ILE D 1 246 ? -35.987 -31.710 23.057 1.00 19.45 246 ILE D C 1
ATOM 10927 O O . ILE D 1 246 ? -36.264 -31.053 22.033 1.00 20.97 246 ILE D O 1
ATOM 10932 N N . ILE D 1 247 ? -36.762 -32.614 23.632 1.00 22.15 247 ILE D N 1
ATOM 10933 C CA . ILE D 1 247 ? -38.116 -32.973 23.129 1.00 21.10 247 ILE D CA 1
ATOM 10934 C C . ILE D 1 247 ? -39.218 -32.301 23.946 1.00 21.50 247 ILE D C 1
ATOM 10935 O O . ILE D 1 247 ? -39.404 -32.642 25.100 1.00 21.01 247 ILE D O 1
ATOM 10940 N N . ILE D 1 248 ? -39.886 -31.346 23.316 1.00 24.00 248 ILE D N 1
ATOM 10941 C CA . ILE D 1 248 ? -41.036 -30.630 23.931 1.00 24.59 248 ILE D CA 1
ATOM 10942 C C . ILE D 1 248 ? -42.235 -30.805 23.003 1.00 25.32 248 ILE D C 1
ATOM 10943 O O . ILE D 1 248 ? -42.312 -30.133 22.011 1.00 28.17 248 ILE D O 1
ATOM 10948 N N . PRO D 1 249 ? -43.085 -31.806 23.265 1.00 26.24 249 PRO D N 1
ATOM 10949 C CA . PRO D 1 249 ? -44.290 -32.057 22.499 1.00 27.19 249 PRO D CA 1
ATOM 10950 C C . PRO D 1 249 ? -45.298 -30.901 22.498 1.00 27.51 249 PRO D C 1
ATOM 10951 O O . PRO D 1 249 ? -45.919 -30.716 21.522 1.00 24.68 249 PRO D O 1
ATOM 10955 N N . ASP D 1 250 ? -45.443 -30.193 23.613 1.00 29.73 250 ASP D N 1
ATOM 10956 C CA . ASP D 1 250 ? -46.382 -29.037 23.701 1.00 31.33 250 ASP D CA 1
ATOM 10957 C C . ASP D 1 250 ? -45.772 -27.821 22.994 1.00 31.00 250 ASP D C 1
ATOM 10958 O O . ASP D 1 250 ? -44.761 -27.288 23.482 1.00 30.85 250 ASP D O 1
ATOM 10963 N N . ARG D 1 251 ? -46.397 -27.388 21.903 1.00 29.38 251 ARG D N 1
ATOM 10964 C CA . ARG D 1 251 ? -45.878 -26.316 21.014 1.00 32.17 251 ARG D CA 1
ATOM 10965 C C . ARG D 1 251 ? -45.608 -25.032 21.824 1.00 29.46 251 ARG D C 1
ATOM 10966 O O . ARG D 1 251 ? -44.635 -24.333 21.509 1.00 27.12 251 ARG D O 1
ATOM 10974 N N . LEU D 1 252 ? -46.429 -24.720 22.826 1.00 27.74 252 LEU D N 1
ATOM 10975 C CA . LEU D 1 252 ? -46.308 -23.447 23.576 1.00 29.80 252 LEU D CA 1
ATOM 10976 C C . LEU D 1 252 ? -45.001 -23.493 24.377 1.00 32.25 252 LEU D C 1
ATOM 10977 O O . LEU D 1 252 ? -44.213 -22.506 24.300 1.00 29.87 252 LEU D O 1
ATOM 10982 N N . LYS D 1 253 ? -44.744 -24.606 25.074 1.00 30.43 253 LYS D N 1
ATOM 10983 C CA . LYS D 1 253 ? -43.513 -24.759 25.889 1.00 32.18 253 LYS D CA 1
ATOM 10984 C C . LYS D 1 253 ? -42.310 -24.836 24.935 1.00 28.64 253 LYS D C 1
ATOM 10985 O O . LYS D 1 253 ? -41.232 -24.361 25.309 1.00 27.20 253 LYS D O 1
ATOM 10991 N N . ARG D 1 254 ? -42.480 -25.397 23.739 1.00 28.56 254 ARG D N 1
ATOM 10992 C CA . ARG D 1 254 ? -41.376 -25.489 22.747 1.00 30.06 254 ARG D CA 1
ATOM 10993 C C . ARG D 1 254 ? -41.021 -24.050 22.352 1.00 27.75 254 ARG D C 1
ATOM 10994 O O . ARG D 1 254 ? -39.827 -23.709 22.389 1.00 29.76 254 ARG D O 1
ATOM 11002 N N . ALA D 1 255 ? -42.016 -23.209 22.065 1.00 26.43 255 ALA D N 1
ATOM 11003 C CA . ALA D 1 255 ? -41.800 -21.781 21.703 1.00 27.75 255 ALA D CA 1
ATOM 11004 C C . ALA D 1 255 ? -40.988 -21.047 22.796 1.00 25.99 255 ALA D C 1
ATOM 11005 O O . ALA D 1 255 ? -39.990 -20.377 22.473 1.00 28.04 255 ALA D O 1
ATOM 11007 N N . LYS D 1 256 ? -41.384 -21.188 24.056 1.00 24.38 256 LYS D N 1
ATOM 11008 C CA . LYS D 1 256 ? -40.726 -20.526 25.207 1.00 25.60 256 LYS D CA 1
ATOM 11009 C C . LYS D 1 256 ? -39.299 -21.056 25.303 1.00 24.53 256 LYS D C 1
ATOM 11010 O O . LYS D 1 256 ? -38.392 -20.256 25.502 1.00 25.14 256 LYS D O 1
ATOM 11016 N N . PHE D 1 257 ? -39.101 -22.365 25.114 1.00 23.26 257 PHE D N 1
ATOM 11017 C CA . PHE D 1 257 ? -37.757 -22.979 25.183 1.00 20.59 257 PHE D CA 1
ATOM 11018 C C . PHE D 1 257 ? -36.884 -22.431 24.036 1.00 19.90 257 PHE D C 1
ATOM 11019 O O . PHE D 1 257 ? -35.738 -22.075 24.323 1.00 18.54 257 PHE D O 1
ATOM 11027 N N . SER D 1 258 ? -37.375 -22.358 22.787 1.00 20.47 258 SER D N 1
ATOM 11028 C CA . SER D 1 258 ? -36.664 -21.703 21.643 1.00 21.38 258 SER D CA 1
ATOM 11029 C C . SER D 1 258 ? -36.279 -20.261 22.030 1.00 22.00 258 SER D C 1
ATOM 11030 O O . SER D 1 258 ? -35.095 -19.878 21.903 1.00 20.01 258 SER D O 1
ATOM 11033 N N . ALA D 1 259 ? -37.265 -19.486 22.493 1.00 22.18 259 ALA D N 1
ATOM 11034 C CA . ALA D 1 259 ? -37.099 -18.080 22.909 1.00 23.81 259 ALA D CA 1
ATOM 11035 C C . ALA D 1 259 ? -35.967 -17.956 23.938 1.00 24.44 259 ALA D C 1
ATOM 11036 O O . ALA D 1 259 ? -35.234 -16.958 23.870 1.00 25.79 259 ALA D O 1
ATOM 11038 N N . SER D 1 260 ? -35.817 -18.893 24.877 1.00 23.62 260 SER D N 1
ATOM 11039 C CA . SER D 1 260 ? -34.660 -18.857 25.804 1.00 24.49 260 SER D CA 1
ATOM 11040 C C . SER D 1 260 ? -33.383 -19.124 25.015 1.00 24.91 260 SER D C 1
ATOM 11041 O O . SER D 1 260 ? -32.390 -18.438 25.300 1.00 24.48 260 SER D O 1
ATOM 11044 N N . LEU D 1 261 ? -33.393 -20.050 24.046 1.00 25.83 261 LEU D N 1
ATOM 11045 C CA . LEU D 1 261 ? -32.158 -20.301 23.257 1.00 27.88 261 LEU D CA 1
ATOM 11046 C C . LEU D 1 261 ? -31.800 -19.030 22.459 1.00 29.20 261 LEU D C 1
ATOM 11047 O O . LEU D 1 261 ? -30.628 -18.647 22.549 1.00 31.16 261 LEU D O 1
ATOM 11052 N N . GLN D 1 262 ? -32.742 -18.404 21.730 1.00 31.18 262 GLN D N 1
ATOM 11053 C CA . GLN D 1 262 ? -32.491 -17.183 20.894 1.00 37.43 262 GLN D CA 1
ATOM 11054 C C . GLN D 1 262 ? -31.865 -16.096 21.793 1.00 35.41 262 GLN D C 1
ATOM 11055 O O . GLN D 1 262 ? -30.771 -15.582 21.480 1.00 34.53 262 GLN D O 1
ATOM 11061 N N . ARG D 1 263 ? -32.565 -15.782 22.883 1.00 31.52 263 ARG D N 1
ATOM 11062 C CA . ARG D 1 263 ? -32.277 -14.710 23.880 1.00 33.50 263 ARG D CA 1
ATOM 11063 C C . ARG D 1 263 ? -30.815 -14.777 24.350 1.00 29.49 263 ARG D C 1
ATOM 11064 O O . ARG D 1 263 ? -30.239 -13.727 24.690 1.00 23.07 263 ARG D O 1
ATOM 11072 N N . ASN D 1 264 ? -30.255 -15.987 24.342 1.00 29.65 264 ASN D N 1
ATOM 11073 C CA . ASN D 1 264 ? -28.919 -16.335 24.890 1.00 28.80 264 ASN D CA 1
ATOM 11074 C C . ASN D 1 264 ? -27.933 -16.520 23.735 1.00 26.10 264 ASN D C 1
ATOM 11075 O O . ASN D 1 264 ? -26.787 -16.955 23.998 1.00 25.07 264 ASN D O 1
ATOM 11080 N N . GLY D 1 265 ? -28.372 -16.203 22.515 1.00 23.83 265 GLY D N 1
ATOM 11081 C CA . GLY D 1 265 ? -27.555 -16.293 21.295 1.00 23.69 265 GLY D CA 1
ATOM 11082 C C . GLY D 1 265 ? -27.095 -17.710 21.058 1.00 23.40 265 GLY D C 1
ATOM 11083 O O . GLY D 1 265 ? -25.933 -17.874 20.652 1.00 20.48 265 GLY D O 1
ATOM 11084 N N . LEU D 1 266 ? -27.999 -18.663 21.308 1.00 23.21 266 LEU D N 1
ATOM 11085 C CA . LEU D 1 266 ? -27.824 -20.116 21.092 1.00 24.52 266 LEU D CA 1
ATOM 11086 C C . LEU D 1 266 ? -28.815 -20.552 20.016 1.00 26.82 266 LEU D C 1
ATOM 11087 O O . LEU D 1 266 ? -29.570 -19.715 19.540 1.00 30.55 266 LEU D O 1
ATOM 11092 N N . GLY D 1 267 ? -28.829 -21.836 19.672 1.00 30.21 267 GLY D N 1
ATOM 11093 C CA . GLY D 1 267 ? -29.757 -22.409 18.675 1.00 31.50 267 GLY D CA 1
ATOM 11094 C C . GLY D 1 267 ? -29.005 -23.243 17.659 1.00 28.96 267 GLY D C 1
ATOM 11095 O O . GLY D 1 267 ? -29.490 -24.335 17.287 1.00 28.67 267 GLY D O 1
ATOM 11096 N N . GLY D 1 268 ? -27.851 -22.736 17.247 1.00 29.24 268 GLY D N 1
ATOM 11097 C CA . GLY D 1 268 ? -26.901 -23.429 16.367 1.00 34.34 268 GLY D CA 1
ATOM 11098 C C . GLY D 1 268 ? -26.234 -24.569 17.112 1.00 36.46 268 GLY D C 1
ATOM 11099 O O . GLY D 1 268 ? -25.946 -24.362 18.315 1.00 46.90 268 GLY D O 1
ATOM 11100 N N . LEU D 1 269 ? -26.092 -25.723 16.437 1.00 34.95 269 LEU D N 1
ATOM 11101 C CA . LEU D 1 269 ? -25.107 -26.820 16.685 1.00 31.13 269 LEU D CA 1
ATOM 11102 C C . LEU D 1 269 ? -23.859 -26.632 15.811 1.00 28.48 269 LEU D C 1
ATOM 11103 O O . LEU D 1 269 ? -23.991 -26.146 14.692 1.00 29.56 269 LEU D O 1
ATOM 11108 N N . ASN D 1 270 ? -22.685 -27.048 16.292 1.00 26.12 270 ASN D N 1
ATOM 11109 C CA . ASN D 1 270 ? -21.412 -27.008 15.521 1.00 24.01 270 ASN D CA 1
ATOM 11110 C C . ASN D 1 270 ? -21.491 -28.090 14.420 1.00 23.44 270 ASN D C 1
ATOM 11111 O O . ASN D 1 270 ? -22.339 -28.987 14.545 1.00 23.51 270 ASN D O 1
ATOM 11116 N N . ALA D 1 271 ? -20.662 -28.023 13.369 1.00 24.23 271 ALA D N 1
ATOM 11117 C CA . ALA D 1 271 ? -20.825 -28.801 12.110 1.00 23.03 271 ALA D CA 1
ATOM 11118 C C . ALA D 1 271 ? -20.672 -30.295 12.419 1.00 24.46 271 ALA D C 1
ATOM 11119 O O . ALA D 1 271 ? -21.510 -31.124 11.954 1.00 23.60 271 ALA D O 1
ATOM 11121 N N . PHE D 1 272 ? -19.714 -30.594 13.296 1.00 24.81 272 PHE D N 1
ATOM 11122 C CA . PHE D 1 272 ? -19.350 -31.963 13.737 1.00 24.51 272 PHE D CA 1
ATOM 11123 C C . PHE D 1 272 ? -20.470 -32.584 14.578 1.00 23.82 272 PHE D C 1
ATOM 11124 O O . PHE D 1 272 ? -20.770 -33.770 14.356 1.00 24.34 272 PHE D O 1
ATOM 11132 N N . ALA D 1 273 ? -21.071 -31.813 15.487 1.00 24.43 273 ALA D N 1
ATOM 11133 C CA . ALA D 1 273 ? -22.259 -32.219 16.279 1.00 24.57 273 ALA D CA 1
ATOM 11134 C C . ALA D 1 273 ? -23.396 -32.645 15.331 1.00 24.74 273 ALA D C 1
ATOM 11135 O O . ALA D 1 273 ? -23.982 -33.720 15.559 1.00 21.30 273 ALA D O 1
ATOM 11137 N N . VAL D 1 274 ? -23.720 -31.822 14.326 1.00 24.33 274 VAL D N 1
ATOM 11138 C CA . VAL D 1 274 ? -24.780 -32.152 13.325 1.00 26.35 274 VAL D CA 1
ATOM 11139 C C . VAL D 1 274 ? -24.476 -33.527 12.711 1.00 26.10 274 VAL D C 1
ATOM 11140 O O . VAL D 1 274 ? -25.406 -34.363 12.617 1.00 26.17 274 VAL D O 1
ATOM 11144 N N . THR D 1 275 ? -23.234 -33.763 12.293 1.00 25.31 275 THR D N 1
ATOM 11145 C CA . THR D 1 275 ? -22.833 -35.080 11.737 1.00 25.70 275 THR D CA 1
ATOM 11146 C C . THR D 1 275 ? -23.003 -36.123 12.845 1.00 25.18 275 THR D C 1
ATOM 11147 O O . THR D 1 275 ? -23.769 -37.074 12.655 1.00 27.49 275 THR D O 1
ATOM 11151 N N . ALA D 1 276 ? -22.350 -35.900 13.983 1.00 23.30 276 ALA D N 1
ATOM 11152 C CA . ALA D 1 276 ? -22.189 -36.887 15.061 1.00 22.37 276 ALA D CA 1
ATOM 11153 C C . ALA D 1 276 ? -23.556 -37.391 15.543 1.00 21.90 276 ALA D C 1
ATOM 11154 O O . ALA D 1 276 ? -23.711 -38.607 15.748 1.00 22.80 276 ALA D O 1
ATOM 11156 N N . ILE D 1 277 ? -24.526 -36.520 15.750 1.00 23.11 277 ILE D N 1
ATOM 11157 C CA . ILE D 1 277 ? -25.821 -36.934 16.370 1.00 25.84 277 ILE D CA 1
ATOM 11158 C C . ILE D 1 277 ? -26.559 -37.877 15.410 1.00 26.99 277 ILE D C 1
ATOM 11159 O O . ILE D 1 277 ? -27.175 -38.815 15.889 1.00 25.94 277 ILE D O 1
ATOM 11164 N N . GLU D 1 278 ? -26.502 -37.607 14.110 1.00 28.89 278 GLU D N 1
ATOM 11165 C CA . GLU D 1 278 ? -27.170 -38.406 13.056 1.00 27.81 278 GLU D CA 1
ATOM 11166 C C . GLU D 1 278 ? -26.570 -39.811 13.013 1.00 23.96 278 GLU D C 1
ATOM 11167 O O . GLU D 1 278 ? -27.302 -40.738 13.171 1.00 24.55 278 GLU D O 1
ATOM 11173 N N . ALA D 1 279 ? -25.263 -39.893 12.789 1.00 20.11 279 ALA D N 1
ATOM 11174 C CA . ALA D 1 279 ? -24.495 -41.141 12.701 1.00 19.45 279 ALA D CA 1
ATOM 11175 C C . ALA D 1 279 ? -24.751 -41.986 13.963 1.00 19.50 279 ALA D C 1
ATOM 11176 O O . ALA D 1 279 ? -25.059 -43.186 13.829 1.00 18.93 279 ALA D O 1
ATOM 11178 N N . ALA D 1 280 ? -24.602 -41.384 15.147 1.00 18.57 280 ALA D N 1
ATOM 11179 C CA . ALA D 1 280 ? -24.759 -42.047 16.464 1.00 18.88 280 ALA D CA 1
ATOM 11180 C C . ALA D 1 280 ? -26.145 -42.702 16.596 1.00 18.42 280 ALA D C 1
ATOM 11181 O O . ALA D 1 280 ? -26.226 -43.840 17.062 1.00 17.24 280 ALA D O 1
ATOM 11183 N N . TYR D 1 281 ? -27.217 -41.953 16.345 1.00 18.24 281 TYR D N 1
ATOM 11184 C CA . TYR D 1 281 ? -28.605 -42.422 16.593 1.00 18.96 281 TYR D CA 1
ATOM 11185 C C . TYR D 1 281 ? -29.049 -43.297 15.419 1.00 19.39 281 TYR D C 1
ATOM 11186 O O . TYR D 1 281 ? -29.945 -44.108 15.600 1.00 19.09 281 TYR D O 1
ATOM 11195 N N . SER D 1 282 ? -28.415 -43.113 14.261 1.00 19.92 282 SER D N 1
ATOM 11196 C CA . SER D 1 282 ? -28.673 -43.858 13.007 1.00 21.53 282 SER D CA 1
ATOM 11197 C C . SER D 1 282 ? -27.962 -45.220 13.050 1.00 21.01 282 SER D C 1
ATOM 11198 O O . SER D 1 282 ? -28.617 -46.180 12.713 1.00 22.63 282 SER D O 1
ATOM 11201 N N . LYS D 1 283 ? -26.701 -45.296 13.507 1.00 21.08 283 LYS D N 1
ATOM 11202 C CA . LYS D 1 283 ? -25.773 -46.438 13.267 1.00 23.24 283 LYS D CA 1
ATOM 11203 C C . LYS D 1 283 ? -24.973 -46.885 14.512 1.00 23.13 283 LYS D C 1
ATOM 11204 O O . LYS D 1 283 ? -24.110 -47.769 14.387 1.00 22.15 283 LYS D O 1
ATOM 11210 N N . GLY D 1 284 ? -25.237 -46.331 15.690 1.00 22.66 284 GLY D N 1
ATOM 11211 C CA . GLY D 1 284 ? -24.441 -46.618 16.896 1.00 23.31 284 GLY D CA 1
ATOM 11212 C C . GLY D 1 284 ? -24.943 -47.834 17.657 1.00 24.51 284 GLY D C 1
ATOM 11213 O O . GLY D 1 284 ? -24.217 -48.269 18.601 1.00 21.57 284 GLY D O 1
ATOM 11214 N N . GLY D 1 285 ? -26.144 -48.333 17.305 1.00 25.03 285 GLY D N 1
ATOM 11215 C CA . GLY D 1 285 ? -26.840 -49.420 18.026 1.00 26.69 285 GLY D CA 1
ATOM 11216 C C . GLY D 1 285 ? -25.914 -50.582 18.414 1.00 26.23 285 GLY D C 1
ATOM 11217 O O . GLY D 1 285 ? -25.715 -50.882 19.599 1.00 28.66 285 GLY D O 1
ATOM 11218 N N . PRO D 1 286 ? -25.352 -51.328 17.449 1.00 23.74 286 PRO D N 1
ATOM 11219 C CA . PRO D 1 286 ? -24.517 -52.483 17.791 1.00 23.59 286 PRO D CA 1
ATOM 11220 C C . PRO D 1 286 ? -23.221 -52.186 18.584 1.00 24.82 286 PRO D C 1
ATOM 11221 O O . PRO D 1 286 ? -22.893 -52.999 19.443 1.00 24.66 286 PRO D O 1
ATOM 11225 N N . TRP D 1 287 ? -22.501 -51.077 18.337 1.00 23.08 287 TRP D N 1
ATOM 11226 C CA . TRP D 1 287 ? -21.330 -50.703 19.181 1.00 23.01 287 TRP D CA 1
ATOM 11227 C C . TRP D 1 287 ? -21.789 -50.501 20.643 1.00 23.88 287 TRP D C 1
ATOM 11228 O O . TRP D 1 287 ? -21.069 -50.891 21.591 1.00 22.13 287 TRP D O 1
ATOM 11239 N N . LEU D 1 288 ? -22.973 -49.927 20.837 1.00 24.26 288 LEU D N 1
ATOM 11240 C CA . LEU D 1 288 ? -23.543 -49.689 22.184 1.00 24.87 288 LEU D CA 1
ATOM 11241 C C . LEU D 1 288 ? -23.877 -51.043 22.821 1.00 25.81 288 LEU D C 1
ATOM 11242 O O . LEU D 1 288 ? -23.586 -51.196 24.012 1.00 24.27 288 LEU D O 1
ATOM 11247 N N . ASP D 1 289 ? -24.421 -52.006 22.074 1.00 27.86 289 ASP D N 1
ATOM 11248 C CA . ASP D 1 289 ? -24.731 -53.350 22.661 1.00 28.40 289 ASP D CA 1
ATOM 11249 C C . ASP D 1 289 ? -23.412 -53.996 23.100 1.00 27.18 289 ASP D C 1
ATOM 11250 O O . ASP D 1 289 ? -23.362 -54.557 24.228 1.00 30.38 289 ASP D O 1
ATOM 11255 N N . GLU D 1 290 ? -22.361 -53.824 22.313 1.00 26.09 290 GLU D N 1
ATOM 11256 C CA . GLU D 1 290 ? -21.024 -54.371 22.642 1.00 29.35 290 GLU D CA 1
ATOM 11257 C C . GLU D 1 290 ? -20.505 -53.692 23.911 1.00 27.67 290 GLU D C 1
ATOM 11258 O O . GLU D 1 290 ? -19.835 -54.399 24.682 1.00 26.42 290 GLU D O 1
ATOM 11264 N N . LEU D 1 291 ? -20.786 -52.388 24.097 1.00 26.42 291 LEU D N 1
ATOM 11265 C CA . LEU D 1 291 ? -20.407 -51.602 25.314 1.00 24.00 291 LEU D CA 1
ATOM 11266 C C . LEU D 1 291 ? -21.205 -52.018 26.566 1.00 22.41 291 LEU D C 1
ATOM 11267 O O . LEU D 1 291 ? -20.555 -52.220 27.589 1.00 20.96 291 LEU D O 1
ATOM 11272 N N . ILE D 1 292 ? -22.547 -52.073 26.519 1.00 22.91 292 ILE D N 1
ATOM 11273 C CA . ILE D 1 292 ? -23.422 -52.603 27.613 1.00 23.64 292 ILE D CA 1
ATOM 11274 C C . ILE D 1 292 ? -22.790 -53.880 28.182 1.00 24.93 292 ILE D C 1
ATOM 11275 O O . ILE D 1 292 ? -22.702 -54.003 29.415 1.00 26.15 292 ILE D O 1
ATOM 11280 N N . THR D 1 293 ? -22.398 -54.808 27.310 1.00 25.08 293 THR D N 1
ATOM 11281 C CA . THR D 1 293 ? -21.804 -56.123 27.685 1.00 25.16 293 THR D CA 1
ATOM 11282 C C . THR D 1 293 ? -20.483 -55.890 28.443 1.00 25.80 293 THR D C 1
ATOM 11283 O O . THR D 1 293 ? -20.327 -56.533 29.511 1.00 27.35 293 THR D O 1
ATOM 11287 N N . TYR D 1 294 ? -19.575 -55.027 27.952 1.00 23.36 294 TYR D N 1
ATOM 11288 C CA . TYR D 1 294 ? -18.258 -54.757 28.608 1.00 23.16 294 TYR D CA 1
ATOM 11289 C C . TYR D 1 294 ? -18.488 -54.099 29.981 1.00 22.85 294 TYR D C 1
ATOM 11290 O O . TYR D 1 294 ? -17.767 -54.438 30.961 1.00 21.69 294 TYR D O 1
ATOM 11299 N N . ILE D 1 295 ? -19.500 -53.230 30.075 1.00 24.41 295 ILE D N 1
ATOM 11300 C CA . ILE D 1 295 ? -19.834 -52.503 31.342 1.00 26.48 295 ILE D CA 1
ATOM 11301 C C . ILE D 1 295 ? -20.265 -53.557 32.355 1.00 26.30 295 ILE D C 1
ATOM 11302 O O . ILE D 1 295 ? -19.657 -53.579 33.419 1.00 26.32 295 ILE D O 1
ATOM 11307 N N . GLU D 1 296 ? -21.259 -54.387 31.987 1.00 28.41 296 GLU D N 1
ATOM 11308 C CA . GLU D 1 296 ? -21.806 -55.518 32.789 1.00 28.14 296 GLU D CA 1
ATOM 11309 C C . GLU D 1 296 ? -20.643 -56.333 33.359 1.00 29.69 296 GLU D C 1
ATOM 11310 O O . GLU D 1 296 ? -20.746 -56.694 34.537 1.00 29.40 296 GLU D O 1
ATOM 11316 N N . LYS D 1 297 ? -19.625 -56.623 32.550 1.00 33.84 297 LYS D N 1
ATOM 11317 C CA . LYS D 1 297 ? -18.447 -57.394 33.024 1.00 33.58 297 LYS D CA 1
ATOM 11318 C C . LYS D 1 297 ? -17.714 -56.557 34.055 1.00 31.23 297 LYS D C 1
ATOM 11319 O O . LYS D 1 297 ? -17.360 -57.105 35.051 1.00 32.60 297 LYS D O 1
ATOM 11325 N N . ASN D 1 298 ? -17.558 -55.270 33.772 1.00 28.04 298 ASN D N 1
ATOM 11326 C CA . ASN D 1 298 ? -16.840 -54.333 34.662 1.00 26.52 298 ASN D CA 1
ATOM 11327 C C . ASN D 1 298 ? -17.547 -54.260 36.021 1.00 26.12 298 ASN D C 1
ATOM 11328 O O . ASN D 1 298 ? -16.861 -54.282 37.010 1.00 24.30 298 ASN D O 1
ATOM 11333 N N . MET D 1 299 ? -18.877 -54.218 36.029 1.00 25.27 299 MET D N 1
ATOM 11334 C CA . MET D 1 299 ? -19.698 -54.156 37.259 1.00 26.37 299 MET D CA 1
ATOM 11335 C C . MET D 1 299 ? -19.553 -55.448 38.074 1.00 28.23 299 MET D C 1
ATOM 11336 O O . MET D 1 299 ? -19.431 -55.374 39.290 1.00 27.18 299 MET D O 1
ATOM 11341 N N . ASN D 1 300 ? -19.570 -56.581 37.385 1.00 29.96 300 ASN D N 1
ATOM 11342 C CA . ASN D 1 300 ? -19.440 -57.922 37.989 1.00 27.41 300 ASN D CA 1
ATOM 11343 C C . ASN D 1 300 ? -18.095 -57.986 38.693 1.00 27.84 300 ASN D C 1
ATOM 11344 O O . ASN D 1 300 ? -18.041 -58.418 39.817 1.00 25.36 300 ASN D O 1
ATOM 11349 N N . GLU D 1 301 ? -17.054 -57.569 37.992 1.00 28.99 301 GLU D N 1
ATOM 11350 C CA . GLU D 1 301 ? -15.695 -57.591 38.576 1.00 32.25 301 GLU D CA 1
ATOM 11351 C C . GLU D 1 301 ? -15.687 -56.726 39.849 1.00 33.49 301 GLU D C 1
ATOM 11352 O O . GLU D 1 301 ? -15.090 -57.189 40.848 1.00 36.00 301 GLU D O 1
ATOM 11358 N N . ALA D 1 302 ? -16.315 -55.536 39.840 1.00 31.44 302 ALA D N 1
ATOM 11359 C CA . ALA D 1 302 ? -16.284 -54.579 40.982 1.00 32.05 302 ALA D CA 1
ATOM 11360 C C . ALA D 1 302 ? -16.982 -55.214 42.200 1.00 31.79 302 ALA D C 1
ATOM 11361 O O . ALA D 1 302 ? -16.335 -55.308 43.267 1.00 31.39 302 ALA D O 1
ATOM 11363 N N . GLU D 1 303 ? -18.233 -55.669 42.022 1.00 29.54 303 GLU D N 1
ATOM 11364 C CA . GLU D 1 303 ? -19.038 -56.409 43.028 1.00 29.66 303 GLU D CA 1
ATOM 11365 C C . GLU D 1 303 ? -18.210 -57.563 43.619 1.00 29.33 303 GLU D C 1
ATOM 11366 O O . GLU D 1 303 ? -18.095 -57.630 44.836 1.00 31.30 303 GLU D O 1
ATOM 11372 N N . ALA D 1 304 ? -17.655 -58.443 42.783 1.00 28.07 304 ALA D N 1
ATOM 11373 C CA . ALA D 1 304 ? -16.842 -59.619 43.184 1.00 28.21 304 ALA D CA 1
ATOM 11374 C C . ALA D 1 304 ? -15.674 -59.159 44.062 1.00 27.72 304 ALA D C 1
ATOM 11375 O O . ALA D 1 304 ? -15.487 -59.724 45.147 1.00 27.40 304 ALA D O 1
ATOM 11377 N N . PHE D 1 305 ? -14.914 -58.163 43.602 1.00 26.97 305 PHE D N 1
ATOM 11378 C CA . PHE D 1 305 ? -13.715 -57.638 44.307 1.00 26.65 305 PHE D CA 1
ATOM 11379 C C . PHE D 1 305 ? -14.151 -56.961 45.614 1.00 29.59 305 PHE D C 1
ATOM 11380 O O . PHE D 1 305 ? -13.455 -57.098 46.639 1.00 27.49 305 PHE D O 1
ATOM 11388 N N . LEU D 1 306 ? -15.255 -56.211 45.581 1.00 30.45 306 LEU D N 1
ATOM 11389 C CA . LEU D 1 306 ? -15.720 -55.478 46.786 1.00 31.99 306 LEU D CA 1
ATOM 11390 C C . LEU D 1 306 ? -16.239 -56.480 47.838 1.00 34.93 306 LEU D C 1
ATOM 11391 O O . LEU D 1 306 ? -15.816 -56.350 49.000 1.00 36.91 306 LEU D O 1
ATOM 11396 N N . SER D 1 307 ? -17.072 -57.462 47.468 1.00 33.29 307 SER D N 1
ATOM 11397 C CA . SER D 1 307 ? -17.669 -58.443 48.419 1.00 34.88 307 SER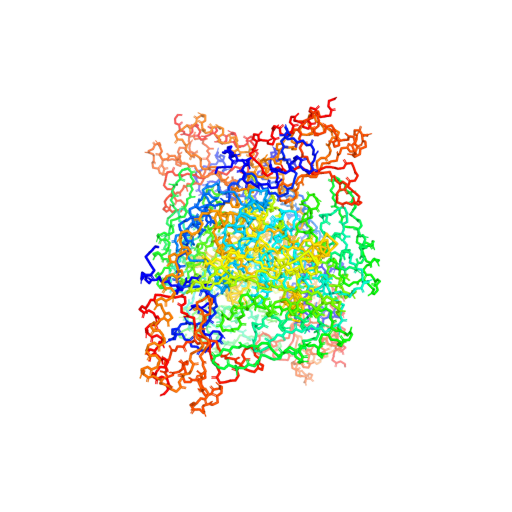 D CA 1
ATOM 11398 C C . SER D 1 307 ? -16.579 -59.269 49.137 1.00 36.25 307 SER D C 1
ATOM 11399 O O . SER D 1 307 ? -16.793 -59.570 50.333 1.00 34.20 307 SER D O 1
ATOM 11402 N N . THR D 1 308 ? -15.447 -59.541 48.463 1.00 34.72 308 THR D N 1
ATOM 11403 C CA . THR D 1 308 ? -14.303 -60.396 48.895 1.00 34.20 308 THR D CA 1
ATOM 11404 C C . THR D 1 308 ? -13.205 -59.623 49.637 1.00 37.77 308 THR D C 1
ATOM 11405 O O . THR D 1 308 ? -12.803 -60.106 50.705 1.00 44.48 308 THR D O 1
ATOM 11409 N N . GLU D 1 309 ? -12.697 -58.518 49.073 1.00 38.50 309 GLU D N 1
ATOM 11410 C CA . GLU D 1 309 ? -11.498 -57.767 49.552 1.00 36.67 309 GLU D CA 1
ATOM 11411 C C . GLU D 1 309 ? -11.868 -56.513 50.385 1.00 34.82 309 GLU D C 1
ATOM 11412 O O . GLU D 1 309 ? -10.969 -55.966 51.045 1.00 33.92 309 GLU D O 1
ATOM 11418 N N . LEU D 1 310 ? -13.114 -56.021 50.349 1.00 34.01 310 LEU D N 1
ATOM 11419 C CA . LEU D 1 310 ? -13.548 -54.772 51.052 1.00 32.31 310 LEU D CA 1
ATOM 11420 C C . LEU D 1 310 ? -15.023 -54.881 51.401 1.00 31.79 310 LEU D C 1
ATOM 11421 O O . LEU D 1 310 ? -15.839 -54.100 50.899 1.00 27.25 310 LEU D O 1
ATOM 11426 N N . PRO D 1 311 ? -15.391 -55.868 52.256 1.00 31.94 311 PRO D N 1
ATOM 11427 C CA . PRO D 1 311 ? -16.801 -56.199 52.503 1.00 31.97 311 PRO D CA 1
ATOM 11428 C C . PRO D 1 311 ? -17.560 -55.127 53.290 1.00 32.39 311 PRO D C 1
ATOM 11429 O O . PRO D 1 311 ? -18.779 -55.245 53.329 1.00 29.15 311 PRO D O 1
ATOM 11433 N N . LYS D 1 312 ? -16.838 -54.156 53.882 1.00 32.69 312 LYS D N 1
ATOM 11434 C CA . LYS D 1 312 ? -17.428 -52.988 54.585 1.00 37.78 312 LYS D CA 1
ATOM 11435 C C . LYS D 1 312 ? -18.121 -52.057 53.570 1.00 38.70 312 LYS D C 1
ATOM 11436 O O . LYS D 1 312 ? -19.100 -51.376 53.943 1.00 37.52 312 LYS D O 1
ATOM 11442 N N . VAL D 1 313 ? -17.637 -52.033 52.319 1.00 39.38 313 VAL D N 1
ATOM 11443 C CA . VAL D 1 313 ? -18.183 -51.184 51.221 1.00 34.75 313 VAL D CA 1
ATOM 11444 C C . VAL D 1 313 ? -19.508 -51.794 50.746 1.00 37.24 313 VAL D C 1
ATOM 11445 O O . VAL D 1 313 ? -19.554 -53.004 50.490 1.00 40.52 313 VAL D O 1
ATOM 11449 N N . LYS D 1 314 ? -20.582 -51.008 50.735 1.00 37.63 314 LYS D N 1
ATOM 11450 C CA . LYS D 1 314 ? -21.840 -51.364 50.038 1.00 38.33 314 LYS D CA 1
ATOM 11451 C C . LYS D 1 314 ? -21.786 -50.661 48.686 1.00 35.43 314 LYS D C 1
ATOM 11452 O O . LYS D 1 314 ? -21.802 -49.420 48.664 1.00 38.10 314 LYS D O 1
ATOM 11458 N N . MET D 1 315 ? -21.677 -51.441 47.617 1.00 31.99 315 MET D N 1
ATOM 11459 C CA . MET D 1 315 ? -21.861 -51.009 46.207 1.00 29.49 315 MET D CA 1
ATOM 11460 C C . MET D 1 315 ? -23.362 -51.005 45.906 1.00 27.90 315 MET D C 1
ATOM 11461 O O . MET D 1 315 ? -24.032 -51.993 46.211 1.00 28.23 315 MET D O 1
ATOM 11466 N N . MET D 1 316 ? -23.886 -49.914 45.357 1.00 29.73 316 MET D N 1
ATOM 11467 C CA . MET D 1 316 ? -25.136 -49.971 44.558 1.00 33.01 316 MET D CA 1
ATOM 11468 C C . MET D 1 316 ? -24.799 -50.435 43.129 1.00 32.79 316 MET D C 1
ATOM 11469 O O . MET D 1 316 ? -24.360 -49.598 42.330 1.00 35.23 316 MET D O 1
ATOM 11474 N N . LYS D 1 317 ? -24.982 -51.722 42.826 1.00 34.75 317 LYS D N 1
ATOM 11475 C CA . LYS D 1 317 ? -24.984 -52.260 41.437 1.00 35.18 317 LYS D CA 1
ATOM 11476 C C . LYS D 1 317 ? -25.936 -51.376 40.631 1.00 30.72 317 LYS D C 1
ATOM 11477 O O . LYS D 1 317 ? -27.123 -51.278 40.938 1.00 29.21 317 LYS D O 1
ATOM 11483 N N . PRO D 1 318 ? -25.427 -50.605 39.649 1.00 26.05 318 PRO D N 1
ATOM 11484 C CA . PRO D 1 318 ? -26.259 -49.646 38.920 1.00 24.71 318 PRO D CA 1
ATOM 11485 C C . PRO D 1 318 ? -27.150 -50.305 37.862 1.00 22.28 318 PRO D C 1
ATOM 11486 O O . PRO D 1 318 ? -26.656 -51.175 37.177 1.00 22.04 318 PRO D O 1
ATOM 11490 N N . ASP D 1 319 ? -28.408 -49.871 37.764 1.00 19.75 319 ASP D N 1
ATOM 11491 C CA . ASP D 1 319 ? -29.358 -50.313 36.719 1.00 19.94 319 ASP D CA 1
ATOM 11492 C C . ASP D 1 319 ? -28.843 -49.839 35.342 1.00 20.48 319 ASP D C 1
ATOM 11493 O O . ASP D 1 319 ? -29.233 -50.423 34.290 1.00 17.10 319 ASP D O 1
ATOM 11498 N N . ALA D 1 320 ? -28.043 -48.769 35.326 1.00 19.26 320 ALA D N 1
ATOM 11499 C CA . ALA D 1 320 ? -27.629 -48.109 34.078 1.00 20.34 320 ALA D CA 1
ATOM 11500 C C . ALA D 1 320 ? -26.382 -47.241 34.285 1.00 20.72 320 ALA D C 1
ATOM 11501 O O . ALA D 1 320 ? -26.210 -46.621 35.369 1.00 24.63 320 ALA D O 1
ATOM 11503 N N . SER D 1 321 ? -25.603 -47.165 33.216 1.00 19.72 321 SER D N 1
ATOM 11504 C CA . SER D 1 321 ? -24.459 -46.258 32.970 1.00 20.61 321 SER D CA 1
ATOM 11505 C C . SER D 1 321 ? -23.234 -46.859 33.653 1.00 19.92 321 SER D C 1
ATOM 11506 O O . SER D 1 321 ? -23.383 -47.955 34.208 1.00 20.64 321 SER D O 1
ATOM 11509 N N . TYR D 1 322 ? -22.083 -46.192 33.564 1.00 19.88 322 TYR D N 1
ATOM 11510 C CA . TYR D 1 322 ? -20.756 -46.765 33.889 1.00 21.15 322 TYR D CA 1
ATOM 11511 C C . TYR D 1 322 ? -20.231 -46.154 35.188 1.00 21.34 322 TYR D C 1
ATOM 11512 O O . TYR D 1 322 ? -19.035 -46.248 35.466 1.00 20.85 322 TYR D O 1
ATOM 11521 N N . LEU D 1 323 ? -21.127 -45.609 36.004 1.00 21.81 323 LEU D N 1
ATOM 11522 C CA . LEU D 1 323 ? -20.749 -44.891 37.240 1.00 23.12 323 LEU D CA 1
ATOM 11523 C C . LEU D 1 323 ? -21.256 -45.664 38.457 1.00 21.37 323 LEU D C 1
ATOM 11524 O O . LEU D 1 323 ? -22.490 -45.920 38.558 1.00 21.95 323 LEU D O 1
ATOM 11529 N N . ILE D 1 324 ? -20.337 -45.978 39.359 1.00 20.55 324 ILE D N 1
ATOM 11530 C CA . ILE D 1 324 ? -20.626 -46.828 40.550 1.00 21.87 324 ILE D CA 1
ATOM 11531 C C . ILE D 1 324 ? -20.721 -45.937 41.783 1.00 20.84 324 ILE D C 1
ATOM 11532 O O . ILE D 1 324 ? -19.702 -45.272 42.113 1.00 20.17 324 ILE D O 1
ATOM 11537 N N . TRP D 1 325 ? -21.892 -45.925 42.415 1.00 19.70 325 TRP D N 1
ATOM 11538 C CA . TRP D 1 325 ? -22.130 -45.229 43.706 1.00 22.27 325 TRP D CA 1
ATOM 11539 C C . TRP D 1 325 ? -21.740 -46.169 44.864 1.00 21.51 325 TRP D C 1
ATOM 11540 O O . TRP D 1 325 ? -22.419 -47.214 45.043 1.00 21.98 325 TRP D O 1
ATOM 11551 N N . LEU D 1 326 ? -20.658 -45.839 45.571 1.00 21.11 326 LEU D N 1
ATOM 11552 C CA . LEU D 1 326 ? -20.010 -46.681 46.611 1.00 24.26 326 LEU D CA 1
ATOM 11553 C C . LEU D 1 326 ? -20.158 -46.056 48.014 1.00 26.93 326 LEU D C 1
ATOM 11554 O O . LEU D 1 326 ? -19.616 -44.955 48.244 1.00 32.12 326 LEU D O 1
ATOM 11559 N N . ASP D 1 327 ? -20.821 -46.770 48.929 1.00 28.46 327 ASP D N 1
ATOM 11560 C CA . ASP D 1 327 ? -21.033 -46.405 50.356 1.00 25.71 327 ASP D CA 1
ATOM 11561 C C . ASP D 1 327 ? -19.826 -46.884 51.171 1.00 24.73 327 ASP D C 1
ATOM 11562 O O . ASP D 1 327 ? -19.640 -48.117 51.317 1.00 23.49 327 ASP D O 1
ATOM 11567 N N . PHE D 1 328 ? -19.025 -45.940 51.668 1.00 24.04 328 PHE D N 1
ATOM 11568 C CA . PHE D 1 328 ? -17.860 -46.196 52.545 1.00 24.19 328 PHE D CA 1
ATOM 11569 C C . PHE D 1 328 ? -18.204 -45.871 54.005 1.00 25.28 328 PHE D C 1
ATOM 11570 O O . PHE D 1 328 ? -17.269 -45.846 54.814 1.00 28.14 328 PHE D O 1
ATOM 11578 N N . SER D 1 329 ? -19.477 -45.602 54.332 1.00 25.91 329 SER D N 1
ATOM 11579 C CA . SER D 1 329 ? -19.982 -45.354 55.720 1.00 27.43 329 SER D CA 1
ATOM 11580 C C . SER D 1 329 ? -19.250 -46.224 56.745 1.00 27.40 329 SER D C 1
ATOM 11581 O O . SER D 1 329 ? -18.722 -45.688 57.722 1.00 30.66 329 SER D O 1
ATOM 11584 N N . ALA D 1 330 ? -19.264 -47.536 56.528 1.00 25.92 330 ALA D N 1
ATOM 11585 C CA . ALA D 1 330 ? -18.939 -48.542 57.552 1.00 25.25 330 ALA D CA 1
ATOM 11586 C C . ALA D 1 330 ? -17.506 -48.313 58.053 1.00 25.15 330 ALA D C 1
ATOM 11587 O O . ALA D 1 330 ? -17.198 -48.789 59.161 1.00 27.25 330 ALA D O 1
ATOM 11589 N N . TYR D 1 331 ? -16.696 -47.538 57.334 1.00 24.32 331 TYR D N 1
ATOM 11590 C CA . TYR D 1 331 ? -15.281 -47.261 57.709 1.00 27.14 331 TYR D CA 1
ATOM 11591 C C . TYR D 1 331 ? -15.176 -46.170 58.794 1.00 26.66 331 TYR D C 1
ATOM 11592 O O . TYR D 1 331 ? -14.202 -46.209 59.551 1.00 27.95 331 TYR D O 1
ATOM 11601 N N . GLY D 1 332 ? -16.100 -45.210 58.858 1.00 25.18 332 GLY D N 1
ATOM 11602 C CA . GLY D 1 332 ? -16.065 -44.146 59.882 1.00 26.45 332 GLY D CA 1
ATOM 11603 C C . GLY D 1 332 ? -14.935 -43.143 59.658 1.00 26.96 332 GLY D C 1
ATOM 11604 O O . GLY D 1 332 ? -14.373 -42.623 60.660 1.00 24.89 332 GLY D O 1
ATOM 11605 N N . LEU D 1 333 ? -14.616 -42.916 58.401 1.00 25.61 333 LEU D N 1
ATOM 11606 C CA . LEU D 1 333 ? -13.715 -41.804 58.076 1.00 25.81 333 LEU D CA 1
ATOM 11607 C C . LEU D 1 333 ? -14.616 -40.602 57.823 1.00 25.91 333 LEU D C 1
ATOM 11608 O O . LEU D 1 333 ? -15.787 -40.761 57.483 1.00 22.46 333 LEU D O 1
ATOM 11613 N N . SER D 1 334 ? -14.065 -39.410 57.959 1.00 26.30 334 SER D N 1
ATOM 11614 C CA . SER D 1 334 ? -14.858 -38.238 57.545 1.00 27.47 334 SER D CA 1
ATOM 11615 C C . SER D 1 334 ? -14.792 -38.136 56.014 1.00 28.00 334 SER D C 1
ATOM 11616 O O . SER D 1 334 ? -13.853 -38.668 55.420 1.00 30.74 334 SER D O 1
ATOM 11619 N N . ASP D 1 335 ? -15.783 -37.496 55.411 1.00 26.18 335 ASP D N 1
ATOM 11620 C CA . ASP D 1 335 ? -15.824 -37.272 53.947 1.00 25.23 335 ASP D CA 1
ATOM 11621 C C . ASP D 1 335 ? -14.477 -36.709 53.490 1.00 27.06 335 ASP D C 1
ATOM 11622 O O . ASP D 1 335 ? -13.952 -37.206 52.530 1.00 30.15 335 ASP D O 1
ATOM 11627 N N . ALA D 1 336 ? -13.921 -35.777 54.253 1.00 26.83 336 ALA D N 1
ATOM 11628 C CA . ALA D 1 336 ? -12.632 -35.103 53.964 1.00 27.03 336 ALA D CA 1
ATOM 11629 C C . ALA D 1 336 ? -11.442 -36.077 54.063 1.00 27.14 336 ALA D C 1
ATOM 11630 O O . ALA D 1 336 ? -10.546 -35.964 53.214 1.00 26.32 336 ALA D O 1
ATOM 11632 N N . GLU D 1 337 ? -11.425 -36.965 55.064 1.00 31.50 337 GLU D N 1
ATOM 11633 C CA . GLU D 1 337 ? -10.312 -37.941 55.238 1.00 32.81 337 GLU D CA 1
ATOM 11634 C C . GLU D 1 337 ? -10.442 -39.048 54.203 1.00 30.53 337 GLU D C 1
ATOM 11635 O O . GLU D 1 337 ? -9.436 -39.513 53.743 1.00 31.83 337 GLU D O 1
ATOM 11641 N N . LEU D 1 338 ? -11.667 -39.398 53.847 1.00 30.89 338 LEU D N 1
ATOM 11642 C CA . LEU D 1 338 ? -11.936 -40.409 52.804 1.00 33.10 338 LEU D CA 1
ATOM 11643 C C . LEU D 1 338 ? -11.282 -39.945 51.497 1.00 31.03 338 LEU D C 1
ATOM 11644 O O . LEU D 1 338 ? -10.517 -40.703 50.956 1.00 28.78 338 LEU D O 1
ATOM 11649 N N . GLN D 1 339 ? -11.570 -38.719 51.068 1.00 30.42 339 GLN D N 1
ATOM 11650 C CA . GLN D 1 339 ? -10.964 -38.093 49.864 1.00 33.17 339 GLN D CA 1
ATOM 11651 C C . GLN D 1 339 ? -9.428 -37.949 50.009 1.00 34.25 339 GLN D C 1
ATOM 11652 O O . GLN D 1 339 ? -8.755 -38.252 49.007 1.00 39.61 339 GLN D O 1
ATOM 11658 N N . GLN D 1 340 ? -8.850 -37.531 51.146 1.00 34.32 340 GLN D N 1
ATOM 11659 C CA . GLN D 1 340 ? -7.362 -37.364 51.229 1.00 37.56 340 GLN D CA 1
ATOM 11660 C C . GLN D 1 340 ? -6.707 -38.752 51.131 1.00 35.48 340 GLN D C 1
ATOM 11661 O O . GLN D 1 340 ? -5.647 -38.865 50.468 1.00 33.24 340 GLN D O 1
ATOM 11667 N N . ARG D 1 341 ? -7.334 -39.772 51.723 1.00 32.95 341 ARG D N 1
ATOM 11668 C CA . ARG D 1 341 ? -6.860 -41.180 51.660 1.00 34.63 341 ARG D CA 1
ATOM 11669 C C . ARG D 1 341 ? -6.888 -41.639 50.188 1.00 33.89 341 ARG D C 1
ATOM 11670 O O . ARG D 1 341 ? -5.811 -42.086 49.715 1.00 30.77 341 ARG D O 1
ATOM 11678 N N . MET D 1 342 ? -8.028 -41.488 49.485 1.00 30.42 342 MET D N 1
ATOM 11679 C CA . MET D 1 342 ? -8.183 -41.899 48.063 1.00 30.63 342 MET D CA 1
ATOM 11680 C C . MET D 1 342 ? -7.131 -41.196 47.199 1.00 29.95 342 MET D C 1
ATOM 11681 O O . MET D 1 342 ? -6.447 -41.907 46.425 1.00 26.88 342 MET D O 1
ATOM 11686 N N . LEU D 1 343 ? -7.017 -39.869 47.329 1.00 29.68 343 LEU D N 1
ATOM 11687 C CA . LEU D 1 343 ? -6.147 -39.012 46.471 1.00 30.90 343 LEU D CA 1
ATOM 11688 C C . LEU D 1 343 ? -4.662 -39.188 46.834 1.00 32.64 343 LEU D C 1
ATOM 11689 O O . LEU D 1 343 ? -3.845 -39.218 45.887 1.00 31.57 343 LEU D O 1
ATOM 11694 N N . LYS D 1 344 ? -4.316 -39.269 48.130 1.00 35.25 344 LYS D N 1
ATOM 11695 C CA . LYS D 1 344 ? -2.906 -39.234 48.629 1.00 40.71 344 LYS D CA 1
ATOM 11696 C C . LYS D 1 344 ? -2.343 -40.636 48.916 1.00 41.14 344 LYS D C 1
ATOM 11697 O O . LYS D 1 344 ? -1.173 -40.851 48.562 1.00 41.00 344 LYS D O 1
ATOM 11703 N N . LYS D 1 345 ? -3.119 -41.535 49.550 1.00 42.72 345 LYS D N 1
ATOM 11704 C CA . LYS D 1 345 ? -2.710 -42.931 49.894 1.00 43.69 345 LYS D CA 1
ATOM 11705 C C . LYS D 1 345 ? -2.923 -43.837 48.667 1.00 41.22 345 LYS D C 1
ATOM 11706 O O . LYS D 1 345 ? -1.930 -44.349 48.128 1.00 41.90 345 LYS D O 1
ATOM 11712 N N . GLY D 1 346 ? -4.167 -44.027 48.227 1.00 38.98 346 GLY D N 1
ATOM 11713 C CA . GLY D 1 346 ? -4.488 -44.878 47.065 1.00 39.37 346 GLY D CA 1
ATOM 11714 C C . GLY D 1 346 ? -4.035 -44.253 45.749 1.00 38.77 346 GLY D C 1
ATOM 11715 O O . GLY D 1 346 ? -3.791 -45.017 44.792 1.00 37.29 346 GLY D O 1
ATOM 11716 N N . LYS D 1 347 ? -3.929 -42.917 45.698 1.00 36.45 347 LYS D N 1
ATOM 11717 C CA . LYS D 1 347 ? -3.594 -42.132 44.479 1.00 33.96 347 LYS D CA 1
ATOM 11718 C C . LYS D 1 347 ? -4.606 -42.479 43.381 1.00 30.84 347 LYS D C 1
ATOM 11719 O O . LYS D 1 347 ? -4.180 -42.926 42.303 1.00 30.91 347 LYS D O 1
ATOM 11725 N N . VAL D 1 348 ? -5.900 -42.307 43.673 1.00 28.71 348 VAL D N 1
ATOM 11726 C CA . VAL D 1 348 ? -7.027 -42.487 42.707 1.00 28.14 348 VAL D CA 1
ATOM 11727 C C . VAL D 1 348 ? -8.095 -41.425 42.980 1.00 25.81 348 VAL D C 1
ATOM 11728 O O . VAL D 1 348 ? -8.327 -41.114 44.171 1.00 29.97 348 VAL D O 1
ATOM 11732 N N . ILE D 1 349 ? -8.738 -40.900 41.934 1.00 25.33 349 ILE D N 1
ATOM 11733 C CA . ILE D 1 349 ? -9.748 -39.797 42.036 1.00 26.18 349 ILE D CA 1
ATOM 11734 C C . ILE D 1 349 ? -11.164 -40.316 41.793 1.00 24.81 349 ILE D C 1
ATOM 11735 O O . ILE D 1 349 ? -11.511 -40.562 40.642 1.00 25.11 349 ILE D O 1
ATOM 11740 N N . LEU D 1 350 ? -11.999 -40.339 42.822 1.00 25.67 350 LEU D N 1
ATOM 11741 C CA . LEU D 1 350 ? -13.463 -40.518 42.654 1.00 24.72 350 LEU D CA 1
ATOM 11742 C C . LEU D 1 350 ? -14.140 -39.155 42.824 1.00 23.86 350 LEU D C 1
ATOM 11743 O O . LEU D 1 350 ? -13.480 -38.217 43.305 1.00 22.81 350 LEU D O 1
ATOM 11748 N N . GLU D 1 351 ? -15.418 -39.058 42.453 1.00 24.08 351 GLU D N 1
ATOM 11749 C CA . GLU D 1 351 ? -16.276 -37.895 42.783 1.00 25.46 351 GLU D CA 1
ATOM 11750 C C . GLU D 1 351 ? -16.635 -38.038 44.250 1.00 26.34 351 GLU D C 1
ATOM 11751 O O . GLU D 1 351 ? -17.157 -39.082 44.613 1.00 26.45 351 GLU D O 1
ATOM 11757 N N . PRO D 1 352 ? -16.320 -37.055 45.127 1.00 26.94 352 PRO D N 1
ATOM 11758 C CA . PRO D 1 352 ? -16.743 -37.106 46.528 1.00 26.84 352 PRO D CA 1
ATOM 11759 C C . PRO D 1 352 ? -18.252 -36.889 46.600 1.00 25.08 352 PRO D C 1
ATOM 11760 O O . PRO D 1 352 ? -18.709 -35.961 46.035 1.00 28.57 352 PRO D O 1
ATOM 11764 N N . GLY D 1 353 ? -18.969 -37.785 47.253 1.00 24.63 353 GLY D N 1
ATOM 11765 C CA . GLY D 1 353 ? -20.440 -37.812 47.267 1.00 24.97 353 GLY D CA 1
ATOM 11766 C C . GLY D 1 353 ? -21.017 -36.517 47.790 1.00 26.54 353 GLY D C 1
ATOM 11767 O O . GLY D 1 353 ? -22.128 -36.197 47.392 1.00 30.51 353 GLY D O 1
ATOM 11768 N N . THR D 1 354 ? -20.308 -35.850 48.704 1.00 28.95 354 THR D N 1
ATOM 11769 C CA . THR D 1 354 ? -20.473 -34.429 49.121 1.00 30.25 354 THR D CA 1
ATOM 11770 C C . THR D 1 354 ? -21.120 -33.608 47.996 1.00 31.81 354 THR D C 1
ATOM 11771 O O . THR D 1 354 ? -22.259 -33.136 48.160 1.00 33.17 354 THR D O 1
ATOM 11775 N N . LYS D 1 355 ? -20.432 -33.501 46.863 1.00 29.22 355 LYS D N 1
ATOM 11776 C CA . LYS D 1 355 ? -20.810 -32.586 45.759 1.00 28.90 355 LYS D CA 1
ATOM 11777 C C . LYS D 1 355 ? -22.232 -32.887 45.247 1.00 24.95 355 LYS D C 1
ATOM 11778 O O . LYS D 1 355 ? -22.816 -32.009 44.624 1.00 22.68 355 LYS D O 1
ATOM 11784 N N . TYR D 1 356 ? -22.819 -34.039 45.562 1.00 24.28 356 TYR D N 1
ATOM 11785 C CA . TYR D 1 356 ? -24.157 -34.429 45.047 1.00 24.06 356 TYR D CA 1
ATOM 11786 C C . TYR D 1 356 ? -25.230 -33.944 46.008 1.00 24.03 356 TYR D C 1
ATOM 11787 O O . TYR D 1 356 ? -26.418 -34.107 45.647 1.00 19.79 356 TYR D O 1
ATOM 11796 N N . GLY D 1 357 ? -24.811 -33.415 47.172 1.00 26.51 357 GLY D N 1
ATOM 11797 C CA . GLY D 1 357 ? -25.681 -32.784 48.176 1.00 27.13 357 GLY D CA 1
ATOM 11798 C C . GLY D 1 357 ? -26.085 -33.756 49.286 1.00 29.47 357 GLY D C 1
ATOM 11799 O O . GLY D 1 357 ? -25.318 -34.632 49.656 1.00 31.91 357 GLY D O 1
ATOM 11800 N N . PRO D 1 358 ? -27.272 -33.576 49.907 1.00 30.39 358 PRO D N 1
ATOM 11801 C CA . PRO D 1 358 ? -27.744 -34.446 50.984 1.00 31.57 358 PRO D CA 1
ATOM 11802 C C . PRO D 1 358 ? -28.014 -35.887 50.549 1.00 31.30 358 PRO D C 1
ATOM 11803 O O . PRO D 1 358 ? -28.598 -36.043 49.487 1.00 32.36 358 PRO D O 1
ATOM 11807 N N . GLY D 1 359 ? -27.698 -36.862 51.418 1.00 29.58 359 GLY D N 1
ATOM 11808 C CA . GLY D 1 359 ? -27.759 -38.302 51.109 1.00 25.59 359 GLY D CA 1
ATOM 11809 C C . GLY D 1 359 ? -26.478 -38.743 50.442 1.00 25.53 359 GLY D C 1
ATOM 11810 O O . GLY D 1 359 ? -26.394 -39.902 50.037 1.00 33.94 359 GLY D O 1
ATOM 11811 N N . GLY D 1 360 ? -25.495 -37.852 50.363 1.00 26.18 360 GLY D N 1
ATOM 11812 C CA . GLY D 1 360 ? -24.239 -38.055 49.620 1.00 27.48 360 GLY D CA 1
ATOM 11813 C C . GLY D 1 360 ? -23.043 -38.290 50.530 1.00 30.25 360 GLY D C 1
ATOM 11814 O O . GLY D 1 360 ? -22.019 -38.808 50.028 1.00 30.76 360 GLY D O 1
ATOM 11815 N N . GLU D 1 361 ? -23.162 -37.933 51.817 1.00 30.24 361 GLU D N 1
ATOM 11816 C CA . GLU D 1 361 ? -22.114 -38.099 52.864 1.00 29.57 361 GLU D CA 1
ATOM 11817 C C . GLU D 1 361 ? -21.829 -39.589 53.045 1.00 25.05 361 GLU D C 1
ATOM 11818 O O . GLU D 1 361 ? -22.794 -40.351 53.106 1.00 21.66 361 GLU D O 1
ATOM 11824 N N . GLY D 1 362 ? -20.548 -39.957 53.077 1.00 23.62 362 GLY D N 1
ATOM 11825 C CA . GLY D 1 362 ? -20.074 -41.343 53.200 1.00 25.37 362 GLY D CA 1
ATOM 11826 C C . GLY D 1 362 ? -19.953 -42.048 51.850 1.00 26.67 362 GLY D C 1
ATOM 11827 O O . GLY D 1 362 ? -19.434 -43.197 51.852 1.00 29.26 362 GLY D O 1
ATOM 11828 N N . PHE D 1 363 ? -20.424 -41.448 50.743 1.00 23.35 363 PHE D N 1
ATOM 11829 C CA . PHE D 1 363 ? -20.360 -42.060 49.387 1.00 23.65 363 PHE D CA 1
ATOM 11830 C C . PHE D 1 363 ? -19.224 -41.436 48.584 1.00 23.12 363 PHE D C 1
ATOM 11831 O O . PHE D 1 363 ? -18.730 -40.367 48.932 1.00 23.79 363 PHE D O 1
ATOM 11839 N N . MET D 1 364 ? -18.812 -42.142 47.544 1.00 22.86 364 MET D N 1
ATOM 11840 C CA . MET D 1 364 ? -18.040 -41.584 46.418 1.00 24.20 364 MET D CA 1
ATOM 11841 C C . MET D 1 364 ? -18.474 -42.324 45.156 1.00 24.86 364 MET D C 1
ATOM 11842 O O . MET D 1 364 ? -18.978 -43.439 45.293 1.00 23.36 364 MET D O 1
ATOM 11847 N N . ARG D 1 365 ? -18.303 -41.693 43.997 1.00 25.35 365 ARG D N 1
ATOM 11848 C CA . ARG D 1 365 ? -18.769 -42.207 42.683 1.00 24.98 365 ARG D CA 1
ATOM 11849 C C . ARG D 1 365 ? -17.519 -42.639 41.929 1.00 23.91 365 ARG D C 1
ATOM 11850 O O . ARG D 1 365 ? -16.594 -41.796 41.805 1.00 22.78 365 ARG D O 1
ATOM 11858 N N . LEU D 1 366 ? -17.463 -43.918 41.563 1.00 22.33 366 LEU D N 1
ATOM 11859 C CA . LEU D 1 366 ? -16.332 -44.528 40.820 1.00 21.90 366 LEU D CA 1
ATOM 11860 C C . LEU D 1 366 ? -16.718 -44.662 39.341 1.00 22.51 366 LEU D C 1
ATOM 11861 O O . LEU D 1 366 ? -17.779 -45.313 39.074 1.00 23.59 366 LEU D O 1
ATOM 11866 N N . ASN D 1 367 ? -15.906 -44.090 38.432 1.00 22.51 367 ASN D N 1
ATOM 11867 C CA . ASN D 1 367 ? -16.098 -44.139 36.948 1.00 21.92 367 ASN D CA 1
ATOM 11868 C C . ASN D 1 367 ? -15.472 -45.420 36.360 1.00 22.89 367 ASN D C 1
ATOM 11869 O O . ASN D 1 367 ? -14.220 -45.502 36.246 1.00 24.29 367 ASN D O 1
ATOM 11874 N N . ALA D 1 368 ? -16.318 -46.379 35.980 1.00 22.86 368 ALA D N 1
ATOM 11875 C CA . ALA D 1 368 ? -15.927 -47.717 35.494 1.00 24.62 368 ALA D CA 1
ATOM 11876 C C . ALA D 1 368 ? -16.009 -47.733 33.961 1.00 26.32 368 ALA D C 1
ATOM 11877 O O . ALA D 1 368 ? -15.973 -48.828 33.386 1.00 28.11 368 ALA D O 1
ATOM 11879 N N . GLY D 1 369 ? -16.136 -46.557 33.328 1.00 26.56 369 GLY D N 1
ATOM 11880 C CA . GLY D 1 369 ? -16.144 -46.418 31.858 1.00 24.53 369 GLY D CA 1
ATOM 11881 C C . GLY D 1 369 ? -14.730 -46.440 31.303 1.00 23.55 369 GLY D C 1
ATOM 11882 O O . GLY D 1 369 ? -14.246 -45.361 30.842 1.00 23.10 369 GLY D O 1
ATOM 11883 N N . CYS D 1 370 ? -14.081 -47.609 31.361 1.00 23.36 370 CYS D N 1
ATOM 11884 C CA . CYS D 1 370 ? -12.620 -47.803 31.131 1.00 23.31 370 CYS D CA 1
ATOM 11885 C C . CYS D 1 370 ? -12.313 -49.295 30.954 1.00 23.85 370 CYS D C 1
ATOM 11886 O O . CYS D 1 370 ? -13.209 -50.103 31.212 1.00 25.87 370 CYS D O 1
ATOM 11889 N N . SER D 1 371 ? -11.094 -49.644 30.542 1.00 25.44 371 SER D N 1
ATOM 11890 C CA . SER D 1 371 ? -10.630 -51.046 30.372 1.00 26.14 371 SER D CA 1
ATOM 11891 C C . SER D 1 371 ? -10.707 -51.750 31.731 1.00 28.98 371 SER D C 1
ATOM 11892 O O . SER D 1 371 ? -10.461 -51.084 32.758 1.00 31.58 371 SER D O 1
ATOM 11895 N N . LEU D 1 372 ? -11.051 -53.036 31.742 1.00 30.00 372 LEU D N 1
ATOM 11896 C CA . LEU D 1 372 ? -11.087 -53.889 32.959 1.00 29.34 372 LEU D CA 1
ATOM 11897 C C . LEU D 1 372 ? -9.761 -53.743 33.718 1.00 27.69 372 LEU D C 1
ATOM 11898 O O . LEU D 1 372 ? -9.804 -53.625 34.934 1.00 28.80 372 LEU D O 1
ATOM 11903 N N . ALA D 1 373 ? -8.627 -53.714 33.020 1.00 27.28 373 ALA D N 1
ATOM 11904 C CA . ALA D 1 373 ? -7.291 -53.462 33.609 1.00 29.96 373 ALA D CA 1
ATOM 11905 C C . ALA D 1 373 ? -7.309 -52.161 34.416 1.00 30.58 373 ALA D C 1
ATOM 11906 O O . ALA D 1 373 ? -6.789 -52.159 35.534 1.00 34.86 373 ALA D O 1
ATOM 11908 N N . THR D 1 374 ? -7.849 -51.078 33.857 1.00 30.18 374 THR D N 1
ATOM 11909 C CA . THR D 1 374 ? -7.868 -49.747 34.523 1.00 28.99 374 THR D CA 1
ATOM 11910 C C . THR D 1 374 ? -8.765 -49.812 35.765 1.00 27.58 374 THR D C 1
ATOM 11911 O O . THR D 1 374 ? -8.371 -49.199 36.765 1.00 26.81 374 THR D O 1
ATOM 11915 N N . LEU D 1 375 ? -9.896 -50.532 35.701 1.00 26.32 375 LEU D N 1
ATOM 11916 C CA . LEU D 1 375 ? -10.840 -50.724 36.829 1.00 25.73 375 LEU D CA 1
ATOM 11917 C C . LEU D 1 375 ? -10.165 -51.541 37.943 1.00 27.71 375 LEU D C 1
ATOM 11918 O O . LEU D 1 375 ? -10.236 -51.133 39.121 1.00 28.88 375 LEU D O 1
ATOM 11923 N N . GLN D 1 376 ? -9.487 -52.635 37.613 1.00 29.53 376 GLN D N 1
ATOM 11924 C CA . GLN D 1 376 ? -8.754 -53.464 38.615 1.00 32.63 376 GLN D CA 1
ATOM 11925 C C . GLN D 1 376 ? -7.668 -52.627 39.311 1.00 32.61 376 GLN D C 1
ATOM 11926 O O . GLN D 1 376 ? -7.435 -52.848 40.525 1.00 34.52 376 GLN D O 1
ATOM 11932 N N . ASP D 1 377 ? -7.009 -51.720 38.588 1.00 29.52 377 ASP D N 1
ATOM 11933 C CA . ASP D 1 377 ? -5.999 -50.807 39.182 1.00 30.30 377 ASP D CA 1
ATOM 11934 C C . ASP D 1 377 ? -6.745 -49.835 40.116 1.00 32.30 377 ASP D C 1
ATOM 11935 O O . ASP D 1 377 ? -6.285 -49.642 41.260 1.00 30.57 377 ASP D O 1
ATOM 11940 N N . GLY D 1 378 ? -7.915 -49.328 39.695 1.00 32.52 378 GLY D N 1
ATOM 11941 C CA . GLY D 1 378 ? -8.812 -48.498 40.528 1.00 30.29 378 GLY D CA 1
ATOM 11942 C C . GLY D 1 378 ? -9.149 -49.144 41.866 1.00 29.43 378 GLY D C 1
ATOM 11943 O O . GLY D 1 378 ? -8.936 -48.519 42.950 1.00 27.60 378 GLY D O 1
ATOM 11944 N N . LEU D 1 379 ? -9.675 -50.366 41.811 1.00 32.14 379 LEU D N 1
ATOM 11945 C CA . LEU D 1 379 ? -10.133 -51.129 43.005 1.00 31.00 379 LEU D CA 1
ATOM 11946 C C . LEU D 1 379 ? -8.920 -51.416 43.914 1.00 31.20 379 LEU D C 1
ATOM 11947 O O . LEU D 1 379 ? -9.004 -51.150 45.132 1.00 28.65 379 LEU D O 1
ATOM 11952 N N . ARG D 1 380 ? -7.803 -51.857 43.331 1.00 30.98 380 ARG D N 1
ATOM 11953 C CA . ARG D 1 380 ? -6.531 -52.043 44.059 1.00 31.70 380 ARG D CA 1
ATOM 11954 C C . ARG D 1 380 ? -6.197 -50.735 44.803 1.00 30.27 380 ARG D C 1
ATOM 11955 O O . ARG D 1 380 ? -5.855 -50.799 45.981 1.00 27.94 380 ARG D O 1
ATOM 11963 N N . ARG D 1 381 ? -6.346 -49.568 44.179 1.00 29.75 381 ARG D N 1
ATOM 11964 C CA . ARG D 1 381 ? -5.956 -48.283 44.824 1.00 30.14 381 ARG D CA 1
ATOM 11965 C C . ARG D 1 381 ? -6.986 -47.906 45.893 1.00 28.48 381 ARG D C 1
ATOM 11966 O O . ARG D 1 381 ? -6.571 -47.315 46.903 1.00 27.31 381 ARG D O 1
ATOM 11974 N N . ILE D 1 382 ? -8.262 -48.265 45.715 1.00 28.16 382 ILE D N 1
ATOM 11975 C CA . ILE D 1 382 ? -9.320 -48.000 46.735 1.00 29.19 382 ILE D CA 1
ATOM 11976 C C . ILE D 1 382 ? -8.991 -48.802 48.020 1.00 32.55 382 ILE D C 1
ATOM 11977 O O . ILE D 1 382 ? -8.920 -48.175 49.109 1.00 29.69 382 ILE D O 1
ATOM 11982 N N . LYS D 1 383 ? -8.773 -50.120 47.910 1.00 33.85 383 LYS D N 1
ATOM 11983 C CA . LYS D 1 383 ? -8.265 -50.997 49.013 1.00 37.55 383 LYS D CA 1
ATOM 11984 C C . LYS D 1 383 ? -6.968 -50.437 49.619 1.00 31.16 383 LYS D C 1
ATOM 11985 O O . LYS D 1 383 ? -6.895 -50.373 50.833 1.00 32.25 383 LYS D O 1
ATOM 11991 N N . ALA D 1 384 ? -5.960 -50.041 48.853 1.00 28.49 384 ALA D N 1
ATOM 11992 C CA . ALA D 1 384 ? -4.737 -49.448 49.468 1.00 31.19 384 ALA D CA 1
ATOM 11993 C C . ALA D 1 384 ? -5.114 -48.227 50.333 1.00 32.37 384 ALA D C 1
ATOM 11994 O O . ALA D 1 384 ? -4.629 -48.128 51.476 1.00 33.67 384 ALA D O 1
ATOM 11996 N N . ALA D 1 385 ? -5.983 -47.348 49.825 1.00 33.78 385 ALA D N 1
ATOM 11997 C CA . ALA D 1 385 ? -6.423 -46.103 50.497 1.00 33.42 385 ALA D CA 1
AT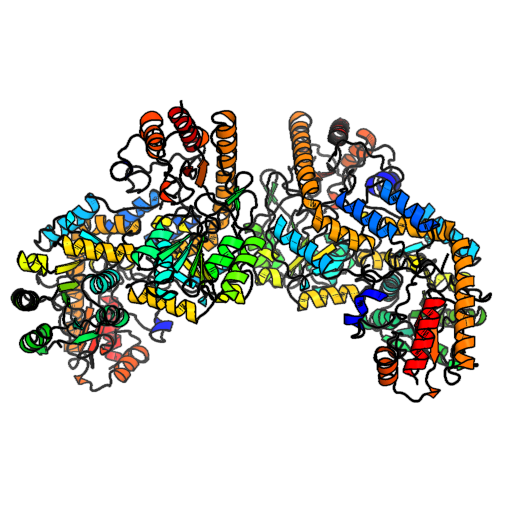OM 11998 C C . ALA D 1 385 ? -7.037 -46.425 51.861 1.00 34.53 385 ALA D C 1
ATOM 11999 O O . ALA D 1 385 ? -6.934 -45.552 52.766 1.00 32.33 385 ALA D O 1
ATOM 12001 N N . LEU D 1 386 ? -7.682 -47.595 51.987 1.00 36.27 386 LEU D N 1
ATOM 12002 C CA . LEU D 1 386 ? -8.478 -47.999 53.179 1.00 36.17 386 LEU D CA 1
ATOM 12003 C C . LEU D 1 386 ? -7.677 -48.964 54.069 1.00 40.63 386 LEU D C 1
ATOM 12004 O O . LEU D 1 386 ? -8.127 -49.179 55.204 1.00 43.55 386 LEU D O 1
ATOM 12009 N N . SER D 1 387 ? -6.545 -49.506 53.582 1.00 48.38 387 SER D N 1
ATOM 12010 C CA . SER D 1 387 ? -5.518 -50.283 54.342 1.00 52.11 387 SER D CA 1
ATOM 12011 C C . SER D 1 387 ? -6.161 -51.419 55.152 1.00 66.11 387 SER D C 1
ATOM 12012 O O . SER D 1 387 ? -6.607 -52.446 54.638 1.00 75.90 387 SER D O 1
#

Solvent-accessible surface area: 54106 Å² total; per-residue (Å²): 133,92,17,87,105,229,48,117,4,104,72,25,31,3,31,2,42,45,40,10,32,126,97,32,64,14,123,86,11,19,5,2,15,26,10,3,0,17,10,64,2,2,99,20,0,1,115,26,0,72,128,24,4,99,46,0,2,0,2,77,10,25,24,51,107,152,0,46,72,10,0,17,33,12,8,27,120,66,19,30,15,89,12,97,37,106,9,5,22,15,0,12,19,10,38,6,0,0,0,0,0,0,28,20,19,10,123,101,41,22,38,0,0,0,3,1,1,0,52,24,26,0,28,78,9,0,86,94,17,41,18,88,24,37,57,0,58,15,61,91,127,149,51,36,10,32,11,33,28,142,31,0,83,94,44,0,49,53,132,43,4,35,0,0,2,0,4,0,1,2,9,1,4,6,55,13,3,53,48,46,24,0,36,101,0,0,102,20,0,54,128,50,60,3,16,0,1,0,6,6,18,9,7,10,1,23,0,79,55,77,74,11,12,4,0,5,24,0,15,52,79,2,15,66,27,0,0,1,0,5,2,0,12,15,0,0,2,0,14,4,0,33,3,1,0,0,0,0,42,37,159,112,35,38,56,95,0,29,50,4,4,88,63,0,10,26,40,42,4,1,0,0,0,0,18,0,0,55,8,0,11,71,125,0,17,92,11,0,74,86,0,20,63,30,0,38,131,1,0,69,57,0,74,57,38,3,82,96,70,9,93,103,7,144,35,10,72,3,18,0,3,1,8,0,0,0,18,3,67,63,54,73,48,65,33,82,73,2,34,87,74,0,6,130,115,4,77,0,0,1,10,20,0,68,78,3,19,61,39,0,97,10,12,3,6,0,1,0,0,1,13,53,64,32,0,58,40,0,1,138,64,0,87,49,0,12,123,129,24,92,106,237,48,125,6,107,75,21,20,4,31,2,46,48,44,8,25,130,102,38,60,11,120,84,14,18,5,2,12,27,6,3,0,20,9,82,4,4,131,25,0,13,104,23,0,80,128,22,11,102,48,0,4,0,3,75,12,27,17,38,104,140,0,46,72,12,0,12,28,10,6,26,29,33,23,46,12,122,4,81,35,98,7,6,22,11,0,8,21,12,43,7,0,1,0,0,0,0,28,19,22,12,122,105,46,22,32,0,0,0,3,1,2,0,49,22,28,1,22,70,10,0,96,84,12,45,21,111,28,35,68,1,61,17,71,88,138,160,51,40,9,35,14,38,42,144,36,0,80,96,53,0,57,59,127,46,2,32,0,0,3,0,3,0,0,3,7,1,6,7,64,11,2,45,67,110,24,1,70,69,1,0,102,1,0,69,124,62,62,1,17,0,0,0,4,6,22,6,5,10,0,19,0,76,28,70,64,13,12,3,0,4,19,21,49,123,81,14,14,65,32,0,0,1,0,5,3,0,12,10,0,0,1,0,14,4,0,34,1,0,0,0,0,0,44,38,162,116,34,32,57,95,0,30,51,2,4,91,55,0,10,28,36,43,4,1,0,3,0,0,18,0,0,36,2,0,10,70,119,0,3,67,46,0,47,114,0,10,58,28,0,20,122,1,0,71,56,0,77,58,31,2,73,102,80,10,83,102,6,116,34,15,70,1,17,0,2,1,9,0,0,0,20,4,69,57,46,70,50,71,44,75,69,4,44,88,70,0,11,111,106,5,78,0,0,1,6,22,1,62,82,2,18,60,37,0,104,14,14,3,6,0,1,0,0,2,12,52,67,30,0,56,39,0,0,139,66,0,92,46,0,18,111,108,94,15,93,137,130,41,111,6,104,73,26,28,3,32,1,22,53,41,8,34,137,96,26,56,14,121,79,13,15,4,2,12,27,6,2,0,11,6,77,4,1,84,23,0,10,101,20,1,107,133,22,4,73,40,1,5,0,2,76,17,27,20,46,105,111,0,46,70,12,0,17,33,9,6,78,129,77,18,56,19,160,10,97,40,128,8,5,24,12,0,12,18,12,46,6,0,0,0,0,0,0,27,19,20,10,126,97,42,26,33,0,0,0,1,1,1,1,52,28,24,0,29,80,9,0,96,76,14,39,19,100,25,36,57,0,53,16,69,81,129,159,34,36,7,29,14,34,36,139,31,0,75,90,58,1,52,56,131,40,5,36,0,0,2,0,3,0,1,2,7,1,4,8,57,10,5,53,121,106,24,2,62,93,0,0,108,18,0,78,116,60,62,4,17,0,0,0,6,6,19,7,6,8,1,24,0,73,80,86,154,4,15,4,0,4,38,24,47,124,85,17,15,68,22,0,0,0,0,5,3,0,11,10,0,0,2,0,10,2,0,33,3,0,0,0,0,0,43,37,179,115,39,35,59,98,0,33,54,6,3,89,60,0,13,25,36,44,6,1,0,2,0,0,16,0,0,40,5,0,8,75,140,0,15,99,9,0,77,96,0,20,63,24,0,36,123,0,0,76,59,0,70,61,48,3,78,99,72,9,96,111,8,119,28,11,75,1,21,0,3,1,8,0,0,0,16,2,67,66,58,68,41,57,44,79,91,3,42,98,76,0,18,104,128,4,73,0,0,1,7,20,2,66,81,4,19,62,41,0,104,10,13,3,5,0,0,0,0,1,4,54,63,8,0,58,37,0,0,137,68,0,90,65,0,46,149,23,87,115,225,51,118,4,107,73,26,29,3,27,2,42,51,55,8,30,130,93,33,54,14,123,89,15,18,2,2,17,26,5,2,0,14,11,77,7,0,135,30,0,8,93,21,0,94,135,25,0,86,43,0,6,0,3,72,14,28,22,48,104,147,0,53,69,11,0,20,29,9,9,87,130,72,25,59,16,159,12,76,42,133,10,3,22,14,1,13,19,12,42,7,0,1,0,0,0,0,35,16,16,6,116,100,41,19,33,0,0,0,3,1,0,0,53,24,24,0,31,79,11,0,85,95,14,42,16,96,29,33,61,0,57,16,77,86,126,148,46,34,8,26,12,34,47,150,37,0,67,95,50,1,52,56,130,48,5,35,0,0,2,0,4,0,1,2,6,1,5,6,54,9,2,49,124,122,24,0,57,80,2,0,109,5,0,66,122,60,65,2,12,0,0,0,4,7,18,6,7,10,0,24,0,70,79,72,133,4,21,5,0,2,48,22,48,120,96,13,17,69,28,1,0,1,0,5,2,0,12,10,0,0,2,0,10,3,0,31,1,0,0,0,1,0,36,34,165,112,41,47,56,107,0,35,30,0,5,87,72,0,14,25,39,47,6,2,0,0,0,0,18,0,0,38,4,0,8,66,134,0,14,96,47,0,68,116,0,19,63,28,0,38,118,0,0,68,55,0,71,57,42,4,77,109,75,8,102,113,11,107,32,15,78,2,22,0,2,1,7,0,0,0,7,6,60,59,52,67,50,58,49,75,82,5,38,88,90,1,6,115,114,5,88,0,0,1,7,21,1,76,72,3,21,57,41,0,109,16,14,2,5,0,1,0,0,1,14,56,69,33,0,74,43,0,0,134,46,0,76,38,0,15,100

InterPro domains:
  IPR004839 Aminotransferase, class I/classII, large domain [PF00155] (37-382)
  IPR015421 Pyridoxal phosphate-dependent transferase, major domain [G3DSA:3.40.640.10] (66-290)
  IPR015422 Pyridoxal phosphate-dependent transferase, small domain [G3DSA:3.90.1150.10] (11-382)
  IPR015424 Pyridoxal phosphate-dependent transferase [SSF53383] (3-386)
  IPR027619 C-S lyase, PatB-like [TIGR04350] (3-386)
  IPR051798 Class-II Pyridoxal-Phosphate-Dependent Aminotransferase [PTHR43525] (2-387)

Foldseek 3Di:
DCQQDQDDCDPVPDCQQPCCCVPPVFNQFARFADQFFRDDFPPLLVVLLVVVVVVVDFPFDDFDPLLLVLVQVLCCVQAVFGADSVQWFKFLAVLVLLLLLLVLFADQAAEEEEAPLADLSNCVSQVVSNHHYDYQYWDCDPLDTDGDLVSLLVVLQPLSHAEYEAEACTPPLQAHDDPVSLVSNQVSCLVRNHAYEYECAQVSFFAPPDHHHQSLRNDPSSLQRYWYKYFCCSLRRPNVQSIIIIGRPHPSSVVSSVVSQVVVPHRGGGNSNSSNSSSCSPPVPVVSVVLNVQLNVLLVVLVVCCVPLPVLKRWNRHSGGNKIKIAQVSVVDWLVLLQCLLVPFLSYDWAQQCSSPPPSTRITMGRSSHNSVSSVSSSSSSSRSPD/DQQDDDDPDPVPDCQQDCCCVPVNDNQFAGFADFFFRDDFDPLLVVLLVVVVVVPDFPFDDFDPLLLVLVQLQCCVQAVFHADSVQWFKFLDVLLLLLLLLQLFADQAAEEEEEPLADQSNQVSQVVSNHHYDYQYWDQDPLATDGPLVSVLVVLQPLSYAEYEAEAVTPPLQNHADPVRLVSVLVSCLVSNHAYEYECQFQRFFAPPDHHHQSLRNDVSSLQSYKYKYFCCNLRSVSVQRIIIIGRRHPVSVVSSVVSQVVVVHRGGGPSNSSSSSSCSNPVPVVSVVLSVQLRVLLVVLVVLCCPLPVCKRWNRHSTGNKIKIAQVSLVDWLVLLQCLLCPQLSHDWAQQCSSPPPSTRITMGRRSHNSVSSVSSSVSNSRSSD/DCQQDQDPPEPVPDCQQDCCCVPPVFNLFQGFADQFFRDDFDPLLVVLLVVVVVVPDFPFDFADDLLLVLVQLLCCPQAVFGADSVQKFKFLAVLRLLLLLLVLFADAQAEEEEEPLADLSNCVSQVVVNYHYDYQYWDCDPLATDGPLVSVLVVLQPLSAAEYEAEACTPPLLAHDDPVRLVSVQVSCLVSNHAYEYECAQVNFFADPDHHDFSLRNDVSRLQRYWYKYFCCSQRSVNVQSIIIIGRPHPVSSVSSVVSQVVVVHRGGGNSNSSNSSSCSNPVVVVSVVLSVQLNVLLVVLCVLCCPQPVQKRWNRNSTGNKIKIAQCSVVAWLVLLQCLL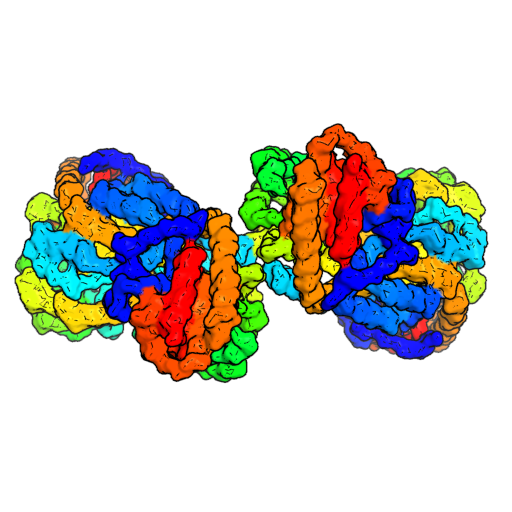CPFLSYDWARLCSSPPVSTRITMGGRSHNSVSSVSSSVSSNRSD/DFQPDADCPPVPDCQQDVCCVPPVDNQFAGFADQFFRDDFDPLLVVLLVVVVVVPDFPFAAFDPLLLVLVQLLCCPQAVFHADSLQKFKFLAVLRLLLLLLVLFADQAAEEEEEPLADLSNCCSQVVNNHHYDYQYWDQDPNATDGPLVSVLVVLQPLSHAEYEAEALTPPLQDHDDPVSLVSVQVSCLVRNHAYEYECAQVNFFAPPQHHHPSLRNDVSRLQRYKYKYDCCSLGSPSVQRIIIIGRPNVVSVVSSVVSQVVVVHRGRGNSNSSNSSSCSVPVVVVSVVQSVQLNVLLVVLCVCCVPLPVLKRWSSHSTGQKIKIAQPSLPDWLVLLSCLLCPFLVYDWARLVSSPPVSTRITIGGSSHNSVSSVSSSVSSSRSSD

CATH classification: 3.40.640.10

Organism: Bacillus subtilis (strain 168) (NCBI:txid224308)

Sequence (1545 aa):
MNFDKREERLGTQSVKWDKTGELFGVTDALPMWVADMDFRAPEAITEALKERLDHGIFGYTTPDQKTKDAVCGWMQNRHGWKVNPESITFSPGVVTALSMAVQAFTEPGDQVVVQPPVYTPFYHMVEKNGRHILHNPLLEKDGAYAIDFEDLETKLSDPSVTLFILCNPHNPSGRSWSREDLLKLGELCLEHGVTVVSDEIHSDLMLYGHKHTPFASLSDDFADISVTCAAPSKTFNIAGLQASAIIIPDRLKRAKFSASLQRNGLGGLNAFAVTAIEAAYSKGGPWLDELITYIEKNMNEAEAFLSTELPKVKMMKPDASYLIWLDFSAYGLSDAELQQRMLKKGKVILEPGTKYGPGGEGFMRLNAGCSLATLQDGLRRIKAALSNFDKREERLGTQSVKWDKTGELFGVTDALPMWVADMDFRAPEAITEALKERLDHGIFGYTTPDQKTKDAVCGWMQNRHGWKVNPESITFSPGVVTALSMAVQAFTEPGDQVVVQPPVYTPFYHMVEKNGRHILHNPLLEKDGAYAIDFEDLETKLSDPSVTLFILCNPHNPSGRSWSREDLLKLGELCLEHGVTVVSDEIHSDLMLYGHKHTPFASLSDDFADISVTCAAPSKTFNIAGLQASAIIIPDRLKRAKFSASLQRNGLGGLNAFAVTAIEAAYSKGGPWLDELITYIEKNMNEAEAFLSTELPKVKMMKPDASYLIWLDFSAYGLSDAELQQRMLKKGKVILEPGTKYGPGGEGFMRLNAGCSLATLQDGLRRIKAALSMNFDKREERLGTQSVKWDKTGELFGVTDALPMWVADMDFRAPEAITEALKERLDHGIFGYTTPDQKTKDAVCGWMQNRHGWKVNPESITFSPGVVTALSMAVQAFTEPGDQVVVQPPVYTPFYHMVEKNGRHILHNPLLEKDGAYAIDFEDLETKLSDPSVTLFILCNPHNPSGRSWSREDLLKLGELCLEHGVTVVSDEIHSDLMLYGHKHTPFASLSDDFADISVTCAAPSKTFNIAGLQASAIIIPDRLKRAKFSASLQRNGLGGLNAFAVTAIEAAYSKGGPWLDELITYIEKNMNEAEAFLSTELPKVKMMKPDASYLIWLDFSAYGLSDAELQQRMLKKGKVILEPGTKYGPGGEGFMRLNAGCSLATLQDGLRRIKAALNFDKREERLGTQSVKWDKTGELFGVTDALPMWVADMDFRAPEAITEALKERLDHGIFGYTTPDQKTKDAVCGWMQNRHGWKVNPESITFSPGVVTALSMAVQAFTEPGDQVVVQPPVYTPFYHMVEKNGRHILHNPLLEKDGAYAIDFEDLETKLSDPSVTLFILCNPHNPSGRSWSREDLLKLGELCLEHGVTVVSDEIHSDLMLYGHKHTPFASLSDDFADISVTCAAPSKTFNIAGLQASAIIIPDRLKRAKFSASLQRNGLGGLNAFAVTAIEAAYSKGGPWLDELITYIEKNMNEAEAFLSTELPKVKMMKPDASYLIWLDFSAYGLSDAELQQRMLKKGKVILEPGTKYGPGGEGFMRLNAGCSLATLQDGLRRIKAALS

Secondary structure (DSSP, 8-state):
--SSS----TTTTBHHHHSHHHHHS-SSSEE--SS--SSPPPHHHHHHHHHHHHH-----B---HHHHHHHHHHHHHHH-----GGGEEEES-HHHHHHHHHHHH--TT-EEEE-SS--THHHHHHHTTT-EEEE-PPEE-SSSEE--HHHHHHHHTSTTEEEEEEESS-TTT-----HHHHHHHHHHHHHHT-EEEEE-TTTT-B-TT-----GGGS-HHHHHTEEEEE-SHHHHT-GGG--EEEE--SHHHHHHHHHHHHHTT--PPPHHHHHHHHHHHHH-HHHHHHHHHHHHHHHHHHHHHHHHH-TTSEE---SBSSEEEEE-GGG---HHHHHHIIIIII-EEPEEGGGG-TT-TTEEEEE--S-HHHHHHHHHHHHHH--/-TTS----TTTTBHHHHSHHHHHS-SSSEE--SS--SSPPPHHHHHHHHHHHHH-----B---HHHHHHHHHHHHHHH-----GGGEEEES-HHHHHHHHHHHHS-TT-EEEE-SS--THHHHHHHTTTPEEEE-PEEEETTEEEE-HHHHHHHHHSTTEEEEEEESSBTTTTBPPPHHHHHHHHHHHHHTT-EEEEE-TTGGGB-TT-----GGGS-HHHHHTEEEEE-SHHHHT-GGG--EEEE--SHHHHHHHHHHHHHTT-----HHHHHHHHHHHHH-HHHHHHHHHHHHHHHHHHHHHHHHH-TTSEEE--SBSSEEEEE-GGG---HHHHHHHIIIII-EEPEEGGGG-TT-TTEEEEE--S-HHHHHHHHHHHHHHH-/--TTSPP--TTS-BHHHHSHHHHHS-SSSEE--SS--SS---HHHHHHHHHHHHH---S-B---HHHHHHHHHHHHHHH-----GGGEEEES-HHHHHHHHHHHH--TT-EEEE-SS--THHHHHHHTTT-EEEE-PPEEETTEEE--HHHHHHHHTSTTEEEEEEESSBTTTTBPPPHHHHHHHHHHHHHTT-EEEEE-TTTT-B-TT-----GGGS-HHHHTTEEEEE-SHHHHT-GGG--EEEE--SHHHHHHHHHHHHHTT-----HHHHHHHHHHHHH-HHHHHHHHHHHHHHHHHHHHHHHHH-TTSEEE--SBSSEEEEE-GGG---HHHHHHHIIIII-EE-EEGGGG-TT-TTEEEEE--S-HHHHHHHHHHHHHH-/-TTS----TTS-BHHHHSHHHHHS-SSSEE--SS--SSPPPHHHHHHHHHHHHH---S-B---HHHHHHHHHHIIIII-----GGGEEEES-HHHHHHHHHHHH--TT-EEEE-SS--THHHHHHHTTT-EEEE-PPEEETTEEE--HHHHHHHTTSTTEEEEEEESSBTTTTB---HHHHHHHHHHHHHTTPEEEEE-TTTT-B-TT-----GGGG-HHHHTTEEEEE-SHHHHT-GGG--EEEE--SHHHHHHHHHHHHHTT--PPPHHHHHHHHHHHHH-HHHHHHHHHHHHHHHHHHHHHHHHH-TT-EEE--SBSSEEEEE-GGG---HHHHHHIIIIII-EEPEEGGGG-TT-TTEEEEE--S-HHHHHHHHHHHHHHH-

Radius of gyration: 41.65 Å; Cα contacts (8 Å, |Δi|>4): 3362; chains: 4; bounding box: 102×118×81 Å

B-factor: mean 29.53, std 9.43, range [11.45, 124.43]

Nearest PDB structures (foldseek):
  6qp3-assembly2_B  TM=1.001E+00  e=2.367E-71  Bacillus subtilis subsp. subtilis str. 168
  3b1c-assembly2_D  TM=9.797E-01  e=2.800E-44  Streptococcus anginosus
  9jwc-assembly1_A  TM=9.716E-01  e=2.869E-42  Lactobacillus delbrueckii subsp. lactis DSM 20072
  1c7n-assembly2_C  TM=9.663E-01  e=1.968E-42  Treponema denticola
  3dzz-assembly1_B  TM=9.733E-01  e=2.820E-39  Lactobacillus delbrueckii subsp. bulgaricus ATCC BAA-365